Protein AF-0000000076529368 (afdb_homodimer)

Nearest PDB structures (foldseek):
  3ndm-assembly1_A  TM=5.253E-01  e=5.131E-04  Homo sapiens
  4dc2-assembly1_A  TM=4.590E-01  e=2.512E-04  Mus musculus
  6m7z-assembly2_B  TM=4.957E-01  e=2.428E-03  Toxoplasma gondii RH
  7khk-assembly2_B  TM=4.156E-01  e=4.754E-03  Homo sapiens
  7khj-assembly2_B  TM=3.978E-01  e=1.478E-02  Homo sapiens

Sequence (1814 aa):
MTDPADGPTPVEAPVAQTPATSPVGIPAIGVTAAVEPRPAPRATAPTSSTLLVDAATHRLRRTGDLLDMTLTALGIGAVLILAIYAHQTTTGVTQDVQNALAVVLRRILIFPLQAIEGLATFIIPLAVLLDRLLRRAWRSAGEAALAGVVGFLGTQAAIAAIAAWGPDALISGLTVTASGSAQVGVSAVLATLAGLLTGAGDRHGSTVVRSGWAALWVIIGMAVLRSALTLPGAILSVLLGRLVGLAARYAFGVEDRRAHGTTLVRALRRAGIDAVRVVRMDHAPGVRAWTVTTTAPLGYTEQVRESPLGAPTEDDAVTAPAPRAEEPAHTIVPADDADLEAVLAEASSEALSQGRDAVHRLYAVWDSRGRRRDVTVLDADRQMAGFLSTIWDQIRIKGLSPNRDLSLRPAAEHAALMTLEARRALVRTPGLMGMAEAEESVLLVTEHVVGARSIRDLGDEASDRVLAQLWDQLRHAHAAGLAHGQVDASSVVVDAAGRVWLLDWNSGETISSELSRRVDLAQALALTALTVGVDRAIAAASRSLSTQQLASIAPMLQRVVLPRETREAIGRRGESRQVLQDLRDALVALTPTAHAEPARLTRFSPRTVIMAVVALVAIWTVLAQLNFEQVSAAVADASIWWILAALVFSLATYVGAGLTLVAFSPERLSVWKSTEVHLASSVVALVAPAGVGGAAINLRFLHRKGVPTATGVATVALVQVVQFVVTVILLIILAATTGQSTGLTLPSGWVLVAAGLIVILVAGALLVPRARTWAWAKVEPTYRQVWPRLVWVMSNPVRLAAGIGGAVLLTLSYILSFSASLWAFGYTLSFSVLAITYLASNTVGSVVPSPGGIGPVELALTAGLVAAGIPSGVALSTAIVYRLVTFWIPIPVGWLSLQRLQKSGDLMTDPADGPTPVEAPVAQTPATSPVGIPAIGVTAAVEPRPAPRATAPTSSTLLVDAATHRLRRTGDLLDMTLTALGIGAVLILAIYAHQTTTGVTQDVQNALAVVLRRILIFPLQAIEGLATFIIPLAVLLDRLLRRAWRSAGEAALAGVVGFLGTQAAIAAIAAWGPDALISGLTVTASGSAQVGVSAVLATLAGLLTGAGDRHGSTVVRSGWAALWVIIGMAVLRSALTLPGAILSVLLGRLVGLAARYAFGVEDRRAHGTTLVRALRRAGIDAVRVVRMDHAPGVRAWTVTTTAPLGYTEQVRESPLGAPTEDDAVTAPAPRAEEPAHTIVPADDADLEAVLAEASSEALSQGRDAVHRLYAVWDSRGRRRDVTVLDADRQMAGFLSTIWDQIRIKGLSPNRDLSLRPAAEHAALMTLEARRALVRTPGLMGMAEAEESVLLVTEHVVGARSIRDLGDEASDRVLAQLWDQLRHAHAAGLAHGQVDASSVVVDAAGRVWLLDWNSGETISSELSRRVDLAQALALTALTVGVDRAIAAASRSLSTQQLASIAPMLQRVVLPRETREAIGRRGESRQVLQDLRDALVALTPTAHAEPARLTRFSPRTVIMAVVALVAIWTVLAQLNFEQVSAAVADASIWWILAALVFSLATYVGAGLTLVAFSPERLSVWKSTEVHLASSVVALVAPAGVGGAAINLRFLHRKGVPTATGVATVALVQVVQFVVTVILLIILAATTGQSTGLTLPSGWVLVAAGLIVILVAGALLVPRARTWAWAKVEPTYRQVWPRLVWVMSNPVRLAAGIGGAVLLTLSYILSFSASLWAFGYTLSFSVLAITYLASNTVGSVVPSPGGIGPVELALTAGLVAAGIPSGVALSTAIVYRLVTFWIPIPVGWLSLQRLQKSGDL

Structure (mmCIF, N/CA/C/O backbone):
data_AF-0000000076529368-model_v1
#
loop_
_entity.id
_entity.type
_entity.pdbx_description
1 polymer 'UPF0104 family protein'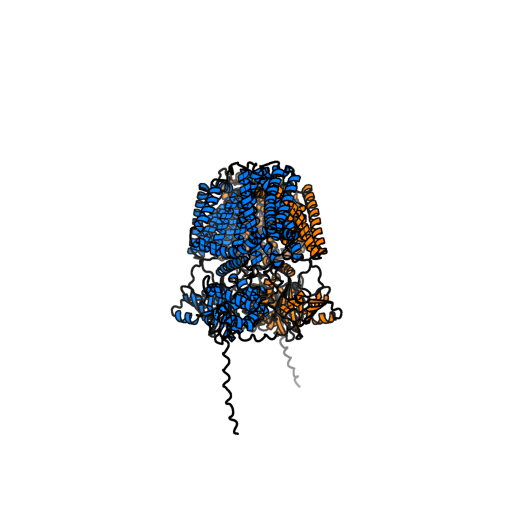
#
loop_
_atom_site.group_PDB
_atom_site.id
_atom_site.type_symbol
_atom_site.label_atom_id
_atom_site.label_alt_id
_atom_site.label_comp_id
_atom_site.label_asym_id
_atom_site.label_entity_id
_atom_site.label_seq_id
_atom_site.pdbx_PDB_ins_code
_atom_site.Cartn_x
_atom_site.Cartn_y
_atom_site.Cartn_z
_atom_site.occupancy
_atom_site.B_iso_or_equiv
_atom_site.auth_seq_id
_atom_site.auth_comp_id
_atom_site.auth_asym_id
_atom_site.auth_atom_id
_atom_site.pdbx_PDB_model_num
ATOM 1 N N . MET A 1 1 ? 112.438 -41.219 -8.125 1 24.58 1 MET A N 1
ATOM 2 C CA . MET A 1 1 ? 111.938 -40.188 -7.227 1 24.58 1 MET A CA 1
ATOM 3 C C . MET A 1 1 ? 110.562 -39.625 -7.75 1 24.58 1 MET A C 1
ATOM 5 O O . MET A 1 1 ? 110.562 -39.094 -8.859 1 24.58 1 MET A O 1
ATOM 9 N N . THR A 1 2 ? 109.438 -40.25 -7.383 1 24.53 2 THR A N 1
ATOM 10 C CA . THR A 1 2 ? 108.062 -40.531 -7.645 1 24.53 2 THR A CA 1
ATOM 11 C C . THR A 1 2 ? 107.188 -39.344 -7.266 1 24.53 2 THR A C 1
ATOM 13 O O . THR A 1 2 ? 107.062 -38.969 -6.098 1 24.53 2 THR A O 1
ATOM 16 N N . ASP A 1 3 ? 107.125 -38.344 -8.148 1 25.92 3 ASP A N 1
ATOM 17 C CA . ASP A 1 3 ? 106.562 -37 -8.062 1 25.92 3 ASP A CA 1
ATOM 18 C C . ASP A 1 3 ? 105.062 -37.062 -7.68 1 25.92 3 ASP A C 1
ATOM 20 O O . ASP A 1 3 ? 104.312 -37.875 -8.242 1 25.92 3 ASP A O 1
ATOM 24 N N . PRO A 1 4 ? 104.688 -36.656 -6.449 1 26.48 4 PRO A N 1
ATOM 25 C CA . PRO A 1 4 ? 103.438 -36.812 -5.723 1 26.48 4 PRO A CA 1
ATOM 26 C C . PRO A 1 4 ? 102.25 -36.062 -6.398 1 26.48 4 PRO A C 1
ATOM 28 O O . PRO A 1 4 ? 102.5 -35.094 -7.133 1 26.48 4 PRO A O 1
ATOM 31 N N . ALA A 1 5 ? 101.125 -36.781 -6.66 1 25.75 5 ALA A N 1
ATOM 32 C CA . ALA A 1 5 ? 99.875 -36.688 -7.398 1 25.75 5 ALA A CA 1
ATOM 33 C C . ALA A 1 5 ? 98.938 -35.594 -6.848 1 25.75 5 ALA A C 1
ATOM 35 O O . ALA A 1 5 ? 98.438 -35.688 -5.738 1 25.75 5 ALA A O 1
ATOM 36 N N . ASP A 1 6 ? 99.5 -34.344 -6.859 1 25.14 6 ASP A N 1
ATOM 37 C CA . ASP A 1 6 ? 98.812 -33.25 -6.164 1 25.14 6 ASP A CA 1
ATOM 38 C C . ASP A 1 6 ? 97.312 -33.156 -6.57 1 25.14 6 ASP A C 1
ATOM 40 O O . ASP A 1 6 ? 97 -33.188 -7.762 1 25.14 6 ASP A O 1
ATOM 44 N N . GLY A 1 7 ? 96.375 -33.719 -5.773 1 25.78 7 GLY A N 1
ATOM 45 C CA . GLY A 1 7 ? 94.938 -33.938 -5.855 1 25.78 7 GLY A CA 1
ATOM 46 C C . GLY A 1 7 ? 94.125 -32.656 -6.086 1 25.78 7 GLY A C 1
ATOM 47 O O . GLY A 1 7 ? 94.562 -31.594 -5.668 1 25.78 7 GLY A O 1
ATOM 48 N N . PRO A 1 8 ? 93.625 -32.531 -7.328 1 28.84 8 PRO A N 1
ATOM 49 C CA . PRO A 1 8 ? 93 -31.281 -7.812 1 28.84 8 PRO A CA 1
ATOM 50 C C . PRO A 1 8 ? 91.938 -30.766 -6.852 1 28.84 8 PRO A C 1
ATOM 52 O O . PRO A 1 8 ? 91.312 -31.531 -6.105 1 28.84 8 PRO A O 1
ATOM 55 N N . THR A 1 9 ? 92.188 -29.609 -6.191 1 27.55 9 THR A N 1
ATOM 56 C CA . THR A 1 9 ? 91.438 -28.859 -5.199 1 27.55 9 THR A CA 1
ATOM 57 C C . THR A 1 9 ? 90 -28.656 -5.652 1 27.55 9 THR A C 1
ATOM 59 O O . THR A 1 9 ? 89.75 -28.281 -6.801 1 27.55 9 THR A O 1
ATOM 62 N N . PRO A 1 10 ? 88.938 -29.312 -4.973 1 27.84 10 PRO A N 1
ATOM 63 C CA . PRO A 1 10 ? 87.5 -29.328 -5.27 1 27.84 10 PRO A CA 1
ATOM 64 C C . PRO A 1 10 ? 86.938 -27.922 -5.363 1 27.84 10 PRO A C 1
ATOM 66 O O . PRO A 1 10 ? 87.25 -27.062 -4.539 1 27.84 10 PRO A O 1
ATOM 69 N N . VAL A 1 11 ? 86.75 -27.391 -6.59 1 27.84 11 VAL A N 1
ATOM 70 C CA . VAL A 1 11 ? 86.188 -26.078 -6.91 1 27.84 11 VAL A CA 1
ATOM 71 C C . VAL A 1 11 ? 84.875 -25.906 -6.172 1 27.84 11 VAL A C 1
ATOM 73 O O . VAL A 1 11 ? 84 -26.781 -6.215 1 27.84 11 VAL A O 1
ATOM 76 N N . GLU A 1 12 ? 84.875 -25.141 -5.051 1 25.98 12 GLU A N 1
ATOM 77 C CA . GLU A 1 12 ? 83.812 -24.734 -4.148 1 25.98 12 GLU A CA 1
ATOM 78 C C . GLU A 1 12 ? 82.625 -24.219 -4.922 1 25.98 12 GLU A C 1
ATOM 80 O O . GLU A 1 12 ? 82.75 -23.391 -5.816 1 25.98 12 GLU A O 1
ATOM 85 N N . ALA A 1 13 ? 81.562 -25.078 -5.039 1 28.31 13 ALA A N 1
ATOM 86 C CA . ALA A 1 13 ? 80.25 -24.859 -5.707 1 28.31 13 ALA A CA 1
ATOM 87 C C . ALA A 1 13 ? 79.688 -23.5 -5.316 1 28.31 13 ALA A C 1
ATOM 89 O O . ALA A 1 13 ? 79.75 -23.094 -4.16 1 28.31 13 ALA A O 1
ATOM 90 N N . PRO A 1 14 ? 79.5 -22.562 -6.309 1 26.48 14 PRO A N 1
ATOM 91 C CA . PRO A 1 14 ? 79.062 -21.203 -6.066 1 26.48 14 PRO A CA 1
ATOM 92 C C . PRO A 1 14 ? 77.812 -21.156 -5.211 1 26.48 14 PRO A C 1
ATOM 94 O O . PRO A 1 14 ? 77 -22.094 -5.23 1 26.48 14 PRO A O 1
ATOM 97 N N . VAL A 1 15 ? 77.812 -20.547 -3.971 1 27 15 VAL A N 1
ATOM 98 C CA . VAL A 1 15 ? 76.812 -20.281 -2.967 1 27 15 VAL A CA 1
ATOM 99 C C . VAL A 1 15 ? 75.562 -19.703 -3.641 1 27 15 VAL A C 1
ATOM 101 O O . VAL A 1 15 ? 75.688 -18.766 -4.434 1 27 15 VAL A O 1
ATOM 104 N N . ALA A 1 16 ? 74.5 -20.516 -3.766 1 27.69 16 ALA A N 1
ATOM 105 C CA . ALA A 1 16 ? 73.125 -20.203 -4.215 1 27.69 16 ALA A CA 1
ATOM 106 C C . ALA A 1 16 ? 72.625 -18.875 -3.631 1 27.69 16 ALA A C 1
ATOM 108 O O . ALA A 1 16 ? 72.688 -18.672 -2.416 1 27.69 16 ALA A O 1
ATOM 109 N N . GLN A 1 17 ? 72.812 -17.766 -4.359 1 24.92 17 GLN A N 1
ATOM 110 C CA . GLN A 1 17 ? 72.375 -16.422 -4.016 1 24.92 17 GLN A CA 1
ATOM 111 C C . GLN A 1 17 ? 71 -16.438 -3.381 1 24.92 17 GLN A C 1
ATOM 113 O O . GLN A 1 17 ? 70.062 -17.109 -3.879 1 24.92 17 GLN A O 1
ATOM 118 N N . THR A 1 18 ? 70.875 -16.281 -2.008 1 28.7 18 THR A N 1
ATOM 119 C CA . THR A 1 18 ? 69.688 -16.125 -1.151 1 28.7 18 THR A CA 1
ATOM 120 C C . THR A 1 18 ? 68.75 -15.141 -1.763 1 28.7 18 THR A C 1
ATOM 122 O O . THR A 1 18 ? 69.062 -14.008 -2.092 1 28.7 18 THR A O 1
ATOM 125 N N . PRO A 1 19 ? 67.688 -15.68 -2.482 1 28.94 19 PRO A N 1
ATOM 126 C CA . PRO A 1 19 ? 66.75 -14.758 -3.129 1 28.94 19 PRO A CA 1
ATOM 127 C C . PRO A 1 19 ? 66.312 -13.609 -2.217 1 28.94 19 PRO A C 1
ATOM 129 O O . PRO A 1 19 ? 66.312 -13.758 -0.991 1 28.94 19 PRO A O 1
ATOM 132 N N . ALA A 1 20 ? 66.562 -12.359 -2.594 1 26.91 20 ALA A N 1
ATOM 133 C CA . ALA A 1 20 ? 66.312 -11.062 -1.967 1 26.91 20 ALA A CA 1
ATOM 134 C C . ALA A 1 20 ? 64.938 -11.023 -1.336 1 26.91 20 ALA A C 1
ATOM 136 O O . ALA A 1 20 ? 63.906 -11.305 -2.002 1 26.91 20 ALA A O 1
ATOM 137 N N . THR A 1 21 ? 64.812 -11.406 -0.03 1 27.59 21 THR A N 1
ATOM 138 C CA . THR A 1 21 ? 63.656 -11.234 0.88 1 27.59 21 THR A CA 1
ATOM 139 C C . THR A 1 21 ? 63.156 -9.797 0.839 1 27.59 21 THR A C 1
ATOM 141 O O . THR A 1 21 ? 63.938 -8.852 0.917 1 27.59 21 THR A O 1
ATOM 144 N N . SER A 1 22 ? 62.219 -9.43 -0.006 1 26.98 22 SER A N 1
ATOM 145 C CA . SER A 1 22 ? 61.781 -8.031 0.05 1 26.98 22 SER A CA 1
ATOM 146 C C . SER A 1 22 ? 61.719 -7.535 1.489 1 26.98 22 SER A C 1
ATOM 148 O O . SER A 1 22 ? 61.625 -8.328 2.426 1 26.98 22 SER A O 1
ATOM 150 N N . PRO A 1 23 ? 62.25 -6.297 1.856 1 28.16 23 PRO A N 1
ATOM 151 C CA . PRO A 1 23 ? 62.438 -5.793 3.219 1 28.16 23 PRO A CA 1
ATOM 152 C C . PRO A 1 23 ? 61.281 -6.176 4.152 1 28.16 23 PRO A C 1
ATOM 154 O O . PRO A 1 23 ? 61.5 -6.309 5.363 1 28.16 23 PRO A O 1
ATOM 157 N N . VAL A 1 24 ? 60 -5.941 3.92 1 27.91 24 VAL A N 1
ATOM 158 C CA . VAL A 1 24 ? 59.156 -6.402 5.016 1 27.91 24 VAL A CA 1
ATOM 159 C C . VAL A 1 24 ? 59.031 -7.922 4.965 1 27.91 24 VAL A C 1
ATOM 161 O O . VAL A 1 24 ? 59.125 -8.523 3.893 1 27.91 24 VAL A O 1
ATOM 164 N N . GLY A 1 25 ? 59.594 -8.68 5.727 1 27.7 25 GLY A N 1
ATOM 165 C CA . GLY A 1 25 ? 59.906 -10.086 5.957 1 27.7 25 GLY A CA 1
ATOM 166 C C . GLY A 1 25 ? 58.875 -11.023 5.363 1 27.7 25 GLY A C 1
ATOM 167 O O . GLY A 1 25 ? 58.781 -12.188 5.777 1 27.7 25 GLY A O 1
ATOM 168 N N . ILE A 1 26 ? 57.719 -10.539 4.98 1 27.31 26 ILE A N 1
ATOM 169 C CA . ILE A 1 26 ? 56.75 -11.57 4.637 1 27.31 26 ILE A CA 1
ATOM 170 C C . ILE A 1 26 ? 57.219 -12.359 3.422 1 27.31 26 ILE A C 1
ATOM 172 O O . ILE A 1 26 ? 57.656 -11.773 2.42 1 27.31 26 ILE A O 1
ATOM 176 N N . PRO A 1 27 ? 57.719 -13.586 3.65 1 27.59 27 PRO A N 1
ATOM 177 C CA . PRO A 1 27 ? 58.188 -14.383 2.52 1 27.59 27 PRO A CA 1
ATOM 178 C C . PRO A 1 27 ? 57.344 -14.219 1.275 1 27.59 27 PRO A C 1
ATOM 180 O O . PRO A 1 27 ? 56.125 -13.922 1.386 1 27.59 27 PRO A O 1
ATOM 183 N N . ALA A 1 28 ? 57.969 -13.773 0.19 1 29.77 28 ALA A N 1
ATOM 184 C CA . ALA A 1 28 ? 57.281 -13.711 -1.104 1 29.77 28 ALA A CA 1
ATOM 185 C C . ALA A 1 28 ? 56.5 -14.992 -1.384 1 29.77 28 ALA A C 1
ATOM 187 O O . ALA A 1 28 ? 57.094 -16.078 -1.479 1 29.77 28 ALA A O 1
ATOM 188 N N . ILE A 1 29 ? 55.406 -15.203 -0.754 1 28.23 29 ILE A N 1
ATOM 189 C CA . ILE A 1 29 ? 54.594 -16.344 -1.179 1 28.23 29 ILE A CA 1
ATOM 190 C C . ILE A 1 29 ? 54.719 -16.516 -2.691 1 28.23 29 ILE A C 1
ATOM 192 O O . ILE A 1 29 ? 54.562 -15.562 -3.449 1 28.23 29 ILE A O 1
ATOM 196 N N . GLY A 1 30 ? 55.594 -17.391 -3.145 1 26.83 30 GLY A N 1
ATOM 197 C CA . GLY A 1 30 ? 55.812 -17.781 -4.531 1 26.83 30 GLY A CA 1
ATOM 198 C C . GLY A 1 30 ? 54.531 -17.656 -5.371 1 26.83 30 GLY A C 1
ATOM 199 O O . GLY A 1 30 ? 53.594 -18.422 -5.188 1 26.83 30 GLY A O 1
ATOM 200 N N . VAL A 1 31 ? 54.188 -16.438 -5.648 1 27.97 31 VAL A N 1
ATOM 201 C CA . VAL A 1 31 ? 53.125 -16.25 -6.656 1 27.97 31 VAL A CA 1
ATOM 202 C C . VAL A 1 31 ? 53.469 -17.094 -7.891 1 27.97 31 VAL A C 1
ATOM 204 O O . VAL A 1 31 ? 54.531 -16.953 -8.492 1 27.97 31 VAL A O 1
ATOM 207 N N . THR A 1 32 ? 53.188 -18.406 -7.879 1 28.84 32 THR A N 1
ATOM 208 C CA . THR A 1 32 ? 53.219 -19.141 -9.141 1 28.84 32 THR A CA 1
ATOM 209 C C . THR A 1 32 ? 53 -18.188 -10.32 1 28.84 32 THR A C 1
ATOM 211 O O . THR A 1 32 ? 52.375 -17.141 -10.164 1 28.84 32 THR A O 1
ATOM 214 N N . ALA A 1 33 ? 53.906 -18.234 -11.328 1 28.81 33 ALA A N 1
ATOM 215 C CA . ALA A 1 33 ? 53.844 -17.484 -12.586 1 28.81 33 ALA A CA 1
ATOM 216 C C . ALA A 1 33 ? 52.375 -17.266 -13 1 28.81 33 ALA A C 1
ATOM 218 O O . ALA A 1 33 ? 51.562 -18.203 -13.023 1 28.81 33 ALA A O 1
ATOM 219 N N . ALA A 1 34 ? 51.906 -16.156 -12.711 1 31.03 34 ALA A N 1
ATOM 220 C CA . ALA A 1 34 ? 50.656 -15.672 -13.273 1 31.03 34 ALA A CA 1
ATOM 221 C C . ALA A 1 34 ? 50.469 -16.172 -14.703 1 31.03 34 ALA A C 1
ATOM 223 O O . ALA A 1 34 ? 51.281 -15.914 -15.578 1 31.03 34 ALA A O 1
ATOM 224 N N . VAL A 1 35 ? 50.156 -17.453 -14.938 1 30.81 35 VAL A N 1
ATOM 225 C CA . VAL A 1 35 ? 49.75 -17.781 -16.297 1 30.81 35 VAL A CA 1
ATOM 226 C C . VAL A 1 35 ? 49.156 -16.531 -16.953 1 30.81 35 VAL A C 1
ATOM 228 O O . VAL A 1 35 ? 48.281 -15.883 -16.375 1 30.81 35 VAL A O 1
ATOM 231 N N . GLU A 1 36 ? 50 -15.781 -17.719 1 31.89 36 GLU A N 1
ATOM 232 C CA . GLU A 1 36 ? 49.438 -14.672 -18.5 1 31.89 36 GLU A CA 1
ATOM 233 C C . GLU A 1 36 ? 48 -14.938 -18.891 1 31.89 36 GLU A C 1
ATOM 235 O O . GLU A 1 36 ? 47.688 -15.961 -19.5 1 31.89 36 GLU A O 1
ATOM 240 N N . PRO A 1 37 ? 47.094 -14.555 -18.047 1 33.66 37 PRO A N 1
ATOM 241 C CA . PRO A 1 37 ? 45.75 -14.82 -18.578 1 33.66 37 PRO A CA 1
ATOM 242 C C . PRO A 1 37 ? 45.625 -14.57 -20.078 1 33.66 37 PRO A C 1
ATOM 244 O O . PRO A 1 37 ? 46.188 -13.594 -20.578 1 33.66 37 PRO A O 1
ATOM 247 N N . ARG A 1 38 ? 45.844 -15.57 -20.984 1 32.72 38 ARG A N 1
ATOM 248 C CA . ARG A 1 38 ? 45.5 -15.367 -22.391 1 32.72 38 ARG A CA 1
ATOM 249 C C . ARG A 1 38 ? 44.406 -14.328 -22.547 1 32.72 38 ARG A C 1
ATOM 251 O O . ARG A 1 38 ? 43.375 -14.383 -21.844 1 32.72 38 ARG A O 1
ATOM 258 N N . PRO A 1 39 ? 44.781 -13.156 -22.984 1 33.06 39 PRO A N 1
ATOM 259 C CA . PRO A 1 39 ? 43.656 -12.25 -23.188 1 33.06 39 PRO A CA 1
ATOM 260 C C . PRO A 1 39 ? 42.406 -12.961 -23.703 1 33.06 39 PRO A C 1
ATOM 262 O O . PRO A 1 39 ? 42.469 -13.68 -24.703 1 33.06 39 PRO A O 1
ATOM 265 N N . ALA A 1 40 ? 41.688 -13.562 -22.906 1 34.59 40 ALA A N 1
ATOM 266 C CA . ALA A 1 40 ? 40.469 -14.07 -23.547 1 34.59 40 ALA A CA 1
ATOM 267 C C . ALA A 1 40 ? 40.031 -13.195 -24.719 1 34.59 40 ALA A C 1
ATOM 269 O O . ALA A 1 40 ? 40.188 -11.969 -24.656 1 34.59 40 ALA A O 1
ATOM 270 N N . PRO A 1 41 ? 40.156 -13.672 -25.953 1 33.12 41 PRO A N 1
ATOM 271 C CA . PRO A 1 41 ? 39.688 -12.844 -27.062 1 33.12 41 PRO A CA 1
ATOM 272 C C . PRO A 1 41 ? 38.531 -11.922 -26.656 1 33.12 41 PRO A C 1
ATOM 274 O O . PRO A 1 41 ? 37.719 -12.281 -25.812 1 33.12 41 PRO A O 1
ATOM 277 N N . ARG A 1 42 ? 38.812 -10.703 -26.656 1 36.97 42 ARG A N 1
ATOM 278 C CA . ARG A 1 42 ? 37.719 -9.773 -26.547 1 36.97 42 ARG A CA 1
ATOM 279 C C . ARG A 1 42 ? 36.469 -10.289 -27.297 1 36.97 42 ARG A C 1
ATOM 281 O O . ARG A 1 42 ? 36.438 -10.289 -28.531 1 36.97 42 ARG A O 1
ATOM 288 N N . ALA A 1 43 ? 35.906 -11.312 -26.953 1 37.84 43 ALA A N 1
ATOM 289 C CA . ALA A 1 43 ? 34.656 -11.625 -27.625 1 37.84 43 ALA A CA 1
ATOM 290 C C . ALA A 1 43 ? 33.875 -10.359 -27.922 1 37.84 43 ALA A C 1
ATOM 292 O O . ALA A 1 43 ? 33.406 -9.68 -27.016 1 37.84 43 ALA A O 1
ATOM 293 N N . THR A 1 44 ? 34.25 -9.539 -28.812 1 42.94 44 THR A N 1
ATOM 294 C CA . THR A 1 44 ? 33.344 -8.508 -29.328 1 42.94 44 THR A CA 1
ATOM 295 C C . THR A 1 44 ? 31.891 -8.977 -29.297 1 42.94 44 THR A C 1
ATOM 297 O O . THR A 1 44 ? 31.562 -10.039 -29.828 1 42.94 44 THR A O 1
ATOM 300 N N . ALA A 1 45 ? 31.219 -8.727 -28.312 1 53.97 45 ALA A N 1
ATOM 301 C CA . ALA A 1 45 ? 29.812 -9.117 -28.281 1 53.97 45 ALA A CA 1
ATOM 302 C C . ALA A 1 45 ? 29.188 -8.992 -29.656 1 53.97 45 ALA A C 1
ATOM 304 O O . ALA A 1 45 ? 29.359 -7.98 -30.344 1 53.97 45 ALA A O 1
ATOM 305 N N . PRO A 1 46 ? 28.953 -10.055 -30.391 1 65.12 46 PRO A N 1
ATOM 306 C CA . PRO A 1 46 ? 28.344 -9.992 -31.734 1 65.12 46 PRO A CA 1
ATOM 307 C C . PRO A 1 46 ? 27.203 -8.984 -31.812 1 65.12 46 PRO A C 1
ATOM 309 O O . PRO A 1 46 ? 26.453 -8.805 -30.844 1 65.12 46 PRO A O 1
ATOM 312 N N . THR A 1 47 ? 27.344 -8.07 -32.719 1 77.69 47 THR A N 1
ATOM 313 C CA . THR A 1 47 ? 26.297 -7.109 -33.031 1 77.69 47 THR A CA 1
ATOM 314 C C . THR A 1 47 ? 25.031 -7.828 -33.469 1 77.69 47 THR A C 1
ATOM 316 O O . THR A 1 47 ? 25.078 -8.719 -34.312 1 77.69 47 THR A O 1
ATOM 319 N N . SER A 1 48 ? 24.078 -7.742 -32.688 1 86.69 48 SER A N 1
ATOM 320 C CA . SER A 1 48 ? 22.797 -8.32 -33.062 1 86.69 48 SER A CA 1
ATOM 321 C C . SER A 1 48 ? 21.922 -7.32 -33.812 1 86.69 48 SER A C 1
ATOM 323 O O . SER A 1 48 ? 21.906 -6.133 -33.469 1 86.69 48 SER A O 1
ATOM 325 N N . SER A 1 49 ? 21.406 -7.742 -35.031 1 90.88 49 SER A N 1
ATOM 326 C CA . SER A 1 49 ? 20.5 -6.926 -35.812 1 90.88 49 SER A CA 1
ATOM 327 C C . SER A 1 49 ? 19.062 -7.438 -35.719 1 90.88 49 SER A C 1
ATOM 329 O O . SER A 1 49 ? 18.812 -8.625 -35.938 1 90.88 49 SER A O 1
ATOM 331 N N . THR A 1 50 ? 18.188 -6.574 -35.312 1 94.25 50 THR A N 1
ATOM 332 C CA . THR A 1 50 ? 16.781 -6.941 -35.125 1 94.25 50 THR A CA 1
ATOM 333 C C . THR A 1 50 ? 15.859 -6.059 -35.969 1 94.25 50 THR A C 1
ATOM 335 O O . THR A 1 50 ? 16 -4.836 -35.938 1 94.25 50 THR A O 1
ATOM 338 N N . LEU A 1 51 ? 14.969 -6.668 -36.75 1 94.38 51 LEU A N 1
ATOM 339 C CA . LEU A 1 51 ? 13.906 -5.934 -37.438 1 94.38 51 LEU A CA 1
ATOM 340 C C . LEU A 1 51 ? 12.758 -5.645 -36.469 1 94.38 51 LEU A C 1
ATOM 342 O O . LEU A 1 51 ? 12.148 -6.57 -35.938 1 94.38 51 LEU A O 1
ATOM 346 N N . LEU A 1 52 ? 12.531 -4.41 -36.25 1 94.56 52 LEU A N 1
ATOM 347 C CA . LEU A 1 52 ? 11.484 -3.988 -35.312 1 94.56 52 LEU A CA 1
ATOM 348 C C . LEU A 1 52 ? 10.328 -3.33 -36.062 1 94.56 52 LEU A C 1
ATOM 350 O O . LEU A 1 52 ? 10.523 -2.33 -36.75 1 94.56 52 LEU A O 1
ATOM 354 N N . VAL A 1 53 ? 9.188 -3.916 -36 1 93.06 53 VAL A N 1
ATOM 355 C CA . VAL A 1 53 ? 7.965 -3.33 -36.562 1 93.06 53 VAL A CA 1
ATOM 356 C C . VAL A 1 53 ? 7.082 -2.826 -35.406 1 93.06 53 VAL A C 1
ATOM 358 O O . VAL A 1 53 ? 6.473 -3.621 -34.688 1 93.06 53 VAL A O 1
ATOM 361 N N . ASP A 1 54 ? 6.977 -1.598 -35.188 1 90.31 54 ASP A N 1
ATOM 362 C CA . ASP A 1 54 ? 6.262 -0.974 -34.062 1 90.31 54 ASP A CA 1
ATOM 363 C C . ASP A 1 54 ? 5.633 0.35 -34.5 1 90.31 54 ASP A C 1
ATOM 365 O O . ASP A 1 54 ? 5.836 0.805 -35.625 1 90.31 54 ASP A O 1
ATOM 369 N N . ALA A 1 55 ? 4.781 0.828 -33.656 1 85.81 55 ALA A N 1
ATOM 370 C CA . ALA A 1 55 ? 4.148 2.117 -33.938 1 85.81 55 ALA A CA 1
ATOM 371 C C . ALA A 1 55 ? 5.102 3.27 -33.625 1 85.81 55 ALA A C 1
ATOM 373 O O . ALA A 1 55 ? 5.93 3.18 -32.719 1 85.81 55 ALA A O 1
ATOM 374 N N . ALA A 1 56 ? 5.02 4.258 -34.438 1 78.38 56 ALA A N 1
ATOM 375 C CA . ALA A 1 56 ? 5.859 5.434 -34.219 1 78.38 56 ALA A CA 1
ATOM 376 C C . ALA A 1 56 ? 5.531 6.109 -32.906 1 78.38 56 ALA A C 1
ATOM 378 O O . ALA A 1 56 ? 4.398 6.016 -32.406 1 78.38 56 ALA A O 1
ATOM 379 N N . THR A 1 57 ? 6.555 6.648 -32.312 1 74.31 57 THR A N 1
ATOM 380 C CA . THR A 1 57 ? 6.395 7.27 -30.984 1 74.31 57 THR A CA 1
ATOM 381 C C . THR A 1 57 ? 5.566 8.547 -31.094 1 74.31 57 THR A C 1
ATOM 383 O O . THR A 1 57 ? 5.809 9.383 -31.969 1 74.31 57 THR A O 1
ATOM 386 N N . HIS A 1 58 ? 4.375 8.461 -30.578 1 74.62 58 HIS A N 1
ATOM 387 C CA . HIS A 1 58 ? 3.547 9.656 -30.516 1 74.62 58 HIS A CA 1
ATOM 388 C C . HIS A 1 58 ? 3.389 10.133 -29.078 1 74.62 58 HIS A C 1
ATOM 390 O O . HIS A 1 58 ? 3.664 9.391 -28.125 1 74.62 58 HIS A O 1
ATOM 396 N N . ARG A 1 59 ? 3.119 11.367 -29 1 79.88 59 ARG A N 1
ATOM 397 C CA . ARG A 1 59 ? 2.828 11.914 -27.672 1 79.88 59 ARG A CA 1
ATOM 398 C C . ARG A 1 59 ? 1.55 11.305 -27.109 1 79.88 59 ARG A C 1
ATOM 400 O O . ARG A 1 59 ? 0.592 11.055 -27.844 1 79.88 59 ARG A O 1
ATOM 407 N N . LEU A 1 60 ? 1.712 10.875 -25.906 1 76.44 60 LEU A N 1
ATOM 408 C CA . LEU A 1 60 ? 0.617 10.133 -25.297 1 76.44 60 LEU A CA 1
ATOM 409 C C . LEU A 1 60 ? -0.152 11.008 -24.312 1 76.44 60 LEU A C 1
ATOM 411 O O . LEU A 1 60 ? 0.445 11.812 -23.594 1 76.44 60 LEU A O 1
ATOM 415 N N . ARG A 1 61 ? -1.413 11.031 -24.484 1 79.44 61 ARG A N 1
ATOM 416 C CA . ARG A 1 61 ? -2.273 11.594 -23.453 1 79.44 61 ARG A CA 1
ATOM 417 C C . ARG A 1 61 ? -2.471 10.602 -22.312 1 79.44 61 ARG A C 1
ATOM 419 O O . ARG A 1 61 ? -3.105 9.562 -22.484 1 79.44 61 ARG A O 1
ATOM 426 N N . ARG A 1 62 ? -1.886 10.875 -21.266 1 77 62 ARG A N 1
ATOM 427 C CA . ARG A 1 62 ? -1.881 9.945 -20.125 1 77 62 ARG A CA 1
ATOM 428 C C . ARG A 1 62 ? -3.195 10.016 -19.359 1 77 62 ARG A C 1
ATOM 430 O O . ARG A 1 62 ? -3.672 11.102 -19.031 1 77 62 ARG A O 1
ATOM 437 N N . THR A 1 63 ? -3.801 8.969 -19.094 1 77.69 63 THR A N 1
ATOM 438 C CA . THR A 1 63 ? -5.008 8.875 -18.281 1 77.69 63 THR A CA 1
ATOM 439 C C . THR A 1 63 ? -4.719 9.289 -16.844 1 77.69 63 THR A C 1
ATOM 441 O O . THR A 1 63 ? -5.602 9.789 -16.141 1 77.69 63 THR A O 1
ATOM 444 N N . GLY A 1 64 ? -3.512 9.109 -16.438 1 77.81 64 GLY A N 1
ATOM 445 C CA . GLY A 1 64 ? -3.125 9.531 -15.102 1 77.81 64 GLY A CA 1
ATOM 446 C C . GLY A 1 64 ? -3.254 11.031 -14.891 1 77.81 64 GLY A C 1
ATOM 447 O O . GLY A 1 64 ? -3.664 11.484 -13.82 1 77.81 64 GLY A O 1
ATOM 448 N N . ASP A 1 65 ? -2.971 11.727 -15.922 1 84.19 65 ASP A N 1
ATOM 449 C CA . ASP A 1 65 ? -3.105 13.18 -15.844 1 84.19 65 ASP A CA 1
ATOM 450 C C . ASP A 1 65 ? -4.574 13.586 -15.758 1 84.19 65 ASP A C 1
ATOM 452 O O . ASP A 1 65 ? -4.918 14.547 -15.062 1 84.19 65 ASP A O 1
ATOM 456 N N . LEU A 1 66 ? -5.402 12.875 -16.406 1 86 66 LEU A N 1
ATOM 457 C CA . LEU A 1 66 ? -6.832 13.164 -16.344 1 86 66 LEU A CA 1
ATOM 458 C C . LEU A 1 66 ? -7.379 12.883 -14.945 1 86 66 LEU A C 1
ATOM 460 O O . LEU A 1 66 ? -8.195 13.648 -14.43 1 86 66 LEU A O 1
ATOM 464 N N . LEU A 1 67 ? -6.922 11.828 -14.461 1 84.31 67 LEU A N 1
ATOM 465 C CA . LEU A 1 67 ? -7.34 11.508 -13.102 1 84.31 67 LEU A CA 1
ATOM 466 C C . LEU A 1 67 ? -6.832 12.562 -12.117 1 84.31 67 LEU A C 1
ATOM 468 O O . LEU A 1 67 ? -7.582 13.016 -11.242 1 84.31 67 LEU A O 1
ATOM 472 N N . ASP A 1 68 ? -5.602 12.891 -12.266 1 87.75 68 ASP A N 1
ATOM 473 C CA . ASP A 1 68 ? -5.043 13.914 -11.391 1 87.75 68 ASP A CA 1
ATOM 474 C C . ASP A 1 68 ? -5.766 15.25 -11.57 1 87.75 68 ASP A C 1
ATOM 476 O O . ASP A 1 68 ? -5.945 16 -10.617 1 87.75 68 ASP A O 1
ATOM 480 N N . MET A 1 69 ? -6.137 15.555 -12.766 1 92.19 69 MET A N 1
ATOM 481 C CA . MET A 1 69 ? -6.875 16.781 -13.055 1 92.19 69 MET A CA 1
ATOM 482 C C . MET A 1 69 ? -8.234 16.781 -12.367 1 92.19 69 MET A C 1
ATOM 484 O O . MET A 1 69 ? -8.633 17.781 -11.773 1 92.19 69 MET A O 1
ATOM 488 N N . THR A 1 70 ? -8.891 15.664 -12.406 1 90.88 70 THR A N 1
ATOM 489 C CA . THR A 1 70 ? -10.195 15.547 -11.75 1 90.88 70 THR A CA 1
ATOM 490 C C . THR A 1 70 ? -10.047 15.648 -10.234 1 90.88 70 THR A C 1
ATOM 492 O O . THR A 1 70 ? -10.844 16.328 -9.578 1 90.88 70 THR A O 1
ATOM 495 N N . LEU A 1 71 ? -9.031 15.023 -9.727 1 90.69 71 LEU A N 1
ATOM 496 C CA . LEU A 1 71 ? -8.789 15.094 -8.289 1 90.69 71 LEU A CA 1
ATOM 497 C C . LEU A 1 71 ? -8.422 16.5 -7.867 1 90.69 71 LEU A C 1
ATOM 499 O O . LEU A 1 71 ? -8.828 16.969 -6.797 1 90.69 71 LEU A O 1
ATOM 503 N N . THR A 1 72 ? -7.648 17.188 -8.68 1 94.44 72 THR A N 1
ATOM 504 C CA . THR A 1 72 ? -7.285 18.562 -8.391 1 94.44 72 THR A CA 1
ATOM 505 C C . THR A 1 72 ? -8.508 19.469 -8.453 1 94.44 72 THR A C 1
ATOM 507 O O . THR A 1 72 ? -8.672 20.359 -7.617 1 94.44 72 THR A O 1
ATOM 510 N N . ALA A 1 73 ? -9.391 19.234 -9.367 1 94.88 73 ALA A N 1
ATOM 511 C CA . ALA A 1 73 ? -10.625 20.016 -9.461 1 94.88 73 ALA A CA 1
ATOM 512 C C . ALA A 1 73 ? -11.516 19.766 -8.242 1 94.88 73 ALA A C 1
ATOM 514 O O . ALA A 1 73 ? -12.086 20.719 -7.691 1 94.88 73 ALA A O 1
ATOM 515 N N . LEU A 1 74 ? -11.547 18.516 -7.879 1 92.38 74 LEU A N 1
ATOM 516 C CA . LEU A 1 74 ? -12.297 18.203 -6.668 1 92.38 74 LEU A CA 1
ATOM 517 C C . LEU A 1 74 ? -11.648 18.828 -5.445 1 92.38 74 LEU A C 1
ATOM 519 O O . LEU A 1 74 ? -12.336 19.266 -4.52 1 92.38 74 LEU A O 1
ATOM 523 N N . GLY A 1 75 ? -10.312 18.828 -5.461 1 93.88 75 GLY A N 1
ATOM 524 C CA . GLY A 1 75 ? -9.594 19.516 -4.391 1 93.88 75 GLY A CA 1
ATOM 525 C C . GLY A 1 75 ? -9.914 21 -4.309 1 93.88 75 GLY A C 1
ATOM 526 O O . GLY A 1 75 ? -10.07 21.547 -3.213 1 93.88 75 GLY A O 1
ATOM 527 N N . ILE A 1 76 ? -10.055 21.688 -5.461 1 94.62 76 ILE A N 1
ATOM 528 C CA . ILE A 1 76 ? -10.43 23.094 -5.508 1 94.62 76 ILE A CA 1
ATOM 529 C C . ILE A 1 76 ? -11.82 23.266 -4.902 1 94.62 76 ILE A C 1
ATOM 531 O O . ILE A 1 76 ? -12.031 24.172 -4.078 1 94.62 76 ILE A O 1
ATOM 535 N N . GLY A 1 77 ? -12.75 22.391 -5.285 1 92.12 77 GLY A N 1
ATOM 536 C CA . GLY A 1 77 ? -14.078 22.422 -4.703 1 92.12 77 GLY A CA 1
ATOM 537 C C . GLY A 1 77 ? -14.078 22.234 -3.197 1 92.12 77 GLY A C 1
ATOM 538 O O . GLY A 1 77 ? -14.766 22.953 -2.473 1 92.12 77 GLY A O 1
ATOM 539 N N . ALA A 1 78 ? -13.227 21.344 -2.748 1 92.06 78 ALA A N 1
ATOM 540 C CA . ALA A 1 78 ? -13.133 21.047 -1.32 1 92.06 78 ALA A CA 1
ATOM 541 C C . ALA A 1 78 ? -12.562 22.25 -0.558 1 92.06 78 ALA A C 1
ATOM 543 O O . ALA A 1 78 ? -13.031 22.578 0.532 1 92.06 78 ALA A O 1
ATOM 544 N N . VAL A 1 79 ? -11.562 22.938 -1.14 1 91.62 79 VAL A N 1
ATOM 545 C CA . VAL A 1 79 ? -10.93 24.078 -0.482 1 91.62 79 VAL A CA 1
ATOM 546 C C . VAL A 1 79 ? -11.906 25.266 -0.439 1 91.62 79 VAL A C 1
ATOM 548 O O . VAL A 1 79 ? -11.961 26 0.551 1 91.62 79 VAL A O 1
ATOM 551 N N . LEU A 1 80 ? -12.703 25.453 -1.465 1 90.19 80 LEU A N 1
ATOM 552 C CA . LEU A 1 80 ? -13.695 26.516 -1.479 1 90.19 80 LEU A CA 1
ATOM 553 C C . LEU A 1 80 ? -14.773 26.266 -0.424 1 90.19 80 LEU A C 1
ATOM 555 O O . LEU A 1 80 ? -15.18 27.203 0.283 1 90.19 80 LEU A O 1
ATOM 559 N N . ILE A 1 81 ? -15.117 25 -0.248 1 86.06 81 ILE A N 1
ATOM 560 C CA . ILE A 1 81 ? -16.109 24.641 0.763 1 86.06 81 ILE A CA 1
ATOM 561 C C . ILE A 1 81 ? -15.523 24.844 2.156 1 86.06 81 ILE A C 1
ATOM 563 O O . ILE A 1 81 ? -16.188 25.375 3.049 1 86.06 81 ILE A O 1
ATOM 567 N N . LEU A 1 82 ? -14.273 24.531 2.219 1 84 82 LEU A N 1
ATOM 568 C CA . LEU A 1 82 ? -13.602 24.688 3.504 1 84 82 LEU A CA 1
ATOM 569 C C . LEU A 1 82 ? -13.453 26.156 3.859 1 84 82 LEU A C 1
ATOM 571 O O . LEU A 1 82 ? -13.57 26.547 5.027 1 84 82 LEU A O 1
ATOM 575 N N . ALA A 1 83 ? -13.195 27 2.844 1 84.25 83 ALA A N 1
ATOM 576 C CA . ALA A 1 83 ? -13.047 28.438 3.066 1 84.25 83 ALA A CA 1
ATOM 577 C C . ALA A 1 83 ? -14.359 29.047 3.541 1 84.25 83 ALA A C 1
ATOM 579 O O . ALA A 1 83 ? -14.352 30.016 4.305 1 84.25 83 ALA A O 1
ATOM 580 N N . ILE A 1 84 ? -15.438 28.469 3.18 1 81.69 84 ILE A N 1
ATOM 581 C CA . ILE A 1 84 ? -16.75 29 3.547 1 81.69 84 ILE A CA 1
ATOM 582 C C . ILE A 1 84 ? -17.125 28.5 4.941 1 81.69 84 ILE A C 1
ATOM 584 O O . ILE A 1 84 ? -17.547 29.281 5.789 1 81.69 84 ILE A O 1
ATOM 588 N N . TYR A 1 85 ? -16.781 27.188 5.203 1 76.75 85 TYR A N 1
ATOM 589 C CA . TYR A 1 85 ? -17.344 26.578 6.406 1 76.75 85 TYR A CA 1
ATOM 590 C C . TYR A 1 85 ? -16.281 26.438 7.488 1 76.75 85 TYR A C 1
ATOM 592 O O . TYR A 1 85 ? -16.609 26.266 8.664 1 76.75 85 TYR A O 1
ATOM 600 N N . ALA A 1 86 ? -15.008 26.469 7.168 1 78.69 86 ALA A N 1
ATOM 601 C CA . ALA A 1 86 ? -13.953 26.25 8.148 1 78.69 86 ALA A CA 1
ATOM 602 C C . ALA A 1 86 ? -13.102 27.5 8.336 1 78.69 86 ALA A C 1
ATOM 604 O O . ALA A 1 86 ? -11.875 27.422 8.398 1 78.69 86 ALA A O 1
ATOM 605 N N . HIS A 1 87 ? -13.758 28.641 8.422 1 76.38 87 HIS A N 1
ATOM 606 C CA . HIS A 1 87 ? -13.039 29.906 8.508 1 76.38 87 HIS A CA 1
ATOM 607 C C . HIS A 1 87 ? -12.305 30.031 9.836 1 76.38 87 HIS A C 1
ATOM 609 O O . HIS A 1 87 ? -11.148 30.469 9.875 1 76.38 87 HIS A O 1
ATOM 615 N N . GLN A 1 88 ? -12.898 29.562 10.883 1 75.81 88 GLN A N 1
ATOM 616 C CA . GLN A 1 88 ? -12.281 29.719 12.195 1 75.81 88 GLN A CA 1
ATOM 617 C C . GLN A 1 88 ? -11.109 28.75 12.367 1 75.81 88 GLN A C 1
ATOM 619 O O . GLN A 1 88 ? -10.117 29.078 13.023 1 75.81 88 GLN A O 1
ATOM 624 N N . THR A 1 89 ? -11.211 27.656 11.688 1 75.06 89 THR A N 1
ATOM 625 C CA . THR A 1 89 ? -10.125 26.688 11.75 1 75.06 89 THR A CA 1
ATOM 626 C C . THR A 1 89 ? -8.898 27.203 11.016 1 75.06 89 THR A C 1
ATOM 628 O O . THR A 1 89 ? -7.777 27.125 11.531 1 75.06 89 THR A O 1
ATOM 631 N N . THR A 1 90 ? -9.094 27.688 9.906 1 75.19 90 THR A N 1
ATOM 632 C CA . THR A 1 90 ? -7.965 28.141 9.102 1 75.19 90 THR A CA 1
ATOM 633 C C . THR A 1 90 ? -7.301 29.359 9.742 1 75.19 90 THR A C 1
ATOM 635 O O . THR A 1 90 ? -6.074 29.484 9.727 1 75.19 90 THR A O 1
ATOM 638 N N . THR A 1 91 ? -8.117 30.25 10.297 1 72.81 91 THR A N 1
ATOM 639 C CA . THR A 1 91 ? -7.555 31.406 10.992 1 72.81 91 THR A CA 1
ATOM 640 C C . THR A 1 91 ? -6.844 30.969 12.273 1 72.81 91 THR A C 1
ATOM 642 O O . THR A 1 91 ? -5.809 31.531 12.633 1 72.81 91 THR A O 1
ATOM 645 N N . GLY A 1 92 ? -7.414 29.969 12.906 1 74.81 92 GLY A N 1
ATOM 646 C CA . GLY A 1 92 ? -6.77 29.422 14.086 1 74.81 92 GLY A CA 1
ATOM 647 C C . GLY A 1 92 ? -5.406 28.828 13.797 1 74.81 92 GLY A C 1
ATOM 648 O O . GLY A 1 92 ? -4.453 29.047 14.555 1 74.81 92 GLY A O 1
ATOM 649 N N . VAL A 1 93 ? -5.336 28.094 12.711 1 73.81 93 VAL A N 1
ATOM 650 C CA . VAL A 1 93 ? -4.066 27.484 12.32 1 73.81 93 VAL A CA 1
ATOM 651 C C . VAL A 1 93 ? -3.029 28.578 12.07 1 73.81 93 VAL A C 1
ATOM 653 O O . VAL A 1 93 ? -1.883 28.469 12.508 1 73.81 93 VAL A O 1
ATOM 656 N N . THR A 1 94 ? -3.42 29.672 11.375 1 68 94 THR A N 1
ATOM 657 C CA . THR A 1 94 ? -2.508 30.766 11.062 1 68 94 THR A CA 1
ATOM 658 C C . THR A 1 94 ? -2.045 31.469 12.336 1 68 94 THR A C 1
ATOM 660 O O . THR A 1 94 ? -0.863 31.781 12.477 1 68 94 THR A O 1
ATOM 663 N N . GLN A 1 95 ? -2.998 31.656 13.227 1 71.19 95 GLN A N 1
ATOM 664 C CA . GLN A 1 95 ? -2.652 32.344 14.469 1 71.19 95 GLN A CA 1
ATOM 665 C C . GLN A 1 95 ? -1.732 31.484 15.328 1 71.19 95 GLN A C 1
ATOM 667 O O . GLN A 1 95 ? -0.792 31.984 15.945 1 71.19 95 GLN A O 1
ATOM 672 N N . ASP A 1 96 ? -1.96 30.234 15.336 1 73.75 96 ASP A N 1
ATOM 673 C CA . ASP A 1 96 ? -1.128 29.328 16.125 1 73.75 96 ASP A CA 1
ATOM 674 C C . ASP A 1 96 ? 0.288 29.25 15.562 1 73.75 96 ASP A C 1
ATOM 676 O O . ASP A 1 96 ? 1.264 29.219 16.312 1 73.75 96 ASP A O 1
ATOM 680 N N . VAL A 1 97 ? 0.32 29.109 14.328 1 66 97 VAL A N 1
ATOM 681 C CA . VAL A 1 97 ? 1.635 29.047 13.695 1 66 97 VAL A CA 1
ATOM 682 C C . VAL A 1 97 ? 2.389 30.359 13.938 1 66 97 VAL A C 1
ATOM 684 O O . VAL A 1 97 ? 3.592 30.344 14.203 1 66 97 VAL A O 1
ATOM 687 N N . GLN A 1 98 ? 1.628 31.516 13.852 1 64.69 98 GLN A N 1
ATOM 688 C CA . GLN A 1 98 ? 2.236 32.812 14.117 1 64.69 98 GLN A CA 1
ATOM 689 C C . GLN A 1 98 ? 2.684 32.938 15.57 1 64.69 98 GLN A C 1
ATOM 691 O O . GLN A 1 98 ? 3.75 33.469 15.859 1 64.69 98 GLN A O 1
ATOM 696 N N . ASN A 1 99 ? 1.817 32.406 16.359 1 63.75 99 ASN A N 1
ATOM 697 C CA . ASN A 1 99 ? 2.16 32.469 17.766 1 63.75 99 ASN A CA 1
ATOM 698 C C . ASN A 1 99 ? 3.332 31.547 18.109 1 63.75 99 ASN A C 1
ATOM 700 O O . ASN A 1 99 ? 4.18 31.891 18.938 1 63.75 99 ASN A O 1
ATOM 704 N N . ALA A 1 100 ? 3.176 30.438 17.438 1 60.03 100 ALA A N 1
ATOM 705 C CA . ALA A 1 100 ? 4.27 29.5 17.656 1 60.03 100 ALA A CA 1
ATOM 706 C C . ALA A 1 100 ? 5.586 30.047 17.109 1 60.03 100 ALA A C 1
ATOM 708 O O . ALA A 1 100 ? 6.641 29.875 17.719 1 60.03 100 ALA A O 1
ATOM 709 N N . LEU A 1 101 ? 5.332 30.656 15.883 1 56.62 101 LEU A N 1
ATOM 710 C CA . LEU A 1 101 ? 6.531 31.172 15.234 1 56.62 101 LEU A CA 1
ATOM 711 C C . LEU A 1 101 ? 6.77 32.625 15.602 1 56.62 101 LEU A C 1
ATOM 713 O O . LEU A 1 101 ? 7.836 33.188 15.328 1 56.62 101 LEU A O 1
ATOM 717 N N . ALA A 1 102 ? 5.586 33.312 15.984 1 54.88 102 ALA A N 1
ATOM 718 C CA . ALA A 1 102 ? 5.695 34.719 16.344 1 54.88 102 ALA A CA 1
ATOM 719 C C . ALA A 1 102 ? 6.922 34.969 17.219 1 54.88 102 ALA A C 1
ATOM 721 O O . ALA A 1 102 ? 7.578 36 17.094 1 54.88 102 ALA A O 1
ATOM 722 N N . VAL A 1 103 ? 6.984 34 17.953 1 48.59 103 VAL A N 1
ATOM 723 C CA . VAL A 1 103 ? 8.18 34.25 18.75 1 48.59 103 VAL A CA 1
ATOM 724 C C . VAL A 1 103 ? 9.398 34.375 17.844 1 48.59 103 VAL A C 1
ATOM 726 O O . VAL A 1 103 ? 10.266 35.219 18.031 1 48.59 103 VAL A O 1
ATOM 729 N N . VAL A 1 104 ? 9.234 33.594 16.75 1 44.16 104 VAL A N 1
ATOM 730 C CA . VAL A 1 104 ? 10.383 33.562 15.852 1 44.16 104 VAL A CA 1
ATOM 731 C C . VAL A 1 104 ? 10.211 34.625 14.758 1 44.16 104 VAL A C 1
ATOM 733 O O . VAL A 1 104 ? 11.156 35.344 14.422 1 44.16 104 VAL A O 1
ATOM 736 N N . LEU A 1 105 ? 8.984 34.812 14.039 1 49.19 105 LEU A N 1
ATOM 737 C CA . LEU A 1 105 ? 8.719 35.562 12.82 1 49.19 105 LEU A CA 1
ATOM 738 C C . LEU A 1 105 ? 8.57 37.062 13.125 1 49.19 105 LEU A C 1
ATOM 740 O O . LEU A 1 105 ? 9.031 37.906 12.359 1 49.19 105 LEU A O 1
ATOM 744 N N . ARG A 1 106 ? 7.598 37.375 14.062 1 47.69 106 ARG A N 1
ATOM 745 C CA . ARG A 1 106 ? 7.289 38.781 14.266 1 47.69 106 ARG A CA 1
ATOM 746 C C . ARG A 1 106 ? 8.562 39.625 14.43 1 47.69 106 ARG A C 1
ATOM 748 O O . ARG A 1 106 ? 8.594 40.781 14.07 1 47.69 106 ARG A O 1
ATOM 755 N N . ARG A 1 107 ? 9.398 39.031 15.07 1 41.28 107 ARG A N 1
ATOM 756 C CA . ARG A 1 107 ? 10.531 39.906 15.391 1 41.28 107 ARG A CA 1
ATOM 757 C C . ARG A 1 107 ? 11.492 40 14.219 1 41.28 107 ARG A C 1
ATOM 759 O O . ARG A 1 107 ? 12.078 41.062 13.977 1 41.28 107 ARG A O 1
ATOM 766 N N . ILE A 1 108 ? 11.977 39.031 13.711 1 42.22 108 ILE A N 1
ATOM 767 C CA . ILE A 1 108 ? 13.195 39.031 12.906 1 42.22 108 ILE A CA 1
ATOM 768 C C . ILE A 1 108 ? 12.844 38.844 11.438 1 42.22 108 ILE A C 1
ATOM 770 O O . ILE A 1 108 ? 13.391 39.531 10.562 1 42.22 108 ILE A O 1
ATOM 774 N N . LEU A 1 109 ? 11.883 37.969 10.93 1 49.81 109 LEU A N 1
ATOM 775 C CA . LEU A 1 109 ? 12.055 37.125 9.75 1 49.81 109 LEU A CA 1
ATOM 776 C C . LEU A 1 109 ? 11.125 37.562 8.625 1 49.81 109 LEU A C 1
ATOM 778 O O . LEU A 1 109 ? 10.945 36.844 7.641 1 49.81 109 LEU A O 1
ATOM 782 N N . ILE A 1 110 ? 10.672 38.844 8.75 1 55.16 110 ILE A N 1
ATOM 783 C CA . ILE A 1 110 ? 9.727 39.031 7.656 1 55.16 110 ILE A CA 1
ATOM 784 C C . ILE A 1 110 ? 10.484 39.375 6.371 1 55.16 110 ILE A C 1
ATOM 786 O O . ILE A 1 110 ? 10.18 38.812 5.305 1 55.16 110 ILE A O 1
ATOM 790 N N . PHE A 1 111 ? 11.438 40.344 6.449 1 53.22 111 PHE A N 1
ATOM 791 C CA . PHE A 1 111 ? 12.07 40.812 5.219 1 53.22 111 PHE A CA 1
ATOM 792 C C . PHE A 1 111 ? 12.938 39.719 4.609 1 53.22 111 PHE A C 1
ATOM 794 O O . PHE A 1 111 ? 12.836 39.406 3.414 1 53.22 111 PHE A O 1
ATOM 801 N N . PRO A 1 112 ? 13.828 39.031 5.422 1 53.25 112 PRO A N 1
ATOM 802 C CA . PRO A 1 112 ? 14.594 37.969 4.785 1 53.25 112 PRO A CA 1
ATOM 803 C C . PRO A 1 112 ? 13.703 36.875 4.211 1 53.25 112 PRO A C 1
ATOM 805 O O . PRO A 1 112 ? 14.016 36.312 3.16 1 53.25 112 PRO A O 1
ATOM 808 N N . LEU A 1 113 ? 12.609 36.781 4.859 1 64.31 113 LEU A N 1
ATOM 809 C CA . LEU A 1 113 ? 11.727 35.75 4.344 1 64.31 113 LEU A CA 1
ATOM 810 C C . LEU A 1 113 ? 11.094 36.188 3.023 1 64.31 113 LEU A C 1
ATOM 812 O O . LEU A 1 113 ? 10.938 35.344 2.111 1 64.31 113 LEU A O 1
ATOM 816 N N . GLN A 1 114 ? 10.906 37.5 3.008 1 65 114 GLN A N 1
ATOM 817 C CA . GLN A 1 114 ? 10.336 38 1.763 1 65 114 GLN A CA 1
ATOM 818 C C . GLN A 1 114 ? 11.375 38 0.639 1 65 114 GLN A C 1
ATOM 820 O O . GLN A 1 114 ? 11.031 37.719 -0.517 1 65 114 GLN A O 1
ATOM 825 N N . ALA A 1 115 ? 12.539 38.25 1.068 1 62.78 115 ALA A N 1
ATOM 826 C CA . ALA A 1 115 ? 13.602 38.219 0.067 1 62.78 115 ALA A CA 1
ATOM 827 C C . ALA A 1 115 ? 13.859 36.812 -0.445 1 62.78 115 ALA A C 1
ATOM 829 O O . ALA A 1 115 ? 14.023 36.594 -1.648 1 62.78 115 ALA A O 1
ATOM 830 N N . ILE A 1 116 ? 13.844 35.906 0.424 1 66.81 116 ILE A N 1
ATOM 831 C CA . ILE A 1 116 ? 14.039 34.5 0.03 1 66.81 116 ILE A CA 1
ATOM 832 C C . ILE A 1 116 ? 12.875 34.062 -0.846 1 66.81 116 ILE A C 1
ATOM 834 O O . ILE A 1 116 ? 13.07 33.375 -1.847 1 66.81 116 ILE A O 1
ATOM 838 N N . GLU A 1 117 ? 11.758 34.531 -0.443 1 73.5 117 GLU A N 1
ATOM 839 C CA . GLU A 1 117 ? 10.578 34.188 -1.235 1 73.5 117 GLU A CA 1
ATOM 840 C C . GLU A 1 117 ? 10.672 34.781 -2.639 1 73.5 117 GLU A C 1
ATOM 842 O O . GLU A 1 117 ? 10.367 34.094 -3.625 1 73.5 117 GLU A O 1
ATOM 847 N N . GLY A 1 118 ? 11.102 36.062 -2.652 1 73.94 118 GLY A N 1
ATOM 848 C CA . GLY A 1 118 ? 11.234 36.719 -3.943 1 73.94 118 GLY A CA 1
ATOM 849 C C . GLY A 1 118 ? 12.305 36.094 -4.824 1 73.94 118 GLY A C 1
ATOM 850 O O . GLY A 1 118 ? 12.086 35.875 -6.02 1 73.94 118 GLY A O 1
ATOM 851 N N . LEU A 1 119 ? 13.352 35.719 -4.223 1 71.44 119 LEU A N 1
ATOM 852 C CA . LEU A 1 119 ? 14.445 35.094 -4.973 1 71.44 119 LEU A CA 1
ATOM 853 C C . LEU A 1 119 ? 14.047 33.719 -5.48 1 71.44 119 LEU A C 1
ATOM 855 O O . LEU A 1 119 ? 14.32 33.375 -6.629 1 71.44 119 LEU A O 1
ATOM 859 N N . ALA A 1 120 ? 13.445 33 -4.621 1 75.38 120 ALA A N 1
ATOM 860 C CA . ALA A 1 120 ? 13.031 31.641 -5.012 1 75.38 120 ALA A CA 1
ATOM 861 C C . ALA A 1 120 ? 11.992 31.688 -6.133 1 75.38 120 ALA A C 1
ATOM 863 O O . ALA A 1 120 ? 12.023 30.859 -7.043 1 75.38 120 ALA A O 1
ATOM 864 N N . THR A 1 121 ? 11.156 32.688 -6.102 1 79.88 121 THR A N 1
ATOM 865 C CA . THR A 1 121 ? 10.125 32.844 -7.125 1 79.88 121 THR A CA 1
ATOM 866 C C . THR A 1 121 ? 10.742 33.156 -8.477 1 79.88 121 THR A C 1
ATOM 868 O O . THR A 1 121 ? 10.195 32.812 -9.523 1 79.88 121 THR A O 1
ATOM 871 N N . PHE A 1 122 ? 11.859 33.75 -8.312 1 78.31 122 PHE A N 1
ATOM 872 C CA . PHE A 1 122 ? 12.547 34.094 -9.547 1 78.31 122 PHE A CA 1
ATOM 873 C C . PHE A 1 122 ? 13.43 32.969 -10.023 1 78.31 122 PHE A C 1
ATOM 875 O O . PHE A 1 122 ? 13.461 32.625 -11.211 1 78.31 122 PHE A O 1
ATOM 882 N N . ILE A 1 123 ? 14.055 32.219 -9.172 1 78.94 123 ILE A N 1
ATOM 883 C CA . ILE A 1 123 ? 15.062 31.219 -9.5 1 78.94 123 ILE A CA 1
ATOM 884 C C . ILE A 1 123 ? 14.383 29.938 -9.969 1 78.94 123 ILE A C 1
ATOM 886 O O . ILE A 1 123 ? 14.867 29.266 -10.883 1 78.94 123 ILE A O 1
ATOM 890 N N . ILE A 1 124 ? 13.258 29.594 -9.461 1 85.25 124 ILE A N 1
ATOM 891 C CA . ILE A 1 124 ? 12.625 28.312 -9.734 1 85.25 124 ILE A CA 1
ATOM 892 C C . ILE A 1 124 ? 12.227 28.219 -11.203 1 85.25 124 ILE A C 1
ATOM 894 O O . ILE A 1 124 ? 12.602 27.281 -11.898 1 85.25 124 ILE A O 1
ATOM 898 N N . PRO A 1 125 ? 11.531 29.266 -11.75 1 84.5 125 PRO A N 1
ATOM 899 C CA . PRO A 1 125 ? 11.18 29.172 -13.172 1 84.5 125 PRO A CA 1
ATOM 900 C C . PRO A 1 125 ? 12.406 29.188 -14.086 1 84.5 125 PRO A C 1
ATOM 902 O O . PRO A 1 125 ? 12.438 28.469 -15.086 1 84.5 125 PRO A O 1
ATOM 905 N N . LEU A 1 126 ? 13.312 29.891 -13.625 1 82.38 126 LEU A N 1
ATOM 906 C CA . LEU A 1 126 ? 14.523 29.984 -14.438 1 82.38 126 LEU A CA 1
ATOM 907 C C . LEU A 1 126 ? 15.273 28.656 -14.445 1 82.38 126 LEU A C 1
ATOM 909 O O . LEU A 1 126 ? 15.758 28.219 -15.492 1 82.38 126 LEU A O 1
ATOM 913 N N . ALA A 1 127 ? 15.422 28.062 -13.344 1 82.94 127 ALA A N 1
ATOM 914 C CA . ALA A 1 127 ? 16.125 26.797 -13.227 1 82.94 127 ALA A CA 1
ATOM 915 C C . ALA A 1 127 ? 15.414 25.688 -14.016 1 82.94 127 ALA A C 1
ATOM 917 O O . ALA A 1 127 ? 16.062 24.891 -14.695 1 82.94 127 ALA A O 1
ATOM 918 N N . VAL A 1 128 ? 14.141 25.641 -13.984 1 85.75 128 VAL A N 1
ATOM 919 C CA . VAL A 1 128 ? 13.367 24.594 -14.656 1 85.75 128 VAL A CA 1
ATOM 920 C C . VAL A 1 128 ? 13.438 24.812 -16.172 1 85.75 128 VAL A C 1
ATOM 922 O O . VAL A 1 128 ? 13.656 23.859 -16.922 1 85.75 128 VAL A O 1
ATOM 925 N N . LEU A 1 129 ? 13.328 26.062 -16.594 1 85.25 129 LEU A N 1
ATOM 926 C CA . LEU A 1 129 ? 13.352 26.359 -18.031 1 85.25 129 LEU A CA 1
ATOM 927 C C . LEU A 1 129 ? 14.75 26.172 -18.594 1 85.25 129 LEU A C 1
ATOM 929 O O . LEU A 1 129 ? 14.906 25.625 -19.703 1 85.25 129 LEU A O 1
ATOM 933 N N . LEU A 1 130 ? 15.695 26.516 -17.797 1 80.25 130 LEU A N 1
ATOM 934 C CA . LEU A 1 130 ? 17.078 26.344 -18.25 1 80.25 130 LEU A CA 1
ATOM 935 C C . LEU A 1 130 ? 17.438 24.859 -18.328 1 80.25 130 LEU A C 1
ATOM 937 O O . LEU A 1 130 ? 18.141 24.438 -19.25 1 80.25 130 LEU A O 1
ATOM 941 N N . ASP A 1 131 ? 17.047 24.125 -17.422 1 81.75 131 ASP A N 1
ATOM 942 C CA . ASP A 1 131 ? 17.297 22.688 -17.422 1 81.75 131 ASP A CA 1
ATOM 943 C C . ASP A 1 131 ? 16.719 22.016 -18.672 1 81.75 131 ASP A C 1
ATOM 945 O O . ASP A 1 131 ? 17.375 21.188 -19.297 1 81.75 131 ASP A O 1
ATOM 949 N N . ARG A 1 132 ? 15.617 22.453 -19.078 1 81.56 132 ARG A N 1
ATOM 950 C CA . ARG A 1 132 ? 14.953 21.875 -20.234 1 81.56 132 ARG A CA 1
ATOM 951 C C . ARG A 1 132 ? 15.594 22.359 -21.531 1 81.56 132 ARG A C 1
ATOM 953 O O . ARG A 1 132 ? 15.711 21.594 -22.5 1 81.56 132 ARG A O 1
ATOM 960 N N . LEU A 1 133 ? 15.992 23.594 -21.406 1 79.12 133 LEU A N 1
ATOM 961 C CA . LEU A 1 133 ? 16.641 24.156 -22.594 1 79.12 133 LEU A CA 1
ATOM 962 C C . LEU A 1 133 ? 18 23.531 -22.812 1 79.12 133 LEU A C 1
ATOM 964 O O . LEU A 1 133 ? 18.391 23.266 -23.953 1 79.12 133 LEU A O 1
ATOM 968 N N . LEU A 1 134 ? 18.641 23.234 -21.766 1 76.81 134 LEU A N 1
ATOM 969 C CA . LEU A 1 134 ? 19.969 22.625 -21.875 1 76.81 134 LEU A CA 1
ATOM 970 C C . LEU A 1 134 ? 19.859 21.188 -22.359 1 76.81 134 LEU A C 1
ATOM 972 O O . LEU A 1 134 ? 20.781 20.672 -23 1 76.81 134 LEU A O 1
ATOM 976 N N . ARG A 1 135 ? 18.797 20.562 -22.188 1 75.38 135 ARG A N 1
ATOM 977 C CA . ARG A 1 135 ? 18.578 19.203 -22.656 1 75.38 135 ARG A CA 1
ATOM 978 C C . ARG A 1 135 ? 17.938 19.203 -24.047 1 75.38 135 ARG A C 1
ATOM 980 O O . ARG A 1 135 ? 17.531 18.156 -24.547 1 75.38 135 ARG A O 1
ATOM 987 N N . ARG A 1 136 ? 17.828 20.438 -24.672 1 77.31 136 ARG A N 1
ATOM 988 C CA . ARG A 1 136 ? 17.344 20.672 -26.031 1 77.31 136 ARG A CA 1
ATOM 989 C C . ARG A 1 136 ? 15.883 20.266 -26.172 1 77.31 136 ARG A C 1
ATOM 991 O O . ARG A 1 136 ? 15.477 19.734 -27.203 1 77.31 136 ARG A O 1
ATOM 998 N N . ALA A 1 137 ? 15.234 20.375 -25.078 1 80.19 137 ALA A N 1
ATOM 999 C CA . ALA A 1 137 ? 13.805 20.094 -25.109 1 80.19 137 ALA A CA 1
ATOM 1000 C C . ALA A 1 137 ? 13 21.391 -25.188 1 80.19 137 ALA A C 1
ATOM 1002 O O . ALA A 1 137 ? 12.273 21.734 -24.25 1 80.19 137 ALA A O 1
ATOM 1003 N N . TRP A 1 138 ? 13.039 22.016 -26.312 1 81.75 138 TRP A N 1
ATOM 1004 C CA . TRP A 1 138 ? 12.445 23.328 -26.516 1 81.75 138 TRP A CA 1
ATOM 1005 C C . TRP A 1 138 ? 10.922 23.266 -26.406 1 81.75 138 TRP A C 1
ATOM 1007 O O . TRP A 1 138 ? 10.289 24.188 -25.875 1 81.75 138 TRP A O 1
ATOM 1017 N N . ARG A 1 139 ? 10.367 22.234 -26.844 1 82.44 139 ARG A N 1
ATOM 1018 C CA . ARG A 1 139 ? 8.914 22.125 -26.812 1 82.44 139 ARG A CA 1
ATOM 1019 C C . ARG A 1 139 ? 8.414 21.984 -25.375 1 82.44 139 ARG A C 1
ATOM 1021 O O . ARG A 1 139 ? 7.422 22.609 -24.984 1 82.44 139 ARG A O 1
ATOM 1028 N N . SER A 1 140 ? 9.156 21.203 -24.672 1 83.25 140 SER A N 1
ATOM 1029 C CA . SER A 1 140 ? 8.758 21 -23.281 1 83.25 140 SER A CA 1
ATOM 1030 C C . SER A 1 140 ? 8.93 22.281 -22.469 1 83.25 140 SER A C 1
ATOM 1032 O O . SER A 1 140 ? 8.133 22.578 -21.578 1 83.25 140 SER A O 1
ATOM 1034 N N . ALA A 1 141 ? 9.93 23.016 -22.797 1 86.5 141 ALA A N 1
ATOM 1035 C CA . ALA A 1 141 ? 10.148 24.297 -22.125 1 86.5 141 ALA A CA 1
ATOM 1036 C C . ALA A 1 141 ? 9.023 25.281 -22.453 1 86.5 141 ALA A C 1
ATOM 1038 O O . ALA A 1 141 ? 8.531 25.984 -21.562 1 86.5 141 ALA A O 1
ATOM 1039 N N . GLY A 1 142 ? 8.633 25.281 -23.719 1 87.75 142 GLY A N 1
ATOM 1040 C CA . GLY A 1 142 ? 7.539 26.141 -24.109 1 87.75 142 GLY A CA 1
ATOM 1041 C C . GLY A 1 142 ? 6.215 25.766 -23.469 1 87.75 142 GLY A C 1
ATOM 1042 O O . GLY A 1 142 ? 5.449 26.641 -23.062 1 87.75 142 GLY A O 1
ATOM 1043 N N . GLU A 1 143 ? 5.996 24.594 -23.375 1 88.31 143 GLU A N 1
ATOM 1044 C CA . GLU A 1 143 ? 4.75 24.125 -22.781 1 88.31 143 GLU A CA 1
ATOM 1045 C C . GLU A 1 143 ? 4.711 24.422 -21.281 1 88.31 143 GLU A C 1
ATOM 1047 O O . GLU A 1 143 ? 3.664 24.797 -20.75 1 88.31 143 GLU A O 1
ATOM 1052 N N . ALA A 1 144 ? 5.836 24.188 -20.656 1 89.5 144 ALA A N 1
ATOM 1053 C CA . ALA A 1 144 ? 5.91 24.516 -19.234 1 89.5 144 ALA A CA 1
ATOM 1054 C C . ALA A 1 144 ? 5.707 26.016 -19 1 89.5 144 ALA A C 1
ATOM 1056 O O . ALA A 1 144 ? 4.984 26.406 -18.078 1 89.5 144 ALA A O 1
ATOM 1057 N N . ALA A 1 145 ? 6.301 26.828 -19.828 1 90.94 145 ALA A N 1
ATOM 1058 C CA . ALA A 1 145 ? 6.148 28.266 -19.719 1 90.94 145 ALA A CA 1
ATOM 1059 C C . ALA A 1 145 ? 4.699 28.688 -19.984 1 90.94 145 ALA A C 1
ATOM 1061 O O . ALA A 1 145 ? 4.172 29.562 -19.297 1 90.94 145 ALA A O 1
ATOM 1062 N N . LEU A 1 146 ? 4.102 28.078 -20.906 1 91.56 146 LEU A N 1
ATOM 1063 C CA . LEU A 1 146 ? 2.705 28.359 -21.203 1 91.56 146 LEU A CA 1
ATOM 1064 C C . LEU A 1 146 ? 1.807 27.984 -20.031 1 91.56 146 LEU A C 1
ATOM 1066 O O . LEU A 1 146 ? 0.865 28.719 -19.703 1 91.56 146 LEU A O 1
ATOM 1070 N N . ALA A 1 147 ? 2.084 26.859 -19.469 1 93.25 147 ALA A N 1
ATOM 1071 C CA . ALA A 1 147 ? 1.312 26.453 -18.297 1 93.25 147 ALA A CA 1
ATOM 1072 C C . ALA A 1 147 ? 1.45 27.453 -17.172 1 93.25 147 ALA A C 1
ATOM 1074 O O . ALA A 1 147 ? 0.481 27.734 -16.453 1 93.25 147 ALA A O 1
ATOM 1075 N N . GLY A 1 148 ? 2.633 27.969 -17.047 1 92.75 148 GLY A N 1
ATOM 1076 C CA . GLY A 1 148 ? 2.84 29 -16.047 1 92.75 148 GLY A CA 1
ATOM 1077 C C . GLY A 1 148 ? 2.072 30.281 -16.344 1 92.75 148 GLY A C 1
ATOM 1078 O O . GLY A 1 148 ? 1.408 30.828 -15.453 1 92.75 148 GLY A O 1
ATOM 1079 N N . VAL A 1 149 ? 2.068 30.766 -17.547 1 92.38 149 VAL A N 1
ATOM 1080 C CA . VAL A 1 149 ? 1.398 32 -17.953 1 92.38 149 VAL A CA 1
ATOM 1081 C C . VAL A 1 149 ? -0.114 31.828 -17.844 1 92.38 149 VAL A C 1
ATOM 1083 O O . VAL A 1 149 ? -0.809 32.688 -17.312 1 92.38 149 VAL A O 1
ATOM 1086 N N . VAL A 1 150 ? -0.589 30.734 -18.25 1 93.88 150 VAL A N 1
ATOM 1087 C CA . VAL A 1 150 ? -2.023 30.469 -18.172 1 93.88 150 VAL A CA 1
ATOM 1088 C C . VAL A 1 150 ? -2.441 30.297 -16.719 1 93.88 150 VAL A C 1
ATOM 1090 O O . VAL A 1 150 ? -3.545 30.688 -16.328 1 93.88 150 VAL A O 1
ATOM 1093 N N . GLY A 1 151 ? -1.524 29.641 -16.016 1 93.31 151 GLY A N 1
ATOM 1094 C CA . GLY A 1 151 ? -1.794 29.562 -14.594 1 93.31 151 GLY A CA 1
ATOM 1095 C C . GLY A 1 151 ? -1.93 30.922 -13.938 1 93.31 151 GLY A C 1
ATOM 1096 O O . GLY A 1 151 ? -2.826 31.125 -13.117 1 93.31 151 GLY A O 1
ATOM 1097 N N . PHE A 1 152 ? -1.094 31.891 -14.336 1 92.75 152 PHE A N 1
ATOM 1098 C CA . PHE A 1 152 ? -1.15 33.25 -13.82 1 92.75 152 PHE A CA 1
ATOM 1099 C C . PHE A 1 152 ? -2.453 33.938 -14.227 1 92.75 152 PHE A C 1
ATOM 1101 O O . PHE A 1 152 ? -3.172 34.469 -13.375 1 92.75 152 PHE A O 1
ATOM 1108 N N . LEU A 1 153 ? -2.816 33.844 -15.477 1 93.38 153 LEU A N 1
ATOM 1109 C CA . LEU A 1 153 ? -4.004 34.5 -16 1 93.38 153 LEU A CA 1
ATOM 1110 C C . LEU A 1 153 ? -5.273 33.844 -15.477 1 93.38 153 LEU A C 1
ATOM 1112 O O . LEU A 1 153 ? -6.246 34.531 -15.156 1 93.38 153 LEU A O 1
ATOM 1116 N N . GLY A 1 154 ? -5.211 32.562 -15.422 1 93.5 154 GLY A N 1
ATOM 1117 C CA . GLY A 1 154 ? -6.359 31.844 -14.891 1 93.5 154 GLY A CA 1
ATOM 1118 C C . GLY A 1 154 ? -6.652 32.188 -13.438 1 93.5 154 GLY A C 1
ATOM 1119 O O . GLY A 1 154 ? -7.812 32.312 -13.047 1 93.5 154 GLY A O 1
ATOM 1120 N N . THR A 1 155 ? -5.586 32.281 -12.68 1 93.62 155 THR A N 1
ATOM 1121 C CA . THR A 1 155 ? -5.766 32.594 -11.273 1 93.62 155 THR A CA 1
ATOM 1122 C C . THR A 1 155 ? -6.238 34.031 -11.109 1 93.62 155 THR A C 1
ATOM 1124 O O . THR A 1 155 ? -7.086 34.312 -10.258 1 93.62 155 THR A O 1
ATOM 1127 N N . GLN A 1 156 ? -5.777 35 -11.945 1 92.44 156 GLN A N 1
ATOM 1128 C CA . GLN A 1 156 ? -6.25 36.375 -11.906 1 92.44 156 GLN A CA 1
ATOM 1129 C C . GLN A 1 156 ? -7.73 36.469 -12.273 1 92.44 156 GLN A C 1
ATOM 1131 O O . GLN A 1 156 ? -8.484 37.219 -11.664 1 92.44 156 GLN A O 1
ATOM 1136 N N . ALA A 1 157 ? -8.031 35.656 -13.148 1 92.75 157 ALA A N 1
ATOM 1137 C CA . ALA A 1 157 ? -9.445 35.594 -13.531 1 92.75 157 ALA A CA 1
ATOM 1138 C C . ALA A 1 157 ? -10.289 35 -12.398 1 92.75 157 ALA A C 1
ATOM 1140 O O . ALA A 1 157 ? -11.414 35.469 -12.164 1 92.75 157 ALA A O 1
ATOM 1141 N N . ALA A 1 158 ? -9.734 34.031 -11.711 1 92.69 158 ALA A N 1
ATOM 1142 C CA . ALA A 1 158 ? -10.453 33.406 -10.586 1 92.69 158 ALA A CA 1
ATOM 1143 C C . ALA A 1 158 ? -10.625 34.406 -9.445 1 92.69 158 ALA A C 1
ATOM 1145 O O . ALA A 1 158 ? -11.688 34.469 -8.828 1 92.69 158 ALA A O 1
ATOM 1146 N N . ILE A 1 159 ? -9.57 35.219 -9.227 1 91.38 159 ILE A N 1
ATOM 1147 C CA . ILE A 1 159 ? -9.641 36.25 -8.188 1 91.38 159 ILE A CA 1
ATOM 1148 C C . ILE A 1 159 ? -10.719 37.281 -8.547 1 91.38 159 ILE A C 1
ATOM 1150 O O . ILE A 1 159 ? -11.539 37.656 -7.707 1 91.38 159 ILE A O 1
ATOM 1154 N N . ALA A 1 160 ? -10.734 37.625 -9.812 1 90.56 160 ALA A N 1
ATOM 1155 C CA . ALA A 1 160 ? -11.727 38.594 -10.273 1 90.56 160 ALA A CA 1
ATOM 1156 C C . ALA A 1 160 ? -13.133 38.031 -10.195 1 90.56 160 ALA A C 1
ATOM 1158 O O . ALA A 1 160 ? -14.078 38.719 -9.812 1 90.56 160 ALA A O 1
ATOM 1159 N N . ALA A 1 161 ? -13.242 36.781 -10.461 1 91.5 161 ALA A N 1
ATOM 1160 C CA . ALA A 1 161 ? -14.539 36.125 -10.414 1 91.5 161 ALA A CA 1
ATOM 1161 C C . ALA A 1 161 ? -15.039 36 -8.977 1 91.5 161 ALA A C 1
ATOM 1163 O O . ALA A 1 161 ? -16.219 36.219 -8.695 1 91.5 161 ALA A O 1
ATOM 1164 N N . ILE A 1 162 ? -14.164 35.688 -8.062 1 89.38 162 ILE A N 1
ATOM 1165 C CA . ILE A 1 162 ? -14.523 35.531 -6.66 1 89.38 162 ILE A CA 1
ATOM 1166 C C . ILE A 1 162 ? -14.906 36.875 -6.074 1 89.38 162 ILE A C 1
ATOM 1168 O O . ILE A 1 162 ? -15.883 37 -5.332 1 89.38 162 ILE A O 1
ATOM 1172 N N . ALA A 1 163 ? -14.203 37.938 -6.48 1 85.75 163 ALA A N 1
ATOM 1173 C CA . ALA A 1 163 ? -14.477 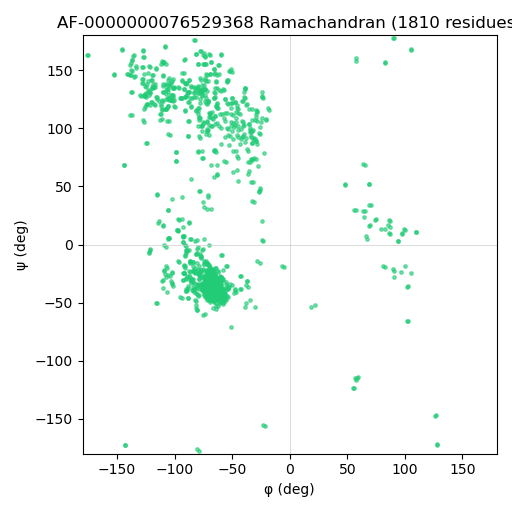39.281 -5.977 1 85.75 163 ALA A CA 1
ATOM 1174 C C . ALA A 1 163 ? -15.805 39.812 -6.516 1 85.75 163 ALA A C 1
ATOM 1176 O O . ALA A 1 163 ? -16.547 40.5 -5.805 1 85.75 163 ALA A O 1
ATOM 1177 N N . ALA A 1 164 ? -16.125 39.344 -7.711 1 87.06 164 ALA A N 1
ATOM 1178 C CA . ALA A 1 164 ? -17.328 39.875 -8.352 1 87.06 164 ALA A CA 1
ATOM 1179 C C . ALA A 1 164 ? -18.562 39.062 -7.988 1 87.06 164 ALA A C 1
ATOM 1181 O O . ALA A 1 164 ? -19.625 39.625 -7.734 1 87.06 164 ALA A O 1
ATOM 1182 N N . TRP A 1 165 ? -18.406 37.719 -7.938 1 88.06 165 TRP A N 1
ATOM 1183 C CA . TRP A 1 165 ? -19.578 36.875 -7.832 1 88.06 165 TRP A CA 1
ATOM 1184 C C . TRP A 1 165 ? -19.531 36 -6.574 1 88.06 165 TRP A C 1
ATOM 1186 O O . TRP A 1 165 ? -20.469 35.281 -6.27 1 88.06 165 TRP A O 1
ATOM 1196 N N . GLY A 1 166 ? -18.5 36.031 -5.844 1 84.94 166 GLY A N 1
ATOM 1197 C CA . GLY A 1 166 ? -18.359 35.125 -4.707 1 84.94 166 GLY A CA 1
ATOM 1198 C C . GLY A 1 166 ? -19.25 35.531 -3.531 1 84.94 166 GLY A C 1
ATOM 1199 O O . GLY A 1 166 ? -19.5 36.719 -3.301 1 84.94 166 GLY A O 1
ATOM 1200 N N . PRO A 1 167 ? -19.781 34.531 -2.852 1 84.56 167 PRO A N 1
ATOM 1201 C CA . PRO A 1 167 ? -20.531 34.844 -1.628 1 84.56 167 PRO A CA 1
ATOM 1202 C C . PRO A 1 167 ? -19.656 35.5 -0.553 1 84.56 167 PRO A C 1
ATOM 1204 O O . PRO A 1 167 ? -18.438 35.312 -0.553 1 84.56 167 PRO A O 1
ATOM 1207 N N . ASP A 1 168 ? -20.234 36.25 0.3 1 82.19 168 ASP A N 1
ATOM 1208 C CA . ASP A 1 168 ? -19.516 37 1.331 1 82.19 168 ASP A CA 1
ATOM 1209 C C . ASP A 1 168 ? -18.75 36.062 2.252 1 82.19 168 ASP A C 1
ATOM 1211 O O . ASP A 1 168 ? -17.641 36.375 2.705 1 82.19 168 ASP A O 1
ATOM 1215 N N . ALA A 1 169 ? -19.297 34.906 2.379 1 80.62 169 ALA A N 1
ATOM 1216 C CA . ALA A 1 169 ? -18.641 33.938 3.242 1 80.62 169 ALA A CA 1
ATOM 1217 C C . ALA A 1 169 ? -17.312 33.469 2.631 1 80.62 169 ALA A C 1
ATOM 1219 O O . ALA A 1 169 ? -16.344 33.25 3.348 1 80.62 169 ALA A O 1
ATOM 1220 N N . LEU A 1 170 ? -17.281 33.375 1.347 1 86.31 170 LEU A N 1
ATOM 1221 C CA . LEU A 1 170 ? -16.094 32.938 0.641 1 86.31 170 LEU A CA 1
ATOM 1222 C C . LEU A 1 170 ? -15.031 34.062 0.641 1 86.31 170 LEU A C 1
ATOM 1224 O O . LEU A 1 170 ? -13.852 33.781 0.876 1 86.31 170 LEU A O 1
ATOM 1228 N N . ILE A 1 171 ? -15.469 35.25 0.478 1 86.25 171 ILE A N 1
ATOM 1229 C CA . ILE A 1 171 ? -14.547 36.406 0.435 1 86.25 171 ILE A CA 1
ATOM 1230 C C . ILE A 1 171 ? -13.906 36.594 1.809 1 86.25 171 ILE A C 1
ATOM 1232 O O . ILE A 1 171 ? -12.703 36.812 1.912 1 86.25 171 ILE A O 1
ATOM 1236 N N . SER A 1 172 ? -14.734 36.438 2.797 1 80.06 172 SER A N 1
ATOM 1237 C CA . SER A 1 172 ? -14.219 36.594 4.148 1 80.06 172 SER A CA 1
ATOM 1238 C C . SER A 1 172 ? -13.234 35.5 4.504 1 80.06 172 SER A C 1
ATOM 1240 O O . SER A 1 172 ? -12.266 35.719 5.23 1 80.06 172 SER A O 1
ATOM 1242 N N . GLY A 1 173 ? -13.461 34.312 3.961 1 80.38 173 GLY A N 1
ATOM 1243 C CA . GLY A 1 173 ? -12.602 33.188 4.242 1 80.38 173 GLY A CA 1
ATOM 1244 C C . GLY A 1 173 ? -11.266 33.25 3.525 1 80.38 173 GLY A C 1
ATOM 1245 O O . GLY A 1 173 ? -10.273 32.688 3.986 1 80.38 173 GLY A O 1
ATOM 1246 N N . LEU A 1 174 ? -11.234 34.031 2.463 1 86.5 174 LEU A N 1
ATOM 1247 C CA . LEU A 1 174 ? -10.023 34.062 1.653 1 86.5 174 LEU A CA 1
ATOM 1248 C C . LEU A 1 174 ? -9.305 35.406 1.839 1 86.5 174 LEU A C 1
ATOM 1250 O O . LEU A 1 174 ? -8.219 35.625 1.286 1 86.5 174 LEU A O 1
ATOM 1254 N N . THR A 1 175 ? -9.836 36.344 2.662 1 81.06 175 THR A N 1
ATOM 1255 C CA . THR A 1 175 ? -9.273 37.688 2.77 1 81.06 175 THR A CA 1
ATOM 1256 C C . THR A 1 175 ? -8.312 37.781 3.949 1 81.06 175 THR A C 1
ATOM 1258 O O . THR A 1 175 ? -8.562 37.188 5.008 1 81.06 175 THR A O 1
ATOM 1261 N N . VAL A 1 176 ? -7.121 38.219 3.703 1 75.62 176 VAL A N 1
ATOM 1262 C CA . VAL A 1 176 ? -6.133 38.469 4.742 1 75.62 176 VAL A CA 1
ATOM 1263 C C . VAL A 1 176 ? -5.957 40 4.918 1 75.62 176 VAL A C 1
ATOM 1265 O O . VAL A 1 176 ? -6.023 40.75 3.945 1 75.62 176 VAL A O 1
ATOM 1268 N N . THR A 1 177 ? -6.039 40.531 6.219 1 63.47 177 THR A N 1
ATOM 1269 C CA . THR A 1 177 ? -5.824 41.938 6.492 1 63.47 177 THR A CA 1
ATOM 1270 C C . THR A 1 177 ? -4.371 42.219 6.863 1 63.47 177 THR A C 1
ATOM 1272 O O . THR A 1 177 ? -4 42.125 8.039 1 63.47 177 THR A O 1
ATOM 1275 N N . ALA A 1 178 ? -3.434 41.688 6.285 1 55.5 178 ALA A N 1
ATOM 1276 C CA . ALA A 1 178 ? -2.037 41.875 6.676 1 55.5 178 ALA A CA 1
ATOM 1277 C C . ALA A 1 178 ? -1.692 43.344 6.809 1 55.5 178 ALA A C 1
ATOM 1279 O O . ALA A 1 178 ? -1.116 43.781 7.816 1 55.5 178 ALA A O 1
ATOM 1280 N N . SER A 1 179 ? -1.527 44.375 5.816 1 51.75 179 SER A N 1
ATOM 1281 C CA . SER A 1 179 ? -1.086 45.75 5.875 1 51.75 179 SER A CA 1
ATOM 1282 C C . SER A 1 179 ? -2.271 46.719 5.816 1 51.75 179 SER A C 1
ATOM 1284 O O . SER A 1 179 ? -2.18 47.781 5.219 1 51.75 179 SER A O 1
ATOM 1286 N N . GLY A 1 180 ? -3.35 46.312 6.523 1 55.47 180 GLY A N 1
ATOM 1287 C CA . GLY A 1 180 ? -4.461 47.25 6.656 1 55.47 180 GLY A CA 1
ATOM 1288 C C . GLY A 1 180 ? -5.488 47.094 5.551 1 55.47 180 GLY A C 1
ATOM 1289 O O . GLY A 1 180 ? -6.613 47.594 5.672 1 55.47 180 GLY A O 1
ATOM 1290 N N . SER A 1 181 ? -5.059 46.625 4.34 1 61.16 181 SER A N 1
ATOM 1291 C CA . SER A 1 181 ? -6.031 46.5 3.256 1 61.16 181 SER A CA 1
ATOM 1292 C C . SER A 1 181 ? -6.492 45.062 3.074 1 61.16 181 SER A C 1
ATOM 1294 O O . SER A 1 181 ? -5.672 44.156 3.08 1 61.16 181 SER A O 1
ATOM 1296 N N . ALA A 1 182 ? -7.805 44.844 3.09 1 71.44 182 ALA A N 1
ATOM 1297 C CA . ALA A 1 182 ? -8.414 43.531 2.896 1 71.44 182 ALA A CA 1
ATOM 1298 C C . ALA A 1 182 ? -8.258 43.062 1.454 1 71.44 182 ALA A C 1
ATOM 1300 O O . ALA A 1 182 ? -8.656 43.75 0.519 1 71.44 182 ALA A O 1
ATOM 1301 N N . GLN A 1 183 ? -7.387 42.188 1.175 1 75.94 183 GLN A N 1
ATOM 1302 C CA . GLN A 1 183 ? -7.219 41.625 -0.161 1 75.94 183 GLN A CA 1
ATOM 1303 C C . GLN A 1 183 ? -7.465 40.125 -0.158 1 75.94 183 GLN A C 1
ATOM 1305 O O . GLN A 1 183 ? -7.27 39.438 0.862 1 75.94 183 GLN A O 1
ATOM 1310 N N . VAL A 1 184 ? -8.062 39.656 -1.346 1 81.75 184 VAL A N 1
ATOM 1311 C CA . VAL A 1 184 ? -8.273 38.219 -1.497 1 81.75 184 VAL A CA 1
ATOM 1312 C C . VAL A 1 184 ? -6.926 37.5 -1.495 1 81.75 184 VAL A C 1
ATOM 1314 O O . VAL A 1 184 ? -6.035 37.812 -2.283 1 81.75 184 VAL A O 1
ATOM 1317 N N . GLY A 1 185 ? -6.684 36.656 -0.549 1 82.06 185 GLY A N 1
ATOM 1318 C CA . GLY A 1 185 ? -5.41 36 -0.277 1 82.06 185 GLY A CA 1
ATOM 1319 C C . GLY A 1 185 ? -5.109 34.844 -1.22 1 82.06 185 GLY A C 1
ATOM 1320 O O . GLY A 1 185 ? -4.82 33.719 -0.777 1 82.06 185 GLY A O 1
ATOM 1321 N N . VAL A 1 186 ? -5.301 35 -2.539 1 89.12 186 VAL A N 1
ATOM 1322 C CA . VAL A 1 186 ? -4.871 34.031 -3.561 1 89.12 186 VAL A CA 1
ATOM 1323 C C . VAL A 1 186 ? -3.725 34.625 -4.371 1 89.12 186 VAL A C 1
ATOM 1325 O O . VAL A 1 186 ? -3.773 35.812 -4.762 1 89.12 186 VAL A O 1
ATOM 1328 N N . SER A 1 187 ? -2.648 33.844 -4.543 1 89.56 187 SER A N 1
ATOM 1329 C CA . SER A 1 187 ? -1.46 34.375 -5.207 1 89.56 187 SER A CA 1
ATOM 1330 C C . SER A 1 187 ? -1.327 33.812 -6.621 1 89.56 187 SER A C 1
ATOM 1332 O O . SER A 1 187 ? -1.146 32.625 -6.801 1 89.56 187 SER A O 1
ATOM 1334 N N . ALA A 1 188 ? -1.349 34.719 -7.582 1 90.62 188 ALA A N 1
ATOM 1335 C CA . ALA A 1 188 ? -1.163 34.312 -8.977 1 90.62 188 ALA A CA 1
ATOM 1336 C C . ALA A 1 188 ? 0.275 33.875 -9.234 1 90.62 188 ALA A C 1
ATOM 1338 O O . ALA A 1 188 ? 0.529 33.062 -10.125 1 90.62 188 ALA A O 1
ATOM 1339 N N . VAL A 1 189 ? 1.189 34.344 -8.43 1 89.5 189 VAL A N 1
ATOM 1340 C CA . VAL A 1 189 ? 2.598 34 -8.602 1 89.5 189 VAL A CA 1
ATOM 1341 C C . VAL A 1 189 ? 2.832 32.562 -8.195 1 89.5 189 VAL A C 1
ATOM 1343 O O . VAL A 1 189 ? 3.537 31.812 -8.891 1 89.5 189 VAL A O 1
ATOM 1346 N N . LEU A 1 190 ? 2.207 32.156 -7.094 1 92.25 190 LEU A N 1
ATOM 1347 C CA . LEU A 1 190 ? 2.342 30.781 -6.656 1 92.25 190 LEU A CA 1
ATOM 1348 C C . LEU A 1 190 ? 1.682 29.828 -7.652 1 92.25 190 LEU A C 1
ATOM 1350 O O . LEU A 1 190 ? 2.182 28.734 -7.887 1 92.25 190 LEU A O 1
ATOM 1354 N N . ALA A 1 191 ? 0.597 30.25 -8.195 1 94.31 191 ALA A N 1
ATOM 1355 C CA . ALA A 1 191 ? -0.078 29.438 -9.203 1 94.31 191 ALA A CA 1
ATOM 1356 C C . ALA A 1 191 ? 0.79 29.281 -10.453 1 94.31 191 ALA A C 1
ATOM 1358 O O . ALA A 1 191 ? 0.801 28.219 -11.07 1 94.31 191 ALA A O 1
ATOM 1359 N N . THR A 1 192 ? 1.481 30.359 -10.836 1 92.25 192 THR A N 1
ATOM 1360 C CA . THR A 1 192 ? 2.395 30.312 -11.969 1 92.25 192 THR A CA 1
ATOM 1361 C C . THR A 1 192 ? 3.492 29.281 -11.742 1 92.25 192 THR A C 1
ATOM 1363 O O . THR A 1 192 ? 3.803 28.484 -12.633 1 92.25 192 THR A O 1
ATOM 1366 N N . LEU A 1 193 ? 3.967 29.297 -10.539 1 92.81 193 LEU A N 1
ATOM 1367 C CA . LEU A 1 193 ? 5.035 28.359 -10.219 1 92.81 193 LEU A CA 1
ATOM 1368 C C . LEU A 1 193 ? 4.52 26.922 -10.211 1 92.81 193 LEU A C 1
ATOM 1370 O O . LEU A 1 193 ? 5.168 26.031 -10.75 1 92.81 193 LEU A O 1
ATOM 1374 N N . ALA A 1 194 ? 3.373 26.719 -9.617 1 94.19 194 ALA A N 1
ATOM 1375 C CA . ALA A 1 194 ? 2.793 25.375 -9.586 1 94.19 194 ALA A CA 1
ATOM 1376 C C . ALA A 1 194 ? 2.459 24.891 -10.992 1 94.19 194 ALA A C 1
ATOM 1378 O O . ALA A 1 194 ? 2.67 23.719 -11.32 1 94.19 194 ALA A O 1
ATOM 1379 N N . GLY A 1 195 ? 1.945 25.766 -11.773 1 94.06 195 GLY A N 1
ATOM 1380 C CA . GLY A 1 195 ? 1.646 25.406 -13.148 1 94.06 195 GLY A CA 1
ATOM 1381 C C . GLY A 1 195 ? 2.883 25.062 -13.961 1 94.06 195 GLY A C 1
ATOM 1382 O O . GLY A 1 195 ? 2.881 24.094 -14.719 1 94.06 195 GLY A O 1
ATOM 1383 N N . LEU A 1 196 ? 3.877 25.812 -13.766 1 92.44 196 LEU A N 1
ATOM 1384 C CA . LEU A 1 196 ? 5.141 25.594 -14.461 1 92.44 196 LEU A CA 1
ATOM 1385 C C . LEU A 1 196 ? 5.762 24.266 -14.039 1 92.44 196 LEU A C 1
ATOM 1387 O O . LEU A 1 196 ? 6.215 23.484 -14.883 1 92.44 196 LEU A O 1
ATOM 1391 N N . LEU A 1 197 ? 5.77 24.031 -12.773 1 91.31 197 LEU A N 1
ATOM 1392 C CA . LEU A 1 197 ? 6.375 22.812 -12.266 1 91.31 197 LEU A CA 1
ATOM 1393 C C . LEU A 1 197 ? 5.57 21.578 -12.68 1 91.31 197 LEU A C 1
ATOM 1395 O O . LEU A 1 197 ? 6.141 20.531 -13 1 91.31 197 LEU A O 1
ATOM 1399 N N . THR A 1 198 ? 4.289 21.688 -12.664 1 91.31 198 THR A N 1
ATOM 1400 C CA . THR A 1 198 ? 3.439 20.578 -13.078 1 91.31 198 THR A CA 1
ATOM 1401 C C . THR A 1 198 ? 3.564 20.344 -14.578 1 91.31 198 THR A C 1
ATOM 1403 O O . THR A 1 198 ? 3.598 19.188 -15.031 1 91.31 198 THR A O 1
ATOM 1406 N N . GLY A 1 199 ? 3.656 21.406 -15.305 1 88 199 GLY A N 1
ATOM 1407 C CA . GLY A 1 199 ? 3.803 21.266 -16.75 1 88 199 GLY A CA 1
ATOM 1408 C C . GLY A 1 199 ? 5.145 20.688 -17.156 1 88 199 GLY A C 1
ATOM 1409 O O . GLY A 1 199 ? 5.246 20.031 -18.188 1 88 199 GLY A O 1
ATOM 1410 N N . ALA A 1 200 ? 6.184 20.938 -16.422 1 83.75 200 ALA A N 1
ATOM 1411 C CA . ALA A 1 200 ? 7.531 20.469 -16.75 1 83.75 200 ALA A CA 1
ATOM 1412 C C . ALA A 1 200 ? 7.676 18.969 -16.516 1 83.75 200 ALA A C 1
ATOM 1414 O O . ALA A 1 200 ? 8.57 18.328 -17.062 1 83.75 200 ALA A O 1
ATOM 1415 N N . GLY A 1 201 ? 6.855 18.406 -15.883 1 70.75 201 GLY A N 1
ATOM 1416 C CA . GLY A 1 201 ? 6.914 16.953 -15.875 1 70.75 201 GLY A CA 1
ATOM 1417 C C . GLY A 1 201 ? 6.902 16.359 -14.477 1 70.75 201 GLY A C 1
ATOM 1418 O O . GLY A 1 201 ? 6.691 17.078 -13.492 1 70.75 201 GLY A O 1
ATOM 1419 N N . ASP A 1 202 ? 7.141 14.938 -14.578 1 62.91 202 ASP A N 1
ATOM 1420 C CA . ASP A 1 202 ? 6.887 14.156 -13.375 1 62.91 202 ASP A CA 1
ATOM 1421 C C . ASP A 1 202 ? 8.094 14.195 -12.43 1 62.91 202 ASP A C 1
ATOM 1423 O O . ASP A 1 202 ? 9.234 14.289 -12.883 1 62.91 202 ASP A O 1
ATOM 1427 N N . ARG A 1 203 ? 7.922 14.438 -11.281 1 54.81 203 ARG A N 1
ATOM 1428 C CA . ARG A 1 203 ? 8.805 14.555 -10.125 1 54.81 203 ARG A CA 1
ATOM 1429 C C . ARG A 1 203 ? 9.844 13.438 -10.117 1 54.81 203 ARG A C 1
ATOM 1431 O O . ARG A 1 203 ? 10.977 13.633 -9.664 1 54.81 203 ARG A O 1
ATOM 1438 N N . HIS A 1 204 ? 9.453 12.398 -10.711 1 55.94 204 HIS A N 1
ATOM 1439 C CA . HIS A 1 204 ? 10.336 11.25 -10.516 1 55.94 204 HIS A CA 1
ATOM 1440 C C . HIS A 1 204 ? 11.5 11.273 -11.492 1 55.94 204 HIS A C 1
ATOM 1442 O O . HIS A 1 204 ? 12.562 10.719 -11.219 1 55.94 204 HIS A O 1
ATOM 1448 N N . GLY A 1 205 ? 11.359 12.133 -12.555 1 59.16 205 GLY A N 1
ATOM 1449 C CA . GLY A 1 205 ? 12.43 12.039 -13.539 1 59.16 205 GLY A CA 1
ATOM 1450 C C . GLY A 1 205 ? 13.438 13.156 -13.43 1 59.16 205 GLY A C 1
ATOM 1451 O O . GLY A 1 205 ? 14.602 12.992 -13.812 1 59.16 205 GLY A O 1
ATOM 1452 N N . SER A 1 206 ? 12.922 14.281 -12.844 1 70.56 206 SER A N 1
ATOM 1453 C CA . SER A 1 206 ? 13.852 15.406 -12.859 1 70.56 206 SER A CA 1
ATOM 1454 C C . SER A 1 206 ? 14.102 15.938 -11.453 1 70.56 206 SER A C 1
ATOM 1456 O O . SER A 1 206 ? 13.164 16.234 -10.719 1 70.56 206 SER A O 1
ATOM 1458 N N . THR A 1 207 ? 15.281 15.945 -11.016 1 75.81 207 THR A N 1
ATOM 1459 C CA . THR A 1 207 ? 15.664 16.453 -9.703 1 75.81 207 THR A CA 1
ATOM 1460 C C . THR A 1 207 ? 15.312 17.922 -9.562 1 75.81 207 THR A C 1
ATOM 1462 O O . THR A 1 207 ? 14.945 18.391 -8.477 1 75.81 207 THR A O 1
ATOM 1465 N N . VAL A 1 208 ? 15.344 18.609 -10.695 1 78.69 208 VAL A N 1
ATOM 1466 C CA . VAL A 1 208 ? 15.078 20.047 -10.664 1 78.69 208 VAL A CA 1
ATOM 1467 C C . VAL A 1 208 ? 13.609 20.297 -10.352 1 78.69 208 VAL A C 1
ATOM 1469 O O . VAL A 1 208 ? 13.273 21.188 -9.57 1 78.69 208 VAL A O 1
ATOM 1472 N N . VAL A 1 209 ? 12.82 19.531 -10.898 1 84.12 209 VAL A N 1
ATOM 1473 C CA . VAL A 1 209 ? 11.391 19.688 -10.664 1 84.12 209 VAL A CA 1
ATOM 1474 C C . VAL A 1 209 ? 11.055 19.281 -9.234 1 84.12 209 VAL A C 1
ATOM 1476 O O . VAL A 1 209 ? 10.258 19.953 -8.562 1 84.12 209 VAL A O 1
ATOM 1479 N N . ARG A 1 210 ? 11.734 18.297 -8.773 1 84.62 210 ARG A N 1
ATOM 1480 C CA . ARG A 1 210 ? 11.5 17.859 -7.402 1 84.62 210 ARG A CA 1
ATOM 1481 C C . ARG A 1 210 ? 11.938 18.922 -6.402 1 84.62 210 ARG A C 1
ATOM 1483 O O . ARG A 1 210 ? 11.211 19.219 -5.453 1 84.62 210 ARG A O 1
ATOM 1490 N N . SER A 1 211 ? 13.086 19.453 -6.641 1 82.75 211 SER A N 1
ATOM 1491 C CA . SER A 1 211 ? 13.586 20.516 -5.77 1 82.75 211 SER A CA 1
ATOM 1492 C C . SER A 1 211 ? 12.758 21.781 -5.91 1 82.75 211 SER A C 1
ATOM 1494 O O . SER A 1 211 ? 12.594 22.531 -4.945 1 82.75 211 SER A O 1
ATOM 1496 N N . GLY A 1 212 ? 12.305 21.953 -7.098 1 84.75 212 GLY A N 1
ATOM 1497 C CA . GLY A 1 212 ? 11.422 23.094 -7.305 1 84.75 212 GLY A CA 1
ATOM 1498 C C . GLY A 1 212 ? 10.141 23 -6.5 1 84.75 212 GLY A C 1
ATOM 1499 O O . GLY A 1 212 ? 9.703 24 -5.91 1 84.75 212 GLY A O 1
ATOM 1500 N N . TRP A 1 213 ? 9.586 21.875 -6.465 1 88.62 213 TRP A N 1
ATOM 1501 C CA . TRP A 1 213 ? 8.375 21.672 -5.68 1 88.62 213 TRP A CA 1
ATOM 1502 C C . TRP A 1 213 ? 8.656 21.828 -4.188 1 88.62 213 TRP A C 1
ATOM 1504 O O . TRP A 1 213 ? 7.859 22.422 -3.457 1 88.62 213 TRP A O 1
ATOM 1514 N N . ALA A 1 214 ? 9.766 21.297 -3.773 1 87.06 214 ALA A N 1
ATOM 1515 C CA . ALA A 1 214 ? 10.148 21.469 -2.373 1 87.06 214 ALA A CA 1
ATOM 1516 C C . ALA A 1 214 ? 10.305 22.938 -2.016 1 87.06 214 ALA A C 1
ATOM 1518 O O . ALA A 1 214 ? 9.844 23.375 -0.962 1 87.06 214 ALA A O 1
ATOM 1519 N N . ALA A 1 215 ? 10.969 23.609 -2.869 1 83.88 215 ALA A N 1
ATOM 1520 C CA . ALA A 1 215 ? 11.148 25.047 -2.656 1 83.88 215 ALA A CA 1
ATOM 1521 C C . ALA A 1 215 ? 9.805 25.766 -2.635 1 83.88 215 ALA A C 1
ATOM 1523 O O . ALA A 1 215 ? 9.594 26.672 -1.829 1 83.88 215 ALA A O 1
ATOM 1524 N N . LEU A 1 216 ? 8.922 25.391 -3.496 1 89.56 216 LEU A N 1
ATOM 1525 C CA . LEU A 1 216 ? 7.598 26.016 -3.562 1 89.56 216 LEU A CA 1
ATOM 1526 C C . LEU A 1 216 ? 6.836 25.797 -2.26 1 89.56 216 LEU A C 1
ATOM 1528 O O . LEU A 1 216 ? 6.203 26.734 -1.747 1 89.56 216 LEU A O 1
ATOM 1532 N N . TRP A 1 217 ? 6.938 24.656 -1.682 1 89.19 217 TRP A N 1
ATOM 1533 C CA . TRP A 1 217 ? 6.238 24.391 -0.43 1 89.19 217 TRP A CA 1
ATOM 1534 C C . TRP A 1 217 ? 6.828 25.203 0.711 1 89.19 217 TRP A C 1
ATOM 1536 O O . TRP A 1 217 ? 6.098 25.672 1.588 1 89.19 217 TRP A O 1
ATOM 1546 N N . VAL A 1 218 ? 8.086 25.406 0.643 1 81.81 218 VAL A N 1
ATOM 1547 C CA . VAL A 1 218 ? 8.734 26.234 1.655 1 81.81 218 VAL A CA 1
ATOM 1548 C C . VAL A 1 218 ? 8.266 27.672 1.52 1 81.81 218 VAL A C 1
ATOM 1550 O O . VAL A 1 218 ? 7.973 28.328 2.52 1 81.81 218 VAL A O 1
ATOM 1553 N N . ILE A 1 219 ? 8.125 28.156 0.358 1 83.81 219 ILE A N 1
ATOM 1554 C CA . ILE A 1 219 ? 7.668 29.516 0.094 1 83.81 219 ILE A CA 1
ATOM 1555 C C . ILE A 1 219 ? 6.227 29.672 0.567 1 83.81 219 ILE A C 1
ATOM 1557 O O . ILE A 1 219 ? 5.875 30.688 1.166 1 83.81 219 ILE A O 1
ATOM 1561 N N . ILE A 1 220 ? 5.449 28.656 0.282 1 87.62 220 ILE A N 1
ATOM 1562 C CA . ILE A 1 220 ? 4.047 28.672 0.686 1 87.62 220 ILE A CA 1
ATOM 1563 C C . ILE A 1 220 ? 3.949 28.703 2.209 1 87.62 220 ILE A C 1
ATOM 1565 O O . ILE A 1 220 ? 3.189 29.484 2.777 1 87.62 220 ILE A O 1
ATOM 1569 N N . GLY A 1 221 ? 4.738 27.875 2.836 1 81.38 221 GLY A N 1
ATOM 1570 C CA . GLY A 1 221 ? 4.77 27.859 4.289 1 81.38 221 GLY A CA 1
ATOM 1571 C C . GLY A 1 221 ? 5.164 29.203 4.887 1 81.38 221 GLY A C 1
ATOM 1572 O O . GLY A 1 221 ? 4.547 29.672 5.848 1 81.38 221 GLY A O 1
ATOM 1573 N N . MET A 1 222 ? 6.086 29.859 4.227 1 76.06 222 MET A N 1
ATOM 1574 C CA . MET A 1 222 ? 6.562 31.156 4.699 1 76.06 222 MET A CA 1
ATOM 1575 C C . MET A 1 222 ? 5.512 32.25 4.461 1 76.06 222 MET A C 1
ATOM 1577 O O . MET A 1 222 ? 5.328 33.125 5.301 1 76.06 222 MET A O 1
ATOM 1581 N N . ALA A 1 223 ? 4.844 32.188 3.391 1 79.19 223 ALA A N 1
ATOM 1582 C CA . ALA A 1 223 ? 3.816 33.188 3.062 1 79.19 223 ALA A CA 1
ATOM 1583 C C . ALA A 1 223 ? 2.637 33.094 4.023 1 79.19 223 ALA A C 1
ATOM 1585 O O . ALA A 1 223 ? 2.074 34.125 4.43 1 79.19 223 ALA A O 1
ATOM 1586 N N . VAL A 1 224 ? 2.312 31.906 4.414 1 78.62 224 VAL A N 1
ATOM 1587 C CA . VAL A 1 224 ? 1.205 31.703 5.34 1 78.62 224 VAL A CA 1
ATOM 1588 C C . VAL A 1 224 ? 1.625 32.125 6.746 1 78.62 224 VAL A C 1
ATOM 1590 O O . VAL A 1 224 ? 0.838 32.719 7.484 1 78.62 224 VAL A O 1
ATOM 1593 N N . LEU A 1 225 ? 2.91 31.875 6.957 1 72.06 225 LEU A N 1
ATOM 1594 C CA . LEU A 1 225 ? 3.428 32.219 8.281 1 72.06 225 LEU A CA 1
ATOM 1595 C C . LEU A 1 225 ? 3.5 33.75 8.461 1 72.06 225 LEU A C 1
ATOM 1597 O O . LEU A 1 225 ? 3.295 34.25 9.562 1 72.06 225 LEU A O 1
ATOM 1601 N N . ARG A 1 226 ? 3.729 34.438 7.418 1 71.06 226 ARG A N 1
ATOM 1602 C CA . ARG A 1 226 ? 3.797 35.906 7.465 1 71.06 226 ARG A CA 1
ATOM 1603 C C . ARG A 1 226 ? 2.41 36.531 7.324 1 71.06 226 ARG A C 1
ATOM 1605 O O . ARG A 1 226 ? 2.262 37.75 7.371 1 71.06 226 ARG A O 1
ATOM 1612 N N . SER A 1 227 ? 1.359 35.719 7.273 1 72.5 227 SER A N 1
ATOM 1613 C CA . SER A 1 227 ? -0.029 36.125 7.102 1 72.5 227 SER A CA 1
ATOM 1614 C C . SER A 1 227 ? -0.212 36.938 5.816 1 72.5 227 SER A C 1
ATOM 1616 O O . SER A 1 227 ? -1.007 37.875 5.773 1 72.5 227 SER A O 1
ATOM 1618 N N . ALA A 1 228 ? 0.674 36.562 4.887 1 75.81 228 ALA A N 1
ATOM 1619 C CA . ALA A 1 228 ? 0.47 37.188 3.58 1 75.81 228 ALA A CA 1
ATOM 1620 C C . ALA A 1 228 ? -0.663 36.5 2.82 1 75.81 228 ALA A C 1
ATOM 1622 O O . ALA A 1 228 ? -1.351 37.125 2.018 1 75.81 228 ALA A O 1
ATOM 1623 N N . LEU A 1 229 ? -0.824 35.219 3.105 1 83 229 LEU A N 1
ATOM 1624 C CA . LEU A 1 229 ? -1.878 34.406 2.498 1 83 229 LEU A CA 1
ATOM 1625 C C . LEU A 1 229 ? -2.586 33.562 3.547 1 83 229 LEU A C 1
ATOM 1627 O O . LEU A 1 229 ? -1.986 33.188 4.559 1 83 229 LEU A O 1
ATOM 1631 N N . THR A 1 230 ? -3.836 33.438 3.279 1 82.25 230 THR A N 1
ATOM 1632 C CA . THR A 1 230 ? -4.555 32.469 4.102 1 82.25 230 THR A CA 1
ATOM 1633 C C . THR A 1 230 ? -4.215 31.031 3.676 1 82.25 230 THR A C 1
ATOM 1635 O O . THR A 1 230 ? -3.742 30.812 2.561 1 82.25 230 THR A O 1
ATOM 1638 N N . LEU A 1 231 ? -4.371 30.125 4.613 1 83.31 231 LEU A N 1
ATOM 1639 C CA . LEU A 1 231 ? -4.078 28.734 4.305 1 83.31 231 LEU A CA 1
ATOM 1640 C C . LEU A 1 231 ? -4.918 28.25 3.125 1 83.31 231 LEU A C 1
ATOM 1642 O O . LEU A 1 231 ? -4.379 27.688 2.168 1 83.31 231 LEU A O 1
ATOM 1646 N N . PRO A 1 232 ? -6.27 28.453 3.07 1 87.88 232 PRO A N 1
ATOM 1647 C CA . PRO A 1 232 ? -7.027 28.016 1.893 1 87.88 232 PRO A CA 1
ATOM 1648 C C . PRO A 1 232 ? -6.621 28.766 0.625 1 87.88 232 PRO A C 1
ATOM 1650 O O . PRO A 1 232 ? -6.641 28.203 -0.468 1 87.88 232 PRO A O 1
ATOM 1653 N N . GLY A 1 233 ? -6.297 30 0.815 1 89.5 233 GLY A N 1
ATOM 1654 C CA . GLY A 1 233 ? -5.844 30.766 -0.34 1 89.5 233 GLY A CA 1
ATOM 1655 C C . GLY A 1 233 ? -4.559 30.234 -0.937 1 89.5 233 GLY A C 1
ATOM 1656 O O . GLY A 1 233 ? -4.398 30.203 -2.16 1 89.5 233 GLY A O 1
ATOM 1657 N N . ALA A 1 234 ? -3.646 29.844 -0.06 1 90.56 234 ALA A N 1
ATOM 1658 C CA . ALA A 1 234 ? -2.379 29.281 -0.515 1 90.56 234 ALA A CA 1
ATOM 1659 C C . ALA A 1 234 ? -2.594 27.969 -1.242 1 90.56 234 ALA A C 1
ATOM 1661 O O . ALA A 1 234 ? -2.033 27.734 -2.318 1 90.56 234 ALA A O 1
ATOM 1662 N N . ILE A 1 235 ? -3.426 27.078 -0.685 1 92.75 235 ILE A N 1
ATOM 1663 C CA . ILE A 1 235 ? -3.684 25.781 -1.292 1 92.75 235 ILE A CA 1
ATOM 1664 C C . ILE A 1 235 ? -4.434 25.969 -2.609 1 92.75 235 ILE A C 1
ATOM 1666 O O . ILE A 1 235 ? -4.152 25.281 -3.594 1 92.75 235 ILE A O 1
ATOM 1670 N N . LEU A 1 236 ? -5.355 26.875 -2.566 1 94.12 236 LEU A N 1
ATOM 1671 C CA . LEU A 1 236 ? -6.117 27.156 -3.779 1 94.12 236 LEU A CA 1
ATOM 1672 C C . LEU A 1 236 ? -5.195 27.641 -4.895 1 94.12 236 LEU A C 1
ATOM 1674 O O . LEU A 1 236 ? -5.375 27.281 -6.059 1 94.12 236 LEU A O 1
ATOM 1678 N N . SER A 1 237 ? -4.211 28.469 -4.531 1 94.69 237 SER A N 1
ATOM 1679 C CA . SER A 1 237 ? -3.266 28.969 -5.52 1 94.69 237 SER A CA 1
ATOM 1680 C C . SER A 1 237 ? -2.494 27.828 -6.184 1 94.69 237 SER A C 1
ATOM 1682 O O . SER A 1 237 ? -2.348 27.797 -7.406 1 94.69 237 SER A O 1
ATOM 1684 N N . VAL A 1 238 ? -2.062 26.922 -5.375 1 95.38 238 VAL A N 1
ATOM 1685 C CA . VAL A 1 238 ? -1.277 25.812 -5.891 1 95.38 238 VAL A CA 1
ATOM 1686 C C . VAL A 1 238 ? -2.164 24.906 -6.738 1 95.38 238 VAL A C 1
ATOM 1688 O O . VAL A 1 238 ? -1.75 24.438 -7.805 1 95.38 238 VAL A O 1
ATOM 1691 N N . LEU A 1 239 ? -3.4 24.672 -6.281 1 97 239 LEU A N 1
ATOM 1692 C CA . LEU A 1 239 ? -4.301 23.781 -6.996 1 97 239 LEU A CA 1
ATOM 1693 C C . LEU A 1 239 ? -4.723 24.375 -8.336 1 97 239 LEU A C 1
ATOM 1695 O O . LEU A 1 239 ? -4.855 23.656 -9.328 1 97 239 LEU A O 1
ATOM 1699 N N . LEU A 1 240 ? -4.941 25.672 -8.359 1 95.94 240 LEU A N 1
ATOM 1700 C CA . LEU A 1 240 ? -5.285 26.328 -9.617 1 95.94 240 LEU A CA 1
ATOM 1701 C C . LEU A 1 240 ? -4.148 26.203 -10.617 1 95.94 240 LEU A C 1
ATOM 1703 O O . LEU A 1 240 ? -4.379 25.922 -11.797 1 95.94 240 LEU A O 1
ATOM 1707 N N . GLY A 1 241 ? -2.945 26.406 -10.117 1 95.5 241 GLY A N 1
ATOM 1708 C CA . GLY A 1 241 ? -1.792 26.219 -10.984 1 95.5 241 GLY A CA 1
ATOM 1709 C C . GLY A 1 241 ? -1.628 24.781 -11.461 1 95.5 241 GLY A C 1
ATOM 1710 O O . GLY A 1 241 ? -1.354 24.547 -12.641 1 95.5 241 GLY A O 1
ATOM 1711 N N . ARG A 1 242 ? -1.778 23.859 -10.539 1 95.06 242 ARG A N 1
ATOM 1712 C CA . ARG A 1 242 ? -1.652 22.453 -10.883 1 95.06 242 ARG A CA 1
ATOM 1713 C C . ARG A 1 242 ? -2.721 22.031 -11.891 1 95.06 242 ARG A C 1
ATOM 1715 O O . ARG A 1 242 ? -2.455 21.234 -12.789 1 95.06 242 ARG A O 1
ATOM 1722 N N . LEU A 1 243 ? -3.906 22.609 -11.742 1 95.88 243 LEU A N 1
ATOM 1723 C CA . LEU A 1 243 ? -4.984 22.281 -12.672 1 95.88 243 LEU A CA 1
ATOM 1724 C C . LEU A 1 243 ? -4.617 22.703 -14.094 1 95.88 243 LEU A C 1
ATOM 1726 O O . LEU A 1 243 ? -4.812 21.938 -15.039 1 95.88 243 LEU A O 1
ATOM 1730 N N . VAL A 1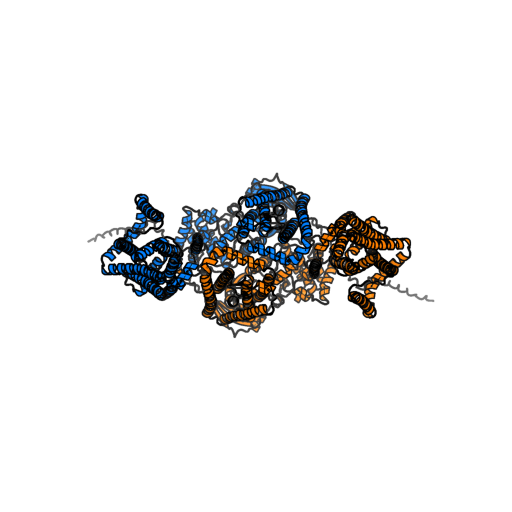 244 ? -4.047 23.828 -14.211 1 94.5 244 VAL A N 1
ATOM 1731 C CA . VAL A 1 244 ? -3.66 24.344 -15.523 1 94.5 244 VAL A CA 1
ATOM 1732 C C . VAL A 1 244 ? -2.49 23.531 -16.062 1 94.5 244 VAL A C 1
ATOM 1734 O O . VAL A 1 244 ? -2.445 23.219 -17.266 1 94.5 244 VAL A O 1
ATOM 1737 N N . GLY A 1 245 ? -1.585 23.234 -15.195 1 92.94 245 GLY A N 1
ATOM 1738 C CA . GLY A 1 245 ? -0.462 22.422 -15.625 1 92.94 245 GLY A CA 1
ATOM 1739 C C . GLY A 1 245 ? -0.878 21.047 -16.125 1 92.94 245 GLY A C 1
ATOM 1740 O O . GLY A 1 245 ? -0.388 20.578 -17.156 1 92.94 245 GLY A O 1
ATOM 1741 N N . LEU A 1 246 ? -1.762 20.453 -15.461 1 93.06 246 LEU A N 1
ATOM 1742 C CA . LEU A 1 246 ? -2.246 19.141 -15.852 1 93.06 246 LEU A CA 1
ATOM 1743 C C . LEU A 1 246 ? -3.066 19.219 -17.141 1 93.06 246 LEU A C 1
ATOM 1745 O O . LEU A 1 246 ? -2.996 18.328 -17.984 1 93.06 246 LEU A O 1
ATOM 1749 N N . ALA A 1 247 ? -3.836 20.266 -17.234 1 92.75 247 ALA A N 1
ATOM 1750 C CA . ALA A 1 247 ? -4.609 20.469 -18.469 1 92.75 247 ALA A CA 1
ATOM 1751 C C . ALA A 1 247 ? -3.691 20.656 -19.672 1 92.75 247 ALA A C 1
ATOM 1753 O O . ALA A 1 247 ? -3.965 20.141 -20.75 1 92.75 247 ALA A O 1
ATOM 1754 N N . ALA A 1 248 ? -2.635 21.328 -19.438 1 90.31 248 ALA A N 1
ATOM 1755 C CA . ALA A 1 248 ? -1.666 21.516 -20.516 1 90.31 248 ALA A CA 1
ATOM 1756 C C . ALA A 1 248 ? -0.991 20.203 -20.891 1 90.31 248 ALA A C 1
ATOM 1758 O O . ALA A 1 248 ? -0.815 19.906 -22.078 1 90.31 248 ALA A O 1
ATOM 1759 N N . ARG A 1 249 ? -0.658 19.438 -19.953 1 87.5 249 ARG A N 1
ATOM 1760 C CA . ARG A 1 249 ? -0.032 18.156 -20.203 1 87.5 249 ARG A CA 1
ATOM 1761 C C . ARG A 1 249 ? -0.981 17.219 -20.953 1 87.5 249 ARG A C 1
ATOM 1763 O O . ARG A 1 249 ? -0.557 16.469 -21.844 1 87.5 249 ARG A O 1
ATOM 1770 N N . TYR A 1 250 ? -2.17 17.312 -20.562 1 87.69 250 TYR A N 1
ATOM 1771 C CA . TYR A 1 250 ? -3.154 16.453 -21.203 1 87.69 250 TYR A CA 1
ATOM 1772 C C . TYR A 1 250 ? -3.443 16.938 -22.625 1 87.69 250 TYR A C 1
ATOM 1774 O O . TYR A 1 250 ? -3.602 16.125 -23.547 1 87.69 250 TYR A O 1
ATOM 1782 N N . ALA A 1 251 ? -3.521 18.219 -22.781 1 88.12 251 ALA A N 1
ATOM 1783 C CA . ALA A 1 251 ? -3.852 18.797 -24.094 1 88.12 251 ALA A CA 1
ATOM 1784 C C . ALA A 1 251 ? -2.701 18.594 -25.078 1 88.12 251 ALA A C 1
ATOM 1786 O O . ALA A 1 251 ? -2.922 18.234 -26.234 1 88.12 251 ALA A O 1
ATOM 1787 N N . PHE A 1 252 ? -1.464 18.828 -24.594 1 86.88 252 PHE A N 1
ATOM 1788 C CA . PHE A 1 252 ? -0.314 18.75 -25.484 1 86.88 252 PHE A CA 1
ATOM 1789 C C . PHE A 1 252 ? 0.275 17.344 -25.5 1 86.88 252 PHE A C 1
ATOM 1791 O O . PHE A 1 252 ? 0.988 16.969 -26.438 1 86.88 252 PHE A O 1
ATOM 1798 N N . GLY A 1 253 ? -0.018 16.531 -24.516 1 82.62 253 GLY A N 1
ATOM 1799 C CA . GLY A 1 253 ? 0.531 15.188 -24.438 1 82.62 253 GLY A CA 1
ATOM 1800 C C . GLY A 1 253 ? 1.927 15.148 -23.844 1 82.62 253 GLY A C 1
ATOM 1801 O O . GLY A 1 253 ? 2.598 16.188 -23.766 1 82.62 253 GLY A O 1
ATOM 1802 N N . VAL A 1 254 ? 2.379 14.07 -23.281 1 77.88 254 VAL A N 1
ATOM 1803 C CA . VAL A 1 254 ? 3.695 13.891 -22.688 1 77.88 254 VAL A CA 1
ATOM 1804 C C . VAL A 1 254 ? 4.535 12.945 -23.531 1 77.88 254 VAL A C 1
ATOM 1806 O O . VAL A 1 254 ? 3.996 12.211 -24.359 1 77.88 254 VAL A O 1
ATOM 1809 N N . GLU A 1 255 ? 5.832 13.117 -23.344 1 74.81 255 GLU A N 1
ATOM 1810 C CA . GLU A 1 255 ? 6.738 12.219 -24.047 1 74.81 255 GLU A CA 1
ATOM 1811 C C . GLU A 1 255 ? 6.559 10.773 -23.594 1 74.81 255 GLU A C 1
ATOM 1813 O O . GLU A 1 255 ? 6.383 10.516 -22.406 1 74.81 255 GLU A O 1
ATOM 1818 N N . ASP A 1 256 ? 6.508 9.922 -24.609 1 75.38 256 ASP A N 1
ATOM 1819 C CA . ASP A 1 256 ? 6.309 8.5 -24.344 1 75.38 256 ASP A CA 1
ATOM 1820 C C . ASP A 1 256 ? 7.562 7.875 -23.734 1 75.38 256 ASP A C 1
ATOM 1822 O O . ASP A 1 256 ? 8.594 7.766 -24.406 1 75.38 256 ASP A O 1
ATOM 1826 N N . ARG A 1 257 ? 7.543 7.586 -22.484 1 75.88 257 ARG A N 1
ATOM 1827 C CA . ARG A 1 257 ? 8.695 6.977 -21.828 1 75.88 257 ARG A CA 1
ATOM 1828 C C . ARG A 1 257 ? 8.531 5.461 -21.734 1 75.88 257 ARG A C 1
ATOM 1830 O O . ARG A 1 257 ? 9.258 4.797 -21 1 75.88 257 ARG A O 1
ATOM 1837 N N . ARG A 1 258 ? 7.758 4.949 -22.516 1 84.62 258 ARG A N 1
ATOM 1838 C CA . ARG A 1 258 ? 7.59 3.502 -22.609 1 84.62 258 ARG A CA 1
ATOM 1839 C C . ARG A 1 258 ? 8.719 2.871 -23.422 1 84.62 258 ARG A C 1
ATOM 1841 O O . ARG A 1 258 ? 9.43 3.568 -24.141 1 84.62 258 ARG A O 1
ATOM 1848 N N . ALA A 1 259 ? 8.891 1.633 -23.094 1 83.94 259 ALA A N 1
ATOM 1849 C CA . ALA A 1 259 ? 9.953 0.93 -23.797 1 83.94 259 ALA A CA 1
ATOM 1850 C C . ALA A 1 259 ? 9.625 0.804 -25.281 1 83.94 259 ALA A C 1
ATOM 1852 O O . ALA A 1 259 ? 8.648 0.15 -25.656 1 83.94 259 ALA A O 1
ATOM 1853 N N . HIS A 1 260 ? 10.391 1.55 -26.109 1 86.06 260 HIS A N 1
ATOM 1854 C CA . HIS A 1 260 ? 10.258 1.473 -27.562 1 86.06 260 HIS A CA 1
ATOM 1855 C C . HIS A 1 260 ? 11.625 1.415 -28.234 1 86.06 260 HIS A C 1
ATOM 1857 O O . HIS A 1 260 ? 12.648 1.643 -27.594 1 86.06 260 HIS A O 1
ATOM 1863 N N . GLY A 1 261 ? 11.617 1.028 -29.391 1 88.88 261 GLY A N 1
ATOM 1864 C CA . GLY A 1 261 ? 12.812 1.094 -30.219 1 88.88 261 GLY A CA 1
ATOM 1865 C C . GLY A 1 261 ? 13.977 0.309 -29.641 1 88.88 261 GLY A C 1
ATOM 1866 O O . GLY A 1 261 ? 13.867 -0.897 -29.406 1 88.88 261 GLY A O 1
ATOM 1867 N N . THR A 1 262 ? 14.984 1.043 -29.281 1 88.75 262 THR A N 1
ATOM 1868 C CA . THR A 1 262 ? 16.203 0.398 -28.828 1 88.75 262 THR A CA 1
ATOM 1869 C C . THR A 1 262 ? 16.047 -0.135 -27.406 1 88.75 262 THR A C 1
ATOM 1871 O O . THR A 1 262 ? 16.562 -1.199 -27.062 1 88.75 262 THR A O 1
ATOM 1874 N N . THR A 1 263 ? 15.281 0.571 -26.672 1 89.5 263 THR A N 1
ATOM 1875 C CA . THR A 1 263 ? 15.086 0.153 -25.281 1 89.5 263 THR A CA 1
ATOM 1876 C C . THR A 1 263 ? 14.305 -1.158 -25.219 1 89.5 263 THR A C 1
ATOM 1878 O O . THR A 1 263 ? 14.562 -1.999 -24.359 1 89.5 263 THR A O 1
ATOM 1881 N N . LEU A 1 264 ? 13.422 -1.327 -26.141 1 92.94 264 LEU A N 1
ATOM 1882 C CA . LEU A 1 264 ? 12.648 -2.564 -26.188 1 92.94 264 LEU A CA 1
ATOM 1883 C C . LEU A 1 264 ? 13.539 -3.744 -26.578 1 92.94 264 LEU A C 1
ATOM 1885 O O . LEU A 1 264 ? 13.492 -4.793 -25.922 1 92.94 264 LEU A O 1
ATOM 1889 N N . VAL A 1 265 ? 14.32 -3.543 -27.547 1 93.56 265 VAL A N 1
ATOM 1890 C CA . VAL A 1 265 ? 15.18 -4.617 -28.016 1 93.56 265 VAL A CA 1
ATOM 1891 C C . VAL A 1 265 ? 16.219 -4.957 -26.953 1 93.56 265 VAL A C 1
ATOM 1893 O O . VAL A 1 265 ? 16.531 -6.129 -26.734 1 93.56 265 VAL A O 1
ATOM 1896 N N . ARG A 1 266 ? 16.703 -3.975 -26.312 1 91.25 266 ARG A N 1
ATOM 1897 C CA . ARG A 1 266 ? 17.656 -4.215 -25.234 1 91.25 266 ARG A CA 1
ATOM 1898 C C . ARG A 1 266 ? 17.016 -4.988 -24.094 1 91.25 266 ARG A C 1
ATOM 1900 O O . ARG A 1 266 ? 17.641 -5.863 -23.484 1 91.25 266 ARG A O 1
ATOM 1907 N N . ALA A 1 267 ? 15.828 -4.617 -23.828 1 93.06 267 ALA A N 1
ATOM 1908 C CA . ALA A 1 267 ? 15.102 -5.32 -22.781 1 93.06 267 ALA A CA 1
ATOM 1909 C C . ALA A 1 267 ? 14.859 -6.777 -23.156 1 93.06 267 ALA A C 1
ATOM 1911 O O . ALA A 1 267 ? 14.93 -7.664 -22.297 1 93.06 267 ALA A O 1
ATOM 1912 N N . LEU A 1 268 ? 14.609 -7.012 -24.406 1 94.56 268 LEU A N 1
ATOM 1913 C CA . LEU A 1 268 ? 14.414 -8.383 -24.875 1 94.56 268 LEU A CA 1
ATOM 1914 C C . LEU A 1 268 ? 15.695 -9.195 -24.703 1 94.56 268 LEU A C 1
ATOM 1916 O O . LEU A 1 268 ? 15.641 -10.359 -24.297 1 94.56 268 LEU A O 1
ATOM 1920 N N . ARG A 1 269 ? 16.734 -8.594 -24.984 1 92.69 269 ARG A N 1
ATOM 1921 C CA . ARG A 1 269 ? 18 -9.297 -24.812 1 92.69 269 ARG A CA 1
ATOM 1922 C C . ARG A 1 269 ? 18.297 -9.555 -23.344 1 92.69 269 ARG A C 1
ATOM 1924 O O . ARG A 1 269 ? 18.828 -10.617 -22.984 1 92.69 269 ARG A O 1
ATOM 1931 N N . ARG A 1 270 ? 17.953 -8.617 -22.562 1 91.06 270 ARG A N 1
ATOM 1932 C CA . ARG A 1 270 ? 18.125 -8.82 -21.125 1 91.06 270 ARG A CA 1
ATOM 1933 C C . ARG A 1 270 ? 17.266 -9.969 -20.625 1 91.06 270 ARG A C 1
ATOM 1935 O O . ARG A 1 270 ? 17.656 -10.695 -19.703 1 91.06 270 ARG A O 1
ATOM 1942 N N . ALA A 1 271 ? 16.156 -10.117 -21.234 1 93.31 271 ALA A N 1
ATOM 1943 C CA . ALA A 1 271 ? 15.25 -11.203 -20.859 1 93.31 271 ALA A CA 1
ATOM 1944 C C . ALA A 1 271 ? 15.742 -12.539 -21.391 1 93.31 271 ALA A C 1
ATOM 1946 O O . ALA A 1 271 ? 15.117 -13.578 -21.156 1 93.31 271 ALA A O 1
ATOM 1947 N N . GLY A 1 272 ? 16.797 -12.555 -22.156 1 89.81 272 GLY A N 1
ATOM 1948 C CA . GLY A 1 272 ? 17.406 -13.781 -22.625 1 89.81 272 GLY A CA 1
ATOM 1949 C C . GLY A 1 272 ? 17.031 -14.141 -24.062 1 89.81 272 GLY A C 1
ATOM 1950 O O . GLY A 1 272 ? 17.234 -15.273 -24.5 1 89.81 272 GLY A O 1
ATOM 1951 N N . ILE A 1 273 ? 16.422 -13.172 -24.75 1 93.31 273 ILE A N 1
ATOM 1952 C CA . ILE A 1 273 ? 15.977 -13.477 -26.109 1 93.31 273 ILE A CA 1
ATOM 1953 C C . ILE A 1 273 ? 16.812 -12.695 -27.109 1 93.31 273 ILE A C 1
ATOM 1955 O O . ILE A 1 273 ? 16.844 -11.461 -27.078 1 93.31 273 ILE A O 1
ATOM 1959 N N . ASP A 1 274 ? 17.422 -13.43 -27.922 1 93.25 274 ASP A N 1
ATOM 1960 C CA . ASP A 1 274 ? 18.094 -12.812 -29.062 1 93.25 274 ASP A CA 1
ATOM 1961 C C . ASP A 1 274 ? 17.156 -12.68 -30.25 1 93.25 274 ASP A C 1
ATOM 1963 O O . ASP A 1 274 ? 17.125 -13.555 -31.125 1 93.25 274 ASP A O 1
ATOM 1967 N N . ALA A 1 275 ? 16.531 -11.578 -30.359 1 94.75 275 ALA A N 1
ATOM 1968 C CA . ALA A 1 275 ? 15.445 -11.375 -31.328 1 94.75 275 ALA A CA 1
ATOM 1969 C C . ALA A 1 275 ? 15.984 -10.969 -32.688 1 94.75 275 ALA A C 1
ATOM 1971 O O . ALA A 1 275 ? 16.891 -10.133 -32.781 1 94.75 275 ALA A O 1
ATOM 1972 N N . VAL A 1 276 ? 15.453 -11.562 -33.688 1 94.62 276 VAL A N 1
ATOM 1973 C CA . VAL A 1 276 ? 15.773 -11.18 -35.062 1 94.62 276 VAL A CA 1
ATOM 1974 C C . VAL A 1 276 ? 14.641 -10.328 -35.656 1 94.62 276 VAL A C 1
ATOM 1976 O O . VAL A 1 276 ? 14.891 -9.406 -36.438 1 94.62 276 VAL A O 1
ATOM 1979 N N . ARG A 1 277 ? 13.477 -10.656 -35.25 1 94.88 277 ARG A N 1
ATOM 1980 C CA . ARG A 1 277 ? 12.297 -9.914 -35.688 1 94.88 277 ARG A CA 1
ATOM 1981 C C . ARG A 1 277 ? 11.336 -9.68 -34.531 1 94.88 277 ARG A C 1
ATOM 1983 O O . ARG A 1 277 ? 11.047 -10.594 -33.75 1 94.88 277 ARG A O 1
ATOM 1990 N N . VAL A 1 278 ? 10.914 -8.5 -34.375 1 95.56 278 VAL A N 1
ATOM 1991 C CA . VAL A 1 278 ? 9.93 -8.094 -33.375 1 95.56 278 VAL A CA 1
ATOM 1992 C C . VAL A 1 278 ? 8.773 -7.367 -34.062 1 95.56 278 VAL A C 1
ATOM 1994 O O . VAL A 1 278 ? 8.969 -6.312 -34.656 1 95.56 278 VAL A O 1
ATOM 1997 N N . VAL A 1 279 ? 7.578 -7.945 -33.938 1 93.19 279 VAL A N 1
ATOM 1998 C CA . VAL A 1 279 ? 6.43 -7.391 -34.656 1 93.19 279 VAL A CA 1
ATOM 1999 C C . VAL A 1 279 ? 5.293 -7.117 -33.688 1 93.19 279 VAL A C 1
ATOM 2001 O O . VAL A 1 279 ? 4.914 -8 -32.906 1 93.19 279 VAL A O 1
ATOM 2004 N N . ARG A 1 280 ? 4.812 -5.977 -33.75 1 90.69 280 ARG A N 1
ATOM 2005 C CA . ARG A 1 280 ? 3.68 -5.613 -32.906 1 90.69 280 ARG A CA 1
ATOM 2006 C C . ARG A 1 280 ? 2.396 -6.273 -33.406 1 90.69 280 ARG A C 1
ATOM 2008 O O . ARG A 1 280 ? 2.098 -6.238 -34.594 1 90.69 280 ARG A O 1
ATOM 2015 N N . MET A 1 281 ? 1.65 -6.84 -32.438 1 85.38 281 MET A N 1
ATOM 2016 C CA . MET A 1 281 ? 0.461 -7.594 -32.812 1 85.38 281 MET A CA 1
ATOM 2017 C C . MET A 1 281 ? -0.805 -6.781 -32.562 1 85.38 281 MET A C 1
ATOM 2019 O O . MET A 1 281 ? -1.812 -6.961 -33.25 1 85.38 281 MET A O 1
ATOM 2023 N N . ASP A 1 282 ? -0.785 -5.977 -31.562 1 75.88 282 ASP A N 1
ATOM 2024 C CA . ASP A 1 282 ? -1.99 -5.227 -31.219 1 75.88 282 ASP A CA 1
ATOM 2025 C C . ASP A 1 282 ? -2.252 -4.117 -32.25 1 75.88 282 ASP A C 1
ATOM 2027 O O . ASP A 1 282 ? -1.346 -3.709 -32.969 1 75.88 282 ASP A O 1
ATOM 2031 N N . HIS A 1 283 ? -3.455 -3.682 -32.406 1 69.94 283 HIS A N 1
ATOM 2032 C CA . HIS A 1 283 ? -3.838 -2.676 -33.406 1 69.94 283 HIS A CA 1
ATOM 2033 C C . HIS A 1 283 ? -3.312 -1.298 -33 1 69.94 283 HIS A C 1
ATOM 2035 O O . HIS A 1 283 ? -3.652 -0.776 -31.953 1 69.94 283 HIS A O 1
ATOM 2041 N N . ALA A 1 284 ? -2.232 -0.988 -33.625 1 71.56 284 ALA A N 1
ATOM 2042 C CA . ALA A 1 284 ? -1.702 0.356 -33.406 1 71.56 284 ALA A CA 1
ATOM 2043 C C . ALA A 1 284 ? -1.646 1.139 -34.719 1 71.56 284 ALA A C 1
ATOM 2045 O O . ALA A 1 284 ? -1.385 0.568 -35.781 1 71.56 284 ALA A O 1
ATOM 2046 N N . PRO A 1 285 ? -2.082 2.318 -34.625 1 73.31 285 PRO A N 1
ATOM 2047 C CA . PRO A 1 285 ? -2.006 3.125 -35.844 1 73.31 285 PRO A CA 1
ATOM 2048 C C . PRO A 1 285 ? -0.571 3.482 -36.219 1 73.31 285 PRO A C 1
ATOM 2050 O O . PRO A 1 285 ? 0.292 3.605 -35.344 1 73.31 285 PRO A O 1
ATOM 2053 N N . GLY A 1 286 ? -0.263 3.584 -37.531 1 79.88 286 GLY A N 1
ATOM 2054 C CA . GLY A 1 286 ? 0.996 4.094 -38.062 1 79.88 286 GLY A CA 1
ATOM 2055 C C . GLY A 1 286 ? 2.172 3.176 -37.781 1 79.88 286 GLY A C 1
ATOM 2056 O O . GLY A 1 286 ? 3.207 3.619 -37.281 1 79.88 286 GLY A O 1
ATOM 2057 N N . VAL A 1 287 ? 2.025 1.947 -38.125 1 87.06 287 VAL A N 1
ATOM 2058 C CA . VAL A 1 287 ? 3.082 0.965 -37.906 1 87.06 287 VAL A CA 1
ATOM 2059 C C . VAL A 1 287 ? 4.188 1.161 -38.969 1 87.06 287 VAL A C 1
ATOM 2061 O O . VAL A 1 287 ? 3.912 1.416 -40.125 1 87.06 287 VAL A O 1
ATOM 2064 N N . ARG A 1 288 ? 5.41 1.264 -38.438 1 89.62 288 ARG A N 1
ATOM 2065 C CA . ARG A 1 288 ? 6.594 1.376 -39.281 1 89.62 288 ARG A CA 1
ATOM 2066 C C . ARG A 1 288 ? 7.641 0.333 -38.906 1 89.62 288 ARG A C 1
ATOM 2068 O O . ARG A 1 288 ? 7.559 -0.272 -37.844 1 89.62 288 ARG A O 1
ATOM 2075 N N . ALA A 1 289 ? 8.547 0.126 -39.875 1 92.88 289 ALA A N 1
ATOM 2076 C CA . ALA A 1 289 ? 9.602 -0.861 -39.656 1 92.88 289 ALA A CA 1
ATOM 2077 C C . ALA A 1 289 ? 10.945 -0.184 -39.438 1 92.88 289 ALA A C 1
ATOM 2079 O O . ALA A 1 289 ? 11.266 0.804 -40.094 1 92.88 289 ALA A O 1
ATOM 2080 N N . TRP A 1 290 ? 11.672 -0.685 -38.5 1 93.38 290 TRP A N 1
ATOM 2081 C CA . TRP A 1 290 ? 13.008 -0.195 -38.188 1 93.38 290 TRP A CA 1
ATOM 2082 C C . TRP A 1 290 ? 13.992 -1.353 -38.031 1 93.38 290 TRP A C 1
ATOM 2084 O O . TRP A 1 290 ? 13.594 -2.469 -37.688 1 93.38 290 TRP A O 1
ATOM 2094 N N . THR A 1 291 ? 15.289 -1.119 -38.312 1 93.06 291 THR A N 1
ATOM 2095 C CA . THR A 1 291 ? 16.359 -2.057 -38 1 93.06 291 THR A CA 1
ATOM 2096 C C . THR A 1 291 ? 17.188 -1.549 -36.812 1 93.06 291 THR A C 1
ATOM 2098 O O . THR A 1 291 ? 17.75 -0.446 -36.875 1 93.06 291 THR A O 1
ATOM 2101 N N . VAL A 1 292 ? 17.172 -2.287 -35.781 1 93.44 292 VAL A N 1
ATOM 2102 C CA . VAL A 1 292 ? 17.891 -1.918 -34.594 1 93.44 292 VAL A CA 1
ATOM 2103 C C . VAL A 1 292 ? 19.156 -2.781 -34.438 1 93.44 292 VAL A C 1
ATOM 2105 O O . VAL A 1 292 ? 19.078 -4.012 -34.531 1 93.44 292 VAL A O 1
ATOM 2108 N N . THR A 1 293 ? 20.312 -2.148 -34.312 1 91.56 293 THR A N 1
ATOM 2109 C CA . THR A 1 293 ? 21.578 -2.852 -34.062 1 91.56 293 THR A CA 1
ATOM 2110 C C . THR A 1 293 ? 22.125 -2.504 -32.688 1 91.56 293 THR A C 1
ATOM 2112 O O . THR A 1 293 ? 22.125 -1.338 -32.281 1 91.56 293 THR A O 1
ATOM 2115 N N . THR A 1 294 ? 22.344 -3.498 -31.906 1 88.62 294 THR A N 1
ATOM 2116 C CA . THR A 1 294 ? 22.859 -3.254 -30.562 1 88.62 294 THR A CA 1
ATOM 2117 C C . THR A 1 294 ? 23.938 -4.27 -30.203 1 88.62 294 THR A C 1
ATOM 2119 O O . THR A 1 294 ? 23.953 -5.379 -30.734 1 88.62 294 THR A O 1
ATOM 2122 N N . THR A 1 295 ? 24.797 -3.867 -29.266 1 84.81 295 THR A N 1
ATOM 2123 C CA . THR A 1 295 ? 25.844 -4.754 -28.75 1 84.81 295 THR A CA 1
ATOM 2124 C C . THR A 1 295 ? 25.547 -5.145 -27.312 1 84.81 295 THR A C 1
ATOM 2126 O O . THR A 1 295 ? 26.422 -5.641 -26.594 1 84.81 295 THR A O 1
ATOM 2129 N N . ALA A 1 296 ? 24.344 -4.91 -26.953 1 84.69 296 ALA A N 1
ATOM 2130 C CA . ALA A 1 296 ? 23.969 -5.262 -25.594 1 84.69 296 ALA A CA 1
ATOM 2131 C C . ALA A 1 296 ? 24.062 -6.77 -25.375 1 84.69 296 ALA A C 1
ATOM 2133 O O . ALA A 1 296 ? 23.719 -7.555 -26.25 1 84.69 296 ALA A O 1
ATOM 2134 N N . PRO A 1 297 ? 24.531 -7.168 -24.219 1 83.56 297 PRO A N 1
ATOM 2135 C CA . PRO A 1 297 ? 24.672 -8.602 -23.953 1 83.56 297 PRO A CA 1
ATOM 2136 C C . PRO A 1 297 ? 23.328 -9.289 -23.719 1 83.56 297 PRO A C 1
ATOM 2138 O O . PRO A 1 297 ? 22.328 -8.617 -23.453 1 83.56 297 PRO A O 1
ATOM 2141 N N . LEU A 1 298 ? 23.422 -10.633 -23.859 1 87.56 298 LEU A N 1
ATOM 2142 C CA . LEU A 1 298 ? 22.25 -11.453 -23.594 1 87.56 298 LEU A CA 1
ATOM 2143 C C . LEU A 1 298 ? 22.156 -11.797 -22.125 1 87.56 298 LEU A C 1
ATOM 2145 O O . LEU A 1 298 ? 23.125 -12.234 -21.516 1 87.56 298 LEU A O 1
ATOM 2149 N N . GLY A 1 299 ? 21.047 -11.516 -21.547 1 85.81 299 GLY A N 1
ATOM 2150 C CA . GLY A 1 299 ? 20.859 -11.82 -20.141 1 85.81 299 GLY A CA 1
ATOM 2151 C C . GLY A 1 299 ? 21.281 -10.695 -19.219 1 85.81 299 GLY A C 1
ATOM 2152 O O . GLY A 1 299 ? 21.688 -9.625 -19.688 1 85.81 299 GLY A O 1
ATOM 2153 N N . TYR A 1 300 ? 21.094 -10.883 -17.953 1 86.12 300 TYR A N 1
ATOM 2154 C CA . TYR A 1 300 ? 21.484 -9.891 -16.953 1 86.12 300 TYR A CA 1
ATOM 2155 C C . TYR A 1 300 ? 22.969 -9.992 -16.641 1 86.12 300 TYR A C 1
ATOM 2157 O O . TYR A 1 300 ? 23.5 -11.094 -16.5 1 86.12 300 TYR A O 1
ATOM 2165 N N . THR A 1 301 ? 23.703 -8.93 -16.969 1 72.12 301 THR A N 1
ATOM 2166 C CA . THR A 1 301 ? 25.141 -8.969 -16.719 1 72.12 301 THR A CA 1
ATOM 2167 C C . THR A 1 301 ? 25.531 -8.016 -15.594 1 72.12 301 THR A C 1
ATOM 2169 O O . THR A 1 301 ? 24.781 -7.098 -15.266 1 72.12 301 THR A O 1
ATOM 2172 N N . GLU A 1 302 ? 26.328 -8.414 -14.82 1 60.22 302 GLU A N 1
ATOM 2173 C CA . GLU A 1 302 ? 26.859 -7.566 -13.758 1 60.22 302 GLU A CA 1
ATOM 2174 C C . GLU A 1 302 ? 27.797 -6.508 -14.32 1 60.22 302 GLU A C 1
ATOM 2176 O O . GLU A 1 302 ? 28.953 -6.395 -13.883 1 60.22 302 GLU A O 1
ATOM 2181 N N . GLN A 1 303 ? 27.562 -6.109 -15.484 1 52.97 303 GLN A N 1
ATOM 2182 C CA . GLN A 1 303 ? 28.547 -5.148 -15.953 1 52.97 303 GLN A CA 1
ATOM 2183 C C . GLN A 1 303 ? 28.453 -3.838 -15.172 1 52.97 303 GLN A C 1
ATOM 2185 O O . GLN A 1 303 ? 27.375 -3.447 -14.734 1 52.97 303 GLN A O 1
ATOM 2190 N N . VAL A 1 304 ? 29.406 -3.555 -14.344 1 44.91 304 VAL A N 1
ATOM 2191 C CA . VAL A 1 304 ? 29.641 -2.426 -13.445 1 44.91 304 VAL A CA 1
ATOM 2192 C C . VAL A 1 304 ? 29.062 -1.152 -14.062 1 44.91 304 VAL A C 1
ATOM 2194 O O . VAL A 1 304 ? 29.75 -0.441 -14.789 1 44.91 304 VAL A O 1
ATOM 2197 N N . ARG A 1 305 ? 28.031 -1.243 -14.664 1 43.78 305 ARG A N 1
ATOM 2198 C CA . ARG A 1 305 ? 27.609 0.008 -15.289 1 43.78 305 ARG A CA 1
ATOM 2199 C C . ARG A 1 305 ? 27.078 0.987 -14.242 1 43.78 305 ARG A C 1
ATOM 2201 O O . ARG A 1 305 ? 27.266 2.199 -14.375 1 43.78 305 ARG A O 1
ATOM 2208 N N . GLU A 1 306 ? 25.969 0.468 -13.539 1 41 306 GLU A N 1
ATOM 2209 C CA . GLU A 1 306 ? 25.266 1.397 -12.672 1 41 306 GLU A CA 1
ATOM 2210 C C . GLU A 1 306 ? 26.047 1.669 -11.391 1 41 306 GLU A C 1
ATOM 2212 O O . GLU A 1 306 ? 26.375 0.74 -10.656 1 41 306 GLU A O 1
ATOM 2217 N N . SER A 1 307 ? 27 2.365 -11.438 1 36.19 307 SER A N 1
ATOM 2218 C CA . SER A 1 307 ? 27.438 2.844 -10.125 1 36.19 307 SER A CA 1
ATOM 2219 C C . SER A 1 307 ? 26.25 3.346 -9.305 1 36.19 307 SER A C 1
ATOM 2221 O O . SER A 1 307 ? 25.625 4.355 -9.648 1 36.19 307 SER A O 1
ATOM 2223 N N . PRO A 1 308 ? 25.375 2.459 -9 1 36.94 308 PRO A N 1
ATOM 2224 C CA . PRO A 1 308 ? 24.188 2.98 -8.305 1 36.94 308 PRO A CA 1
ATOM 2225 C C . PRO A 1 308 ? 24.5 4.211 -7.457 1 36.94 308 PRO A C 1
ATOM 2227 O O . PRO A 1 308 ? 23.594 4.926 -7.043 1 36.94 308 PRO A O 1
ATOM 2230 N N . LEU A 1 309 ? 25.469 4 -6.629 1 35.66 309 LEU A N 1
ATOM 2231 C CA . LEU A 1 309 ? 25.781 4.891 -5.516 1 35.66 309 LEU A CA 1
ATOM 2232 C C . LEU A 1 309 ? 26.078 6.301 -6.012 1 35.66 309 LEU A C 1
ATOM 2234 O O . LEU A 1 309 ? 26.328 7.203 -5.211 1 35.66 309 LEU A O 1
ATOM 2238 N N . GLY A 1 310 ? 26.797 6.316 -7.191 1 33.09 310 GLY A N 1
ATOM 2239 C CA . GLY A 1 310 ? 27.422 7.605 -7.422 1 33.09 310 GLY A CA 1
ATOM 2240 C C . GLY A 1 310 ? 26.438 8.703 -7.77 1 33.09 310 GLY A C 1
ATOM 2241 O O . GLY A 1 310 ? 25.938 8.766 -8.898 1 33.09 310 GLY A O 1
ATOM 2242 N N . ALA A 1 311 ? 25.328 8.805 -7.18 1 32.53 311 ALA A N 1
ATOM 2243 C CA . ALA A 1 311 ? 25.203 10.219 -7.492 1 32.53 311 ALA A CA 1
ATOM 2244 C C . ALA A 1 311 ? 26.562 10.883 -7.637 1 32.53 311 ALA A C 1
ATOM 2246 O O . ALA A 1 311 ? 27.484 10.586 -6.875 1 32.53 311 ALA A O 1
ATOM 2247 N N . PRO A 1 312 ? 27 11.367 -8.789 1 29.19 312 PRO A N 1
ATOM 2248 C CA . PRO A 1 312 ? 28.25 12.125 -8.672 1 29.19 312 PRO A CA 1
ATOM 2249 C C . PRO A 1 312 ? 28.391 12.828 -7.328 1 29.19 312 PRO A C 1
ATOM 2251 O O . PRO A 1 312 ? 27.516 13.594 -6.93 1 29.19 312 PRO A O 1
ATOM 2254 N N . THR A 1 313 ? 28.656 12.234 -6.297 1 30.02 313 THR A N 1
ATOM 2255 C CA . THR A 1 313 ? 29.141 13.25 -5.375 1 30.02 313 THR A CA 1
ATOM 2256 C C . THR A 1 313 ? 30 14.273 -6.113 1 30.02 313 THR A C 1
ATOM 2258 O O . THR A 1 313 ? 30.641 13.953 -7.117 1 30.02 313 THR A O 1
ATOM 2261 N N . GLU A 1 314 ? 29.781 15.531 -5.84 1 29.3 314 GLU A N 1
ATOM 2262 C CA . GLU A 1 314 ? 30.609 16.609 -6.371 1 29.3 314 GLU A CA 1
ATOM 2263 C C . GLU A 1 314 ? 32.062 16.203 -6.461 1 29.3 314 GLU A C 1
ATOM 2265 O O . GLU A 1 314 ? 32.844 16.75 -7.266 1 29.3 314 GLU A O 1
ATOM 2270 N N . ASP A 1 315 ? 32.625 15.414 -5.535 1 29.02 315 ASP A N 1
ATOM 2271 C CA . ASP A 1 315 ? 34.062 15.164 -5.469 1 29.02 315 ASP A CA 1
ATOM 2272 C C . ASP A 1 315 ? 34.531 14.219 -6.586 1 29.02 315 ASP A C 1
ATOM 2274 O O . ASP A 1 315 ? 35.719 14.008 -6.781 1 29.02 315 ASP A O 1
ATOM 2278 N N . ASP A 1 316 ? 33.812 13.328 -6.988 1 30.77 316 ASP A N 1
ATOM 2279 C CA . ASP A 1 316 ? 34.375 12.367 -7.926 1 30.77 316 ASP A CA 1
ATOM 2280 C C . ASP A 1 316 ? 34.531 12.992 -9.312 1 30.77 316 ASP A C 1
ATOM 2282 O O . ASP A 1 316 ? 34.656 12.273 -10.312 1 30.77 316 ASP A O 1
ATOM 2286 N N . ALA A 1 317 ? 34.312 14.156 -9.617 1 32 317 ALA A N 1
ATOM 2287 C CA . ALA A 1 317 ? 34.75 14.742 -10.891 1 32 317 ALA A CA 1
ATOM 2288 C C . ALA A 1 317 ? 36.188 14.406 -11.195 1 32 317 ALA A C 1
ATOM 2290 O O . ALA A 1 317 ? 36.625 14.555 -12.336 1 32 317 ALA A O 1
ATOM 2291 N N . VAL A 1 318 ? 37.156 14.414 -10.195 1 30.06 318 VAL A N 1
ATOM 2292 C CA . VAL A 1 318 ? 38.594 14.414 -10.5 1 30.06 318 VAL A CA 1
ATOM 2293 C C . VAL A 1 318 ? 39.062 12.992 -10.781 1 30.06 318 VAL A C 1
ATOM 2295 O O . VAL A 1 318 ? 40.219 12.773 -11.125 1 30.06 318 VAL A O 1
ATOM 2298 N N . THR A 1 319 ? 38.594 11.945 -10.109 1 31.14 319 THR A N 1
ATOM 2299 C CA . THR A 1 319 ? 39.281 10.719 -10.461 1 31.14 319 THR A CA 1
ATOM 2300 C C . THR A 1 319 ? 38.906 10.266 -11.867 1 31.14 319 THR A C 1
ATOM 2302 O O . THR A 1 319 ? 37.812 10.547 -12.352 1 31.14 319 THR A O 1
ATOM 2305 N N . ALA A 1 320 ? 39.938 9.719 -12.664 1 30.12 320 ALA A N 1
ATOM 2306 C CA . ALA A 1 320 ? 39.781 9.148 -14 1 30.12 320 ALA A CA 1
ATOM 2307 C C . ALA A 1 320 ? 38.531 8.297 -14.102 1 30.12 320 ALA A C 1
ATOM 2309 O O . ALA A 1 320 ? 38.25 7.5 -13.203 1 30.12 320 ALA A O 1
ATOM 2310 N N . PRO A 1 321 ? 37.562 8.789 -14.742 1 31.12 321 PRO A N 1
ATOM 2311 C CA . PRO A 1 321 ? 36.375 7.957 -14.93 1 31.12 321 PRO A CA 1
ATOM 2312 C C . PRO A 1 321 ? 36.688 6.473 -15.047 1 31.12 321 PRO A C 1
ATOM 2314 O O . PRO A 1 321 ? 37.688 6.105 -15.703 1 31.12 321 PRO A O 1
ATOM 2317 N N . ALA A 1 322 ? 36.719 5.695 -14.047 1 35.94 322 ALA A N 1
ATOM 2318 C CA . ALA A 1 322 ? 36.875 4.281 -14.391 1 35.94 322 ALA A CA 1
ATOM 2319 C C . ALA A 1 322 ? 36.375 4.008 -15.812 1 35.94 322 ALA A C 1
ATOM 2321 O O . ALA A 1 322 ? 35.531 4.727 -16.328 1 35.94 322 ALA A O 1
ATOM 2322 N N . PRO A 1 323 ? 37.25 3.359 -16.688 1 34.03 323 PRO A N 1
ATOM 2323 C CA . PRO A 1 323 ? 36.719 3.162 -18.031 1 34.03 323 PRO A CA 1
ATOM 2324 C C . PRO A 1 323 ? 35.188 2.938 -18.031 1 34.03 323 PRO A C 1
ATOM 2326 O O . PRO A 1 323 ? 34.719 2.055 -17.328 1 34.03 323 PRO A O 1
ATOM 2329 N N . ARG A 1 324 ? 34.469 3.967 -18.078 1 38.94 324 ARG A N 1
ATOM 2330 C CA . ARG A 1 324 ? 33.031 3.807 -18.359 1 38.94 324 ARG A CA 1
ATOM 2331 C C . ARG A 1 324 ? 32.781 2.561 -19.203 1 38.94 324 ARG A C 1
ATOM 2333 O O . ARG A 1 324 ? 33.344 2.404 -20.281 1 38.94 324 ARG A O 1
ATOM 2340 N N . ALA A 1 325 ? 32.625 1.459 -18.75 1 43 325 ALA A N 1
ATOM 2341 C CA . ALA A 1 325 ? 32.156 0.421 -19.672 1 43 325 ALA A CA 1
ATOM 2342 C C . ALA A 1 325 ? 31.359 1.023 -20.828 1 43 325 ALA A C 1
ATOM 2344 O O . ALA A 1 325 ? 30.469 1.856 -20.625 1 43 325 ALA A O 1
ATOM 2345 N N . GLU A 1 326 ? 31.891 1.185 -21.984 1 44.97 326 GLU A N 1
ATOM 2346 C CA . GLU A 1 326 ? 31.266 1.683 -23.203 1 44.97 326 GLU A CA 1
ATOM 2347 C C . GLU A 1 326 ? 29.797 1.285 -23.266 1 44.97 326 GLU A C 1
ATOM 2349 O O . GLU A 1 326 ? 29.453 0.113 -23.094 1 44.97 326 GLU A O 1
ATOM 2354 N N . GLU A 1 327 ? 28.812 2.16 -22.875 1 57.03 327 GLU A N 1
ATOM 2355 C CA . GLU A 1 327 ? 27.406 1.922 -23.172 1 57.03 327 GLU A CA 1
ATOM 2356 C C . GLU A 1 327 ? 27.234 1.19 -24.5 1 57.03 327 GLU A C 1
ATOM 2358 O O . GLU A 1 327 ? 27.891 1.528 -25.484 1 57.03 327 GLU A O 1
ATOM 2363 N N . PRO A 1 328 ? 26.703 0.011 -24.438 1 61.91 328 PRO A N 1
ATOM 2364 C CA . PRO A 1 328 ? 26.5 -0.667 -25.734 1 61.91 328 PRO A CA 1
ATOM 2365 C C . PRO A 1 328 ? 26.047 0.285 -26.828 1 61.91 328 PRO A C 1
ATOM 2367 O O . PRO A 1 328 ? 25.281 1.212 -26.578 1 61.91 328 PRO A O 1
ATOM 2370 N N . ALA A 1 329 ? 26.75 0.296 -27.906 1 69.94 329 ALA A N 1
ATOM 2371 C CA . ALA A 1 329 ? 26.391 1.097 -29.078 1 69.94 329 ALA A CA 1
ATOM 2372 C C . ALA A 1 329 ? 25.062 0.639 -29.672 1 69.94 329 ALA A C 1
ATOM 2374 O O . ALA A 1 329 ? 24.766 -0.559 -29.703 1 69.94 329 ALA A O 1
ATOM 2375 N N . HIS A 1 330 ? 24.094 1.528 -29.703 1 78.75 330 HIS A N 1
ATOM 2376 C CA . HIS A 1 330 ? 22.828 1.191 -30.344 1 78.75 330 HIS A CA 1
ATOM 2377 C C . HIS A 1 330 ? 22.516 2.162 -31.469 1 78.75 330 HIS A C 1
ATOM 2379 O O . HIS A 1 330 ? 22.875 3.34 -31.406 1 78.75 330 HIS A O 1
ATOM 2385 N N . THR A 1 331 ? 22.156 1.554 -32.688 1 84.25 331 THR A N 1
ATOM 2386 C CA . THR A 1 331 ? 21.688 2.359 -33.812 1 84.25 331 THR A CA 1
ATOM 2387 C C . THR A 1 331 ? 20.312 1.891 -34.281 1 84.25 331 THR A C 1
ATOM 2389 O O . THR A 1 331 ? 19.984 0.703 -34.188 1 84.25 331 THR A O 1
ATOM 2392 N N . ILE A 1 332 ? 19.484 2.822 -34.562 1 89.5 332 ILE A N 1
ATOM 2393 C CA . ILE A 1 332 ? 18.172 2.529 -35.125 1 89.5 332 ILE A CA 1
ATOM 2394 C C . ILE A 1 332 ? 18 3.225 -36.469 1 89.5 332 ILE A C 1
ATOM 2396 O O . ILE A 1 332 ? 18.219 4.434 -36.594 1 89.5 332 ILE A O 1
ATOM 2400 N N . VAL A 1 333 ? 17.781 2.402 -37.5 1 90.31 333 VAL A N 1
ATOM 2401 C CA . VAL A 1 333 ? 17.609 2.92 -38.875 1 90.31 333 VAL A CA 1
ATOM 2402 C C . VAL A 1 333 ? 16.281 2.422 -39.438 1 90.31 333 VAL A C 1
ATOM 2404 O O . VAL A 1 333 ? 15.891 1.275 -39.219 1 90.31 333 VAL A O 1
ATOM 2407 N N . PRO A 1 334 ? 15.531 3.357 -40.094 1 90.69 334 PRO A N 1
ATOM 2408 C CA . PRO A 1 334 ? 14.289 2.902 -40.75 1 90.69 334 PRO A CA 1
ATOM 2409 C C . PRO A 1 334 ? 14.531 1.839 -41.812 1 90.69 334 PRO A C 1
ATOM 2411 O O . PRO A 1 334 ? 15.531 1.9 -42.531 1 90.69 334 PRO A O 1
ATOM 2414 N N . ALA A 1 335 ? 13.734 0.809 -41.719 1 90.56 335 ALA A N 1
ATOM 2415 C CA . ALA A 1 335 ? 13.812 -0.269 -42.719 1 90.56 335 ALA A CA 1
ATOM 2416 C C . ALA A 1 335 ? 12.734 -0.118 -43.781 1 90.56 335 ALA A C 1
ATOM 2418 O O . ALA A 1 335 ? 11.75 -0.869 -43.781 1 90.56 335 ALA A O 1
ATOM 2419 N N . ASP A 1 336 ? 12.875 0.682 -44.719 1 82.5 336 ASP A N 1
ATOM 2420 C CA . ASP A 1 336 ? 11.875 0.981 -45.75 1 82.5 336 ASP A CA 1
ATOM 2421 C C . ASP A 1 336 ? 11.758 -0.162 -46.75 1 82.5 336 ASP A C 1
ATOM 2423 O O . ASP A 1 336 ? 10.75 -0.29 -47.438 1 82.5 336 ASP A O 1
ATOM 2427 N N . ASP A 1 337 ? 12.727 -1.078 -46.812 1 82.75 337 ASP A N 1
ATOM 2428 C CA . ASP A 1 337 ? 12.727 -2.154 -47.812 1 82.75 337 ASP A CA 1
ATOM 2429 C C . ASP A 1 337 ? 11.977 -3.379 -47.281 1 82.75 337 ASP A C 1
ATOM 2431 O O . ASP A 1 337 ? 11.758 -4.344 -48 1 82.75 337 ASP A O 1
ATOM 2435 N N . ALA A 1 338 ? 11.578 -3.307 -46.031 1 85.31 338 ALA A N 1
ATOM 2436 C CA . ALA A 1 338 ? 10.898 -4.473 -45.469 1 85.31 338 ALA A CA 1
ATOM 2437 C C . ALA A 1 338 ? 9.43 -4.512 -45.906 1 85.31 338 ALA A C 1
ATOM 2439 O O . ALA A 1 338 ? 8.773 -3.469 -45.969 1 85.31 338 ALA A O 1
ATOM 2440 N N . ASP A 1 339 ? 8.914 -5.66 -46.344 1 88.19 339 ASP A N 1
ATOM 2441 C CA . ASP A 1 339 ? 7.504 -5.863 -46.688 1 88.19 339 ASP A CA 1
ATOM 2442 C C . ASP A 1 339 ? 6.645 -5.898 -45.406 1 88.19 339 ASP A C 1
ATOM 2444 O O . ASP A 1 339 ? 6.469 -6.957 -44.812 1 88.19 339 ASP A O 1
ATOM 2448 N N . LEU A 1 340 ? 6.098 -4.766 -45.062 1 87.69 340 LEU A N 1
ATOM 2449 C CA . LEU A 1 340 ? 5.352 -4.598 -43.812 1 87.69 340 LEU A CA 1
ATOM 2450 C C . LEU A 1 340 ? 4.105 -5.48 -43.812 1 87.69 340 LEU A C 1
ATOM 2452 O O . LEU A 1 340 ? 3.785 -6.094 -42.781 1 87.69 340 LEU A O 1
ATOM 2456 N N . GLU A 1 341 ? 3.406 -5.621 -44.906 1 86.25 341 GLU A N 1
ATOM 2457 C CA . GLU A 1 341 ? 2.166 -6.387 -44.969 1 86.25 341 GLU A CA 1
ATOM 2458 C C . GLU A 1 341 ? 2.426 -7.879 -44.75 1 86.25 341 GLU A C 1
ATOM 2460 O O . GLU A 1 341 ? 1.674 -8.547 -44.031 1 86.25 341 GLU A O 1
ATOM 2465 N N . ALA A 1 342 ? 3.455 -8.367 -45.281 1 87.69 342 ALA A N 1
ATOM 2466 C CA . ALA A 1 342 ? 3.787 -9.789 -45.156 1 87.69 342 ALA A CA 1
ATOM 2467 C C . ALA A 1 342 ? 4.188 -10.117 -43.719 1 87.69 342 ALA A C 1
ATOM 2469 O O . ALA A 1 342 ? 3.795 -11.156 -43.188 1 87.69 342 ALA A O 1
ATOM 2470 N N . VAL A 1 343 ? 4.91 -9.234 -43.125 1 87.94 343 VAL A N 1
ATOM 2471 C CA . VAL A 1 343 ? 5.406 -9.477 -41.75 1 87.94 343 VAL A CA 1
ATOM 2472 C C . VAL A 1 343 ? 4.246 -9.398 -40.75 1 87.94 343 VAL A C 1
ATOM 2474 O O . VAL A 1 343 ? 4.172 -10.195 -39.812 1 87.94 343 VAL A O 1
ATOM 2477 N N . LEU A 1 344 ? 3.369 -8.539 -41 1 87.06 344 LEU A N 1
ATOM 2478 C CA . LEU A 1 344 ? 2.215 -8.391 -40.125 1 87.06 344 LEU A CA 1
ATOM 2479 C C . LEU A 1 344 ? 1.264 -9.57 -40.25 1 87.06 344 LEU A C 1
ATOM 2481 O O . LEU A 1 344 ? 0.679 -10.023 -39.281 1 87.06 344 LEU A O 1
ATOM 2485 N N . ALA A 1 345 ? 1.109 -10.047 -41.406 1 84 345 ALA A N 1
ATOM 2486 C CA . ALA A 1 345 ? 0.231 -11.188 -41.656 1 84 345 ALA A CA 1
ATOM 2487 C C . ALA A 1 345 ? 0.784 -12.453 -41 1 84 345 ALA A C 1
ATOM 2489 O O . ALA A 1 345 ? 0.023 -13.273 -40.469 1 84 345 ALA A O 1
ATOM 2490 N N . GLU A 1 346 ? 2.02 -12.547 -41 1 83.06 346 GLU A N 1
ATOM 2491 C CA . GLU A 1 346 ? 2.648 -13.703 -40.375 1 83.06 346 GLU A CA 1
ATOM 2492 C C . GLU A 1 346 ? 2.504 -13.664 -38.875 1 83.06 346 GLU A C 1
ATOM 2494 O O . GLU A 1 346 ? 2.361 -14.703 -38.219 1 83.06 346 GLU A O 1
ATOM 2499 N N . ALA A 1 347 ? 2.576 -12.461 -38.344 1 85.12 347 ALA A N 1
ATOM 2500 C CA . ALA A 1 347 ? 2.527 -12.281 -36.875 1 85.12 347 ALA A CA 1
ATOM 2501 C C . ALA A 1 347 ? 1.093 -12.352 -36.375 1 85.12 347 ALA A C 1
ATOM 2503 O O . ALA A 1 347 ? 0.86 -12.68 -35.219 1 85.12 347 ALA A O 1
ATOM 2504 N N . SER A 1 348 ? 0.146 -12.039 -37.219 1 78.12 348 SER A N 1
ATOM 2505 C CA . SER A 1 348 ? -1.242 -11.914 -36.781 1 78.12 348 SER A CA 1
ATOM 2506 C C . SER A 1 348 ? -1.828 -13.266 -36.406 1 78.12 348 SER A C 1
ATOM 2508 O O . SER A 1 348 ? -1.518 -14.281 -37.031 1 78.12 348 SER A O 1
ATOM 2510 N N . SER A 1 349 ? -2.104 -13.391 -35.156 1 70.94 349 SER A N 1
ATOM 2511 C CA . SER A 1 349 ? -2.928 -14.492 -34.688 1 70.94 349 SER A CA 1
ATOM 2512 C C . SER A 1 349 ? -4.285 -14 -34.188 1 70.94 349 SER A C 1
ATOM 2514 O O . SER A 1 349 ? -4.363 -13.117 -33.344 1 70.94 349 SER A O 1
ATOM 2516 N N . GLU A 1 350 ? -5.305 -14.297 -34.969 1 60.91 350 GLU A N 1
ATOM 2517 C CA . GLU A 1 350 ? -6.641 -13.828 -34.625 1 60.91 350 GLU A CA 1
ATOM 2518 C C . GLU A 1 350 ? -6.98 -14.164 -33.156 1 60.91 350 GLU A C 1
ATOM 2520 O O . GLU A 1 350 ? -7.629 -13.375 -32.469 1 60.91 350 GLU A O 1
ATOM 2525 N N . ALA A 1 351 ? -6.477 -15.305 -32.75 1 61.62 351 ALA A N 1
ATOM 2526 C CA . ALA A 1 351 ? -6.859 -15.773 -31.422 1 61.62 351 ALA A CA 1
ATOM 2527 C C . ALA A 1 351 ? -6.207 -14.93 -30.328 1 61.62 351 ALA A C 1
ATOM 2529 O O . ALA A 1 351 ? -6.793 -14.719 -29.266 1 61.62 351 ALA A O 1
ATOM 2530 N N . LEU A 1 352 ? -5.008 -14.461 -30.656 1 63.12 352 LEU A N 1
ATOM 2531 C CA . LEU A 1 352 ? -4.273 -13.766 -29.609 1 63.12 352 LEU A CA 1
ATOM 2532 C C . LEU A 1 352 ? -4.551 -12.266 -29.656 1 63.12 352 LEU A C 1
ATOM 2534 O O . LEU A 1 352 ? -4.402 -11.57 -28.641 1 63.12 352 LEU A O 1
ATOM 2538 N N . SER A 1 353 ? -4.949 -11.727 -30.844 1 59.03 353 SER A N 1
ATOM 2539 C CA . SER A 1 353 ? -5.102 -10.281 -31 1 59.03 353 SER A CA 1
ATOM 2540 C C . SER A 1 353 ? -6.535 -9.844 -30.719 1 59.03 353 SER A C 1
ATOM 2542 O O . SER A 1 353 ? -6.766 -8.719 -30.266 1 59.03 353 SER A O 1
ATOM 2544 N N . GLN A 1 354 ? -7.523 -10.75 -31 1 51.19 354 GLN A N 1
ATOM 2545 C CA . GLN A 1 354 ? -8.914 -10.305 -30.969 1 51.19 354 GLN A CA 1
ATOM 2546 C C . GLN A 1 354 ? -9.43 -10.203 -29.531 1 51.19 354 GLN A C 1
ATOM 2548 O O . GLN A 1 354 ? -9.234 -11.125 -28.734 1 51.19 354 GLN A O 1
ATOM 2553 N N . GLY A 1 355 ? -9.898 -9.047 -29.078 1 51.66 355 GLY A N 1
ATOM 2554 C CA . GLY A 1 355 ? -10.758 -8.805 -27.922 1 51.66 355 GLY A CA 1
ATOM 2555 C C . GLY A 1 355 ? -9.992 -8.32 -26.703 1 51.66 355 GLY A C 1
ATOM 2556 O O . GLY A 1 355 ? -10.578 -8.125 -25.641 1 51.66 355 GLY A O 1
ATOM 2557 N N . ARG A 1 356 ? -8.75 -8.586 -26.812 1 49.94 356 ARG A N 1
ATOM 2558 C CA . ARG A 1 356 ? -8.055 -8.188 -25.594 1 49.94 356 ARG A CA 1
ATOM 2559 C C . ARG A 1 356 ? -8.141 -6.676 -25.375 1 49.94 356 ARG A C 1
ATOM 2561 O O . ARG A 1 356 ? -7.715 -5.906 -26.25 1 49.94 356 ARG A O 1
ATOM 2568 N N . ASP A 1 357 ? -9.188 -6.188 -25.109 1 49.75 357 ASP A N 1
ATOM 2569 C CA . ASP A 1 357 ? -9.125 -4.801 -24.656 1 49.75 357 ASP A CA 1
ATOM 2570 C C . ASP A 1 357 ? -7.738 -4.461 -24.109 1 49.75 357 ASP A C 1
ATOM 2572 O O . ASP A 1 357 ? -7.309 -5.039 -23.109 1 49.75 357 ASP A O 1
ATOM 2576 N N . ALA A 1 358 ? -6.801 -4.215 -25.031 1 53.97 358 ALA A N 1
ATOM 2577 C CA . ALA A 1 358 ? -5.344 -4.137 -25.094 1 53.97 358 ALA A CA 1
ATOM 2578 C C . ALA A 1 358 ? -4.773 -3.357 -23.922 1 53.97 358 ALA A C 1
ATOM 2580 O O . ALA A 1 358 ? -4.594 -2.141 -24 1 53.97 358 ALA A O 1
ATOM 2581 N N . VAL A 1 359 ? -5.102 -3.76 -22.734 1 62.69 359 VAL A N 1
ATOM 2582 C CA . VAL A 1 359 ? -4.422 -3.062 -21.656 1 62.69 359 VAL A CA 1
ATOM 2583 C C . VAL A 1 359 ? -2.91 -3.213 -21.812 1 62.69 359 VAL A C 1
ATOM 2585 O O . VAL A 1 359 ? -2.158 -2.27 -21.547 1 62.69 359 VAL A O 1
ATOM 2588 N N . HIS A 1 360 ? -2.545 -4.273 -22.562 1 77.75 360 HIS A N 1
ATOM 2589 C CA . HIS A 1 360 ? -1.105 -4.48 -22.672 1 77.75 360 HIS A CA 1
ATOM 2590 C C . HIS A 1 360 ? -0.678 -4.582 -24.141 1 77.75 360 HIS A C 1
ATOM 2592 O O . HIS A 1 360 ? -1.489 -4.918 -25 1 77.75 360 HIS A O 1
ATOM 2598 N N . ARG A 1 361 ? 0.452 -4.137 -24.453 1 85.69 361 ARG A N 1
ATOM 2599 C CA . ARG A 1 361 ? 1.013 -4.305 -25.781 1 85.69 361 ARG A CA 1
ATOM 2600 C C . ARG A 1 361 ? 1.496 -5.734 -26 1 85.69 361 ARG A C 1
ATOM 2602 O O . ARG A 1 361 ? 2.064 -6.348 -25.094 1 85.69 361 ARG A O 1
ATOM 2609 N N . LEU A 1 362 ? 1.204 -6.281 -27.172 1 89 362 LEU A N 1
ATOM 2610 C CA . LEU A 1 362 ? 1.61 -7.641 -27.5 1 89 362 LEU A CA 1
ATOM 2611 C C . LEU A 1 362 ? 2.531 -7.652 -28.719 1 89 362 LEU A C 1
ATOM 2613 O O . LEU A 1 362 ? 2.285 -6.941 -29.703 1 89 362 LEU A O 1
ATOM 2617 N N . TYR A 1 363 ? 3.586 -8.406 -28.641 1 92.5 363 TYR A N 1
ATOM 2618 C CA . TYR A 1 363 ? 4.551 -8.531 -29.719 1 92.5 363 TYR A CA 1
ATOM 2619 C C . TYR A 1 363 ? 4.793 -10 -30.062 1 92.5 363 TYR A C 1
ATOM 2621 O O . TYR A 1 363 ? 4.789 -10.859 -29.188 1 92.5 363 TYR A O 1
ATOM 2629 N N . ALA A 1 364 ? 4.949 -10.281 -31.312 1 93.75 364 ALA A N 1
ATOM 2630 C CA . ALA A 1 364 ? 5.496 -11.555 -31.781 1 93.75 364 ALA A CA 1
ATOM 2631 C C . ALA A 1 364 ? 7 -11.445 -32.031 1 93.75 364 ALA A C 1
ATOM 2633 O O . ALA A 1 364 ? 7.453 -10.555 -32.75 1 93.75 364 ALA A O 1
ATOM 2634 N N . VAL A 1 365 ? 7.719 -12.297 -31.438 1 95.56 365 VAL A N 1
ATOM 2635 C CA . VAL A 1 365 ? 9.172 -12.203 -31.531 1 95.56 365 VAL A CA 1
ATOM 2636 C C . VAL A 1 365 ? 9.75 -13.523 -32.031 1 95.56 365 VAL A C 1
ATOM 2638 O O . VAL A 1 365 ? 9.422 -14.586 -31.516 1 95.56 365 VAL A O 1
ATOM 2641 N N . TRP A 1 366 ? 10.562 -13.438 -33.062 1 95.5 366 TRP A N 1
ATOM 2642 C CA . TRP A 1 366 ? 11.32 -14.586 -33.531 1 95.5 366 TRP A CA 1
ATOM 2643 C C . TRP A 1 366 ? 12.773 -14.516 -33.094 1 95.5 366 TRP A C 1
ATOM 2645 O O . TRP A 1 366 ? 13.453 -13.508 -33.312 1 95.5 366 TRP A O 1
ATOM 2655 N N . ASP A 1 367 ? 13.164 -15.562 -32.438 1 92.88 367 ASP A N 1
ATOM 2656 C CA . ASP A 1 367 ? 14.539 -15.578 -31.953 1 92.88 367 ASP A CA 1
ATOM 2657 C C . ASP A 1 367 ? 15.5 -16.016 -33.062 1 92.88 367 ASP A C 1
ATOM 2659 O O . ASP A 1 367 ? 15.078 -16.312 -34.188 1 92.88 367 ASP A O 1
ATOM 2663 N N . SER A 1 368 ? 16.828 -16 -32.812 1 91 368 SER A N 1
ATOM 2664 C CA . SER A 1 368 ? 17.875 -16.312 -33.781 1 91 368 SER A CA 1
ATOM 2665 C C . SER A 1 368 ? 17.781 -17.781 -34.219 1 91 368 SER A C 1
ATOM 2667 O O . SER A 1 368 ? 18.25 -18.125 -35.312 1 91 368 SER A O 1
ATOM 2669 N N . ARG A 1 369 ? 17.156 -18.625 -33.5 1 91.19 369 ARG A N 1
ATOM 2670 C CA . ARG A 1 369 ? 16.984 -20.031 -33.844 1 91.19 369 ARG A CA 1
ATOM 2671 C C . ARG A 1 369 ? 15.695 -20.234 -34.656 1 91.19 369 ARG A C 1
ATOM 2673 O O . ARG A 1 369 ? 15.359 -21.359 -35 1 91.19 369 ARG A O 1
ATOM 2680 N N . GLY A 1 370 ? 14.914 -19.188 -34.781 1 90.38 370 GLY A N 1
ATOM 2681 C CA . GLY A 1 370 ? 13.711 -19.266 -35.594 1 90.38 370 GLY A CA 1
ATOM 2682 C C . GLY A 1 370 ? 12.469 -19.609 -34.812 1 90.38 370 GLY A C 1
ATOM 2683 O O . GLY A 1 370 ? 11.422 -19.891 -35.375 1 90.38 370 GLY A O 1
ATOM 2684 N N . ARG A 1 371 ? 12.578 -19.734 -33.562 1 92.38 371 ARG A N 1
ATOM 2685 C CA . ARG A 1 371 ? 11.422 -20.047 -32.719 1 92.38 371 ARG A CA 1
ATOM 2686 C C . ARG A 1 371 ? 10.625 -18.781 -32.406 1 92.38 371 ARG A C 1
ATOM 2688 O O . ARG A 1 371 ? 11.211 -17.766 -32.031 1 92.38 371 ARG A O 1
ATOM 2695 N N . ARG A 1 372 ? 9.312 -18.891 -32.531 1 93.25 372 ARG A N 1
ATOM 2696 C CA . ARG A 1 372 ? 8.445 -17.75 -32.25 1 93.25 372 ARG A CA 1
ATOM 2697 C C . ARG A 1 372 ? 8.078 -17.703 -30.75 1 93.25 372 ARG A C 1
ATOM 2699 O O . ARG A 1 372 ? 7.809 -18.734 -30.141 1 93.25 372 ARG A O 1
ATOM 2706 N N . ARG A 1 373 ? 8.242 -16.562 -30.203 1 94.56 373 ARG A N 1
ATOM 2707 C CA . ARG A 1 373 ? 7.84 -16.281 -28.828 1 94.56 373 ARG A CA 1
ATOM 2708 C C . ARG A 1 373 ? 6.844 -15.133 -28.766 1 94.56 373 ARG A C 1
ATOM 2710 O O . ARG A 1 373 ? 6.738 -14.344 -29.703 1 94.56 373 ARG A O 1
ATOM 2717 N N . ASP A 1 374 ? 6.039 -15.133 -27.766 1 92.94 374 ASP A N 1
ATOM 2718 C CA . ASP A 1 374 ? 5.105 -14.031 -27.547 1 92.94 374 ASP A CA 1
ATOM 2719 C C . ASP A 1 374 ? 5.555 -13.156 -26.375 1 92.94 374 ASP A C 1
ATOM 2721 O O . ASP A 1 374 ? 5.957 -13.672 -25.328 1 92.94 374 ASP A O 1
ATOM 2725 N N . VAL A 1 375 ? 5.523 -11.844 -26.594 1 93.88 375 VAL A N 1
ATOM 2726 C CA . VAL A 1 375 ? 5.965 -10.906 -25.562 1 93.88 375 VAL A CA 1
ATOM 2727 C C . VAL A 1 375 ? 4.816 -9.977 -25.188 1 93.88 375 VAL A C 1
ATOM 2729 O O . VAL A 1 375 ? 4.215 -9.336 -26.047 1 93.88 375 VAL A O 1
ATOM 2732 N N . THR A 1 376 ? 4.473 -9.969 -23.922 1 91.06 376 THR A N 1
ATOM 2733 C CA . THR A 1 376 ? 3.494 -9.031 -23.375 1 91.06 376 THR A CA 1
ATOM 2734 C C . THR A 1 376 ? 4.188 -7.883 -22.656 1 91.06 376 THR A C 1
ATOM 2736 O O . THR A 1 376 ? 5.012 -8.117 -21.766 1 91.06 376 THR A O 1
ATOM 2739 N N . VAL A 1 377 ? 3.902 -6.684 -23.047 1 91.38 377 VAL A N 1
ATOM 2740 C CA . VAL A 1 377 ? 4.508 -5.508 -22.422 1 91.38 377 VAL A CA 1
ATOM 2741 C C . VAL A 1 377 ? 3.467 -4.781 -21.578 1 91.38 377 VAL A C 1
ATOM 2743 O O . VAL A 1 377 ? 2.463 -4.289 -22.094 1 91.38 377 VAL A O 1
ATOM 2746 N N . LEU A 1 378 ? 3.799 -4.777 -20.266 1 87.94 378 LEU A N 1
ATOM 2747 C CA . LEU A 1 378 ? 2.945 -4.055 -19.328 1 87.94 378 LEU A CA 1
ATOM 2748 C C . LEU A 1 378 ? 3.42 -2.615 -19.172 1 87.94 378 LEU A C 1
ATOM 2750 O O . LEU A 1 378 ? 4.59 -2.375 -18.859 1 87.94 378 LEU A O 1
ATOM 2754 N N . ASP A 1 379 ? 2.488 -1.724 -19.375 1 84.75 379 ASP A N 1
ATOM 2755 C CA . ASP A 1 379 ? 2.822 -0.307 -19.25 1 84.75 379 ASP A CA 1
ATOM 2756 C C . ASP A 1 379 ? 2.16 0.31 -18.016 1 84.75 379 ASP A C 1
ATOM 2758 O O . ASP A 1 379 ? 1.051 -0.075 -17.641 1 84.75 379 ASP A O 1
ATOM 2762 N N . ALA A 1 380 ? 2.812 1.24 -17.391 1 75.56 380 ALA A N 1
ATOM 2763 C CA . ALA A 1 380 ? 2.348 1.867 -16.156 1 75.56 380 ALA A CA 1
ATOM 2764 C C . ALA A 1 380 ? 1.021 2.588 -16.375 1 75.56 380 ALA A C 1
ATOM 2766 O O . ALA A 1 380 ? 0.119 2.506 -15.531 1 75.56 380 ALA A O 1
ATOM 2767 N N . ASP A 1 381 ? 0.868 3.367 -17.406 1 68.44 381 ASP A N 1
ATOM 2768 C CA . ASP A 1 381 ? -0.325 4.172 -17.641 1 68.44 381 ASP A CA 1
ATOM 2769 C C . ASP A 1 381 ? -1.56 3.291 -17.812 1 68.44 381 ASP A C 1
ATOM 2771 O O . ASP A 1 381 ? -2.633 3.609 -17.297 1 68.44 381 ASP A O 1
ATOM 2775 N N . ARG A 1 382 ? -1.346 2.236 -18.422 1 62.72 382 ARG A N 1
ATOM 2776 C CA . ARG A 1 382 ? -2.486 1.358 -18.672 1 62.72 382 ARG A CA 1
ATOM 2777 C C . ARG A 1 382 ? -2.865 0.587 -17.422 1 62.72 382 ARG A C 1
ATOM 2779 O O . ARG A 1 382 ? -4.035 0.253 -17.219 1 62.72 382 ARG A O 1
ATOM 2786 N N . GLN A 1 383 ? -1.884 0.533 -16.625 1 62.66 383 GLN A N 1
ATOM 2787 C CA . GLN A 1 383 ? -2.158 -0.144 -15.367 1 62.66 383 GLN A CA 1
ATOM 2788 C C . GLN A 1 383 ? -3.031 0.719 -14.453 1 62.66 383 GLN A C 1
ATOM 2790 O O . GLN A 1 383 ? -3.873 0.2 -13.719 1 62.66 383 GLN A O 1
ATOM 2795 N N . MET A 1 384 ? -2.859 1.946 -14.625 1 66.38 384 MET A N 1
ATOM 2796 C CA . MET A 1 384 ? -3.674 2.852 -13.82 1 66.38 384 MET A CA 1
ATOM 2797 C C . MET A 1 384 ? -5.145 2.758 -14.219 1 66.38 384 MET A C 1
ATOM 2799 O O . MET A 1 384 ? -6.023 2.738 -13.352 1 66.38 384 MET A O 1
ATOM 2803 N N . ALA A 1 385 ? -5.363 2.662 -15.461 1 65.5 385 ALA A N 1
ATOM 2804 C CA . ALA A 1 385 ? -6.738 2.531 -15.922 1 65.5 385 ALA A CA 1
ATOM 2805 C C . ALA A 1 385 ? -7.359 1.22 -15.445 1 65.5 385 ALA A C 1
ATOM 2807 O O . ALA A 1 385 ? -8.523 1.185 -15.055 1 65.5 385 ALA A O 1
ATOM 2808 N N . GLY A 1 386 ? -6.5 0.243 -15.484 1 65.44 386 GLY A N 1
ATOM 2809 C CA . GLY A 1 386 ? -6.965 -1.047 -15.008 1 65.44 386 GLY A CA 1
ATOM 2810 C C . GLY A 1 386 ? -7.25 -1.06 -13.516 1 65.44 386 GLY A C 1
ATOM 2811 O O . GLY A 1 386 ? -8.258 -1.621 -13.07 1 65.44 386 GLY A O 1
ATOM 2812 N N . PHE A 1 387 ? -6.5 -0.327 -12.82 1 66.75 387 PHE A N 1
ATOM 2813 C CA . PHE A 1 387 ? -6.652 -0.244 -11.375 1 66.75 387 PHE A CA 1
ATOM 2814 C C . PHE A 1 387 ? -7.953 0.46 -11 1 66.75 387 PHE A C 1
ATOM 2816 O O . PHE A 1 387 ? -8.656 0.032 -10.086 1 66.75 387 PHE A O 1
ATOM 2823 N N . LEU A 1 388 ? -8.32 1.513 -11.711 1 65 388 LEU A N 1
ATOM 2824 C CA . LEU A 1 388 ? -9.547 2.254 -11.422 1 65 388 LEU A CA 1
ATOM 2825 C C . LEU A 1 388 ? -10.781 1.395 -11.688 1 65 388 LEU A C 1
ATOM 2827 O O . LEU A 1 388 ? -11.75 1.452 -10.93 1 65 388 LEU A O 1
ATOM 2831 N N . SER A 1 389 ? -10.609 0.622 -12.695 1 67.12 389 SER A N 1
ATOM 2832 C CA . SER A 1 389 ? -11.727 -0.273 -12.992 1 67.12 389 SER A CA 1
ATOM 2833 C C . SER A 1 389 ? -11.859 -1.362 -11.938 1 67.12 389 SER A C 1
ATOM 2835 O O . SER A 1 389 ? -12.969 -1.752 -11.578 1 67.12 389 SER A O 1
ATOM 2837 N N . THR A 1 390 ? -10.734 -1.711 -11.406 1 65.06 390 THR A N 1
ATOM 2838 C CA . THR A 1 390 ? -10.742 -2.74 -10.367 1 65.06 390 THR A CA 1
ATOM 2839 C C . THR A 1 390 ? -11.305 -2.188 -9.062 1 65.06 390 THR A C 1
ATOM 2841 O O . THR A 1 390 ? -12.047 -2.873 -8.359 1 65.06 390 THR A O 1
ATOM 2844 N N . ILE A 1 391 ? -10.961 -0.98 -8.836 1 64.81 391 ILE A N 1
ATOM 2845 C CA . ILE A 1 391 ? -11.477 -0.353 -7.629 1 64.81 391 ILE A CA 1
ATOM 2846 C C . ILE A 1 391 ? -13 -0.242 -7.711 1 64.81 391 ILE A C 1
ATOM 2848 O O . ILE A 1 391 ? -13.703 -0.51 -6.738 1 64.81 391 ILE A O 1
ATOM 2852 N N . TRP A 1 392 ? -13.43 0.057 -8.812 1 64.69 392 TRP A N 1
ATOM 2853 C CA . TRP A 1 392 ? -14.867 0.181 -9.016 1 64.69 392 TRP A CA 1
ATOM 2854 C C . TRP A 1 392 ? -15.562 -1.166 -8.844 1 64.69 392 TRP A C 1
ATOM 2856 O O . TRP A 1 392 ? -16.609 -1.251 -8.211 1 64.69 392 TRP A O 1
ATOM 2866 N N . ASP A 1 393 ? -14.906 -2.189 -9.344 1 64.44 393 ASP A N 1
ATOM 2867 C CA . ASP A 1 393 ? -15.477 -3.529 -9.219 1 64.44 393 ASP A CA 1
ATOM 2868 C C . ASP A 1 393 ? -15.414 -4.02 -7.777 1 64.44 393 ASP A C 1
ATOM 2870 O O . ASP A 1 393 ? -16.328 -4.691 -7.305 1 64.44 393 ASP A O 1
ATOM 2874 N N . GLN A 1 394 ? -14.391 -3.598 -7.094 1 64.25 394 GLN A N 1
ATOM 2875 C CA . GLN A 1 394 ? -14.25 -3.996 -5.695 1 64.25 394 GLN A CA 1
ATOM 2876 C C . GLN A 1 394 ? -15.328 -3.352 -4.832 1 64.25 394 GLN A C 1
ATOM 2878 O O . GLN A 1 394 ? -15.805 -3.959 -3.871 1 64.25 394 GLN A O 1
ATOM 2883 N N . ILE A 1 395 ? -15.586 -2.197 -5.238 1 64.12 395 ILE A N 1
ATOM 2884 C CA . ILE A 1 395 ? -16.594 -1.484 -4.473 1 64.12 395 ILE A CA 1
ATOM 2885 C C . ILE A 1 395 ? -17.984 -2.045 -4.805 1 64.12 395 ILE A C 1
ATOM 2887 O O . ILE A 1 395 ? -18.844 -2.152 -3.928 1 64.12 395 ILE A O 1
ATOM 2891 N N . ARG A 1 396 ? -18.031 -2.527 -5.941 1 63.47 396 ARG A N 1
ATOM 2892 C CA . ARG A 1 396 ? -19.344 -2.949 -6.422 1 63.47 396 ARG A CA 1
ATOM 2893 C C . ARG A 1 396 ? -19.625 -4.402 -6.055 1 63.47 396 ARG A C 1
ATOM 2895 O O . ARG A 1 396 ? -20.766 -4.773 -5.785 1 63.47 396 ARG A O 1
ATOM 2902 N N . ILE A 1 397 ? -18.531 -5.301 -6.145 1 63.69 397 ILE A N 1
ATOM 2903 C CA . ILE A 1 397 ? -18.734 -6.738 -5.996 1 63.69 397 ILE A CA 1
ATOM 2904 C C . ILE A 1 397 ? -18.125 -7.215 -4.68 1 63.69 397 ILE A C 1
ATOM 2906 O O . ILE A 1 397 ? -17 -6.859 -4.348 1 63.69 397 ILE A O 1
ATOM 2910 N N . LYS A 1 398 ? -18.922 -7.805 -3.912 1 61.91 398 LYS A N 1
ATOM 2911 C CA . LYS A 1 398 ? -18.484 -8.305 -2.615 1 61.91 398 LYS A CA 1
ATOM 2912 C C . LYS A 1 398 ? -17.672 -9.594 -2.77 1 61.91 398 LYS A C 1
ATOM 2914 O O . LYS A 1 398 ? -18.094 -10.516 -3.461 1 61.91 398 LYS A O 1
ATOM 2919 N N . GLY A 1 399 ? -16.547 -9.703 -2.172 1 57.66 399 GLY A N 1
ATOM 2920 C CA . GLY A 1 399 ? -15.859 -10.969 -1.955 1 57.66 399 GLY A CA 1
ATOM 2921 C C . GLY A 1 399 ? -14.914 -11.328 -3.086 1 57.66 399 GLY A C 1
ATOM 2922 O O . GLY A 1 399 ? -14.156 -12.297 -2.982 1 57.66 399 GLY A O 1
ATOM 2923 N N . LEU A 1 400 ? -15.039 -10.828 -4.332 1 60.09 400 LEU A N 1
ATOM 2924 C CA . LEU A 1 400 ? -14.227 -11.281 -5.449 1 60.09 400 LEU A CA 1
ATOM 2925 C C . LEU A 1 400 ? -12.984 -10.414 -5.605 1 60.09 400 LEU A C 1
ATOM 2927 O O . LEU A 1 400 ? -12.242 -10.555 -6.582 1 60.09 400 LEU A O 1
ATOM 2931 N N . SER A 1 401 ? -12.57 -9.609 -4.68 1 55.03 401 SER A N 1
ATOM 2932 C CA . SER A 1 401 ? -11.656 -8.539 -5.078 1 55.03 401 SER A CA 1
ATOM 2933 C C . SER A 1 401 ? -10.234 -9.062 -5.25 1 55.03 401 SER A C 1
ATOM 2935 O O . SER A 1 401 ? -9.594 -9.477 -4.281 1 55.03 401 SER A O 1
ATOM 2937 N N . PRO A 1 402 ? -9.984 -9.406 -6.539 1 55.53 402 PRO A N 1
ATOM 2938 C CA . PRO A 1 402 ? -8.555 -9.672 -6.742 1 55.53 402 PRO A CA 1
ATOM 2939 C C . PRO A 1 402 ? -7.672 -8.508 -6.297 1 55.53 402 PRO A C 1
ATOM 2941 O O . PRO A 1 402 ? -8.07 -7.344 -6.414 1 55.53 402 PRO A O 1
ATOM 2944 N N . ASN A 1 403 ? -6.91 -8.648 -5.316 1 53.97 403 ASN A N 1
ATOM 2945 C CA . ASN A 1 403 ? -5.949 -7.629 -4.91 1 53.97 403 ASN A CA 1
ATOM 2946 C C . ASN A 1 403 ? -5.008 -7.254 -6.051 1 53.97 403 ASN A C 1
ATOM 2948 O O . ASN A 1 403 ? -4.125 -8.039 -6.414 1 53.97 403 ASN A O 1
ATOM 2952 N N . ARG A 1 404 ? -5.531 -6.512 -7.125 1 57.19 404 ARG A N 1
ATOM 2953 C CA . ARG A 1 404 ? -4.551 -6.105 -8.125 1 57.19 404 ARG A CA 1
ATOM 2954 C C . ARG A 1 404 ? -3.691 -4.953 -7.609 1 57.19 404 ARG A C 1
ATOM 2956 O O . ARG A 1 404 ? -4.195 -4.051 -6.934 1 57.19 404 ARG A O 1
ATOM 2963 N N . ASP A 1 405 ? -2.377 -5.125 -7.832 1 60 405 ASP A N 1
ATOM 2964 C CA . ASP A 1 405 ? -1.369 -4.16 -7.406 1 60 405 ASP A CA 1
ATOM 2965 C C . ASP A 1 405 ? -1.329 -2.955 -8.344 1 60 405 ASP A C 1
ATOM 2967 O O . ASP A 1 405 ? -1.557 -3.092 -9.547 1 60 405 ASP A O 1
ATOM 2971 N N . LEU A 1 406 ? -1.317 -1.776 -7.902 1 63.09 406 LEU A N 1
ATOM 2972 C CA . LEU A 1 406 ? -1.185 -0.515 -8.625 1 63.09 406 LEU A CA 1
ATOM 2973 C C . LEU A 1 406 ? 0.199 -0.393 -9.25 1 63.09 406 LEU A C 1
ATOM 2975 O O . LEU A 1 406 ? 0.345 0.189 -10.328 1 63.09 406 LEU A O 1
ATOM 2979 N N . SER A 1 407 ? 1.044 -1.096 -8.719 1 74.19 407 SER A N 1
ATOM 2980 C CA . SER A 1 407 ? 2.408 -0.908 -9.203 1 74.19 407 SER A CA 1
ATOM 2981 C C . SER A 1 407 ? 2.744 -1.898 -10.312 1 74.19 407 SER A C 1
ATOM 2983 O O . SER A 1 407 ? 2.201 -3.004 -10.352 1 74.19 407 SER A O 1
ATOM 2985 N N . LEU A 1 408 ? 3.486 -1.439 -11.352 1 82.06 408 LEU A N 1
ATOM 2986 C CA . LEU A 1 408 ? 3.854 -2.197 -12.539 1 82.06 408 LEU A CA 1
ATOM 2987 C C . LEU A 1 408 ? 4.613 -3.465 -12.164 1 82.06 408 LEU A C 1
ATOM 2989 O O . LEU A 1 408 ? 4.27 -4.559 -12.617 1 82.06 408 LEU A O 1
ATOM 2993 N N . ARG A 1 409 ? 5.547 -3.342 -11.328 1 85.31 409 ARG A N 1
ATOM 2994 C CA . ARG A 1 409 ? 6.398 -4.48 -11.008 1 85.31 409 ARG A CA 1
ATOM 2995 C C . ARG A 1 409 ? 5.613 -5.559 -10.266 1 85.31 409 ARG A C 1
ATOM 2997 O O . ARG A 1 409 ? 5.645 -6.73 -10.648 1 85.31 409 ARG A O 1
ATOM 3004 N N . PRO A 1 410 ? 4.871 -5.188 -9.289 1 83.75 410 PRO A N 1
ATOM 3005 C CA . PRO A 1 410 ? 4.074 -6.215 -8.609 1 83.75 410 PRO A CA 1
ATOM 3006 C C . PRO A 1 410 ? 3.07 -6.891 -9.547 1 83.75 410 PRO A C 1
ATOM 3008 O O . PRO A 1 410 ? 2.82 -8.094 -9.422 1 83.75 410 PRO A O 1
ATOM 3011 N N . ALA A 1 411 ? 2.543 -6.148 -10.445 1 86.12 411 ALA A N 1
ATOM 3012 C CA . ALA A 1 411 ? 1.604 -6.73 -11.398 1 86.12 411 ALA A CA 1
ATOM 3013 C C . ALA A 1 411 ? 2.297 -7.754 -12.297 1 86.12 411 ALA A C 1
ATOM 3015 O O . ALA A 1 411 ? 1.746 -8.828 -12.57 1 86.12 411 ALA A O 1
ATOM 3016 N N . ALA A 1 412 ? 3.42 -7.383 -12.758 1 90.81 412 ALA A N 1
ATOM 3017 C CA . ALA A 1 412 ? 4.188 -8.305 -13.602 1 90.81 412 ALA A CA 1
ATOM 3018 C C . ALA A 1 412 ? 4.605 -9.539 -12.82 1 90.81 412 ALA A C 1
ATOM 3020 O O . ALA A 1 412 ? 4.566 -10.656 -13.344 1 90.81 412 ALA A O 1
ATOM 3021 N N . GLU A 1 413 ? 5.008 -9.312 -11.633 1 91.5 413 GLU A N 1
ATOM 3022 C CA . GLU A 1 413 ? 5.398 -10.43 -10.781 1 91.5 413 GLU A CA 1
ATOM 3023 C C . GLU A 1 413 ? 4.215 -11.352 -10.5 1 91.5 413 GLU A C 1
ATOM 3025 O O . GLU A 1 413 ? 4.367 -12.57 -10.453 1 91.5 413 GLU A O 1
ATOM 3030 N N . HIS A 1 414 ? 3.143 -10.797 -10.281 1 91 414 HIS A N 1
ATOM 3031 C CA . HIS A 1 414 ? 1.947 -11.602 -10.062 1 91 414 HIS A CA 1
ATOM 3032 C C . HIS A 1 414 ? 1.605 -12.43 -11.297 1 91 414 HIS A C 1
ATOM 3034 O O . HIS A 1 414 ? 1.279 -13.609 -11.188 1 91 414 HIS A O 1
ATOM 3040 N N . ALA A 1 415 ? 1.634 -11.773 -12.414 1 92 415 ALA A N 1
ATOM 3041 C CA . ALA A 1 415 ? 1.385 -12.5 -13.664 1 92 415 ALA A CA 1
ATOM 3042 C C . ALA A 1 415 ? 2.367 -13.656 -13.828 1 92 415 ALA A C 1
ATOM 3044 O O . ALA A 1 415 ? 1.979 -14.758 -14.219 1 92 415 ALA A O 1
ATOM 3045 N N . ALA A 1 416 ? 3.584 -13.375 -13.547 1 95.31 416 ALA A N 1
ATOM 3046 C CA . ALA A 1 416 ? 4.605 -14.414 -13.633 1 95.31 416 ALA A CA 1
ATOM 3047 C C . ALA A 1 416 ? 4.312 -15.547 -12.656 1 95.31 416 ALA A C 1
ATOM 3049 O O . ALA A 1 416 ? 4.395 -16.719 -13.016 1 95.31 416 ALA A O 1
ATOM 3050 N N . LEU A 1 417 ? 3.967 -15.188 -11.453 1 95.38 417 LEU A N 1
ATOM 3051 C CA . LEU A 1 417 ? 3.656 -16.172 -10.438 1 95.38 417 LEU A CA 1
ATOM 3052 C C . LEU A 1 417 ? 2.5 -17.062 -10.883 1 95.38 417 LEU A C 1
ATOM 3054 O O . LEU A 1 417 ? 2.586 -18.297 -10.789 1 95.38 417 LEU A O 1
ATOM 3058 N N . MET A 1 418 ? 1.479 -16.484 -11.359 1 94.94 418 MET A N 1
ATOM 3059 C CA . MET A 1 418 ? 0.299 -17.234 -11.773 1 94.94 418 MET A CA 1
ATOM 3060 C C . MET A 1 418 ? 0.633 -18.203 -12.914 1 94.94 418 MET A C 1
ATOM 3062 O O . MET A 1 418 ? 0.178 -19.344 -12.93 1 94.94 418 MET A O 1
ATOM 3066 N N . THR A 1 419 ? 1.396 -17.75 -13.836 1 95.81 419 THR A N 1
ATOM 3067 C CA . THR A 1 419 ? 1.781 -18.594 -14.961 1 95.81 419 THR A CA 1
ATOM 3068 C C . THR A 1 419 ? 2.623 -19.781 -14.492 1 95.81 419 THR A C 1
ATOM 3070 O O . THR A 1 419 ? 2.381 -20.906 -14.898 1 95.81 419 THR A O 1
ATOM 3073 N N . LEU A 1 420 ? 3.547 -19.453 -13.664 1 96.5 420 LEU A N 1
ATOM 3074 C CA . LEU A 1 420 ? 4.426 -20.516 -13.164 1 96.5 420 LEU A CA 1
ATOM 3075 C C . LEU A 1 420 ? 3.648 -21.5 -12.305 1 96.5 420 LEU A C 1
ATOM 3077 O O . LEU A 1 420 ? 3.865 -22.719 -12.398 1 96.5 420 LEU A O 1
ATOM 3081 N N . GLU A 1 421 ? 2.75 -21.047 -11.508 1 96.38 421 GLU A N 1
ATOM 3082 C CA . GLU A 1 421 ? 1.932 -21.922 -10.664 1 96.38 421 GLU A CA 1
ATOM 3083 C C . GLU A 1 421 ? 0.985 -22.766 -11.508 1 96.38 421 GLU A C 1
ATOM 3085 O O . GLU A 1 421 ? 0.742 -23.938 -11.195 1 96.38 421 GLU A O 1
ATOM 3090 N N . ALA A 1 422 ? 0.446 -22.156 -12.492 1 96.62 422 ALA A N 1
ATOM 3091 C CA . ALA A 1 422 ? -0.438 -22.906 -13.383 1 96.62 422 ALA A CA 1
ATOM 3092 C C . ALA A 1 422 ? 0.303 -24.078 -14.031 1 96.62 422 ALA A C 1
ATOM 3094 O O . ALA A 1 422 ? -0.224 -25.188 -14.109 1 96.62 422 ALA A O 1
ATOM 3095 N N . ARG A 1 423 ? 1.491 -23.828 -14.453 1 95.44 423 ARG A N 1
ATOM 3096 C CA . ARG A 1 423 ? 2.283 -24.891 -15.07 1 95.44 423 ARG A CA 1
ATOM 3097 C C . ARG A 1 423 ? 2.627 -25.969 -14.055 1 95.44 423 ARG A C 1
ATOM 3099 O O . ARG A 1 423 ? 2.596 -27.172 -14.375 1 95.44 423 ARG A O 1
ATOM 3106 N N . ARG A 1 424 ? 2.953 -25.516 -12.922 1 93.12 424 ARG A N 1
ATOM 3107 C CA . ARG A 1 424 ? 3.236 -26.484 -11.859 1 93.12 424 ARG A CA 1
ATOM 3108 C C . ARG A 1 424 ? 2.02 -27.359 -11.578 1 93.12 424 ARG A C 1
ATOM 3110 O O . ARG A 1 424 ? 2.16 -28.531 -11.258 1 93.12 424 ARG A O 1
ATOM 3117 N N . ALA A 1 425 ? 0.85 -26.828 -11.703 1 94.19 425 ALA A N 1
ATOM 3118 C CA . ALA A 1 425 ? -0.404 -27.531 -11.445 1 94.19 425 ALA A CA 1
ATOM 3119 C C . ALA A 1 425 ? -0.815 -28.375 -12.648 1 94.19 425 ALA A C 1
ATOM 3121 O O . ALA A 1 425 ? -1.93 -28.906 -12.695 1 94.19 425 ALA A O 1
ATOM 3122 N N . LEU A 1 426 ? -0.013 -28.422 -13.688 1 93.94 426 LEU A N 1
ATOM 3123 C CA . LEU A 1 426 ? -0.207 -29.25 -14.883 1 93.94 426 LEU A CA 1
ATOM 3124 C C . LEU A 1 426 ? -1.307 -28.656 -15.758 1 93.94 426 LEU A C 1
ATOM 3126 O O . LEU A 1 426 ? -2.006 -29.406 -16.453 1 93.94 426 LEU A O 1
ATOM 3130 N N . VAL A 1 427 ? -1.58 -27.406 -15.609 1 97.31 427 VAL A N 1
ATOM 3131 C CA . VAL A 1 427 ? -2.455 -26.703 -16.547 1 97.31 427 VAL A CA 1
ATOM 3132 C C . VAL A 1 427 ? -1.679 -26.328 -17.797 1 97.31 427 VAL A C 1
ATOM 3134 O O . VAL A 1 427 ? -0.528 -25.891 -17.719 1 97.31 427 VAL A O 1
ATOM 3137 N N . ARG A 1 428 ? -2.287 -26.531 -18.891 1 96.81 428 ARG A N 1
ATOM 3138 C CA . ARG A 1 428 ? -1.62 -26.203 -20.141 1 96.81 428 ARG A CA 1
ATOM 3139 C C . ARG A 1 428 ? -1.645 -24.688 -20.391 1 96.81 428 ARG A C 1
ATOM 3141 O O . ARG A 1 428 ? -2.686 -24.125 -20.75 1 96.81 428 ARG A O 1
ATOM 3148 N N . THR A 1 429 ? -0.633 -24.031 -20.172 1 96.12 429 THR A N 1
ATOM 3149 C CA . THR A 1 429 ? -0.428 -22.609 -20.391 1 96.12 429 THR A CA 1
ATOM 3150 C C . THR A 1 429 ? 0.979 -22.344 -20.922 1 96.12 429 THR A C 1
ATOM 3152 O O . THR A 1 429 ? 1.903 -23.109 -20.656 1 96.12 429 THR A O 1
ATOM 3155 N N . PRO A 1 430 ? 1.111 -21.328 -21.781 1 94.38 430 PRO A N 1
ATOM 3156 C CA . PRO A 1 430 ? 2.459 -21.047 -22.281 1 94.38 430 PRO A CA 1
ATOM 3157 C C . PRO A 1 430 ? 3.451 -20.75 -21.156 1 94.38 430 PRO A C 1
ATOM 3159 O O . PRO A 1 430 ? 3.141 -19.984 -20.234 1 94.38 430 PRO A O 1
ATOM 3162 N N . GLY A 1 431 ? 4.633 -21.375 -21.219 1 94.69 431 GLY A N 1
ATOM 3163 C CA . GLY A 1 431 ? 5.641 -21.219 -20.188 1 94.69 431 GLY A CA 1
ATOM 3164 C C . GLY A 1 431 ? 6.305 -19.844 -20.219 1 94.69 431 GLY A C 1
ATOM 3165 O O . GLY A 1 431 ? 6.477 -19.266 -21.281 1 94.69 431 GLY A O 1
ATOM 3166 N N . LEU A 1 432 ? 6.668 -19.312 -19.062 1 95.19 432 LEU A N 1
ATOM 3167 C CA . LEU A 1 432 ? 7.406 -18.062 -18.922 1 95.19 432 LEU A CA 1
ATOM 3168 C C . LEU A 1 432 ? 8.883 -18.266 -19.25 1 95.19 432 LEU A C 1
ATOM 3170 O O . LEU A 1 432 ? 9.516 -19.188 -18.719 1 95.19 432 LEU A O 1
ATOM 3174 N N . MET A 1 433 ? 9.414 -17.438 -20.062 1 93.62 433 MET A N 1
ATOM 3175 C CA . MET A 1 433 ? 10.805 -17.609 -20.469 1 93.62 433 MET A CA 1
ATOM 3176 C C . MET A 1 433 ? 11.695 -16.516 -19.875 1 93.62 433 MET A C 1
ATOM 3178 O O . MET A 1 433 ? 12.891 -16.734 -19.656 1 93.62 433 MET A O 1
ATOM 3182 N N . GLY A 1 434 ? 11.133 -15.375 -19.672 1 92.94 434 GLY A N 1
ATOM 3183 C CA . GLY A 1 434 ? 11.938 -14.305 -19.125 1 92.94 434 GLY A CA 1
ATOM 3184 C C . GLY A 1 434 ? 11.148 -13.039 -18.828 1 92.94 434 GLY A C 1
ATOM 3185 O O . GLY A 1 434 ? 10.023 -12.883 -19.312 1 92.94 434 GLY A O 1
ATOM 3186 N N . MET A 1 435 ? 11.781 -12.148 -17.984 1 94.44 435 MET A N 1
ATOM 3187 C CA . MET A 1 435 ? 11.211 -10.852 -17.641 1 94.44 435 MET A CA 1
ATOM 3188 C C . MET A 1 435 ? 12.281 -9.766 -17.641 1 94.44 435 MET A C 1
ATOM 3190 O O . MET A 1 435 ? 13.445 -10.031 -17.344 1 94.44 435 MET A O 1
ATOM 3194 N N . ALA A 1 436 ? 11.867 -8.594 -18.031 1 94.44 436 ALA A N 1
ATOM 3195 C CA . ALA A 1 436 ? 12.781 -7.461 -18 1 94.44 436 ALA A CA 1
ATOM 3196 C C . ALA A 1 436 ? 12.023 -6.148 -17.828 1 94.44 436 ALA A C 1
ATOM 3198 O O . ALA A 1 436 ? 10.867 -6.035 -18.25 1 94.44 436 ALA A O 1
ATOM 3199 N N . GLU A 1 437 ? 12.664 -5.301 -17.141 1 91.44 437 GLU A N 1
ATOM 3200 C CA . GLU A 1 437 ? 12.109 -3.965 -16.953 1 91.44 437 GLU A CA 1
ATOM 3201 C C . GLU A 1 437 ? 12.852 -2.938 -17.797 1 91.44 437 GLU A C 1
ATOM 3203 O O . GLU A 1 437 ? 14.086 -2.992 -17.906 1 91.44 437 GLU A O 1
ATOM 3208 N N . ALA A 1 438 ? 12.109 -2.152 -18.484 1 87.75 438 ALA A N 1
ATOM 3209 C CA . ALA A 1 438 ? 12.68 -1.058 -19.266 1 87.75 438 ALA A CA 1
ATOM 3210 C C . ALA A 1 438 ? 11.852 0.217 -19.094 1 87.75 438 ALA A C 1
ATOM 3212 O O . ALA A 1 438 ? 10.719 0.296 -19.578 1 87.75 438 ALA A O 1
ATOM 3213 N N . GLU A 1 439 ? 12.445 1.105 -18.469 1 80.06 439 GLU A N 1
ATOM 3214 C CA . GLU A 1 439 ? 11.781 2.391 -18.266 1 80.06 439 GLU A CA 1
ATOM 3215 C C . GLU A 1 439 ? 10.453 2.217 -17.547 1 80.06 439 GLU A C 1
ATOM 3217 O O . GLU A 1 439 ? 10.398 1.641 -16.453 1 80.06 439 GLU A O 1
ATOM 3222 N N . GLU A 1 440 ? 9.398 2.568 -18.25 1 80.31 440 GLU A N 1
ATOM 3223 C CA . GLU A 1 440 ? 8.086 2.484 -17.609 1 80.31 440 GLU A CA 1
ATOM 3224 C C . GLU A 1 440 ? 7.297 1.29 -18.141 1 80.31 440 GLU A C 1
ATOM 3226 O O . GLU A 1 440 ? 6.074 1.361 -18.281 1 80.31 440 GLU A O 1
ATOM 3231 N N . SER A 1 441 ? 8.086 0.265 -18.531 1 90 441 SER A N 1
ATOM 3232 C CA . SER A 1 441 ? 7.449 -0.951 -19.031 1 90 441 SER A CA 1
ATOM 3233 C C . SER A 1 441 ? 8.133 -2.197 -18.469 1 90 441 SER A C 1
ATOM 3235 O O . SER A 1 441 ? 9.312 -2.154 -18.109 1 90 441 SER A O 1
ATOM 3237 N N . VAL A 1 442 ? 7.367 -3.215 -18.312 1 92.69 442 VAL A N 1
ATOM 3238 C CA . VAL A 1 442 ? 7.902 -4.527 -17.953 1 92.69 442 VAL A CA 1
ATOM 3239 C C . VAL A 1 442 ? 7.504 -5.547 -19.031 1 92.69 442 VAL A C 1
ATOM 3241 O O . VAL A 1 442 ? 6.34 -5.598 -19.438 1 92.69 442 VAL A O 1
ATOM 3244 N N . LEU A 1 443 ? 8.469 -6.27 -19.453 1 94.88 443 LEU A N 1
ATOM 3245 C CA . LEU A 1 443 ? 8.25 -7.262 -20.5 1 94.88 443 LEU A CA 1
ATOM 3246 C C . LEU A 1 443 ? 8.141 -8.664 -19.906 1 94.88 443 LEU A C 1
ATOM 3248 O O . LEU A 1 443 ? 8.906 -9.023 -19.016 1 94.88 443 LEU A O 1
ATOM 3252 N N . LEU A 1 444 ? 7.168 -9.406 -20.359 1 94.81 444 LEU A N 1
ATOM 3253 C CA . LEU A 1 444 ? 7.02 -10.828 -20.062 1 94.81 444 LEU A CA 1
ATOM 3254 C C . LEU A 1 444 ? 7.121 -11.648 -21.344 1 94.81 444 LEU A C 1
ATOM 3256 O O . LEU A 1 444 ? 6.332 -11.461 -22.281 1 94.81 444 LEU A O 1
ATOM 3260 N N . VAL A 1 445 ? 8.055 -12.516 -21.406 1 95.75 445 VAL A N 1
ATOM 3261 C CA . VAL A 1 445 ? 8.258 -13.359 -22.578 1 95.75 445 VAL A CA 1
ATOM 3262 C C . VAL A 1 445 ? 7.707 -14.758 -22.312 1 95.75 445 VAL A C 1
ATOM 3264 O O . VAL A 1 445 ? 8.086 -15.406 -21.328 1 95.75 445 VAL A O 1
ATOM 3267 N N . THR A 1 446 ? 6.805 -15.234 -23.156 1 94.69 446 THR A N 1
ATOM 3268 C CA . THR A 1 446 ? 6.211 -16.562 -23 1 94.69 446 THR A CA 1
ATOM 3269 C C . THR A 1 446 ? 6.352 -17.359 -24.281 1 94.69 446 THR A C 1
ATOM 3271 O O . THR A 1 446 ? 6.684 -16.812 -25.344 1 94.69 446 THR A O 1
ATOM 3274 N N . GLU A 1 447 ? 6.105 -18.625 -24.203 1 94.06 447 GLU A N 1
ATOM 3275 C CA . GLU A 1 447 ? 6.07 -19.5 -25.375 1 94.06 447 GLU A CA 1
ATOM 3276 C C . GLU A 1 447 ? 4.883 -19.172 -26.266 1 94.06 447 GLU A C 1
ATOM 3278 O O . GLU A 1 447 ? 3.936 -18.516 -25.844 1 94.06 447 GLU A O 1
ATOM 3283 N N . HIS A 1 448 ? 5.004 -19.547 -27.516 1 91.81 448 HIS A N 1
ATOM 3284 C CA . HIS A 1 448 ? 3.928 -19.344 -28.469 1 91.81 448 HIS A CA 1
ATOM 3285 C C . HIS A 1 448 ? 3.131 -20.609 -28.703 1 91.81 448 HIS A C 1
ATOM 3287 O O . HIS A 1 448 ? 3.707 -21.703 -28.828 1 91.81 448 HIS A O 1
ATOM 3293 N N . VAL A 1 449 ? 1.818 -20.453 -28.719 1 91 449 VAL A N 1
ATOM 3294 C CA . VAL A 1 449 ? 0.947 -21.578 -29.031 1 91 449 VAL A CA 1
ATOM 3295 C C . VAL A 1 449 ? 0.675 -21.609 -30.547 1 91 449 VAL A C 1
ATOM 3297 O O . VAL A 1 449 ? -0.027 -20.734 -31.062 1 91 449 VAL A O 1
ATOM 3300 N N . VAL A 1 450 ? 1.132 -22.641 -31.172 1 87.06 450 VAL A N 1
ATOM 3301 C CA . VAL A 1 450 ? 1.03 -22.766 -32.625 1 87.06 450 VAL A CA 1
ATOM 3302 C C . VAL A 1 450 ? -0.413 -23.062 -33.031 1 87.06 450 VAL A C 1
ATOM 3304 O O . VAL A 1 450 ? -1.033 -23.969 -32.469 1 87.06 450 VAL A O 1
ATOM 3307 N N . GLY A 1 451 ? -0.962 -22.281 -33.906 1 84.31 451 GLY A N 1
ATOM 3308 C CA . GLY A 1 451 ? -2.287 -22.516 -34.469 1 84.31 451 GLY A CA 1
ATOM 3309 C C . GLY A 1 451 ? -3.398 -22.297 -33.469 1 84.31 451 GLY A C 1
ATOM 3310 O O . GLY A 1 451 ? -4.387 -23.031 -33.438 1 84.31 451 GLY A O 1
ATOM 3311 N N . ALA A 1 452 ? -3.234 -21.406 -32.625 1 88.56 452 ALA A N 1
ATOM 3312 C CA . ALA A 1 452 ? -4.207 -21.156 -31.547 1 88.56 452 ALA A CA 1
ATOM 3313 C C . ALA A 1 452 ? -5.484 -20.531 -32.125 1 88.56 452 ALA A C 1
ATOM 3315 O O . ALA A 1 452 ? -5.43 -19.578 -32.906 1 88.56 452 ALA A O 1
ATOM 3316 N N . ARG A 1 453 ? -6.617 -21.172 -31.891 1 89.69 453 ARG A N 1
ATOM 3317 C CA . ARG A 1 453 ? -7.941 -20.641 -32.188 1 89.69 453 ARG A CA 1
ATOM 3318 C C . ARG A 1 453 ? -8.797 -20.531 -30.938 1 89.69 453 ARG A C 1
ATOM 3320 O O . ARG A 1 453 ? -8.734 -21.406 -30.062 1 89.69 453 ARG A O 1
ATOM 3327 N N . SER A 1 454 ? -9.539 -19.469 -30.906 1 90.56 454 SER A N 1
ATOM 3328 C CA . SER A 1 454 ? -10.438 -19.328 -29.766 1 90.56 454 SER A CA 1
ATOM 3329 C C . SER A 1 454 ? -11.516 -20.406 -29.766 1 90.56 454 SER A C 1
ATOM 3331 O O . SER A 1 454 ? -11.984 -20.828 -30.828 1 90.56 454 SER A O 1
ATOM 3333 N N . ILE A 1 455 ? -11.914 -20.812 -28.625 1 90.88 455 ILE A N 1
ATOM 3334 C CA . ILE A 1 455 ? -12.938 -21.844 -28.5 1 90.88 455 ILE A CA 1
ATOM 3335 C C . ILE A 1 455 ? -14.258 -21.344 -29.078 1 90.88 455 ILE A C 1
ATOM 3337 O O . ILE A 1 455 ? -15.039 -22.125 -29.625 1 90.88 455 ILE A O 1
ATOM 3341 N N . ARG A 1 456 ? -14.5 -20.109 -29.047 1 87.12 456 ARG A N 1
ATOM 3342 C CA . ARG A 1 456 ? -15.719 -19.516 -29.578 1 87.12 456 ARG A CA 1
ATOM 3343 C C . ARG A 1 456 ? -15.734 -19.578 -31.109 1 87.12 456 ARG A C 1
ATOM 3345 O O . ARG A 1 456 ? -16.781 -19.781 -31.719 1 87.12 456 ARG A O 1
ATOM 3352 N N . ASP A 1 457 ? -14.617 -19.453 -31.688 1 86.56 457 ASP A N 1
ATOM 3353 C CA . ASP A 1 457 ? -14.508 -19.469 -33.156 1 86.56 457 ASP A CA 1
ATOM 3354 C C . ASP A 1 457 ? -14.742 -20.875 -33.688 1 86.56 457 ASP A C 1
ATOM 3356 O O . ASP A 1 457 ? -15.102 -21.047 -34.875 1 86.56 457 ASP A O 1
ATOM 3360 N N . LEU A 1 458 ? -14.523 -21.797 -32.844 1 88.62 458 LEU A N 1
ATOM 3361 C CA . LEU A 1 458 ? -14.789 -23.172 -33.25 1 88.62 458 LEU A CA 1
ATOM 3362 C C . LEU A 1 458 ? -16.297 -23.422 -33.344 1 88.62 458 LEU A C 1
ATOM 3364 O O . LEU A 1 458 ? -16.75 -24.172 -34.219 1 88.62 458 LEU A O 1
ATOM 3368 N N . GLY A 1 459 ? -17.031 -22.766 -32.469 1 87.12 459 GLY A N 1
ATOM 3369 C CA . GLY A 1 459 ? -18.469 -22.938 -32.469 1 87.12 459 GLY A CA 1
ATOM 3370 C C . GLY A 1 459 ? -18.906 -24.375 -32.344 1 87.12 459 GLY A C 1
ATOM 3371 O O . GLY A 1 459 ? -18.453 -25.094 -31.438 1 87.12 459 GLY A O 1
ATOM 3372 N N . ASP A 1 460 ? -19.688 -24.875 -33.281 1 84.19 460 ASP A N 1
ATOM 3373 C CA . ASP A 1 460 ? -20.266 -26.219 -33.25 1 84.19 460 ASP A CA 1
ATOM 3374 C C . ASP A 1 460 ? -19.203 -27.266 -33.625 1 84.19 460 ASP A C 1
ATOM 3376 O O . ASP A 1 460 ? -19.391 -28.453 -33.344 1 84.19 460 ASP A O 1
ATOM 3380 N N . GLU A 1 461 ? -18.078 -26.828 -34.094 1 87.44 461 GLU A N 1
ATOM 3381 C CA . GLU A 1 461 ? -16.984 -27.734 -34.469 1 87.44 461 GLU A CA 1
ATOM 3382 C C . GLU A 1 461 ? -16.203 -28.172 -33.219 1 87.44 461 GLU A C 1
ATOM 3384 O O . GLU A 1 461 ? -15.406 -29.109 -33.281 1 87.44 461 GLU A O 1
ATOM 3389 N N . ALA A 1 462 ? -16.562 -27.547 -32.125 1 91.44 462 ALA A N 1
ATOM 3390 C CA . ALA A 1 462 ? -15.891 -27.969 -30.891 1 91.44 462 ALA A CA 1
ATOM 3391 C C . ALA A 1 462 ? -16.344 -29.359 -30.469 1 91.44 462 ALA A C 1
ATOM 3393 O O . ALA A 1 462 ? -17.516 -29.562 -30.125 1 91.44 462 ALA A O 1
ATOM 3394 N N . SER A 1 463 ? -15.469 -30.328 -30.516 1 91.94 463 SER A N 1
ATOM 3395 C CA . SER A 1 463 ? -15.766 -31.703 -30.172 1 91.94 463 SER A CA 1
ATOM 3396 C C . SER A 1 463 ? -15.992 -31.859 -28.672 1 91.94 463 SER A C 1
ATOM 3398 O O . SER A 1 463 ? -15.664 -30.953 -27.891 1 91.94 463 SER A O 1
ATOM 3400 N N . ASP A 1 464 ? -16.578 -32.938 -28.234 1 93 464 ASP A N 1
ATOM 3401 C CA . ASP A 1 464 ? -16.812 -33.219 -26.828 1 93 464 ASP A CA 1
ATOM 3402 C C . ASP A 1 464 ? -15.5 -33.406 -26.078 1 93 464 ASP A C 1
ATOM 3404 O O . ASP A 1 464 ? -15.422 -33.094 -24.875 1 93 464 ASP A O 1
ATOM 3408 N N . ARG A 1 465 ? -14.531 -33.781 -26.844 1 93.12 465 ARG A N 1
ATOM 3409 C CA . ARG A 1 465 ? -13.211 -33.938 -26.234 1 93.12 465 ARG A CA 1
ATOM 3410 C C . ARG A 1 465 ? -12.625 -32.594 -25.844 1 93.12 465 ARG A C 1
ATOM 3412 O O . ARG A 1 465 ? -12.023 -32.438 -24.781 1 93.12 465 ARG A O 1
ATOM 3419 N N . VAL A 1 466 ? -12.836 -31.672 -26.75 1 95.19 466 VAL A N 1
ATOM 3420 C CA . VAL A 1 466 ? -12.328 -30.328 -26.484 1 95.19 466 VAL A CA 1
ATOM 3421 C C . VAL A 1 466 ? -13.047 -29.719 -25.281 1 95.19 466 VAL A C 1
ATOM 3423 O O . VAL A 1 466 ? -12.414 -29.125 -24.406 1 95.19 466 VAL A O 1
ATOM 3426 N N . LEU A 1 467 ? -14.328 -29.922 -25.234 1 95.62 467 LEU A N 1
ATOM 3427 C CA . LEU A 1 467 ? -15.102 -29.391 -24.125 1 95.62 467 LEU A CA 1
ATOM 3428 C C . LEU A 1 467 ? -14.703 -30.078 -22.812 1 95.62 467 LEU A C 1
ATOM 3430 O O . LEU A 1 467 ? -14.617 -29.422 -21.781 1 95.62 467 LEU A O 1
ATOM 3434 N N . ALA A 1 468 ? -14.438 -31.344 -22.875 1 95.25 468 ALA A N 1
ATOM 3435 C CA . ALA A 1 468 ? -14 -32.094 -21.688 1 95.25 468 ALA A CA 1
ATOM 3436 C C . ALA A 1 468 ? -12.641 -31.594 -21.203 1 95.25 468 ALA A C 1
ATOM 3438 O O . ALA A 1 468 ? -12.398 -31.531 -20 1 95.25 468 ALA A O 1
ATOM 3439 N N . GLN A 1 469 ? -11.797 -31.281 -22.125 1 95.94 469 GLN A N 1
ATOM 3440 C CA . GLN A 1 469 ? -10.469 -30.797 -21.781 1 95.94 469 GLN A CA 1
ATOM 3441 C C . GLN A 1 469 ? -10.531 -29.469 -21.047 1 95.94 469 GLN A C 1
ATOM 3443 O O . GLN A 1 469 ? -9.727 -29.203 -20.141 1 95.94 469 GLN A O 1
ATOM 3448 N N . LEU A 1 470 ? -11.438 -28.609 -21.484 1 96.81 470 LEU A N 1
ATOM 3449 C CA . LEU A 1 470 ? -11.602 -27.344 -20.797 1 96.81 470 LEU A CA 1
ATOM 3450 C C . LEU A 1 470 ? -11.898 -27.547 -19.312 1 96.81 470 LEU A C 1
ATOM 3452 O O . LEU A 1 470 ? -11.25 -26.953 -18.453 1 96.81 470 LEU A O 1
ATOM 3456 N N . TRP A 1 471 ? -12.758 -28.406 -19.031 1 96.19 471 TRP A N 1
ATOM 3457 C CA . TRP A 1 471 ? -13.141 -28.688 -17.641 1 96.19 471 TRP A CA 1
ATOM 3458 C C . TRP A 1 471 ? -12.008 -29.375 -16.891 1 96.19 471 TRP A C 1
ATOM 3460 O O . TRP A 1 471 ? -11.781 -29.125 -15.711 1 96.19 471 TRP A O 1
ATOM 3470 N N . ASP A 1 472 ? -11.281 -30.25 -17.594 1 95.06 472 ASP A N 1
ATOM 3471 C CA . ASP A 1 472 ? -10.133 -30.906 -16.969 1 95.06 472 ASP A CA 1
ATOM 3472 C C . ASP A 1 472 ? -9.062 -29.891 -16.578 1 95.06 472 ASP A C 1
ATOM 3474 O O . ASP A 1 472 ? -8.484 -29.969 -15.492 1 95.06 472 ASP A O 1
ATOM 3478 N N . GLN A 1 473 ? -8.82 -28.984 -17.5 1 96.81 473 GLN A N 1
ATOM 3479 C CA . GLN A 1 473 ? -7.824 -27.953 -17.219 1 96.81 473 GLN A CA 1
ATOM 3480 C C . GLN A 1 473 ? -8.234 -27.094 -16.031 1 96.81 473 GLN A C 1
ATOM 3482 O O . GLN A 1 473 ? -7.402 -26.766 -15.18 1 96.81 473 GLN A O 1
ATOM 3487 N N . LEU A 1 474 ? -9.477 -26.75 -15.945 1 95.81 474 LEU A N 1
ATOM 3488 C CA . LEU A 1 474 ? -9.969 -25.938 -14.836 1 95.81 474 LEU A CA 1
ATOM 3489 C C . LEU A 1 474 ? -9.898 -26.719 -13.523 1 95.81 474 LEU A C 1
ATOM 3491 O O . LEU A 1 474 ? -9.586 -26.156 -12.477 1 95.81 474 LEU A O 1
ATOM 3495 N N . ARG A 1 475 ? -10.203 -27.969 -13.578 1 93 475 ARG A N 1
ATOM 3496 C CA . ARG A 1 475 ? -10.141 -28.812 -12.391 1 93 475 ARG A CA 1
ATOM 3497 C C . ARG A 1 475 ? -8.711 -28.922 -11.859 1 93 475 ARG A C 1
ATOM 3499 O O . ARG A 1 475 ? -8.492 -28.875 -10.648 1 93 475 ARG A O 1
ATOM 3506 N N . HIS A 1 476 ? -7.754 -29.078 -12.773 1 94.06 476 HIS A N 1
ATOM 3507 C CA . HIS A 1 476 ? -6.352 -29.094 -12.367 1 94.06 476 HIS A CA 1
ATOM 3508 C C . HIS A 1 476 ? -5.977 -27.797 -11.641 1 94.06 476 HIS A C 1
ATOM 3510 O O . HIS A 1 476 ? -5.324 -27.844 -10.594 1 94.06 476 HIS A O 1
ATOM 3516 N N . ALA A 1 477 ? -6.402 -26.688 -12.211 1 95.94 477 ALA A N 1
ATOM 3517 C CA . ALA A 1 477 ? -6.102 -25.391 -11.609 1 95.94 477 ALA A CA 1
ATOM 3518 C C . ALA A 1 477 ? -6.738 -25.266 -10.227 1 95.94 477 ALA A C 1
ATOM 3520 O O . ALA A 1 477 ? -6.074 -24.875 -9.258 1 95.94 477 ALA A O 1
ATOM 3521 N N . HIS A 1 478 ? -7.949 -25.656 -10.125 1 93.56 478 HIS A N 1
ATOM 3522 C CA . HIS A 1 478 ? -8.703 -25.5 -8.883 1 93.56 478 HIS A CA 1
ATOM 3523 C C . HIS A 1 478 ? -8.164 -26.438 -7.797 1 93.56 478 HIS A C 1
ATOM 3525 O O . HIS A 1 478 ? -8.117 -26.062 -6.625 1 93.56 478 HIS A O 1
ATOM 3531 N N . ALA A 1 479 ? -7.809 -27.625 -8.156 1 91.38 479 ALA A N 1
ATOM 3532 C CA . ALA A 1 479 ? -7.27 -28.594 -7.195 1 91.38 479 ALA A CA 1
ATOM 3533 C C . ALA A 1 479 ? -5.984 -28.062 -6.559 1 91.38 479 ALA A C 1
ATOM 3535 O O . ALA A 1 479 ? -5.66 -28.422 -5.422 1 91.38 479 ALA A O 1
ATOM 3536 N N . ALA A 1 480 ? -5.32 -27.219 -7.324 1 93.25 480 ALA A N 1
ATOM 3537 C CA . ALA A 1 480 ? -4.074 -26.656 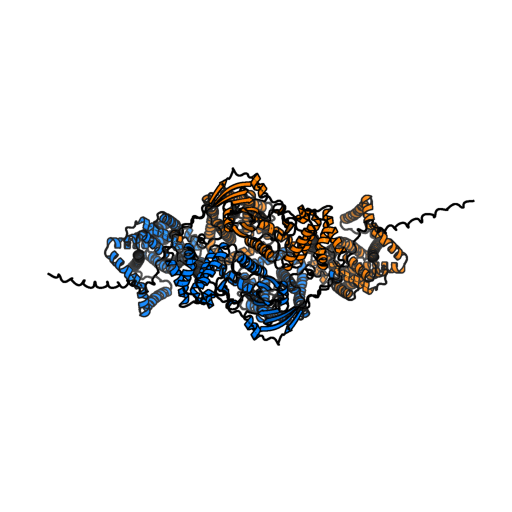-6.816 1 93.25 480 ALA A CA 1
ATOM 3538 C C . ALA A 1 480 ? -4.32 -25.328 -6.117 1 93.25 480 ALA A C 1
ATOM 3540 O O . ALA A 1 480 ? -3.377 -24.641 -5.707 1 93.25 480 ALA A O 1
ATOM 3541 N N . GLY A 1 481 ? -5.531 -24.922 -6.023 1 92.81 481 GLY A N 1
ATOM 3542 C CA . GLY A 1 481 ? -5.891 -23.703 -5.328 1 92.81 481 GLY A CA 1
ATOM 3543 C C . GLY A 1 481 ? -5.809 -22.469 -6.207 1 92.81 481 GLY A C 1
ATOM 3544 O O . GLY A 1 481 ? -5.68 -21.344 -5.707 1 92.81 481 GLY A O 1
ATOM 3545 N N . LEU A 1 482 ? -5.852 -22.625 -7.512 1 95.06 482 LEU A N 1
ATOM 3546 C CA . LEU A 1 482 ? -5.77 -21.5 -8.438 1 95.06 482 LEU A CA 1
ATOM 3547 C C . LEU A 1 482 ? -7.141 -21.188 -9.023 1 95.06 482 LEU A C 1
ATOM 3549 O O . LEU A 1 482 ? -7.914 -22.094 -9.336 1 95.06 482 LEU A O 1
ATOM 3553 N N . ALA A 1 483 ? -7.434 -19.953 -9.094 1 94.56 483 ALA A N 1
ATOM 3554 C CA . ALA A 1 483 ? -8.602 -19.469 -9.828 1 94.56 483 ALA A CA 1
ATOM 3555 C C . ALA A 1 483 ? -8.18 -18.531 -10.961 1 94.56 483 ALA A C 1
ATOM 3557 O O . ALA A 1 483 ? -7.258 -17.734 -10.805 1 94.56 483 ALA A O 1
ATOM 3558 N N . HIS A 1 484 ? -8.773 -18.656 -12.102 1 94.44 484 HIS A N 1
ATOM 3559 C CA . HIS A 1 484 ? -8.398 -17.859 -13.266 1 94.44 484 HIS A CA 1
ATOM 3560 C C . HIS A 1 484 ? -8.984 -16.453 -13.203 1 94.44 484 HIS A C 1
ATOM 3562 O O . HIS A 1 484 ? -8.281 -15.477 -13.469 1 94.44 484 HIS A O 1
ATOM 3568 N N . GLY A 1 485 ? -10.273 -16.375 -12.812 1 88.44 485 GLY A N 1
ATOM 3569 C CA . GLY A 1 485 ? -10.953 -15.117 -12.586 1 88.44 485 GLY A CA 1
ATOM 3570 C C . GLY A 1 485 ? -11.453 -14.469 -13.859 1 88.44 485 GLY A C 1
ATOM 3571 O O . GLY A 1 485 ? -12.305 -13.578 -13.812 1 88.44 485 GLY A O 1
ATOM 3572 N N . GLN A 1 486 ? -10.945 -14.852 -15.07 1 89.31 486 GLN A N 1
ATOM 3573 C CA . GLN A 1 486 ? -11.375 -14.266 -16.328 1 89.31 486 GLN A CA 1
ATOM 3574 C C . GLN A 1 486 ? -11.406 -15.312 -17.438 1 89.31 486 GLN A C 1
ATOM 3576 O O . GLN A 1 486 ? -10.672 -15.203 -18.422 1 89.31 486 GLN A O 1
ATOM 3581 N N . VAL A 1 487 ? -12.305 -16.203 -17.328 1 94.75 487 VAL A N 1
ATOM 3582 C CA . VAL A 1 487 ? -12.445 -17.234 -18.344 1 94.75 487 VAL A CA 1
ATOM 3583 C C . VAL A 1 487 ? -13.375 -16.75 -19.453 1 94.75 487 VAL A C 1
ATOM 3585 O O . VAL A 1 487 ? -14.586 -16.625 -19.234 1 94.75 487 VAL A O 1
ATOM 3588 N N . ASP A 1 488 ? -12.844 -16.438 -20.562 1 91.44 488 ASP A N 1
ATOM 3589 C CA . ASP A 1 488 ? -13.609 -15.945 -21.703 1 91.44 488 ASP A CA 1
ATOM 3590 C C . ASP A 1 488 ? -13.039 -16.484 -23.016 1 91.44 488 ASP A C 1
ATOM 3592 O O . ASP A 1 488 ? -12.203 -17.391 -23 1 91.44 488 ASP A O 1
ATOM 3596 N N . ALA A 1 489 ? -13.531 -16 -24.109 1 89.56 489 ALA A N 1
ATOM 3597 C CA . ALA A 1 489 ? -13.156 -16.531 -25.422 1 89.56 489 ALA A CA 1
ATOM 3598 C C . ALA A 1 489 ? -11.695 -16.234 -25.734 1 89.56 489 ALA A C 1
ATOM 3600 O O . ALA A 1 489 ? -11.047 -16.984 -26.453 1 89.56 489 ALA A O 1
ATOM 3601 N N . SER A 1 490 ? -11.148 -15.234 -25.172 1 86.31 490 SER A N 1
ATOM 3602 C CA . SER A 1 490 ? -9.766 -14.844 -25.453 1 86.31 490 SER A CA 1
ATOM 3603 C C . SER A 1 490 ? -8.781 -15.648 -24.609 1 86.31 490 SER A C 1
ATOM 3605 O O . SER A 1 490 ? -7.617 -15.797 -24.969 1 86.31 490 SER A O 1
ATOM 3607 N N . SER A 1 491 ? -9.227 -16.188 -23.531 1 92 491 SER A N 1
ATOM 3608 C CA . SER A 1 491 ? -8.328 -16.875 -22.609 1 92 491 SER A CA 1
ATOM 3609 C C . SER A 1 491 ? -8.336 -18.391 -22.859 1 92 491 SER A C 1
ATOM 3611 O O . SER A 1 491 ? -7.461 -19.109 -22.391 1 92 491 SER A O 1
ATOM 3613 N N . VAL A 1 492 ? -9.328 -18.844 -23.609 1 94.81 492 VAL A N 1
ATOM 3614 C CA . VAL A 1 492 ? -9.422 -20.266 -23.906 1 94.81 492 VAL A CA 1
ATOM 3615 C C . VAL A 1 492 ? -9.18 -20.5 -25.391 1 94.81 492 VAL A C 1
ATOM 3617 O O . VAL A 1 492 ? -10.023 -20.156 -26.234 1 94.81 492 VAL A O 1
ATOM 3620 N N . VAL A 1 493 ? -8.055 -21.156 -25.688 1 93.12 493 VAL A N 1
ATOM 3621 C CA . VAL A 1 493 ? -7.707 -21.375 -27.094 1 93.12 493 VAL A CA 1
ATOM 3622 C C . VAL A 1 493 ? -7.418 -22.859 -27.328 1 93.12 493 VAL A C 1
ATOM 3624 O O . VAL A 1 493 ? -7.133 -23.594 -26.391 1 93.12 493 VAL A O 1
ATOM 3627 N N . VAL A 1 494 ? -7.617 -23.281 -28.469 1 94.06 494 VAL A N 1
ATOM 3628 C CA . VAL A 1 494 ? -7.355 -24.656 -28.875 1 94.06 494 VAL A CA 1
ATOM 3629 C C . VAL A 1 494 ? -6.258 -24.672 -29.938 1 94.06 494 VAL A C 1
ATOM 3631 O O . VAL A 1 494 ? -6.301 -23.906 -30.906 1 94.06 494 VAL A O 1
ATOM 3634 N N . ASP A 1 495 ? -5.242 -25.484 -29.672 1 91.5 495 ASP A N 1
ATOM 3635 C CA . ASP A 1 495 ? -4.121 -25.531 -30.609 1 91.5 495 ASP A CA 1
ATOM 3636 C C . ASP A 1 495 ? -4.449 -26.422 -31.812 1 91.5 495 ASP A C 1
ATOM 3638 O O . ASP A 1 495 ? -5.574 -26.906 -31.938 1 91.5 495 ASP A O 1
ATOM 3642 N N . ALA A 1 496 ? -3.43 -26.609 -32.719 1 87.5 496 ALA A N 1
ATOM 3643 C CA . ALA A 1 496 ? -3.619 -27.344 -33.969 1 87.5 496 ALA A CA 1
ATOM 3644 C C . ALA A 1 496 ? -3.875 -28.828 -33.688 1 87.5 496 ALA A C 1
ATOM 3646 O O . ALA A 1 496 ? -4.559 -29.5 -34.469 1 87.5 496 ALA A O 1
ATOM 3647 N N . ALA A 1 497 ? -3.451 -29.375 -32.531 1 90.81 497 ALA A N 1
ATOM 3648 C CA . ALA A 1 497 ? -3.623 -30.781 -32.156 1 90.81 497 ALA A CA 1
ATOM 3649 C C . ALA A 1 497 ? -4.926 -31 -31.391 1 90.81 497 ALA A C 1
ATOM 3651 O O . ALA A 1 497 ? -5.223 -32.125 -30.953 1 90.81 497 ALA A O 1
ATOM 3652 N N . GLY A 1 498 ? -5.676 -29.938 -31.172 1 90.75 498 GLY A N 1
ATOM 3653 C CA . GLY A 1 498 ? -6.953 -30.031 -30.484 1 90.75 498 GLY A CA 1
ATOM 3654 C C . GLY A 1 498 ? -6.82 -29.969 -28.969 1 90.75 498 GLY A C 1
ATOM 3655 O O . GLY A 1 498 ? -7.691 -30.469 -28.25 1 90.75 498 GLY A O 1
ATOM 3656 N N . ARG A 1 499 ? -5.742 -29.531 -28.516 1 94.88 499 ARG A N 1
ATOM 3657 C CA . ARG A 1 499 ? -5.543 -29.391 -27.078 1 94.88 499 ARG A CA 1
ATOM 3658 C C . ARG A 1 499 ? -5.977 -28.016 -26.594 1 94.88 499 ARG A C 1
ATOM 3660 O O . ARG A 1 499 ? -5.715 -27 -27.25 1 94.88 499 ARG A O 1
ATOM 3667 N N . VAL A 1 500 ? -6.633 -27.953 -25.469 1 96.19 500 VAL A N 1
ATOM 3668 C CA . VAL A 1 500 ? -7.156 -26.703 -24.922 1 96.19 500 VAL A CA 1
ATOM 3669 C C . VAL A 1 500 ? -6.09 -26.047 -24.047 1 96.19 500 VAL A C 1
ATOM 3671 O O . VAL A 1 500 ? -5.453 -26.703 -23.219 1 96.19 500 VAL A O 1
ATOM 3674 N N . TRP A 1 501 ? -5.875 -24.781 -24.281 1 95.62 501 TRP A N 1
ATOM 3675 C CA . TRP A 1 501 ? -4.938 -23.969 -23.5 1 95.62 501 TRP A CA 1
ATOM 3676 C C . TRP A 1 501 ? -5.664 -22.844 -22.766 1 95.62 501 TRP A C 1
ATOM 3678 O O . TRP A 1 501 ? -6.582 -22.234 -23.312 1 95.62 501 TRP A O 1
ATOM 3688 N N . LEU A 1 502 ? -5.328 -22.641 -21.516 1 96.06 502 LEU A N 1
ATOM 3689 C CA . LEU A 1 502 ? -5.836 -21.516 -20.75 1 96.06 502 LEU A CA 1
ATOM 3690 C C . LEU A 1 502 ? -4.801 -20.391 -20.688 1 96.06 502 LEU A C 1
ATOM 3692 O O . LEU A 1 502 ? -3.734 -20.562 -20.094 1 96.06 502 LEU A O 1
ATOM 3696 N N . LEU A 1 503 ? -5.176 -19.266 -21.219 1 92.12 503 LEU A N 1
ATOM 3697 C CA . LEU A 1 503 ? -4.246 -18.141 -21.297 1 92.12 503 LEU A CA 1
ATOM 3698 C C . LEU A 1 503 ? -4.633 -17.047 -20.312 1 92.12 503 LEU A C 1
ATOM 3700 O O . LEU A 1 503 ? -5.656 -17.156 -19.625 1 92.12 503 LEU A O 1
ATOM 3704 N N . ASP A 1 504 ? -3.816 -16.047 -20.094 1 87.19 504 ASP A N 1
ATOM 3705 C CA . ASP A 1 504 ? -4.07 -14.781 -19.422 1 87.19 504 ASP A CA 1
ATOM 3706 C C . ASP A 1 504 ? -4.391 -15 -17.938 1 87.19 504 ASP A C 1
ATOM 3708 O O . ASP A 1 504 ? -5.484 -14.672 -17.484 1 87.19 504 ASP A O 1
ATOM 3712 N N . TRP A 1 505 ? -3.486 -15.398 -17.219 1 91.06 505 TRP A N 1
ATOM 3713 C CA . TRP A 1 505 ? -3.629 -15.656 -15.789 1 91.06 505 TRP A CA 1
ATOM 3714 C C . TRP A 1 505 ? -3.371 -14.391 -14.977 1 91.06 505 TRP A C 1
ATOM 3716 O O . TRP A 1 505 ? -3.145 -14.461 -13.766 1 91.06 505 TRP A O 1
ATOM 3726 N N . ASN A 1 506 ? -3.447 -13.25 -15.586 1 82.94 506 ASN A N 1
ATOM 3727 C CA . ASN A 1 506 ? -3.09 -12 -14.922 1 82.94 506 ASN A CA 1
ATOM 3728 C C . ASN A 1 506 ? -4.066 -11.664 -13.797 1 82.94 506 ASN A C 1
ATOM 3730 O O . ASN A 1 506 ? -3.691 -11.016 -12.82 1 82.94 506 ASN A O 1
ATOM 3734 N N . SER A 1 507 ? -5.254 -12.023 -13.953 1 82.69 507 SER A N 1
ATOM 3735 C CA . SER A 1 507 ? -6.262 -11.719 -12.945 1 82.69 507 SER A CA 1
ATOM 3736 C C . SER A 1 507 ? -6.508 -12.914 -12.023 1 82.69 507 SER A C 1
ATOM 3738 O O . SER A 1 507 ? -7.492 -12.945 -11.289 1 82.69 507 SER A O 1
ATOM 3740 N N . GLY A 1 508 ? -5.664 -13.836 -12.117 1 89.94 508 GLY A N 1
ATOM 3741 C CA . GLY A 1 508 ? -5.852 -15.047 -11.336 1 89.94 508 GLY A CA 1
ATOM 3742 C C . GLY A 1 508 ? -5.473 -14.883 -9.875 1 89.94 508 GLY A C 1
ATOM 3743 O O . GLY A 1 508 ? -4.93 -13.844 -9.484 1 89.94 508 GLY A O 1
ATOM 3744 N N . GLU A 1 509 ? -5.875 -15.828 -9.078 1 90.31 509 GLU A N 1
ATOM 3745 C CA . GLU A 1 509 ? -5.598 -15.828 -7.648 1 90.31 509 GLU A CA 1
ATOM 3746 C C . GLU A 1 509 ? -4.969 -17.156 -7.211 1 90.31 509 GLU A C 1
ATOM 3748 O O . GLU A 1 509 ? -5.363 -18.219 -7.684 1 90.31 509 GLU A O 1
ATOM 3753 N N . THR A 1 510 ? -3.951 -16.875 -6.305 1 91 510 THR A N 1
ATOM 3754 C CA . THR A 1 510 ? -3.418 -18.047 -5.629 1 91 510 THR A CA 1
ATOM 3755 C C . THR A 1 510 ? -4.168 -18.312 -4.324 1 91 510 THR A C 1
ATOM 3757 O O . THR A 1 510 ? -4.867 -17.438 -3.818 1 91 510 THR A O 1
ATOM 3760 N N . ILE A 1 511 ? -4.145 -19.453 -3.791 1 90.12 511 ILE A N 1
ATOM 3761 C CA . ILE A 1 511 ? -4.883 -19.75 -2.566 1 90.12 511 ILE A CA 1
ATOM 3762 C C . ILE A 1 511 ? -6.316 -19.234 -2.689 1 90.12 511 ILE A C 1
ATOM 3764 O O . ILE A 1 511 ? -6.773 -18.453 -1.855 1 90.12 511 ILE A O 1
ATOM 3768 N N . SER A 1 512 ? -6.926 -19.594 -3.725 1 90 512 SER A N 1
ATOM 3769 C CA . SER A 1 512 ? -8.211 -19.047 -4.125 1 90 512 SER A CA 1
ATOM 3770 C C . SER A 1 512 ? -9.312 -19.422 -3.141 1 90 512 SER A C 1
ATOM 3772 O O . SER A 1 512 ? -9.234 -20.469 -2.49 1 90 512 SER A O 1
ATOM 3774 N N . SER A 1 513 ? -10.289 -18.562 -3.062 1 85.31 513 SER A N 1
ATOM 3775 C CA . SER A 1 513 ? -11.477 -18.828 -2.256 1 85.31 513 SER A CA 1
ATOM 3776 C C . SER A 1 513 ? -12.469 -19.719 -3.002 1 85.31 513 SER A C 1
ATOM 3778 O O . SER A 1 513 ? -12.359 -19.891 -4.215 1 85.31 513 SER A O 1
ATOM 3780 N N . GLU A 1 514 ? -13.367 -20.266 -2.301 1 85.69 514 GLU A N 1
ATOM 3781 C CA . GLU A 1 514 ? -14.398 -21.078 -2.926 1 85.69 514 GLU A CA 1
ATOM 3782 C C . GLU A 1 514 ? -15.258 -20.25 -3.881 1 85.69 514 GLU A C 1
ATOM 3784 O O . GLU A 1 514 ? -15.648 -20.734 -4.941 1 85.69 514 GLU A O 1
ATOM 3789 N N . LEU A 1 515 ? -15.484 -19.109 -3.516 1 83 515 LEU A N 1
ATOM 3790 C CA . LEU A 1 515 ? -16.281 -18.234 -4.359 1 83 515 LEU A CA 1
ATOM 3791 C C . LEU A 1 515 ? -15.594 -17.984 -5.695 1 83 515 LEU A C 1
ATOM 3793 O O . LEU A 1 515 ? -16.234 -18.031 -6.75 1 83 515 LEU A O 1
ATOM 3797 N N . SER A 1 516 ? -14.336 -17.688 -5.641 1 88.75 516 SER A N 1
ATOM 3798 C CA . SER A 1 516 ? -13.594 -17.422 -6.867 1 88.75 516 SER A CA 1
ATOM 3799 C C . SER A 1 516 ? -13.609 -18.641 -7.793 1 88.75 516 SER A C 1
ATOM 3801 O O . SER A 1 516 ? -13.703 -18.484 -9.016 1 88.75 516 SER A O 1
ATOM 3803 N N . ARG A 1 517 ? -13.484 -19.766 -7.277 1 91.69 517 ARG A N 1
ATOM 3804 C CA . ARG A 1 517 ? -13.508 -20.984 -8.078 1 91.69 517 ARG A CA 1
ATOM 3805 C C . ARG A 1 517 ? -14.891 -21.234 -8.664 1 91.69 517 ARG A C 1
ATOM 3807 O O . ARG A 1 517 ? -15.016 -21.703 -9.805 1 91.69 517 ARG A O 1
ATOM 3814 N N . ARG A 1 518 ? -15.93 -20.906 -7.902 1 89.19 518 ARG A N 1
ATOM 3815 C CA . ARG A 1 518 ? -17.281 -21.031 -8.422 1 89.19 518 ARG A CA 1
ATOM 3816 C C . ARG A 1 518 ? -17.531 -20.047 -9.562 1 89.19 518 ARG A C 1
ATOM 3818 O O . ARG A 1 518 ? -18.234 -20.359 -10.523 1 89.19 518 ARG A O 1
ATOM 3825 N N . VAL A 1 519 ? -16.984 -18.969 -9.406 1 89.81 519 VAL A N 1
ATOM 3826 C CA . VAL A 1 519 ? -17.094 -17.969 -10.461 1 89.81 519 VAL A CA 1
ATOM 3827 C C . VAL A 1 519 ? -16.453 -18.484 -11.742 1 89.81 519 VAL A C 1
ATOM 3829 O O . VAL A 1 519 ? -17 -18.312 -12.828 1 89.81 519 VAL A O 1
ATOM 3832 N N . ASP A 1 520 ? -15.297 -19.062 -11.617 1 93.94 520 ASP A N 1
ATOM 3833 C CA . ASP A 1 520 ? -14.633 -19.672 -12.773 1 93.94 520 ASP A CA 1
ATOM 3834 C C . ASP A 1 520 ? -15.539 -20.672 -13.469 1 93.94 520 ASP A C 1
ATOM 3836 O O . ASP A 1 520 ? -15.633 -20.688 -14.703 1 93.94 520 ASP A O 1
ATOM 3840 N N . LEU A 1 521 ? -16.188 -21.5 -12.656 1 94.31 521 LEU A N 1
ATOM 3841 C CA . LEU A 1 521 ? -17.062 -22.531 -13.219 1 94.31 521 LEU A CA 1
ATOM 3842 C C . LEU A 1 521 ? -18.25 -21.906 -13.938 1 94.31 521 LEU A C 1
ATOM 3844 O O . LEU A 1 521 ? -18.641 -22.359 -15.016 1 94.31 521 LEU A O 1
ATOM 3848 N N . ALA A 1 522 ? -18.781 -20.906 -13.359 1 92.81 522 ALA A N 1
ATOM 3849 C CA . ALA A 1 522 ? -19.906 -20.203 -13.984 1 92.81 522 ALA A CA 1
ATOM 3850 C C . ALA A 1 522 ? -19.469 -19.562 -15.305 1 92.81 522 ALA A C 1
ATOM 3852 O O . ALA A 1 522 ? -20.219 -19.625 -16.297 1 92.81 522 ALA A O 1
ATOM 3853 N N . GLN A 1 523 ? -18.328 -18.984 -15.312 1 95.12 523 GLN A N 1
ATOM 3854 C CA . GLN A 1 523 ? -17.828 -18.344 -16.516 1 95.12 523 GLN A CA 1
ATOM 3855 C C . GLN A 1 523 ? -17.562 -19.375 -17.625 1 95.12 523 GLN A C 1
ATOM 3857 O O . GLN A 1 523 ? -17.875 -19.141 -18.781 1 95.12 523 GLN A O 1
ATOM 3862 N N . ALA A 1 524 ? -16.969 -20.469 -17.234 1 96.56 524 ALA A N 1
ATOM 3863 C CA . ALA A 1 524 ? -16.703 -21.531 -18.203 1 96.56 524 ALA A CA 1
ATOM 3864 C C . ALA A 1 524 ? -18 -22.094 -18.781 1 96.56 524 ALA A C 1
ATOM 3866 O O . ALA A 1 524 ? -18.094 -22.344 -19.984 1 96.56 524 ALA A O 1
ATOM 3867 N N . LEU A 1 525 ? -18.984 -22.25 -17.922 1 95.38 525 LEU A N 1
ATOM 3868 C CA . LEU A 1 525 ? -20.266 -22.766 -18.375 1 95.38 525 LEU A CA 1
ATOM 3869 C C . LEU A 1 525 ? -20.938 -21.781 -19.328 1 95.38 525 LEU A C 1
ATOM 3871 O O . LEU A 1 525 ? -21.484 -22.172 -20.359 1 95.38 525 LEU A O 1
ATOM 3875 N N . ALA A 1 526 ? -20.922 -20.562 -18.969 1 93.69 526 ALA A N 1
ATOM 3876 C CA . ALA A 1 526 ? -21.5 -19.531 -19.828 1 93.69 526 ALA A CA 1
ATOM 3877 C C . ALA A 1 526 ? -20.797 -19.484 -21.172 1 93.69 526 ALA A C 1
ATOM 3879 O O . ALA A 1 526 ? -21.438 -19.391 -22.219 1 93.69 526 ALA A O 1
ATOM 3880 N N . LEU A 1 527 ? -19.469 -19.531 -21.172 1 94.12 527 LEU A N 1
ATOM 3881 C CA . LEU A 1 527 ? -18.672 -19.5 -22.391 1 94.12 527 LEU A CA 1
ATOM 3882 C C . LEU A 1 527 ? -19.016 -20.703 -23.281 1 94.12 527 LEU A C 1
ATOM 3884 O O . LEU A 1 527 ? -19.219 -20.547 -24.484 1 94.12 527 LEU A O 1
ATOM 3888 N N . THR A 1 528 ? -19.078 -21.891 -22.688 1 94.81 528 THR A N 1
ATOM 3889 C CA . THR A 1 528 ? -19.375 -23.094 -23.438 1 94.81 528 THR A CA 1
ATOM 3890 C C . THR A 1 528 ? -20.797 -23.047 -23.984 1 94.81 528 THR A C 1
ATOM 3892 O O . THR A 1 528 ? -21.047 -23.484 -25.125 1 94.81 528 THR A O 1
ATOM 3895 N N . ALA A 1 529 ? -21.703 -22.531 -23.219 1 93.38 529 ALA A N 1
ATOM 3896 C CA . ALA A 1 529 ? -23.094 -22.422 -23.656 1 93.38 529 ALA A CA 1
ATOM 3897 C C . ALA A 1 529 ? -23.203 -21.469 -24.859 1 93.38 529 ALA A C 1
ATOM 3899 O O . ALA A 1 529 ? -23.984 -21.734 -25.781 1 93.38 529 ALA A O 1
ATOM 3900 N N . LEU A 1 530 ? -22.484 -20.438 -24.859 1 90.69 530 LEU A N 1
ATOM 3901 C CA . LEU A 1 530 ? -22.5 -19.469 -25.953 1 90.69 530 LEU A CA 1
ATOM 3902 C C . LEU A 1 530 ? -21.844 -20.062 -27.203 1 90.69 530 LEU A C 1
ATOM 3904 O O . LEU A 1 530 ? -22.125 -19.625 -28.312 1 90.69 530 LEU A O 1
ATOM 3908 N N . THR A 1 531 ? -20.984 -21.047 -27 1 91.69 531 THR A N 1
ATOM 3909 C CA . THR A 1 531 ? -20.234 -21.625 -28.094 1 91.69 531 THR A CA 1
ATOM 3910 C C . THR A 1 531 ? -21.016 -22.766 -28.75 1 91.69 531 THR A C 1
ATOM 3912 O O . THR A 1 531 ? -21.141 -22.812 -29.984 1 91.69 531 THR A O 1
ATOM 3915 N N . VAL A 1 532 ? -21.609 -23.703 -27.938 1 93.56 532 VAL A N 1
ATOM 3916 C CA . VAL A 1 532 ? -22.172 -24.922 -28.516 1 93.56 532 VAL A CA 1
ATOM 3917 C C . VAL A 1 532 ? -23.656 -25.016 -28.156 1 93.56 532 VAL A C 1
ATOM 3919 O O . VAL A 1 532 ? -24.375 -25.906 -28.641 1 93.56 532 VAL A O 1
ATOM 3922 N N . GLY A 1 533 ? -24.125 -24.141 -27.344 1 90.62 533 GLY A N 1
ATOM 3923 C CA . GLY A 1 533 ? -25.516 -24.188 -26.906 1 90.62 533 GLY A CA 1
ATOM 3924 C C . GLY A 1 533 ? -25.656 -24.688 -25.484 1 90.62 533 GLY A C 1
ATOM 3925 O O . GLY A 1 533 ? -24.719 -25.234 -24.906 1 90.62 533 GLY A O 1
ATOM 3926 N N . VAL A 1 534 ? -26.781 -24.562 -24.875 1 92.38 534 VAL A N 1
ATOM 3927 C CA . VAL A 1 534 ? -27.031 -24.797 -23.453 1 92.38 534 VAL A CA 1
ATOM 3928 C C . VAL A 1 534 ? -27.016 -26.297 -23.172 1 92.38 534 VAL A C 1
ATOM 3930 O O . VAL A 1 534 ? -26.375 -26.75 -22.219 1 92.38 534 VAL A O 1
ATOM 3933 N N . ASP A 1 535 ? -27.578 -27.156 -24 1 91.25 535 ASP A N 1
ATOM 3934 C CA . ASP A 1 535 ? -27.719 -28.594 -23.75 1 91.25 535 ASP A CA 1
ATOM 3935 C C . ASP A 1 535 ? -26.359 -29.281 -23.797 1 91.25 535 ASP A C 1
ATOM 3937 O O . ASP A 1 535 ? -26.016 -30.047 -22.891 1 91.25 535 ASP A O 1
ATOM 3941 N N . ARG A 1 536 ? -25.641 -28.953 -24.797 1 93.25 536 ARG A N 1
ATOM 3942 C CA . ARG A 1 536 ? -24.312 -29.562 -24.922 1 93.25 536 ARG A CA 1
ATOM 3943 C C . ARG A 1 536 ? -23.375 -29.078 -23.812 1 93.25 536 ARG A C 1
ATOM 3945 O O . ARG A 1 536 ? -22.516 -29.828 -23.359 1 93.25 536 ARG A O 1
ATOM 3952 N N . ALA A 1 537 ? -23.578 -27.859 -23.469 1 94.69 537 ALA A N 1
ATOM 3953 C CA . ALA A 1 537 ? -22.75 -27.297 -22.406 1 94.69 537 ALA A CA 1
ATOM 3954 C C . ALA A 1 537 ? -23 -28 -21.078 1 94.69 537 ALA A C 1
ATOM 3956 O O . ALA A 1 537 ? -22.047 -28.359 -20.375 1 94.69 537 ALA A O 1
ATOM 3957 N N . ILE A 1 538 ? -24.188 -28.203 -20.75 1 93.31 538 ILE A N 1
ATOM 3958 C CA . ILE A 1 538 ? -24.547 -28.844 -19.484 1 93.31 538 ILE A CA 1
ATOM 3959 C C . ILE A 1 538 ? -24.109 -30.312 -19.516 1 93.31 538 ILE A C 1
ATOM 3961 O O . ILE A 1 538 ? -23.641 -30.844 -18.516 1 93.31 538 ILE A O 1
ATOM 3965 N N . ALA A 1 539 ? -24.266 -30.938 -20.625 1 93 539 ALA A N 1
ATOM 3966 C CA . ALA A 1 539 ? -23.828 -32.312 -20.766 1 93 539 ALA A CA 1
ATOM 3967 C C . ALA A 1 539 ? -22.328 -32.438 -20.547 1 93 539 ALA A C 1
ATOM 3969 O O . ALA A 1 539 ? -21.859 -33.375 -19.859 1 93 539 ALA A O 1
ATOM 3970 N N . ALA A 1 540 ? -21.609 -31.578 -21.125 1 94.19 540 ALA A N 1
ATOM 3971 C CA . ALA A 1 540 ? -20.156 -31.594 -20.969 1 94.19 540 ALA A CA 1
ATOM 3972 C C . ALA A 1 540 ? -19.766 -31.344 -19.516 1 94.19 540 ALA A C 1
ATOM 3974 O O . ALA A 1 540 ? -18.875 -32 -18.984 1 94.19 540 ALA A O 1
ATOM 3975 N N . ALA A 1 541 ? -20.391 -30.375 -18.875 1 93.94 541 ALA A N 1
ATOM 3976 C CA . ALA A 1 541 ? -20.109 -30.047 -17.484 1 93.94 541 ALA A CA 1
ATOM 3977 C C . ALA A 1 541 ? -20.469 -31.203 -16.562 1 93.94 541 ALA A C 1
ATOM 3979 O O . ALA A 1 541 ? -19.766 -31.484 -15.602 1 93.94 541 ALA A O 1
ATOM 3980 N N . SER A 1 542 ? -21.578 -31.875 -16.828 1 90.81 542 SER A N 1
ATOM 3981 C CA . SER A 1 542 ? -22.078 -32.969 -15.992 1 90.81 542 SER A CA 1
ATOM 3982 C C . SER A 1 542 ? -21.156 -34.188 -16.047 1 90.81 542 SER A C 1
ATOM 3984 O O . SER A 1 542 ? -21.109 -34.969 -15.102 1 90.81 542 SER A O 1
ATOM 3986 N N . ARG A 1 543 ? -20.375 -34.312 -17.062 1 90.88 543 ARG A N 1
ATOM 3987 C CA . ARG A 1 543 ? -19.438 -35.406 -17.188 1 90.88 543 ARG A CA 1
ATOM 3988 C C . ARG A 1 543 ? -18.203 -35.188 -16.344 1 90.88 543 ARG A C 1
ATOM 3990 O O . ARG A 1 543 ? -17.547 -36.125 -15.906 1 90.88 543 ARG A O 1
ATOM 3997 N N . SER A 1 544 ? -17.938 -33.969 -16.109 1 89.44 544 SER A N 1
ATOM 3998 C CA . SER A 1 544 ? -16.688 -33.656 -15.445 1 89.44 544 SER A CA 1
ATOM 3999 C C . SER A 1 544 ? -16.906 -33.219 -14.008 1 89.44 544 SER A C 1
ATOM 4001 O O . SER A 1 544 ? -16.016 -33.344 -13.164 1 89.44 544 SER A O 1
ATOM 4003 N N . LEU A 1 545 ? -18.047 -32.656 -13.727 1 88.75 545 LEU A N 1
ATOM 4004 C CA . LEU A 1 545 ? -18.297 -32.094 -12.406 1 88.75 545 LEU A CA 1
ATOM 4005 C C . LEU A 1 545 ? -19.281 -32.969 -11.633 1 88.75 545 LEU A C 1
ATOM 4007 O O . LEU A 1 545 ? -20.109 -33.656 -12.227 1 88.75 545 LEU A O 1
ATOM 4011 N N . SER A 1 546 ? -19.188 -32.875 -10.32 1 83.19 546 SER A N 1
ATOM 4012 C CA . SER A 1 546 ? -20.172 -33.531 -9.461 1 83.19 546 SER A CA 1
ATOM 4013 C C . SER A 1 546 ? -21.484 -32.781 -9.438 1 83.19 546 SER A C 1
ATOM 4015 O O . SER A 1 546 ? -21.562 -31.625 -9.852 1 83.19 546 SER A O 1
ATOM 4017 N N . THR A 1 547 ? -22.5 -33.406 -9 1 80.44 547 THR A N 1
ATOM 4018 C CA . THR A 1 547 ? -23.828 -32.812 -8.93 1 80.44 547 THR A CA 1
ATOM 4019 C C . THR A 1 547 ? -23.844 -31.609 -7.973 1 80.44 547 THR A C 1
ATOM 4021 O O . THR A 1 547 ? -24.516 -30.609 -8.219 1 80.44 547 THR A O 1
ATOM 4024 N N . GLN A 1 548 ? -23.016 -31.766 -7 1 74.94 548 GLN A N 1
ATOM 4025 C CA . GLN A 1 548 ? -22.953 -30.672 -6.027 1 74.94 548 GLN A CA 1
ATOM 4026 C C . GLN A 1 548 ? -22.266 -29.438 -6.625 1 74.94 548 GLN A C 1
ATOM 4028 O O . GLN A 1 548 ? -22.656 -28.312 -6.344 1 74.94 548 GLN A O 1
ATOM 4033 N N . GLN A 1 549 ? -21.328 -29.719 -7.387 1 82.62 549 GLN A N 1
ATOM 4034 C CA . GLN A 1 549 ? -20.625 -28.625 -8.039 1 82.62 549 GLN A CA 1
ATOM 4035 C C . GLN A 1 549 ? -21.531 -27.922 -9.047 1 82.62 549 GLN A C 1
ATOM 4037 O O . GLN A 1 549 ? -21.531 -26.688 -9.133 1 82.62 549 GLN A O 1
ATOM 4042 N N . LEU A 1 550 ? -22.281 -28.688 -9.734 1 85.25 550 LEU A N 1
ATOM 4043 C CA . LEU A 1 550 ? -23.188 -28.125 -10.734 1 85.25 550 LEU A CA 1
ATOM 4044 C C . LEU A 1 550 ? -24.266 -27.266 -10.07 1 85.25 550 LEU A C 1
ATOM 4046 O O . LEU A 1 550 ? -24.594 -26.188 -10.57 1 85.25 550 LEU A O 1
ATOM 4050 N N . ALA A 1 551 ? -24.703 -27.719 -8.977 1 79 551 ALA A N 1
ATOM 4051 C CA . ALA A 1 551 ? -25.719 -26.984 -8.242 1 79 551 ALA A CA 1
ATOM 4052 C C . ALA A 1 551 ? -25.172 -25.656 -7.727 1 79 551 ALA A C 1
ATOM 4054 O O . ALA A 1 551 ? -25.906 -24.656 -7.637 1 79 551 ALA A O 1
ATOM 4055 N N . SER A 1 552 ? -23.922 -25.672 -7.453 1 79.12 552 SER A N 1
ATOM 4056 C CA . SER A 1 552 ? -23.312 -24.484 -6.852 1 79.12 552 SER A CA 1
ATOM 4057 C C . SER A 1 552 ? -23.078 -23.391 -7.895 1 79.12 552 SER A C 1
ATOM 4059 O O . SER A 1 552 ? -22.828 -22.234 -7.547 1 79.12 552 SER A O 1
ATOM 4061 N N . ILE A 1 553 ? -23.234 -23.703 -9.156 1 87.5 553 ILE A N 1
ATOM 4062 C CA . ILE A 1 553 ? -22.938 -22.75 -10.234 1 87.5 553 ILE A CA 1
ATOM 4063 C C . ILE A 1 553 ? -24.156 -21.859 -10.469 1 87.5 553 ILE A C 1
ATOM 4065 O O . ILE A 1 553 ? -24.016 -20.703 -10.867 1 87.5 553 ILE A O 1
ATOM 4069 N N . ALA A 1 554 ? -25.344 -22.328 -10.234 1 83.31 554 ALA A N 1
ATOM 4070 C CA . ALA A 1 554 ? -26.594 -21.688 -10.617 1 83.31 554 ALA A CA 1
ATOM 4071 C C . ALA A 1 554 ? -26.703 -20.297 -10.008 1 83.31 554 ALA A C 1
ATOM 4073 O O . ALA A 1 554 ? -26.984 -19.328 -10.711 1 83.31 554 ALA A O 1
ATOM 4074 N N . PRO A 1 555 ? -26.312 -20.219 -8.734 1 79.31 555 PRO A N 1
ATOM 4075 C CA . PRO A 1 555 ? -26.438 -18.875 -8.156 1 79.31 555 PRO A CA 1
ATOM 4076 C C . PRO A 1 555 ? -25.438 -17.875 -8.734 1 79.31 555 PRO A C 1
ATOM 4078 O O . PRO A 1 555 ? -25.625 -16.672 -8.617 1 79.31 555 PRO A O 1
ATOM 4081 N N . MET A 1 556 ? -24.438 -18.375 -9.328 1 85.81 556 MET A N 1
ATOM 4082 C CA . MET A 1 556 ? -23.359 -17.5 -9.812 1 85.81 556 MET A CA 1
ATOM 4083 C C . MET A 1 556 ? -23.609 -17.062 -11.25 1 85.81 556 MET A C 1
ATOM 4085 O O . MET A 1 556 ? -22.953 -16.156 -11.75 1 85.81 556 MET A O 1
ATOM 4089 N N . LEU A 1 557 ? -24.562 -17.641 -11.844 1 87.62 557 LEU A N 1
ATOM 4090 C CA . LEU A 1 557 ? -24.812 -17.312 -13.242 1 87.62 557 LEU A CA 1
ATOM 4091 C C . LEU A 1 557 ? -25.578 -16 -13.367 1 87.62 557 LEU A C 1
ATOM 4093 O O . LEU A 1 557 ? -26.797 -16 -13.586 1 87.62 557 LEU A O 1
ATOM 4097 N N . GLN A 1 558 ? -24.828 -14.922 -13.242 1 82.88 558 GLN A N 1
ATOM 4098 C CA . GLN A 1 558 ? -25.344 -13.562 -13.367 1 82.88 558 GLN A CA 1
ATOM 4099 C C . GLN A 1 558 ? -24.391 -12.695 -14.195 1 82.88 558 GLN A C 1
ATOM 4101 O O . GLN A 1 558 ? -23.219 -13.008 -14.336 1 82.88 558 GLN A O 1
ATOM 4106 N N . ARG A 1 559 ? -24.906 -11.672 -14.711 1 81.38 559 ARG A N 1
ATOM 4107 C CA . ARG A 1 559 ? -24.172 -10.836 -15.656 1 81.38 559 ARG A CA 1
ATOM 4108 C C . ARG A 1 559 ? -22.953 -10.195 -14.984 1 81.38 559 ARG A C 1
ATOM 4110 O O . ARG A 1 559 ? -21.922 -10.008 -15.625 1 81.38 559 ARG A O 1
ATOM 4117 N N . VAL A 1 560 ? -23.047 -9.922 -13.742 1 77.81 560 VAL A N 1
ATOM 4118 C CA . VAL A 1 560 ? -22 -9.188 -13.031 1 77.81 560 VAL A CA 1
ATOM 4119 C C . VAL A 1 560 ? -20.766 -10.062 -12.883 1 77.81 560 VAL A C 1
ATOM 4121 O O . VAL A 1 560 ? -19.641 -9.555 -12.797 1 77.81 560 VAL A O 1
ATOM 4124 N N . VAL A 1 561 ? -20.922 -11.359 -12.867 1 84.19 561 VAL A N 1
ATOM 4125 C CA . VAL A 1 561 ? -19.828 -12.289 -12.625 1 84.19 561 VAL A CA 1
ATOM 4126 C C . VAL A 1 561 ? -19.109 -12.602 -13.938 1 84.19 561 VAL A C 1
ATOM 4128 O O . VAL A 1 561 ? -17.969 -13.07 -13.938 1 84.19 561 VAL A O 1
ATOM 4131 N N . LEU A 1 562 ? -19.656 -12.297 -15.023 1 88.12 562 LEU A N 1
ATOM 4132 C CA . LEU A 1 562 ? -19.094 -12.656 -16.328 1 88.12 562 LEU A CA 1
ATOM 4133 C C . LEU A 1 562 ? -18.109 -11.594 -16.797 1 88.12 562 LEU A C 1
ATOM 4135 O O . LEU A 1 562 ? -18.297 -10.406 -16.547 1 88.12 562 LEU A O 1
ATOM 4139 N N . PRO A 1 563 ? -17.062 -12.078 -17.406 1 86.69 563 PRO A N 1
ATOM 4140 C CA . PRO A 1 563 ? -16.094 -11.141 -17.969 1 86.69 563 PRO A CA 1
ATOM 4141 C C . PRO A 1 563 ? -16.719 -10.211 -19.016 1 86.69 563 PRO A C 1
ATOM 4143 O O . PRO A 1 563 ? -17.781 -10.516 -19.562 1 86.69 563 PRO A O 1
ATOM 4146 N N . ARG A 1 564 ? -16.109 -9.18 -19.344 1 80.06 564 ARG A N 1
ATOM 4147 C CA . ARG A 1 564 ? -16.609 -8.148 -20.234 1 80.06 564 ARG A CA 1
ATOM 4148 C C . ARG A 1 564 ? -16.891 -8.719 -21.625 1 80.06 564 ARG A C 1
ATOM 4150 O O . ARG A 1 564 ? -17.922 -8.43 -22.234 1 80.06 564 ARG A O 1
ATOM 4157 N N . GLU A 1 565 ? -16 -9.523 -22.094 1 81.38 565 GLU A N 1
ATOM 4158 C CA . GLU A 1 565 ? -16.172 -10.094 -23.438 1 81.38 565 GLU A CA 1
ATOM 4159 C C . GLU A 1 565 ? -17.406 -10.984 -23.516 1 81.38 565 GLU A C 1
ATOM 4161 O O . GLU A 1 565 ? -18.125 -10.961 -24.5 1 81.38 565 GLU A O 1
ATOM 4166 N N . THR A 1 566 ? -17.547 -11.703 -22.469 1 87.62 566 THR A N 1
ATOM 4167 C CA . THR A 1 566 ? -18.703 -12.586 -22.422 1 87.62 566 THR A CA 1
ATOM 4168 C C . THR A 1 566 ? -19.984 -11.781 -22.25 1 87.62 566 THR A C 1
ATOM 4170 O O . THR A 1 566 ? -21.016 -12.109 -22.844 1 87.62 566 THR A O 1
ATOM 4173 N N . ARG A 1 567 ? -19.922 -10.742 -21.547 1 83.81 567 ARG A N 1
ATOM 4174 C CA . ARG A 1 567 ? -21.078 -9.883 -21.344 1 83.81 567 ARG A CA 1
ATOM 4175 C C . ARG A 1 567 ? -21.5 -9.211 -22.656 1 83.81 567 ARG A C 1
ATOM 4177 O O . ARG A 1 567 ? -22.688 -9.086 -22.953 1 83.81 567 ARG A O 1
ATOM 4184 N N . GLU A 1 568 ? -20.516 -8.828 -23.391 1 81.5 568 GLU A N 1
ATOM 4185 C CA . GLU A 1 568 ? -20.797 -8.18 -24.672 1 81.5 568 GLU A CA 1
ATOM 4186 C C . GLU A 1 568 ? -21.375 -9.172 -25.688 1 81.5 568 GLU A C 1
ATOM 4188 O O . GLU A 1 568 ? -22.219 -8.82 -26.5 1 81.5 568 GLU A O 1
ATOM 4193 N N . ALA A 1 569 ? -20.891 -10.336 -25.562 1 81.88 569 ALA A N 1
ATOM 4194 C CA . ALA A 1 569 ? -21.422 -11.367 -26.453 1 81.88 569 ALA A CA 1
ATOM 4195 C C . ALA A 1 569 ? -22.875 -11.688 -26.125 1 81.88 569 ALA A C 1
ATOM 4197 O O . ALA A 1 569 ? -23.672 -11.984 -27.016 1 81.88 569 ALA A O 1
ATOM 4198 N N . ILE A 1 570 ? -23.25 -11.703 -24.875 1 81.94 570 ILE A N 1
ATOM 4199 C CA . ILE A 1 570 ? -24.609 -11.977 -24.453 1 81.94 570 ILE A CA 1
ATOM 4200 C C . ILE A 1 570 ? -25.5 -10.773 -24.766 1 81.94 570 ILE A C 1
ATOM 4202 O O . ILE A 1 570 ? -26.688 -10.938 -25.078 1 81.94 570 ILE A O 1
ATOM 4206 N N . GLY A 1 571 ? -24.875 -9.617 -25.062 1 66.94 571 GLY A N 1
ATOM 4207 C CA . GLY A 1 571 ? -25.625 -8.414 -25.406 1 66.94 571 GLY A CA 1
ATOM 4208 C C . GLY A 1 571 ? -26.609 -7.98 -24.344 1 66.94 571 GLY A C 1
ATOM 4209 O O . GLY A 1 571 ? -26.828 -8.711 -23.375 1 66.94 571 GLY A O 1
ATOM 4210 N N . ARG A 1 572 ? -27.172 -6.758 -24.172 1 59.78 572 ARG A N 1
ATOM 4211 C CA . ARG A 1 572 ? -28.109 -6.195 -23.203 1 59.78 572 ARG A CA 1
ATOM 4212 C C . ARG A 1 572 ? -29.531 -6.598 -23.531 1 59.78 572 ARG A C 1
ATOM 4214 O O . ARG A 1 572 ? -30.391 -6.645 -22.641 1 59.78 572 ARG A O 1
ATOM 4221 N N . ARG A 1 573 ? -29.859 -6.699 -24.812 1 59.62 573 ARG A N 1
ATOM 4222 C CA . ARG A 1 573 ? -31.219 -6.945 -25.297 1 59.62 573 ARG A CA 1
ATOM 4223 C C . ARG A 1 573 ? -31.234 -8.102 -26.297 1 59.62 573 ARG A C 1
ATOM 4225 O O . ARG A 1 573 ? -30.219 -8.422 -26.906 1 59.62 573 ARG A O 1
ATOM 4232 N N . GLY A 1 574 ? -32.156 -9.25 -26.141 1 53.44 574 GLY A N 1
ATOM 4233 C CA . GLY A 1 574 ? -32.5 -10.219 -27.172 1 53.44 574 GLY A CA 1
ATOM 4234 C C . GLY A 1 574 ? -32.281 -11.656 -26.734 1 53.44 574 GLY A C 1
ATOM 4235 O O . GLY A 1 574 ? -32.312 -11.969 -25.547 1 53.44 574 GLY A O 1
ATOM 4236 N N . GLU A 1 575 ? -31.891 -12.57 -27.688 1 55.06 575 GLU A N 1
ATOM 4237 C CA . GLU A 1 575 ? -31.844 -14.023 -27.641 1 55.06 575 GLU A CA 1
ATOM 4238 C C . GLU A 1 575 ? -30.719 -14.508 -26.719 1 55.06 575 GLU A C 1
ATOM 4240 O O . GLU A 1 575 ? -30.875 -15.516 -26.031 1 55.06 575 GLU A O 1
ATOM 4245 N N . SER A 1 576 ? -29.656 -13.672 -26.531 1 61.75 576 SER A N 1
ATOM 4246 C CA . SER A 1 576 ? -28.5 -14.156 -25.781 1 61.75 576 SER A CA 1
ATOM 4247 C C . SER A 1 576 ? -28.703 -13.953 -24.281 1 61.75 576 SER A C 1
ATOM 4249 O O . SER A 1 576 ? -28.125 -14.688 -23.469 1 61.75 576 SER A O 1
ATOM 4251 N N . ARG A 1 577 ? -29.438 -12.938 -23.875 1 66 577 ARG A N 1
ATOM 4252 C CA . ARG A 1 577 ? -29.797 -12.797 -22.469 1 66 577 ARG A CA 1
ATOM 4253 C C . ARG A 1 577 ? -30.562 -14.016 -21.969 1 66 577 ARG A C 1
ATOM 4255 O O . ARG A 1 577 ? -30.453 -14.375 -20.781 1 66 577 ARG A O 1
ATOM 4262 N N . GLN A 1 578 ? -31.219 -14.602 -22.875 1 78.94 578 GLN A N 1
ATOM 4263 C CA . GLN A 1 578 ? -32.031 -15.766 -22.547 1 78.94 578 GLN A CA 1
ATOM 4264 C C . GLN A 1 578 ? -31.156 -16.984 -22.25 1 78.94 578 GLN A C 1
ATOM 4266 O O . GLN A 1 578 ? -31.578 -17.891 -21.531 1 78.94 578 GLN A O 1
ATOM 4271 N N . VAL A 1 579 ? -29.875 -16.844 -22.703 1 85.06 579 VAL A N 1
ATOM 4272 C CA . VAL A 1 579 ? -28.984 -17.984 -22.516 1 85.06 579 VAL A CA 1
ATOM 4273 C C . VAL A 1 579 ? -28.688 -18.172 -21.031 1 85.06 579 VAL A C 1
ATOM 4275 O O . VAL A 1 579 ? -28.656 -19.297 -20.531 1 85.06 579 VAL A O 1
ATOM 4278 N N . LEU A 1 580 ? -28.516 -17.141 -20.266 1 86 580 LEU A N 1
ATOM 4279 C CA . LEU A 1 580 ? -28.203 -17.266 -18.844 1 86 580 LEU A CA 1
ATOM 4280 C C . LEU A 1 580 ? -29.406 -17.812 -18.078 1 86 580 LEU A C 1
ATOM 4282 O O . LEU A 1 580 ? -29.234 -18.625 -17.172 1 86 580 LEU A O 1
ATOM 4286 N N . GLN A 1 581 ? -30.562 -17.344 -18.531 1 82.44 581 GLN A N 1
ATOM 4287 C CA . GLN A 1 581 ? -31.766 -17.844 -17.875 1 82.44 581 GLN A CA 1
ATOM 4288 C C . GLN A 1 581 ? -32.031 -19.312 -18.234 1 82.44 581 GLN A C 1
ATOM 4290 O O . GLN A 1 581 ? -32.438 -20.094 -17.375 1 82.44 581 GLN A O 1
ATOM 4295 N N . ASP A 1 582 ? -31.781 -19.641 -19.453 1 86.38 582 ASP A N 1
ATOM 4296 C CA . ASP A 1 582 ? -31.922 -21.031 -19.891 1 86.38 582 ASP A CA 1
ATOM 4297 C C . ASP A 1 582 ? -30.969 -21.938 -19.125 1 86.38 582 ASP A C 1
ATOM 4299 O O . ASP A 1 582 ? -31.328 -23.062 -18.766 1 86.38 582 ASP A O 1
ATOM 4303 N N . LEU A 1 583 ? -29.781 -21.438 -18.922 1 89.5 583 LEU A N 1
ATOM 4304 C CA . LEU A 1 583 ? -28.781 -22.219 -18.172 1 89.5 583 LEU A CA 1
ATOM 4305 C C . LEU A 1 583 ? -29.219 -22.422 -16.734 1 89.5 583 LEU A C 1
ATOM 4307 O O . LEU A 1 583 ? -29.109 -23.531 -16.203 1 89.5 583 LEU A O 1
ATOM 4311 N N . ARG A 1 584 ? -29.672 -21.406 -16.156 1 85.5 584 ARG A N 1
ATOM 4312 C CA . ARG A 1 584 ? -30.141 -21.484 -14.773 1 85.5 584 ARG A CA 1
ATOM 4313 C C . ARG A 1 584 ? -31.297 -22.469 -14.641 1 85.5 584 ARG A C 1
ATOM 4315 O O . ARG A 1 584 ? -31.312 -23.297 -13.719 1 85.5 584 ARG A O 1
ATOM 4322 N N . ASP A 1 585 ? -32.188 -22.344 -15.57 1 82.31 585 ASP A N 1
ATOM 4323 C CA . ASP A 1 585 ? -33.344 -23.219 -15.555 1 82.31 585 ASP A CA 1
ATOM 4324 C C . ASP A 1 585 ? -32.938 -24.688 -15.75 1 82.31 585 ASP A C 1
ATOM 4326 O O . ASP A 1 585 ? -33.469 -25.578 -15.086 1 82.31 585 ASP A O 1
ATOM 4330 N N . ALA A 1 586 ? -32.031 -24.844 -16.578 1 85.56 586 ALA A N 1
ATOM 4331 C CA . ALA A 1 586 ? -31.531 -26.203 -16.859 1 85.56 586 ALA A CA 1
ATOM 4332 C C . ALA A 1 586 ? -30.812 -26.781 -15.648 1 85.56 586 ALA A C 1
ATOM 4334 O O . ALA A 1 586 ? -30.953 -27.984 -15.352 1 85.56 586 ALA A O 1
ATOM 4335 N N . LEU A 1 587 ? -30.078 -26 -14.953 1 86.12 587 LEU A N 1
ATOM 4336 C CA . LEU A 1 587 ? -29.344 -26.469 -13.789 1 86.12 587 LEU A CA 1
ATOM 4337 C C . LEU A 1 587 ? -30.281 -26.766 -12.633 1 86.12 587 LEU A C 1
ATOM 4339 O O . LEU A 1 587 ? -30.078 -27.734 -11.891 1 86.12 587 LEU A O 1
ATOM 4343 N N . VAL A 1 588 ? -31.281 -25.922 -12.523 1 77.56 588 VAL A N 1
ATOM 4344 C CA . VAL A 1 588 ? -32.25 -26.141 -11.461 1 77.56 588 VAL A CA 1
ATOM 4345 C C . VAL A 1 588 ? -33.062 -27.406 -11.734 1 77.56 588 VAL A C 1
ATOM 4347 O O . VAL A 1 588 ? -33.406 -28.141 -10.797 1 77.56 588 VAL A O 1
ATOM 4350 N N . ALA A 1 589 ? -33.25 -27.578 -12.969 1 76.25 589 ALA A N 1
ATOM 4351 C CA . ALA A 1 589 ? -33.969 -28.797 -13.359 1 76.25 589 ALA A CA 1
ATOM 4352 C C . ALA A 1 589 ? -33.156 -30.047 -13.047 1 76.25 589 ALA A C 1
ATOM 4354 O O . ALA A 1 589 ? -33.719 -31.078 -12.68 1 76.25 589 ALA A O 1
ATOM 4355 N N . LEU A 1 590 ? -31.906 -29.938 -13.102 1 75.5 590 LEU A N 1
ATOM 4356 C CA . LEU A 1 590 ? -31.016 -31.078 -12.875 1 75.5 590 LEU A CA 1
ATOM 4357 C C . LEU A 1 590 ? -30.797 -31.297 -11.383 1 75.5 590 LEU A C 1
ATOM 4359 O O . LEU A 1 590 ? -30.656 -32.438 -10.938 1 75.5 590 LEU A O 1
ATOM 4363 N N . THR A 1 591 ? -30.641 -30.125 -10.664 1 70.88 591 THR A N 1
ATOM 4364 C CA . THR A 1 591 ? -30.391 -30.234 -9.227 1 70.88 591 THR A CA 1
ATOM 4365 C C . THR A 1 591 ? -31.438 -29.453 -8.438 1 70.88 591 THR A C 1
ATOM 4367 O O . THR A 1 591 ? -31.25 -28.266 -8.164 1 70.88 591 THR A O 1
ATOM 4370 N N . PRO A 1 592 ? -32.5 -30.016 -8.133 1 57.59 592 PRO A N 1
ATOM 4371 C CA . PRO A 1 592 ? -33.594 -29.297 -7.465 1 57.59 592 PRO A CA 1
ATOM 4372 C C . PRO A 1 592 ? -33.125 -28.609 -6.18 1 57.59 592 PRO A C 1
ATOM 4374 O O . PRO A 1 592 ? -33.812 -27.703 -5.695 1 57.59 592 PRO A O 1
ATOM 4377 N N . THR A 1 593 ? -32.062 -28.984 -5.645 1 54.16 593 THR A N 1
ATOM 4378 C CA . THR A 1 593 ? -31.609 -28.328 -4.426 1 54.16 593 THR A CA 1
ATOM 4379 C C . THR A 1 593 ? -30.891 -27.031 -4.75 1 54.16 593 THR A C 1
ATOM 4381 O O . THR A 1 593 ? -30.531 -26.266 -3.85 1 54.16 593 THR A O 1
ATOM 4384 N N . ALA A 1 594 ? -30.672 -26.828 -5.965 1 55.16 594 ALA A N 1
ATOM 4385 C CA . ALA A 1 594 ? -29.906 -25.656 -6.355 1 55.16 594 ALA A CA 1
ATOM 4386 C C . ALA A 1 594 ? -30.734 -24.375 -6.152 1 55.16 594 ALA A C 1
ATOM 4388 O O . ALA A 1 594 ? -31.891 -24.312 -6.555 1 55.16 594 ALA A O 1
ATOM 4389 N N . HIS A 1 595 ? -30.547 -23.656 -5.012 1 54.28 595 HIS A N 1
ATOM 4390 C CA . HIS A 1 595 ? -31.203 -22.359 -4.812 1 54.28 595 HIS A CA 1
ATOM 4391 C C . HIS A 1 595 ? -30.922 -21.422 -5.973 1 54.28 595 HIS A C 1
ATOM 4393 O O . HIS A 1 595 ? -29.766 -21.109 -6.27 1 54.28 595 HIS A O 1
ATOM 4399 N N . ALA A 1 596 ? -31.781 -21.406 -6.898 1 57.12 596 ALA A N 1
ATOM 4400 C CA . ALA A 1 596 ? -31.688 -20.641 -8.141 1 57.12 596 ALA A CA 1
ATOM 4401 C C . ALA A 1 596 ? -31.562 -19.141 -7.859 1 57.12 596 ALA A C 1
ATOM 4403 O O . ALA A 1 596 ? -31.312 -18.359 -8.773 1 57.12 596 ALA A O 1
ATOM 4404 N N . GLU A 1 597 ? -31.75 -18.734 -6.562 1 56.16 597 GLU A N 1
ATOM 4405 C CA . GLU A 1 597 ? -31.75 -17.281 -6.391 1 56.16 597 GLU A CA 1
ATOM 4406 C C . GLU A 1 597 ? -30.344 -16.703 -6.566 1 56.16 597 GLU A C 1
ATOM 4408 O O . GLU A 1 597 ? -29.375 -17.234 -6.027 1 56.16 597 GLU A O 1
ATOM 4413 N N . PRO A 1 598 ? -30.281 -15.82 -7.527 1 60.53 598 PRO A N 1
ATOM 4414 C CA . PRO A 1 598 ? -28.984 -15.172 -7.754 1 60.53 598 PRO A CA 1
ATOM 4415 C C . PRO A 1 598 ? -28.344 -14.68 -6.461 1 60.53 598 PRO A C 1
ATOM 4417 O O . PRO A 1 598 ? -29.031 -14.125 -5.598 1 60.53 598 PRO A O 1
ATOM 4420 N N . ALA A 1 599 ? -27.156 -15.164 -6.211 1 62.78 599 ALA A N 1
ATOM 4421 C CA . ALA A 1 599 ? -26.391 -14.742 -5.039 1 62.78 599 ALA A CA 1
ATOM 4422 C C . ALA A 1 599 ? -26.203 -13.227 -5.027 1 62.78 599 ALA A C 1
ATOM 4424 O O . ALA A 1 599 ? -26.062 -12.602 -6.082 1 62.78 599 ALA A O 1
ATOM 4425 N N . ARG A 1 600 ? -26.531 -12.516 -4.066 1 58.94 600 ARG A N 1
ATOM 4426 C CA . ARG A 1 600 ? -26.359 -11.078 -3.945 1 58.94 600 ARG A CA 1
ATOM 4427 C C . ARG A 1 600 ? -24.875 -10.711 -3.9 1 58.94 600 ARG A C 1
ATOM 4429 O O . ARG A 1 600 ? -24.25 -10.781 -2.842 1 58.94 600 ARG A O 1
ATOM 4436 N N . LEU A 1 601 ? -24.312 -10.656 -5.035 1 63 601 LEU A N 1
ATOM 4437 C CA . LEU A 1 601 ? -22.875 -10.375 -5.105 1 63 601 LEU A CA 1
ATOM 4438 C C . LEU A 1 601 ? -22.625 -8.867 -5.121 1 63 601 LEU A C 1
ATOM 4440 O O . LEU A 1 601 ? -21.516 -8.422 -4.844 1 63 601 LEU A O 1
ATOM 4444 N N . THR A 1 602 ? -23.672 -8 -5.395 1 62.53 602 THR A N 1
ATOM 4445 C CA . THR A 1 602 ? -23.422 -6.566 -5.484 1 62.53 602 THR A CA 1
ATOM 4446 C C . THR A 1 602 ? -23.547 -5.91 -4.113 1 62.53 602 THR A C 1
ATOM 4448 O O . THR A 1 602 ? -24.469 -6.215 -3.352 1 62.53 602 THR A O 1
ATOM 4451 N N . ARG A 1 603 ? -22.516 -5.246 -3.66 1 57.53 603 ARG A N 1
ATOM 4452 C CA . ARG A 1 603 ? -22.531 -4.582 -2.359 1 57.53 603 ARG A CA 1
ATOM 4453 C C . ARG A 1 603 ? -23.578 -3.482 -2.305 1 57.53 603 ARG A C 1
ATOM 4455 O O . ARG A 1 603 ? -24.234 -3.291 -1.276 1 57.53 603 ARG A O 1
ATOM 4462 N N . PHE A 1 604 ? -23.703 -2.549 -3.361 1 55.03 604 PHE A N 1
ATOM 4463 C CA . PHE A 1 604 ? -24.656 -1.442 -3.314 1 55.03 604 PHE A CA 1
ATOM 4464 C C . PHE A 1 604 ? -25.531 -1.434 -4.559 1 55.03 604 PHE A C 1
ATOM 4466 O O . PHE A 1 604 ? -25.047 -1.62 -5.672 1 55.03 604 PHE A O 1
ATOM 4473 N N . SER A 1 605 ? -26.75 -1.815 -4.375 1 56.22 605 SER A N 1
ATOM 4474 C CA . SER A 1 605 ? -27.672 -1.562 -5.488 1 56.22 605 SER A CA 1
ATOM 4475 C C . SER A 1 605 ? -27.969 -0.075 -5.621 1 56.22 605 SER A C 1
ATOM 4477 O O . SER A 1 605 ? -27.984 0.654 -4.629 1 56.22 605 SER A O 1
ATOM 4479 N N . PRO A 1 606 ? -27.734 0.556 -6.742 1 57.38 606 PRO A N 1
ATOM 4480 C CA . PRO A 1 606 ? -28.078 1.974 -6.906 1 57.38 606 PRO A CA 1
ATOM 4481 C C . PRO A 1 606 ? -29.375 2.359 -6.207 1 57.38 606 PRO A C 1
ATOM 4483 O O . PRO A 1 606 ? -29.484 3.467 -5.676 1 57.38 606 PRO A O 1
ATOM 4486 N N . ARG A 1 607 ? -30.188 1.443 -6.172 1 54.72 607 ARG A N 1
ATOM 4487 C CA . ARG A 1 607 ? -31.453 1.714 -5.504 1 54.72 607 ARG A CA 1
ATOM 4488 C C . ARG A 1 607 ? -31.25 1.928 -4.008 1 54.72 607 ARG A C 1
ATOM 4490 O O . ARG A 1 607 ? -31.844 2.834 -3.42 1 54.72 607 ARG A O 1
ATOM 4497 N N . THR A 1 608 ? -30.359 1.156 -3.578 1 56.31 608 THR A N 1
ATOM 4498 C CA . THR A 1 608 ? -30.094 1.27 -2.15 1 56.31 608 THR A CA 1
ATOM 4499 C C . THR A 1 608 ? -29.359 2.57 -1.841 1 56.31 608 THR A C 1
ATOM 4501 O O . THR A 1 608 ? -29.625 3.221 -0.83 1 56.31 608 THR A O 1
ATOM 4504 N N . VAL A 1 609 ? -28.562 2.889 -2.666 1 60.53 609 VAL A N 1
ATOM 4505 C CA . VAL A 1 609 ? -27.828 4.125 -2.465 1 60.53 609 VAL A CA 1
ATOM 4506 C C . VAL A 1 609 ? -28.766 5.32 -2.574 1 60.53 609 VAL A C 1
ATOM 4508 O O . VAL A 1 609 ? -28.703 6.238 -1.753 1 60.53 609 VAL A O 1
ATOM 4511 N N . ILE A 1 610 ? -29.609 5.344 -3.518 1 57.09 610 ILE A N 1
ATOM 4512 C CA . ILE A 1 610 ? -30.562 6.434 -3.701 1 57.09 610 ILE A CA 1
ATOM 4513 C C . ILE A 1 610 ? -31.484 6.52 -2.492 1 57.09 610 ILE A C 1
ATOM 4515 O O . ILE A 1 610 ? -31.75 7.609 -1.977 1 57.09 610 ILE A O 1
ATOM 4519 N N . MET A 1 611 ? -31.859 5.438 -2.049 1 54.69 611 MET A N 1
ATOM 4520 C CA . MET A 1 611 ? -32.75 5.41 -0.898 1 54.69 611 MET A CA 1
ATOM 4521 C C . MET A 1 611 ? -32.062 5.91 0.356 1 54.69 611 MET A C 1
ATOM 4523 O O . MET A 1 611 ? -32.656 6.605 1.178 1 54.69 611 MET A O 1
ATOM 4527 N N . ALA A 1 612 ? -30.828 5.566 0.404 1 60.16 612 ALA A N 1
ATOM 4528 C CA . ALA A 1 612 ? -30.047 6.043 1.541 1 60.16 612 ALA A CA 1
ATOM 4529 C C . ALA A 1 612 ? -29.875 7.559 1.49 1 60.16 612 ALA A C 1
ATOM 4531 O O . ALA A 1 612 ? -29.984 8.234 2.514 1 60.16 612 ALA A O 1
ATOM 4532 N N . VAL A 1 613 ? -29.688 8.023 0.362 1 59.84 613 VAL A N 1
ATOM 4533 C CA . VAL A 1 613 ? -29.531 9.469 0.185 1 59.84 613 VAL A CA 1
ATOM 4534 C C . VAL A 1 613 ? -30.859 10.164 0.48 1 59.84 613 VAL A C 1
ATOM 4536 O O . VAL A 1 613 ? -30.891 11.195 1.167 1 59.84 613 VAL A O 1
ATOM 4539 N N . VAL A 1 614 ? -31.875 9.672 -0.016 1 56.38 614 VAL A N 1
ATOM 4540 C CA . VAL A 1 614 ? -33.219 10.25 0.217 1 56.38 614 VAL A CA 1
ATOM 4541 C C . VAL A 1 614 ? -33.531 10.227 1.711 1 56.38 614 VAL A C 1
ATOM 4543 O O . VAL A 1 614 ? -34.031 11.211 2.254 1 56.38 614 VAL A O 1
ATOM 4546 N N . ALA A 1 615 ? -33.125 9.188 2.287 1 55.56 615 ALA A N 1
ATOM 4547 C CA . ALA A 1 615 ? -33.344 9.062 3.727 1 55.56 615 ALA A CA 1
ATOM 4548 C C . ALA A 1 615 ? -32.5 10.102 4.492 1 55.56 615 ALA A C 1
ATOM 4550 O O . ALA A 1 615 ? -33 10.719 5.438 1 55.56 615 ALA A O 1
ATOM 4551 N N . LEU A 1 616 ? -31.375 10.273 4.027 1 60.19 616 LEU A N 1
ATOM 4552 C CA . LEU A 1 616 ? -30.5 11.242 4.676 1 60.19 616 LEU A CA 1
ATOM 4553 C C . LEU A 1 616 ? -31.031 12.664 4.496 1 60.19 616 LEU A C 1
ATOM 4555 O O . LEU A 1 616 ? -31.031 13.453 5.441 1 60.19 616 LEU A O 1
ATOM 4559 N N . VAL A 1 617 ? -31.438 12.945 3.35 1 56.19 617 VAL A N 1
ATOM 4560 C CA . VAL A 1 617 ? -32 14.258 3.053 1 56.19 617 VAL A CA 1
ATOM 4561 C C . VAL A 1 617 ? -33.281 14.461 3.852 1 56.19 617 VAL A C 1
ATOM 4563 O O . VAL A 1 617 ? -33.531 15.547 4.387 1 56.19 617 VAL A O 1
ATOM 4566 N N . ALA A 1 618 ? -34.031 13.445 3.883 1 51.75 618 ALA A N 1
ATOM 4567 C CA . ALA A 1 618 ? -35.281 13.508 4.637 1 51.75 618 ALA A CA 1
ATOM 4568 C C . ALA A 1 618 ? -35 13.758 6.117 1 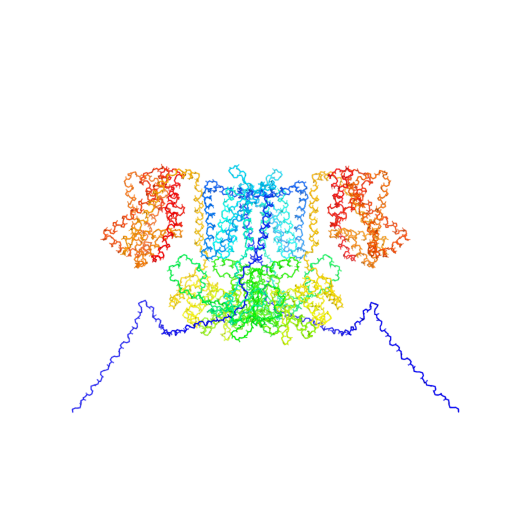51.75 618 ALA A C 1
ATOM 4570 O O . ALA A 1 618 ? -35.656 14.602 6.742 1 51.75 618 ALA A O 1
ATOM 4571 N N . ILE A 1 619 ? -34.062 13.062 6.539 1 53.25 619 ILE A N 1
ATOM 4572 C CA . ILE A 1 619 ? -33.688 13.227 7.938 1 53.25 619 ILE A CA 1
ATOM 4573 C C . ILE A 1 619 ? -33.156 14.641 8.172 1 53.25 619 ILE A C 1
ATOM 4575 O O . ILE A 1 619 ? -33.531 15.289 9.148 1 53.25 619 ILE A O 1
ATOM 4579 N N . TRP A 1 620 ? -32.438 15.039 7.207 1 52.88 620 TRP A N 1
ATOM 4580 C CA . TRP A 1 620 ? -31.875 16.391 7.273 1 52.88 620 TRP A CA 1
ATOM 4581 C C . TRP A 1 620 ? -32.969 17.438 7.266 1 52.88 620 TRP A C 1
ATOM 4583 O O . TRP A 1 620 ? -32.938 18.391 8.055 1 52.88 620 TRP A O 1
ATOM 4593 N N . THR A 1 621 ? -33.938 17.359 6.457 1 48.41 621 THR A N 1
ATOM 4594 C CA . THR A 1 621 ? -35.031 18.328 6.305 1 48.41 621 THR A CA 1
ATOM 4595 C C . THR A 1 621 ? -35.906 18.359 7.555 1 48.41 621 THR A C 1
ATOM 4597 O O . THR A 1 621 ? -36.312 19.422 7.992 1 48.41 621 THR A O 1
ATOM 4600 N N . VAL A 1 622 ? -36.094 17.25 8.008 1 48.34 622 VAL A N 1
ATOM 4601 C CA . VAL A 1 622 ? -36.969 17.156 9.195 1 48.34 622 VAL A CA 1
ATOM 4602 C C . VAL A 1 622 ? -36.25 17.781 10.391 1 48.34 622 VAL A C 1
ATOM 4604 O O . VAL A 1 622 ? -36.844 18.547 11.156 1 48.34 622 VAL A O 1
ATOM 4607 N N . LEU A 1 623 ? -35 17.391 10.43 1 48.88 623 LEU A N 1
ATOM 4608 C CA . LEU A 1 623 ? -34.219 17.891 11.562 1 48.88 623 LEU A CA 1
ATOM 4609 C C . LEU A 1 623 ? -34.031 19.406 11.484 1 48.88 623 LEU A C 1
ATOM 4611 O O . LEU A 1 623 ? -34.062 20.094 12.508 1 48.88 623 LEU A O 1
ATOM 4615 N N . ALA A 1 624 ? -33.938 19.891 10.328 1 44.56 624 ALA A N 1
ATOM 4616 C CA . ALA A 1 624 ? -33.781 21.312 10.094 1 44.56 624 ALA A CA 1
ATOM 4617 C C . ALA A 1 624 ? -35.031 22.094 10.477 1 44.56 624 ALA A C 1
ATOM 4619 O O . ALA A 1 624 ? -34.938 23.266 10.836 1 44.56 624 ALA A O 1
ATOM 4620 N N . GLN A 1 625 ? -36.188 21.562 10.422 1 41.91 625 GLN A N 1
ATOM 4621 C CA . GLN A 1 625 ? -37.438 22.266 10.664 1 41.91 625 GLN A CA 1
ATOM 4622 C C . GLN A 1 625 ? -37.844 22.172 12.133 1 41.91 625 GLN A C 1
ATOM 4624 O O . GLN A 1 625 ? -38.688 22.953 12.594 1 41.91 625 GLN A O 1
ATOM 4629 N N . LEU A 1 626 ? -37.281 21.266 12.82 1 42.31 626 LEU A N 1
ATOM 4630 C CA . LEU A 1 626 ? -37.75 21.047 14.188 1 42.31 626 LEU A CA 1
ATOM 4631 C C . LEU A 1 626 ? -37.156 22.078 15.133 1 42.31 626 LEU A C 1
ATOM 4633 O O . LEU A 1 626 ? -35.969 22.297 15.164 1 42.31 626 LEU A O 1
ATOM 4637 N N . ASN A 1 627 ? -37.938 23.094 15.508 1 42.38 627 ASN A N 1
ATOM 4638 C CA . ASN A 1 627 ? -37.594 24.047 16.562 1 42.38 627 ASN A CA 1
ATOM 4639 C C . ASN A 1 627 ? -37.531 23.375 17.922 1 42.38 627 ASN A C 1
ATOM 4641 O O . ASN A 1 627 ? -38.562 23.203 18.578 1 42.38 627 ASN A O 1
ATOM 4645 N N . PHE A 1 628 ? -36.5 22.672 18.359 1 45.62 628 PHE A N 1
ATOM 4646 C CA . PHE A 1 628 ? -36.312 21.797 19.5 1 45.62 628 PHE A CA 1
ATOM 4647 C C . PHE A 1 628 ? -36.594 22.531 20.812 1 45.62 628 PHE A C 1
ATOM 4649 O O . PHE A 1 628 ? -37 21.906 21.797 1 45.62 628 PHE A O 1
ATOM 4656 N N . GLU A 1 629 ? -36.375 23.891 20.953 1 48.72 629 GLU A N 1
ATOM 4657 C CA . GLU A 1 629 ? -36.719 24.609 22.172 1 48.72 629 GLU A CA 1
ATOM 4658 C C . GLU A 1 629 ? -38.188 24.453 22.516 1 48.72 629 GLU A C 1
ATOM 4660 O O . GLU A 1 629 ? -38.562 24.25 23.672 1 48.72 629 GLU A O 1
ATOM 4665 N N . GLN A 1 630 ? -38.969 24.531 21.562 1 49.22 630 GLN A N 1
ATOM 4666 C CA . GLN A 1 630 ? -40.406 24.438 21.781 1 49.22 630 GLN A CA 1
ATOM 4667 C C . GLN A 1 630 ? -40.812 23 22.109 1 49.22 630 GLN A C 1
ATOM 4669 O O . GLN A 1 630 ? -41.719 22.766 22.922 1 49.22 630 GLN A O 1
ATOM 4674 N N . VAL A 1 631 ? -40 22.109 21.531 1 52.88 631 VAL A N 1
ATOM 4675 C CA . VAL A 1 631 ? -40.312 20.688 21.734 1 52.88 631 VAL A CA 1
ATOM 4676 C C . VAL A 1 631 ? -39.938 20.281 23.156 1 52.88 631 VAL A C 1
ATOM 4678 O O . VAL A 1 631 ? -40.719 19.594 23.828 1 52.88 631 VAL A O 1
ATOM 4681 N N . SER A 1 632 ? -38.781 20.688 23.688 1 54.81 632 SER A N 1
ATOM 4682 C CA . SER A 1 632 ? -38.312 20.328 25.031 1 54.81 632 SER A CA 1
ATOM 4683 C C . SER A 1 632 ? -39.25 20.922 26.094 1 54.81 632 SER A C 1
ATOM 4685 O O . SER A 1 632 ? -39.562 20.266 27.078 1 54.81 632 SER A O 1
ATOM 4687 N N . ALA A 1 633 ? -39.594 22.156 25.953 1 58.59 633 ALA A N 1
ATOM 4688 C CA . ALA A 1 633 ? -40.531 22.781 26.906 1 58.59 633 ALA A CA 1
ATOM 4689 C C . ALA A 1 633 ? -41.875 22.047 26.922 1 58.59 633 ALA A C 1
ATOM 4691 O O . ALA A 1 633 ? -42.469 21.828 27.984 1 58.59 633 ALA A O 1
ATOM 4692 N N . ALA A 1 634 ? -42.188 21.516 25.828 1 57.53 634 ALA A N 1
ATOM 4693 C CA . ALA A 1 634 ? -43.5 20.859 25.703 1 57.53 634 ALA A CA 1
ATOM 4694 C C . ALA A 1 634 ? -43.438 19.453 26.312 1 57.53 634 ALA A C 1
ATOM 4696 O O . ALA A 1 634 ? -44.375 19.047 27 1 57.53 634 ALA A O 1
ATOM 4697 N N . VAL A 1 635 ? -42.25 18.766 26.172 1 61.94 635 VAL A N 1
ATOM 4698 C CA . VAL A 1 635 ? -42.125 17.375 26.625 1 61.94 635 VAL A CA 1
ATOM 4699 C C . VAL A 1 635 ? -42.031 17.344 28.156 1 61.94 635 VAL A C 1
ATOM 4701 O O . VAL A 1 635 ? -42.531 16.438 28.797 1 61.94 635 VAL A O 1
ATOM 4704 N N . ALA A 1 636 ? -41.312 18.359 28.703 1 62.06 636 ALA A N 1
ATOM 4705 C CA . ALA A 1 636 ? -41.156 18.438 30.156 1 62.06 636 ALA A CA 1
ATOM 4706 C C . ALA A 1 636 ? -42.531 18.594 30.828 1 62.06 636 ALA A C 1
ATOM 4708 O O . ALA A 1 636 ? -42.719 18.094 31.938 1 62.06 636 ALA A O 1
ATOM 4709 N N . ASP A 1 637 ? -43.531 19.219 30.219 1 67.38 637 ASP A N 1
ATOM 4710 C CA . ASP A 1 637 ? -44.844 19.484 30.828 1 67.38 637 ASP A CA 1
ATOM 4711 C C . ASP A 1 637 ? -45.875 18.422 30.422 1 67.38 637 ASP A C 1
ATOM 4713 O O . ASP A 1 637 ? -47.031 18.516 30.75 1 67.38 637 ASP A O 1
ATOM 4717 N N . ALA A 1 638 ? -45.344 17.312 29.812 1 75.38 638 ALA A N 1
ATOM 4718 C CA . ALA A 1 638 ? -46.312 16.312 29.297 1 75.38 638 ALA A CA 1
ATOM 4719 C C . ALA A 1 638 ? -46.781 15.375 30.391 1 75.38 638 ALA A C 1
ATOM 4721 O O . ALA A 1 638 ? -45.969 14.969 31.25 1 75.38 638 ALA A O 1
ATOM 4722 N N . SER A 1 639 ? -48.062 15.164 30.656 1 84.31 639 SER A N 1
ATOM 4723 C CA . SER A 1 639 ? -48.656 14.25 31.641 1 84.31 639 SER A CA 1
ATOM 4724 C C . SER A 1 639 ? -48.312 12.797 31.297 1 84.31 639 SER A C 1
ATOM 4726 O O . SER A 1 639 ? -48.656 12.32 30.203 1 84.31 639 SER A O 1
ATOM 4728 N N . ILE A 1 640 ? -47.656 12.023 32.156 1 82.69 640 ILE A N 1
ATOM 4729 C CA . ILE A 1 640 ? -47.219 10.641 31.969 1 82.69 640 ILE A CA 1
ATOM 4730 C C . ILE A 1 640 ? -48.438 9.727 31.859 1 82.69 640 ILE A C 1
ATOM 4732 O O . ILE A 1 640 ? -48.406 8.719 31.141 1 82.69 640 ILE A O 1
ATOM 4736 N N . TRP A 1 641 ? -49.531 10.164 32.5 1 85.31 641 TRP A N 1
ATOM 4737 C CA . TRP A 1 641 ? -50.719 9.328 32.5 1 85.31 641 TRP A CA 1
ATOM 4738 C C . TRP A 1 641 ? -51.344 9.266 31.094 1 85.31 641 TRP A C 1
ATOM 4740 O O . TRP A 1 641 ? -51.781 8.203 30.656 1 85.31 641 TRP A O 1
ATOM 4750 N N . TRP A 1 642 ? -51.219 10.336 30.391 1 89.44 642 TRP A N 1
ATOM 4751 C CA . TRP A 1 642 ? -51.781 10.344 29.047 1 89.44 642 TRP A CA 1
ATOM 4752 C C . TRP A 1 642 ? -50.812 9.68 28.062 1 89.44 642 TRP A C 1
ATOM 4754 O O . TRP A 1 642 ? -51.281 9.117 27.047 1 89.44 642 TRP A O 1
ATOM 4764 N N . ILE A 1 643 ? -49.625 9.68 28.406 1 89.19 643 ILE A N 1
ATOM 4765 C CA . ILE A 1 643 ? -48.656 8.969 27.547 1 89.19 643 ILE A CA 1
ATOM 4766 C C . ILE A 1 643 ? -48.875 7.461 27.703 1 89.19 643 ILE A C 1
ATOM 4768 O O . ILE A 1 643 ? -48.844 6.727 26.703 1 89.19 643 ILE A O 1
ATOM 4772 N N . LEU A 1 644 ? -49.156 7.031 28.938 1 89.88 644 LEU A N 1
ATOM 4773 C CA . LEU A 1 644 ? -49.469 5.625 29.172 1 89.88 644 LEU A CA 1
ATOM 4774 C C . LEU A 1 644 ? -50.781 5.223 28.5 1 89.88 644 LEU A C 1
ATOM 4776 O O . LEU A 1 644 ? -50.875 4.117 27.969 1 89.88 644 LEU A O 1
ATOM 4780 N N . ALA A 1 645 ? -51.719 6.152 28.547 1 92.19 645 ALA A N 1
ATOM 4781 C CA . ALA A 1 645 ? -52.969 5.891 27.844 1 92.19 645 ALA A CA 1
ATOM 4782 C C . ALA A 1 645 ? -52.719 5.746 26.344 1 92.19 645 ALA A C 1
ATOM 4784 O O . ALA A 1 645 ? -53.281 4.867 25.703 1 92.19 645 ALA A O 1
ATOM 4785 N N . ALA A 1 646 ? -51.844 6.641 25.844 1 93.06 646 ALA A N 1
ATOM 4786 C CA . ALA A 1 646 ? -51.5 6.559 24.438 1 93.06 646 ALA A CA 1
ATOM 4787 C C . ALA A 1 646 ? -50.844 5.215 24.109 1 93.06 646 ALA A C 1
ATOM 4789 O O . ALA A 1 646 ? -51.094 4.633 23.047 1 93.06 646 ALA A O 1
ATOM 4790 N N . LEU A 1 647 ? -50.094 4.672 25 1 91.94 647 LEU A N 1
ATOM 4791 C CA . LEU A 1 647 ? -49.438 3.381 24.812 1 91.94 647 LEU A CA 1
ATOM 4792 C C . LEU A 1 647 ? -50.469 2.246 24.828 1 91.94 647 LEU A C 1
ATOM 4794 O O . LEU A 1 647 ? -50.375 1.318 24.016 1 91.94 647 LEU A O 1
ATOM 4798 N N . VAL A 1 648 ? -51.438 2.342 25.734 1 92.75 648 VAL A N 1
ATOM 4799 C CA . VAL A 1 648 ? -52.469 1.319 25.828 1 92.75 648 VAL A CA 1
ATOM 4800 C C . VAL A 1 648 ? -53.281 1.29 24.531 1 92.75 648 VAL A C 1
ATOM 4802 O O . VAL A 1 648 ? -53.562 0.217 24 1 92.75 648 VAL A O 1
ATOM 4805 N N . PHE A 1 649 ? -53.562 2.467 23.984 1 93.44 649 PHE A N 1
ATOM 4806 C CA . PHE A 1 649 ? -54.312 2.533 22.734 1 93.44 649 PHE A CA 1
ATOM 4807 C C . PHE A 1 649 ? -53.469 2.014 21.578 1 93.44 649 PHE A C 1
ATOM 4809 O O . PHE A 1 649 ? -53.969 1.384 20.656 1 93.44 649 PHE A O 1
ATOM 4816 N N . SER A 1 650 ? -52.188 2.291 21.641 1 93.06 650 SER A N 1
ATOM 4817 C CA . SER A 1 650 ? -51.281 1.77 20.625 1 93.06 650 SER A CA 1
ATOM 4818 C C . SER A 1 650 ? -51.25 0.245 20.641 1 93.06 650 SER A C 1
ATOM 4820 O O . SER A 1 650 ? -51.312 -0.392 19.594 1 93.06 650 SER A O 1
ATOM 4822 N N . LEU A 1 651 ? -51.219 -0.336 21.797 1 90.69 651 LEU A N 1
ATOM 4823 C CA . LEU A 1 651 ? -51.25 -1.79 21.906 1 90.69 651 LEU A CA 1
ATOM 4824 C C . LEU A 1 651 ? -52.562 -2.369 21.438 1 90.69 651 LEU A C 1
ATOM 4826 O O . LEU A 1 651 ? -52.594 -3.473 20.875 1 90.69 651 LEU A O 1
ATOM 4830 N N . ALA A 1 652 ? -53.625 -1.612 21.625 1 92.06 652 ALA A N 1
ATOM 4831 C CA . ALA A 1 652 ? -54.938 -2.041 21.188 1 92.06 652 ALA A CA 1
ATOM 4832 C C . ALA A 1 652 ? -55 -2.107 19.656 1 92.06 652 ALA A C 1
ATOM 4834 O O . ALA A 1 652 ? -55.812 -2.85 19.109 1 92.06 652 ALA A O 1
ATOM 4835 N N . THR A 1 653 ? -54.188 -1.307 19 1 92.25 653 THR A N 1
ATOM 4836 C CA . THR A 1 653 ? -54.156 -1.355 17.531 1 92.25 653 THR A CA 1
ATOM 4837 C C . THR A 1 653 ? -53.75 -2.74 17.047 1 92.25 653 THR A C 1
ATOM 4839 O O . THR A 1 653 ? -54.281 -3.252 16.078 1 92.25 653 THR A O 1
ATOM 4842 N N . TYR A 1 654 ? -52.875 -3.355 17.719 1 91.69 654 TYR A N 1
ATOM 4843 C CA . TYR A 1 654 ? -52.406 -4.672 17.312 1 91.69 654 TYR A CA 1
ATOM 4844 C C . TYR A 1 654 ? -53.469 -5.738 17.562 1 91.69 654 TYR A C 1
ATOM 4846 O O . TYR A 1 654 ? -53.594 -6.684 16.781 1 91.69 654 TYR A O 1
ATOM 4854 N N . VAL A 1 655 ? -54.219 -5.523 18.594 1 92.12 655 VAL A N 1
ATOM 4855 C CA . VAL A 1 655 ? -55.344 -6.438 18.844 1 92.12 655 VAL A CA 1
ATOM 4856 C C . VAL A 1 655 ? -56.375 -6.312 17.75 1 92.12 655 VAL A C 1
ATOM 4858 O O . VAL A 1 655 ? -56.906 -7.32 17.266 1 92.12 655 VAL A O 1
ATOM 4861 N N . GLY A 1 656 ? -56.656 -5.078 17.391 1 92.31 656 GLY A N 1
ATOM 4862 C CA . GLY A 1 656 ? -57.594 -4.867 16.297 1 92.31 656 GLY A CA 1
ATOM 4863 C C . GLY A 1 656 ? -57.125 -5.496 15 1 92.31 656 GLY A C 1
ATOM 4864 O O . GLY A 1 656 ? -57.938 -6.137 14.305 1 92.31 656 GLY A O 1
ATOM 4865 N N . ALA A 1 657 ? -55.875 -5.328 14.719 1 89.5 657 ALA A N 1
ATOM 4866 C CA . ALA A 1 657 ? -55.312 -5.898 13.492 1 89.5 657 ALA A CA 1
ATOM 4867 C C . ALA A 1 657 ? -55.344 -7.426 13.539 1 89.5 657 ALA A C 1
ATOM 4869 O O . ALA A 1 657 ? -55.656 -8.07 12.531 1 89.5 657 ALA A O 1
ATOM 4870 N N . GLY A 1 658 ? -54.969 -8.008 14.656 1 90.12 658 GLY A N 1
ATOM 4871 C CA . GLY A 1 658 ? -55.062 -9.453 14.812 1 90.12 658 GLY A CA 1
ATOM 4872 C C . GLY A 1 658 ? -56.469 -10 14.656 1 90.12 658 GLY A C 1
ATOM 4873 O O . GLY A 1 658 ? -56.688 -11.031 14.016 1 90.12 658 GLY A O 1
ATOM 4874 N N . LEU A 1 659 ? -57.406 -9.25 15.188 1 91.12 659 LEU A N 1
ATOM 4875 C CA . LEU A 1 659 ? -58.812 -9.656 15.109 1 91.12 659 LEU A CA 1
ATOM 4876 C C . LEU A 1 659 ? -59.281 -9.664 13.664 1 91.12 659 LEU A C 1
ATOM 4878 O O . LEU A 1 659 ? -60.031 -10.562 13.258 1 91.12 659 LEU A O 1
ATOM 4882 N N . THR A 1 660 ? -58.875 -8.695 12.914 1 90 660 THR A N 1
ATOM 4883 C CA . THR A 1 660 ? -59.25 -8.609 11.516 1 90 660 THR A CA 1
ATOM 4884 C C . THR A 1 660 ? -58.656 -9.766 10.711 1 90 660 THR A C 1
ATOM 4886 O O . THR A 1 660 ? -59.344 -10.367 9.883 1 90 660 THR A O 1
ATOM 4889 N N . LEU A 1 661 ? -57.469 -10.078 11 1 88.31 661 LEU A N 1
ATOM 4890 C CA . LEU A 1 661 ? -56.812 -11.164 10.289 1 88.31 661 LEU A CA 1
ATOM 4891 C C . LEU A 1 661 ? -57.469 -12.508 10.617 1 88.31 661 LEU A C 1
ATOM 4893 O O . LEU A 1 661 ? -57.688 -13.328 9.727 1 88.31 661 LEU A O 1
ATOM 4897 N N . VAL A 1 662 ? -57.75 -12.742 11.844 1 88.75 662 VAL A N 1
ATOM 4898 C CA . VAL A 1 662 ? -58.375 -13.984 12.281 1 88.75 662 VAL A CA 1
ATOM 4899 C C . VAL A 1 662 ? -59.781 -14.109 11.656 1 88.75 662 VAL A C 1
ATOM 4901 O O . VAL A 1 662 ? -60.188 -15.195 11.234 1 88.75 662 VAL A O 1
ATOM 4904 N N . ALA A 1 663 ? -60.469 -13.023 11.547 1 88.88 663 ALA A N 1
ATOM 4905 C CA . ALA A 1 663 ? -61.844 -13.023 11.039 1 88.88 663 ALA A CA 1
ATOM 4906 C C . ALA A 1 663 ? -61.906 -13.367 9.555 1 88.88 663 ALA A C 1
ATOM 4908 O O . ALA A 1 663 ? -62.812 -14.062 9.102 1 88.88 663 ALA A O 1
ATOM 4909 N N . PHE A 1 664 ? -60.875 -13.008 8.82 1 87.12 664 PHE A N 1
ATOM 4910 C CA . PHE A 1 664 ? -60.938 -13.188 7.379 1 87.12 664 PHE A CA 1
ATOM 4911 C C . PHE A 1 664 ? -60.062 -14.375 6.941 1 87.12 664 PHE A C 1
ATOM 4913 O O . PHE A 1 664 ? -59.969 -14.68 5.75 1 87.12 664 PHE A O 1
ATOM 4920 N N . SER A 1 665 ? -59.531 -15.039 7.859 1 84.75 665 SER A N 1
ATOM 4921 C CA . SER A 1 665 ? -58.75 -16.234 7.547 1 84.75 665 SER A CA 1
ATOM 4922 C C . SER A 1 665 ? -59.656 -17.484 7.559 1 84.75 665 SER A C 1
ATOM 4924 O O . SER A 1 665 ? -60.531 -17.609 8.406 1 84.75 665 SER A O 1
ATOM 4926 N N . PRO A 1 666 ? -59.375 -18.297 6.594 1 78.81 666 PRO A N 1
ATOM 4927 C CA . PRO A 1 666 ? -60.188 -19.5 6.547 1 78.81 666 PRO A CA 1
ATOM 4928 C C . PRO A 1 666 ? -59.844 -20.5 7.656 1 78.81 666 PRO A C 1
ATOM 4930 O O . PRO A 1 666 ? -60.688 -21.266 8.094 1 78.81 666 PRO A O 1
ATOM 4933 N N . GLU A 1 667 ? -58.656 -20.438 8.109 1 80.5 667 GLU A N 1
ATOM 4934 C CA . GLU A 1 667 ? -58.219 -21.359 9.148 1 80.5 667 GLU A CA 1
ATOM 4935 C C . GLU A 1 667 ? -58.406 -20.75 10.539 1 80.5 667 GLU A C 1
ATOM 4937 O O . GLU A 1 667 ? -58.438 -19.531 10.688 1 80.5 667 GLU A O 1
ATOM 4942 N N . ARG A 1 668 ? -58.688 -21.578 11.461 1 82.38 668 ARG A N 1
ATOM 4943 C CA . ARG A 1 668 ? -58.844 -21.109 12.836 1 82.38 668 ARG A CA 1
ATOM 4944 C C . ARG A 1 668 ? -57.5 -20.625 13.406 1 82.38 668 ARG A C 1
ATOM 4946 O O . ARG A 1 668 ? -56.562 -21.406 13.562 1 82.38 668 ARG A O 1
ATOM 4953 N N . LEU A 1 669 ? -57.375 -19.359 13.422 1 86.19 669 LEU A N 1
ATOM 4954 C CA . LEU A 1 669 ? -56.156 -18.75 13.969 1 86.19 669 LEU A CA 1
ATOM 4955 C C . LEU A 1 669 ? -56.406 -18.203 15.375 1 86.19 669 LEU A C 1
ATOM 4957 O O . LEU A 1 669 ? -57.531 -17.844 15.711 1 86.19 669 LEU A O 1
ATOM 4961 N N . SER A 1 670 ? -55.5 -18.328 16.266 1 87.94 670 SER A N 1
ATOM 4962 C CA . SER A 1 670 ? -55.594 -17.75 17.594 1 87.94 670 SER A CA 1
ATOM 4963 C C . SER A 1 670 ? -55.438 -16.234 17.547 1 87.94 670 SER A C 1
ATOM 4965 O O . SER A 1 670 ? -54.594 -15.711 16.828 1 87.94 670 SER A O 1
ATOM 4967 N N . VAL A 1 671 ? -56.344 -15.492 18.219 1 89.81 671 VAL A N 1
ATOM 4968 C CA . VAL A 1 671 ? -56.312 -14.039 18.25 1 89.81 671 VAL A CA 1
ATOM 4969 C C . VAL A 1 671 ? -55 -13.562 18.875 1 89.81 671 VAL A C 1
ATOM 4971 O O . VAL A 1 671 ? -54.375 -12.602 18.406 1 89.81 671 VAL A O 1
ATOM 4974 N N . TRP A 1 672 ? -54.531 -14.242 19.812 1 88.19 672 TRP A N 1
ATOM 4975 C CA . TRP A 1 672 ? -53.312 -13.844 20.531 1 88.19 672 TRP A CA 1
ATOM 4976 C C . TRP A 1 672 ? -52.094 -14.039 19.656 1 88.19 672 TRP A C 1
ATOM 4978 O O . TRP A 1 672 ? -51.219 -13.172 19.625 1 88.19 672 TRP A O 1
ATOM 4988 N N . LYS A 1 673 ? -52.031 -15.086 18.906 1 87.81 673 LYS A N 1
ATOM 4989 C CA . LYS A 1 673 ? -50.875 -15.328 18.031 1 87.81 673 LYS A CA 1
ATOM 4990 C C . LYS A 1 673 ? -50.875 -14.367 16.844 1 87.81 673 LYS A C 1
ATOM 4992 O O . LYS A 1 673 ? -49.844 -13.875 16.438 1 87.81 673 LYS A O 1
ATOM 4997 N N . SER A 1 674 ? -52.094 -14.141 16.453 1 89.81 674 SER A N 1
ATOM 4998 C CA . SER A 1 674 ? -52.219 -13.203 15.336 1 89.81 674 SER A CA 1
ATOM 4999 C C . SER A 1 674 ? -51.781 -11.797 15.75 1 89.81 674 SER A C 1
ATOM 5001 O O . SER A 1 674 ? -51.156 -11.07 14.961 1 89.81 674 SER A O 1
ATOM 5003 N N . THR A 1 675 ? -52.062 -11.43 16.953 1 91.06 675 THR A N 1
ATOM 5004 C CA . THR A 1 675 ? -51.625 -10.141 17.5 1 91.06 675 THR A CA 1
ATOM 5005 C C . THR A 1 675 ? -50.125 -10.086 17.625 1 91.06 675 THR A C 1
ATOM 5007 O O . THR A 1 675 ? -49.5 -9.07 17.328 1 91.06 675 THR A O 1
ATOM 5010 N N . GLU A 1 676 ? -49.594 -11.086 17.984 1 88.56 676 GLU A N 1
ATOM 5011 C CA . GLU A 1 676 ? -48.125 -11.164 18.109 1 88.56 676 GLU A CA 1
ATOM 5012 C C . GLU A 1 676 ? -47.438 -11.07 16.75 1 88.56 676 GLU A C 1
ATOM 5014 O O . GLU A 1 676 ? -46.375 -10.484 16.641 1 88.56 676 GLU A O 1
ATOM 5019 N N . VAL A 1 677 ? -48.062 -11.68 15.797 1 87.81 677 VAL A N 1
ATOM 5020 C CA . VAL A 1 677 ? -47.5 -11.625 14.453 1 87.81 677 VAL A CA 1
ATOM 5021 C C . VAL A 1 677 ? -47.5 -10.18 13.961 1 87.81 677 VAL A C 1
ATOM 5023 O O . VAL A 1 677 ? -46.531 -9.734 13.336 1 87.81 677 VAL A O 1
ATOM 5026 N N . HIS A 1 678 ? -48.5 -9.422 14.344 1 87.62 678 HIS A N 1
ATOM 5027 C CA . HIS A 1 678 ? -48.562 -8.016 13.953 1 87.62 678 HIS A CA 1
ATOM 5028 C C . HIS A 1 678 ? -47.531 -7.188 14.711 1 87.62 678 HIS A C 1
ATOM 5030 O O . HIS A 1 678 ? -46.969 -6.238 14.164 1 87.62 678 HIS A O 1
ATOM 5036 N N . LEU A 1 679 ? -47.375 -7.582 15.852 1 86.19 679 LEU A N 1
ATOM 5037 C CA . LEU A 1 679 ? -46.312 -6.918 16.609 1 86.19 679 LEU A CA 1
ATOM 5038 C C . LEU A 1 679 ? -44.938 -7.195 16.016 1 86.19 679 LEU A C 1
ATOM 5040 O O . LEU A 1 679 ? -44.094 -6.297 15.93 1 86.19 679 LEU A O 1
ATOM 5044 N N . ALA A 1 680 ? -44.719 -8.375 15.531 1 83.62 680 ALA A N 1
ATOM 5045 C CA . ALA A 1 680 ? -43.469 -8.75 14.875 1 83.62 680 ALA A CA 1
ATOM 5046 C C . ALA A 1 680 ? -43.281 -7.988 13.57 1 83.62 680 ALA A C 1
ATOM 5048 O O . ALA A 1 680 ? -42.125 -7.734 13.156 1 83.62 680 ALA A O 1
ATOM 5049 N N . SER A 1 681 ? -44.344 -7.613 13.023 1 80.56 681 SER A N 1
ATOM 5050 C CA . SER A 1 681 ? -44.281 -6.895 11.758 1 80.56 681 SER A CA 1
ATOM 5051 C C . SER A 1 681 ? -43.719 -5.492 11.938 1 80.56 681 SER A C 1
ATOM 5053 O O . SER A 1 681 ? -43.25 -4.879 10.977 1 80.56 681 SER A O 1
ATOM 5055 N N . SER A 1 682 ? -43.719 -5.004 13.164 1 77.19 682 SER A N 1
ATOM 5056 C CA . SER A 1 682 ? -43.156 -3.674 13.438 1 77.19 682 SER A CA 1
ATOM 5057 C C . SER A 1 682 ? -41.656 -3.629 13.219 1 77.19 682 SER A C 1
ATOM 5059 O O . SER A 1 682 ? -41.125 -2.588 12.852 1 77.19 682 SER A O 1
ATOM 5061 N N . VAL A 1 683 ? -41.125 -4.75 13.398 1 73.25 683 VAL A N 1
ATOM 5062 C CA . VAL A 1 683 ? -39.656 -4.824 13.188 1 73.25 683 VAL A CA 1
ATOM 5063 C C . VAL A 1 683 ? -39.375 -4.824 11.695 1 73.25 683 VAL A C 1
ATOM 5065 O O . VAL A 1 683 ? -38.438 -4.141 11.242 1 73.25 683 VAL A O 1
ATOM 5068 N N . VAL A 1 684 ? -40.156 -5.492 10.969 1 68.81 684 VAL A N 1
ATOM 5069 C CA . VAL A 1 684 ? -39.938 -5.609 9.523 1 68.81 684 VAL A CA 1
ATOM 5070 C C . VAL A 1 684 ? -40.25 -4.273 8.852 1 68.81 684 VAL A C 1
ATOM 5072 O O . VAL A 1 684 ? -39.656 -3.934 7.828 1 68.81 684 VAL A O 1
ATOM 5075 N N . ALA A 1 685 ? -41.094 -3.488 9.492 1 65.38 685 ALA A N 1
ATOM 5076 C CA . ALA A 1 685 ? -41.469 -2.186 8.969 1 65.38 685 ALA A CA 1
ATOM 5077 C C . ALA A 1 685 ? -40.281 -1.213 8.977 1 65.38 685 ALA A C 1
ATOM 5079 O O . ALA A 1 685 ? -40.281 -0.223 8.242 1 65.38 685 ALA A O 1
ATOM 5080 N N . LEU A 1 686 ? -39.375 -1.598 9.82 1 62.47 686 LEU A N 1
ATOM 5081 C CA . LEU A 1 686 ? -38.188 -0.756 9.875 1 62.47 686 LEU A CA 1
ATOM 5082 C C . LEU A 1 686 ? -37.375 -0.852 8.578 1 62.47 686 LEU A C 1
ATOM 5084 O O . LEU A 1 686 ? -36.719 0.107 8.188 1 62.47 686 LEU A O 1
ATOM 5088 N N . VAL A 1 687 ? -37.438 -2.004 7.93 1 60.41 687 VAL A N 1
ATOM 5089 C CA . VAL A 1 687 ? -36.531 -2.264 6.797 1 60.41 687 VAL A CA 1
ATOM 5090 C C . VAL A 1 687 ? -37.344 -2.258 5.5 1 60.41 687 VAL A C 1
ATOM 5092 O O . VAL A 1 687 ? -36.844 -1.896 4.441 1 60.41 687 VAL A O 1
ATOM 5095 N N . ALA A 1 688 ? -38.625 -2.494 5.605 1 58.38 688 ALA A N 1
ATOM 5096 C CA . ALA A 1 688 ? -39.469 -2.623 4.418 1 58.38 688 ALA A CA 1
ATOM 5097 C C . ALA A 1 688 ? -40.344 -1.383 4.223 1 58.38 688 ALA A C 1
ATOM 5099 O O . ALA A 1 688 ? -40.688 -0.698 5.188 1 58.38 688 ALA A O 1
ATOM 5100 N N . PRO A 1 689 ? -40.469 -1.065 2.99 1 55.69 689 PRO A N 1
ATOM 5101 C CA . PRO A 1 689 ? -41.406 0.054 2.76 1 55.69 689 PRO A CA 1
ATOM 5102 C C . PRO A 1 689 ? -42.75 -0.14 3.445 1 55.69 689 PRO A C 1
ATOM 5104 O O . PRO A 1 689 ? -43.156 -1.276 3.68 1 55.69 689 PRO A O 1
ATOM 5107 N N . ALA A 1 690 ? -43.281 0.977 3.801 1 56.03 690 ALA A N 1
ATOM 5108 C CA . ALA A 1 690 ? -44.562 0.973 4.508 1 56.03 690 ALA A CA 1
ATOM 5109 C C . ALA A 1 690 ? -45.594 0.124 3.773 1 56.03 690 ALA A C 1
ATOM 5111 O O . ALA A 1 690 ? -45.719 0.195 2.547 1 56.03 690 ALA A O 1
ATOM 5112 N N . GLY A 1 691 ? -46.25 -0.86 4.391 1 58.5 691 GLY A N 1
ATOM 5113 C CA . GLY A 1 691 ? -47.312 -1.68 3.855 1 58.5 691 GLY A CA 1
ATOM 5114 C C . GLY A 1 691 ? -46.875 -3.062 3.432 1 58.5 691 GLY A C 1
ATOM 5115 O O . GLY A 1 691 ? -47.625 -4.035 3.564 1 58.5 691 GLY A O 1
ATOM 5116 N N . VAL A 1 692 ? -45.688 -3.045 2.91 1 59.62 692 VAL A N 1
ATOM 5117 C CA . VAL A 1 692 ? -45.25 -4.305 2.318 1 59.62 692 VAL A CA 1
ATOM 5118 C C . VAL A 1 692 ? -44.688 -5.223 3.406 1 59.62 692 VAL A C 1
ATOM 5120 O O . VAL A 1 692 ? -44.969 -6.426 3.41 1 59.62 692 VAL A O 1
ATOM 5123 N N . GLY A 1 693 ? -44.031 -4.656 4.289 1 64.38 693 GLY A N 1
ATOM 5124 C CA . GLY A 1 693 ? -43.375 -5.469 5.309 1 64.38 693 GLY A CA 1
ATOM 5125 C C . GLY A 1 693 ? -44.375 -6.242 6.168 1 64.38 693 GLY A C 1
ATOM 5126 O O . GLY A 1 693 ? -44.188 -7.438 6.406 1 64.38 693 GLY A O 1
ATOM 5127 N N . GLY A 1 694 ? -45.438 -5.562 6.527 1 72 694 GLY A N 1
ATOM 5128 C CA . GLY A 1 694 ? -46.438 -6.195 7.352 1 72 694 GLY A CA 1
ATOM 5129 C C . GLY A 1 694 ? -47.219 -7.277 6.617 1 72 694 GLY A C 1
ATOM 5130 O O . GLY A 1 694 ? -47.5 -8.336 7.18 1 72 694 GLY A O 1
ATOM 5131 N N . ALA A 1 695 ? -47.375 -7.031 5.383 1 75 695 ALA A N 1
ATOM 5132 C CA . ALA A 1 695 ? -48.125 -8 4.559 1 75 695 ALA A CA 1
ATOM 5133 C C . ALA A 1 695 ? -47.281 -9.273 4.375 1 75 695 ALA A C 1
ATOM 5135 O O . ALA A 1 695 ? -47.844 -10.383 4.398 1 75 695 ALA A O 1
ATOM 5136 N N . ALA A 1 696 ? -46.062 -9.07 4.289 1 76.88 696 ALA A N 1
ATOM 5137 C CA . ALA A 1 696 ? -45.188 -10.219 4.059 1 76.88 696 ALA A CA 1
ATOM 5138 C C . ALA A 1 696 ? -45.156 -11.133 5.281 1 76.88 696 ALA A C 1
ATOM 5140 O O . ALA A 1 696 ? -45.188 -12.359 5.148 1 76.88 696 ALA A O 1
ATOM 5141 N N . ILE A 1 697 ? -45.125 -10.5 6.418 1 80.62 697 ILE A N 1
ATOM 5142 C CA . ILE A 1 697 ? -45.062 -11.297 7.637 1 80.62 697 ILE A CA 1
ATOM 5143 C C . ILE A 1 697 ? -46.406 -11.992 7.875 1 80.62 697 ILE A C 1
ATOM 5145 O O . ILE A 1 697 ? -46.438 -13.141 8.328 1 80.62 697 ILE A O 1
ATOM 5149 N N . ASN A 1 698 ? -47.438 -11.352 7.512 1 83.38 698 ASN A N 1
ATOM 5150 C CA . ASN A 1 698 ? -48.75 -11.961 7.621 1 83.38 698 ASN A CA 1
ATOM 5151 C C . ASN A 1 698 ? -48.906 -13.141 6.664 1 83.38 698 ASN A C 1
ATOM 5153 O O . ASN A 1 698 ? -49.5 -14.164 7.023 1 83.38 698 ASN A O 1
ATOM 5157 N N . LEU A 1 699 ? -48.344 -12.914 5.535 1 81.38 699 LEU A N 1
ATOM 5158 C CA . LEU A 1 699 ? -48.406 -13.984 4.547 1 81.38 699 LEU A CA 1
ATOM 5159 C C . LEU A 1 699 ? -47.594 -15.195 4.992 1 81.38 699 LEU A C 1
ATOM 5161 O O . LEU A 1 699 ? -48.062 -16.344 4.844 1 81.38 699 LEU A O 1
ATOM 5165 N N . ARG A 1 700 ? -46.5 -14.93 5.516 1 80.81 700 ARG A N 1
ATOM 5166 C CA . ARG A 1 700 ? -45.656 -16.016 6.004 1 80.81 700 ARG A CA 1
ATOM 5167 C C . ARG A 1 700 ? -46.344 -16.766 7.152 1 80.81 700 ARG A C 1
ATOM 5169 O O . ARG A 1 700 ? -46.219 -17.984 7.254 1 80.81 700 ARG A O 1
ATOM 5176 N N . PHE A 1 701 ? -47 -16.047 7.984 1 86.25 701 PHE A N 1
ATOM 5177 C CA . PHE A 1 701 ? -47.75 -16.641 9.102 1 86.25 701 PHE A CA 1
ATOM 5178 C C . PHE A 1 701 ? -48.875 -17.531 8.602 1 86.25 701 PHE A C 1
ATOM 5180 O O . PHE A 1 701 ? -49.031 -18.656 9.062 1 86.25 701 PHE A O 1
ATOM 5187 N N . LEU A 1 702 ? -49.531 -17.078 7.59 1 84.75 702 LEU A N 1
ATOM 5188 C CA . LEU A 1 702 ? -50.656 -17.828 7.023 1 84.75 702 LEU A CA 1
ATOM 5189 C C . LEU A 1 702 ? -50.125 -19.094 6.316 1 84.75 702 LEU A C 1
ATOM 5191 O O . LEU A 1 702 ? -50.75 -20.156 6.414 1 84.75 702 LEU A O 1
ATOM 5195 N N . HIS A 1 703 ? -49.062 -18.938 5.738 1 79.62 703 HIS A N 1
ATOM 5196 C CA . HIS A 1 703 ? -48.469 -20.078 5.043 1 79.62 703 HIS A CA 1
ATOM 5197 C C . HIS A 1 703 ? -48.031 -21.172 6.027 1 79.62 703 HIS A C 1
ATOM 5199 O O . HIS A 1 703 ? -48.25 -22.359 5.781 1 79.62 703 HIS A O 1
ATOM 5205 N N . ARG A 1 704 ? -47.531 -20.703 7.074 1 79.94 704 ARG A N 1
ATOM 5206 C CA . ARG A 1 704 ? -47.094 -21.656 8.078 1 79.94 704 ARG A CA 1
ATOM 5207 C C . ARG A 1 704 ? -48.25 -22.344 8.766 1 79.94 704 ARG A C 1
ATOM 5209 O O . ARG A 1 704 ? -48.156 -23.484 9.211 1 79.94 704 ARG A O 1
ATOM 5216 N N . LYS A 1 705 ? -49.375 -21.688 8.695 1 81.31 705 LYS A N 1
ATOM 5217 C CA . LYS A 1 705 ? -50.562 -22.266 9.305 1 81.31 705 LYS A CA 1
ATOM 5218 C C . LYS A 1 705 ? -51.344 -23.094 8.297 1 81.31 705 LYS A C 1
ATOM 5220 O O . LYS A 1 705 ? -52.438 -23.578 8.602 1 81.31 705 LYS A O 1
ATOM 5225 N N . GLY A 1 706 ? -50.719 -23.281 7.082 1 77.25 706 GLY A N 1
ATOM 5226 C CA . GLY A 1 706 ? -51.281 -24.234 6.133 1 77.25 706 GLY A CA 1
ATOM 5227 C C . GLY A 1 706 ? -52.156 -23.578 5.082 1 77.25 706 GLY A C 1
ATOM 5228 O O . GLY A 1 706 ? -52.875 -24.266 4.352 1 77.25 706 GLY A O 1
ATOM 5229 N N . VAL A 1 707 ? -52.156 -22.297 5.016 1 80.5 707 VAL A N 1
ATOM 5230 C CA . VAL A 1 707 ? -52.969 -21.609 4.016 1 80.5 707 VAL A CA 1
ATOM 5231 C C . VAL A 1 707 ? -52.188 -21.5 2.709 1 80.5 707 VAL A C 1
ATOM 5233 O O . VAL A 1 707 ? -51.031 -21.062 2.703 1 80.5 707 VAL A O 1
ATOM 5236 N N . PRO A 1 708 ? -52.719 -22.078 1.728 1 77.19 708 PRO A N 1
ATOM 5237 C CA . PRO A 1 708 ? -52.031 -21.969 0.446 1 77.19 708 PRO A CA 1
ATOM 5238 C C . PRO A 1 708 ? -51.719 -20.516 0.072 1 77.19 708 PRO A C 1
ATOM 5240 O O . PRO A 1 708 ? -52.406 -19.594 0.493 1 77.19 708 PRO A O 1
ATOM 5243 N N . THR A 1 709 ? -50.688 -20.172 -0.639 1 74.88 709 THR A N 1
ATOM 5244 C CA . THR A 1 709 ? -50.125 -18.859 -0.94 1 74.88 709 THR A CA 1
ATOM 5245 C C . THR A 1 709 ? -51.188 -17.969 -1.603 1 74.88 709 THR A C 1
ATOM 5247 O O . THR A 1 709 ? -51.344 -16.797 -1.251 1 74.88 709 THR A O 1
ATOM 5250 N N . ALA A 1 710 ? -51.938 -18.594 -2.518 1 73.62 710 ALA A N 1
ATOM 5251 C CA . ALA A 1 710 ? -52.938 -17.812 -3.234 1 73.62 710 ALA A CA 1
ATOM 5252 C C . ALA A 1 710 ? -54.031 -17.297 -2.285 1 73.62 710 ALA A C 1
ATOM 5254 O O . ALA A 1 710 ? -54.406 -16.125 -2.332 1 73.62 710 ALA A O 1
ATOM 5255 N N . THR A 1 711 ? -54.406 -18.156 -1.407 1 77.25 711 THR A N 1
ATOM 5256 C CA . THR A 1 711 ? -55.438 -17.797 -0.439 1 77.25 711 THR A CA 1
ATOM 5257 C C . THR A 1 711 ? -54.875 -16.844 0.611 1 77.25 711 THR A C 1
ATOM 5259 O O . THR A 1 711 ? -55.594 -15.953 1.083 1 77.25 711 THR A O 1
ATOM 5262 N N . GLY A 1 712 ? -53.625 -17.031 0.866 1 80.69 712 GLY A N 1
ATOM 5263 C CA . GLY A 1 712 ? -52.969 -16.141 1.811 1 80.69 712 GLY A CA 1
ATOM 5264 C C . GLY A 1 712 ? -52.875 -14.711 1.308 1 80.69 712 GLY A C 1
ATOM 5265 O O . GLY A 1 712 ? -53.188 -13.766 2.039 1 80.69 712 GLY A O 1
ATOM 5266 N N . VAL A 1 713 ? -52.5 -14.602 0.119 1 80.31 713 VAL A N 1
ATOM 5267 C CA . VAL A 1 713 ? -52.406 -13.281 -0.493 1 80.31 713 VAL A CA 1
ATOM 5268 C C . VAL A 1 713 ? -53.781 -12.633 -0.58 1 80.31 713 VAL A C 1
ATOM 5270 O O . VAL A 1 713 ? -53.906 -11.438 -0.319 1 80.31 713 VAL A O 1
ATOM 5273 N N . ALA A 1 714 ? -54.75 -13.43 -0.878 1 77.19 714 ALA A N 1
ATOM 5274 C CA . ALA A 1 714 ? -56.125 -12.922 -0.967 1 77.19 714 ALA A CA 1
ATOM 5275 C C . ALA A 1 714 ? -56.625 -12.453 0.396 1 77.19 714 ALA A C 1
ATOM 5277 O O . ALA A 1 714 ? -57.312 -11.43 0.493 1 77.19 714 ALA A O 1
ATOM 5278 N N . THR A 1 715 ? -56.25 -13.172 1.367 1 81.38 715 THR A N 1
ATOM 5279 C CA . THR A 1 715 ? -56.656 -12.82 2.719 1 81.38 715 THR A CA 1
ATOM 5280 C C . THR A 1 715 ? -56.031 -11.516 3.164 1 81.38 715 THR A C 1
ATOM 5282 O O . THR A 1 715 ? -56.688 -10.633 3.711 1 81.38 715 THR A O 1
ATOM 5285 N N . VAL A 1 716 ? -54.75 -11.438 2.924 1 82.12 716 VAL A N 1
ATOM 5286 C CA . VAL A 1 716 ? -54.031 -10.234 3.318 1 82.12 716 VAL A CA 1
ATOM 5287 C C . VAL A 1 716 ? -54.562 -9.039 2.523 1 82.12 716 VAL A C 1
ATOM 5289 O O . VAL A 1 716 ? -54.75 -7.945 3.072 1 82.12 716 VAL A O 1
ATOM 5292 N N . ALA A 1 717 ? -54.875 -9.25 1.299 1 79.44 717 ALA A N 1
ATOM 5293 C CA . ALA A 1 717 ? -55.438 -8.195 0.466 1 79.44 717 ALA A CA 1
ATOM 5294 C C . ALA A 1 717 ? -56.812 -7.773 0.979 1 79.44 717 ALA A C 1
ATOM 5296 O O . ALA A 1 717 ? -57.125 -6.582 1.018 1 79.44 717 ALA A O 1
ATOM 5297 N N . LEU A 1 718 ? -57.594 -8.75 1.335 1 80.19 718 LEU A N 1
ATOM 5298 C CA . LEU A 1 718 ? -58.906 -8.469 1.866 1 80.19 718 LEU A CA 1
ATOM 5299 C C . LEU A 1 718 ? -58.844 -7.656 3.154 1 80.19 718 LEU A C 1
ATOM 5301 O O . LEU A 1 718 ? -59.625 -6.723 3.359 1 80.19 718 LEU A O 1
ATOM 5305 N N . VAL A 1 719 ? -57.938 -8 3.994 1 82.75 719 VAL A N 1
ATOM 5306 C CA . VAL A 1 719 ? -57.75 -7.273 5.238 1 82.75 719 VAL A CA 1
ATOM 5307 C C . VAL A 1 719 ? -57.406 -5.812 4.934 1 82.75 719 VAL A C 1
ATOM 5309 O O . VAL A 1 719 ? -57.938 -4.906 5.582 1 82.75 719 VAL A O 1
ATOM 5312 N N . GLN A 1 720 ? -56.625 -5.57 3.967 1 80.5 720 GLN A N 1
ATOM 5313 C CA . GLN A 1 720 ? -56.219 -4.211 3.615 1 80.5 720 GLN A CA 1
ATOM 5314 C C . GLN A 1 720 ? -57.406 -3.438 3.025 1 80.5 720 GLN A C 1
ATOM 5316 O O . GLN A 1 720 ? -57.594 -2.254 3.318 1 80.5 720 GLN A O 1
ATOM 5321 N N . VAL A 1 721 ? -58.188 -4.098 2.23 1 75.69 721 VAL A N 1
ATOM 5322 C CA . VAL A 1 721 ? -59.344 -3.457 1.602 1 75.69 721 VAL A CA 1
ATOM 5323 C C . VAL A 1 721 ? -60.375 -3.1 2.664 1 75.69 721 VAL A C 1
ATOM 5325 O O . VAL A 1 721 ? -60.906 -1.992 2.662 1 75.69 721 VAL A O 1
ATOM 5328 N N . VAL A 1 722 ? -60.625 -4.012 3.531 1 80.69 722 VAL A N 1
ATOM 5329 C CA . VAL A 1 722 ? -61.594 -3.768 4.59 1 80.69 722 VAL A CA 1
ATOM 5330 C C . VAL A 1 722 ? -61.125 -2.631 5.488 1 80.69 722 VAL A C 1
ATOM 5332 O O . VAL A 1 722 ? -61.906 -1.767 5.883 1 80.69 722 VAL A O 1
ATOM 5335 N N . GLN A 1 723 ? -59.906 -2.672 5.777 1 82.06 723 GLN A N 1
ATOM 5336 C CA . GLN A 1 723 ? -59.312 -1.594 6.578 1 82.06 723 GLN A CA 1
ATOM 5337 C C . GLN A 1 723 ? -59.5 -0.245 5.883 1 82.06 723 GLN A C 1
ATOM 5339 O O . GLN A 1 723 ? -59.844 0.752 6.523 1 82.06 723 GLN A O 1
ATOM 5344 N N . PHE A 1 724 ? -59.312 -0.225 4.664 1 77.94 724 PHE A N 1
ATOM 5345 C CA . PHE A 1 724 ? -59.438 0.996 3.877 1 77.94 724 PHE A CA 1
ATOM 5346 C C . PHE A 1 724 ? -60.906 1.469 3.852 1 77.94 724 PHE A C 1
ATOM 5348 O O . PHE A 1 724 ? -61.188 2.648 4.078 1 77.94 724 PHE A O 1
ATOM 5355 N N . VAL A 1 725 ? -61.75 0.561 3.59 1 77.19 725 VAL A N 1
ATOM 5356 C CA . VAL A 1 725 ? -63.188 0.881 3.496 1 77.19 725 VAL A CA 1
ATOM 5357 C C . VAL A 1 725 ? -63.688 1.393 4.844 1 77.19 725 VAL A C 1
ATOM 5359 O O . VAL A 1 725 ? -64.375 2.396 4.906 1 77.19 725 VAL A O 1
ATOM 5362 N N . VAL A 1 726 ? -63.312 0.716 5.867 1 82 726 VAL A N 1
ATOM 5363 C CA . VAL A 1 726 ? -63.719 1.123 7.199 1 82 726 VAL A CA 1
ATOM 5364 C C . VAL A 1 726 ? -63.188 2.514 7.516 1 82 726 VAL A C 1
ATOM 5366 O O . VAL A 1 726 ? -63.906 3.357 8.062 1 82 726 VAL A O 1
ATOM 5369 N N . THR A 1 727 ? -61.969 2.762 7.168 1 78.94 727 THR A N 1
ATOM 5370 C CA . THR A 1 727 ? -61.344 4.066 7.398 1 78.94 727 THR A CA 1
ATOM 5371 C C . THR A 1 727 ? -62.094 5.156 6.637 1 78.94 727 THR A C 1
ATOM 5373 O O . THR A 1 727 ? -62.375 6.223 7.184 1 78.94 727 THR A O 1
ATOM 5376 N N . VAL A 1 728 ? -62.438 4.906 5.449 1 74.75 728 VAL A N 1
ATOM 5377 C CA . VAL A 1 728 ? -63.156 5.863 4.605 1 74.75 728 VAL A CA 1
ATOM 5378 C C . VAL A 1 728 ? -64.562 6.125 5.176 1 74.75 728 VAL A C 1
ATOM 5380 O O . VAL A 1 728 ? -65 7.273 5.27 1 74.75 728 VAL A O 1
ATOM 5383 N N . ILE A 1 729 ? -65.188 5.035 5.543 1 76.75 729 ILE A N 1
ATOM 5384 C CA . ILE A 1 729 ? -66.5 5.152 6.113 1 76.75 729 ILE A CA 1
ATOM 5385 C C . ILE A 1 729 ? -66.438 5.957 7.41 1 76.75 729 ILE A C 1
ATOM 5387 O O . ILE A 1 729 ? -67.312 6.832 7.645 1 76.75 729 ILE A O 1
ATOM 5391 N N . LEU A 1 730 ? -65.5 5.668 8.172 1 77.06 730 LEU A N 1
ATOM 5392 C CA . LEU A 1 730 ? -65.312 6.398 9.422 1 77.06 730 LEU A CA 1
ATOM 5393 C C . LEU A 1 730 ? -65.062 7.875 9.164 1 77.06 730 LEU A C 1
ATOM 5395 O O . LEU A 1 730 ? -65.562 8.75 9.867 1 77.06 730 LEU A O 1
ATOM 5399 N N . LEU A 1 731 ? -64.312 8.219 8.125 1 72.38 731 LEU A N 1
ATOM 5400 C CA . LEU A 1 731 ? -64.062 9.594 7.738 1 72.38 731 LEU A CA 1
ATOM 5401 C C . LEU A 1 731 ? -65.312 10.32 7.297 1 72.38 731 LEU A C 1
ATOM 5403 O O . LEU A 1 731 ? -65.5 11.484 7.637 1 72.38 731 LEU A O 1
ATOM 5407 N N . ILE A 1 732 ? -66.062 9.578 6.625 1 70.31 732 ILE A N 1
ATOM 5408 C CA . ILE A 1 732 ? -67.312 10.141 6.129 1 70.31 732 ILE A CA 1
ATOM 5409 C C . ILE A 1 732 ? -68.25 10.406 7.297 1 70.31 732 ILE A C 1
ATOM 5411 O O . ILE A 1 732 ? -68.875 11.469 7.371 1 70.31 732 ILE A O 1
ATOM 5415 N N . ILE A 1 733 ? -68.375 9.445 8.195 1 72.44 733 ILE A N 1
ATOM 5416 C CA . ILE A 1 733 ? -69.25 9.586 9.359 1 72.44 733 ILE A CA 1
ATOM 5417 C C . ILE A 1 733 ? -68.75 10.758 10.219 1 72.44 733 ILE A C 1
ATOM 5419 O O . ILE A 1 733 ? -69.562 11.578 10.672 1 72.44 733 ILE A O 1
ATOM 5423 N N . LEU A 1 734 ? -67.562 10.875 10.375 1 70.5 734 LEU A N 1
ATOM 5424 C CA . LEU A 1 734 ? -67 11.938 11.195 1 70.5 734 LEU A CA 1
ATOM 5425 C C . LEU A 1 734 ? -67.125 13.297 10.523 1 70.5 734 LEU A C 1
ATOM 5427 O O . LEU A 1 734 ? -67.438 14.281 11.188 1 70.5 734 LEU A O 1
ATOM 5431 N N . ALA A 1 735 ? -66.938 13.328 9.266 1 63.59 735 ALA A N 1
ATOM 5432 C CA . ALA A 1 735 ? -67.125 14.555 8.5 1 63.59 735 ALA A CA 1
ATOM 5433 C C . ALA A 1 735 ? -68.562 15 8.539 1 63.59 735 ALA A C 1
ATOM 5435 O O . ALA A 1 735 ? -68.875 16.203 8.633 1 63.59 735 ALA A O 1
ATOM 5436 N N . ALA A 1 736 ? -69.5 14.055 8.461 1 64.19 736 ALA A N 1
ATOM 5437 C CA . ALA A 1 736 ? -70.938 14.336 8.445 1 64.19 736 ALA A CA 1
ATOM 5438 C C . ALA A 1 736 ? -71.438 14.82 9.812 1 64.19 736 ALA A C 1
ATOM 5440 O O . ALA A 1 736 ? -72.312 15.648 9.898 1 64.19 736 ALA A O 1
ATOM 5441 N N . THR A 1 737 ? -71 14.234 10.82 1 62.22 737 THR A N 1
ATOM 5442 C CA . THR A 1 737 ? -71.5 14.578 12.148 1 62.22 737 THR A CA 1
ATOM 5443 C C . THR A 1 737 ? -70.938 15.914 12.602 1 62.22 737 THR A C 1
ATOM 5445 O O . THR A 1 737 ? -71.5 16.578 13.477 1 62.22 737 THR A O 1
ATOM 5448 N N . THR A 1 738 ? -69.812 16.172 12.375 1 54.62 738 THR A N 1
ATOM 5449 C CA . THR A 1 738 ? -69.188 17.422 12.844 1 54.62 738 THR A CA 1
ATOM 5450 C C . THR A 1 738 ? -69.688 18.594 11.984 1 54.62 738 THR A C 1
ATOM 5452 O O . THR A 1 738 ? -69.438 19.766 12.328 1 54.62 738 THR A O 1
ATOM 5455 N N . GLY A 1 739 ? -71.062 18.672 11.375 1 49.25 739 GLY A N 1
ATOM 5456 C CA . GLY A 1 739 ? -71.625 19.781 10.617 1 49.25 739 GLY A CA 1
ATOM 5457 C C . GLY A 1 739 ? -70.562 20.688 10.008 1 49.25 739 GLY A C 1
ATOM 5458 O O . GLY A 1 739 ? -70.875 21.703 9.391 1 49.25 739 GLY A O 1
ATOM 5459 N N . GLN A 1 740 ? -69.625 21.141 10.867 1 42.28 740 GLN A N 1
ATOM 5460 C CA . GLN A 1 740 ? -68.625 22.109 10.398 1 42.28 740 GLN A CA 1
ATOM 5461 C C . GLN A 1 740 ? -68.062 21.688 9.039 1 42.28 740 GLN A C 1
ATOM 5463 O O . GLN A 1 740 ? -67.75 20.531 8.82 1 42.28 740 GLN A O 1
ATOM 5468 N N . SER A 1 741 ? -68.75 22.25 7.949 1 39.56 741 SER A N 1
ATOM 5469 C CA . SER A 1 741 ? -68 22.25 6.699 1 39.56 741 SER A CA 1
ATOM 5470 C C . SER A 1 741 ? -66.5 22.125 6.949 1 39.56 741 SER A C 1
ATOM 5472 O O . SER A 1 741 ? -65.938 22.656 7.938 1 39.56 741 SER A O 1
ATOM 5474 N N . THR A 1 742 ? -66 20.984 6.629 1 37.94 742 THR A N 1
ATOM 5475 C CA . THR A 1 742 ? -64.562 20.719 6.836 1 37.94 742 THR A CA 1
ATOM 5476 C C . THR A 1 742 ? -63.781 22.016 6.797 1 37.94 742 THR A C 1
ATOM 5478 O O . THR A 1 742 ? -63.656 22.641 5.742 1 37.94 742 THR A O 1
ATOM 5481 N N . GLY A 1 743 ? -64.188 23.078 7.449 1 34.94 743 GLY A N 1
ATOM 5482 C CA . GLY A 1 743 ? -63.031 24 7.57 1 34.94 743 GLY A CA 1
ATOM 5483 C C . GLY A 1 743 ? -61.688 23.328 7.484 1 34.94 743 GLY A C 1
ATOM 5484 O O . GLY A 1 743 ? -60.875 23.453 8.391 1 34.94 743 GLY A O 1
ATOM 5485 N N . LEU A 1 744 ? -61.719 22.047 7.234 1 34.75 744 LEU A N 1
ATOM 5486 C CA . LEU A 1 744 ? -60.438 21.531 6.812 1 34.75 744 LEU A CA 1
ATOM 5487 C C . LEU A 1 744 ? -59.656 22.562 5.992 1 34.75 744 LEU A C 1
ATOM 5489 O O . LEU A 1 744 ? -60.062 22.891 4.867 1 34.75 744 LEU A O 1
ATOM 5493 N N . THR A 1 745 ? -59.469 23.734 6.496 1 35.09 745 THR A N 1
ATOM 5494 C CA . THR A 1 745 ? -58.375 24.391 5.789 1 35.09 745 THR A CA 1
ATOM 5495 C C . THR A 1 745 ? -57.438 23.359 5.188 1 35.09 745 THR A C 1
ATOM 5497 O O . THR A 1 745 ? -56.656 22.719 5.906 1 35.09 745 THR A O 1
ATOM 5500 N N . LEU A 1 746 ? -58 22.312 4.453 1 35.75 746 LEU A N 1
ATOM 5501 C CA . LEU A 1 746 ? -57.094 21.5 3.666 1 35.75 746 LEU A CA 1
ATOM 5502 C C . LEU A 1 746 ? -55.75 22.234 3.43 1 35.75 746 LEU A C 1
ATOM 5504 O O . LEU A 1 746 ? -55.75 23.453 3.279 1 35.75 746 LEU A O 1
ATOM 5508 N N . PRO A 1 747 ? -54.594 21.672 3.945 1 38.62 747 PRO A N 1
ATOM 5509 C CA . PRO A 1 747 ? -53.469 22.547 3.609 1 38.62 747 PRO A CA 1
ATOM 5510 C C . PRO A 1 747 ? -53.75 23.422 2.385 1 38.62 747 PRO A C 1
ATOM 5512 O O . PRO A 1 747 ? -54.781 23.281 1.744 1 38.62 747 PRO A O 1
ATOM 5515 N N . SER A 1 748 ? -52.656 23.828 1.739 1 39.47 748 SER A N 1
ATOM 5516 C CA . SER A 1 748 ? -52.688 24.75 0.604 1 39.47 748 SER A CA 1
ATOM 5517 C C . SER A 1 748 ? -53.625 24.25 -0.487 1 39.47 748 SER A C 1
ATOM 5519 O O . SER A 1 748 ? -53.938 23.047 -0.551 1 39.47 748 SER A O 1
ATOM 5521 N N . GLY A 1 749 ? -54.75 24.938 -0.983 1 40.53 749 GLY A N 1
ATOM 5522 C CA . GLY A 1 749 ? -55.375 24.75 -2.281 1 40.53 749 GLY A CA 1
ATOM 5523 C C . GLY A 1 749 ? -54.625 23.781 -3.172 1 40.53 749 GLY A C 1
ATOM 5524 O O . GLY A 1 749 ? -55.25 23 -3.893 1 40.53 749 GLY A O 1
ATOM 5525 N N . TRP A 1 750 ? -53.406 23.625 -2.799 1 44.94 750 TRP A N 1
ATOM 5526 C CA . TRP A 1 750 ? -52.531 22.812 -3.639 1 44.94 750 TRP A CA 1
ATOM 5527 C C . TRP A 1 750 ? -52.688 21.328 -3.322 1 44.94 750 TRP A C 1
ATOM 5529 O O . TRP A 1 750 ? -52.625 20.484 -4.223 1 44.94 750 TRP A O 1
ATOM 5539 N N . VAL A 1 751 ? -52.969 21.016 -2.135 1 46.94 751 VAL A N 1
ATOM 5540 C CA . VAL A 1 751 ? -53.125 19.594 -1.815 1 46.94 751 VAL A CA 1
ATOM 5541 C C . VAL A 1 751 ? -54.469 19.094 -2.379 1 46.94 751 VAL A C 1
ATOM 5543 O O . VAL A 1 751 ? -54.531 18 -2.924 1 46.94 751 VAL A O 1
ATOM 5546 N N . LEU A 1 752 ? -55.469 19.828 -2.238 1 46.66 752 LEU A N 1
ATOM 5547 C CA . LEU A 1 752 ? -56.75 19.484 -2.863 1 46.66 752 LEU A CA 1
ATOM 5548 C C . LEU A 1 752 ? -56.625 19.453 -4.383 1 46.66 752 LEU A C 1
ATOM 5550 O O . LEU A 1 752 ? -57.188 18.578 -5.039 1 46.66 752 LEU A O 1
ATOM 5554 N N . VAL A 1 753 ? -55.844 20.453 -4.871 1 50.81 753 VAL A N 1
ATOM 5555 C CA . VAL A 1 753 ? -55.562 20.438 -6.301 1 50.81 753 VAL A CA 1
ATOM 5556 C C . VAL A 1 753 ? -54.75 19.188 -6.652 1 50.81 753 VAL A C 1
ATOM 5558 O O . VAL A 1 753 ? -55.031 18.531 -7.656 1 50.81 753 VAL A O 1
ATOM 5561 N N . ALA A 1 754 ? -53.844 18.812 -5.746 1 52.78 754 ALA A N 1
ATOM 5562 C CA . ALA A 1 754 ? -53.031 17.625 -6.023 1 52.78 754 ALA A CA 1
ATOM 5563 C C . ALA A 1 754 ? -53.844 16.359 -5.91 1 52.78 754 ALA A C 1
ATOM 5565 O O . ALA A 1 754 ? -53.719 15.461 -6.75 1 52.78 754 ALA A O 1
ATOM 5566 N N . ALA A 1 755 ? -54.656 16.219 -4.875 1 55.47 755 ALA A N 1
ATOM 5567 C CA . ALA A 1 755 ? -55.562 15.086 -4.742 1 55.47 755 ALA A CA 1
ATOM 5568 C C . ALA A 1 755 ? -56.562 15.039 -5.898 1 55.47 755 ALA A C 1
ATOM 5570 O O . ALA A 1 755 ? -56.844 13.969 -6.445 1 55.47 755 ALA A O 1
ATOM 5571 N N . GLY A 1 756 ? -57.188 16.188 -6.145 1 56.91 756 GLY A N 1
ATOM 5572 C CA . GLY A 1 756 ? -58.062 16.297 -7.312 1 56.91 756 GLY A CA 1
ATOM 5573 C C . GLY A 1 756 ? -57.375 15.906 -8.602 1 56.91 756 GLY A C 1
ATOM 5574 O O . GLY A 1 756 ? -57.938 15.203 -9.438 1 56.91 756 GLY A O 1
ATOM 5575 N N . LEU A 1 757 ? -56.062 16.328 -8.656 1 60.22 757 LEU A N 1
ATOM 5576 C CA . LEU A 1 757 ? -55.25 15.984 -9.836 1 60.22 757 LEU A CA 1
ATOM 5577 C C . LEU A 1 757 ? -55 14.477 -9.898 1 60.22 757 LEU A C 1
ATOM 5579 O O . LEU A 1 757 ? -55.062 13.883 -10.977 1 60.22 757 LEU A O 1
ATOM 5583 N N . ILE A 1 758 ? -54.781 13.859 -8.797 1 61.81 758 ILE A N 1
ATOM 5584 C CA . ILE A 1 758 ? -54.594 12.414 -8.781 1 61.81 758 ILE A CA 1
ATOM 5585 C C . ILE A 1 758 ? -55.875 11.695 -9.18 1 61.81 758 ILE A C 1
ATOM 5587 O O . ILE A 1 758 ? -55.844 10.742 -9.961 1 61.81 758 ILE A O 1
ATOM 5591 N N . VAL A 1 759 ? -57 12.195 -8.633 1 61.75 759 VAL A N 1
ATOM 5592 C CA . VAL A 1 759 ? -58.281 11.625 -8.977 1 61.75 759 VAL A CA 1
ATOM 5593 C C . VAL A 1 759 ? -58.562 11.812 -10.469 1 61.75 759 VAL A C 1
ATOM 5595 O O . VAL A 1 759 ? -59.031 10.891 -11.141 1 61.75 759 VAL A O 1
ATOM 5598 N N . ILE A 1 760 ? -58.219 13.039 -10.938 1 62.03 760 ILE A N 1
ATOM 5599 C CA . ILE A 1 760 ? -58.406 13.328 -12.359 1 62.03 760 ILE A CA 1
ATOM 5600 C C . ILE A 1 760 ? -57.469 12.461 -13.188 1 62.03 760 ILE A C 1
ATOM 5602 O O . ILE A 1 760 ? -57.844 11.922 -14.227 1 62.03 760 ILE A O 1
ATOM 5606 N N . LEU A 1 761 ? -56.219 12.234 -12.68 1 64.94 761 LEU A N 1
ATOM 5607 C CA . LEU A 1 761 ? -55.25 11.422 -13.406 1 64.94 761 LEU A CA 1
ATOM 5608 C C . LEU A 1 761 ? -55.656 9.953 -13.398 1 64.94 761 LEU A C 1
ATOM 5610 O O . LEU A 1 761 ? -55.562 9.273 -14.422 1 64.94 761 LEU A O 1
ATOM 5614 N N . VAL A 1 762 ? -56.156 9.555 -12.336 1 64.62 762 VAL A N 1
ATOM 5615 C CA . VAL A 1 762 ? -56.625 8.18 -12.258 1 64.62 762 VAL A CA 1
ATOM 5616 C C . VAL A 1 762 ? -57.906 8.023 -13.102 1 64.62 762 VAL A C 1
ATOM 5618 O O . VAL A 1 762 ? -58.031 7.055 -13.859 1 64.62 762 VAL A O 1
ATOM 5621 N N . ALA A 1 763 ? -58.812 9.016 -12.914 1 64.19 763 ALA A N 1
ATOM 5622 C CA . ALA A 1 763 ? -60.031 9.016 -13.719 1 64.19 763 ALA A CA 1
ATOM 5623 C C . ALA A 1 763 ? -59.719 9.117 -15.211 1 64.19 763 ALA A C 1
ATOM 5625 O O . ALA A 1 763 ? -60.312 8.422 -16.031 1 64.19 763 ALA A O 1
ATOM 5626 N N . GLY A 1 764 ? -58.781 10.055 -15.555 1 66.69 764 GLY A N 1
ATOM 5627 C CA . GLY A 1 764 ? -58.312 10.164 -16.922 1 66.69 764 GLY A CA 1
ATOM 5628 C C . GLY A 1 764 ? -57.656 8.898 -17.438 1 66.69 764 GLY A C 1
ATOM 5629 O O . GLY A 1 764 ? -57.906 8.484 -18.578 1 66.69 764 GLY A O 1
ATOM 5630 N N . ALA A 1 765 ? -56.812 8.297 -16.625 1 67.56 765 ALA A N 1
ATOM 5631 C CA . ALA A 1 765 ? -56.156 7.055 -17.016 1 67.56 765 ALA A CA 1
ATOM 5632 C C . ALA A 1 765 ? -57.188 5.941 -17.234 1 67.56 765 ALA A C 1
ATOM 5634 O O . ALA A 1 765 ? -57.031 5.109 -18.125 1 67.56 765 ALA A O 1
ATOM 5635 N N . LEU A 1 766 ? -58.312 6.078 -16.469 1 65.62 766 LEU A N 1
ATOM 5636 C CA . LEU A 1 766 ? -59.375 5.09 -16.609 1 65.62 766 LEU A CA 1
ATOM 5637 C C . LEU A 1 766 ? -60.219 5.379 -17.844 1 65.62 766 LEU A C 1
ATOM 5639 O O . LEU A 1 766 ? -60.875 4.48 -18.375 1 65.62 766 LEU A O 1
ATOM 5643 N N . LEU A 1 767 ? -60.188 6.605 -18.297 1 69.19 767 LEU A N 1
ATOM 5644 C CA . LEU A 1 767 ? -60.906 6.957 -19.5 1 69.19 767 LEU A CA 1
ATOM 5645 C C . LEU A 1 767 ? -60.156 6.516 -20.75 1 69.19 767 LEU A C 1
ATOM 5647 O O . LEU A 1 767 ? -60.719 6.395 -21.828 1 69.19 767 LEU A O 1
ATOM 5651 N N . VAL A 1 768 ? -58.781 6.371 -20.625 1 68.19 768 VAL A N 1
ATOM 5652 C CA . VAL A 1 768 ? -58 5.871 -21.75 1 68.19 768 VAL A CA 1
ATOM 5653 C C . VAL A 1 768 ? -58.125 4.352 -21.828 1 68.19 768 VAL A C 1
ATOM 5655 O O . VAL A 1 768 ? -57.812 3.645 -20.875 1 68.19 768 VAL A O 1
ATOM 5658 N N . PRO A 1 769 ? -58.75 3.857 -22.828 1 67.06 769 PRO A N 1
ATOM 5659 C CA . PRO A 1 769 ? -59.031 2.426 -22.938 1 67.06 769 PRO A CA 1
ATOM 5660 C C . PRO A 1 769 ? -57.781 1.562 -22.781 1 67.06 769 PRO A C 1
ATOM 5662 O O . PRO A 1 769 ? -57.844 0.489 -22.172 1 67.06 769 PRO A O 1
ATOM 5665 N N . ARG A 1 770 ? -56.688 1.973 -23.25 1 66.56 770 ARG A N 1
ATOM 5666 C CA . ARG A 1 770 ? -55.469 1.174 -23.141 1 66.56 770 ARG A CA 1
ATOM 5667 C C . ARG A 1 770 ? -55 1.092 -21.688 1 66.56 770 ARG A C 1
ATOM 5669 O O . ARG A 1 770 ? -54.562 0.039 -21.219 1 66.56 770 ARG A O 1
ATOM 5676 N N . ALA A 1 771 ? -55.031 2.121 -21.031 1 68.38 771 ALA A N 1
ATOM 5677 C CA . ALA A 1 771 ? -54.656 2.176 -19.625 1 68.38 771 ALA A CA 1
ATOM 5678 C C . ALA A 1 771 ? -55.656 1.43 -18.766 1 68.38 771 ALA A C 1
ATOM 5680 O O . ALA A 1 771 ? -55.312 0.752 -17.797 1 68.38 771 ALA A O 1
ATOM 5681 N N . ARG A 1 772 ? -56.844 1.476 -19.109 1 66.88 772 ARG A N 1
ATOM 5682 C CA . ARG A 1 772 ? -57.906 0.756 -18.422 1 66.88 772 ARG A CA 1
ATOM 5683 C C . ARG A 1 772 ? -57.719 -0.752 -18.547 1 66.88 772 ARG A C 1
ATOM 5685 O O . ARG A 1 772 ? -57.906 -1.491 -17.578 1 66.88 772 ARG A O 1
ATOM 5692 N N . THR A 1 773 ? -57.406 -1.062 -19.828 1 67.06 773 THR A N 1
ATOM 5693 C CA . THR A 1 773 ? -57.219 -2.49 -20.047 1 67.06 773 THR A CA 1
ATOM 5694 C C . THR A 1 773 ? -55.938 -2.973 -19.344 1 67.06 773 THR A C 1
ATOM 5696 O O . THR A 1 773 ? -55.906 -4.074 -18.781 1 67.06 773 THR A O 1
ATOM 5699 N N . TRP A 1 774 ? -55 -2.135 -19.312 1 64.88 774 TRP A N 1
ATOM 5700 C CA . TRP A 1 774 ? -53.75 -2.465 -18.609 1 64.88 774 TRP A CA 1
ATOM 5701 C C . TRP A 1 774 ? -53.969 -2.533 -17.109 1 64.88 774 TRP A C 1
ATOM 5703 O O . TRP A 1 774 ? -53.531 -3.471 -16.438 1 64.88 774 TRP A O 1
ATOM 5713 N N . ALA A 1 775 ? -54.656 -1.6 -16.578 1 64.94 775 ALA A N 1
ATOM 5714 C CA . ALA A 1 775 ? -55 -1.565 -15.148 1 64.94 775 ALA A CA 1
ATOM 5715 C C . ALA A 1 775 ? -55.875 -2.748 -14.758 1 64.94 775 ALA A C 1
ATOM 5717 O O . ALA A 1 775 ? -55.656 -3.367 -13.719 1 64.94 775 ALA A O 1
ATOM 5718 N N . TRP A 1 776 ? -56.812 -2.998 -15.602 1 64.56 776 TRP A N 1
ATOM 5719 C CA . TRP A 1 776 ? -57.688 -4.137 -15.344 1 64.56 776 TRP A CA 1
ATOM 5720 C C . TRP A 1 776 ? -56.938 -5.449 -15.477 1 64.56 776 TRP A C 1
ATOM 5722 O O . TRP A 1 776 ? -57.156 -6.395 -14.719 1 64.56 776 TRP A O 1
ATOM 5732 N N . ALA A 1 777 ? -56.031 -5.48 -16.375 1 66 777 ALA A N 1
ATOM 5733 C CA . ALA A 1 777 ? -55.25 -6.699 -16.562 1 66 777 ALA A CA 1
ATOM 5734 C C . ALA A 1 777 ? -54.375 -6.969 -15.336 1 66 777 ALA A C 1
ATOM 5736 O O . ALA A 1 777 ? -54.156 -8.125 -14.977 1 66 777 ALA A O 1
ATOM 5737 N N . LYS A 1 778 ? -53.969 -5.887 -14.664 1 62.25 778 LYS A N 1
ATOM 5738 C CA . LYS A 1 778 ? -53.125 -6.031 -13.492 1 62.25 778 LYS A CA 1
ATOM 5739 C C . LYS A 1 778 ? -53.938 -6.266 -12.227 1 62.25 778 LYS A C 1
ATOM 5741 O O . LYS A 1 778 ? -53.531 -7.008 -11.336 1 62.25 778 LYS A O 1
ATOM 5746 N N . VAL A 1 779 ? -55.125 -5.684 -12.227 1 63.81 779 VAL A N 1
ATOM 5747 C CA . VAL A 1 779 ? -56 -5.742 -11.055 1 63.81 779 VAL A CA 1
ATOM 5748 C C . VAL A 1 779 ? -56.906 -6.977 -11.133 1 63.81 779 VAL A C 1
ATOM 5750 O O . VAL A 1 779 ? -57.281 -7.543 -10.109 1 63.81 779 VAL A O 1
ATOM 5753 N N . GLU A 1 780 ? -57.188 -7.383 -12.32 1 65.12 780 GLU A N 1
ATOM 5754 C CA . GLU A 1 780 ? -58.156 -8.461 -12.562 1 65.12 780 GLU A CA 1
ATOM 5755 C C . GLU A 1 780 ? -57.75 -9.734 -11.844 1 65.12 780 GLU A C 1
ATOM 5757 O O . GLU A 1 780 ? -58.562 -10.383 -11.195 1 65.12 780 GLU A O 1
ATOM 5762 N N . PRO A 1 781 ? -56.469 -10.102 -11.984 1 62.16 781 PRO A N 1
ATOM 5763 C CA . PRO A 1 781 ? -56.156 -11.359 -11.289 1 62.16 781 PRO A CA 1
ATOM 5764 C C . PRO A 1 781 ? -56.375 -11.25 -9.781 1 62.16 781 PRO A C 1
ATOM 5766 O O . PRO A 1 781 ? -56.844 -12.195 -9.148 1 62.16 781 PRO A O 1
ATOM 5769 N N . THR A 1 782 ? -56.062 -10.109 -9.266 1 62.25 782 THR A N 1
ATOM 5770 C CA . THR A 1 782 ? -56.25 -9.891 -7.84 1 62.25 782 THR A CA 1
ATOM 5771 C C . THR A 1 782 ? -57.75 -9.859 -7.508 1 62.25 782 THR A C 1
ATOM 5773 O O . THR A 1 782 ? -58.188 -10.43 -6.508 1 62.25 782 THR A O 1
ATOM 5776 N N . TYR A 1 783 ? -58.5 -9.203 -8.336 1 65.56 783 TYR A N 1
ATOM 5777 C CA . TYR A 1 783 ? -59.938 -9.109 -8.172 1 65.56 783 TYR A CA 1
ATOM 5778 C C . TYR A 1 783 ? -60.594 -10.484 -8.227 1 65.56 783 TYR A C 1
ATOM 5780 O O . TYR A 1 783 ? -61.469 -10.805 -7.395 1 65.56 783 TYR A O 1
ATOM 5788 N N . ARG A 1 784 ? -60.219 -11.266 -9.156 1 65 784 ARG A N 1
ATOM 5789 C CA . ARG A 1 784 ? -60.812 -12.594 -9.312 1 65 784 ARG A CA 1
ATOM 5790 C C . ARG A 1 784 ? -60.438 -13.492 -8.141 1 65 784 ARG A C 1
ATOM 5792 O O . ARG A 1 784 ? -61.219 -14.367 -7.758 1 65 784 ARG A O 1
ATOM 5799 N N . GLN A 1 785 ? -59.312 -13.141 -7.629 1 63.62 785 GLN A N 1
ATOM 5800 C CA . GLN A 1 785 ? -58.875 -13.977 -6.512 1 63.62 785 GLN A CA 1
ATOM 5801 C C . GLN A 1 785 ? -59.531 -13.523 -5.211 1 63.62 785 GLN A C 1
ATOM 5803 O O . GLN A 1 785 ? -59.875 -14.359 -4.367 1 63.62 785 GLN A O 1
ATOM 5808 N N . VAL A 1 786 ? -59.781 -12.219 -5.086 1 69.38 786 VAL A N 1
ATOM 5809 C CA . VAL A 1 786 ? -60.281 -11.641 -3.842 1 69.38 786 VAL A CA 1
ATOM 5810 C C . VAL A 1 786 ? -61.781 -11.711 -3.82 1 69.38 786 VAL A C 1
ATOM 5812 O O . VAL A 1 786 ? -62.406 -11.875 -2.758 1 69.38 786 VAL A O 1
ATOM 5815 N N . TRP A 1 787 ? -62.469 -11.711 -4.957 1 72.12 787 TRP A N 1
ATOM 5816 C CA . TRP A 1 787 ? -63.906 -11.586 -5.066 1 72.12 787 TRP A CA 1
ATOM 5817 C C . TRP A 1 787 ? -64.625 -12.773 -4.41 1 72.12 787 TRP A C 1
ATOM 5819 O O . TRP A 1 787 ? -65.562 -12.602 -3.635 1 72.12 787 TRP A O 1
ATOM 5829 N N . PRO A 1 788 ? -64.125 -14.023 -4.77 1 70.19 788 PRO A N 1
ATOM 5830 C CA . PRO A 1 788 ? -64.812 -15.133 -4.102 1 70.19 788 PRO A CA 1
ATOM 5831 C C . PRO A 1 788 ? -64.688 -15.109 -2.586 1 70.19 788 PRO A C 1
ATOM 5833 O O . PRO A 1 788 ? -65.625 -15.477 -1.853 1 70.19 788 PRO A O 1
ATOM 5836 N N . ARG A 1 789 ? -63.625 -14.586 -2.201 1 70.69 789 ARG A N 1
ATOM 5837 C CA . ARG A 1 789 ? -63.375 -14.5 -0.766 1 70.69 789 ARG A CA 1
ATOM 5838 C C . ARG A 1 789 ? -64.188 -13.391 -0.13 1 70.69 789 ARG A C 1
ATOM 5840 O O . ARG A 1 789 ? -64.688 -13.547 0.983 1 70.69 789 ARG A O 1
ATOM 5847 N N . LEU A 1 790 ? -64.312 -12.312 -0.869 1 72.81 790 LEU A N 1
ATOM 5848 C CA . LEU A 1 790 ? -65.125 -11.211 -0.4 1 72.81 790 LEU A CA 1
ATOM 5849 C C . LEU A 1 790 ? -66.562 -11.648 -0.255 1 72.81 790 LEU A C 1
ATOM 5851 O O . LEU A 1 790 ? -67.25 -11.312 0.732 1 72.81 790 LEU A O 1
ATOM 5855 N N . VAL A 1 791 ? -67 -12.422 -1.18 1 74.25 791 VAL A N 1
ATOM 5856 C CA . VAL A 1 791 ? -68.375 -12.922 -1.163 1 74.25 791 VAL A CA 1
ATOM 5857 C C . VAL A 1 791 ? -68.562 -13.906 -0.01 1 74.25 791 VAL A C 1
ATOM 5859 O O . VAL A 1 791 ? -69.562 -13.898 0.666 1 74.25 791 VAL A O 1
ATOM 5862 N N . TRP A 1 792 ? -67.5 -14.68 0.217 1 73.38 792 TRP A N 1
ATOM 5863 C CA . TRP A 1 792 ? -67.562 -15.625 1.326 1 73.38 792 TRP A CA 1
ATOM 5864 C C . TRP A 1 792 ? -67.625 -14.898 2.662 1 73.38 792 TRP A C 1
ATOM 5866 O O . TRP A 1 792 ? -68.438 -15.258 3.527 1 73.38 792 TRP A O 1
ATOM 5876 N N . VAL A 1 793 ? -66.938 -13.875 2.814 1 75.06 793 VAL A N 1
ATOM 5877 C CA . VAL A 1 793 ? -66.875 -13.141 4.07 1 75.06 793 VAL A CA 1
ATOM 5878 C C . VAL A 1 793 ? -68.188 -12.383 4.254 1 75.06 793 VAL A C 1
ATOM 5880 O O . VAL A 1 793 ? -68.75 -12.32 5.359 1 75.06 793 VAL A O 1
ATOM 5883 N N . MET A 1 794 ? -68.75 -11.953 3.119 1 75.94 794 MET A N 1
ATOM 5884 C CA . MET A 1 794 ? -70.062 -11.219 3.18 1 75.94 794 MET A CA 1
ATOM 5885 C C . MET A 1 794 ? -71.188 -12.141 3.523 1 75.94 794 MET A C 1
ATOM 5887 O O . MET A 1 794 ? -72.188 -11.695 4.055 1 75.94 794 MET A O 1
ATOM 5891 N N . SER A 1 795 ? -71.062 -13.469 3.289 1 76.81 795 SER A N 1
ATOM 5892 C CA . SER A 1 795 ? -72.062 -14.438 3.582 1 76.81 795 SER A CA 1
ATOM 5893 C C . SER A 1 795 ? -72.062 -14.875 5.043 1 76.81 795 SER A C 1
ATOM 5895 O O . SER A 1 795 ? -73 -15.508 5.531 1 76.81 795 SER A O 1
ATOM 5897 N N . ASN A 1 796 ? -71 -14.688 5.785 1 79.75 796 ASN A N 1
ATOM 5898 C CA . ASN A 1 796 ? -70.875 -14.992 7.207 1 79.75 796 ASN A CA 1
ATOM 5899 C C . ASN A 1 796 ? -70.938 -13.719 8.055 1 79.75 796 ASN A C 1
ATOM 5901 O O . ASN A 1 796 ? -69.875 -13.07 8.234 1 79.75 796 ASN A O 1
ATOM 5905 N N . PRO A 1 797 ? -72 -13.352 8.523 1 81.94 797 PRO A N 1
ATOM 5906 C CA . PRO A 1 797 ? -72.188 -12.062 9.195 1 81.94 797 PRO A CA 1
ATOM 5907 C C . PRO A 1 797 ? -71.375 -11.961 10.477 1 81.94 797 PRO A C 1
ATOM 5909 O O . PRO A 1 797 ? -70.938 -10.875 10.867 1 81.94 797 PRO A O 1
ATOM 5912 N N . VAL A 1 798 ? -71.062 -13.117 11.156 1 83.69 798 VAL A N 1
ATOM 5913 C CA . VAL A 1 798 ? -70.312 -13.07 12.406 1 83.69 798 VAL A CA 1
ATOM 5914 C C . VAL A 1 798 ? -68.875 -12.742 12.109 1 83.69 798 VAL A C 1
ATOM 5916 O O . VAL A 1 798 ? -68.25 -11.93 12.805 1 83.69 798 VAL A O 1
ATOM 5919 N N . ARG A 1 799 ? -68.375 -13.32 11.039 1 83.38 799 ARG A N 1
ATOM 5920 C CA . ARG A 1 799 ? -67 -13.062 10.664 1 83.38 799 ARG A CA 1
ATOM 5921 C C . ARG A 1 799 ? -66.812 -11.656 10.109 1 83.38 799 ARG A C 1
ATOM 5923 O O . ARG A 1 799 ? -65.812 -10.992 10.375 1 83.38 799 ARG A O 1
ATOM 5930 N N . LEU A 1 800 ? -67.812 -11.242 9.414 1 85.38 800 LEU A N 1
ATOM 5931 C CA . LEU A 1 800 ? -67.75 -9.891 8.867 1 85.38 800 LEU A CA 1
ATOM 5932 C C . LEU A 1 800 ? -67.812 -8.852 9.984 1 85.38 800 LEU A C 1
ATOM 5934 O O . LEU A 1 800 ? -67.062 -7.871 9.953 1 85.38 800 LEU A O 1
ATOM 5938 N N . ALA A 1 801 ? -68.625 -9.109 10.969 1 88.06 801 ALA A N 1
ATOM 5939 C CA . ALA A 1 801 ? -68.75 -8.195 12.102 1 88.06 801 ALA A CA 1
ATOM 5940 C C . ALA A 1 801 ? -67.438 -8.172 12.906 1 88.06 801 ALA A C 1
ATOM 5942 O O . ALA A 1 801 ? -67 -7.109 13.352 1 88.06 801 ALA A O 1
ATOM 5943 N N . ALA A 1 802 ? -66.875 -9.305 13.023 1 88.19 802 ALA A N 1
ATOM 5944 C CA . ALA A 1 802 ? -65.562 -9.383 13.758 1 88.19 802 ALA A CA 1
ATOM 5945 C C . ALA A 1 802 ? -64.438 -8.695 13 1 88.19 802 ALA A C 1
ATOM 5947 O O . ALA A 1 802 ? -63.625 -8.008 13.594 1 88.19 802 ALA A O 1
ATOM 5948 N N . GLY A 1 803 ? -64.5 -8.922 11.75 1 89.31 803 GLY A N 1
ATOM 5949 C CA . GLY A 1 803 ? -63.469 -8.281 10.93 1 89.31 803 GLY A CA 1
ATOM 5950 C C . GLY A 1 803 ? -63.625 -6.77 10.875 1 89.31 803 GLY A C 1
ATOM 5951 O O . GLY A 1 803 ? -62.625 -6.035 11.047 1 89.31 803 GLY A O 1
ATOM 5952 N N . ILE A 1 804 ? -64.75 -6.324 10.672 1 88.25 804 ILE A N 1
ATOM 5953 C CA . ILE A 1 804 ? -65.062 -4.895 10.656 1 88.25 804 ILE A CA 1
ATOM 5954 C C . ILE A 1 804 ? -64.812 -4.305 12.039 1 88.25 804 ILE A C 1
ATOM 5956 O O . ILE A 1 804 ? -64.25 -3.213 12.164 1 88.25 804 ILE A O 1
ATOM 5960 N N . GLY A 1 805 ? -65.312 -5.051 13.07 1 90.75 805 GLY A N 1
ATOM 5961 C CA . GLY A 1 805 ? -65.062 -4.621 14.43 1 90.75 805 GLY A CA 1
ATOM 5962 C C . GLY A 1 805 ? -63.562 -4.469 14.727 1 90.75 805 GLY A C 1
ATOM 5963 O O . GLY A 1 805 ? -63.156 -3.52 15.391 1 90.75 805 GLY A O 1
ATOM 5964 N N . GLY A 1 806 ? -62.75 -5.422 14.258 1 92.5 806 GLY A N 1
ATOM 5965 C CA . GLY A 1 806 ? -61.312 -5.316 14.414 1 92.5 806 GLY A CA 1
ATOM 5966 C C . GLY A 1 806 ? -60.719 -4.125 13.68 1 92.5 806 GLY A C 1
ATOM 5967 O O . GLY A 1 806 ? -59.875 -3.432 14.211 1 92.5 806 GLY A O 1
ATOM 5968 N N . ALA A 1 807 ? -61.188 -3.877 12.492 1 90.69 807 ALA A N 1
ATOM 5969 C CA . ALA A 1 807 ? -60.719 -2.75 11.703 1 90.69 807 ALA A CA 1
ATOM 5970 C C . ALA A 1 807 ? -61.062 -1.421 12.352 1 90.69 807 ALA A C 1
ATOM 5972 O O . ALA A 1 807 ? -60.281 -0.477 12.352 1 90.69 807 ALA A O 1
ATOM 5973 N N . VAL A 1 808 ? -62.281 -1.36 12.867 1 90.5 808 VAL A N 1
ATOM 5974 C CA . VAL A 1 808 ? -62.719 -0.159 13.57 1 90.5 808 VAL A CA 1
ATOM 5975 C C . VAL A 1 808 ? -61.875 0.048 14.82 1 90.5 808 VAL A C 1
ATOM 5977 O O . VAL A 1 808 ? -61.438 1.168 15.117 1 90.5 808 VAL A O 1
ATOM 5980 N N . LEU A 1 809 ? -61.688 -1.032 15.492 1 92.25 809 LEU A N 1
ATOM 5981 C CA . LEU A 1 809 ? -60.844 -0.953 16.688 1 92.25 809 LEU A CA 1
ATOM 5982 C C . LEU A 1 809 ? -59.469 -0.452 16.344 1 92.25 809 LEU A C 1
ATOM 5984 O O . LEU A 1 809 ? -58.875 0.363 17.078 1 92.25 809 LEU A O 1
ATOM 5988 N N . LEU A 1 810 ? -58.938 -0.945 15.328 1 91.25 810 LEU A N 1
ATOM 5989 C CA . LEU A 1 810 ? -57.625 -0.548 14.875 1 91.25 810 LEU A CA 1
ATOM 5990 C C . LEU A 1 810 ? -57.562 0.95 14.594 1 91.25 810 LEU A C 1
ATOM 5992 O O . LEU A 1 810 ? -56.688 1.654 15.117 1 91.25 810 LEU A O 1
ATOM 5996 N N . THR A 1 811 ? -58.438 1.452 13.852 1 88.06 811 THR A N 1
ATOM 5997 C CA . THR A 1 811 ? -58.469 2.855 13.461 1 88.06 811 THR A CA 1
ATOM 5998 C C . THR A 1 811 ? -58.781 3.752 14.656 1 88.06 811 THR A C 1
ATOM 6000 O O . THR A 1 811 ? -58.125 4.777 14.859 1 88.06 811 THR A O 1
ATOM 6003 N N . LEU A 1 812 ? -59.719 3.332 15.391 1 88.88 812 LEU A N 1
ATOM 6004 C CA . LEU A 1 812 ? -60.094 4.105 16.562 1 88.88 812 LEU A CA 1
ATOM 6005 C C . LEU A 1 812 ? -58.969 4.168 17.562 1 88.88 812 LEU A C 1
ATOM 6007 O O . LEU A 1 812 ? -58.719 5.207 18.188 1 88.88 812 LEU A O 1
ATOM 6011 N N . SER A 1 813 ? -58.281 3.09 17.719 1 93.12 813 SER A N 1
ATOM 6012 C CA . SER A 1 813 ? -57.156 3.047 18.656 1 93.12 813 SER A CA 1
ATOM 6013 C C . SER A 1 813 ? -56.031 3.969 18.219 1 93.12 813 SER A C 1
ATOM 6015 O O . SER A 1 813 ? -55.406 4.617 19.047 1 93.12 813 SER A O 1
ATOM 6017 N N . TYR A 1 814 ? -55.75 4.016 16.906 1 91.31 814 TYR A N 1
ATOM 6018 C CA . TYR A 1 814 ? -54.75 4.938 16.406 1 91.31 814 TYR A CA 1
ATOM 6019 C C . TYR A 1 814 ? -55.156 6.383 16.688 1 91.31 814 TYR A C 1
ATOM 6021 O O . TYR A 1 814 ? -54.312 7.188 17.125 1 91.31 814 TYR A O 1
ATOM 6029 N N . ILE A 1 815 ? -56.375 6.68 16.5 1 88.44 815 ILE A N 1
ATOM 6030 C CA . ILE A 1 815 ? -56.875 8.031 16.703 1 88.44 815 ILE A CA 1
ATOM 6031 C C . ILE A 1 815 ? -56.812 8.375 18.203 1 88.44 815 ILE A C 1
ATOM 6033 O O . ILE A 1 815 ? -56.406 9.477 18.578 1 88.44 815 ILE A O 1
ATOM 6037 N N . LEU A 1 816 ? -57.219 7.406 18.984 1 92.31 816 LEU A N 1
ATOM 6038 C CA . LEU A 1 816 ? -57.219 7.629 20.438 1 92.31 816 LEU A CA 1
ATOM 6039 C C . LEU A 1 816 ? -55.812 7.77 20.953 1 92.31 816 LEU A C 1
ATOM 6041 O O . LEU A 1 816 ? -55.531 8.547 21.875 1 92.31 816 LEU A O 1
ATOM 6045 N N . SER A 1 817 ? -54.938 7.012 20.344 1 94 817 SER A N 1
ATOM 6046 C CA . SER A 1 817 ? -53.531 7.141 20.719 1 94 817 SER A CA 1
ATOM 6047 C C . SER A 1 817 ? -53 8.516 20.375 1 94 817 SER A C 1
ATOM 6049 O O . SER A 1 817 ? -52.281 9.133 21.156 1 94 817 SER A O 1
ATOM 6051 N N . PHE A 1 818 ? -53.344 8.992 19.234 1 91.94 818 PHE A N 1
ATOM 6052 C CA . PHE A 1 818 ? -52.938 10.32 18.781 1 91.94 818 PHE A CA 1
ATOM 6053 C C . PHE A 1 818 ? -53.562 11.398 19.672 1 91.94 818 PHE A C 1
ATOM 6055 O O . PHE A 1 818 ? -52.875 12.352 20.062 1 91.94 818 PHE A O 1
ATOM 6062 N N . SER A 1 819 ? -54.781 11.188 20.094 1 92.06 819 SER A N 1
ATOM 6063 C CA . SER A 1 819 ? -55.469 12.109 20.969 1 92.06 819 SER A CA 1
ATOM 6064 C C . SER A 1 819 ? -54.844 12.133 22.359 1 92.06 819 SER A C 1
ATOM 6066 O O . SER A 1 819 ? -54.625 13.203 22.922 1 92.06 819 SER A O 1
ATOM 6068 N N . ALA A 1 820 ? -54.562 10.953 22.812 1 93.5 820 ALA A N 1
ATOM 6069 C CA . ALA A 1 820 ? -53.938 10.852 24.141 1 93.5 820 ALA A CA 1
ATOM 6070 C C . ALA A 1 820 ? -52.562 11.523 24.141 1 93.5 820 ALA A C 1
ATOM 6072 O O . ALA A 1 820 ? -52.156 12.109 25.156 1 93.5 820 ALA A O 1
ATOM 6073 N N . SER A 1 821 ? -51.906 11.469 23.047 1 92.62 821 SER A N 1
ATOM 6074 C CA . SER A 1 821 ? -50.594 12.117 22.938 1 92.62 821 SER A CA 1
ATOM 6075 C C . SER A 1 821 ? -50.75 13.633 22.969 1 92.62 821 SER A C 1
ATOM 6077 O O . SER A 1 821 ? -49.906 14.32 23.562 1 92.62 821 SER A O 1
ATOM 6079 N N . LEU A 1 822 ? -51.781 14.141 22.359 1 91.19 822 LEU A N 1
ATOM 6080 C CA . LEU A 1 822 ? -52.062 15.57 22.406 1 91.19 822 LEU A CA 1
ATOM 6081 C C . LEU A 1 822 ? -52.5 16 23.797 1 91.19 822 LEU A C 1
ATOM 6083 O O . LEU A 1 822 ? -52.062 17.062 24.281 1 91.19 822 LEU A O 1
ATOM 6087 N N . TRP A 1 823 ? -53.344 15.117 24.422 1 91.19 823 TRP A N 1
ATOM 6088 C CA . TRP A 1 823 ? -53.812 15.422 25.766 1 91.19 823 TRP A CA 1
ATOM 6089 C C . TRP A 1 823 ? -52.656 15.438 26.766 1 91.19 823 TRP A C 1
ATOM 6091 O O . TRP A 1 823 ? -52.75 16.094 27.812 1 91.19 823 TRP A O 1
ATOM 6101 N N . ALA A 1 824 ? -51.688 14.758 26.453 1 90.19 824 ALA A N 1
ATOM 6102 C CA . ALA A 1 824 ? -50.531 14.703 27.328 1 90.19 824 ALA A CA 1
ATOM 6103 C C . ALA A 1 824 ? -49.906 16.078 27.484 1 90.19 824 ALA A C 1
ATOM 6105 O O . ALA A 1 824 ? -49.281 16.375 28.5 1 90.19 824 ALA A O 1
ATOM 6106 N N . PHE A 1 825 ? -50.125 16.969 26.516 1 88.44 825 PHE A N 1
ATOM 6107 C CA . PHE A 1 825 ? -49.531 18.297 26.547 1 88.44 825 PHE A CA 1
ATOM 6108 C C . PHE A 1 825 ? -50.562 19.344 26.922 1 88.44 825 PHE A C 1
ATOM 6110 O O . PHE A 1 825 ? -50.312 20.547 26.859 1 88.44 825 PHE A O 1
ATOM 6117 N N . GLY A 1 826 ? -51.781 18.891 27.266 1 86 826 GLY A N 1
ATOM 6118 C CA . GLY A 1 826 ? -52.812 19.766 27.812 1 86 826 GLY A CA 1
ATOM 6119 C C . GLY A 1 826 ? -53.656 20.438 26.75 1 86 826 GLY A C 1
ATOM 6120 O O . GLY A 1 826 ? -54.406 21.375 27.047 1 86 826 GLY A O 1
ATOM 6121 N N . TYR A 1 827 ? -53.469 20.016 25.562 1 87.19 827 TYR A N 1
ATOM 6122 C CA . TYR A 1 827 ? -54.281 20.578 24.484 1 87.19 827 TYR A CA 1
ATOM 6123 C C . TYR A 1 827 ? -55.375 19.625 24.062 1 87.19 827 TYR A C 1
ATOM 6125 O O . TYR A 1 827 ? -55.219 18.406 24.156 1 87.19 827 TYR A O 1
ATOM 6133 N N . THR A 1 828 ? -56.469 20.172 23.844 1 85.44 828 THR A N 1
ATOM 6134 C CA . THR A 1 828 ? -57.594 19.328 23.469 1 85.44 828 THR A CA 1
ATOM 6135 C C . THR A 1 828 ? -58.219 19.812 22.156 1 85.44 828 THR A C 1
ATOM 6137 O O . THR A 1 828 ? -58.25 21 21.875 1 85.44 828 THR A O 1
ATOM 6140 N N . LEU A 1 829 ? -58.406 18.969 21.25 1 83.81 829 LEU A N 1
ATOM 6141 C CA . LEU A 1 829 ? -59.156 19.188 20.016 1 83.81 829 LEU A CA 1
ATOM 6142 C C . LEU A 1 829 ? -60.375 18.297 19.969 1 83.81 829 LEU A C 1
ATOM 6144 O O . LEU A 1 829 ? -60.438 17.297 20.672 1 83.81 829 LEU A O 1
ATOM 6148 N N . SER A 1 830 ? -61.344 18.766 19.297 1 82.94 830 SER A N 1
ATOM 6149 C CA . SER A 1 830 ? -62.5 17.922 19.109 1 82.94 830 SER A CA 1
ATOM 6150 C C . SER A 1 830 ? -62.125 16.578 18.5 1 82.94 830 SER A C 1
ATOM 6152 O O . SER A 1 830 ? -61.156 16.5 17.75 1 82.94 830 SER A O 1
ATOM 6154 N N . PHE A 1 831 ? -62.719 15.531 18.906 1 80.62 831 PHE A N 1
ATOM 6155 C CA . PHE A 1 831 ? -62.406 14.18 18.453 1 80.62 831 PHE A CA 1
ATOM 6156 C C . PHE A 1 831 ? -62.5 14.094 16.938 1 80.62 831 PHE A C 1
ATOM 6158 O O . PHE A 1 831 ? -61.656 13.422 16.312 1 80.62 831 PHE A O 1
ATOM 6165 N N . SER A 1 832 ? -63.375 14.812 16.359 1 77.88 832 SER A N 1
ATOM 6166 C CA . SER A 1 832 ? -63.531 14.781 14.906 1 77.88 832 SER A CA 1
ATOM 6167 C C . SER A 1 832 ? -62.344 15.438 14.211 1 77.88 832 SER A C 1
ATOM 6169 O O . SER A 1 832 ? -61.844 14.906 13.211 1 77.88 832 SER A O 1
ATOM 6171 N N . VAL A 1 833 ? -61.844 16.547 14.758 1 78.06 833 VAL A N 1
ATOM 6172 C CA . VAL A 1 833 ? -60.719 17.25 14.164 1 78.06 833 VAL A CA 1
ATOM 6173 C C . VAL A 1 833 ? -59.469 16.406 14.312 1 78.06 833 VAL A C 1
ATOM 6175 O O . VAL A 1 833 ? -58.656 16.312 13.375 1 78.06 833 VAL A O 1
ATOM 6178 N N . LEU A 1 834 ? -59.438 15.797 15.414 1 83.94 834 LEU A N 1
ATOM 6179 C CA . LEU A 1 834 ? -58.25 14.945 15.656 1 83.94 834 LEU A CA 1
ATOM 6180 C C . LEU A 1 834 ? -58.25 13.742 14.727 1 83.94 834 LEU A C 1
ATOM 6182 O O . LEU A 1 834 ? -57.219 13.359 14.203 1 83.94 834 LEU A O 1
ATOM 6186 N N . ALA A 1 835 ? -59.375 13.133 14.578 1 81.75 835 ALA A N 1
ATOM 6187 C CA . ALA A 1 835 ? -59.5 11.961 13.711 1 81.75 835 ALA A CA 1
ATOM 6188 C C . ALA A 1 835 ? -59.188 12.312 12.266 1 81.75 835 ALA A C 1
ATOM 6190 O O . ALA A 1 835 ? -58.438 11.594 11.586 1 81.75 835 ALA A O 1
ATOM 6191 N N . ILE A 1 836 ? -59.656 13.398 11.828 1 75.25 836 ILE A N 1
ATOM 6192 C CA . ILE A 1 836 ? -59.406 13.836 10.453 1 75.25 836 ILE A CA 1
ATOM 6193 C C . ILE A 1 836 ? -57.938 14.203 10.281 1 75.25 836 ILE A C 1
ATOM 6195 O O . ILE A 1 836 ? -57.312 13.844 9.273 1 75.25 836 ILE A O 1
ATOM 6199 N N . THR A 1 837 ? -57.438 14.938 11.273 1 79.25 837 THR A N 1
ATOM 6200 C CA . THR A 1 837 ? -56.031 15.32 11.227 1 79.25 837 THR A CA 1
ATOM 6201 C C . THR A 1 837 ? -55.156 14.086 11.164 1 79.25 837 THR A C 1
ATOM 6203 O O . THR A 1 837 ? -54.188 14.039 10.383 1 79.25 837 THR A O 1
ATOM 6206 N N . TYR A 1 838 ? -55.406 13.086 11.906 1 85.31 838 TYR A N 1
ATOM 6207 C CA . TYR A 1 838 ? -54.594 11.867 11.938 1 85.31 838 TYR A CA 1
ATOM 6208 C C . TYR A 1 838 ? -54.688 11.125 10.609 1 85.31 838 TYR A C 1
ATOM 6210 O O . TYR A 1 838 ? -53.656 10.742 10.031 1 85.31 838 TYR A O 1
ATOM 6218 N N . LEU A 1 839 ? -55.938 10.844 10.211 1 75.94 839 LEU A N 1
ATOM 6219 C CA . LEU A 1 839 ? -56.156 10.039 9.016 1 75.94 839 LEU A CA 1
ATOM 6220 C C . LEU A 1 839 ? -55.594 10.734 7.777 1 75.94 839 LEU A C 1
ATOM 6222 O O . LEU A 1 839 ? -54.969 10.094 6.926 1 75.94 839 LEU A O 1
ATOM 6226 N N . ALA A 1 840 ? -55.688 11.992 7.734 1 69.38 840 ALA A N 1
ATOM 6227 C CA . ALA A 1 840 ? -55.156 12.75 6.617 1 69.38 840 ALA A CA 1
ATOM 6228 C C . ALA A 1 840 ? -53.625 12.773 6.66 1 69.38 840 ALA A C 1
ATOM 6230 O O . ALA A 1 840 ? -52.969 12.531 5.645 1 69.38 840 ALA A O 1
ATOM 6231 N N . SER A 1 841 ? -53.125 13.07 7.785 1 73.38 841 SER A N 1
ATOM 6232 C CA . SER A 1 841 ? -51.688 13.188 7.934 1 73.38 841 SER A CA 1
ATOM 6233 C C . SER A 1 841 ? -51 11.844 7.742 1 73.38 841 SER A C 1
ATOM 6235 O O . SER A 1 841 ? -49.938 11.758 7.117 1 73.38 841 SER A O 1
ATOM 6237 N N . ASN A 1 842 ? -51.594 10.797 8.273 1 70.88 842 ASN A N 1
ATOM 6238 C CA . ASN A 1 842 ? -51 9.469 8.148 1 70.88 842 ASN A CA 1
ATOM 6239 C C . ASN A 1 842 ? -51.031 8.977 6.707 1 70.88 842 ASN A C 1
ATOM 6241 O O . ASN A 1 842 ? -50.125 8.297 6.258 1 70.88 842 ASN A O 1
ATOM 6245 N N . THR A 1 843 ? -52.062 9.273 6.055 1 64.88 843 THR A N 1
ATOM 6246 C CA . THR A 1 843 ? -52.156 8.906 4.652 1 64.88 843 THR A CA 1
ATOM 6247 C C . THR A 1 843 ? -51.094 9.609 3.814 1 64.88 843 THR A C 1
ATOM 6249 O O . THR A 1 843 ? -50.438 8.977 2.986 1 64.88 843 THR A O 1
ATOM 6252 N N . VAL A 1 844 ? -50.875 10.836 4.125 1 60.41 844 VAL A N 1
ATOM 6253 C CA . VAL A 1 844 ? -49.906 11.625 3.389 1 60.41 844 VAL A CA 1
ATOM 6254 C C . VAL A 1 844 ? -48.5 11.141 3.725 1 60.41 844 VAL A C 1
ATOM 6256 O O . VAL A 1 844 ? -47.656 11 2.834 1 60.41 844 VAL A O 1
ATOM 6259 N N . GLY A 1 845 ? -48.281 10.961 4.922 1 60.69 845 GLY A N 1
ATOM 6260 C CA . GLY A 1 845 ? -46.969 10.523 5.352 1 60.69 845 GLY A CA 1
ATOM 6261 C C . GLY A 1 845 ? -46.625 9.133 4.852 1 60.69 845 GLY A C 1
ATOM 6262 O O . GLY A 1 845 ? -45.438 8.859 4.574 1 60.69 845 GLY A O 1
ATOM 6263 N N . SER A 1 846 ? -47.625 8.305 4.688 1 59.5 846 SER A N 1
ATOM 6264 C CA . SER A 1 846 ? -47.375 6.918 4.305 1 59.5 846 SER A CA 1
ATOM 6265 C C . SER A 1 846 ? -47.125 6.789 2.805 1 59.5 846 SER A C 1
ATOM 6267 O O . SER A 1 846 ? -46.625 5.77 2.34 1 59.5 846 SER A O 1
ATOM 6269 N N . VAL A 1 847 ? -47.469 7.762 2.125 1 57.25 847 VAL A N 1
ATOM 6270 C CA . VAL A 1 847 ? -47.25 7.754 0.682 1 57.25 847 VAL A CA 1
ATOM 6271 C C . VAL A 1 847 ? -45.781 7.895 0.384 1 57.25 847 VAL A C 1
ATOM 6273 O O . VAL A 1 847 ? -45.281 7.379 -0.623 1 57.25 847 VAL A O 1
ATOM 6276 N N . VAL A 1 848 ? -45.094 8.492 1.266 1 54.53 848 VAL A N 1
ATOM 6277 C CA . VAL A 1 848 ? -43.656 8.641 1.102 1 54.53 848 VAL A CA 1
ATOM 6278 C C . VAL A 1 848 ? -42.969 7.34 1.478 1 54.53 848 VAL A C 1
ATOM 6280 O O . VAL A 1 848 ? -43.094 6.852 2.602 1 54.53 848 VAL A O 1
ATOM 6283 N N . PRO A 1 849 ? -42.469 6.691 0.485 1 51.47 849 PRO A N 1
ATOM 6284 C CA . PRO A 1 849 ? -41.844 5.387 0.735 1 51.47 849 PRO A CA 1
ATOM 6285 C C . PRO A 1 849 ? -40.625 5.484 1.641 1 51.47 849 PRO A C 1
ATOM 6287 O O . PRO A 1 849 ? -39.469 5.367 1.167 1 51.47 849 PRO A O 1
ATOM 6290 N N . SER A 1 850 ? -40.688 5.922 2.764 1 56 850 SER A N 1
ATOM 6291 C CA . SER A 1 850 ? -39.625 5.949 3.754 1 56 850 SER A CA 1
ATOM 6292 C C . SER A 1 850 ? -39.719 4.754 4.695 1 56 850 SER A C 1
ATOM 6294 O O . SER A 1 850 ? -40.812 4.258 4.977 1 56 850 SER A O 1
ATOM 6296 N N . PRO A 1 851 ? -38.594 4.156 4.918 1 56.81 851 PRO A N 1
ATOM 6297 C CA . PRO A 1 851 ? -38.625 3.061 5.891 1 56.81 851 PRO A CA 1
ATOM 6298 C C . PRO A 1 851 ? -39.312 3.459 7.203 1 56.81 851 PRO A C 1
ATOM 6300 O O . PRO A 1 851 ? -38.938 4.461 7.816 1 56.81 851 PRO A O 1
ATOM 6303 N N . GLY A 1 852 ? -40.344 2.742 7.555 1 60 852 GLY A N 1
ATOM 6304 C CA . GLY A 1 852 ? -41.062 2.967 8.805 1 60 852 GLY A CA 1
ATOM 6305 C C . GLY A 1 852 ? -41.781 4.293 8.852 1 60 852 GLY A C 1
ATOM 6306 O O . GLY A 1 852 ? -42.406 4.633 9.859 1 60 852 GLY A O 1
ATOM 6307 N N . GLY A 1 853 ? -41.812 5.059 7.688 1 62.94 853 GLY A N 1
ATOM 6308 C CA . GLY A 1 853 ? -42.469 6.355 7.637 1 62.94 853 GLY A CA 1
ATOM 6309 C C . GLY A 1 853 ? -41.75 7.414 8.453 1 62.94 853 GLY A C 1
ATOM 6310 O O . GLY A 1 853 ? -42.344 8.422 8.836 1 62.94 853 GLY A O 1
ATOM 6311 N N . ILE A 1 854 ? -40.531 7.113 8.781 1 63.28 854 ILE A N 1
ATOM 6312 C CA . ILE A 1 854 ? -39.812 8.031 9.656 1 63.28 854 ILE A CA 1
ATOM 6313 C C . ILE A 1 854 ? -39.594 9.359 8.938 1 63.28 854 ILE A C 1
ATOM 6315 O O . ILE A 1 854 ? -39.094 9.383 7.809 1 63.28 854 ILE A O 1
ATOM 6319 N N . GLY A 1 855 ? -39.969 10.438 9.492 1 67.56 855 GLY A N 1
ATOM 6320 C CA . GLY A 1 855 ? -39.844 11.766 8.906 1 67.56 855 GLY A CA 1
ATOM 6321 C C . GLY A 1 855 ? -41.125 12.297 8.336 1 67.56 855 GLY A C 1
ATOM 6322 O O . GLY A 1 855 ? -41.75 13.195 8.914 1 67.56 855 GLY A O 1
ATOM 6323 N N . PRO A 1 856 ? -41.562 11.539 7.227 1 66.25 856 PRO A N 1
ATOM 6324 C CA . PRO A 1 856 ? -42.781 12.039 6.547 1 66.25 856 PRO A CA 1
ATOM 6325 C C . PRO A 1 856 ? -44 11.969 7.43 1 66.25 856 PRO A C 1
ATOM 6327 O O . PRO A 1 856 ? -44.844 12.883 7.41 1 66.25 856 PRO A O 1
ATOM 6330 N N . VAL A 1 857 ? -44.125 10.961 8.172 1 73.69 857 VAL A N 1
ATOM 6331 C CA . VAL A 1 857 ? -45.312 10.812 8.992 1 73.69 857 VAL A CA 1
ATOM 6332 C C . VAL A 1 857 ? -45.312 11.836 10.125 1 73.69 857 VAL A C 1
ATOM 6334 O O . VAL A 1 857 ? -46.312 12.477 10.398 1 73.69 857 VAL A O 1
ATOM 6337 N N . GLU A 1 858 ? -44.281 12 10.734 1 78.44 858 GLU A N 1
ATOM 6338 C CA . GLU A 1 858 ? -44.156 12.992 11.797 1 78.44 858 GLU A CA 1
ATOM 6339 C C . GLU A 1 858 ? -44.438 14.398 11.273 1 78.44 858 GLU A C 1
ATOM 6341 O O . GLU A 1 858 ? -45.125 15.188 11.922 1 78.44 858 GLU A O 1
ATOM 6346 N N . LEU A 1 859 ? -43.906 14.641 10.133 1 72.75 859 LEU A N 1
ATOM 6347 C CA . LEU A 1 859 ? -44.125 15.953 9.523 1 72.75 859 LEU A CA 1
ATOM 6348 C C . LEU A 1 859 ? -45.594 16.172 9.18 1 72.75 859 LEU A C 1
ATOM 6350 O O . LEU A 1 859 ? -46.125 17.266 9.383 1 72.75 859 LEU A O 1
ATOM 6354 N N . ALA A 1 860 ? -46.125 15.102 8.656 1 76.88 860 ALA A N 1
ATOM 6355 C CA . ALA A 1 860 ? -47.531 15.203 8.273 1 76.88 860 ALA A CA 1
ATOM 6356 C C . ALA A 1 860 ? -48.406 15.375 9.492 1 76.88 860 ALA A C 1
ATOM 6358 O O . ALA A 1 860 ? -49.344 16.188 9.484 1 76.88 860 ALA A O 1
ATOM 6359 N N . LEU A 1 861 ? -48.062 14.672 10.531 1 83.81 861 LEU A N 1
ATOM 6360 C CA . LEU A 1 861 ? -48.844 14.766 11.75 1 83.81 861 LEU A CA 1
ATOM 6361 C C . LEU A 1 861 ? -48.688 16.141 12.406 1 83.81 861 LEU A C 1
ATOM 6363 O O . LEU A 1 861 ? -49.656 16.734 12.883 1 83.81 861 LEU A O 1
ATOM 6367 N N . THR A 1 862 ? -47.5 16.641 12.43 1 81.62 862 THR A N 1
ATOM 6368 C CA . THR A 1 862 ? -47.219 17.953 12.992 1 81.62 862 THR A CA 1
ATOM 6369 C C . THR A 1 862 ? -47.906 19.047 12.188 1 81.62 862 THR A C 1
ATOM 6371 O O . THR A 1 862 ? -48.562 19.922 12.766 1 81.62 862 THR A O 1
ATOM 6374 N N . ALA A 1 863 ? -47.781 18.859 10.914 1 78 863 ALA A N 1
ATOM 6375 C CA . ALA A 1 863 ? -48.438 19.828 10.039 1 78 863 ALA A CA 1
ATOM 6376 C C . ALA A 1 863 ? -49.938 19.812 10.219 1 78 863 ALA A C 1
ATOM 6378 O O . ALA A 1 863 ? -50.594 20.844 10.188 1 78 863 ALA A O 1
ATOM 6379 N N . GLY A 1 864 ? -50.469 18.672 10.383 1 79.25 864 GLY A N 1
ATOM 6380 C CA . GLY A 1 864 ? -51.906 18.531 10.609 1 79.25 864 GLY A CA 1
ATOM 6381 C C . GLY A 1 864 ? -52.375 19.172 11.898 1 79.25 864 GLY A C 1
ATOM 6382 O O . GLY A 1 864 ? -53.406 19.844 11.93 1 79.25 864 GLY A O 1
ATOM 6383 N N . LEU A 1 865 ? -51.594 19.047 12.883 1 85.62 865 LEU A N 1
ATOM 6384 C CA . LEU A 1 865 ? -51.969 19.594 14.18 1 85.62 865 LEU A CA 1
ATOM 6385 C C . LEU A 1 865 ? -51.812 21.109 14.188 1 85.62 865 LEU A C 1
ATOM 6387 O O . LEU A 1 865 ? -52.625 21.828 14.781 1 85.62 865 LEU A O 1
ATOM 6391 N N . VAL A 1 866 ? -50.75 21.578 13.578 1 81.69 866 VAL A N 1
ATOM 6392 C CA . VAL A 1 866 ? -50.562 23.031 13.484 1 81.69 866 VAL A CA 1
ATOM 6393 C C . VAL A 1 866 ? -51.719 23.656 12.688 1 81.69 866 VAL A C 1
ATOM 6395 O O . VAL A 1 866 ? -52.219 24.703 13.062 1 81.69 866 VAL A O 1
ATOM 6398 N N . ALA A 1 867 ? -52.094 22.875 11.703 1 76.44 867 ALA A N 1
ATOM 6399 C CA . ALA A 1 867 ? -53.219 23.344 10.891 1 76.44 867 ALA A CA 1
ATOM 6400 C C . ALA A 1 867 ? -54.5 23.359 11.703 1 76.44 867 ALA A C 1
ATOM 6402 O O . ALA A 1 867 ? -55.375 24.188 11.445 1 76.44 867 ALA A O 1
ATOM 6403 N N . ALA A 1 868 ? -54.562 22.547 12.719 1 78.25 868 ALA A N 1
ATOM 6404 C CA . ALA A 1 868 ? -55.719 22.469 13.562 1 78.25 868 ALA A CA 1
ATOM 6405 C C . ALA A 1 868 ? -55.656 23.484 14.695 1 78.25 868 ALA A C 1
ATOM 6407 O O . ALA A 1 868 ? -56.594 23.594 15.5 1 78.25 868 ALA A O 1
ATOM 6408 N N . GLY A 1 869 ? -54.5 24.234 14.812 1 79.75 869 GLY A N 1
ATOM 6409 C CA . GLY A 1 869 ? -54.438 25.328 15.766 1 79.75 869 GLY A CA 1
ATOM 6410 C C . GLY A 1 869 ? -53.531 25.062 16.938 1 79.75 869 GLY A C 1
ATOM 6411 O O . GLY A 1 869 ? -53.5 25.828 17.906 1 79.75 869 GLY A O 1
ATOM 6412 N N . ILE A 1 870 ? -52.812 24.078 16.859 1 85.94 870 ILE A N 1
ATOM 6413 C CA . ILE A 1 870 ? -51.906 23.734 17.938 1 85.94 870 ILE A CA 1
ATOM 6414 C C . ILE A 1 870 ? -50.562 24.375 17.688 1 85.94 870 ILE A C 1
ATOM 6416 O O . ILE A 1 870 ? -50.062 24.406 16.562 1 85.94 870 ILE A O 1
ATOM 6420 N N . PRO A 1 871 ? -50.094 24.938 18.703 1 82.31 871 PRO A N 1
ATOM 6421 C CA . PRO A 1 871 ? -48.75 25.531 18.547 1 82.31 871 PRO A CA 1
ATOM 6422 C C . PRO A 1 871 ? -47.719 24.531 18.031 1 82.31 871 PRO A C 1
ATOM 6424 O O . PRO A 1 871 ? -47.781 23.344 18.375 1 82.31 871 PRO A O 1
ATOM 6427 N N . SER A 1 872 ? -46.875 25 17.156 1 78.31 872 SER A N 1
ATOM 6428 C CA . SER A 1 872 ? -45.938 24.156 16.422 1 78.31 872 SER A CA 1
ATOM 6429 C C . SER A 1 872 ? -45.094 23.312 17.375 1 78.31 872 SER A C 1
ATOM 6431 O O . SER A 1 872 ? -44.844 22.141 17.094 1 78.31 872 SER A O 1
ATOM 6433 N N . GLY A 1 873 ? -44.75 23.922 18.484 1 73.25 873 GLY A N 1
ATOM 6434 C CA . GLY A 1 873 ? -43.938 23.188 19.438 1 73.25 873 GLY A CA 1
ATOM 6435 C C . GLY A 1 873 ? -44.688 22 20.047 1 73.25 873 GLY A C 1
ATOM 6436 O O . GLY A 1 873 ? -44.125 20.906 20.141 1 73.25 873 GLY A O 1
ATOM 6437 N N . VAL A 1 874 ? -45.938 22.25 20.375 1 80.25 874 VAL A N 1
ATOM 6438 C CA . VAL A 1 874 ? -46.75 21.203 20.984 1 80.25 874 VAL A CA 1
ATOM 6439 C C . VAL A 1 874 ? -47.125 20.172 19.922 1 80.25 874 VAL A C 1
ATOM 6441 O O . VAL A 1 874 ? -47.156 18.969 20.203 1 80.25 874 VAL A O 1
ATOM 6444 N N . ALA A 1 875 ? -47.281 20.656 18.688 1 83.5 875 ALA A N 1
ATOM 6445 C CA . ALA A 1 875 ? -47.625 19.766 17.594 1 83.5 875 ALA A CA 1
ATOM 6446 C C . ALA A 1 875 ? -46.531 18.766 17.297 1 83.5 875 ALA A C 1
ATOM 6448 O O . ALA A 1 875 ? -46.781 17.578 17.141 1 83.5 875 ALA A O 1
ATOM 6449 N N . LEU A 1 876 ? -45.469 19.25 17.297 1 79.56 876 LEU A N 1
ATOM 6450 C CA . LEU A 1 876 ? -44.312 18.375 17.031 1 79.56 876 LEU A CA 1
ATOM 6451 C C . LEU A 1 876 ? -44.094 17.406 18.188 1 79.56 876 LEU A C 1
ATOM 6453 O O . LEU A 1 876 ? -43.844 16.219 17.953 1 79.56 876 LEU A O 1
ATOM 6457 N N . SER A 1 877 ? -44.188 17.969 19.406 1 79.75 877 SER A N 1
ATOM 6458 C CA . SER A 1 877 ? -44 17.109 20.578 1 79.75 877 SER A CA 1
ATOM 6459 C C . SER A 1 877 ? -45.062 16 20.609 1 79.75 877 SER A C 1
ATOM 6461 O O . SER A 1 877 ? -44.781 14.867 20.984 1 79.75 877 SER A O 1
ATOM 6463 N N . THR A 1 878 ? -46.188 16.312 20.188 1 86.94 878 THR A N 1
ATOM 6464 C CA . THR A 1 878 ? -47.281 15.336 20.125 1 86.94 878 THR A CA 1
ATOM 6465 C C . THR A 1 878 ? -46.969 14.258 19.094 1 86.94 878 THR A C 1
ATOM 6467 O O . THR A 1 878 ? -47.156 13.07 19.359 1 86.94 878 THR A O 1
ATOM 6470 N N . ALA A 1 879 ? -46.469 14.734 17.938 1 84.56 879 ALA A N 1
ATOM 6471 C CA . ALA A 1 879 ? -46.125 13.781 16.891 1 84.56 879 ALA A CA 1
ATOM 6472 C C . ALA A 1 879 ? -45.031 12.844 17.344 1 84.56 879 ALA A C 1
ATOM 6474 O O . ALA A 1 879 ? -45.062 11.641 17.062 1 84.56 879 ALA A O 1
ATOM 6475 N N . ILE A 1 880 ? -44.156 13.32 18.047 1 79.44 880 ILE A N 1
ATOM 6476 C CA . ILE A 1 880 ? -43.031 12.531 18.516 1 79.44 880 ILE A CA 1
ATOM 6477 C C . ILE A 1 880 ? -43.5 11.516 19.547 1 79.44 880 ILE A C 1
ATOM 6479 O O . ILE A 1 880 ? -43.094 10.359 19.516 1 79.44 880 ILE A O 1
ATOM 6483 N N . VAL A 1 881 ? -44.312 12 20.484 1 82.5 881 VAL A N 1
ATOM 6484 C CA . VAL A 1 881 ? -44.812 11.094 21.5 1 82.5 881 VAL A CA 1
ATOM 6485 C C . VAL A 1 881 ? -45.656 10.008 20.844 1 82.5 881 VAL A C 1
ATOM 6487 O O . VAL A 1 881 ? -45.562 8.828 21.219 1 82.5 881 VAL A O 1
ATOM 6490 N N . TYR A 1 882 ? -46.438 10.383 19.906 1 88.38 882 TYR A N 1
ATOM 6491 C CA . TYR A 1 882 ? -47.25 9.422 19.172 1 88.38 882 TYR A CA 1
ATOM 6492 C C . TYR A 1 882 ? -46.375 8.367 18.5 1 88.38 882 TYR A C 1
ATOM 6494 O O . TYR A 1 882 ? -46.656 7.168 18.609 1 88.38 882 TYR A O 1
ATOM 6502 N N . ARG A 1 883 ? -45.375 8.844 17.875 1 81.88 883 ARG A N 1
ATOM 6503 C CA . ARG A 1 883 ? -44.5 7.91 17.172 1 81.88 883 ARG A CA 1
ATOM 6504 C C . ARG A 1 883 ? -43.688 7.07 18.156 1 81.88 883 ARG A C 1
ATOM 6506 O O . ARG A 1 883 ? -43.344 5.922 17.859 1 81.88 883 ARG A O 1
ATOM 6513 N N . LEU A 1 884 ? -43.344 7.672 19.219 1 80.38 884 LEU A N 1
ATOM 6514 C CA . LEU A 1 884 ? -42.625 6.918 20.25 1 80.38 884 LEU A CA 1
ATOM 6515 C C . LEU A 1 884 ? -43.438 5.707 20.688 1 80.38 884 LEU A C 1
ATOM 6517 O O . LEU A 1 884 ? -42.906 4.598 20.781 1 80.38 884 LEU A O 1
ATOM 6521 N N . VAL A 1 885 ? -44.75 5.941 20.875 1 86.44 885 VAL A N 1
ATOM 6522 C CA . VAL A 1 885 ? -45.594 4.883 21.422 1 86.44 885 VAL A CA 1
ATOM 6523 C C . VAL A 1 885 ? -46.031 3.941 20.297 1 86.44 885 VAL A C 1
ATOM 6525 O O . VAL A 1 885 ? -46.25 2.75 20.531 1 86.44 885 VAL A O 1
ATOM 6528 N N . THR A 1 886 ? -46 4.41 19.078 1 86.38 886 THR A N 1
ATOM 6529 C CA . THR A 1 886 ? -46.594 3.588 18.016 1 86.38 886 THR A CA 1
ATOM 6530 C C . THR A 1 886 ? -45.5 2.961 17.172 1 86.38 886 THR A C 1
ATOM 6532 O O . THR A 1 886 ? -45.719 1.941 16.516 1 86.38 886 THR A O 1
ATOM 6535 N N . PHE A 1 887 ? -44.406 3.566 17.125 1 78.12 887 PHE A N 1
ATOM 6536 C CA . PHE A 1 887 ? -43.375 3.072 16.219 1 78.12 887 PHE A CA 1
ATOM 6537 C C . PHE A 1 887 ? -42.156 2.594 17 1 78.12 887 PHE A C 1
ATOM 6539 O O . PHE A 1 887 ? -41.719 1.45 16.844 1 78.12 887 PHE A O 1
ATOM 6546 N N . TRP A 1 888 ? -41.594 3.338 17.922 1 75.69 888 TRP A N 1
ATOM 6547 C CA . TRP A 1 888 ? -40.312 3.062 18.531 1 75.69 888 TRP A CA 1
ATOM 6548 C C . TRP A 1 888 ? -40.438 2.02 19.641 1 75.69 888 TRP A C 1
ATOM 6550 O O . TRP A 1 888 ? -39.625 1.098 19.734 1 75.69 888 TRP A O 1
ATOM 6560 N N . ILE A 1 889 ? -41.469 2.105 20.469 1 79.06 889 ILE A N 1
ATOM 6561 C CA . ILE A 1 889 ? -41.625 1.194 21.594 1 79.06 889 ILE A CA 1
ATOM 6562 C C . ILE A 1 889 ? -42.031 -0.191 21.078 1 79.06 889 ILE A C 1
ATOM 6564 O O . ILE A 1 889 ? -41.5 -1.204 21.562 1 79.06 889 ILE A O 1
ATOM 6568 N N . PRO A 1 890 ? -42.812 -0.224 20.125 1 81.31 890 PRO A N 1
ATOM 6569 C CA . PRO A 1 890 ? -43.219 -1.552 19.656 1 81.31 890 PRO A CA 1
ATOM 6570 C C . PRO A 1 890 ? -42.062 -2.311 18.984 1 81.31 890 PRO A C 1
ATOM 6572 O O . PRO A 1 890 ? -42.094 -3.541 18.906 1 81.31 890 PRO A O 1
ATOM 6575 N N . ILE A 1 891 ? -41.094 -1.663 18.531 1 77.25 891 ILE A N 1
ATOM 6576 C CA . ILE A 1 891 ? -40 -2.297 17.781 1 77.25 891 ILE A CA 1
ATOM 6577 C C . ILE A 1 891 ? -39.281 -3.305 18.672 1 77.25 891 ILE A C 1
ATOM 6579 O O . ILE A 1 891 ? -39.125 -4.473 18.312 1 77.25 891 ILE A O 1
ATOM 6583 N N . PRO A 1 892 ? -38.812 -2.955 19.859 1 74.81 892 PRO A N 1
ATOM 6584 C CA . PRO A 1 892 ? -38.156 -3.969 20.688 1 74.81 892 PRO A CA 1
ATOM 6585 C C . PRO A 1 892 ? -39.125 -5.086 21.109 1 74.81 892 PRO A C 1
ATOM 6587 O O . PRO A 1 892 ? -38.719 -6.25 21.172 1 74.81 892 PRO A O 1
ATOM 6590 N N . VAL A 1 893 ? -40.375 -4.766 21.297 1 79.19 893 VAL A N 1
ATOM 6591 C CA . VAL A 1 893 ? -41.375 -5.766 21.672 1 79.19 893 VAL A CA 1
ATOM 6592 C C . VAL A 1 893 ? -41.656 -6.668 20.484 1 79.19 893 VAL A C 1
ATOM 6594 O O . VAL A 1 893 ? -41.812 -7.883 20.641 1 79.19 893 VAL A O 1
ATOM 6597 N N . GLY A 1 894 ? -41.719 -6.051 19.375 1 80.69 894 GLY A N 1
ATOM 6598 C CA . GLY A 1 894 ? -41.938 -6.809 18.156 1 80.69 894 GLY A CA 1
ATOM 6599 C C . GLY A 1 894 ? -40.781 -7.75 17.844 1 80.69 894 GLY A C 1
ATOM 6600 O O . GLY A 1 894 ? -41 -8.875 17.375 1 80.69 894 GLY A O 1
ATOM 6601 N N . TRP A 1 895 ? -39.625 -7.301 18.094 1 77.94 895 TRP A N 1
ATOM 6602 C CA . TRP A 1 895 ? -38.469 -8.141 17.906 1 77.94 895 TRP A CA 1
ATOM 6603 C C . TRP A 1 895 ? -38.5 -9.375 18.812 1 77.94 895 TRP A C 1
ATOM 6605 O O . TRP A 1 895 ? -38.188 -10.484 18.375 1 77.94 895 TRP A O 1
ATOM 6615 N N . LEU A 1 896 ? -38.938 -9.156 20.047 1 78.19 896 LEU A N 1
ATOM 6616 C CA . LEU A 1 896 ? -39.094 -10.266 20.969 1 78.19 896 LEU A CA 1
ATOM 6617 C C . LEU A 1 896 ? -40.156 -11.242 20.484 1 78.19 896 LEU A C 1
ATOM 6619 O O . LEU A 1 896 ? -40 -12.461 20.594 1 78.19 896 LEU A O 1
ATOM 6623 N N . SER A 1 897 ? -41.156 -10.695 19.969 1 83.06 897 SER A N 1
ATOM 6624 C CA . SER A 1 897 ? -42.219 -11.531 19.438 1 83.06 897 SER A CA 1
ATOM 6625 C C . SER A 1 897 ? -41.75 -12.297 18.188 1 83.06 897 SER A C 1
ATOM 6627 O O . SER A 1 897 ? -42.125 -13.461 18 1 83.06 897 SER A O 1
ATOM 6629 N N . LEU A 1 898 ? -41.031 -11.609 17.406 1 79.5 898 LEU A N 1
ATOM 6630 C CA . LEU A 1 898 ? -40.5 -12.242 16.203 1 79.5 898 LEU A CA 1
ATOM 6631 C C . LEU A 1 898 ? -39.625 -13.438 16.547 1 79.5 898 LEU A C 1
ATOM 6633 O O . LEU A 1 898 ? -39.75 -14.5 15.938 1 79.5 898 LEU A O 1
ATOM 6637 N N . GLN A 1 899 ? -38.844 -13.32 17.562 1 77.19 899 GLN A N 1
ATOM 6638 C CA . GLN A 1 899 ? -37.969 -14.406 18 1 77.19 899 GLN A CA 1
ATOM 6639 C C . GLN A 1 899 ? -38.781 -15.562 18.562 1 77.19 899 GLN A C 1
ATOM 6641 O O . GLN A 1 899 ? -38.5 -16.734 18.281 1 77.19 899 GLN A O 1
ATOM 6646 N N . ARG A 1 900 ? -39.75 -15.148 19.312 1 79.69 900 ARG A N 1
ATOM 6647 C CA . ARG A 1 900 ? -40.594 -16.156 19.938 1 79.69 900 ARG A CA 1
ATOM 6648 C C . ARG A 1 900 ? -41.375 -16.938 18.875 1 79.69 900 ARG A C 1
ATOM 6650 O O . ARG A 1 900 ? -41.5 -18.156 18.953 1 79.69 900 ARG A O 1
ATOM 6657 N N . LEU A 1 901 ? -41.875 -16.297 17.938 1 82.81 901 LEU A N 1
ATOM 6658 C CA . LEU A 1 901 ? -42.688 -16.922 16.891 1 82.81 901 LEU A CA 1
ATOM 6659 C C . LEU A 1 901 ? -41.812 -17.781 15.984 1 82.81 901 LEU A C 1
ATOM 6661 O O . LEU A 1 901 ? -42.25 -18.828 15.484 1 82.81 901 LEU A O 1
ATOM 6665 N N . GLN A 1 902 ? -40.719 -17.359 15.82 1 75.88 902 GLN A N 1
ATOM 6666 C CA . GLN A 1 902 ? -39.781 -18.141 15.023 1 75.88 902 GLN A CA 1
ATOM 6667 C C . GLN A 1 902 ? -39.375 -19.422 15.75 1 75.88 902 GLN A C 1
ATOM 6669 O O . GLN A 1 902 ? -39.281 -20.484 15.141 1 75.88 902 GLN A O 1
ATOM 6674 N N . LYS A 1 903 ? -39.219 -19.297 16.984 1 71.88 903 LYS A N 1
ATOM 6675 C CA . LYS A 1 903 ? -38.875 -20.438 17.812 1 71.88 903 LYS A CA 1
ATOM 6676 C C . LYS A 1 903 ? -40.031 -21.422 17.922 1 71.88 903 LYS A C 1
ATOM 6678 O O . LYS A 1 903 ? -39.812 -22.641 17.906 1 71.88 903 LYS A O 1
ATOM 6683 N N . SER A 1 904 ? -41.188 -20.828 17.984 1 76.88 904 SER A N 1
ATOM 6684 C CA . SER A 1 904 ? -42.344 -21.688 18.125 1 76.88 904 SER A CA 1
ATOM 6685 C C . SER A 1 904 ? -42.75 -22.281 16.781 1 76.88 904 SER A C 1
ATOM 6687 O O . SER A 1 904 ? -43.625 -23.156 16.719 1 76.88 904 SER A O 1
ATOM 6689 N N . GLY A 1 905 ? -42.094 -21.891 15.719 1 73.56 905 GLY A N 1
ATOM 6690 C CA . GLY A 1 905 ? -42.312 -22.438 14.398 1 73.56 905 GLY A CA 1
ATOM 6691 C C . GLY A 1 905 ? -43.5 -21.797 13.703 1 73.56 905 GLY A C 1
ATOM 6692 O O . GLY A 1 905 ? -44.031 -22.344 12.719 1 73.56 905 GLY A O 1
ATOM 6693 N N . ASP A 1 906 ? -43.969 -20.734 14.227 1 79.38 906 ASP A N 1
ATOM 6694 C CA . ASP A 1 906 ? -45.156 -20.078 13.656 1 79.38 906 ASP A CA 1
ATOM 6695 C C . ASP A 1 906 ? -44.75 -19.109 12.547 1 79.38 906 ASP A C 1
ATOM 6697 O O . ASP A 1 906 ? -45.625 -18.641 11.797 1 79.38 906 ASP A O 1
ATOM 6701 N N . LEU A 1 907 ? -43.5 -18.656 12.602 1 77.5 907 LEU A N 1
ATOM 6702 C CA . LEU A 1 907 ? -42.969 -17.812 11.539 1 77.5 907 LEU A CA 1
ATOM 6703 C C . LEU A 1 907 ? -41.688 -18.422 10.961 1 77.5 907 LEU A C 1
ATOM 6705 O O . LEU A 1 907 ? -40.938 -19.094 11.664 1 77.5 907 LEU A O 1
ATOM 6709 N N . MET B 1 1 ? -64.625 -86.625 -41.719 1 22.73 1 MET B N 1
ATOM 6710 C CA . MET B 1 1 ? -65.062 -85.625 -40.781 1 22.73 1 MET B CA 1
ATOM 6711 C C . MET B 1 1 ? -63.938 -84.688 -40.469 1 22.73 1 MET B C 1
ATOM 6713 O O . MET B 1 1 ? -63.062 -84.938 -39.656 1 22.73 1 MET B O 1
ATOM 6717 N N . THR B 1 2 ? -63.219 -84.125 -41.438 1 24.12 2 THR B N 1
ATOM 6718 C CA . THR B 1 2 ? -62.062 -83.375 -41.875 1 24.12 2 THR B CA 1
ATOM 6719 C C . THR B 1 2 ? -62.156 -81.938 -41.375 1 24.12 2 THR B C 1
ATOM 6721 O O . THR B 1 2 ? -63 -81.188 -41.844 1 24.12 2 THR B O 1
ATOM 6724 N N . ASP B 1 3 ? -62.031 -81.812 -40.031 1 24.98 3 ASP B N 1
ATOM 6725 C CA . ASP B 1 3 ? -62.375 -80.625 -39.25 1 24.98 3 ASP B CA 1
ATOM 6726 C C . ASP B 1 3 ? -61.562 -79.438 -39.719 1 24.98 3 ASP B C 1
ATOM 6728 O O . ASP B 1 3 ? -60.344 -79.5 -39.906 1 24.98 3 ASP B O 1
ATOM 6732 N N . PRO B 1 4 ? -62.156 -78.562 -40.531 1 27.34 4 PRO B N 1
ATOM 6733 C CA . PRO B 1 4 ? -61.562 -77.438 -41.25 1 27.34 4 PRO B CA 1
ATOM 6734 C C . PRO B 1 4 ? -60.938 -76.375 -40.281 1 27.34 4 PRO B C 1
ATOM 6736 O O . PRO B 1 4 ? -61.469 -76.125 -39.188 1 27.34 4 PRO B O 1
ATOM 6739 N N . ALA B 1 5 ? -59.625 -76.438 -40.188 1 26.39 5 ALA B N 1
ATOM 6740 C CA . ALA B 1 5 ? -58.656 -75.75 -39.344 1 26.39 5 ALA B CA 1
ATOM 6741 C C . ALA B 1 5 ? -58.812 -74.25 -39.406 1 26.39 5 ALA B C 1
ATOM 6743 O O . ALA B 1 5 ? -58.812 -73.688 -40.5 1 26.39 5 ALA B O 1
ATOM 6744 N N . ASP B 1 6 ? -59.719 -73.75 -38.562 1 25.73 6 ASP B N 1
ATOM 6745 C CA . ASP B 1 6 ? -60.188 -72.375 -38.375 1 25.73 6 ASP B CA 1
ATOM 6746 C C . ASP B 1 6 ? -59.031 -71.438 -38.344 1 25.73 6 ASP B C 1
ATOM 6748 O O . ASP B 1 6 ? -58 -71.688 -37.719 1 25.73 6 ASP B O 1
ATOM 6752 N N . GLY B 1 7 ? -58.75 -70.688 -39.5 1 26.08 7 GLY B N 1
ATOM 6753 C CA . GLY B 1 7 ? -57.75 -69.75 -39.875 1 26.08 7 GLY B CA 1
ATOM 6754 C C . GLY B 1 7 ? -57.625 -68.625 -38.906 1 26.08 7 GLY B C 1
ATOM 6755 O O . GLY B 1 7 ? -58.625 -68.125 -38.375 1 26.08 7 GLY B O 1
ATOM 6756 N N . PRO B 1 8 ? -56.594 -68.688 -37.969 1 28.89 8 PRO B N 1
ATOM 6757 C CA . PRO B 1 8 ? -56.406 -67.812 -36.844 1 28.89 8 PRO B CA 1
ATOM 6758 C C . PRO B 1 8 ? -56.5 -66.312 -37.219 1 28.89 8 PRO B C 1
ATOM 6760 O O . PRO B 1 8 ? -56.156 -65.938 -38.344 1 28.89 8 PRO B O 1
ATOM 6763 N N . THR B 1 9 ? -57.625 -65.688 -36.875 1 28.39 9 THR B N 1
ATOM 6764 C CA . THR B 1 9 ? -58 -64.312 -37.094 1 28.39 9 THR B CA 1
ATOM 6765 C C . THR B 1 9 ? -56.875 -63.344 -36.75 1 28.39 9 THR B C 1
ATOM 6767 O O . THR B 1 9 ? -56.188 -63.562 -35.75 1 28.39 9 THR B O 1
ATOM 6770 N N . PRO B 1 10 ? -56.344 -62.562 -37.781 1 28.33 10 PRO B N 1
ATOM 6771 C CA . PRO B 1 10 ? -55.188 -61.656 -37.688 1 28.33 10 PRO B CA 1
ATOM 6772 C C . PRO B 1 10 ? -55.344 -60.594 -36.594 1 28.33 10 PRO B C 1
ATOM 6774 O O . PRO B 1 10 ? -56.406 -59.969 -36.469 1 28.33 10 PRO B O 1
ATOM 6777 N N . VAL B 1 11 ? -54.844 -60.875 -35.344 1 27.83 11 VAL B N 1
ATOM 6778 C CA . VAL B 1 11 ? -54.875 -60 -34.156 1 27.83 11 VAL B CA 1
ATOM 6779 C C . VAL B 1 11 ? -54.375 -58.594 -34.562 1 27.83 11 VAL B C 1
ATOM 6781 O O . VAL B 1 11 ? -53.312 -58.469 -35.188 1 27.83 11 VAL B O 1
ATOM 6784 N N . GLU B 1 12 ? -55.375 -57.688 -34.75 1 26.7 12 GLU B N 1
ATOM 6785 C CA . GLU B 1 12 ? -55.219 -56.25 -35.031 1 26.7 12 GLU B CA 1
ATOM 6786 C C . GLU B 1 12 ? -54.156 -55.625 -34.156 1 26.7 12 GLU B C 1
ATOM 6788 O O . GLU B 1 12 ? -54.094 -55.875 -32.969 1 26.7 12 GLU B O 1
ATOM 6793 N N . ALA B 1 13 ? -53 -55.188 -34.812 1 29.81 13 ALA B N 1
ATOM 6794 C CA . ALA B 1 13 ? -51.781 -54.594 -34.312 1 29.81 13 ALA B CA 1
ATOM 6795 C C . ALA B 1 13 ? -52.125 -53.406 -33.406 1 29.81 13 ALA B C 1
ATOM 6797 O O . ALA B 1 13 ? -52.969 -52.562 -33.75 1 29.81 13 ALA B O 1
ATOM 6798 N N . PRO B 1 14 ? -52 -53.531 -32.031 1 27.8 14 PRO B N 1
ATOM 6799 C CA . PRO B 1 14 ? -52.344 -52.5 -31.062 1 27.8 14 PRO B CA 1
ATOM 6800 C C . PRO B 1 14 ? -51.781 -51.125 -31.469 1 27.8 14 PRO B C 1
ATOM 6802 O O . PRO B 1 14 ? -50.75 -51.031 -32.094 1 27.8 14 PRO B O 1
ATOM 6805 N N . VAL B 1 15 ? -52.719 -50.125 -31.797 1 28.34 15 VAL B N 1
ATOM 6806 C CA . VAL B 1 15 ? -52.469 -48.75 -32.125 1 28.34 15 VAL B CA 1
ATOM 6807 C C . VAL B 1 15 ? -51.5 -48.125 -31.141 1 28.34 15 VAL B C 1
ATOM 6809 O O . VAL B 1 15 ? -51.625 -48.312 -29.922 1 28.34 15 VAL B O 1
ATOM 6812 N N . ALA B 1 16 ? -50.219 -47.844 -31.641 1 28.58 16 ALA B N 1
ATOM 6813 C CA . ALA B 1 16 ? -49.125 -47.156 -31 1 28.58 16 ALA B CA 1
ATOM 6814 C C . ALA B 1 16 ? -49.625 -45.906 -30.25 1 28.58 16 ALA B C 1
ATOM 6816 O O . ALA B 1 16 ? -50.281 -45.062 -30.844 1 28.58 16 ALA B O 1
ATOM 6817 N N . GLN B 1 17 ? -50.062 -46.031 -29 1 25.73 17 GLN B N 1
ATOM 6818 C CA . GLN B 1 17 ? -50.5 -44.969 -28.125 1 25.73 17 GLN B CA 1
ATOM 6819 C C . GLN B 1 17 ? -49.594 -43.75 -28.266 1 25.73 17 GLN B C 1
ATOM 6821 O O . GLN B 1 17 ? -48.344 -43.875 -28.266 1 25.73 17 GLN B O 1
ATOM 6826 N N . THR B 1 18 ? -50.062 -42.719 -29.016 1 29.84 18 THR B N 1
ATOM 6827 C CA . THR B 1 18 ? -49.469 -41.375 -29.188 1 29.84 18 THR B CA 1
ATOM 6828 C C . THR B 1 18 ? -48.969 -40.844 -27.859 1 29.84 18 THR B C 1
ATOM 6830 O O . THR B 1 18 ? -49.719 -40.781 -26.891 1 29.84 18 THR B O 1
ATOM 6833 N N . PRO B 1 19 ? -47.625 -40.969 -27.609 1 28.77 19 PRO B N 1
ATOM 6834 C CA . PRO B 1 19 ? -47.094 -40.5 -26.312 1 28.77 19 PRO B CA 1
ATOM 6835 C C . PRO B 1 19 ? -47.656 -39.125 -25.922 1 28.77 19 PRO B C 1
ATOM 6837 O O . PRO B 1 19 ? -47.969 -38.312 -26.797 1 28.77 19 PRO B O 1
ATOM 6840 N N . ALA B 1 20 ? -48.438 -39.062 -24.875 1 28.5 20 ALA B N 1
ATOM 6841 C CA . ALA B 1 20 ? -49.094 -37.938 -24.25 1 28.5 20 ALA B CA 1
ATOM 6842 C C . ALA B 1 20 ? -48.219 -36.688 -24.234 1 28.5 20 ALA B C 1
ATOM 6844 O O . ALA B 1 20 ? -47.062 -36.781 -23.781 1 28.5 20 ALA B O 1
ATOM 6845 N N . THR B 1 21 ? -48.281 -35.844 -25.312 1 28.16 21 THR B N 1
ATOM 6846 C CA . THR B 1 21 ? -47.719 -34.5 -25.438 1 28.16 21 THR B CA 1
ATOM 6847 C C . THR B 1 21 ? -48.031 -33.688 -24.188 1 28.16 21 THR B C 1
ATOM 6849 O O . THR B 1 21 ? -49.156 -33.688 -23.703 1 28.16 21 THR B O 1
ATOM 6852 N N . SER B 1 22 ? -47.156 -33.625 -23.203 1 26.75 22 SER B N 1
ATOM 6853 C CA . SER B 1 22 ? -47.5 -32.75 -22.078 1 26.75 22 SER B CA 1
ATOM 6854 C C . SER B 1 22 ? -48.156 -31.469 -22.547 1 26.75 22 SER B C 1
ATOM 6856 O O . SER B 1 22 ? -47.969 -31.062 -23.703 1 26.75 22 SER B O 1
ATOM 6858 N N . PRO B 1 23 ? -49.312 -30.984 -22 1 28.47 23 PRO B N 1
ATOM 6859 C CA . PRO B 1 23 ? -50.094 -29.844 -22.484 1 28.47 23 PRO B CA 1
ATOM 6860 C C . PRO B 1 23 ? -49.25 -28.703 -23 1 28.47 23 PRO B C 1
ATOM 6862 O O . PRO B 1 23 ? -49.688 -27.922 -23.844 1 28.47 23 PRO B O 1
ATOM 6865 N N . VAL B 1 24 ? -48.25 -28.172 -22.344 1 28.34 24 VAL B N 1
ATOM 6866 C CA . VAL B 1 24 ? -47.625 -27.094 -23.094 1 28.34 24 VAL B CA 1
ATOM 6867 C C . VAL B 1 24 ? -46.75 -27.672 -24.203 1 28.34 24 VAL B C 1
ATOM 6869 O O . VAL B 1 24 ? -46.188 -28.766 -24.047 1 28.34 24 VAL B O 1
ATOM 6872 N N . GLY B 1 25 ? -47.031 -27.719 -25.375 1 27.44 25 GLY B N 1
ATOM 6873 C CA . GLY B 1 25 ? -46.656 -28.281 -26.656 1 27.44 25 GLY B CA 1
ATOM 6874 C C . GLY B 1 25 ? -45.188 -28.641 -26.75 1 27.44 25 GLY B C 1
ATOM 6875 O O . GLY B 1 25 ? -44.625 -28.781 -27.844 1 27.44 25 GLY B O 1
ATOM 6876 N N . ILE B 1 26 ? -44.344 -28.156 -25.859 1 27.33 26 ILE B N 1
ATOM 6877 C CA . ILE B 1 26 ? -42.938 -28.391 -26.172 1 27.33 26 ILE B CA 1
ATOM 6878 C C . ILE B 1 26 ? -42.656 -29.891 -26.188 1 27.33 26 ILE B C 1
ATOM 6880 O O . ILE B 1 26 ? -43.031 -30.594 -25.25 1 27.33 26 ILE B O 1
ATOM 6884 N N . PRO B 1 27 ? -42.5 -30.5 -27.359 1 27.23 27 PRO B N 1
ATOM 6885 C CA . PRO B 1 27 ? -42.219 -31.938 -27.422 1 27.23 27 PRO B CA 1
ATOM 6886 C C . PRO B 1 27 ? -41.281 -32.406 -26.328 1 27.23 27 PRO B C 1
ATOM 6888 O O . PRO B 1 27 ? -40.438 -31.625 -25.828 1 27.23 27 PRO B O 1
ATOM 6891 N N . ALA B 1 28 ? -41.75 -33.344 -25.484 1 29.61 28 ALA B N 1
ATOM 6892 C CA . ALA B 1 28 ? -40.875 -33.969 -24.484 1 29.61 28 ALA B CA 1
ATOM 6893 C C . ALA B 1 28 ? -39.531 -34.375 -25.094 1 29.61 28 ALA B C 1
ATOM 6895 O O . ALA B 1 28 ? -39.5 -35.188 -26.016 1 29.61 28 ALA B O 1
ATOM 6896 N N . ILE B 1 29 ? -38.656 -33.438 -25.328 1 28.17 29 ILE B N 1
ATOM 6897 C CA . ILE B 1 29 ? -37.312 -33.875 -25.719 1 28.17 29 ILE B CA 1
ATOM 6898 C C . ILE B 1 29 ? -36.969 -35.188 -25 1 28.17 29 ILE B C 1
ATOM 6900 O O . ILE B 1 29 ? -37.156 -35.281 -23.781 1 28.17 29 ILE B O 1
ATOM 6904 N N . GLY B 1 30 ? -37.156 -36.312 -25.641 1 26.95 30 GLY B N 1
ATOM 6905 C CA . GLY B 1 30 ? -36.781 -37.656 -25.188 1 26.95 30 GLY B CA 1
ATOM 6906 C C . GLY B 1 30 ? -35.594 -37.656 -24.234 1 26.95 30 GLY B C 1
ATOM 6907 O O . GLY B 1 30 ? -34.469 -37.406 -24.656 1 26.95 30 GLY B O 1
ATOM 6908 N N . VAL B 1 31 ? -35.812 -37.125 -23.078 1 28.7 31 VAL B N 1
ATOM 6909 C CA . VAL B 1 31 ? -34.781 -37.344 -22.062 1 28.7 31 VAL B CA 1
ATOM 6910 C C . VAL B 1 31 ? -34.375 -38.812 -22.031 1 28.7 31 VAL B C 1
ATOM 6912 O O . VAL B 1 31 ? -35.219 -39.688 -21.828 1 28.7 31 VAL B O 1
ATOM 6915 N N . THR B 1 32 ? -33.5 -39.281 -22.953 1 29.11 32 THR B N 1
ATOM 6916 C CA . THR B 1 32 ? -32.906 -40.594 -22.75 1 29.11 32 THR B CA 1
ATOM 6917 C C . THR B 1 32 ? -32.906 -40.969 -21.266 1 29.11 32 THR B C 1
ATOM 6919 O O . THR B 1 32 ? -32.906 -40.094 -20.406 1 29.11 32 THR B O 1
ATOM 6922 N N . ALA B 1 33 ? -33.375 -42.188 -20.953 1 30.59 33 ALA B N 1
ATOM 6923 C CA . ALA B 1 33 ? -33.406 -42.781 -19.625 1 30.59 33 ALA B CA 1
ATOM 6924 C C . ALA B 1 33 ? -32.188 -42.344 -18.812 1 30.59 33 ALA B C 1
ATOM 6926 O O . ALA B 1 33 ? -31.047 -42.406 -19.297 1 30.59 33 ALA B O 1
ATOM 6927 N N . ALA B 1 34 ? -32.375 -41.438 -18 1 32.75 34 ALA B N 1
ATOM 6928 C CA . ALA B 1 34 ? -31.422 -41.094 -16.953 1 32.75 34 ALA B CA 1
ATOM 6929 C C . ALA B 1 34 ? -30.703 -42.312 -16.438 1 32.75 34 ALA B C 1
ATOM 6931 O O . ALA B 1 34 ? -31.359 -43.25 -15.938 1 32.75 34 ALA B O 1
ATOM 6932 N N . VAL B 1 35 ? -29.781 -42.938 -17.203 1 31.66 35 VAL B N 1
ATOM 6933 C CA . VAL B 1 35 ? -28.953 -43.906 -16.484 1 31.66 35 VAL B CA 1
ATOM 6934 C C . VAL B 1 35 ? -28.906 -43.5 -15 1 31.66 35 VAL B C 1
ATOM 6936 O O . VAL B 1 35 ? -28.641 -42.375 -14.656 1 31.66 35 VAL B O 1
ATOM 6939 N N . GLU B 1 36 ? -29.812 -44.125 -14.203 1 33.03 36 GLU B N 1
ATOM 6940 C CA . GLU B 1 36 ? -29.703 -43.938 -12.758 1 33.03 36 GLU B CA 1
ATOM 6941 C C . GLU B 1 36 ? -28.266 -43.688 -12.344 1 33.03 36 GLU B C 1
ATOM 6943 O O . GLU B 1 36 ? -27.375 -44.5 -12.633 1 33.03 36 GLU B O 1
ATOM 6948 N N . PRO B 1 37 ? -27.891 -42.438 -12.344 1 34.62 37 PRO B N 1
ATOM 6949 C CA . PRO B 1 37 ? -26.5 -42.312 -11.883 1 34.62 37 PRO B CA 1
ATOM 6950 C C . PRO B 1 37 ? -26.188 -43.25 -10.727 1 34.62 37 PRO B C 1
ATOM 6952 O O . PRO B 1 37 ? -27.016 -43.438 -9.828 1 34.62 37 PRO B O 1
ATOM 6955 N N . ARG B 1 38 ? -25.625 -44.469 -10.977 1 35.44 38 ARG B N 1
ATOM 6956 C CA . ARG B 1 38 ? -25.109 -45.281 -9.883 1 35.44 38 ARG B CA 1
ATOM 6957 C C . ARG B 1 38 ? -24.656 -44.375 -8.719 1 35.44 38 ARG B C 1
ATOM 6959 O O . ARG B 1 38 ? -23.922 -43.406 -8.922 1 35.44 38 ARG B O 1
ATOM 6966 N N . PRO B 1 39 ? -25.438 -44.375 -7.68 1 34.75 39 PRO B N 1
ATOM 6967 C CA . PRO B 1 39 ? -24.891 -43.594 -6.57 1 34.75 39 PRO B CA 1
ATOM 6968 C C . PRO B 1 39 ? -23.375 -43.719 -6.453 1 34.75 39 PRO B C 1
ATOM 6970 O O . PRO B 1 39 ? -22.844 -44.812 -6.391 1 34.75 39 PRO B O 1
ATOM 6973 N N . ALA B 1 40 ? -22.703 -43.031 -7.164 1 34.19 40 ALA B N 1
ATOM 6974 C CA . ALA B 1 40 ? -21.281 -43.156 -6.84 1 34.19 40 ALA B CA 1
ATOM 6975 C C . ALA B 1 40 ? -21.078 -43.406 -5.352 1 34.19 40 ALA B C 1
ATOM 6977 O O . ALA B 1 40 ? -21.812 -42.875 -4.516 1 34.19 40 ALA B O 1
ATOM 6978 N N . PRO B 1 41 ? -20.703 -44.656 -4.953 1 32.47 41 PRO B N 1
ATOM 6979 C CA . PRO B 1 41 ? -20.5 -44.875 -3.52 1 32.47 41 PRO B CA 1
ATOM 6980 C C . PRO B 1 41 ? -20.062 -43.594 -2.799 1 32.47 41 PRO B C 1
ATOM 6982 O O . PRO B 1 41 ? -19.359 -42.781 -3.375 1 32.47 41 PRO B O 1
ATOM 6985 N N . ARG B 1 42 ? -20.859 -43.219 -2.02 1 40.66 42 ARG B N 1
ATOM 6986 C CA . ARG B 1 42 ? -20.406 -42.156 -1.101 1 40.66 42 ARG B CA 1
ATOM 6987 C C . ARG B 1 42 ? -18.938 -42.375 -0.718 1 40.66 42 ARG B C 1
ATOM 6989 O O . ARG B 1 42 ? -18.625 -43.312 0.026 1 40.66 42 ARG B O 1
ATOM 6996 N N . ALA B 1 43 ? -18.047 -42.375 -1.588 1 37.53 43 ALA B N 1
ATOM 6997 C CA . ALA B 1 43 ? -16.656 -42.469 -1.14 1 37.53 43 ALA B CA 1
ATOM 6998 C C . ALA B 1 43 ? -16.469 -41.781 0.21 1 37.53 43 ALA B C 1
ATOM 7000 O O . ALA B 1 43 ? -16.594 -40.562 0.31 1 37.53 43 ALA B O 1
ATOM 7001 N N . THR B 1 44 ? -16.891 -42.281 1.264 1 44.31 44 THR B N 1
ATOM 7002 C CA . THR B 1 44 ? -16.516 -41.812 2.59 1 44.31 44 THR B CA 1
ATOM 7003 C C . THR B 1 44 ? -15.07 -41.312 2.586 1 44.31 44 THR B C 1
ATOM 7005 O O . THR B 1 44 ? -14.156 -42.031 2.182 1 44.31 44 THR B O 1
ATOM 7008 N N . ALA B 1 45 ? -14.883 -40.062 2.381 1 54.66 45 ALA B N 1
ATOM 7009 C CA . ALA B 1 45 ? -13.523 -39.531 2.43 1 54.66 45 ALA B CA 1
ATOM 7010 C C . ALA B 1 45 ? -12.695 -40.25 3.5 1 54.66 45 ALA B C 1
ATOM 7012 O O . ALA B 1 45 ? -13.148 -40.406 4.637 1 54.66 45 ALA B O 1
ATOM 7013 N N . PRO B 1 46 ? -11.805 -41.156 3.168 1 65.44 46 PRO B N 1
ATOM 7014 C CA . PRO B 1 46 ? -10.984 -41.844 4.16 1 65.44 46 PRO B CA 1
ATOM 7015 C C . PRO B 1 46 ? -10.477 -40.906 5.262 1 65.44 46 PRO B C 1
ATOM 7017 O O . PRO B 1 46 ? -10.195 -39.75 5.008 1 65.44 46 PRO B O 1
ATOM 7020 N N . THR B 1 47 ? -10.797 -41.281 6.488 1 78.19 47 THR B N 1
ATOM 7021 C CA . THR B 1 47 ? -10.289 -40.594 7.668 1 78.19 47 THR B CA 1
ATOM 7022 C C . THR B 1 47 ? -8.766 -40.656 7.707 1 78.19 47 THR B C 1
ATOM 7024 O O . THR B 1 47 ? -8.172 -41.719 7.531 1 78.19 47 THR B O 1
ATOM 7027 N N . SER B 1 48 ? -8.195 -39.562 7.539 1 86.88 48 SER B N 1
ATOM 7028 C CA . SER B 1 48 ? -6.738 -39.5 7.633 1 86.88 48 SER B CA 1
ATOM 7029 C C . SER B 1 48 ? -6.293 -39.219 9.062 1 86.88 48 SER B C 1
ATOM 7031 O O . SER B 1 48 ? -6.926 -38.438 9.773 1 86.88 48 SER B O 1
ATOM 7033 N N . SER B 1 49 ? -5.348 -40.062 9.594 1 91 49 SER B N 1
ATOM 7034 C CA . SER B 1 49 ? -4.766 -39.875 10.914 1 91 49 SER B CA 1
ATOM 7035 C C . SER B 1 49 ? -3.34 -39.344 10.828 1 91 49 SER B C 1
ATOM 7037 O O . SER B 1 49 ? -2.506 -39.938 10.117 1 91 49 SER B O 1
ATOM 7039 N N . THR B 1 50 ? -3.092 -38.281 11.477 1 94.38 50 THR B N 1
ATOM 7040 C CA . THR B 1 50 ? -1.789 -37.625 11.422 1 94.38 50 THR B CA 1
ATOM 7041 C C . THR B 1 50 ? -1.219 -37.438 12.82 1 94.38 50 THR B C 1
ATOM 7043 O O . THR B 1 50 ? -1.914 -36.969 13.719 1 94.38 50 THR B O 1
ATOM 7046 N N . LEU B 1 51 ? 0.02 -37.906 13.062 1 94.5 51 LEU B N 1
ATOM 7047 C CA . LEU B 1 51 ? 0.741 -37.562 14.297 1 94.5 51 LEU B CA 1
ATOM 7048 C C . LEU B 1 51 ? 1.336 -36.188 14.227 1 94.5 51 LEU B C 1
ATOM 7050 O O . LEU B 1 51 ? 2.152 -35.875 13.352 1 94.5 51 LEU B O 1
ATOM 7054 N N . LEU B 1 52 ? 0.894 -35.344 15.094 1 94.62 52 LEU B N 1
ATOM 7055 C CA . LEU B 1 52 ? 1.343 -33.969 15.125 1 94.62 52 LEU B CA 1
ATOM 7056 C C . LEU B 1 52 ? 2.195 -33.688 16.359 1 94.62 52 LEU B C 1
ATOM 7058 O O . LEU B 1 52 ? 1.733 -33.875 17.484 1 94.62 52 LEU B O 1
ATOM 7062 N N . VAL B 1 53 ? 3.424 -33.375 16.172 1 93.12 53 VAL B N 1
ATOM 7063 C CA . VAL B 1 53 ? 4.312 -32.938 17.25 1 93.12 53 VAL B CA 1
ATOM 7064 C C . VAL B 1 53 ? 4.539 -31.438 17.172 1 93.12 53 VAL B C 1
ATOM 7066 O O . VAL B 1 53 ? 5.246 -30.953 16.281 1 93.12 53 VAL B O 1
ATOM 7069 N N . ASP B 1 54 ? 3.984 -30.672 18 1 90.44 54 ASP B N 1
ATOM 7070 C CA . ASP B 1 54 ? 4.016 -29.219 17.984 1 90.44 54 ASP B CA 1
ATOM 7071 C C . ASP B 1 54 ? 4.027 -28.656 19.406 1 90.44 54 ASP B C 1
ATOM 7073 O O . ASP B 1 54 ? 3.928 -29.406 20.375 1 90.44 54 ASP B O 1
ATOM 7077 N N . ALA B 1 55 ? 4.301 -27.391 19.484 1 86 55 ALA B N 1
ATOM 7078 C CA . ALA B 1 55 ? 4.293 -26.719 20.781 1 86 55 ALA B CA 1
ATOM 7079 C C . ALA B 1 55 ? 2.867 -26.438 21.25 1 86 55 ALA B C 1
ATOM 7081 O O . ALA B 1 55 ? 1.984 -26.172 20.422 1 86 55 ALA B O 1
ATOM 7082 N N . ALA B 1 56 ? 2.66 -26.594 22.5 1 78.5 56 ALA B N 1
ATOM 7083 C CA . ALA B 1 56 ? 1.34 -26.297 23.062 1 78.5 56 ALA B CA 1
ATOM 7084 C C . ALA B 1 56 ? 0.973 -24.828 22.859 1 78.5 56 ALA B C 1
ATOM 7086 O O . ALA B 1 56 ? 1.851 -23.969 22.797 1 78.5 56 ALA B O 1
ATOM 7087 N N . THR B 1 57 ? -0.307 -24.625 22.672 1 74.44 57 THR B N 1
ATOM 7088 C CA . THR B 1 57 ? -0.791 -23.266 22.391 1 74.44 57 THR B CA 1
ATOM 7089 C C . THR B 1 57 ? -0.677 -22.391 23.641 1 74.44 57 THR B C 1
ATOM 7091 O O . THR B 1 57 ? -1.068 -22.797 24.734 1 74.44 57 THR B O 1
ATOM 7094 N N . HIS B 1 58 ? 0.25 -21.469 23.578 1 74.75 58 HIS B N 1
ATOM 7095 C CA . HIS B 1 58 ? 0.357 -20.5 24.656 1 74.75 58 HIS B CA 1
ATOM 7096 C C . HIS B 1 58 ? -0.094 -19.109 24.188 1 74.75 58 HIS B C 1
ATOM 7098 O O . HIS B 1 58 ? -0.2 -18.859 22.984 1 74.75 58 HIS B O 1
ATOM 7104 N N . ARG B 1 59 ? -0.465 -18.375 25.156 1 80.12 59 ARG B N 1
ATOM 7105 C CA . ARG B 1 59 ? -0.806 -16.984 24.828 1 80.12 59 ARG B CA 1
ATOM 7106 C C . ARG B 1 59 ? 0.419 -16.219 24.359 1 80.12 59 ARG B C 1
ATOM 7108 O O . ARG B 1 59 ? 1.527 -16.438 24.844 1 80.12 59 ARG B O 1
ATOM 7115 N N . LEU B 1 60 ? 0.186 -15.578 23.266 1 76.69 60 LEU B N 1
ATOM 7116 C CA . LEU B 1 60 ? 1.31 -14.922 22.609 1 76.69 60 LEU B CA 1
ATOM 7117 C C . LEU B 1 60 ? 1.298 -13.422 22.891 1 76.69 60 LEU B C 1
ATOM 7119 O O . LEU B 1 60 ? 0.233 -12.797 22.922 1 76.69 60 LEU B O 1
ATOM 7123 N N . ARG B 1 61 ? 2.393 -12.945 23.328 1 79.56 61 ARG B N 1
ATOM 7124 C CA . ARG B 1 61 ? 2.596 -11.5 23.344 1 79.56 61 ARG B CA 1
ATOM 7125 C C . ARG B 1 61 ? 2.943 -10.977 21.953 1 79.56 61 ARG B C 1
ATOM 7127 O O . ARG B 1 61 ? 4.016 -11.273 21.422 1 79.56 61 ARG B O 1
ATOM 7134 N N . ARG B 1 62 ? 2.066 -10.32 21.391 1 77.19 62 ARG B N 1
ATOM 7135 C CA . ARG B 1 62 ? 2.215 -9.867 20 1 77.19 62 ARG B CA 1
ATOM 7136 C C . ARG B 1 62 ? 3.1 -8.625 19.922 1 77.19 62 ARG B C 1
ATOM 7138 O O . ARG B 1 62 ? 2.908 -7.672 20.672 1 77.19 62 ARG B O 1
ATOM 7145 N N . THR B 1 63 ? 4.035 -8.594 19.109 1 77.56 63 THR B N 1
ATOM 7146 C CA . THR B 1 63 ? 4.891 -7.438 18.859 1 77.56 63 THR B CA 1
ATOM 7147 C C . THR B 1 63 ? 4.09 -6.297 18.234 1 77.56 63 THR B C 1
ATOM 7149 O O . THR B 1 63 ? 4.426 -5.125 18.422 1 77.56 63 THR B O 1
ATOM 7152 N N . GLY B 1 64 ? 3.051 -6.645 17.562 1 77.88 64 GLY B N 1
ATOM 7153 C CA . GLY B 1 64 ? 2.188 -5.621 17 1 77.88 64 GLY B CA 1
ATOM 7154 C C . GLY B 1 64 ? 1.54 -4.738 18.047 1 77.88 64 GLY B C 1
ATOM 7155 O O . GLY B 1 64 ? 1.406 -3.529 17.844 1 77.88 64 GLY B O 1
ATOM 7156 N N . ASP B 1 65 ? 1.241 -5.355 19.109 1 84.31 65 ASP B N 1
ATOM 7157 C CA . ASP B 1 65 ? 0.653 -4.586 20.203 1 84.31 65 ASP B CA 1
ATOM 7158 C C . ASP B 1 65 ? 1.681 -3.643 20.828 1 84.31 65 ASP B C 1
ATOM 7160 O O . ASP B 1 65 ? 1.345 -2.525 21.234 1 84.31 65 ASP B O 1
ATOM 7164 N N . LEU B 1 66 ? 2.885 -4.066 20.891 1 86.06 66 LEU B N 1
ATOM 7165 C CA . LEU B 1 66 ? 3.938 -3.211 21.422 1 86.06 66 LEU B CA 1
ATOM 7166 C C . LEU B 1 66 ? 4.184 -2.016 20.5 1 86.06 66 LEU B C 1
ATOM 7168 O O . LEU B 1 66 ? 4.379 -0.895 20.984 1 86.06 66 LEU B O 1
ATOM 7172 N N . LEU B 1 67 ? 4.172 -2.326 19.297 1 84.38 67 LEU B N 1
ATOM 7173 C CA . LEU B 1 67 ? 4.332 -1.237 18.328 1 84.38 67 LEU B CA 1
ATOM 7174 C C . LEU B 1 67 ? 3.162 -0.263 18.422 1 84.38 67 LEU B C 1
ATOM 7176 O O . LEU B 1 67 ? 3.361 0.954 18.438 1 84.38 67 LEU B O 1
ATOM 7180 N N . ASP B 1 68 ? 2.004 -0.812 18.469 1 87.75 68 ASP B N 1
ATOM 7181 C CA . ASP B 1 68 ? 0.828 0.044 18.578 1 87.75 68 ASP B CA 1
ATOM 7182 C C . ASP B 1 68 ? 0.853 0.842 19.875 1 87.75 68 ASP B C 1
ATOM 7184 O O . ASP B 1 68 ? 0.412 1.993 19.922 1 87.75 68 ASP B O 1
ATOM 7188 N N . MET B 1 69 ? 1.325 0.248 20.922 1 92.25 69 MET B N 1
ATOM 7189 C CA . MET B 1 69 ? 1.438 0.922 22.219 1 92.25 69 MET B CA 1
ATOM 7190 C C . MET B 1 69 ? 2.414 2.09 22.141 1 92.25 69 MET B C 1
ATOM 7192 O O . MET B 1 69 ? 2.133 3.178 22.641 1 92.25 69 MET B O 1
ATOM 7196 N N . THR B 1 70 ? 3.504 1.889 21.484 1 90.88 70 THR B N 1
ATOM 7197 C CA . THR B 1 70 ? 4.496 2.947 21.328 1 90.88 70 THR B CA 1
ATOM 7198 C C . THR B 1 70 ? 3.947 4.074 20.453 1 90.88 70 THR B C 1
ATOM 7200 O O . THR B 1 70 ? 4.137 5.254 20.766 1 90.88 70 THR B O 1
ATOM 7203 N N . LEU B 1 71 ? 3.256 3.701 19.422 1 90.62 71 LEU B N 1
ATOM 7204 C CA . LEU B 1 71 ? 2.66 4.707 18.562 1 90.62 71 LEU B CA 1
ATOM 7205 C C . LEU B 1 71 ? 1.569 5.484 19.281 1 90.62 71 LEU B C 1
ATOM 7207 O O . LEU B 1 71 ? 1.429 6.691 19.094 1 90.62 71 LEU B O 1
ATOM 7211 N N . THR B 1 72 ? 0.806 4.793 20.094 1 94.5 72 THR B N 1
ATOM 7212 C CA . THR B 1 72 ? -0.23 5.453 20.891 1 94.5 72 THR B CA 1
ATOM 7213 C C . THR B 1 72 ? 0.39 6.391 21.922 1 94.5 72 THR B C 1
ATOM 7215 O O . THR B 1 72 ? -0.106 7.5 22.141 1 94.5 72 THR B O 1
ATOM 7218 N N . ALA B 1 73 ? 1.474 6.008 22.5 1 94.94 73 ALA B N 1
ATOM 7219 C CA . ALA B 1 73 ? 2.172 6.867 23.453 1 94.94 73 ALA B CA 1
ATOM 7220 C C . ALA B 1 73 ? 2.73 8.109 22.766 1 94.94 73 ALA B C 1
ATOM 7222 O O . ALA B 1 73 ? 2.631 9.219 23.297 1 94.94 73 ALA B O 1
ATOM 7223 N N . LEU B 1 74 ? 3.266 7.852 21.594 1 92.44 74 LEU B N 1
ATOM 7224 C CA . LEU B 1 74 ? 3.744 8.984 20.812 1 92.44 74 LEU B CA 1
ATOM 7225 C C . LEU B 1 74 ? 2.588 9.891 20.406 1 92.44 74 LEU B C 1
ATOM 7227 O O . LEU B 1 74 ? 2.74 11.109 20.359 1 92.44 74 LEU B O 1
ATOM 7231 N N . GLY B 1 75 ? 1.461 9.25 20.078 1 93.94 75 GLY B N 1
ATOM 7232 C CA . GLY B 1 75 ? 0.265 10.016 19.781 1 93.94 75 GLY B CA 1
ATOM 7233 C C . GLY B 1 75 ? -0.193 10.891 20.938 1 93.94 75 GLY B C 1
ATOM 7234 O O . GLY B 1 75 ? -0.594 12.039 20.734 1 93.94 75 GLY B O 1
ATOM 7235 N N . ILE B 1 76 ? -0.104 10.391 22.172 1 94.62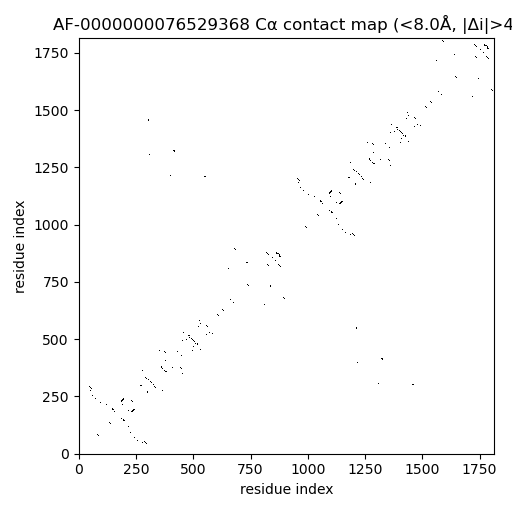 76 ILE B N 1
ATOM 7236 C CA . ILE B 1 76 ? -0.439 11.156 23.375 1 94.62 76 ILE B CA 1
ATOM 7237 C C . ILE B 1 76 ? 0.497 12.359 23.5 1 94.62 76 ILE B C 1
ATOM 7239 O O . ILE B 1 76 ? 0.048 13.477 23.734 1 94.62 76 ILE B O 1
ATOM 7243 N N . GLY B 1 77 ? 1.802 12.109 23.281 1 92.12 77 GLY B N 1
ATOM 7244 C CA . GLY B 1 77 ? 2.758 13.203 23.312 1 92.12 77 GLY B CA 1
ATOM 7245 C C . GLY B 1 77 ? 2.471 14.266 22.25 1 92.12 77 GLY B C 1
ATOM 7246 O O . GLY B 1 77 ? 2.529 15.461 22.547 1 92.12 77 GLY B O 1
ATOM 7247 N N . ALA B 1 78 ? 2.059 13.805 21.094 1 92.06 78 ALA B N 1
ATOM 7248 C CA . ALA B 1 78 ? 1.757 14.719 20 1 92.06 78 ALA B CA 1
ATOM 7249 C C . ALA B 1 78 ? 0.519 15.555 20.312 1 92.06 78 ALA B C 1
ATOM 7251 O O . ALA B 1 78 ? 0.486 16.75 20.031 1 92.06 78 ALA B O 1
ATOM 7252 N N . VAL B 1 79 ? -0.516 14.953 20.938 1 91.62 79 VAL B N 1
ATOM 7253 C CA . VAL B 1 79 ? -1.753 15.656 21.25 1 91.62 79 VAL B CA 1
ATOM 7254 C C . VAL B 1 79 ? -1.498 16.672 22.375 1 91.62 79 VAL B C 1
ATOM 7256 O O . VAL B 1 79 ? -2.047 17.781 22.344 1 91.62 79 VAL B O 1
ATOM 7259 N N . LEU B 1 80 ? -0.657 16.359 23.328 1 90.19 80 LEU B N 1
ATOM 7260 C CA . LEU B 1 80 ? -0.312 17.297 24.391 1 90.19 80 LEU B CA 1
ATOM 7261 C C . LEU B 1 80 ? 0.449 18.5 23.828 1 90.19 80 LEU B C 1
ATOM 7263 O O . LEU B 1 80 ? 0.18 19.641 24.219 1 90.19 80 LEU B O 1
ATOM 7267 N N . ILE B 1 81 ? 1.302 18.234 22.844 1 86.06 81 ILE B N 1
ATOM 7268 C CA . ILE B 1 81 ? 2.053 19.312 22.219 1 86.06 81 ILE B CA 1
ATOM 7269 C C . ILE B 1 81 ? 1.106 20.188 21.391 1 86.06 81 ILE B C 1
ATOM 7271 O O . ILE B 1 81 ? 1.203 21.422 21.422 1 86.06 81 ILE B O 1
ATOM 7275 N N . LEU B 1 82 ? 0.181 19.484 20.797 1 84 82 LEU B N 1
ATOM 7276 C CA . LEU B 1 82 ? -0.787 20.219 19.984 1 84 82 LEU B CA 1
ATOM 7277 C C . LEU B 1 82 ? -1.695 21.078 20.859 1 84 82 LEU B C 1
ATOM 7279 O O . LEU B 1 82 ? -2.062 22.188 20.484 1 84 82 LEU B O 1
ATOM 7283 N N . ALA B 1 83 ? -2.047 20.562 22.047 1 84.31 83 ALA B N 1
ATOM 7284 C CA . ALA B 1 83 ? -2.906 21.297 22.969 1 84.31 83 ALA B CA 1
ATOM 7285 C C . ALA B 1 83 ? -2.209 22.562 23.484 1 84.31 83 ALA B C 1
ATOM 7287 O O . ALA B 1 83 ? -2.861 23.562 23.766 1 84.31 83 ALA B O 1
ATOM 7288 N N . ILE B 1 84 ? -0.931 22.531 23.531 1 81.81 84 ILE B N 1
ATOM 7289 C CA . ILE B 1 84 ? -0.163 23.656 24.031 1 81.81 84 ILE B CA 1
ATOM 7290 C C . ILE B 1 84 ? 0.044 24.688 22.922 1 81.81 84 ILE B C 1
ATOM 7292 O O . ILE B 1 84 ? -0.176 25.875 23.125 1 81.81 84 ILE B O 1
ATOM 7296 N N . TYR B 1 85 ? 0.297 24.141 21.672 1 76.62 85 TYR B N 1
ATOM 7297 C CA . TYR B 1 85 ? 0.757 25.062 20.641 1 76.62 85 TYR B CA 1
ATOM 7298 C C . TYR B 1 85 ? -0.339 25.328 19.609 1 76.62 85 TYR B C 1
ATOM 7300 O O . TYR B 1 85 ? -0.278 26.297 18.859 1 76.62 85 TYR B O 1
ATOM 7308 N N . ALA B 1 86 ? -1.351 24.484 19.516 1 78.56 86 ALA B N 1
ATOM 7309 C CA . ALA B 1 86 ? -2.379 24.625 18.484 1 78.56 86 ALA B CA 1
ATOM 7310 C C . ALA B 1 86 ? -3.74 24.922 19.109 1 78.56 86 ALA B C 1
ATOM 7312 O O . ALA B 1 86 ? -4.754 24.359 18.703 1 78.56 86 ALA B O 1
ATOM 7313 N N . HIS B 1 87 ? -3.76 25.781 20.094 1 76.31 87 HIS B N 1
ATOM 7314 C CA . HIS B 1 87 ? -4.992 26.062 20.828 1 76.31 87 HIS B CA 1
ATOM 7315 C C . HIS B 1 87 ? -6.004 26.781 19.938 1 76.31 87 HIS B C 1
ATOM 7317 O O . HIS B 1 87 ? -7.191 26.469 19.953 1 76.31 87 HIS B O 1
ATOM 7323 N N . GLN B 1 88 ? -5.535 27.656 19.109 1 75.75 88 GLN B N 1
ATOM 7324 C CA . GLN B 1 88 ? -6.453 28.422 18.281 1 75.75 88 GLN B CA 1
ATOM 7325 C C . GLN B 1 88 ? -7.027 27.578 17.141 1 75.75 88 GLN B C 1
ATOM 7327 O O . GLN B 1 88 ? -8.18 27.75 16.75 1 75.75 88 GLN B O 1
ATOM 7332 N N . THR B 1 89 ? -6.25 26.625 16.75 1 75.12 89 THR B N 1
ATOM 7333 C CA . THR B 1 89 ? -6.719 25.734 15.703 1 75.12 89 THR B CA 1
ATOM 7334 C C . THR B 1 89 ? -7.82 24.812 16.219 1 75.12 89 THR B C 1
ATOM 7336 O O . THR B 1 89 ? -8.852 24.641 15.57 1 75.12 89 THR B O 1
ATOM 7339 N N . THR B 1 90 ? -7.609 24.281 17.312 1 75.31 90 THR B N 1
ATOM 7340 C CA . THR B 1 90 ? -8.586 23.328 17.844 1 75.31 90 THR B CA 1
ATOM 7341 C C . THR B 1 90 ? -9.875 24.047 18.219 1 75.31 90 THR B C 1
ATOM 7343 O O . THR B 1 90 ? -10.969 23.5 18.016 1 75.31 90 THR B O 1
ATOM 7346 N N . THR B 1 91 ? -9.75 25.25 18.781 1 73 91 THR B N 1
ATOM 7347 C CA . THR B 1 91 ? -10.945 26.016 19.094 1 73 91 THR B CA 1
ATOM 7348 C C . THR B 1 91 ? -11.656 26.453 17.812 1 73 91 THR B C 1
ATOM 7350 O O . THR B 1 91 ? -12.883 26.5 17.766 1 73 91 THR B O 1
ATOM 7353 N N . GLY B 1 92 ? -10.852 26.766 16.828 1 74.69 92 GLY B N 1
ATOM 7354 C CA . GLY B 1 92 ? -11.438 27.125 15.539 1 74.69 92 GLY B CA 1
ATOM 7355 C C . GLY B 1 92 ? -12.227 25.984 14.914 1 74.69 92 GLY B C 1
ATOM 7356 O O . GLY B 1 92 ? -13.328 26.203 14.391 1 74.69 92 GLY B O 1
ATOM 7357 N N . VAL B 1 93 ? -11.68 24.812 15 1 74.12 93 VAL B N 1
ATOM 7358 C CA . VAL B 1 93 ? -12.367 23.641 14.453 1 74.12 93 VAL B CA 1
ATOM 7359 C C . VAL B 1 93 ? -13.695 23.438 15.172 1 74.12 93 VAL B C 1
ATOM 7361 O O . VAL B 1 93 ? -14.719 23.188 14.539 1 74.12 93 VAL B O 1
ATOM 7364 N N . THR B 1 94 ? -13.711 23.578 16.516 1 68.31 94 THR B N 1
ATOM 7365 C CA . THR B 1 94 ? -14.922 23.391 17.312 1 68.31 94 THR B CA 1
ATOM 7366 C C . THR B 1 94 ? -15.961 24.453 16.969 1 68.31 94 THR B C 1
ATOM 7368 O O . THR B 1 94 ? -17.141 24.141 16.828 1 68.31 94 THR B O 1
ATOM 7371 N N . GLN B 1 95 ? -15.477 25.672 16.797 1 71.5 95 GLN B N 1
ATOM 7372 C CA . GLN B 1 95 ? -16.406 26.75 16.5 1 71.5 95 GLN B CA 1
ATOM 7373 C C . GLN B 1 95 ? -16.984 26.594 15.094 1 71.5 95 GLN B C 1
ATOM 7375 O O . GLN B 1 95 ? -18.172 26.828 14.875 1 71.5 95 GLN B O 1
ATOM 7380 N N . ASP B 1 96 ? -16.203 26.141 14.203 1 73.94 96 ASP B N 1
ATOM 7381 C CA . ASP B 1 96 ? -16.672 25.953 12.836 1 73.94 96 ASP B CA 1
ATOM 7382 C C . ASP B 1 96 ? -17.688 24.812 12.758 1 73.94 96 ASP B C 1
ATOM 7384 O O . ASP B 1 96 ? -18.688 24.906 12.039 1 73.94 96 ASP B O 1
ATOM 7388 N N . VAL B 1 97 ? -17.344 23.797 13.383 1 66.44 97 VAL B N 1
ATOM 7389 C CA . VAL B 1 97 ? -18.266 22.656 13.383 1 66.44 97 VAL B CA 1
ATOM 7390 C C . VAL B 1 97 ? -19.578 23.062 14.039 1 66.44 97 VAL B C 1
ATOM 7392 O O . VAL B 1 97 ? -20.656 22.688 13.57 1 66.44 97 VAL B O 1
ATOM 7395 N N . GLN B 1 98 ? -19.469 23.875 15.156 1 64.81 98 GLN B N 1
ATOM 7396 C CA . GLN B 1 98 ? -20.672 24.375 15.828 1 64.81 98 GLN B CA 1
ATOM 7397 C C . GLN B 1 98 ? -21.469 25.312 14.93 1 64.81 98 GLN B C 1
ATOM 7399 O O . GLN B 1 98 ? -22.688 25.266 14.906 1 64.81 98 GLN B O 1
ATOM 7404 N N . ASN B 1 99 ? -20.688 26.078 14.289 1 63.97 99 ASN B N 1
ATOM 7405 C CA . ASN B 1 99 ? -21.359 27.031 13.398 1 63.97 99 ASN B CA 1
ATOM 7406 C C . ASN B 1 99 ? -22 26.328 12.203 1 63.97 99 ASN B C 1
ATOM 7408 O O . ASN B 1 99 ? -23.094 26.703 11.766 1 63.97 99 ASN B O 1
ATOM 7412 N N . ALA B 1 100 ? -21.172 25.406 11.805 1 60.16 100 ALA B N 1
ATOM 7413 C CA . ALA B 1 100 ? -21.703 24.641 10.68 1 60.16 100 ALA B CA 1
ATOM 7414 C C . ALA B 1 100 ? -22.938 23.844 11.094 1 60.16 100 ALA B C 1
ATOM 7416 O O . ALA B 1 100 ? -23.891 23.734 10.328 1 60.16 100 ALA B O 1
ATOM 7417 N N . LEU B 1 101 ? -22.719 23.297 12.359 1 57.09 101 LEU B N 1
ATOM 7418 C CA . LEU B 1 101 ? -23.812 22.469 12.836 1 57.09 101 LEU B CA 1
ATOM 7419 C C . LEU B 1 101 ? -24.812 23.281 13.648 1 57.09 101 LEU B C 1
ATOM 7421 O O . LEU B 1 101 ? -25.906 22.812 13.961 1 57.09 101 LEU B O 1
ATOM 7425 N N . ALA B 1 102 ? -24.234 24.453 14.227 1 55.09 102 ALA B N 1
ATOM 7426 C CA . ALA B 1 102 ? -25.094 25.297 15.039 1 55.09 102 ALA B CA 1
ATOM 7427 C C . ALA B 1 102 ? -26.469 25.484 14.391 1 55.09 102 ALA B C 1
ATOM 7429 O O . ALA B 1 102 ? -27.484 25.531 15.078 1 55.09 102 ALA B O 1
ATOM 7430 N N . VAL B 1 103 ? -26.219 25.578 13.195 1 48.97 103 VAL B N 1
ATOM 7431 C CA . VAL B 1 103 ? -27.547 25.734 12.602 1 48.97 103 VAL B CA 1
ATOM 7432 C C . VAL B 1 103 ? -28.406 24.5 12.906 1 48.97 103 VAL B C 1
ATOM 7434 O O . VAL B 1 103 ? -29.594 24.625 13.219 1 48.97 103 VAL B O 1
ATOM 7437 N N . VAL B 1 104 ? -27.625 23.406 13.047 1 44.56 104 VAL B N 1
ATOM 7438 C CA . VAL B 1 104 ? -28.359 22.172 13.258 1 44.56 104 VAL B CA 1
ATOM 7439 C C . VAL B 1 104 ? -28.453 21.875 14.758 1 44.56 104 VAL B C 1
ATOM 7441 O O . VAL B 1 104 ? -29.5 21.5 15.258 1 44.56 104 VAL B O 1
ATOM 7444 N N . LEU B 1 105 ? -27.328 21.984 15.641 1 49.41 105 LEU B N 1
ATOM 7445 C CA . LEU B 1 105 ? -27.172 21.516 17.016 1 49.41 105 LEU B CA 1
ATOM 7446 C C . LEU B 1 105 ? -27.828 22.484 18 1 49.41 105 LEU B C 1
ATOM 7448 O O . LEU B 1 105 ? -28.438 22.047 18.969 1 49.41 105 LEU B O 1
ATOM 7452 N N . ARG B 1 106 ? -27.406 23.797 17.953 1 47.97 106 ARG B N 1
ATOM 7453 C CA . ARG B 1 106 ? -27.875 24.719 18.984 1 47.97 106 ARG B CA 1
ATOM 7454 C C . ARG B 1 106 ? -29.375 24.594 19.188 1 47.97 106 ARG B C 1
ATOM 7456 O O . ARG B 1 106 ? -29.875 24.812 20.297 1 47.97 106 ARG B O 1
ATOM 7463 N N . ARG B 1 107 ? -29.969 24.438 18.156 1 42 107 ARG B N 1
ATOM 7464 C CA . ARG B 1 107 ? -31.422 24.547 18.344 1 42 107 ARG B CA 1
ATOM 7465 C C . ARG B 1 107 ? -31.984 23.234 18.859 1 42 107 ARG B C 1
ATOM 7467 O O . ARG B 1 107 ? -32.938 23.234 19.656 1 42 107 ARG B O 1
ATOM 7474 N N . ILE B 1 108 ? -31.766 22.172 18.312 1 42.34 108 ILE B N 1
ATOM 7475 C CA . ILE B 1 108 ? -32.594 20.984 18.484 1 42.34 108 ILE B CA 1
ATOM 7476 C C . ILE B 1 108 ? -31.812 19.938 19.297 1 42.34 108 ILE B C 1
ATOM 7478 O O . ILE B 1 108 ? -32.375 19.297 20.188 1 42.34 108 ILE B O 1
ATOM 7482 N N . LEU B 1 109 ? -30.453 19.672 19.219 1 50.19 109 LEU B N 1
ATOM 7483 C CA . LEU B 1 109 ? -29.875 18.328 19.234 1 50.19 109 LEU B CA 1
ATOM 7484 C C . LEU B 1 109 ? -29.031 18.109 20.484 1 50.19 109 LEU B C 1
ATOM 7486 O O . LEU B 1 109 ? -28.312 17.125 20.594 1 50.19 109 LEU B O 1
ATOM 7490 N N . ILE B 1 110 ? -29.281 18.984 21.5 1 55.16 110 ILE B N 1
ATOM 7491 C CA . ILE B 1 110 ? -28.312 18.688 22.547 1 55.16 110 ILE B CA 1
ATOM 7492 C C . ILE B 1 110 ? -28.781 17.516 23.375 1 55.16 110 ILE B C 1
ATOM 7494 O O . ILE B 1 110 ? -28 16.609 23.688 1 55.16 110 ILE B O 1
ATOM 7498 N N . PHE B 1 111 ? -30.078 17.531 23.844 1 53.44 111 PHE B N 1
ATOM 7499 C CA . PHE B 1 111 ? -30.516 16.516 24.766 1 53.44 111 PHE B CA 1
ATOM 7500 C C . PHE B 1 111 ? -30.578 15.148 24.094 1 53.44 111 PHE B C 1
ATOM 7502 O O . PHE B 1 111 ? -30.047 14.164 24.609 1 53.44 111 PHE B O 1
ATOM 7509 N N . PRO B 1 112 ? -31.203 15.055 22.875 1 54.16 112 PRO B N 1
ATOM 7510 C CA . PRO B 1 112 ? -31.172 13.727 22.25 1 54.16 112 PRO B CA 1
ATOM 7511 C C . PRO B 1 112 ? -29.75 13.227 22 1 54.16 112 PRO B C 1
ATOM 7513 O O . PRO B 1 112 ? -29.484 12.031 22.125 1 54.16 112 PRO B O 1
ATOM 7516 N N . LEU B 1 113 ? -28.953 14.203 21.828 1 64.5 113 LEU B N 1
ATOM 7517 C CA . LEU B 1 113 ? -27.578 13.773 21.578 1 64.5 113 LEU B CA 1
ATOM 7518 C C . LEU B 1 113 ? -26.922 13.258 22.859 1 64.5 113 LEU B C 1
ATOM 7520 O O . LEU B 1 113 ? -26.172 12.273 22.828 1 64.5 113 LEU B O 1
ATOM 7524 N N . GLN B 1 114 ? -27.406 13.922 23.922 1 65.25 114 GLN B N 1
ATOM 7525 C CA . GLN B 1 114 ? -26.859 13.477 25.203 1 65.25 114 GLN B CA 1
ATOM 7526 C C . GLN B 1 114 ? -27.438 12.125 25.594 1 65.25 114 GLN B C 1
ATOM 7528 O O . GLN B 1 114 ? -26.75 11.289 26.172 1 65.25 114 GLN B O 1
ATOM 7533 N N . ALA B 1 115 ? -28.641 11.992 25.234 1 63.09 115 ALA B N 1
ATOM 7534 C CA . ALA B 1 115 ? -29.281 10.719 25.547 1 63.09 115 ALA B CA 1
ATOM 7535 C C . ALA B 1 115 ? -28.703 9.586 24.719 1 63.09 115 ALA B C 1
ATOM 7537 O O . ALA B 1 115 ? -28.438 8.5 25.234 1 63.09 115 ALA B O 1
ATOM 7538 N N . ILE B 1 116 ? -28.469 9.859 23.516 1 66.94 116 ILE B N 1
ATOM 7539 C CA . ILE B 1 116 ? -27.875 8.852 22.641 1 66.94 116 ILE B CA 1
ATOM 7540 C C . ILE B 1 116 ? -26.453 8.531 23.109 1 66.94 116 ILE B C 1
ATOM 7542 O O . ILE B 1 116 ? -26.047 7.367 23.141 1 66.94 116 ILE B O 1
ATOM 7546 N N . GLU B 1 117 ? -25.844 9.57 23.516 1 73.62 117 GLU B N 1
ATOM 7547 C CA . GLU B 1 117 ? -24.484 9.383 24.047 1 73.62 117 GLU B CA 1
ATOM 7548 C C . GLU B 1 117 ? -24.5 8.539 25.312 1 73.62 117 GLU B C 1
ATOM 7550 O O . GLU B 1 117 ? -23.672 7.629 25.469 1 73.62 117 GLU B O 1
ATOM 7555 N N . GLY B 1 118 ? -25.469 8.891 26.188 1 74 118 GLY B N 1
ATOM 7556 C CA . GLY B 1 118 ? -25.578 8.141 27.422 1 74 118 GLY B CA 1
ATOM 7557 C C . GLY B 1 118 ? -25.969 6.688 27.219 1 74 118 GLY B C 1
ATOM 7558 O O . GLY B 1 118 ? -25.375 5.793 27.828 1 74 118 GLY B O 1
ATOM 7559 N N . LEU B 1 119 ? -26.797 6.477 26.297 1 72 119 LEU B N 1
ATOM 7560 C CA . LEU B 1 119 ? -27.25 5.117 26.016 1 72 119 LEU B CA 1
ATOM 7561 C C . LEU B 1 119 ? -26.125 4.309 25.375 1 72 119 LEU B C 1
ATOM 7563 O O . LEU B 1 119 ? -25.906 3.148 25.719 1 72 119 LEU B O 1
ATOM 7567 N N . ALA B 1 120 ? -25.484 4.918 24.453 1 75.69 120 ALA B N 1
ATOM 7568 C CA . ALA B 1 120 ? -24.406 4.223 23.766 1 75.69 120 ALA B CA 1
ATOM 7569 C C . ALA B 1 120 ? -23.281 3.875 24.734 1 75.69 120 ALA B C 1
ATOM 7571 O O . ALA B 1 120 ? -22.672 2.801 24.641 1 75.69 120 ALA B O 1
ATOM 7572 N N . THR B 1 121 ? -23.047 4.738 25.688 1 80.25 121 THR B N 1
ATOM 7573 C CA . THR B 1 121 ? -21.984 4.516 26.672 1 80.25 121 THR B CA 1
ATOM 7574 C C . THR B 1 121 ? -22.344 3.344 27.578 1 80.25 121 THR B C 1
ATOM 7576 O O . THR B 1 121 ? -21.453 2.656 28.078 1 80.25 121 THR B O 1
ATOM 7579 N N . PHE B 1 122 ? -23.609 3.203 27.641 1 78.44 122 PHE B N 1
ATOM 7580 C CA . PHE B 1 122 ? -24.047 2.092 28.469 1 78.44 122 PHE B CA 1
ATOM 7581 C C . PHE B 1 122 ? -24.125 0.805 27.656 1 78.44 122 PHE B C 1
ATOM 7583 O O . PHE B 1 122 ? -23.703 -0.254 28.125 1 78.44 122 PHE B O 1
ATOM 7590 N N . ILE B 1 123 ? -24.531 0.823 26.438 1 79.25 123 ILE B N 1
ATOM 7591 C CA . ILE B 1 123 ? -24.812 -0.352 25.625 1 79.25 123 ILE B CA 1
ATOM 7592 C C . ILE B 1 123 ? -23.516 -0.952 25.109 1 79.25 123 ILE B C 1
ATOM 7594 O O . ILE B 1 123 ? -23.375 -2.176 25.016 1 79.25 123 ILE B O 1
ATOM 7598 N N . ILE B 1 124 ? -22.516 -0.186 24.812 1 85.38 124 ILE B N 1
ATOM 7599 C CA . ILE B 1 124 ? -21.312 -0.661 24.156 1 85.38 124 ILE B CA 1
ATOM 7600 C C . ILE B 1 124 ? -20.562 -1.631 25.078 1 85.38 124 ILE B C 1
ATOM 7602 O O . ILE B 1 124 ? -20.266 -2.758 24.688 1 85.38 124 ILE B O 1
ATOM 7606 N N . PRO B 1 125 ? -20.344 -1.255 26.375 1 84.5 125 PRO B N 1
ATOM 7607 C CA . PRO B 1 125 ? -19.641 -2.209 27.234 1 84.5 125 PRO B CA 1
ATOM 7608 C C . PRO B 1 125 ? -20.453 -3.48 27.484 1 84.5 125 PRO B C 1
ATOM 7610 O O . PRO B 1 125 ? -19.891 -4.578 27.531 1 84.5 125 PRO B O 1
ATOM 7613 N N . LEU B 1 126 ? -21.688 -3.24 27.531 1 82.38 126 LEU B N 1
ATOM 7614 C CA . LEU B 1 126 ? -22.547 -4.391 27.781 1 82.38 126 LEU B CA 1
ATOM 7615 C C . LEU B 1 126 ? -22.547 -5.34 26.594 1 82.38 126 LEU B C 1
ATOM 7617 O O . LEU B 1 126 ? -22.484 -6.559 26.766 1 82.38 126 LEU B O 1
ATOM 7621 N N . ALA B 1 127 ? -22.656 -4.84 25.438 1 83.06 127 ALA B N 1
ATOM 7622 C CA . ALA B 1 127 ? -22.672 -5.648 24.219 1 83.06 127 ALA B CA 1
ATOM 7623 C C . ALA B 1 127 ? -21.359 -6.402 24.031 1 83.06 127 ALA B C 1
ATOM 7625 O O . ALA B 1 127 ? -21.359 -7.582 23.672 1 83.06 127 ALA B O 1
ATOM 7626 N N . VAL B 1 128 ? -20.266 -5.805 24.297 1 85.81 128 VAL B N 1
ATOM 7627 C CA . VAL B 1 128 ? -18.953 -6.41 24.109 1 85.81 128 VAL B CA 1
ATOM 7628 C C . VAL B 1 128 ? -18.734 -7.5 25.156 1 85.81 128 VAL B C 1
ATOM 7630 O O . VAL B 1 128 ? -18.281 -8.602 24.828 1 85.81 128 VAL B O 1
ATOM 7633 N N . LEU B 1 129 ? -19.141 -7.207 26.391 1 85.31 129 LEU B N 1
ATOM 7634 C CA . LEU B 1 129 ? -18.938 -8.172 27.469 1 85.31 129 LEU B CA 1
ATOM 7635 C C . LEU B 1 129 ? -19.875 -9.359 27.328 1 85.31 129 LEU B C 1
ATOM 7637 O O . LEU B 1 129 ? -19.484 -10.508 27.531 1 85.31 129 LEU B O 1
ATOM 7641 N N . LEU B 1 130 ? -21.047 -9.039 26.859 1 80.19 130 LEU B N 1
ATOM 7642 C CA . LEU B 1 130 ? -22.016 -10.109 26.672 1 80.19 130 LEU B CA 1
ATOM 7643 C C . LEU B 1 130 ? -21.625 -11 25.5 1 80.19 130 LEU B C 1
ATOM 7645 O O . LEU B 1 130 ? -21.766 -12.227 25.562 1 80.19 130 LEU B O 1
ATOM 7649 N N . ASP B 1 131 ? -21.156 -10.469 24.5 1 81.69 131 ASP B N 1
ATOM 7650 C CA . ASP B 1 131 ? -20.688 -11.227 23.344 1 81.69 131 ASP B CA 1
ATOM 7651 C C . ASP B 1 131 ? -19.578 -12.195 23.734 1 81.69 131 ASP B C 1
ATOM 7653 O O . ASP B 1 131 ? -19.594 -13.352 23.312 1 81.69 131 ASP B O 1
ATOM 7657 N N . ARG B 1 132 ? -18.734 -11.797 24.562 1 81.56 132 ARG B N 1
ATOM 7658 C CA . ARG B 1 132 ? -17.609 -12.625 24.984 1 81.56 132 ARG B CA 1
ATOM 7659 C C . ARG B 1 132 ? -18.062 -13.695 25.969 1 81.56 132 ARG B C 1
ATOM 7661 O O . ARG B 1 132 ? -17.562 -14.82 25.938 1 81.56 132 ARG B O 1
ATOM 7668 N N . LEU B 1 133 ? -19.016 -13.234 26.734 1 79.06 133 LEU B N 1
ATOM 7669 C CA . LEU B 1 133 ? -19.531 -14.195 27.719 1 79.06 133 LEU B CA 1
ATOM 7670 C C . LEU B 1 133 ? -20.344 -15.289 27.031 1 79.06 133 LEU B C 1
ATOM 7672 O O . LEU B 1 133 ? -20.25 -16.453 27.422 1 79.06 133 LEU B O 1
ATOM 7676 N N . LEU B 1 134 ? -21 -14.922 26.016 1 76.81 134 LEU B N 1
ATOM 7677 C CA . LEU B 1 134 ? -21.797 -15.898 25.281 1 76.81 134 LEU B CA 1
ATOM 7678 C C . LEU B 1 134 ? -20.906 -16.859 24.5 1 76.81 134 LEU B C 1
ATOM 7680 O O . LEU B 1 134 ? -21.281 -18 24.266 1 76.81 134 LEU B O 1
ATOM 7684 N N . ARG B 1 135 ? -19.75 -16.5 24.203 1 75.25 135 ARG B N 1
ATOM 7685 C CA . ARG B 1 135 ? -18.812 -17.359 23.5 1 75.25 135 ARG B CA 1
ATOM 7686 C C . ARG B 1 135 ? -17.938 -18.125 24.484 1 75.25 135 ARG B C 1
ATOM 7688 O O . ARG B 1 135 ? -16.969 -18.781 24.094 1 75.25 135 ARG B O 1
ATOM 7695 N N . ARG B 1 136 ? -18.266 -17.984 25.828 1 77.31 136 ARG B N 1
ATOM 7696 C CA . ARG B 1 136 ? -17.625 -18.703 26.938 1 77.31 136 ARG B CA 1
ATOM 7697 C C . ARG B 1 136 ? -16.156 -18.297 27.062 1 77.31 136 ARG B C 1
ATOM 7699 O O . ARG B 1 136 ? -15.312 -19.125 27.406 1 77.31 136 ARG B O 1
ATOM 7706 N N . ALA B 1 137 ? -15.93 -17.109 26.656 1 79.94 137 ALA B N 1
ATOM 7707 C CA . ALA B 1 137 ? -14.586 -16.578 26.828 1 79.94 137 ALA B CA 1
ATOM 7708 C C . ALA B 1 137 ? -14.5 -15.68 28.062 1 79.94 137 ALA B C 1
ATOM 7710 O O . ALA B 1 137 ? -14.281 -14.469 27.938 1 79.94 137 ALA B O 1
ATOM 7711 N N . TRP B 1 138 ? -14.547 -16.281 29.203 1 81.94 138 TRP B N 1
ATOM 7712 C CA . TRP B 1 138 ? -14.617 -15.555 30.484 1 81.94 138 TRP B CA 1
ATOM 7713 C C . TRP B 1 138 ? -13.328 -14.781 30.734 1 81.94 138 TRP B C 1
ATOM 7715 O O . TRP B 1 138 ? -13.359 -13.672 31.266 1 81.94 138 TRP B O 1
ATOM 7725 N N . ARG B 1 139 ? -12.258 -15.305 30.359 1 82.5 139 ARG B N 1
ATOM 7726 C CA . ARG B 1 139 ? -10.992 -14.633 30.625 1 82.5 139 ARG B CA 1
ATOM 7727 C C . ARG B 1 139 ? -10.859 -13.375 29.766 1 82.5 139 ARG B C 1
ATOM 7729 O O . ARG B 1 139 ? -10.406 -12.336 30.25 1 82.5 139 ARG B O 1
ATOM 7736 N N . SER B 1 140 ? -11.297 -13.555 28.562 1 83.31 140 SER B N 1
ATOM 7737 C CA . SER B 1 140 ? -11.211 -12.398 27.672 1 83.31 140 SER B CA 1
ATOM 7738 C C . SER B 1 140 ? -12.172 -11.289 28.125 1 83.31 140 SER B C 1
ATOM 7740 O O . SER B 1 140 ? -11.852 -10.102 28 1 83.31 140 SER B O 1
ATOM 7742 N N . ALA B 1 141 ? -13.273 -11.68 28.641 1 86.56 141 ALA B N 1
ATOM 7743 C CA . ALA B 1 141 ? -14.234 -10.703 29.156 1 86.56 141 ALA B CA 1
ATOM 7744 C C . ALA B 1 141 ? -13.672 -9.977 30.375 1 86.56 141 ALA B C 1
ATOM 7746 O O . ALA B 1 141 ? -13.805 -8.758 30.484 1 86.56 141 ALA B O 1
ATOM 7747 N N . GLY B 1 142 ? -13.016 -10.758 31.219 1 87.81 142 GLY B N 1
ATOM 7748 C CA . GLY B 1 142 ? -12.398 -10.148 32.406 1 87.81 142 GLY B CA 1
ATOM 7749 C C . GLY B 1 142 ? -11.258 -9.211 32.062 1 87.81 142 GLY B C 1
ATOM 7750 O O . GLY B 1 142 ? -11.133 -8.141 32.656 1 87.81 142 GLY B O 1
ATOM 7751 N N . GLU B 1 143 ? -10.539 -9.555 31.156 1 88.38 143 GLU B N 1
ATOM 7752 C CA . GLU B 1 143 ? -9.422 -8.711 30.75 1 88.38 143 GLU B CA 1
ATOM 7753 C C . GLU B 1 143 ? -9.906 -7.426 30.094 1 88.38 143 GLU B C 1
ATOM 7755 O O . GLU B 1 143 ? -9.336 -6.355 30.312 1 88.38 143 GLU B O 1
ATOM 7760 N N . ALA B 1 144 ? -10.906 -7.586 29.25 1 89.56 144 ALA B N 1
ATOM 7761 C CA . ALA B 1 144 ? -11.484 -6.398 28.625 1 89.56 144 ALA B CA 1
ATOM 7762 C C . ALA B 1 144 ? -12.078 -5.461 29.656 1 89.56 144 ALA B C 1
ATOM 7764 O O . ALA B 1 144 ? -11.883 -4.242 29.594 1 89.56 144 ALA B O 1
ATOM 7765 N N . ALA B 1 145 ? -12.758 -6.016 30.641 1 90.94 145 ALA B N 1
ATOM 7766 C CA . ALA B 1 145 ? -13.336 -5.219 31.719 1 90.94 145 ALA B CA 1
ATOM 7767 C C . ALA B 1 145 ? -12.25 -4.539 32.531 1 90.94 145 ALA B C 1
ATOM 7769 O O . ALA B 1 145 ? -12.391 -3.377 32.938 1 90.94 145 ALA B O 1
ATOM 7770 N N . LEU B 1 146 ? -11.211 -5.23 32.781 1 91.62 146 LEU B N 1
ATOM 7771 C CA . LEU B 1 146 ? -10.094 -4.664 33.531 1 91.62 146 LEU B CA 1
ATOM 7772 C C . LEU B 1 146 ? -9.445 -3.514 32.75 1 91.62 146 LEU B C 1
ATOM 7774 O O . LEU B 1 146 ? -9.078 -2.498 33.344 1 91.62 146 LEU B O 1
ATOM 7778 N N . ALA B 1 147 ? -9.297 -3.719 31.5 1 93.19 147 ALA B N 1
ATOM 7779 C CA . ALA B 1 147 ? -8.742 -2.646 30.672 1 93.19 147 ALA B CA 1
ATOM 7780 C C . ALA B 1 147 ? -9.617 -1.401 30.734 1 93.19 147 ALA B C 1
ATOM 7782 O O . ALA B 1 147 ? -9.117 -0.277 30.766 1 93.19 147 ALA B O 1
ATOM 7783 N N . GLY B 1 148 ? -10.898 -1.647 30.766 1 92.81 148 GLY B N 1
ATOM 7784 C CA . GLY B 1 148 ? -11.812 -0.525 30.891 1 92.81 148 GLY B CA 1
ATOM 7785 C C . GLY B 1 148 ? -11.695 0.184 32.219 1 92.81 148 GLY B C 1
ATOM 7786 O O . GLY B 1 148 ? -11.617 1.413 32.281 1 92.81 148 GLY B O 1
ATOM 7787 N N . VAL B 1 149 ? -11.617 -0.525 33.312 1 92.38 149 VAL B N 1
ATOM 7788 C CA . VAL B 1 149 ? -11.539 0.04 34.656 1 92.38 149 VAL B CA 1
ATOM 7789 C C . VAL B 1 149 ? -10.203 0.764 34.844 1 92.38 149 VAL B C 1
ATOM 7791 O O . VAL B 1 149 ? -10.164 1.889 35.344 1 92.38 149 VAL B O 1
ATOM 7794 N N . VAL B 1 150 ? -9.18 0.203 34.375 1 94 150 VAL B N 1
ATOM 7795 C CA . VAL B 1 150 ? -7.867 0.823 34.5 1 94 150 VAL B CA 1
ATOM 7796 C C . VAL B 1 150 ? -7.793 2.053 33.594 1 94 150 VAL B C 1
ATOM 7798 O O . VAL B 1 150 ? -7.148 3.047 33.938 1 94 150 VAL B O 1
ATOM 7801 N N . GLY B 1 151 ? -8.438 1.848 32.438 1 93.38 151 GLY B N 1
ATOM 7802 C CA . GLY B 1 151 ? -8.531 3.023 31.594 1 93.38 151 GLY B CA 1
ATOM 7803 C C . GLY B 1 151 ? -9.219 4.191 32.25 1 93.38 151 GLY B C 1
ATOM 7804 O O . GLY B 1 151 ? -8.773 5.336 32.156 1 93.38 151 GLY B O 1
ATOM 7805 N N . PHE B 1 152 ? -10.289 3.93 33.062 1 92.94 152 PHE B N 1
ATOM 7806 C CA . PHE B 1 152 ? -11.016 4.953 33.781 1 92.94 152 PHE B CA 1
ATOM 7807 C C . PHE B 1 152 ? -10.141 5.566 34.875 1 92.94 152 PHE B C 1
ATOM 7809 O O . PHE B 1 152 ? -9.992 6.785 34.938 1 92.94 152 PHE B O 1
ATOM 7816 N N . LEU B 1 153 ? -9.469 4.746 35.656 1 93.5 153 LEU B N 1
ATOM 7817 C CA . LEU B 1 153 ? -8.648 5.203 36.75 1 93.5 153 LEU B CA 1
ATOM 7818 C C . LEU B 1 153 ? -7.398 5.914 36.25 1 93.5 153 LEU B C 1
ATOM 7820 O O . LEU B 1 153 ? -6.984 6.926 36.844 1 93.5 153 LEU B O 1
ATOM 7824 N N . GLY B 1 154 ? -6.852 5.363 35.25 1 93.56 154 GLY B N 1
ATOM 7825 C CA . GLY B 1 154 ? -5.672 5.984 34.656 1 93.56 154 GLY B CA 1
ATOM 7826 C C . GLY B 1 154 ? -5.941 7.375 34.094 1 93.56 154 GLY B C 1
ATOM 7827 O O . GLY B 1 154 ? -5.121 8.281 34.25 1 93.56 154 GLY B O 1
ATOM 7828 N N . THR B 1 155 ? 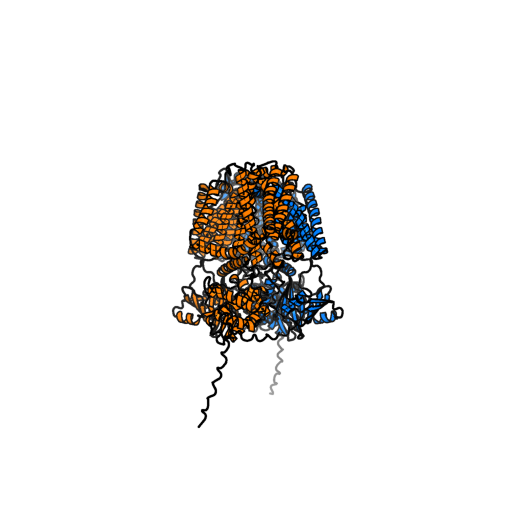-7.086 7.477 33.469 1 93.69 155 THR B N 1
ATOM 7829 C CA . THR B 1 155 ? -7.438 8.781 32.906 1 93.69 155 THR B CA 1
ATOM 7830 C C . THR B 1 155 ? -7.762 9.766 34.031 1 93.69 155 THR B C 1
ATOM 7832 O O . THR B 1 155 ? -7.395 10.945 33.938 1 93.69 155 THR B O 1
ATOM 7835 N N . GLN B 1 156 ? -8.406 9.352 35.156 1 92.5 156 GLN B N 1
ATOM 7836 C CA . GLN B 1 156 ? -8.664 10.211 36.312 1 92.5 156 GLN B CA 1
ATOM 7837 C C . GLN B 1 156 ? -7.363 10.672 36.938 1 92.5 156 GLN B C 1
ATOM 7839 O O . GLN B 1 156 ? -7.234 11.828 37.344 1 92.5 156 GLN B O 1
ATOM 7844 N N . ALA B 1 157 ? -6.496 9.789 36.938 1 92.88 157 ALA B N 1
ATOM 7845 C CA . ALA B 1 157 ? -5.18 10.141 37.469 1 92.88 157 ALA B CA 1
ATOM 7846 C C . ALA B 1 157 ? -4.477 11.148 36.562 1 92.88 157 ALA B C 1
ATOM 7848 O O . ALA B 1 157 ? -3.811 12.07 37.031 1 92.88 157 ALA B O 1
ATOM 7849 N N . ALA B 1 158 ? -4.652 10.977 35.25 1 92.75 158 ALA B N 1
ATOM 7850 C CA . ALA B 1 158 ? -4.039 11.891 34.281 1 92.75 158 ALA B CA 1
ATOM 7851 C C . ALA B 1 158 ? -4.648 13.289 34.406 1 92.75 158 ALA B C 1
ATOM 7853 O O . ALA B 1 158 ? -3.936 14.289 34.344 1 92.75 158 ALA B O 1
ATOM 7854 N N . ILE B 1 159 ? -5.988 13.312 34.656 1 91.44 159 ILE B N 1
ATOM 7855 C CA . ILE B 1 159 ? -6.672 14.586 34.812 1 91.44 159 ILE B CA 1
ATOM 7856 C C . ILE B 1 159 ? -6.16 15.281 36.094 1 91.44 159 ILE B C 1
ATOM 7858 O O . ILE B 1 159 ? -5.852 16.469 36.062 1 91.44 159 ILE B O 1
ATOM 7862 N N . ALA B 1 160 ? -5.992 14.492 37.125 1 90.69 160 ALA B N 1
ATOM 7863 C CA . ALA B 1 160 ? -5.5 15.039 38.375 1 90.69 160 ALA B CA 1
ATOM 7864 C C . ALA B 1 160 ? -4.055 15.516 38.25 1 90.69 160 ALA B C 1
ATOM 7866 O O . ALA B 1 160 ? -3.691 16.562 38.781 1 90.69 160 ALA B O 1
ATOM 7867 N N . ALA B 1 161 ? -3.316 14.82 37.5 1 91.5 161 ALA B N 1
ATOM 7868 C CA . ALA B 1 161 ? -1.916 15.18 37.281 1 91.5 161 ALA B CA 1
ATOM 7869 C C . ALA B 1 161 ? -1.792 16.438 36.438 1 91.5 161 ALA B C 1
ATOM 7871 O O . ALA B 1 161 ? -0.97 17.312 36.75 1 91.5 161 ALA B O 1
ATOM 7872 N N . ILE B 1 162 ? -2.617 16.578 35.438 1 89.56 162 ILE B N 1
ATOM 7873 C CA . ILE B 1 162 ? -2.59 17.75 34.562 1 89.56 162 ILE B CA 1
ATOM 7874 C C . ILE B 1 162 ? -3.059 18.984 35.344 1 89.56 162 ILE B C 1
ATOM 7876 O O . ILE B 1 162 ? -2.471 20.062 35.219 1 89.56 162 ILE B O 1
ATOM 7880 N N . ALA B 1 163 ? -4.051 18.812 36.219 1 85.81 163 ALA B N 1
ATOM 7881 C CA . ALA B 1 163 ? -4.582 19.922 37 1 85.81 163 ALA B CA 1
ATOM 7882 C C . ALA B 1 163 ? -3.576 20.375 38.062 1 85.81 163 ALA B C 1
ATOM 7884 O O . ALA B 1 163 ? -3.453 21.562 38.344 1 85.81 163 ALA B O 1
ATOM 7885 N N . ALA B 1 164 ? -2.785 19.422 38.5 1 87.12 164 ALA B N 1
ATOM 7886 C CA . ALA B 1 164 ? -1.868 19.734 39.594 1 87.12 164 ALA B CA 1
ATOM 7887 C C . ALA B 1 164 ? -0.529 20.234 39.062 1 87.12 164 ALA B C 1
ATOM 7889 O O . ALA B 1 164 ? 0.043 21.188 39.594 1 87.12 164 ALA B O 1
ATOM 7890 N N . TRP B 1 165 ? -0.031 19.609 37.969 1 88.19 165 TRP B N 1
ATOM 7891 C CA . TRP B 1 165 ? 1.344 19.875 37.562 1 88.19 165 TRP B CA 1
ATOM 7892 C C . TRP B 1 165 ? 1.393 20.422 36.125 1 88.19 165 TRP B C 1
ATOM 7894 O O . TRP B 1 165 ? 2.461 20.781 35.625 1 88.19 165 TRP B O 1
ATOM 7904 N N . GLY B 1 166 ? 0.324 20.5 35.469 1 85.19 166 GLY B N 1
ATOM 7905 C CA . GLY B 1 166 ? 0.344 20.891 34.062 1 85.19 166 GLY B CA 1
ATOM 7906 C C . GLY B 1 166 ? 0.611 22.375 33.844 1 85.19 166 GLY B C 1
ATOM 7907 O O . GLY B 1 166 ? 0.2 23.203 34.688 1 85.19 166 GLY B O 1
ATOM 7908 N N . PRO B 1 167 ? 1.368 22.719 32.844 1 84.62 167 PRO B N 1
ATOM 7909 C CA . PRO B 1 167 ? 1.543 24.141 32.531 1 84.62 167 PRO B CA 1
ATOM 7910 C C . PRO B 1 167 ? 0.232 24.828 32.156 1 84.62 167 PRO B C 1
ATOM 7912 O O . PRO B 1 167 ? -0.712 24.156 31.703 1 84.62 167 PRO B O 1
ATOM 7915 N N . ASP B 1 168 ? 0.149 26.078 32.344 1 82.19 168 ASP B N 1
ATOM 7916 C CA . ASP B 1 168 ? -1.066 26.844 32.125 1 82.19 168 ASP B CA 1
ATOM 7917 C C . ASP B 1 168 ? -1.505 26.766 30.656 1 82.19 168 ASP B C 1
ATOM 7919 O O . ASP B 1 168 ? -2.701 26.719 30.375 1 82.19 168 ASP B O 1
ATOM 7923 N N . ALA B 1 169 ? -0.526 26.625 29.844 1 80.69 169 ALA B N 1
ATOM 7924 C CA . ALA B 1 169 ? -0.849 26.531 28.422 1 80.69 169 ALA B CA 1
ATOM 7925 C C . ALA B 1 169 ? -1.59 25.234 28.109 1 80.69 169 ALA B C 1
ATOM 7927 O O . ALA B 1 169 ? -2.496 25.203 27.281 1 80.69 169 ALA B O 1
ATOM 7928 N N . LEU B 1 170 ? -1.248 24.203 28.812 1 86.44 170 LEU B N 1
ATOM 7929 C CA . LEU B 1 170 ? -1.879 22.906 28.609 1 86.44 170 LEU B CA 1
ATOM 7930 C C . LEU B 1 170 ? -3.293 22.891 29.188 1 86.44 170 LEU B C 1
ATOM 7932 O O . LEU B 1 170 ? -4.219 22.391 28.547 1 86.44 170 LEU B O 1
ATOM 7936 N N . ILE B 1 171 ? -3.455 23.5 30.312 1 86.25 171 ILE B N 1
ATOM 7937 C CA . ILE B 1 171 ? -4.758 23.531 30.969 1 86.25 171 ILE B CA 1
ATOM 7938 C C . ILE B 1 171 ? -5.734 24.359 30.141 1 86.25 171 ILE B C 1
ATOM 7940 O O . ILE B 1 171 ? -6.883 23.969 29.938 1 86.25 171 ILE B O 1
ATOM 7944 N N . SER B 1 172 ? -5.211 25.438 29.625 1 80.38 172 SER B N 1
ATOM 7945 C CA . SER B 1 172 ? -6.07 26.281 28.797 1 80.38 172 SER B CA 1
ATOM 7946 C C . SER B 1 172 ? -6.457 25.594 27.5 1 80.38 172 SER B C 1
ATOM 7948 O O . SER B 1 172 ? -7.57 25.766 27 1 80.38 172 SER B O 1
ATOM 7950 N N . GLY B 1 173 ? -5.574 24.766 27 1 80.5 173 GLY B N 1
ATOM 7951 C CA . GLY B 1 173 ? -5.828 24.062 25.75 1 80.5 173 GLY B CA 1
ATOM 7952 C C . GLY B 1 173 ? -6.809 22.922 25.906 1 80.5 173 GLY B C 1
ATOM 7953 O O . GLY B 1 173 ? -7.488 22.547 24.953 1 80.5 173 GLY B O 1
ATOM 7954 N N . LEU B 1 174 ? -6.918 22.438 27.125 1 86.56 174 LEU B N 1
ATOM 7955 C CA . LEU B 1 174 ? -7.762 21.266 27.344 1 86.56 174 LEU B CA 1
ATOM 7956 C C . LEU B 1 174 ? -9.047 21.656 28.062 1 86.56 174 LEU B C 1
ATOM 7958 O O . LEU B 1 174 ? -9.922 20.812 28.281 1 86.56 174 LEU B O 1
ATOM 7962 N N . THR B 1 175 ? -9.219 22.938 28.422 1 81.12 175 THR B N 1
ATOM 7963 C CA . THR B 1 175 ? -10.359 23.344 29.234 1 81.12 175 THR B CA 1
ATOM 7964 C C . THR B 1 175 ? -11.508 23.828 28.359 1 81.12 175 THR B C 1
ATOM 7966 O O . THR B 1 175 ? -11.273 24.5 27.344 1 81.12 175 THR B O 1
ATOM 7969 N N . VAL B 1 176 ? -12.633 23.25 28.562 1 75.81 176 VAL B N 1
ATOM 7970 C CA . VAL B 1 176 ? -13.844 23.688 27.891 1 75.81 176 VAL B CA 1
ATOM 7971 C C . VAL B 1 176 ? -14.75 24.406 28.891 1 75.81 176 VAL B C 1
ATOM 7973 O O . VAL B 1 176 ? -14.812 24.031 30.062 1 75.81 176 VAL B O 1
ATOM 7976 N N . THR B 1 177 ? -15.141 25.609 28.609 1 63.28 177 THR B N 1
ATOM 7977 C CA . THR B 1 177 ? -16.078 26.328 29.469 1 63.28 177 THR B CA 1
ATOM 7978 C C . THR B 1 177 ? -17.516 25.984 29.109 1 63.28 177 THR B C 1
ATOM 7980 O O . THR B 1 177 ? -18.109 26.594 28.203 1 63.28 177 THR B O 1
ATOM 7983 N N . ALA B 1 178 ? -17.719 24.672 29.172 1 54.59 178 ALA B N 1
ATOM 7984 C CA . ALA B 1 178 ? -19.109 24.25 29 1 54.59 178 ALA B CA 1
ATOM 7985 C C . ALA B 1 178 ? -19.938 24.578 30.25 1 54.59 178 ALA B C 1
ATOM 7987 O O . ALA B 1 178 ? -19.5 24.312 31.375 1 54.59 178 ALA B O 1
ATOM 7988 N N . SER B 1 179 ? -21.203 25.422 30.25 1 52.91 179 SER B N 1
ATOM 7989 C CA . SER B 1 179 ? -22.234 25.828 31.188 1 52.91 179 SER B CA 1
ATOM 7990 C C . SER B 1 179 ? -21.641 26.703 32.281 1 52.91 179 SER B C 1
ATOM 7992 O O . SER B 1 179 ? -22.062 26.625 33.438 1 52.91 179 SER B O 1
ATOM 7994 N N . GLY B 1 180 ? -20.484 27.375 32 1 55.72 180 GLY B N 1
ATOM 7995 C CA . GLY B 1 180 ? -20.016 28.391 32.906 1 55.72 180 GLY B CA 1
ATOM 7996 C C . GLY B 1 180 ? -18.812 27.953 33.75 1 55.72 180 GLY B C 1
ATOM 7997 O O . GLY B 1 180 ? -18.125 28.797 34.344 1 55.72 180 GLY B O 1
ATOM 7998 N N . SER B 1 181 ? -18.625 26.594 33.969 1 61.88 181 SER B N 1
ATOM 7999 C CA . SER B 1 181 ? -17.484 26.156 34.781 1 61.88 181 SER B CA 1
ATOM 8000 C C . SER B 1 181 ? -16.359 25.594 33.906 1 61.88 181 SER B C 1
ATOM 8002 O O . SER B 1 181 ? -16.625 24.828 33 1 61.88 181 SER B O 1
ATOM 8004 N N . ALA B 1 182 ? -15.148 26.109 34.125 1 71.88 182 ALA B N 1
ATOM 8005 C CA . ALA B 1 182 ? -13.961 25.672 33.375 1 71.88 182 ALA B CA 1
ATOM 8006 C C . ALA B 1 182 ? -13.508 24.297 33.844 1 71.88 182 ALA B C 1
ATOM 8008 O O . ALA B 1 182 ? -13.281 24.078 35.031 1 71.88 182 ALA B O 1
ATOM 8009 N N . GLN B 1 183 ? -13.742 23.281 33.125 1 76.25 183 GLN B N 1
ATOM 8010 C CA . GLN B 1 183 ? -13.281 21.922 33.469 1 76.25 183 GLN B CA 1
ATOM 8011 C C . GLN B 1 183 ? -12.359 21.375 32.375 1 76.25 183 GLN B C 1
ATOM 8013 O O . GLN B 1 183 ? -12.461 21.766 31.203 1 76.25 183 GLN B O 1
ATOM 8018 N N . VAL B 1 184 ? -11.344 20.562 32.875 1 81.94 184 VAL B N 1
ATOM 8019 C CA . VAL B 1 184 ? -10.445 19.906 31.938 1 81.94 184 VAL B CA 1
ATOM 8020 C C . VAL B 1 184 ? -11.234 18.938 31.047 1 81.94 184 VAL B C 1
ATOM 8022 O O . VAL B 1 184 ? -11.945 18.062 31.547 1 81.94 184 VAL B O 1
ATOM 8025 N N . GLY B 1 185 ? -11.266 19.156 29.766 1 82.25 185 GLY B N 1
ATOM 8026 C CA . GLY B 1 185 ? -12.094 18.469 28.797 1 82.25 185 GLY B CA 1
ATOM 8027 C C . GLY B 1 185 ? -11.562 17.109 28.422 1 82.25 185 GLY B C 1
ATOM 8028 O O . GLY B 1 185 ? -11.391 16.812 27.234 1 82.25 185 GLY B O 1
ATOM 8029 N N . VAL B 1 186 ? -11.141 16.266 29.375 1 89.25 186 VAL B N 1
ATOM 8030 C CA . VAL B 1 186 ? -10.797 14.859 29.156 1 89.25 186 VAL B CA 1
ATOM 8031 C C . VAL B 1 186 ? -11.844 13.961 29.812 1 89.25 186 VAL B C 1
ATOM 8033 O O . VAL B 1 186 ? -12.258 14.211 30.953 1 89.25 186 VAL B O 1
ATOM 8036 N N . SER B 1 187 ? -12.344 12.969 29.047 1 89.69 187 SER B N 1
ATOM 8037 C CA . SER B 1 187 ? -13.43 12.133 29.547 1 89.69 187 SER B CA 1
ATOM 8038 C C . SER B 1 187 ? -12.93 10.75 29.938 1 89.69 187 SER B C 1
ATOM 8040 O O . SER B 1 187 ? -12.469 9.984 29.094 1 89.69 187 SER B O 1
ATOM 8042 N N . ALA B 1 188 ? -13.094 10.43 31.203 1 90.75 188 ALA B N 1
ATOM 8043 C CA . ALA B 1 188 ? -12.711 9.109 31.703 1 90.75 188 ALA B CA 1
ATOM 8044 C C . ALA B 1 188 ? -13.656 8.039 31.156 1 90.75 188 ALA B C 1
ATOM 8046 O O . ALA B 1 188 ? -13.266 6.875 31.016 1 90.75 188 ALA B O 1
ATOM 8047 N N . VAL B 1 189 ? -14.852 8.43 30.797 1 89.69 189 VAL B N 1
ATOM 8048 C CA . VAL B 1 189 ? -15.836 7.477 30.297 1 89.69 189 VAL B CA 1
ATOM 8049 C C . VAL B 1 189 ? -15.445 7.027 28.891 1 89.69 189 VAL B C 1
ATOM 8051 O O . VAL B 1 189 ? -15.5 5.836 28.562 1 89.69 189 VAL B O 1
ATOM 8054 N N . LEU B 1 190 ? -15.008 7.992 28.094 1 92.38 190 LEU B N 1
ATOM 8055 C CA . LEU B 1 190 ? -14.57 7.645 26.75 1 92.38 190 LEU B CA 1
ATOM 8056 C C . LEU B 1 190 ? -13.32 6.777 26.781 1 92.38 190 LEU B C 1
ATOM 8058 O O . LEU B 1 190 ? -13.164 5.867 25.969 1 92.38 190 LEU B O 1
ATOM 8062 N N . ALA B 1 191 ? -12.469 7.059 27.703 1 94.31 191 ALA B N 1
ATOM 8063 C CA . ALA B 1 191 ? -11.266 6.25 27.859 1 94.31 191 ALA B CA 1
ATOM 8064 C C . ALA B 1 191 ? -11.609 4.82 28.281 1 94.31 191 ALA B C 1
ATOM 8066 O O . ALA B 1 191 ? -10.961 3.867 27.844 1 94.31 191 ALA B O 1
ATOM 8067 N N . THR B 1 192 ? -12.609 4.684 29.141 1 92.38 192 THR B N 1
ATOM 8068 C CA . THR B 1 192 ? -13.078 3.365 29.562 1 92.38 192 THR B CA 1
ATOM 8069 C C . THR B 1 192 ? -13.57 2.562 28.359 1 92.38 192 THR B C 1
ATOM 8071 O O . THR B 1 192 ? -13.234 1.386 28.219 1 92.38 192 THR B O 1
ATOM 8074 N N . LEU B 1 193 ? -14.281 3.254 27.531 1 92.94 193 LEU B N 1
ATOM 8075 C CA . LEU B 1 193 ? -14.82 2.578 26.359 1 92.94 193 LEU B CA 1
ATOM 8076 C C . LEU B 1 193 ? -13.703 2.188 25.406 1 92.94 193 LEU B C 1
ATOM 8078 O O . LEU B 1 193 ? -13.688 1.07 24.875 1 92.94 193 LEU B O 1
ATOM 8082 N N . ALA B 1 194 ? -12.773 3.102 25.156 1 94.25 194 ALA B N 1
ATOM 8083 C CA . ALA B 1 194 ? -11.656 2.807 24.266 1 94.25 194 ALA B CA 1
ATOM 8084 C C . ALA B 1 194 ? -10.797 1.679 24.828 1 94.25 194 ALA B C 1
ATOM 8086 O O . ALA B 1 194 ? -10.336 0.811 24.078 1 94.25 194 ALA B O 1
ATOM 8087 N N . GLY B 1 195 ? -10.586 1.701 26.094 1 94.12 195 GLY B N 1
ATOM 8088 C CA . GLY B 1 195 ? -9.82 0.637 26.734 1 94.12 195 GLY B CA 1
ATOM 8089 C C . GLY B 1 195 ? -10.5 -0.717 26.641 1 94.12 195 GLY B C 1
ATOM 8090 O O . GLY B 1 195 ? -9.844 -1.727 26.359 1 94.12 195 GLY B O 1
ATOM 8091 N N . LEU B 1 196 ? -11.742 -0.702 26.844 1 92.44 196 LEU B N 1
ATOM 8092 C CA . LEU B 1 196 ? -12.531 -1.931 26.781 1 92.44 196 LEU B CA 1
ATOM 8093 C C . LEU B 1 196 ? -12.531 -2.492 25.359 1 92.44 196 LEU B C 1
ATOM 8095 O O . LEU B 1 196 ? -12.32 -3.691 25.156 1 92.44 196 LEU B O 1
ATOM 8099 N N . LEU B 1 197 ? -12.742 -1.639 24.422 1 91.31 197 LEU B N 1
ATOM 8100 C CA . LEU B 1 197 ? -12.805 -2.078 23.031 1 91.31 197 LEU B CA 1
ATOM 8101 C C . LEU B 1 197 ? -11.438 -2.559 22.562 1 91.31 197 LEU B C 1
ATOM 8103 O O . LEU B 1 197 ? -11.344 -3.533 21.812 1 91.31 197 LEU B O 1
ATOM 8107 N N . THR B 1 198 ? -10.414 -1.892 22.953 1 91.31 198 THR B N 1
ATOM 8108 C CA . THR B 1 198 ? -9.07 -2.301 22.562 1 91.31 198 THR B CA 1
ATOM 8109 C C . THR B 1 198 ? -8.688 -3.609 23.25 1 91.31 198 THR B C 1
ATOM 8111 O O . THR B 1 198 ? -8.062 -4.477 22.641 1 91.31 198 THR B O 1
ATOM 8114 N N . GLY B 1 199 ? -9.078 -3.732 24.469 1 88 199 GLY B N 1
ATOM 8115 C CA . GLY B 1 199 ? -8.781 -4.957 25.203 1 88 199 GLY B CA 1
ATOM 8116 C C . GLY B 1 199 ? -9.539 -6.16 24.672 1 88 199 GLY B C 1
ATOM 8117 O O . GLY B 1 199 ? -9.055 -7.293 24.766 1 88 199 GLY B O 1
ATOM 8118 N N . ALA B 1 200 ? -10.703 -5.992 24.156 1 83.88 200 ALA B N 1
ATOM 8119 C CA . ALA B 1 200 ? -11.547 -7.082 23.672 1 83.88 200 ALA B CA 1
ATOM 8120 C C . ALA B 1 200 ? -11.023 -7.625 22.344 1 83.88 200 ALA B C 1
ATOM 8122 O O . ALA B 1 200 ? -11.336 -8.758 21.953 1 83.88 200 ALA B O 1
ATOM 8123 N N . GLY B 1 201 ? -10.219 -7.02 21.734 1 70.69 201 GLY B N 1
ATOM 8124 C CA . GLY B 1 201 ? -9.578 -7.688 20.609 1 70.69 201 GLY B CA 1
ATOM 8125 C C . GLY B 1 201 ? -9.648 -6.887 19.328 1 70.69 201 GLY B C 1
ATOM 8126 O O . GLY B 1 201 ? -10.055 -5.723 19.328 1 70.69 201 GLY B O 1
ATOM 8127 N N . ASP B 1 202 ? -9.164 -7.711 18.25 1 62.84 202 ASP B N 1
ATOM 8128 C CA . ASP B 1 202 ? -8.883 -7.027 16.984 1 62.84 202 ASP B CA 1
ATOM 8129 C C . ASP B 1 202 ? -10.156 -6.859 16.156 1 62.84 202 ASP B C 1
ATOM 8131 O O . ASP B 1 202 ? -11.055 -7.699 16.219 1 62.84 202 ASP B O 1
ATOM 8135 N N . ARG B 1 203 ? -10.422 -5.797 15.703 1 55 203 ARG B N 1
ATOM 8136 C CA . ARG B 1 203 ? -11.508 -5.281 14.883 1 55 203 ARG B CA 1
ATOM 8137 C C . ARG B 1 203 ? -11.859 -6.262 13.766 1 55 203 ARG B C 1
ATOM 8139 O O . ARG B 1 203 ? -13.023 -6.363 13.359 1 55 203 ARG B O 1
ATOM 8146 N N . HIS B 1 204 ? -10.891 -6.992 13.422 1 55.97 204 HIS B N 1
ATOM 8147 C CA . HIS B 1 204 ? -11.141 -7.762 12.211 1 55.97 204 HIS B CA 1
ATOM 8148 C C . HIS B 1 204 ? -11.898 -9.047 12.516 1 55.97 204 HIS B C 1
ATOM 8150 O O . HIS B 1 204 ? -12.602 -9.578 11.656 1 55.97 204 HIS B O 1
ATOM 8156 N N . GLY B 1 205 ? -11.922 -9.422 13.836 1 59.41 205 GLY B N 1
ATOM 8157 C CA . GLY B 1 205 ? -12.539 -10.711 14.086 1 59.41 205 GLY B CA 1
ATOM 8158 C C . GLY B 1 205 ? -13.953 -10.609 14.633 1 59.41 205 GLY B C 1
ATOM 8159 O O . GLY B 1 205 ? -14.766 -11.516 14.453 1 59.41 205 GLY B O 1
ATOM 8160 N N . SER B 1 206 ? -14.188 -9.414 15.258 1 70.88 206 SER B N 1
ATOM 8161 C CA . SER B 1 206 ? -15.492 -9.359 15.906 1 70.88 206 SER B CA 1
ATOM 8162 C C . SER B 1 206 ? -16.312 -8.172 15.398 1 70.88 206 SER B C 1
ATOM 8164 O O . SER B 1 206 ? -15.836 -7.031 15.422 1 70.88 206 SER B O 1
ATOM 8166 N N . THR B 1 207 ? -17.422 -8.406 14.852 1 75.88 207 THR B N 1
ATOM 8167 C CA . THR B 1 207 ? -18.312 -7.363 14.352 1 75.88 207 THR B CA 1
ATOM 8168 C C . THR B 1 207 ? -18.734 -6.434 15.484 1 75.88 207 THR B C 1
ATOM 8170 O O . THR B 1 207 ? -18.922 -5.23 15.266 1 75.88 207 THR B O 1
ATOM 8173 N N . VAL B 1 208 ? -18.797 -6.996 16.688 1 78.69 208 VAL B N 1
ATOM 8174 C CA . VAL B 1 208 ? -19.266 -6.207 17.828 1 78.69 208 VAL B CA 1
ATOM 8175 C C . VAL B 1 208 ? -18.203 -5.164 18.188 1 78.69 208 VAL B C 1
ATOM 8177 O O . VAL B 1 208 ? -18.547 -4.016 18.484 1 78.69 208 VAL B O 1
ATOM 8180 N N . VAL B 1 209 ? -17.047 -5.555 18.125 1 84.19 209 VAL B N 1
ATOM 8181 C CA . VAL B 1 209 ? -15.969 -4.629 18.469 1 84.19 209 VAL B CA 1
ATOM 8182 C C . VAL B 1 209 ? -15.852 -3.557 17.375 1 84.19 209 VAL B C 1
ATOM 8184 O O . VAL B 1 209 ? -15.656 -2.377 17.688 1 84.19 209 VAL B O 1
ATOM 8187 N N . ARG B 1 210 ? -16.078 -3.975 16.172 1 84.56 210 ARG B N 1
ATOM 8188 C CA . ARG B 1 210 ? -16.016 -3.018 15.078 1 84.56 210 ARG B CA 1
ATOM 8189 C C . ARG B 1 210 ? -17.141 -1.991 15.18 1 84.56 210 ARG B C 1
ATOM 8191 O O . ARG B 1 210 ? -16.906 -0.791 15.023 1 84.56 210 ARG B O 1
ATOM 8198 N N . SER B 1 211 ? -18.297 -2.469 15.445 1 82.88 211 SER B N 1
ATOM 8199 C CA . SER B 1 211 ? -19.438 -1.571 15.609 1 82.88 211 SER B CA 1
ATOM 8200 C C . SER B 1 211 ? -19.297 -0.722 16.875 1 82.88 211 SER B C 1
ATOM 8202 O O . SER B 1 211 ? -19.766 0.423 16.906 1 82.88 211 SER B O 1
ATOM 8204 N N . GLY B 1 212 ? -18.703 -1.343 17.828 1 85 212 GLY B N 1
ATOM 8205 C CA . GLY B 1 212 ? -18.438 -0.578 19.031 1 85 212 GLY B CA 1
ATOM 8206 C C . GLY B 1 212 ? -17.516 0.604 18.797 1 85 212 GLY B C 1
ATOM 8207 O O . GLY B 1 212 ? -17.766 1.699 19.312 1 85 212 GLY B O 1
ATOM 8208 N N . TRP B 1 213 ? -16.531 0.389 18.047 1 88.62 213 TRP B N 1
ATOM 8209 C CA . TRP B 1 213 ? -15.602 1.472 17.734 1 88.62 213 TRP B CA 1
ATOM 8210 C C . TRP B 1 213 ? -16.297 2.539 16.891 1 88.62 213 TRP B C 1
ATOM 8212 O O . TRP B 1 213 ? -16.078 3.736 17.094 1 88.62 213 TRP B O 1
ATOM 8222 N N . ALA B 1 214 ? -17.078 2.094 15.961 1 87.06 214 ALA B N 1
ATOM 8223 C CA . ALA B 1 214 ? -17.828 3.049 15.148 1 87.06 214 ALA B CA 1
ATOM 8224 C C . ALA B 1 214 ? -18.75 3.902 16.016 1 87.06 214 ALA B C 1
ATOM 8226 O O . ALA B 1 214 ? -18.844 5.117 15.836 1 87.06 214 ALA B O 1
ATOM 8227 N N . ALA B 1 215 ? -19.406 3.238 16.875 1 84 215 ALA B N 1
ATOM 8228 C CA . ALA B 1 215 ? -20.297 3.953 17.797 1 84 215 ALA B CA 1
ATOM 8229 C C . ALA B 1 215 ? -19.5 4.926 18.672 1 84 215 ALA B C 1
ATOM 8231 O O . ALA B 1 215 ? -19.953 6.043 18.938 1 84 215 ALA B O 1
ATOM 8232 N N . LEU B 1 216 ? -18.375 4.523 19.125 1 89.69 216 LEU B N 1
ATOM 8233 C CA . LEU B 1 216 ? -17.531 5.375 19.953 1 89.69 216 LEU B CA 1
ATOM 8234 C C . LEU B 1 216 ? -17.109 6.633 19.203 1 89.69 216 LEU B C 1
ATOM 8236 O O . LEU B 1 216 ? -17.156 7.734 19.75 1 89.69 216 LEU B O 1
ATOM 8240 N N . TRP B 1 217 ? -16.797 6.516 17.953 1 89.12 217 TRP B N 1
ATOM 8241 C CA . TRP B 1 217 ? -16.391 7.676 17.172 1 89.12 217 TRP B CA 1
ATOM 8242 C C . TRP B 1 217 ? -17.562 8.633 16.969 1 89.12 217 TRP B C 1
ATOM 8244 O O . TRP B 1 217 ? -17.391 9.852 16.984 1 89.12 217 TRP B O 1
ATOM 8254 N N . VAL B 1 218 ? -18.703 8.07 16.859 1 82.06 218 VAL B N 1
ATOM 8255 C CA . VAL B 1 218 ? -19.891 8.898 16.703 1 82.06 218 VAL B CA 1
ATOM 8256 C C . VAL B 1 218 ? -20.156 9.664 18 1 82.06 218 VAL B C 1
ATOM 8258 O O . VAL B 1 218 ? -20.469 10.859 17.984 1 82.06 218 VAL B O 1
ATOM 8261 N N . ILE B 1 219 ? -19.953 9.055 19.094 1 84.19 219 ILE B N 1
ATOM 8262 C CA . ILE B 1 219 ? -20.156 9.68 20.406 1 84.19 219 ILE B CA 1
ATOM 8263 C C . ILE B 1 219 ? -19.125 10.797 20.609 1 84.19 219 ILE B C 1
ATOM 8265 O O . ILE B 1 219 ? -19.453 11.867 21.109 1 84.19 219 ILE B O 1
ATOM 8269 N N . ILE B 1 220 ? -17.922 10.492 20.188 1 87.75 220 ILE B N 1
ATOM 8270 C CA . ILE B 1 220 ? -16.844 11.477 20.328 1 87.75 220 ILE B CA 1
ATOM 8271 C C . ILE B 1 220 ? -17.156 12.695 19.453 1 87.75 220 ILE B C 1
ATOM 8273 O O . ILE B 1 220 ? -17.031 13.836 19.891 1 87.75 220 ILE B O 1
ATOM 8277 N N . GLY B 1 221 ? -17.594 12.422 18.25 1 81.5 221 GLY B N 1
ATOM 8278 C CA . GLY B 1 221 ? -17.984 13.508 17.359 1 81.5 221 GLY B CA 1
ATOM 8279 C C . GLY B 1 221 ? -19.094 14.367 17.922 1 81.5 221 GLY B C 1
ATOM 8280 O O . GLY B 1 221 ? -19.031 15.594 17.859 1 81.5 221 GLY B O 1
ATOM 8281 N N . MET B 1 222 ? -20.031 13.719 18.594 1 76.38 222 MET B N 1
ATOM 8282 C CA . MET B 1 222 ? -21.156 14.43 19.188 1 76.38 222 MET B CA 1
ATOM 8283 C C . MET B 1 222 ? -20.734 15.227 20.406 1 76.38 222 MET B C 1
ATOM 8285 O O . MET B 1 222 ? -21.203 16.344 20.625 1 76.38 222 MET B O 1
ATOM 8289 N N . ALA B 1 223 ? -19.859 14.711 21.172 1 79.56 223 ALA B N 1
ATOM 8290 C CA . ALA B 1 223 ? -19.391 15.391 22.375 1 79.56 223 ALA B CA 1
ATOM 8291 C C . ALA B 1 223 ? -18.578 16.641 22.031 1 79.56 223 ALA B C 1
ATOM 8293 O O . ALA B 1 223 ? -18.703 17.672 22.703 1 79.56 223 ALA B O 1
ATOM 8294 N N . VAL B 1 224 ? -17.844 16.562 20.969 1 78.81 224 VAL B N 1
ATOM 8295 C CA . VAL B 1 224 ? -17.047 17.703 20.531 1 78.81 224 VAL B CA 1
ATOM 8296 C C . VAL B 1 224 ? -17.953 18.75 19.906 1 78.81 224 VAL B C 1
ATOM 8298 O O . VAL B 1 224 ? -17.75 19.953 20.125 1 78.81 224 VAL B O 1
ATOM 8301 N N . LEU B 1 225 ? -18.969 18.203 19.281 1 72.38 225 LEU B N 1
ATOM 8302 C CA . LEU B 1 225 ? -19.906 19.109 18.625 1 72.38 225 LEU B CA 1
ATOM 8303 C C . LEU B 1 225 ? -20.734 19.875 19.656 1 72.38 225 LEU B C 1
ATOM 8305 O O . LEU B 1 225 ? -21.062 21.047 19.422 1 72.38 225 LEU B O 1
ATOM 8309 N N . ARG B 1 226 ? -20.984 19.297 20.75 1 71.25 226 ARG B N 1
ATOM 8310 C CA . ARG B 1 226 ? -21.75 19.938 21.812 1 71.25 226 ARG B CA 1
ATOM 8311 C C . ARG B 1 226 ? -20.828 20.766 22.719 1 71.25 226 ARG B C 1
ATOM 8313 O O . ARG B 1 226 ? -21.297 21.422 23.656 1 71.25 226 ARG B O 1
ATOM 8320 N N . SER B 1 227 ? -19.547 20.875 22.375 1 72.75 227 SER B N 1
ATOM 8321 C CA . SER B 1 227 ? -18.531 21.578 23.141 1 72.75 227 SER B CA 1
ATOM 8322 C C . SER B 1 227 ? -18.438 21.047 24.578 1 72.75 227 SER B C 1
ATOM 8324 O O . SER B 1 227 ? -18.203 21.812 25.516 1 72.75 227 SER B O 1
ATOM 8326 N N . ALA B 1 228 ? -18.781 19.766 24.625 1 76 228 ALA B N 1
ATOM 8327 C CA . ALA B 1 228 ? -18.578 19.141 25.938 1 76 228 ALA B CA 1
ATOM 8328 C C . ALA B 1 228 ? -17.109 18.797 26.156 1 76 228 ALA B C 1
ATOM 8330 O O . ALA B 1 228 ? -16.641 18.797 27.297 1 76 228 ALA B O 1
ATOM 8331 N N . LEU B 1 229 ? -16.438 18.531 25.062 1 83.25 229 LEU B N 1
ATOM 8332 C CA . LEU B 1 229 ? -15.016 18.203 25.078 1 83.25 229 LEU B CA 1
ATOM 8333 C C . LEU B 1 229 ? -14.273 18.953 23.969 1 83.25 229 LEU B C 1
ATOM 8335 O O . LEU B 1 229 ? -14.852 19.281 22.938 1 83.25 229 LEU B O 1
ATOM 8339 N N . THR B 1 230 ? -13.094 19.297 24.359 1 82.56 230 THR B N 1
ATOM 8340 C CA . THR B 1 230 ? -12.234 19.828 23.297 1 82.56 230 THR B CA 1
ATOM 8341 C C . THR B 1 230 ? -11.742 18.719 22.391 1 82.56 230 THR B C 1
ATOM 8343 O O . THR B 1 230 ? -11.758 17.547 22.766 1 82.56 230 THR B O 1
ATOM 8346 N N . LEU B 1 231 ? -11.406 19.109 21.172 1 83.75 231 LEU B N 1
ATOM 8347 C CA . LEU B 1 231 ? -10.914 18.109 20.219 1 83.75 231 LEU B CA 1
ATOM 8348 C C . LEU B 1 231 ? -9.688 17.391 20.766 1 83.75 231 LEU B C 1
ATOM 8350 O O . LEU B 1 231 ? -9.641 16.172 20.766 1 83.75 231 LEU B O 1
ATOM 8354 N N . PRO B 1 232 ? -8.641 18.094 21.281 1 87.94 232 PRO B N 1
ATOM 8355 C CA . PRO B 1 232 ? -7.504 17.359 21.859 1 87.94 232 PRO B CA 1
ATOM 8356 C C . PRO B 1 232 ? -7.883 16.531 23.078 1 87.94 232 PRO B C 1
ATOM 8358 O O . PRO B 1 232 ? -7.324 15.461 23.297 1 87.94 232 PRO B O 1
ATOM 8361 N N . GLY B 1 233 ? -8.789 17.062 23.828 1 89.69 233 GLY B N 1
ATOM 8362 C CA . GLY B 1 233 ? -9.234 16.312 24.984 1 89.69 233 GLY B CA 1
ATOM 8363 C C . GLY B 1 233 ? -9.922 15.008 24.609 1 89.69 233 GLY B C 1
ATOM 8364 O O . GLY B 1 233 ? -9.734 13.992 25.281 1 89.69 233 GLY B O 1
ATOM 8365 N N . ALA B 1 234 ? -10.727 15.086 23.578 1 90.62 234 ALA B N 1
ATOM 8366 C CA . ALA B 1 234 ? -11.422 13.883 23.109 1 90.62 234 ALA B CA 1
ATOM 8367 C C . ALA B 1 234 ? -10.43 12.844 22.578 1 90.62 234 ALA B C 1
ATOM 8369 O O . ALA B 1 234 ? -10.523 11.664 22.922 1 90.62 234 ALA B O 1
ATOM 8370 N N . ILE B 1 235 ? -9.453 13.273 21.781 1 92.75 235 ILE B N 1
ATOM 8371 C CA . ILE B 1 235 ? -8.461 12.359 21.219 1 92.75 235 ILE B CA 1
ATOM 8372 C C . ILE B 1 235 ? -7.59 11.797 22.344 1 92.75 235 ILE B C 1
ATOM 8374 O O . ILE B 1 235 ? -7.262 10.609 22.344 1 92.75 235 ILE B O 1
ATOM 8378 N N . LEU B 1 236 ? -7.254 12.664 23.234 1 94.19 236 LEU B N 1
ATOM 8379 C CA . LEU B 1 236 ? -6.445 12.227 24.375 1 94.19 236 LEU B CA 1
ATOM 8380 C C . LEU B 1 236 ? -7.176 11.164 25.188 1 94.19 236 LEU B C 1
ATOM 8382 O O . LEU B 1 236 ? -6.562 10.195 25.641 1 94.19 236 LEU B O 1
ATOM 8386 N N . SER B 1 237 ? -8.484 11.336 25.344 1 94.81 237 SER B N 1
ATOM 8387 C CA . SER B 1 237 ? -9.273 10.359 26.078 1 94.81 237 SER B CA 1
ATOM 8388 C C . SER B 1 237 ? -9.219 8.984 25.422 1 94.81 237 SER B C 1
ATOM 8390 O O . SER B 1 237 ? -9.023 7.977 26.094 1 94.81 237 SER B O 1
ATOM 8392 N N . VAL B 1 238 ? -9.352 8.992 24.141 1 95.38 238 VAL B N 1
ATOM 8393 C CA . VAL B 1 238 ? -9.352 7.73 23.406 1 95.38 238 VAL B CA 1
ATOM 8394 C C . VAL B 1 238 ? -7.965 7.102 23.438 1 95.38 238 VAL B C 1
ATOM 8396 O O . VAL B 1 238 ? -7.824 5.891 23.625 1 95.38 238 VAL B O 1
ATOM 8399 N N . LEU B 1 239 ? -6.926 7.938 23.297 1 97 239 LEU B N 1
ATOM 8400 C CA . LEU B 1 239 ? -5.562 7.426 23.266 1 97 239 LEU B CA 1
ATOM 8401 C C . LEU B 1 239 ? -5.156 6.875 24.625 1 97 239 LEU B C 1
ATOM 8403 O O . LEU B 1 239 ? -4.457 5.863 24.719 1 97 239 LEU B O 1
ATOM 8407 N N . LEU B 1 240 ? -5.582 7.535 25.688 1 96 240 LEU B N 1
ATOM 8408 C CA . LEU B 1 240 ? -5.281 7.031 27.031 1 96 240 LEU B CA 1
ATOM 8409 C C . LEU B 1 240 ? -5.941 5.676 27.25 1 96 240 LEU B C 1
ATOM 8411 O O . LEU B 1 240 ? -5.312 4.762 27.797 1 96 240 LEU B O 1
ATOM 8415 N N . GLY B 1 241 ? -7.168 5.566 26.797 1 95.56 241 GLY B N 1
ATOM 8416 C CA . GLY B 1 241 ? -7.84 4.277 26.891 1 95.56 241 GLY B CA 1
ATOM 8417 C C . GLY B 1 241 ? -7.18 3.199 26.047 1 95.56 241 GLY B C 1
ATOM 8418 O O . GLY B 1 241 ? -7.008 2.068 26.516 1 95.56 241 GLY B O 1
ATOM 8419 N N . ARG B 1 242 ? -6.848 3.559 24.828 1 95 242 ARG B N 1
ATOM 8420 C CA . ARG B 1 242 ? -6.199 2.609 23.938 1 95 242 ARG B CA 1
ATOM 8421 C C . ARG B 1 242 ? -4.852 2.164 24.484 1 95 242 ARG B C 1
ATOM 8423 O O . ARG B 1 242 ? -4.473 0.999 24.359 1 95 242 ARG B O 1
ATOM 8430 N N . LEU B 1 243 ? -4.156 3.096 25.125 1 95.94 243 LEU B N 1
ATOM 8431 C CA . LEU B 1 243 ? -2.861 2.764 25.719 1 95.94 243 LEU B CA 1
ATOM 8432 C C . LEU B 1 243 ? -3.014 1.692 26.781 1 95.94 243 LEU B C 1
ATOM 8434 O O . LEU B 1 243 ? -2.26 0.718 26.812 1 95.94 243 LEU B O 1
ATOM 8438 N N . VAL B 1 244 ? -4.004 1.833 27.578 1 94.5 244 VAL B N 1
ATOM 8439 C CA . VAL B 1 244 ? -4.246 0.878 28.656 1 94.5 244 VAL B CA 1
ATOM 8440 C C . VAL B 1 244 ? -4.715 -0.453 28.078 1 94.5 244 VAL B C 1
ATOM 8442 O O . VAL B 1 244 ? -4.293 -1.52 28.531 1 94.5 244 VAL B O 1
ATOM 8445 N N . GLY B 1 245 ? -5.551 -0.352 27.109 1 93 245 GLY B N 1
ATOM 8446 C CA . GLY B 1 245 ? -6.008 -1.574 26.453 1 93 245 GLY B CA 1
ATOM 8447 C C . GLY B 1 245 ? -4.883 -2.365 25.812 1 93 245 GLY B C 1
ATOM 8448 O O . GLY B 1 245 ? -4.812 -3.588 25.969 1 93 245 GLY B O 1
ATOM 8449 N N . LEU B 1 246 ? -4.023 -1.698 25.188 1 93 246 LEU B N 1
ATOM 8450 C CA . LEU B 1 246 ? -2.891 -2.352 24.531 1 93 246 LEU B CA 1
ATOM 8451 C C . LEU B 1 246 ? -1.919 -2.906 25.578 1 93 246 LEU B C 1
ATOM 8453 O O . LEU B 1 246 ? -1.344 -3.98 25.375 1 93 246 LEU B O 1
ATOM 8457 N N . ALA B 1 247 ? -1.738 -2.162 26.625 1 92.75 247 ALA B N 1
ATOM 8458 C CA . ALA B 1 247 ? -0.876 -2.639 27.703 1 92.75 247 ALA B CA 1
ATOM 8459 C C . ALA B 1 247 ? -1.439 -3.906 28.344 1 92.75 247 ALA B C 1
ATOM 8461 O O . ALA B 1 247 ? -0.69 -4.836 28.656 1 92.75 247 ALA B O 1
ATOM 8462 N N . ALA B 1 248 ? -2.703 -3.941 28.438 1 90.38 248 ALA B N 1
ATOM 8463 C CA . ALA B 1 248 ? -3.346 -5.129 29 1 90.38 248 ALA B CA 1
ATOM 8464 C C . ALA B 1 248 ? -3.199 -6.32 28.047 1 90.38 248 ALA B C 1
ATOM 8466 O O . ALA B 1 248 ? -2.904 -7.434 28.484 1 90.38 248 ALA B O 1
ATOM 8467 N N . ARG B 1 249 ? -3.359 -6.098 26.812 1 87.5 249 ARG B N 1
ATOM 8468 C CA . ARG B 1 249 ? -3.213 -7.16 25.828 1 87.5 249 ARG B CA 1
ATOM 8469 C C . ARG B 1 249 ? -1.785 -7.695 25.812 1 87.5 249 ARG B C 1
ATOM 8471 O O . ARG B 1 249 ? -1.569 -8.898 25.672 1 87.5 249 ARG B O 1
ATOM 8478 N N . TYR B 1 250 ? -0.918 -6.793 25.922 1 87.69 250 TYR B N 1
ATOM 8479 C CA . TYR B 1 250 ? 0.481 -7.203 25.922 1 87.69 250 TYR B CA 1
ATOM 8480 C C . TYR B 1 250 ? 0.85 -7.926 27.203 1 87.69 250 TYR B C 1
ATOM 8482 O O . TYR B 1 250 ? 1.591 -8.914 27.172 1 87.69 250 TYR B O 1
ATOM 8490 N N . ALA B 1 251 ? 0.349 -7.441 28.312 1 88.12 251 ALA B N 1
ATOM 8491 C CA . ALA B 1 251 ? 0.686 -8.031 29.609 1 88.12 251 ALA B CA 1
ATOM 8492 C C . ALA B 1 251 ? 0.052 -9.406 29.766 1 88.12 251 ALA B C 1
ATOM 8494 O O . ALA B 1 251 ? 0.703 -10.344 30.234 1 88.12 251 ALA B O 1
ATOM 8495 N N . PHE B 1 252 ? -1.217 -9.531 29.328 1 86.94 252 PHE B N 1
ATOM 8496 C CA . PHE B 1 252 ? -1.928 -10.789 29.516 1 86.94 252 PHE B CA 1
ATOM 8497 C C . PHE B 1 252 ? -1.758 -11.695 28.312 1 86.94 252 PHE B C 1
ATOM 8499 O O . PHE B 1 252 ? -1.947 -12.906 28.406 1 86.94 252 PHE B O 1
ATOM 8506 N N . GLY B 1 253 ? -1.376 -11.18 27.172 1 82.5 253 GLY B N 1
ATOM 8507 C CA . GLY B 1 253 ? -1.225 -11.969 25.969 1 82.5 253 GLY B CA 1
ATOM 8508 C C . GLY B 1 253 ? -2.535 -12.195 25.234 1 82.5 253 GLY B C 1
ATOM 8509 O O . GLY B 1 253 ? -3.611 -11.992 25.797 1 82.5 253 GLY B O 1
ATOM 8510 N N . VAL B 1 254 ? -2.537 -12.477 23.953 1 78 254 VAL B N 1
ATOM 8511 C CA . VAL B 1 254 ? -3.717 -12.719 23.141 1 78 254 VAL B CA 1
ATOM 8512 C C . VAL B 1 254 ? -3.766 -14.188 22.734 1 78 254 VAL B C 1
ATOM 8514 O O . VAL B 1 254 ? -2.754 -14.891 22.797 1 78 254 VAL B O 1
ATOM 8517 N N . GLU B 1 255 ? -4.984 -14.586 22.422 1 74.94 255 GLU B N 1
ATOM 8518 C CA . GLU B 1 255 ? -5.148 -15.953 21.938 1 74.94 255 GLU B CA 1
ATOM 8519 C C . GLU B 1 255 ? -4.434 -16.156 20.609 1 74.94 255 GLU B C 1
ATOM 8521 O O . GLU B 1 255 ? -4.461 -15.281 19.734 1 74.94 255 GLU B O 1
ATOM 8526 N N . ASP B 1 256 ? -3.736 -17.281 20.578 1 75.25 256 ASP B N 1
ATOM 8527 C CA . ASP B 1 256 ? -2.967 -17.625 19.375 1 75.25 256 ASP B CA 1
ATOM 8528 C C . ASP B 1 256 ? -3.883 -18.031 18.234 1 75.25 256 ASP B C 1
ATOM 8530 O O . ASP B 1 256 ? -4.535 -19.078 18.297 1 75.25 256 ASP B O 1
ATOM 8534 N N . ARG B 1 257 ? -4.051 -17.188 17.266 1 75.94 257 ARG B N 1
ATOM 8535 C CA . ARG B 1 257 ? -4.898 -17.5 16.109 1 75.94 257 ARG B CA 1
ATOM 8536 C C . ARG B 1 257 ? -4.066 -18.031 14.945 1 75.94 257 ARG B C 1
ATOM 8538 O O . ARG B 1 257 ? -4.559 -18.125 13.82 1 75.94 257 ARG B O 1
ATOM 8545 N N . ARG B 1 258 ? -2.977 -18.484 15.219 1 84.5 258 ARG B N 1
ATOM 8546 C CA . ARG B 1 258 ? -2.127 -19.109 14.211 1 84.5 258 ARG B CA 1
ATOM 8547 C C . ARG B 1 258 ? -2.572 -20.547 13.938 1 84.5 258 ARG B C 1
ATOM 8549 O O . ARG B 1 258 ? -3.318 -21.125 14.727 1 84.5 258 ARG B O 1
ATOM 8556 N N . ALA B 1 259 ? -2.205 -20.922 12.75 1 83.81 259 ALA B N 1
ATOM 8557 C CA . ALA B 1 259 ? -2.592 -22.281 12.375 1 83.81 259 ALA B CA 1
ATOM 8558 C C . ALA B 1 259 ? -1.885 -23.312 13.25 1 83.81 259 ALA B C 1
ATOM 8560 O O . ALA B 1 259 ? -0.657 -23.438 13.211 1 83.81 259 ALA B O 1
ATOM 8561 N N . HIS B 1 260 ? -2.678 -23.984 14.125 1 86.12 260 HIS B N 1
ATOM 8562 C CA . HIS B 1 260 ? -2.168 -25.047 14.961 1 86.12 260 HIS B CA 1
ATOM 8563 C C . HIS B 1 260 ? -3.123 -26.234 14.977 1 86.12 260 HIS B C 1
ATOM 8565 O O . HIS B 1 260 ? -4.254 -26.141 14.5 1 86.12 260 HIS B O 1
ATOM 8571 N N . GLY B 1 261 ? -2.639 -27.297 15.375 1 89 261 GLY B N 1
ATOM 8572 C CA . GLY B 1 261 ? -3.469 -28.469 15.609 1 89 261 GLY B CA 1
ATOM 8573 C C . GLY B 1 261 ? -4.227 -28.922 14.383 1 89 261 GLY B C 1
ATOM 8574 O O . GLY B 1 261 ? -3.619 -29.219 13.344 1 89 261 GLY B O 1
ATOM 8575 N N . THR B 1 262 ? -5.508 -28.812 14.477 1 88.88 262 THR B N 1
ATOM 8576 C CA . THR B 1 262 ? -6.352 -29.312 13.406 1 88.88 262 THR B CA 1
ATOM 8577 C C . THR B 1 262 ? -6.312 -28.391 12.195 1 88.88 262 THR B C 1
ATOM 8579 O O . THR B 1 262 ? -6.332 -28.859 11.055 1 88.88 262 THR B O 1
ATOM 8582 N N . THR B 1 263 ? -6.191 -27.156 12.492 1 89.69 263 THR B N 1
ATOM 8583 C CA . THR B 1 263 ? -6.172 -26.188 11.398 1 89.69 263 THR B CA 1
ATOM 8584 C C . THR B 1 263 ? -4.91 -26.359 10.555 1 89.69 263 THR B C 1
ATOM 8586 O O . THR B 1 263 ? -4.945 -26.188 9.336 1 89.69 263 THR B O 1
ATOM 8589 N N . LEU B 1 264 ? -3.852 -26.719 11.195 1 93 264 LEU B N 1
ATOM 8590 C CA . LEU B 1 264 ? -2.602 -26.938 10.477 1 93 264 LEU B CA 1
ATOM 8591 C C . LEU B 1 264 ? -2.697 -28.172 9.578 1 93 264 LEU B C 1
ATOM 8593 O O . LEU B 1 264 ? -2.324 -28.109 8.406 1 93 264 LEU B O 1
ATOM 8597 N N . VAL B 1 265 ? -3.213 -29.188 10.102 1 93.69 265 VAL B N 1
ATOM 8598 C CA . VAL B 1 265 ? -3.316 -30.438 9.352 1 93.69 265 VAL B CA 1
ATOM 8599 C C . VAL B 1 265 ? -4.297 -30.266 8.195 1 93.69 265 VAL B C 1
ATOM 8601 O O . VAL B 1 265 ? -4.059 -30.766 7.094 1 93.69 265 VAL B O 1
ATOM 8604 N N . ARG B 1 266 ? -5.328 -29.578 8.445 1 91.38 266 ARG B N 1
ATOM 8605 C CA . ARG B 1 266 ? -6.285 -29.312 7.379 1 91.38 266 ARG B CA 1
ATOM 8606 C C . ARG B 1 266 ? -5.656 -28.469 6.27 1 91.38 266 ARG B C 1
ATOM 8608 O O . ARG B 1 266 ? -5.922 -28.703 5.09 1 91.38 266 ARG B O 1
ATOM 8615 N N . ALA B 1 267 ? -4.898 -27.547 6.695 1 93.12 267 ALA B N 1
ATOM 8616 C CA . ALA B 1 267 ? -4.215 -26.703 5.715 1 93.12 267 ALA B CA 1
ATOM 8617 C C . ALA B 1 267 ? -3.227 -27.531 4.887 1 93.12 267 ALA B C 1
ATOM 8619 O O . ALA B 1 267 ? -3.074 -27.297 3.684 1 93.12 267 ALA B O 1
ATOM 8620 N N . LEU B 1 268 ? -2.6 -28.469 5.512 1 94.62 268 LEU B N 1
ATOM 8621 C CA . LEU B 1 268 ? -1.674 -29.344 4.801 1 94.62 268 LEU B CA 1
ATOM 8622 C C . LEU B 1 268 ? -2.408 -30.172 3.756 1 94.62 268 LEU B C 1
ATOM 8624 O O . LEU B 1 268 ? -1.915 -30.359 2.641 1 94.62 268 LEU B O 1
ATOM 8628 N N . ARG B 1 269 ? -3.494 -30.609 4.117 1 92.69 269 ARG B N 1
ATOM 8629 C CA . ARG B 1 269 ? -4.277 -31.391 3.17 1 92.69 269 ARG B CA 1
ATOM 8630 C C . ARG B 1 269 ? -4.766 -30.531 2.014 1 92.69 269 ARG B C 1
ATOM 8632 O O . ARG B 1 269 ? -4.793 -30.969 0.865 1 92.69 269 ARG B O 1
ATOM 8639 N N . ARG B 1 270 ? -5.113 -29.359 2.346 1 91.06 270 ARG B N 1
ATOM 8640 C CA . ARG B 1 270 ? -5.52 -28.422 1.295 1 91.06 270 ARG B CA 1
ATOM 8641 C C . ARG B 1 270 ? -4.371 -28.156 0.333 1 91.06 270 ARG B C 1
ATOM 8643 O O . ARG B 1 270 ? -4.59 -27.953 -0.865 1 91.06 270 ARG B O 1
ATOM 8650 N N . ALA B 1 271 ? -3.217 -28.141 0.86 1 93.31 271 ALA B N 1
ATOM 8651 C CA . ALA B 1 271 ? -2.029 -27.906 0.042 1 93.31 271 ALA B CA 1
ATOM 8652 C C . ALA B 1 271 ? -1.67 -29.141 -0.773 1 93.31 271 ALA B C 1
ATOM 8654 O O . ALA B 1 271 ? -0.705 -29.141 -1.541 1 93.31 271 ALA B O 1
ATOM 8655 N N . GLY B 1 272 ? -2.383 -30.234 -0.603 1 89.75 272 GLY B N 1
ATOM 8656 C CA . GLY B 1 272 ? -2.199 -31.422 -1.414 1 89.75 272 GLY B CA 1
ATOM 8657 C C . GLY B 1 272 ? -1.352 -32.469 -0.734 1 89.75 272 GLY B C 1
ATOM 8658 O O . GLY B 1 272 ? -0.874 -33.406 -1.385 1 89.75 272 GLY B O 1
ATOM 8659 N N . ILE B 1 273 ? -1.116 -32.312 0.578 1 93.5 273 ILE B N 1
ATOM 8660 C CA . ILE B 1 273 ? -0.258 -33.25 1.265 1 93.5 273 ILE B CA 1
ATOM 8661 C C . ILE B 1 273 ? -1.087 -34.094 2.25 1 93.5 273 ILE B C 1
ATOM 8663 O O . ILE B 1 273 ? -1.716 -33.531 3.154 1 93.5 273 ILE B O 1
ATOM 8667 N N . ASP B 1 274 ? -1.055 -35.312 2.012 1 93.31 274 ASP B N 1
ATOM 8668 C CA . ASP B 1 274 ? -1.637 -36.219 2.99 1 93.31 274 ASP B CA 1
ATOM 8669 C C . ASP B 1 274 ? -0.607 -36.625 4.039 1 93.31 274 ASP B C 1
ATOM 8671 O O . ASP B 1 274 ? 0.058 -37.656 3.898 1 93.31 274 ASP B O 1
ATOM 8675 N N . ALA B 1 275 ? -0.568 -35.938 5.105 1 94.81 275 ALA B N 1
ATOM 8676 C CA . ALA B 1 275 ? 0.491 -36.062 6.102 1 94.81 275 ALA B CA 1
ATOM 8677 C C . ALA B 1 275 ? 0.178 -37.188 7.094 1 94.81 275 ALA B C 1
ATOM 8679 O O . ALA B 1 275 ? -0.955 -37.281 7.566 1 94.81 275 ALA B O 1
ATOM 8680 N N . VAL B 1 276 ? 1.164 -37.969 7.387 1 94.69 276 VAL B N 1
ATOM 8681 C CA . VAL B 1 276 ? 1.057 -39 8.414 1 94.69 276 VAL B CA 1
ATOM 8682 C C . VAL B 1 276 ? 1.748 -38.5 9.695 1 94.69 276 VAL B C 1
ATOM 8684 O O . VAL B 1 276 ? 1.3 -38.812 10.797 1 94.69 276 VAL B O 1
ATOM 8687 N N . ARG B 1 277 ? 2.795 -37.781 9.492 1 94.94 277 ARG B N 1
ATOM 8688 C CA . ARG B 1 277 ? 3.545 -37.25 10.617 1 94.94 277 ARG B CA 1
ATOM 8689 C C . ARG B 1 277 ? 3.949 -35.781 10.344 1 94.94 277 ARG B C 1
ATOM 8691 O O . ARG B 1 277 ? 4.434 -35.469 9.258 1 94.94 277 ARG B O 1
ATOM 8698 N N . VAL B 1 278 ? 3.719 -34.969 11.258 1 95.62 278 VAL B N 1
ATOM 8699 C CA . VAL B 1 278 ? 4.105 -33.562 11.211 1 95.62 278 VAL B CA 1
ATOM 8700 C C . VAL B 1 278 ? 4.91 -33.188 12.461 1 95.62 278 VAL B C 1
ATOM 8702 O O . VAL B 1 278 ? 4.398 -33.281 13.586 1 95.62 278 VAL B O 1
ATOM 8705 N N . VAL B 1 279 ? 6.164 -32.812 12.266 1 93.31 279 VAL B N 1
ATOM 8706 C CA . VAL B 1 279 ? 7.043 -32.562 13.406 1 93.31 279 VAL B CA 1
ATOM 8707 C C . VAL B 1 279 ? 7.633 -31.172 13.305 1 93.31 279 VAL B C 1
ATOM 8709 O O . VAL B 1 279 ? 8.18 -30.781 12.273 1 93.31 279 VAL B O 1
ATOM 8712 N N . ARG B 1 280 ? 7.523 -30.484 14.359 1 90.81 280 ARG B N 1
ATOM 8713 C CA . ARG B 1 280 ? 8.102 -29.156 14.414 1 90.81 280 ARG B CA 1
ATOM 8714 C C . ARG B 1 280 ? 9.617 -29.203 14.531 1 90.81 280 ARG B C 1
ATOM 8716 O O . ARG B 1 280 ? 10.156 -29.969 15.344 1 90.81 280 ARG B O 1
ATOM 8723 N N . MET B 1 281 ? 10.273 -28.359 13.703 1 85.56 281 MET B N 1
ATOM 8724 C CA . MET B 1 281 ? 11.734 -28.422 13.656 1 85.56 281 MET B CA 1
ATOM 8725 C C . MET B 1 281 ? 12.352 -27.266 14.438 1 85.56 281 MET B C 1
ATOM 8727 O O . MET B 1 281 ? 13.461 -27.391 14.953 1 85.56 281 MET B O 1
ATOM 8731 N N . ASP B 1 282 ? 11.703 -26.172 14.461 1 76 282 ASP B N 1
ATOM 8732 C CA . ASP B 1 282 ? 12.281 -25.016 15.133 1 76 282 ASP B CA 1
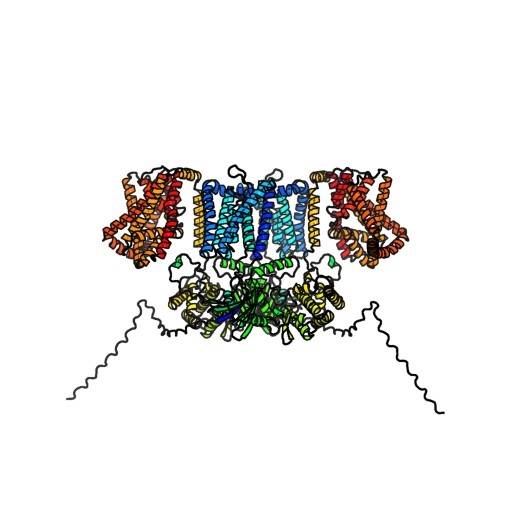ATOM 8733 C C . ASP B 1 282 ? 12.227 -25.172 16.656 1 76 282 ASP B C 1
ATOM 8735 O O . ASP B 1 282 ? 11.461 -25.984 17.172 1 76 282 ASP B O 1
ATOM 8739 N N . HIS B 1 283 ? 13.078 -24.531 17.391 1 70.06 283 HIS B N 1
ATOM 8740 C CA . HIS B 1 283 ? 13.172 -24.656 18.844 1 70.06 283 HIS B CA 1
ATOM 8741 C C . HIS B 1 283 ? 11.977 -24 19.531 1 70.06 283 HIS B C 1
ATOM 8743 O O . HIS B 1 283 ? 11.766 -22.797 19.375 1 70.06 283 HIS B O 1
ATOM 8749 N N . ALA B 1 284 ? 11.062 -24.844 19.859 1 71.62 284 ALA B N 1
ATOM 8750 C CA . ALA B 1 284 ? 9.922 -24.328 20.625 1 71.62 284 ALA B CA 1
ATOM 8751 C C . ALA B 1 284 ? 9.836 -25.016 21.984 1 71.62 284 ALA B C 1
ATOM 8753 O O . ALA B 1 284 ? 10.141 -26.188 22.109 1 71.62 284 ALA B O 1
ATOM 8754 N N . PRO B 1 285 ? 9.625 -24.203 22.922 1 73.56 285 PRO B N 1
ATOM 8755 C CA . PRO B 1 285 ? 9.484 -24.812 24.25 1 73.56 285 PRO B CA 1
ATOM 8756 C C . PRO B 1 285 ? 8.195 -25.625 24.391 1 73.56 285 PRO B C 1
ATOM 8758 O O . PRO B 1 285 ? 7.195 -25.328 23.734 1 73.56 285 PRO B O 1
ATOM 8761 N N . GLY B 1 286 ? 8.211 -26.719 25.172 1 79.94 286 GLY B N 1
ATOM 8762 C CA . GLY B 1 286 ? 7.031 -27.484 25.547 1 79.94 286 GLY B CA 1
ATOM 8763 C C . GLY B 1 286 ? 6.41 -28.234 24.391 1 79.94 286 GLY B C 1
ATOM 8764 O O . GLY B 1 286 ? 5.203 -28.141 24.156 1 79.94 286 GLY B O 1
ATOM 8765 N N . VAL B 1 287 ? 7.215 -29 23.703 1 87.25 287 VAL B N 1
ATOM 8766 C CA . VAL B 1 287 ? 6.738 -29.781 22.562 1 87.25 287 VAL B CA 1
ATOM 8767 C C . VAL B 1 287 ? 5.973 -31 23.047 1 87.25 287 VAL B C 1
ATOM 8769 O O . VAL B 1 287 ? 6.379 -31.656 24.016 1 87.25 287 VAL B O 1
ATOM 8772 N N . ARG B 1 288 ? 4.762 -31.141 22.516 1 89.75 288 ARG B N 1
ATOM 8773 C CA . ARG B 1 288 ? 3.922 -32.281 22.812 1 89.75 288 ARG B CA 1
ATOM 8774 C C . ARG B 1 288 ? 3.438 -32.969 21.516 1 89.75 288 ARG B C 1
ATOM 8776 O O . ARG B 1 288 ? 3.525 -32.375 20.438 1 89.75 288 ARG B O 1
ATOM 8783 N N . ALA B 1 289 ? 3.006 -34.219 21.719 1 92.94 289 ALA B N 1
ATOM 8784 C CA . ALA B 1 289 ? 2.527 -35 20.562 1 92.94 289 ALA B CA 1
ATOM 8785 C C . ALA B 1 289 ? 1.014 -35.156 20.609 1 92.94 289 ALA B C 1
ATOM 8787 O O . ALA B 1 289 ? 0.444 -35.375 21.688 1 92.94 289 ALA B O 1
ATOM 8788 N N . TRP B 1 290 ? 0.415 -35 19.484 1 93.44 290 TRP B N 1
ATOM 8789 C CA . TRP B 1 290 ? -1.024 -35.188 19.344 1 93.44 290 TRP B CA 1
ATOM 8790 C C . TRP B 1 290 ? -1.343 -36.031 18.125 1 93.44 290 TRP B C 1
ATOM 8792 O O . TRP B 1 290 ? -0.562 -36.094 17.172 1 93.44 290 TRP B O 1
ATOM 8802 N N . THR B 1 291 ? -2.494 -36.75 18.141 1 93.12 291 THR B N 1
ATOM 8803 C CA . THR B 1 291 ? -3.033 -37.438 16.969 1 93.12 291 THR B CA 1
ATOM 8804 C C . THR B 1 291 ? -4.273 -36.719 16.438 1 93.12 291 THR B C 1
ATOM 8806 O O . THR B 1 291 ? -5.246 -36.531 17.172 1 93.12 291 THR B O 1
ATOM 8809 N N . VAL B 1 292 ? -4.156 -36.25 15.281 1 93.56 292 VAL B N 1
ATOM 8810 C CA . VAL B 1 292 ? -5.25 -35.531 14.656 1 93.56 292 VAL B CA 1
ATOM 8811 C C . VAL B 1 292 ? -5.93 -36.406 13.602 1 93.56 292 VAL B C 1
ATOM 8813 O O . VAL B 1 292 ? -5.266 -36.969 12.727 1 93.56 292 VAL B O 1
ATOM 8816 N N . THR B 1 293 ? -7.25 -36.562 13.703 1 91.69 293 THR B N 1
ATOM 8817 C CA . THR B 1 293 ? -8.031 -37.281 12.703 1 91.69 293 THR B CA 1
ATOM 8818 C C . THR B 1 293 ? -9.016 -36.312 12.008 1 91.69 293 THR B C 1
ATOM 8820 O O . THR B 1 293 ? -9.664 -35.5 12.656 1 91.69 293 THR B O 1
ATOM 8823 N N . THR B 1 294 ? -8.922 -36.281 10.727 1 88.75 294 THR B N 1
ATOM 8824 C CA . THR B 1 294 ? -9.805 -35.375 9.984 1 88.75 294 THR B CA 1
ATOM 8825 C C . THR B 1 294 ? -10.328 -36.062 8.719 1 88.75 294 THR B C 1
ATOM 8827 O O . THR B 1 294 ? -9.672 -36.969 8.188 1 88.75 294 THR B O 1
ATOM 8830 N N . THR B 1 295 ? -11.484 -35.594 8.258 1 84.88 295 THR B N 1
ATOM 8831 C CA . THR B 1 295 ? -12.062 -36.094 7.012 1 84.88 295 THR B CA 1
ATOM 8832 C C . THR B 1 295 ? -12 -35.031 5.926 1 84.88 295 THR B C 1
ATOM 8834 O O . THR B 1 295 ? -12.688 -35.125 4.906 1 84.88 295 THR B O 1
ATOM 8837 N N . ALA B 1 296 ? -11.188 -34.094 6.199 1 84.94 296 ALA B N 1
ATOM 8838 C CA . ALA B 1 296 ? -11.039 -33.031 5.207 1 84.94 296 ALA B CA 1
ATOM 8839 C C . ALA B 1 296 ? -10.461 -33.562 3.902 1 84.94 296 ALA B C 1
ATOM 8841 O O . ALA B 1 296 ? -9.578 -34.438 3.918 1 84.94 296 ALA B O 1
ATOM 8842 N N . PRO B 1 297 ? -10.953 -33.094 2.777 1 83.62 297 PRO B N 1
ATOM 8843 C CA . PRO B 1 297 ? -10.453 -33.594 1.492 1 83.62 297 PRO B CA 1
ATOM 8844 C C . PRO B 1 297 ? -9.055 -33.062 1.168 1 83.62 297 PRO B C 1
ATOM 8846 O O . PRO B 1 297 ? -8.594 -32.094 1.771 1 83.62 297 PRO B O 1
ATOM 8849 N N . LEU B 1 298 ? -8.461 -33.844 0.22 1 87.5 298 LEU B N 1
ATOM 8850 C CA . LEU B 1 298 ? -7.148 -33.438 -0.266 1 87.5 298 LEU B CA 1
ATOM 8851 C C . LEU B 1 298 ? -7.27 -32.406 -1.393 1 87.5 298 LEU B C 1
ATOM 8853 O O . LEU B 1 298 ? -8.047 -32.594 -2.33 1 87.5 298 LEU B O 1
ATOM 8857 N N . GLY B 1 299 ? -6.621 -31.312 -1.247 1 85.75 299 GLY B N 1
ATOM 8858 C CA . GLY B 1 299 ? -6.668 -30.281 -2.273 1 85.75 299 GLY B CA 1
ATOM 8859 C C . GLY B 1 299 ? -7.789 -29.281 -2.068 1 85.75 299 GLY B C 1
ATOM 8860 O O . GLY B 1 299 ? -8.516 -29.359 -1.073 1 85.75 299 GLY B O 1
ATOM 8861 N N . TYR B 1 300 ? -7.867 -28.312 -2.92 1 86.06 300 TYR B N 1
ATOM 8862 C CA . TYR B 1 300 ? -8.914 -27.297 -2.85 1 86.06 300 TYR B CA 1
ATOM 8863 C C . TYR B 1 300 ? -10.203 -27.812 -3.49 1 86.06 300 TYR B C 1
ATOM 8865 O O . TYR B 1 300 ? -10.172 -28.406 -4.566 1 86.06 300 TYR B O 1
ATOM 8873 N N . THR B 1 301 ? -11.234 -27.969 -2.672 1 71.56 301 THR B N 1
ATOM 8874 C CA . THR B 1 301 ? -12.484 -28.484 -3.211 1 71.56 301 THR B CA 1
ATOM 8875 C C . THR B 1 301 ? -13.555 -27.391 -3.234 1 71.56 301 THR B C 1
ATOM 8877 O O . THR B 1 301 ? -13.453 -26.406 -2.518 1 71.56 301 THR B O 1
ATOM 8880 N N . GLU B 1 302 ? -14.227 -27.312 -4.219 1 60.06 302 GLU B N 1
ATOM 8881 C CA . GLU B 1 302 ? -15.352 -26.391 -4.324 1 60.06 302 GLU B CA 1
ATOM 8882 C C . GLU B 1 302 ? -16.5 -26.812 -3.404 1 60.06 302 GLU B C 1
ATOM 8884 O O . GLU B 1 302 ? -17.641 -26.953 -3.852 1 60.06 302 GLU B O 1
ATOM 8889 N N . GLN B 1 303 ? -16.203 -27.391 -2.369 1 53.06 303 GLN B N 1
ATOM 8890 C CA . GLN B 1 303 ? -17.375 -27.797 -1.601 1 53.06 303 GLN B CA 1
ATOM 8891 C C . GLN B 1 303 ? -18.125 -26.578 -1.066 1 53.06 303 GLN B C 1
ATOM 8893 O O . GLN B 1 303 ? -17.531 -25.547 -0.778 1 53.06 303 GLN B O 1
ATOM 8898 N N . VAL B 1 304 ? -19.266 -26.266 -1.603 1 44.56 304 VAL B N 1
ATOM 8899 C CA . VAL B 1 304 ? -20.219 -25.188 -1.35 1 44.56 304 VAL B CA 1
ATOM 8900 C C . VAL B 1 304 ? -20.172 -24.797 0.124 1 44.56 304 VAL B C 1
ATOM 8902 O O . VAL B 1 304 ? -20.922 -25.344 0.944 1 44.56 304 VAL B O 1
ATOM 8905 N N . ARG B 1 305 ? -19.125 -24.812 0.671 1 43.53 305 ARG B N 1
ATOM 8906 C CA . ARG B 1 305 ? -19.203 -24.531 2.1 1 43.53 305 ARG B CA 1
ATOM 8907 C C . ARG B 1 305 ? -19.438 -23.047 2.346 1 43.53 305 ARG B C 1
ATOM 8909 O O . ARG B 1 305 ? -20.141 -22.656 3.281 1 43.53 305 ARG B O 1
ATOM 8916 N N . GLU B 1 306 ? -18.391 -22.219 1.835 1 41.12 306 GLU B N 1
ATOM 8917 C CA . GLU B 1 306 ? -18.406 -20.812 2.223 1 41.12 306 GLU B CA 1
ATOM 8918 C C . GLU B 1 306 ? -19.469 -20.047 1.447 1 41.12 306 GLU B C 1
ATOM 8920 O O . GLU B 1 306 ? -19.438 -20 0.215 1 41.12 306 GLU B O 1
ATOM 8925 N N . SER B 1 307 ? -20.625 -20.172 1.721 1 36.25 307 SER B N 1
ATOM 8926 C CA . SER B 1 307 ? -21.5 -19.141 1.188 1 36.25 307 SER B CA 1
ATOM 8927 C C . SER B 1 307 ? -20.953 -17.75 1.491 1 36.25 307 SER B C 1
ATOM 8929 O O . SER B 1 307 ? -20.922 -17.328 2.648 1 36.25 307 SER B O 1
ATOM 8931 N N . PRO B 1 308 ? -19.828 -17.453 0.991 1 36.75 308 PRO B N 1
ATOM 8932 C CA . PRO B 1 308 ? -19.312 -16.141 1.381 1 36.75 308 PRO B CA 1
ATOM 8933 C C . PRO B 1 308 ? -20.438 -15.102 1.564 1 36.75 308 PRO B C 1
ATOM 8935 O O . PRO B 1 308 ? -20.188 -14.016 2.09 1 36.75 308 PRO B O 1
ATOM 8938 N N . LEU B 1 309 ? -21.281 -15.094 0.598 1 36.12 309 LEU B N 1
ATOM 8939 C CA . LEU B 1 309 ? -22.297 -14.055 0.477 1 36.12 309 LEU B CA 1
ATOM 8940 C C . LEU B 1 309 ? -23.156 -13.977 1.736 1 36.12 309 LEU B C 1
ATOM 8942 O O . LEU B 1 309 ? -24.031 -13.117 1.849 1 36.12 309 LEU B O 1
ATOM 8946 N N . GLY B 1 310 ? -23.469 -15.219 2.258 1 33.16 310 GLY B N 1
ATOM 8947 C CA . GLY B 1 310 ? -24.562 -15.133 3.211 1 33.16 310 GLY B CA 1
ATOM 8948 C C . GLY B 1 310 ? -24.172 -14.461 4.512 1 33.16 310 GLY B C 1
ATOM 8949 O O . GLY B 1 310 ? -23.516 -15.078 5.363 1 33.16 310 GLY B O 1
ATOM 8950 N N . ALA B 1 311 ? -23.469 -13.438 4.504 1 32.53 311 ALA B N 1
ATOM 8951 C CA . ALA B 1 311 ? -23.984 -12.992 5.801 1 32.53 311 ALA B CA 1
ATOM 8952 C C . ALA B 1 311 ? -25.406 -13.484 6.023 1 32.53 311 ALA B C 1
ATOM 8954 O O . ALA B 1 311 ? -26.234 -13.469 5.102 1 32.53 311 ALA B O 1
ATOM 8955 N N . PRO B 1 312 ? -25.703 -14.344 7.023 1 28.95 312 PRO B N 1
ATOM 8956 C CA . PRO B 1 312 ? -27.141 -14.547 7.219 1 28.95 312 PRO B CA 1
ATOM 8957 C C . PRO B 1 312 ? -27.953 -13.297 6.914 1 28.95 312 PRO B C 1
ATOM 8959 O O . PRO B 1 312 ? -27.703 -12.234 7.492 1 28.95 312 PRO B O 1
ATOM 8962 N N . THR B 1 313 ? -28.125 -12.898 5.766 1 29.98 313 THR B N 1
ATOM 8963 C CA . THR B 1 313 ? -29.281 -12.008 5.855 1 29.98 313 THR B CA 1
ATOM 8964 C C . THR B 1 313 ? -30.312 -12.562 6.82 1 29.98 313 THR B C 1
ATOM 8966 O O . THR B 1 313 ? -30.438 -13.781 6.984 1 29.98 313 THR B O 1
ATOM 8969 N N . GLU B 1 314 ? -30.828 -11.711 7.684 1 29.27 314 GLU B N 1
ATOM 8970 C CA . GLU B 1 314 ? -31.906 -12.047 8.602 1 29.27 314 GLU B CA 1
ATOM 8971 C C . GLU B 1 314 ? -32.938 -12.969 7.938 1 29.27 314 GLU B C 1
ATOM 8973 O O . GLU B 1 314 ? -33.656 -13.703 8.617 1 29.27 314 GLU B O 1
ATOM 8978 N N . ASP B 1 315 ? -33.219 -12.844 6.652 1 29.45 315 ASP B N 1
ATOM 8979 C CA . ASP B 1 315 ? -34.312 -13.57 6.035 1 29.45 315 ASP B CA 1
ATOM 8980 C C . ASP B 1 315 ? -33.969 -15.047 5.855 1 29.45 315 ASP B C 1
ATOM 8982 O O . ASP B 1 315 ? -34.844 -15.852 5.473 1 29.45 315 ASP B O 1
ATOM 8986 N N . ASP B 1 316 ? -32.875 -15.422 5.617 1 30.38 316 ASP B N 1
ATOM 8987 C CA . ASP B 1 316 ? -32.594 -16.828 5.328 1 30.38 316 ASP B CA 1
ATOM 8988 C C . ASP B 1 316 ? -32.75 -17.688 6.586 1 30.38 316 ASP B C 1
ATOM 8990 O O . ASP B 1 316 ? -32.25 -18.812 6.637 1 30.38 316 ASP B O 1
ATOM 8994 N N . ALA B 1 317 ? -33.062 -17.25 7.691 1 32.94 317 ALA B N 1
ATOM 8995 C CA . ALA B 1 317 ? -33.438 -18.125 8.805 1 32.94 317 ALA B CA 1
ATOM 8996 C C . ALA B 1 317 ? -34.469 -19.156 8.359 1 32.94 317 ALA B C 1
ATOM 8998 O O . ALA B 1 317 ? -34.719 -20.125 9.07 1 32.94 317 ALA B O 1
ATOM 8999 N N . VAL B 1 318 ? -35.5 -18.766 7.52 1 29.98 318 VAL B N 1
ATOM 9000 C CA . VAL B 1 318 ? -36.656 -19.625 7.316 1 29.98 318 VAL B CA 1
ATOM 9001 C C . VAL B 1 318 ? -36.312 -20.719 6.301 1 29.98 318 VAL B C 1
ATOM 9003 O O . VAL B 1 318 ? -37.125 -21.609 6.059 1 29.98 318 VAL B O 1
ATOM 9006 N N . THR B 1 319 ? -35.531 -20.453 5.238 1 30.97 319 THR B N 1
ATOM 9007 C CA . THR B 1 319 ? -35.438 -21.594 4.34 1 30.97 319 THR B CA 1
ATOM 9008 C C . THR B 1 319 ? -34.562 -22.688 4.953 1 30.97 319 THR B C 1
ATOM 9010 O O . THR B 1 319 ? -33.656 -22.391 5.73 1 30.97 319 THR B O 1
ATOM 9013 N N . ALA B 1 320 ? -34.938 -23.969 4.797 1 30.38 320 ALA B N 1
ATOM 9014 C CA . ALA B 1 320 ? -34.219 -25.172 5.215 1 30.38 320 ALA B CA 1
ATOM 9015 C C . ALA B 1 320 ? -32.719 -25.016 4.949 1 30.38 320 ALA B C 1
ATOM 9017 O O . ALA B 1 320 ? -32.312 -24.547 3.879 1 30.38 320 ALA B O 1
ATOM 9018 N N . PRO B 1 321 ? -31.984 -24.812 5.984 1 31.67 321 PRO B N 1
ATOM 9019 C CA . PRO B 1 321 ? -30.531 -24.75 5.746 1 31.67 321 PRO B CA 1
ATOM 9020 C C . PRO B 1 321 ? -30.078 -25.672 4.625 1 31.67 321 PRO B C 1
ATOM 9022 O O . PRO B 1 321 ? -30.562 -26.812 4.523 1 31.67 321 PRO B O 1
ATOM 9025 N N . ALA B 1 322 ? -29.984 -25.266 3.418 1 36.53 322 ALA B N 1
ATOM 9026 C CA . ALA B 1 322 ? -29.344 -26.219 2.516 1 36.53 322 ALA B CA 1
ATOM 9027 C C . ALA B 1 322 ? -28.453 -27.203 3.283 1 36.53 322 ALA B C 1
ATOM 9029 O O . ALA B 1 322 ? -27.938 -26.859 4.352 1 36.53 322 ALA B O 1
ATOM 9030 N N . PRO B 1 323 ? -28.625 -28.5 3.123 1 33.19 323 PRO B N 1
ATOM 9031 C CA . PRO B 1 323 ? -27.719 -29.375 3.885 1 33.19 323 PRO B CA 1
ATOM 9032 C C . PRO B 1 323 ? -26.328 -28.766 4.059 1 33.19 323 PRO B C 1
ATOM 9034 O O . PRO B 1 323 ? -25.688 -28.375 3.076 1 33.19 323 PRO B O 1
ATOM 9037 N N . ARG B 1 324 ? -26.094 -28 5.023 1 38.06 324 ARG B N 1
ATOM 9038 C CA . ARG B 1 324 ? -24.734 -27.625 5.398 1 38.06 324 ARG B CA 1
ATOM 9039 C C . ARG B 1 324 ? -23.75 -28.75 5.066 1 38.06 324 ARG B C 1
ATOM 9041 O O . ARG B 1 324 ? -23.922 -29.891 5.504 1 38.06 324 ARG B O 1
ATOM 9048 N N . ALA B 1 325 ? -23.203 -28.781 3.99 1 42.47 325 ALA B N 1
ATOM 9049 C CA . ALA B 1 325 ? -22.125 -29.766 3.867 1 42.47 325 ALA B CA 1
ATOM 9050 C C . ALA B 1 325 ? -21.453 -30 5.219 1 42.47 325 ALA B C 1
ATOM 9052 O O . ALA B 1 325 ? -21.188 -29.062 5.969 1 42.47 325 ALA B O 1
ATOM 9053 N N . GLU B 1 326 ? -21.656 -31.109 5.855 1 46 326 GLU B N 1
ATOM 9054 C CA . GLU B 1 326 ? -21.062 -31.547 7.117 1 46 326 GLU B CA 1
ATOM 9055 C C . GLU B 1 326 ? -19.625 -31.047 7.246 1 46 326 GLU B C 1
ATOM 9057 O O . GLU B 1 326 ? -18.812 -31.234 6.34 1 46 326 GLU B O 1
ATOM 9062 N N . GLU B 1 327 ? -19.359 -29.922 7.984 1 57.25 327 GLU B N 1
ATOM 9063 C CA . GLU B 1 327 ? -17.984 -29.594 8.344 1 57.25 327 GLU B CA 1
ATOM 9064 C C . GLU B 1 327 ? -17.172 -30.844 8.617 1 57.25 327 GLU B C 1
ATOM 9066 O O . GLU B 1 327 ? -17.641 -31.766 9.289 1 57.25 327 GLU B O 1
ATOM 9071 N N . PRO B 1 328 ? -16.156 -31.094 7.832 1 62.78 328 PRO B N 1
ATOM 9072 C CA . PRO B 1 328 ? -15.352 -32.281 8.133 1 62.78 328 PRO B CA 1
ATOM 9073 C C . PRO B 1 328 ? -15.133 -32.469 9.633 1 62.78 328 PRO B C 1
ATOM 9075 O O . PRO B 1 328 ? -14.969 -31.516 10.375 1 62.78 328 PRO B O 1
ATOM 9078 N N . ALA B 1 329 ? -15.453 -33.625 10.125 1 70.75 329 ALA B N 1
ATOM 9079 C CA . ALA B 1 329 ? -15.234 -34 11.523 1 70.75 329 ALA B CA 1
ATOM 9080 C C . ALA B 1 329 ? -13.75 -34.031 11.859 1 70.75 329 ALA B C 1
ATOM 9082 O O . ALA B 1 329 ? -12.922 -34.438 11.031 1 70.75 329 ALA B O 1
ATOM 9083 N N . HIS B 1 330 ? -13.344 -33.219 12.797 1 79.19 330 HIS B N 1
ATOM 9084 C CA . HIS B 1 330 ? -11.953 -33.281 13.242 1 79.19 330 HIS B CA 1
ATOM 9085 C C . HIS B 1 330 ? -11.859 -33.562 14.742 1 79.19 330 HIS B C 1
ATOM 9087 O O . HIS B 1 330 ? -12.742 -33.156 15.508 1 79.19 330 HIS B O 1
ATOM 9093 N N . THR B 1 331 ? -10.953 -34.562 15.078 1 84.44 331 THR B N 1
ATOM 9094 C CA . THR B 1 331 ? -10.656 -34.844 16.484 1 84.44 331 THR B CA 1
ATOM 9095 C C . THR B 1 331 ? -9.156 -34.719 16.75 1 84.44 331 THR B C 1
ATOM 9097 O O . THR B 1 331 ? -8.344 -35.031 15.867 1 84.44 331 THR B O 1
ATOM 9100 N N . ILE B 1 332 ? -8.836 -34.188 17.859 1 89.62 332 ILE B N 1
ATOM 9101 C CA . ILE B 1 332 ? -7.445 -34.094 18.297 1 89.62 332 ILE B CA 1
ATOM 9102 C C . ILE B 1 332 ? -7.297 -34.75 19.672 1 89.62 332 ILE B C 1
ATOM 9104 O O . ILE B 1 332 ? -8.023 -34.406 20.609 1 89.62 332 ILE B O 1
ATOM 9108 N N . VAL B 1 333 ? -6.453 -35.781 19.734 1 90.31 333 VAL B N 1
ATOM 9109 C CA . VAL B 1 333 ? -6.211 -36.5 20.984 1 90.31 333 VAL B CA 1
ATOM 9110 C C . VAL B 1 333 ? -4.715 -36.531 21.281 1 90.31 333 VAL B C 1
ATOM 9112 O O . VAL B 1 333 ? -3.896 -36.688 20.359 1 90.31 333 VAL B O 1
ATOM 9115 N N . PRO B 1 334 ? -4.359 -36.281 22.578 1 90.69 334 PRO B N 1
ATOM 9116 C CA . PRO B 1 334 ? -2.938 -36.375 22.922 1 90.69 334 PRO B CA 1
ATOM 9117 C C . PRO B 1 334 ? -2.367 -37.781 22.688 1 90.69 334 PRO B C 1
ATOM 9119 O O . PRO B 1 334 ? -3.055 -38.781 22.906 1 90.69 334 PRO B O 1
ATOM 9122 N N . ALA B 1 335 ? -1.221 -37.812 22.047 1 90.75 335 ALA B N 1
ATOM 9123 C CA . ALA B 1 335 ? -0.53 -39.062 21.781 1 90.75 335 ALA B CA 1
ATOM 9124 C C . ALA B 1 335 ? 0.578 -39.281 22.812 1 90.75 335 ALA B C 1
ATOM 9126 O O . ALA B 1 335 ? 1.763 -39.188 22.484 1 90.75 335 ALA B O 1
ATOM 9127 N N . ASP B 1 336 ? 0.32 -39.719 23.953 1 82.69 336 ASP B N 1
ATOM 9128 C CA . ASP B 1 336 ? 1.275 -39.906 25.047 1 82.69 336 ASP B CA 1
ATOM 9129 C C . ASP B 1 336 ? 2.166 -41.125 24.797 1 82.69 336 ASP B C 1
ATOM 9131 O O . ASP B 1 336 ? 3.262 -41.219 25.359 1 82.69 336 ASP B O 1
ATOM 9135 N N . ASP B 1 337 ? 1.801 -42.031 23.891 1 83.12 337 ASP B N 1
ATOM 9136 C CA . ASP B 1 337 ? 2.559 -43.25 23.672 1 83.12 337 ASP B CA 1
ATOM 9137 C C . ASP B 1 337 ? 3.635 -43.031 22.609 1 83.12 337 ASP B C 1
ATOM 9139 O O . ASP B 1 337 ? 4.457 -43.938 22.359 1 83.12 337 ASP B O 1
ATOM 9143 N N . ALA B 1 338 ? 3.625 -41.875 22.016 1 85.44 338 ALA B N 1
ATOM 9144 C CA . ALA B 1 338 ? 4.609 -41.656 20.953 1 85.44 338 ALA B CA 1
ATOM 9145 C C . ALA B 1 338 ? 5.969 -41.281 21.547 1 85.44 338 ALA B C 1
ATOM 9147 O O . ALA B 1 338 ? 6.051 -40.562 22.547 1 85.44 338 ALA B O 1
ATOM 9148 N N . ASP B 1 339 ? 7.078 -41.906 21.078 1 88.38 339 ASP B N 1
ATOM 9149 C CA . ASP B 1 339 ? 8.445 -41.562 21.469 1 88.38 339 ASP B CA 1
ATOM 9150 C C . ASP B 1 339 ? 8.867 -40.219 20.906 1 88.38 339 ASP B C 1
ATOM 9152 O O . ASP B 1 339 ? 9.367 -40.125 19.781 1 88.38 339 ASP B O 1
ATOM 9156 N N . LEU B 1 340 ? 8.695 -39.188 21.703 1 87.81 340 LEU B N 1
ATOM 9157 C CA . LEU B 1 340 ? 8.938 -37.812 21.281 1 87.81 340 LEU B CA 1
ATOM 9158 C C . LEU B 1 340 ? 10.398 -37.594 20.906 1 87.81 340 LEU B C 1
ATOM 9160 O O . LEU B 1 340 ? 10.703 -36.938 19.906 1 87.81 340 LEU B O 1
ATOM 9164 N N . GLU B 1 341 ? 11.336 -38.156 21.625 1 86.44 341 GLU B N 1
ATOM 9165 C CA . GLU B 1 341 ? 12.758 -37.938 21.391 1 86.44 341 GLU B CA 1
ATOM 9166 C C . GLU B 1 341 ? 13.195 -38.562 20.062 1 86.44 341 GLU B C 1
ATOM 9168 O O . GLU B 1 341 ? 13.977 -37.969 19.312 1 86.44 341 GLU B O 1
ATOM 9173 N N . ALA B 1 342 ? 12.688 -39.688 19.75 1 87.88 342 ALA B N 1
ATOM 9174 C CA . ALA B 1 342 ? 13.047 -40.344 18.516 1 87.88 342 ALA B CA 1
ATOM 9175 C C . ALA B 1 342 ? 12.508 -39.594 17.297 1 87.88 342 ALA B C 1
ATOM 9177 O O . ALA B 1 342 ? 13.203 -39.469 16.281 1 87.88 342 ALA B O 1
ATOM 9178 N N . VAL B 1 343 ? 11.328 -39.094 17.422 1 88.19 343 VAL B N 1
ATOM 9179 C CA . VAL B 1 343 ? 10.688 -38.406 16.312 1 88.19 343 VAL B CA 1
ATOM 9180 C C . VAL B 1 343 ? 11.375 -37.062 16.078 1 88.19 343 VAL B C 1
ATOM 9182 O O . VAL B 1 343 ? 11.586 -36.688 14.922 1 88.19 343 VAL B O 1
ATOM 9185 N N . LEU B 1 344 ? 11.766 -36.469 17.078 1 87.38 344 LEU B N 1
ATOM 9186 C CA . LEU B 1 344 ? 12.453 -35.156 16.969 1 87.38 344 LEU B CA 1
ATOM 9187 C C . LEU B 1 344 ? 13.852 -35.344 16.391 1 87.38 344 LEU B C 1
ATOM 9189 O O . LEU B 1 344 ? 14.312 -34.531 15.602 1 87.38 344 LEU B O 1
ATOM 9193 N N . ALA B 1 345 ? 14.492 -36.375 16.766 1 84.44 345 ALA B N 1
ATOM 9194 C CA . ALA B 1 345 ? 15.836 -36.625 16.25 1 84.44 345 ALA B CA 1
ATOM 9195 C C . ALA B 1 345 ? 15.805 -36.938 14.758 1 84.44 345 ALA B C 1
ATOM 9197 O O . ALA B 1 345 ? 16.703 -36.531 14.016 1 84.44 345 ALA B O 1
ATOM 9198 N N . GLU B 1 346 ? 14.812 -37.594 14.375 1 83.5 346 GLU B N 1
ATOM 9199 C CA . GLU B 1 346 ? 14.68 -37.906 12.961 1 83.5 346 GLU B CA 1
ATOM 9200 C C . GLU B 1 346 ? 14.398 -36.656 12.125 1 83.5 346 GLU B C 1
ATOM 9202 O O . GLU B 1 346 ? 14.852 -36.562 10.984 1 83.5 346 GLU B O 1
ATOM 9207 N N . ALA B 1 347 ? 13.617 -35.781 12.703 1 85.38 347 ALA B N 1
ATOM 9208 C CA . ALA B 1 347 ? 13.211 -34.562 11.984 1 85.38 347 ALA B CA 1
ATOM 9209 C C . ALA B 1 347 ? 14.328 -33.531 11.984 1 85.38 347 ALA B C 1
ATOM 9211 O O . ALA B 1 347 ? 14.383 -32.656 11.102 1 85.38 347 ALA B O 1
ATOM 9212 N N . SER B 1 348 ? 15.188 -33.594 12.977 1 78.44 348 SER B N 1
ATOM 9213 C CA . SER B 1 348 ? 16.188 -32.562 13.164 1 78.44 348 SER B CA 1
ATOM 9214 C C . SER B 1 348 ? 17.234 -32.562 12.039 1 78.44 348 SER B C 1
ATOM 9216 O O . SER B 1 348 ? 17.594 -33.656 11.555 1 78.44 348 SER B O 1
ATOM 9218 N N . SER B 1 349 ? 17.234 -31.516 11.297 1 71.62 349 SER B N 1
ATOM 9219 C CA . SER B 1 349 ? 18.312 -31.234 10.367 1 71.62 349 SER B CA 1
ATOM 9220 C C . SER B 1 349 ? 19.094 -30 10.789 1 71.62 349 SER B C 1
ATOM 9222 O O . SER B 1 349 ? 18.531 -28.922 10.922 1 71.62 349 SER B O 1
ATOM 9224 N N . GLU B 1 350 ? 20.281 -30.234 11.281 1 61.69 350 GLU B N 1
ATOM 9225 C CA . GLU B 1 350 ? 21.094 -29.109 11.766 1 61.69 350 GLU B CA 1
ATOM 9226 C C . GLU B 1 350 ? 21.203 -28.016 10.719 1 61.69 350 GLU B C 1
ATOM 9228 O O . GLU B 1 350 ? 21.188 -26.828 11.047 1 61.69 350 GLU B O 1
ATOM 9233 N N . ALA B 1 351 ? 21.234 -28.469 9.477 1 62.38 351 ALA B N 1
ATOM 9234 C CA . ALA B 1 351 ? 21.453 -27.5 8.406 1 62.38 351 ALA B CA 1
ATOM 9235 C C . ALA B 1 351 ? 20.234 -26.609 8.203 1 62.38 351 ALA B C 1
ATOM 9237 O O . ALA B 1 351 ? 20.359 -25.438 7.859 1 62.38 351 ALA B O 1
ATOM 9238 N N . LEU B 1 352 ? 19.078 -27.219 8.469 1 64.5 352 LEU B N 1
ATOM 9239 C CA . LEU B 1 352 ? 17.859 -26.469 8.164 1 64.5 352 LEU B CA 1
ATOM 9240 C C . LEU B 1 352 ? 17.375 -25.688 9.383 1 64.5 352 LEU B C 1
ATOM 9242 O O . LEU B 1 352 ? 16.656 -24.703 9.25 1 64.5 352 LEU B O 1
ATOM 9246 N N . SER B 1 353 ? 17.75 -26.141 10.594 1 60.44 353 SER B N 1
ATOM 9247 C CA . SER B 1 353 ? 17.234 -25.531 11.812 1 60.44 353 SER B CA 1
ATOM 9248 C C . SER B 1 353 ? 18.156 -24.438 12.32 1 60.44 353 SER B C 1
ATOM 9250 O O . SER B 1 353 ? 17.703 -23.469 12.945 1 60.44 353 SER B O 1
ATOM 9252 N N . GLN B 1 354 ? 19.516 -24.625 12.031 1 52.12 354 GLN B N 1
ATOM 9253 C CA . GLN B 1 354 ? 20.453 -23.719 12.68 1 52.12 354 GLN B CA 1
ATOM 9254 C C . GLN B 1 354 ? 20.484 -22.359 11.984 1 52.12 354 GLN B C 1
ATOM 9256 O O . GLN B 1 354 ? 20.562 -22.297 10.758 1 52.12 354 GLN B O 1
ATOM 9261 N N . GLY B 1 355 ? 20.266 -21.25 12.633 1 52.03 355 GLY B N 1
ATOM 9262 C CA . GLY B 1 355 ? 20.562 -19.875 12.281 1 52.03 355 GLY B CA 1
ATOM 9263 C C . GLY B 1 355 ? 19.391 -19.141 11.672 1 52.03 355 GLY B C 1
ATOM 9264 O O . GLY B 1 355 ? 19.516 -17.969 11.281 1 52.03 355 GLY B O 1
ATOM 9265 N N . ARG B 1 356 ? 18.516 -19.984 11.125 1 50.62 356 ARG B N 1
ATOM 9266 C CA . ARG B 1 356 ? 17.422 -19.25 10.477 1 50.62 356 ARG B CA 1
ATOM 9267 C C . ARG B 1 356 ? 16.688 -18.375 11.469 1 50.62 356 ARG B C 1
ATOM 9269 O O . ARG B 1 356 ? 16.25 -18.844 12.531 1 50.62 356 ARG B O 1
ATOM 9276 N N . ASP B 1 357 ? 17.125 -17.344 11.633 1 49.34 357 ASP B N 1
ATOM 9277 C CA . ASP B 1 357 ? 16.359 -16.375 12.414 1 49.34 357 ASP B CA 1
ATOM 9278 C C . ASP B 1 357 ? 14.867 -16.719 12.383 1 49.34 357 ASP B C 1
ATOM 9280 O O . ASP B 1 357 ? 14.328 -17.078 11.336 1 49.34 357 ASP B O 1
ATOM 9284 N N . ALA B 1 358 ? 14.242 -17.203 13.516 1 54.09 358 ALA B N 1
ATOM 9285 C CA . ALA B 1 358 ? 12.969 -17.594 14.117 1 54.09 358 ALA B CA 1
ATOM 9286 C C . ALA B 1 358 ? 11.797 -16.906 13.438 1 54.09 358 ALA B C 1
ATOM 9288 O O . ALA B 1 358 ? 10.711 -16.797 14.008 1 54.09 358 ALA B O 1
ATOM 9289 N N . VAL B 1 359 ? 12.008 -16.391 12.141 1 62.72 359 VAL B N 1
ATOM 9290 C CA . VAL B 1 359 ? 10.844 -15.602 11.773 1 62.72 359 VAL B CA 1
ATOM 9291 C C . VAL B 1 359 ? 9.703 -16.531 11.352 1 62.72 359 VAL B C 1
ATOM 9293 O O . VAL B 1 359 ? 8.539 -16.281 11.688 1 62.72 359 VAL B O 1
ATOM 9296 N N . HIS B 1 360 ? 10.125 -17.734 10.828 1 77.56 360 HIS B N 1
ATOM 9297 C CA . HIS B 1 360 ? 9.047 -18.609 10.375 1 77.56 360 HIS B CA 1
ATOM 9298 C C . HIS B 1 360 ? 9.094 -19.953 11.07 1 77.56 360 HIS B C 1
ATOM 9300 O O . HIS B 1 360 ? 10.156 -20.375 11.547 1 77.56 360 HIS B O 1
ATOM 9306 N N . ARG B 1 361 ? 8.008 -20.531 11.289 1 85.94 361 ARG B N 1
ATOM 9307 C CA . ARG B 1 361 ? 7.949 -21.891 11.82 1 85.94 361 ARG B CA 1
ATOM 9308 C C . ARG B 1 361 ? 8.266 -22.906 10.742 1 85.94 361 ARG B C 1
ATOM 9310 O O . ARG B 1 361 ? 7.844 -22.766 9.594 1 85.94 361 ARG B O 1
ATOM 9317 N N . LEU B 1 362 ? 9.062 -23.906 11.086 1 89.19 362 LEU B N 1
ATOM 9318 C CA . LEU B 1 362 ? 9.445 -24.953 10.148 1 89.19 362 LEU B CA 1
ATOM 9319 C C . LEU B 1 362 ? 8.977 -26.312 10.633 1 89.19 362 LEU B C 1
ATOM 9321 O O . LEU B 1 362 ? 9.094 -26.625 11.82 1 89.19 362 LEU B O 1
ATOM 9325 N N . TYR B 1 363 ? 8.43 -27.094 9.75 1 92.56 363 TYR B N 1
ATOM 9326 C CA . TYR B 1 363 ? 7.949 -28.438 10.062 1 92.56 363 TYR B CA 1
ATOM 9327 C C . TYR B 1 363 ? 8.523 -29.453 9.094 1 92.56 363 TYR B C 1
ATOM 9329 O O . TYR B 1 363 ? 8.711 -29.156 7.906 1 92.56 363 TYR B O 1
ATOM 9337 N N . ALA B 1 364 ? 8.844 -30.594 9.578 1 93.94 364 ALA B N 1
ATOM 9338 C CA . ALA B 1 364 ? 9.102 -31.781 8.758 1 93.94 364 ALA B CA 1
ATOM 9339 C C . ALA B 1 364 ? 7.84 -32.625 8.617 1 93.94 364 ALA B C 1
ATOM 9341 O O . ALA B 1 364 ? 7.219 -33 9.609 1 93.94 364 ALA B O 1
ATOM 9342 N N . VAL B 1 365 ? 7.484 -32.906 7.426 1 95.69 365 VAL B N 1
ATOM 9343 C CA . VAL B 1 365 ? 6.23 -33.594 7.184 1 95.69 365 VAL B CA 1
ATOM 9344 C C . VAL B 1 365 ? 6.496 -34.844 6.336 1 95.69 365 VAL B C 1
ATOM 9346 O O . VAL B 1 365 ? 7.152 -34.75 5.293 1 95.69 365 VAL B O 1
ATOM 9349 N N . TRP B 1 366 ? 6.02 -35.969 6.801 1 95.56 366 TRP B N 1
ATOM 9350 C CA . TRP B 1 366 ? 6.047 -37.219 6.023 1 95.56 366 TRP B CA 1
ATOM 9351 C C . TRP B 1 366 ? 4.668 -37.531 5.445 1 95.56 366 TRP B C 1
ATOM 9353 O O . TRP B 1 366 ? 3.676 -37.562 6.176 1 95.56 366 TRP B O 1
ATOM 9363 N N . ASP B 1 367 ? 4.672 -37.688 4.176 1 92.94 367 ASP B N 1
ATOM 9364 C CA . ASP B 1 367 ? 3.398 -37.969 3.527 1 92.94 367 ASP B CA 1
ATOM 9365 C C . ASP B 1 367 ? 3.068 -39.469 3.605 1 92.94 367 ASP B C 1
ATOM 9367 O O . ASP B 1 367 ? 3.844 -40.25 4.156 1 92.94 367 ASP B O 1
ATOM 9371 N N . SER B 1 368 ? 1.877 -39.875 3.129 1 91.12 368 SER B N 1
ATOM 9372 C CA . SER B 1 368 ? 1.39 -41.25 3.203 1 91.12 368 SER B CA 1
ATOM 9373 C C . SER B 1 368 ? 2.266 -42.219 2.385 1 91.12 368 SER B C 1
ATOM 9375 O O . SER B 1 368 ? 2.299 -43.406 2.641 1 91.12 368 SER B O 1
ATOM 9377 N N . ARG B 1 369 ? 3.02 -41.719 1.446 1 91.38 369 ARG B N 1
ATOM 9378 C CA . ARG B 1 369 ? 3.924 -42.531 0.636 1 91.38 369 ARG B CA 1
ATOM 9379 C C . ARG B 1 369 ? 5.305 -42.625 1.277 1 91.38 369 ARG B C 1
ATOM 9381 O O . ARG B 1 369 ? 6.219 -43.219 0.718 1 91.38 369 ARG B O 1
ATOM 9388 N N . GLY B 1 370 ? 5.504 -41.906 2.363 1 90.62 370 GLY B N 1
ATOM 9389 C CA . GLY B 1 370 ? 6.754 -42 3.102 1 90.62 370 GLY B CA 1
ATOM 9390 C C . GLY B 1 370 ? 7.773 -40.938 2.672 1 90.62 370 GLY B C 1
ATOM 9391 O O . GLY B 1 370 ? 8.938 -41.031 3.059 1 90.62 370 GLY B O 1
ATOM 9392 N N . ARG B 1 371 ? 7.434 -40.094 1.813 1 92.44 371 ARG B N 1
ATOM 9393 C CA . ARG B 1 371 ? 8.352 -39.062 1.364 1 92.44 371 ARG B CA 1
ATOM 9394 C C . ARG B 1 371 ? 8.344 -37.875 2.32 1 92.44 371 ARG B C 1
ATOM 9396 O O . ARG B 1 371 ? 7.277 -37.406 2.75 1 92.44 371 ARG B O 1
ATOM 9403 N N . ARG B 1 372 ? 9.531 -37.375 2.652 1 93.38 372 ARG B N 1
ATOM 9404 C CA . ARG B 1 372 ? 9.656 -36.25 3.561 1 93.38 372 ARG B CA 1
ATOM 9405 C C . ARG B 1 372 ? 9.57 -34.938 2.803 1 93.38 372 ARG B C 1
ATOM 9407 O O . ARG B 1 372 ? 10.133 -34.812 1.716 1 93.38 372 ARG B O 1
ATOM 9414 N N . ARG B 1 373 ? 8.766 -34.094 3.305 1 94.56 373 ARG B N 1
ATOM 9415 C CA . ARG B 1 373 ? 8.625 -32.719 2.789 1 94.56 373 ARG B CA 1
ATOM 9416 C C . ARG B 1 373 ? 8.906 -31.703 3.879 1 94.56 373 ARG B C 1
ATOM 9418 O O . ARG B 1 373 ? 8.852 -32.031 5.07 1 94.56 373 ARG B O 1
ATOM 9425 N N . ASP B 1 374 ? 9.328 -30.547 3.494 1 92.88 374 ASP B N 1
ATOM 9426 C CA . ASP B 1 374 ? 9.547 -29.453 4.43 1 92.88 374 ASP B CA 1
ATOM 9427 C C . ASP B 1 374 ? 8.461 -28.391 4.281 1 92.88 374 ASP B C 1
ATOM 9429 O O . ASP B 1 374 ? 8.102 -28 3.164 1 92.88 374 ASP B O 1
ATOM 9433 N N . VAL B 1 375 ? 7.91 -27.969 5.414 1 93.94 375 VAL B N 1
ATOM 9434 C CA . VAL B 1 375 ? 6.836 -26.969 5.402 1 93.94 375 VAL B CA 1
ATOM 9435 C C . VAL B 1 375 ? 7.27 -25.734 6.18 1 93.94 375 VAL B C 1
ATOM 9437 O O . VAL B 1 375 ? 7.688 -25.828 7.336 1 93.94 375 VAL B O 1
ATOM 9440 N N . THR B 1 376 ? 7.238 -24.609 5.52 1 91.19 376 THR B N 1
ATOM 9441 C CA . THR B 1 376 ? 7.484 -23.312 6.152 1 91.19 376 THR B CA 1
ATOM 9442 C C . THR B 1 376 ? 6.172 -22.578 6.414 1 91.19 376 THR B C 1
ATOM 9444 O O . THR B 1 376 ? 5.363 -22.391 5.504 1 91.19 376 THR B O 1
ATOM 9447 N N . VAL B 1 377 ? 5.941 -22.219 7.625 1 91.44 377 VAL B N 1
ATOM 9448 C CA . VAL B 1 377 ? 4.719 -21.516 8 1 91.44 377 VAL B CA 1
ATOM 9449 C C . VAL B 1 377 ? 5.039 -20.047 8.312 1 91.44 377 VAL B C 1
ATOM 9451 O O . VAL B 1 377 ? 5.789 -19.75 9.242 1 91.44 377 VAL B O 1
ATOM 9454 N N . LEU B 1 378 ? 4.43 -19.203 7.453 1 88.06 378 LEU B N 1
ATOM 9455 C CA . LEU B 1 378 ? 4.574 -17.766 7.66 1 88.06 378 LEU B CA 1
ATOM 9456 C C . LEU B 1 378 ? 3.449 -17.219 8.539 1 88.06 378 LEU B C 1
ATOM 9458 O O . LEU B 1 378 ? 2.271 -17.438 8.258 1 88.06 378 LEU B O 1
ATOM 9462 N N . ASP B 1 379 ? 3.859 -16.547 9.57 1 84.94 379 ASP B N 1
ATOM 9463 C CA . ASP B 1 379 ? 2.879 -15.992 10.492 1 84.94 379 ASP B CA 1
ATOM 9464 C C . ASP B 1 379 ? 2.842 -14.469 10.398 1 84.94 379 ASP B C 1
ATOM 9466 O O . ASP B 1 379 ? 3.869 -13.828 10.156 1 84.94 379 ASP B O 1
ATOM 9470 N N . ALA B 1 380 ? 1.691 -13.875 10.562 1 75.5 380 ALA B N 1
ATOM 9471 C CA . ALA B 1 380 ? 1.481 -12.438 10.414 1 75.5 380 ALA B CA 1
ATOM 9472 C C . ALA B 1 380 ? 2.318 -11.656 11.422 1 75.5 380 ALA B C 1
ATOM 9474 O O . ALA B 1 380 ? 2.91 -10.633 11.086 1 75.5 380 ALA B O 1
ATOM 9475 N N . ASP B 1 381 ? 2.344 -12.016 12.672 1 68.38 381 ASP B N 1
ATOM 9476 C CA . ASP B 1 381 ? 3.031 -11.273 13.727 1 68.38 381 ASP B CA 1
ATOM 9477 C C . ASP B 1 381 ? 4.535 -11.211 13.461 1 68.38 381 ASP B C 1
ATOM 9479 O O . ASP B 1 381 ? 5.164 -10.172 13.672 1 68.38 381 ASP B O 1
ATOM 9483 N N . ARG B 1 382 ? 4.996 -12.25 12.969 1 62.88 382 ARG B N 1
ATOM 9484 C CA . ARG B 1 382 ? 6.438 -12.289 12.734 1 62.88 382 ARG B CA 1
ATOM 9485 C C . ARG B 1 382 ? 6.812 -11.5 11.492 1 62.88 382 ARG B C 1
ATOM 9487 O O . ARG B 1 382 ? 7.91 -10.945 11.406 1 62.88 382 ARG B O 1
ATOM 9494 N N . GLN B 1 383 ? 5.809 -11.391 10.734 1 62.75 383 GLN B N 1
ATOM 9495 C CA . GLN B 1 383 ? 6.047 -10.602 9.531 1 62.75 383 GLN B CA 1
ATOM 9496 C C . GLN B 1 383 ? 6.152 -9.117 9.859 1 62.75 383 GLN B C 1
ATOM 9498 O O . GLN B 1 383 ? 6.926 -8.391 9.234 1 62.75 383 GLN B O 1
ATOM 9503 N N . MET B 1 384 ? 5.473 -8.781 10.859 1 66.75 384 MET B N 1
ATOM 9504 C CA . MET B 1 384 ? 5.535 -7.379 11.273 1 66.75 384 MET B CA 1
ATOM 9505 C C . MET B 1 384 ? 6.918 -7.023 11.805 1 66.75 384 MET B C 1
ATOM 9507 O O . MET B 1 384 ? 7.457 -5.961 11.484 1 66.75 384 MET B O 1
ATOM 9511 N N . ALA B 1 385 ? 7.457 -7.914 12.523 1 65.5 385 ALA B N 1
ATOM 9512 C CA . ALA B 1 385 ? 8.797 -7.676 13.047 1 65.5 385 ALA B CA 1
ATOM 9513 C C . ALA B 1 385 ? 9.82 -7.602 11.914 1 65.5 385 ALA B C 1
ATOM 9515 O O . ALA B 1 385 ? 10.727 -6.762 11.945 1 65.5 385 ALA B O 1
ATOM 9516 N N . GLY B 1 386 ? 9.57 -8.469 10.984 1 65.31 386 GLY B N 1
ATOM 9517 C CA . GLY B 1 386 ? 10.453 -8.453 9.82 1 65.31 386 GLY B CA 1
ATOM 9518 C C . GLY B 1 386 ? 10.32 -7.191 8.992 1 65.31 386 GLY B C 1
ATOM 9519 O O . GLY B 1 386 ? 11.328 -6.629 8.547 1 65.31 386 GLY B O 1
ATOM 9520 N N . PHE B 1 387 ? 9.172 -6.703 8.953 1 66.94 387 PHE B N 1
ATOM 9521 C CA . PHE B 1 387 ? 8.898 -5.492 8.188 1 66.94 387 PHE B CA 1
ATOM 9522 C C . PHE B 1 387 ? 9.57 -4.285 8.828 1 66.94 387 PHE B C 1
ATOM 9524 O O . PHE B 1 387 ? 10.141 -3.443 8.133 1 66.94 387 PHE B O 1
ATOM 9531 N N . LEU B 1 388 ? 9.562 -4.176 10.148 1 65.06 388 LEU B N 1
ATOM 9532 C CA . LEU B 1 388 ? 10.172 -3.047 10.844 1 65.06 388 LEU B CA 1
ATOM 9533 C C . LEU B 1 388 ? 11.688 -3.043 10.648 1 65.06 388 LEU B C 1
ATOM 9535 O O . LEU B 1 388 ? 12.289 -1.981 10.484 1 65.06 388 LEU B O 1
ATOM 9539 N N . SER B 1 389 ? 12.156 -4.227 10.609 1 67.06 389 SER B N 1
ATOM 9540 C CA . SER B 1 389 ? 13.594 -4.324 10.383 1 67.06 389 SER B CA 1
ATOM 9541 C C . SER B 1 389 ? 13.961 -3.936 8.953 1 67.06 389 SER B C 1
ATOM 9543 O O . SER B 1 389 ? 14.992 -3.307 8.719 1 67.06 389 SER B O 1
ATOM 9545 N N . THR B 1 390 ? 13.039 -4.211 8.086 1 65.25 390 THR B N 1
ATOM 9546 C CA . THR B 1 390 ? 13.273 -3.873 6.691 1 65.25 390 THR B CA 1
ATOM 9547 C C . THR B 1 390 ? 13.164 -2.367 6.473 1 65.25 390 THR B C 1
ATOM 9549 O O . THR B 1 390 ? 13.945 -1.782 5.719 1 65.25 390 THR B O 1
ATOM 9552 N N . ILE B 1 391 ? 12.258 -1.835 7.168 1 64.75 391 ILE B N 1
ATOM 9553 C CA . ILE B 1 391 ? 12.094 -0.389 7.055 1 64.75 391 ILE B CA 1
ATOM 9554 C C . ILE B 1 391 ? 13.344 0.313 7.57 1 64.75 391 ILE B C 1
ATOM 9556 O O . ILE B 1 391 ? 13.828 1.271 6.961 1 64.75 391 ILE B O 1
ATOM 9560 N N . TRP B 1 392 ? 13.836 -0.192 8.57 1 64.69 392 TRP B N 1
ATOM 9561 C CA . TRP B 1 392 ? 15.039 0.388 9.148 1 64.69 392 TRP B CA 1
ATOM 9562 C C . TRP B 1 392 ? 16.219 0.254 8.195 1 64.69 392 TRP B C 1
ATOM 9564 O O . TRP B 1 392 ? 17 1.197 8.016 1 64.69 392 TRP B O 1
ATOM 9574 N N . ASP B 1 393 ? 16.266 -0.892 7.547 1 64.56 393 ASP B N 1
ATOM 9575 C CA . ASP B 1 393 ? 17.359 -1.122 6.594 1 64.56 393 ASP B CA 1
ATOM 9576 C C . ASP B 1 393 ? 17.172 -0.261 5.344 1 64.56 393 ASP B C 1
ATOM 9578 O O . ASP B 1 393 ? 18.156 0.239 4.785 1 64.56 393 ASP B O 1
ATOM 9582 N N . GLN B 1 394 ? 15.938 -0.036 5.008 1 64.12 394 GLN B N 1
ATOM 9583 C CA . GLN B 1 394 ? 15.656 0.792 3.838 1 64.12 394 GLN B CA 1
ATOM 9584 C C . GLN B 1 394 ? 16.047 2.246 4.086 1 64.12 394 GLN B C 1
ATOM 9586 O O . GLN B 1 394 ? 16.5 2.938 3.174 1 64.12 394 GLN B O 1
ATOM 9591 N N . ILE B 1 395 ? 15.82 2.553 5.273 1 64 395 ILE B N 1
ATOM 9592 C CA . ILE B 1 395 ? 16.156 3.93 5.621 1 64 395 ILE B CA 1
ATOM 9593 C C . ILE B 1 395 ? 17.672 4.082 5.734 1 64 395 ILE B C 1
ATOM 9595 O O . ILE B 1 395 ? 18.234 5.109 5.344 1 64 395 ILE B O 1
ATOM 9599 N N . ARG B 1 396 ? 18.219 3.025 6.043 1 63.47 396 ARG B N 1
ATOM 9600 C CA . ARG B 1 396 ? 19.641 3.092 6.336 1 63.47 396 ARG B CA 1
ATOM 9601 C C . ARG B 1 396 ? 20.469 2.861 5.074 1 63.47 396 ARG B C 1
ATOM 9603 O O . ARG B 1 396 ? 21.547 3.445 4.918 1 63.47 396 ARG B O 1
ATOM 9610 N N . ILE B 1 397 ? 19.984 1.888 4.164 1 63.62 397 ILE B N 1
ATOM 9611 C CA . ILE B 1 397 ? 20.812 1.469 3.033 1 63.62 397 ILE B CA 1
ATOM 9612 C C . ILE B 1 397 ? 20.188 1.979 1.733 1 63.62 397 ILE B C 1
ATOM 9614 O O . ILE B 1 397 ? 18.984 1.85 1.52 1 63.62 397 ILE B O 1
ATOM 9618 N N . LYS B 1 398 ? 20.953 2.672 1.026 1 61.75 398 LYS B N 1
ATOM 9619 C CA . LYS B 1 398 ? 20.484 3.23 -0.241 1 61.75 398 LYS B CA 1
ATOM 9620 C C . LYS B 1 398 ? 20.469 2.166 -1.333 1 61.75 398 LYS B C 1
ATOM 9622 O O . LYS B 1 398 ? 21.438 1.432 -1.517 1 61.75 398 LYS B O 1
ATOM 9627 N N . GLY B 1 399 ? 19.422 2.043 -2.061 1 57.59 399 GLY B N 1
ATOM 9628 C CA . GLY B 1 399 ? 19.391 1.326 -3.324 1 57.59 399 GLY B CA 1
ATOM 9629 C C . GLY B 1 399 ? 19.047 -0.143 -3.168 1 57.59 399 GLY B C 1
ATOM 9630 O O . GLY B 1 399 ? 18.844 -0.848 -4.16 1 57.59 399 GLY B O 1
ATOM 9631 N N . LEU B 1 400 ? 19.203 -0.804 -2.006 1 60.31 400 LEU B N 1
ATOM 9632 C CA . LEU B 1 400 ? 18.984 -2.242 -1.893 1 60.31 400 LEU B CA 1
ATOM 9633 C C . LEU B 1 400 ? 17.562 -2.545 -1.444 1 60.31 400 LEU B C 1
ATOM 9635 O O . LEU B 1 400 ? 17.234 -3.691 -1.128 1 60.31 400 LEU B O 1
ATOM 9639 N N . SER B 1 401 ? 16.594 -1.711 -1.596 1 55.03 401 SER B N 1
ATOM 9640 C CA . SER B 1 401 ? 15.383 -1.922 -0.8 1 55.03 401 SER B CA 1
ATOM 9641 C C . SER B 1 401 ? 14.523 -3.029 -1.392 1 55.03 401 SER B C 1
ATOM 9643 O O . SER B 1 401 ? 13.938 -2.861 -2.463 1 55.03 401 SER B O 1
ATOM 9645 N N . PRO B 1 402 ? 14.828 -4.25 -0.856 1 55.62 402 PRO B N 1
ATOM 9646 C CA . PRO B 1 402 ? 13.812 -5.223 -1.273 1 55.62 402 PRO B CA 1
ATOM 9647 C C . PRO B 1 402 ? 12.398 -4.801 -0.889 1 55.62 402 PRO B C 1
ATOM 9649 O O . PRO B 1 402 ? 12.195 -4.176 0.155 1 55.62 402 PRO B O 1
ATOM 9652 N N . ASN B 1 403 ? 11.562 -4.504 -1.775 1 54.28 403 ASN B N 1
ATOM 9653 C CA . ASN B 1 403 ? 10.172 -4.199 -1.485 1 54.28 403 ASN B CA 1
ATOM 9654 C C . ASN B 1 403 ? 9.484 -5.344 -0.747 1 54.28 403 ASN B C 1
ATOM 9656 O O . ASN B 1 403 ? 9.211 -6.391 -1.338 1 54.28 403 ASN B O 1
ATOM 9660 N N . ARG B 1 404 ? 9.828 -5.57 0.594 1 57.41 404 ARG B N 1
ATOM 9661 C CA . ARG B 1 404 ? 9.055 -6.617 1.26 1 57.41 404 ARG B CA 1
ATOM 9662 C C . ARG B 1 404 ? 7.656 -6.125 1.615 1 57.41 404 ARG B C 1
ATOM 9664 O O . ARG B 1 404 ? 7.484 -4.977 2.025 1 57.41 404 ARG B O 1
ATOM 9671 N N . ASP B 1 405 ? 6.699 -6.996 1.286 1 60.47 405 ASP B N 1
ATOM 9672 C CA . ASP B 1 405 ? 5.281 -6.723 1.509 1 60.47 405 ASP B CA 1
ATOM 9673 C C . ASP B 1 405 ? 4.91 -6.918 2.977 1 60.47 405 ASP B C 1
ATOM 9675 O O . ASP B 1 405 ? 5.457 -7.793 3.65 1 60.47 405 ASP B O 1
ATOM 9679 N N . LEU B 1 406 ? 4.246 -6.055 3.611 1 63.22 406 LEU B N 1
ATOM 9680 C CA . LEU B 1 406 ? 3.719 -6.102 4.973 1 63.22 406 LEU B CA 1
ATOM 9681 C C . LEU B 1 406 ? 2.643 -7.176 5.098 1 63.22 406 LEU B C 1
ATOM 9683 O O . LEU B 1 406 ? 2.514 -7.809 6.148 1 63.22 406 LEU B O 1
ATOM 9687 N N . SER B 1 407 ? 2.129 -7.484 4.035 1 74.19 407 SER B N 1
ATOM 9688 C CA . SER B 1 407 ? 1.008 -8.414 4.129 1 74.19 407 SER B CA 1
ATOM 9689 C C . SER B 1 407 ? 1.472 -9.859 3.953 1 74.19 407 SER B C 1
ATOM 9691 O O . SER B 1 407 ? 2.463 -10.117 3.27 1 74.19 407 SER B O 1
ATOM 9693 N N . LEU B 1 408 ? 0.879 -10.797 4.734 1 82.19 408 LEU B N 1
ATOM 9694 C CA . LEU B 1 408 ? 1.227 -12.211 4.781 1 82.19 408 LEU B CA 1
ATOM 9695 C C . LEU B 1 408 ? 1.093 -12.844 3.4 1 82.19 408 LEU B C 1
ATOM 9697 O O . LEU B 1 408 ? 2.018 -13.508 2.928 1 82.19 408 LEU B O 1
ATOM 9701 N N . ARG B 1 409 ? 0.047 -12.602 2.766 1 85.5 409 ARG B N 1
ATOM 9702 C CA . ARG B 1 409 ? -0.209 -13.266 1.491 1 85.5 409 ARG B CA 1
ATOM 9703 C C . ARG B 1 409 ? 0.777 -12.805 0.424 1 85.5 409 ARG B C 1
ATOM 9705 O O . ARG B 1 409 ? 1.403 -13.625 -0.248 1 85.5 409 ARG B O 1
ATOM 9712 N N . PRO B 1 410 ? 0.975 -11.531 0.306 1 83.88 410 PRO B N 1
ATOM 9713 C CA . PRO B 1 410 ? 1.967 -11.094 -0.678 1 83.88 410 PRO B CA 1
ATOM 9714 C C . PRO B 1 410 ? 3.367 -11.625 -0.382 1 83.88 410 PRO B C 1
ATOM 9716 O O . PRO B 1 410 ? 4.121 -11.945 -1.307 1 83.88 410 PRO B O 1
ATOM 9719 N N . ALA B 1 411 ? 3.684 -11.734 0.85 1 86.12 411 ALA B N 1
ATOM 9720 C CA . ALA B 1 411 ? 4.992 -12.273 1.213 1 86.12 411 ALA B CA 1
ATOM 9721 C C . ALA B 1 411 ? 5.117 -13.734 0.793 1 86.12 411 ALA B C 1
ATOM 9723 O O . ALA B 1 411 ? 6.16 -14.156 0.282 1 86.12 411 ALA B O 1
ATOM 9724 N N . ALA B 1 412 ? 4.117 -14.461 1.068 1 90.81 412 ALA B N 1
ATOM 9725 C CA . ALA B 1 412 ? 4.117 -15.875 0.68 1 90.81 412 ALA B CA 1
ATOM 9726 C C . ALA B 1 412 ? 4.156 -16.016 -0.838 1 90.81 412 ALA B C 1
ATOM 9728 O O . ALA B 1 412 ? 4.852 -16.891 -1.363 1 90.81 412 ALA B O 1
ATOM 9729 N N . GLU B 1 413 ? 3.412 -15.211 -1.473 1 91.62 413 GLU B N 1
ATOM 9730 C CA . GLU B 1 413 ? 3.4 -15.242 -2.932 1 91.62 413 GLU B CA 1
ATOM 9731 C C . GLU B 1 413 ? 4.766 -14.875 -3.502 1 91.62 413 GLU B C 1
ATOM 9733 O O . GLU B 1 413 ? 5.207 -15.453 -4.496 1 91.62 413 GLU B O 1
ATOM 9738 N N . HIS B 1 414 ? 5.344 -13.953 -2.934 1 91.06 414 HIS B N 1
ATOM 9739 C CA . HIS B 1 414 ? 6.68 -13.57 -3.377 1 91.06 414 HIS B CA 1
ATOM 9740 C C . HIS B 1 414 ? 7.672 -14.719 -3.184 1 91.06 414 HIS B C 1
ATOM 9742 O O . HIS B 1 414 ? 8.484 -14.992 -4.066 1 91.06 414 HIS B O 1
ATOM 9748 N N . ALA B 1 415 ? 7.617 -15.297 -2.031 1 92 415 ALA B N 1
ATOM 9749 C CA . ALA B 1 415 ? 8.477 -16.453 -1.776 1 92 415 ALA B CA 1
ATOM 9750 C C . ALA B 1 415 ? 8.242 -17.547 -2.801 1 92 415 ALA B C 1
ATOM 9752 O O . ALA B 1 415 ? 9.188 -18.156 -3.307 1 92 415 ALA B O 1
ATOM 9753 N N . ALA B 1 416 ? 7.02 -17.797 -3.064 1 95.25 416 ALA B N 1
ATOM 9754 C CA . ALA B 1 416 ? 6.668 -18.797 -4.062 1 95.25 416 ALA B CA 1
ATOM 9755 C C . ALA B 1 416 ? 7.211 -18.422 -5.438 1 95.25 416 ALA B C 1
ATOM 9757 O O . ALA B 1 416 ? 7.789 -19.25 -6.137 1 95.25 416 ALA B O 1
ATOM 9758 N N . LEU B 1 417 ? 7.027 -17.172 -5.777 1 95.38 417 LEU B N 1
ATOM 9759 C CA . LEU B 1 417 ? 7.508 -16.688 -7.066 1 95.38 417 LEU B CA 1
ATOM 9760 C C . LEU B 1 417 ? 9.016 -16.875 -7.188 1 95.38 417 LEU B C 1
ATOM 9762 O O . LEU B 1 417 ? 9.5 -17.391 -8.195 1 95.38 417 LEU B O 1
ATOM 9766 N N . MET B 1 418 ? 9.719 -16.5 -6.203 1 94.88 418 MET B N 1
ATOM 9767 C CA . MET B 1 418 ? 11.172 -16.594 -6.238 1 94.88 418 MET B CA 1
ATOM 9768 C C . MET B 1 418 ? 11.633 -18.031 -6.367 1 94.88 418 MET B C 1
ATOM 9770 O O . MET B 1 418 ? 12.562 -18.328 -7.121 1 94.88 418 MET B O 1
ATOM 9774 N N . THR B 1 419 ? 11.008 -18.906 -5.676 1 95.81 419 THR B N 1
ATOM 9775 C CA . THR B 1 419 ? 11.367 -20.312 -5.738 1 95.81 419 THR B CA 1
ATOM 9776 C C . THR B 1 419 ? 11.102 -20.875 -7.133 1 95.81 419 THR B C 1
ATOM 9778 O O . THR B 1 419 ? 11.945 -21.578 -7.699 1 95.81 419 THR B O 1
ATOM 9781 N N . LEU B 1 420 ? 9.961 -20.547 -7.621 1 96.5 420 LEU B N 1
ATOM 9782 C CA . LEU B 1 420 ? 9.594 -21.047 -8.938 1 96.5 420 LEU B CA 1
ATOM 9783 C C . LEU B 1 420 ? 10.508 -20.469 -10.016 1 96.5 420 LEU B C 1
ATOM 9785 O O . LEU B 1 420 ? 10.922 -21.172 -10.938 1 96.5 420 LEU B O 1
ATOM 9789 N N . GLU B 1 421 ? 10.844 -19.234 -9.906 1 96.44 421 GLU B N 1
ATOM 9790 C CA . GLU B 1 421 ? 11.734 -18.578 -10.867 1 96.44 421 GLU B CA 1
ATOM 9791 C C . GLU B 1 421 ? 13.148 -19.156 -10.773 1 96.44 421 GLU B C 1
ATOM 9793 O O . GLU B 1 421 ? 13.828 -19.312 -11.789 1 96.44 421 GLU B O 1
ATOM 9798 N N . ALA B 1 422 ? 13.555 -19.375 -9.594 1 96.62 422 ALA B N 1
ATOM 9799 C CA . ALA B 1 422 ? 14.883 -19.969 -9.422 1 96.62 422 ALA B CA 1
ATOM 9800 C C . ALA B 1 422 ? 14.969 -21.328 -10.102 1 96.62 422 ALA B C 1
ATOM 9802 O O . ALA B 1 422 ? 15.961 -21.641 -10.773 1 96.62 422 ALA B O 1
ATOM 9803 N N . ARG B 1 423 ? 13.961 -22.109 -9.969 1 95.5 423 ARG B N 1
ATOM 9804 C CA . ARG B 1 423 ? 13.945 -23.422 -10.609 1 95.5 423 ARG B CA 1
ATOM 9805 C C . ARG B 1 423 ? 13.922 -23.281 -12.125 1 95.5 423 ARG B C 1
ATOM 9807 O O . ARG B 1 423 ? 14.594 -24.047 -12.836 1 95.5 423 ARG B O 1
ATOM 9814 N N . ARG B 1 424 ? 13.133 -22.375 -12.531 1 93.19 424 ARG B N 1
ATOM 9815 C CA . ARG B 1 424 ? 13.094 -22.125 -13.969 1 93.19 424 ARG B CA 1
ATOM 9816 C C . ARG B 1 424 ? 14.461 -21.719 -14.5 1 93.19 424 ARG B C 1
ATOM 9818 O O . ARG B 1 424 ? 14.82 -22.062 -15.633 1 93.19 424 ARG B O 1
ATOM 9825 N N . ALA B 1 425 ? 15.227 -21.016 -13.727 1 94.31 425 ALA B N 1
ATOM 9826 C CA . ALA B 1 425 ? 16.562 -20.547 -14.102 1 94.31 425 ALA B CA 1
ATOM 9827 C C . ALA B 1 425 ? 17.609 -21.641 -13.93 1 94.31 425 ALA B C 1
ATOM 9829 O O . ALA B 1 425 ? 18.812 -21.375 -14.016 1 94.31 425 ALA B O 1
ATOM 9830 N N . LEU B 1 426 ? 17.219 -22.844 -13.555 1 94 426 LEU B N 1
ATOM 9831 C CA . LEU B 1 426 ? 18.062 -24.016 -13.414 1 94 426 LEU B CA 1
ATOM 9832 C C . LEU B 1 426 ? 18.938 -23.922 -12.164 1 94 426 LEU B C 1
ATOM 9834 O O . LEU B 1 426 ? 20.047 -24.438 -12.141 1 94 426 LEU B O 1
ATOM 9838 N N . VAL B 1 427 ? 18.531 -23.109 -11.227 1 97.31 427 VAL B N 1
ATOM 9839 C CA . VAL B 1 427 ? 19.172 -23.094 -9.914 1 97.31 427 VAL B CA 1
ATOM 9840 C C . VAL B 1 427 ? 18.656 -24.25 -9.07 1 97.31 427 VAL B C 1
ATOM 9842 O O . VAL B 1 427 ? 17.469 -24.547 -9.07 1 97.31 427 VAL B O 1
ATOM 9845 N N . ARG B 1 428 ? 19.547 -24.891 -8.43 1 96.88 428 ARG B N 1
ATOM 9846 C CA . ARG B 1 428 ? 19.141 -26.016 -7.59 1 96.88 428 ARG B CA 1
ATOM 9847 C C . ARG B 1 428 ? 18.516 -25.531 -6.289 1 96.88 428 ARG B C 1
ATOM 9849 O O . ARG B 1 428 ? 19.219 -25.062 -5.391 1 96.88 428 ARG B O 1
ATOM 9856 N N . THR B 1 429 ? 17.281 -25.547 -6.168 1 96.19 429 THR B N 1
ATOM 9857 C CA . THR B 1 429 ? 16.5 -25.188 -4.996 1 96.19 429 THR B CA 1
ATOM 9858 C C . THR B 1 429 ? 15.312 -26.141 -4.828 1 96.19 429 THR B C 1
ATOM 9860 O O . THR B 1 429 ? 14.828 -26.719 -5.809 1 96.19 429 THR B O 1
ATOM 9863 N N . PRO B 1 430 ? 14.945 -26.406 -3.584 1 94.44 430 PRO B N 1
ATOM 9864 C CA . PRO B 1 430 ? 13.789 -27.281 -3.404 1 94.44 430 PRO B CA 1
ATOM 9865 C C . PRO B 1 430 ? 12.531 -26.766 -4.102 1 94.44 430 PRO B C 1
ATOM 9867 O O . PRO B 1 430 ? 12.211 -25.594 -4 1 94.44 430 PRO B O 1
ATOM 9870 N N . GLY B 1 431 ? 11.844 -27.672 -4.832 1 94.69 431 GLY B N 1
ATOM 9871 C CA . GLY B 1 431 ? 10.656 -27.281 -5.578 1 94.69 431 GLY B CA 1
ATOM 9872 C C . GLY B 1 431 ? 9.461 -27.016 -4.688 1 94.69 431 GLY B C 1
ATOM 9873 O O . GLY B 1 431 ? 9.305 -27.656 -3.643 1 94.69 431 GLY B O 1
ATOM 9874 N N . LEU B 1 432 ? 8.609 -26.078 -5.07 1 95.25 432 LEU B N 1
ATOM 9875 C CA . LEU B 1 432 ? 7.359 -25.781 -4.379 1 95.25 432 LEU B CA 1
ATOM 9876 C C . LEU B 1 432 ? 6.289 -26.812 -4.711 1 95.25 432 LEU B C 1
ATOM 9878 O O . LEU B 1 432 ? 6.066 -27.125 -5.883 1 95.25 432 LEU B O 1
ATOM 9882 N N . MET B 1 433 ? 5.645 -27.297 -3.717 1 93.69 433 MET B N 1
ATOM 9883 C CA . MET B 1 433 ? 4.66 -28.344 -3.945 1 93.69 433 MET B CA 1
ATOM 9884 C C . MET B 1 433 ? 3.244 -27.828 -3.699 1 93.69 433 MET B C 1
ATOM 9886 O O . MET B 1 433 ? 2.283 -28.344 -4.27 1 93.69 433 MET B O 1
ATOM 9890 N N . GLY B 1 434 ? 3.123 -26.906 -2.807 1 93 434 GLY B N 1
ATOM 9891 C CA . GLY B 1 434 ? 1.791 -26.391 -2.527 1 93 434 GLY B CA 1
ATOM 9892 C C . GLY B 1 434 ? 1.788 -25.25 -1.538 1 93 434 GLY B C 1
ATOM 9893 O O . GLY B 1 434 ? 2.785 -25.016 -0.853 1 93 434 GLY B O 1
ATOM 9894 N N . MET B 1 435 ? 0.631 -24.5 -1.519 1 94.44 435 MET B N 1
ATOM 9895 C CA . MET B 1 435 ? 0.407 -23.391 -0.601 1 94.44 435 MET B CA 1
ATOM 9896 C C . MET B 1 435 ? -1.01 -23.422 -0.039 1 94.44 435 MET B C 1
ATOM 9898 O O . MET B 1 435 ? -1.94 -23.859 -0.717 1 94.44 435 MET B O 1
ATOM 9902 N N . ALA B 1 436 ? -1.122 -23.016 1.18 1 94.5 436 ALA B N 1
ATOM 9903 C CA . ALA B 1 436 ? -2.445 -22.906 1.792 1 94.5 436 ALA B CA 1
ATOM 9904 C C . ALA B 1 436 ? -2.465 -21.844 2.881 1 94.5 436 ALA B C 1
ATOM 9906 O O . ALA B 1 436 ? -1.44 -21.562 3.508 1 94.5 436 ALA B O 1
ATOM 9907 N N . GLU B 1 437 ? -3.582 -21.25 2.953 1 91.5 437 GLU B N 1
ATOM 9908 C CA . GLU B 1 437 ? -3.789 -20.266 4.008 1 91.5 437 GLU B CA 1
ATOM 9909 C C . GLU B 1 437 ? -4.699 -20.812 5.105 1 91.5 437 GLU B C 1
ATOM 9911 O O . GLU B 1 437 ? -5.68 -21.5 4.82 1 91.5 437 GLU B O 1
ATOM 9916 N N . ALA B 1 438 ? -4.277 -20.609 6.297 1 87.88 438 ALA B N 1
ATOM 9917 C CA . ALA B 1 438 ? -5.082 -21 7.453 1 87.88 438 ALA B CA 1
ATOM 9918 C C . ALA B 1 438 ? -5.031 -19.922 8.539 1 87.88 438 ALA B C 1
ATOM 9920 O O . ALA B 1 438 ? -3.986 -19.703 9.156 1 87.88 438 ALA B O 1
ATOM 9921 N N . GLU B 1 439 ? -6.105 -19.344 8.695 1 80.31 439 GLU B N 1
ATOM 9922 C CA . GLU B 1 439 ? -6.211 -18.297 9.711 1 80.31 439 GLU B CA 1
ATOM 9923 C C . GLU B 1 439 ? -5.184 -17.188 9.484 1 80.31 439 GLU B C 1
ATOM 9925 O O . GLU B 1 439 ? -5.145 -16.594 8.414 1 80.31 439 GLU B O 1
ATOM 9930 N N . GLU B 1 440 ? -4.281 -17.078 10.438 1 80.44 440 GLU B N 1
ATOM 9931 C CA . GLU B 1 440 ? -3.291 -16 10.328 1 80.44 440 GLU B CA 1
ATOM 9932 C C . GLU B 1 440 ? -1.927 -16.562 9.93 1 80.44 440 GLU B C 1
ATOM 9934 O O . GLU B 1 440 ? -0.893 -16.062 10.375 1 80.44 440 GLU B O 1
ATOM 9939 N N . SER B 1 441 ? -2.014 -17.672 9.18 1 90 441 SER B N 1
ATOM 9940 C CA . SER B 1 441 ? -0.776 -18.281 8.711 1 90 441 SER B CA 1
ATOM 9941 C C . SER B 1 441 ? -0.901 -18.734 7.258 1 90 441 SER B C 1
ATOM 9943 O O . SER B 1 441 ? -2.008 -19 6.777 1 90 441 SER B O 1
ATOM 9945 N N . VAL B 1 442 ? 0.183 -18.719 6.582 1 92.69 442 VAL B N 1
ATOM 9946 C CA . VAL B 1 442 ? 0.268 -19.297 5.242 1 92.69 442 VAL B CA 1
ATOM 9947 C C . VAL B 1 442 ? 1.354 -20.359 5.203 1 92.69 442 VAL B C 1
ATOM 9949 O O . VAL B 1 442 ? 2.461 -20.156 5.707 1 92.69 442 VAL B O 1
ATOM 9952 N N . LEU B 1 443 ? 1.004 -21.453 4.66 1 94.88 443 LEU B N 1
ATOM 9953 C CA . LEU B 1 443 ? 1.916 -22.594 4.586 1 94.88 443 LEU B CA 1
ATOM 9954 C C . LEU B 1 443 ? 2.527 -22.703 3.193 1 94.88 443 LEU B C 1
ATOM 9956 O O . LEU B 1 443 ? 1.828 -22.547 2.189 1 94.88 443 LEU B O 1
ATOM 9960 N N . LEU B 1 444 ? 3.797 -22.922 3.143 1 94.88 444 LEU B N 1
ATOM 9961 C CA . LEU B 1 444 ? 4.523 -23.25 1.925 1 94.88 444 LEU B CA 1
ATOM 9962 C C . LEU B 1 444 ? 5.152 -24.641 2.035 1 94.88 444 LEU B C 1
ATOM 9964 O O . LEU B 1 444 ? 5.961 -24.891 2.932 1 94.88 444 LEU B O 1
ATOM 9968 N N . VAL B 1 445 ? 4.805 -25.516 1.163 1 95.75 445 VAL B N 1
ATOM 9969 C CA . VAL B 1 445 ? 5.328 -26.875 1.173 1 95.75 445 VAL B CA 1
ATOM 9970 C C . VAL B 1 445 ? 6.387 -27.031 0.085 1 95.75 445 VAL B C 1
ATOM 9972 O O . VAL B 1 445 ? 6.129 -26.75 -1.088 1 95.75 445 VAL B O 1
ATOM 9975 N N . THR B 1 446 ? 7.578 -27.453 0.459 1 94.62 446 THR B N 1
ATOM 9976 C CA . THR B 1 446 ? 8.672 -27.641 -0.49 1 94.62 446 THR B CA 1
ATOM 9977 C C . THR B 1 446 ? 9.258 -29.031 -0.37 1 94.62 446 THR B C 1
ATOM 9979 O O . THR B 1 446 ? 8.977 -29.75 0.595 1 94.62 446 THR B O 1
ATOM 9982 N N . GLU B 1 447 ? 10.039 -29.406 -1.321 1 94.06 447 GLU B N 1
ATOM 9983 C CA . GLU B 1 447 ? 10.773 -30.672 -1.282 1 94.06 447 GLU B CA 1
ATOM 9984 C C . GLU B 1 447 ? 11.852 -30.656 -0.199 1 94.06 447 GLU B C 1
ATOM 9986 O O . GLU B 1 447 ? 12.227 -29.578 0.29 1 94.06 447 GLU B O 1
ATOM 9991 N N . HIS B 1 448 ? 12.234 -31.812 0.23 1 91.94 448 HIS B N 1
ATOM 9992 C CA . HIS B 1 448 ? 13.281 -31.953 1.238 1 91.94 448 HIS B CA 1
ATOM 9993 C C . HIS B 1 448 ? 14.617 -32.312 0.602 1 91.94 448 HIS B C 1
ATOM 9995 O O . HIS B 1 448 ? 14.68 -33.156 -0.298 1 91.94 448 HIS B O 1
ATOM 10001 N N . VAL B 1 449 ? 15.656 -31.625 1.053 1 91.19 449 VAL B N 1
ATOM 10002 C CA . VAL B 1 449 ? 17 -31.953 0.609 1 91.19 449 VAL B CA 1
ATOM 10003 C C . VAL B 1 449 ? 17.625 -32.969 1.552 1 91.19 449 VAL B C 1
ATOM 10005 O O . VAL B 1 449 ? 17.938 -32.656 2.703 1 91.19 449 VAL B O 1
ATOM 10008 N N . VAL B 1 450 ? 17.891 -34.156 1.02 1 87.31 450 VAL B N 1
ATOM 10009 C CA . VAL B 1 450 ? 18.391 -35.25 1.826 1 87.31 450 VAL B CA 1
ATOM 10010 C C . VAL B 1 450 ? 19.844 -35 2.186 1 87.31 450 VAL B C 1
ATOM 10012 O O . VAL B 1 450 ? 20.656 -34.688 1.315 1 87.31 450 VAL B O 1
ATOM 10015 N N . GLY B 1 451 ? 20.172 -35.094 3.459 1 84.75 451 GLY B N 1
ATOM 10016 C CA . GLY B 1 451 ? 21.531 -35 3.932 1 84.75 451 GLY B CA 1
ATOM 10017 C C . GLY B 1 451 ? 22.125 -33.594 3.777 1 84.75 451 GLY B C 1
ATOM 10018 O O . GLY B 1 451 ? 23.297 -33.469 3.443 1 84.75 451 GLY B O 1
ATOM 10019 N N . ALA B 1 452 ? 21.359 -32.625 3.914 1 88.69 452 ALA B N 1
ATOM 10020 C CA . ALA B 1 452 ? 21.797 -31.266 3.713 1 88.69 452 ALA B CA 1
ATOM 10021 C C . ALA B 1 452 ? 22.719 -30.812 4.836 1 88.69 452 ALA B C 1
ATOM 10023 O O . ALA B 1 452 ? 22.422 -31.016 6.016 1 88.69 452 ALA B O 1
ATOM 10024 N N . ARG B 1 453 ? 23.922 -30.375 4.508 1 90.12 453 ARG B N 1
ATOM 10025 C CA . ARG B 1 453 ? 24.859 -29.75 5.43 1 90.12 453 ARG B CA 1
ATOM 10026 C C . ARG B 1 453 ? 25.219 -28.344 4.973 1 90.12 453 ARG B C 1
ATOM 10028 O O . ARG B 1 453 ? 25.359 -28.078 3.773 1 90.12 453 ARG B O 1
ATOM 10035 N N . SER B 1 454 ? 25.328 -27.484 5.941 1 90.75 454 SER B N 1
ATOM 10036 C CA . SER B 1 454 ? 25.734 -26.125 5.602 1 90.75 454 SER B CA 1
ATOM 10037 C C . SER B 1 454 ? 27.156 -26.094 5.043 1 90.75 454 SER B C 1
ATOM 10039 O O . SER B 1 454 ? 28.016 -26.859 5.48 1 90.75 454 SER B O 1
ATOM 10041 N N . ILE B 1 455 ? 27.406 -25.203 4.156 1 91 455 ILE B N 1
ATOM 10042 C CA . ILE B 1 455 ? 28.719 -25.078 3.547 1 91 455 ILE B CA 1
ATOM 10043 C C . ILE B 1 455 ? 29.75 -24.672 4.605 1 91 455 ILE B C 1
ATOM 10045 O O . ILE B 1 455 ? 30.906 -25.062 4.531 1 91 455 ILE B O 1
ATOM 10049 N N . ARG B 1 456 ? 29.344 -23.984 5.59 1 87.44 456 ARG B N 1
ATOM 10050 C CA . ARG B 1 456 ? 30.234 -23.547 6.672 1 87.44 456 ARG B CA 1
ATOM 10051 C C . ARG B 1 456 ? 30.656 -24.734 7.535 1 87.44 456 ARG B C 1
ATOM 10053 O O . ARG B 1 456 ? 31.797 -24.797 7.996 1 87.44 456 ARG B O 1
ATOM 10060 N N . ASP B 1 457 ? 29.797 -25.656 7.703 1 86.81 457 ASP B N 1
ATOM 10061 C CA . ASP B 1 457 ? 30.078 -26.828 8.531 1 86.81 457 ASP B CA 1
ATOM 10062 C C . ASP B 1 457 ? 31.078 -27.766 7.844 1 86.81 457 ASP B C 1
ATOM 10064 O O . ASP B 1 457 ? 31.75 -28.547 8.5 1 86.81 457 ASP B O 1
ATOM 10068 N N . LEU B 1 458 ? 31.125 -27.625 6.578 1 88.75 458 LEU B N 1
ATOM 10069 C CA . LEU B 1 458 ? 32.094 -28.422 5.848 1 88.75 458 LEU B CA 1
ATOM 10070 C C . LEU B 1 458 ? 33.5 -27.891 6.074 1 88.75 458 LEU B C 1
ATOM 10072 O O . LEU B 1 458 ? 34.469 -28.672 6.156 1 88.75 458 LEU B O 1
ATOM 10076 N N . GLY B 1 459 ? 33.594 -26.578 6.246 1 87.12 459 GLY B N 1
ATOM 10077 C CA . GLY B 1 459 ? 34.906 -25.969 6.484 1 87.12 459 GLY B CA 1
ATOM 10078 C C . GLY B 1 459 ? 35.906 -26.297 5.41 1 87.12 459 GLY B C 1
ATOM 10079 O O . GLY B 1 459 ? 35.625 -26.141 4.219 1 87.12 459 GLY B O 1
ATOM 10080 N N . ASP B 1 460 ? 37.031 -26.875 5.812 1 84.12 460 ASP B N 1
ATOM 10081 C CA . ASP B 1 460 ? 38.156 -27.172 4.91 1 84.12 460 ASP B CA 1
ATOM 10082 C C . ASP B 1 460 ? 37.844 -28.406 4.062 1 84.12 460 ASP B C 1
ATOM 10084 O O . ASP B 1 460 ? 38.5 -28.656 3.047 1 84.12 460 ASP B O 1
ATOM 10088 N N . GLU B 1 461 ? 36.812 -29.125 4.402 1 87.12 461 GLU B N 1
ATOM 10089 C CA . GLU B 1 461 ? 36.406 -30.312 3.648 1 87.12 461 GLU B CA 1
ATOM 10090 C C . GLU B 1 461 ? 35.656 -29.922 2.377 1 87.12 461 GLU B C 1
ATOM 10092 O O . GLU B 1 461 ? 35.438 -30.766 1.504 1 87.12 461 GLU B O 1
ATOM 10097 N N . ALA B 1 462 ? 35.375 -28.656 2.281 1 91.38 462 ALA B N 1
ATOM 10098 C CA . ALA B 1 462 ? 34.719 -28.219 1.062 1 91.38 462 ALA B CA 1
ATOM 10099 C C . ALA B 1 462 ? 35.656 -28.297 -0.141 1 91.38 462 ALA B C 1
ATOM 10101 O O . ALA B 1 462 ? 36.656 -27.578 -0.205 1 91.38 462 ALA B O 1
ATOM 10102 N N . SER B 1 463 ? 35.375 -29.188 -1.06 1 91.94 463 SER B N 1
ATOM 10103 C CA . SER B 1 463 ? 36.188 -29.391 -2.25 1 91.94 463 SER B CA 1
ATOM 10104 C C . SER B 1 463 ? 36.094 -28.203 -3.207 1 91.94 463 SER B C 1
ATOM 10106 O O . SER B 1 463 ? 35.188 -27.359 -3.061 1 91.94 463 SER B O 1
ATOM 10108 N N . ASP B 1 464 ? 36.969 -28.062 -4.129 1 93.12 464 ASP B N 1
ATOM 10109 C CA . ASP B 1 464 ? 36.969 -27 -5.137 1 93.12 464 ASP B CA 1
ATOM 10110 C C . ASP B 1 464 ? 35.75 -27.125 -6.051 1 93.12 464 ASP B C 1
ATOM 10112 O O . ASP B 1 464 ? 35.219 -26.125 -6.559 1 93.12 464 ASP B O 1
ATOM 10116 N N . ARG B 1 465 ? 35.312 -28.359 -6.137 1 93.25 465 ARG B N 1
ATOM 10117 C CA . ARG B 1 465 ? 34.125 -28.578 -6.949 1 93.25 465 ARG B CA 1
ATOM 10118 C C . ARG B 1 465 ? 32.875 -27.969 -6.297 1 93.25 465 ARG B C 1
ATOM 10120 O O . ARG B 1 465 ? 32.031 -27.375 -6.973 1 93.25 465 ARG B O 1
ATOM 10127 N N . VAL B 1 466 ? 32.844 -28.156 -5.008 1 95.25 466 VAL B N 1
ATOM 10128 C CA . VAL B 1 466 ? 31.719 -27.594 -4.266 1 95.25 466 VAL B CA 1
ATOM 10129 C C . VAL B 1 466 ? 31.75 -26.078 -4.355 1 95.25 466 VAL B C 1
ATOM 10131 O O . VAL B 1 466 ? 30.703 -25.453 -4.586 1 95.25 466 VAL B O 1
ATOM 10134 N N . LEU B 1 467 ? 32.906 -25.516 -4.207 1 95.69 467 LEU B N 1
ATOM 10135 C CA . LEU B 1 467 ? 33.031 -24.062 -4.277 1 95.69 467 LEU B CA 1
ATOM 10136 C C . LEU B 1 467 ? 32.688 -23.562 -5.676 1 95.69 467 LEU B C 1
ATOM 10138 O O . LEU B 1 467 ? 32.031 -22.516 -5.824 1 95.69 467 LEU B O 1
ATOM 10142 N N . ALA B 1 468 ? 33.062 -24.297 -6.672 1 95.31 468 ALA B N 1
ATOM 10143 C CA . ALA B 1 468 ? 32.75 -23.938 -8.055 1 95.31 468 ALA B CA 1
ATOM 10144 C C . ALA B 1 468 ? 31.266 -23.984 -8.305 1 95.31 468 ALA B C 1
ATOM 10146 O O . ALA B 1 468 ? 30.719 -23.156 -9.039 1 95.31 468 ALA B O 1
ATOM 10147 N N . GLN B 1 469 ? 30.641 -24.953 -7.727 1 96 469 GLN B N 1
ATOM 10148 C CA . GLN B 1 469 ? 29.203 -25.109 -7.914 1 96 469 GLN B CA 1
ATOM 10149 C C . GLN B 1 469 ? 28.438 -23.922 -7.32 1 96 469 GLN B C 1
ATOM 10151 O O . GLN B 1 469 ? 27.406 -23.5 -7.863 1 96 469 GLN B O 1
ATOM 10156 N N . LEU B 1 470 ? 28.906 -23.453 -6.18 1 96.81 470 LEU B N 1
ATOM 10157 C CA . LEU B 1 470 ? 28.266 -22.281 -5.582 1 96.81 470 LEU B CA 1
ATOM 10158 C C . LEU B 1 470 ? 28.234 -21.125 -6.559 1 96.81 470 LEU B C 1
ATOM 10160 O O . LEU B 1 470 ? 27.188 -20.5 -6.777 1 96.81 470 LEU B O 1
ATOM 10164 N N . TRP B 1 471 ? 29.312 -20.859 -7.164 1 96.25 471 TRP B N 1
ATOM 10165 C CA . TRP B 1 471 ? 29.422 -19.75 -8.102 1 96.25 471 TRP B CA 1
ATOM 10166 C C . TRP B 1 471 ? 28.594 -20.031 -9.367 1 96.25 471 TRP B C 1
ATOM 10168 O O . TRP B 1 471 ? 28 -19.109 -9.93 1 96.25 471 TRP B O 1
ATOM 10178 N N . ASP B 1 472 ? 28.562 -21.281 -9.789 1 95.12 472 ASP B N 1
ATOM 10179 C CA . ASP B 1 472 ? 27.75 -21.656 -10.945 1 95.12 472 ASP B CA 1
ATOM 10180 C C . ASP B 1 472 ? 26.266 -21.406 -10.672 1 95.12 472 ASP B C 1
ATOM 10182 O O . ASP B 1 472 ? 25.547 -20.891 -11.531 1 95.12 472 ASP B O 1
ATOM 10186 N N . GLN B 1 473 ? 25.875 -21.812 -9.5 1 96.81 473 GLN B N 1
ATOM 10187 C CA . GLN B 1 473 ? 24.484 -21.625 -9.125 1 96.81 473 GLN B CA 1
ATOM 10188 C C . GLN B 1 473 ? 24.125 -20.141 -9.086 1 96.81 473 GLN B C 1
ATOM 10190 O O . GLN B 1 473 ? 23.047 -19.75 -9.555 1 96.81 473 GLN B O 1
ATOM 10195 N N . LEU B 1 474 ? 24.969 -19.344 -8.555 1 95.88 474 LEU B N 1
ATOM 10196 C CA . LEU B 1 474 ? 24.734 -17.906 -8.492 1 95.88 474 LEU B CA 1
ATOM 10197 C C . LEU B 1 474 ? 24.719 -17.281 -9.883 1 95.88 474 LEU B C 1
ATOM 10199 O O . LEU B 1 474 ? 23.922 -16.375 -10.164 1 95.88 474 LEU B O 1
ATOM 10203 N N . ARG B 1 475 ? 25.578 -17.734 -10.727 1 93.06 475 ARG B N 1
ATOM 10204 C CA . ARG B 1 475 ? 25.625 -17.234 -12.094 1 93.06 475 ARG B CA 1
ATOM 10205 C C . ARG B 1 475 ? 24.344 -17.547 -12.844 1 93.06 475 ARG B C 1
ATOM 10207 O O . ARG B 1 475 ? 23.828 -16.719 -13.594 1 93.06 475 ARG B O 1
ATOM 10214 N N . HIS B 1 476 ? 23.828 -18.766 -12.648 1 94.12 476 HIS B N 1
ATOM 10215 C CA . HIS B 1 476 ? 22.547 -19.125 -13.258 1 94.12 476 HIS B CA 1
ATOM 10216 C C . HIS B 1 476 ? 21.438 -18.188 -12.805 1 94.12 476 HIS B C 1
ATOM 10218 O O . HIS B 1 476 ? 20.641 -17.703 -13.617 1 94.12 476 HIS B O 1
ATOM 10224 N N . ALA B 1 477 ? 21.422 -17.922 -11.508 1 95.94 477 ALA B N 1
ATOM 10225 C CA . ALA B 1 477 ? 20.406 -17.031 -10.953 1 95.94 477 ALA B CA 1
ATOM 10226 C C . ALA B 1 477 ? 20.547 -15.617 -11.531 1 95.94 477 ALA B C 1
ATOM 10228 O O . ALA B 1 477 ? 19.547 -15.023 -11.969 1 95.94 477 ALA B O 1
ATOM 10229 N N . HIS B 1 478 ? 21.719 -15.133 -11.578 1 93.62 478 HIS B N 1
ATOM 10230 C CA . HIS B 1 478 ? 21.969 -13.766 -12.023 1 93.62 478 HIS B CA 1
ATOM 10231 C C . HIS B 1 478 ? 21.688 -13.609 -13.508 1 93.62 478 HIS B C 1
ATOM 10233 O O . HIS B 1 478 ? 21.172 -12.57 -13.945 1 93.62 478 HIS B O 1
ATOM 10239 N N . ALA B 1 479 ? 22.047 -14.578 -14.297 1 91.5 479 ALA B N 1
ATOM 10240 C CA . ALA B 1 479 ? 21.797 -14.531 -15.742 1 91.5 479 ALA B CA 1
ATOM 10241 C C . ALA B 1 479 ? 20.312 -14.422 -16.047 1 91.5 479 ALA B C 1
ATOM 10243 O O . ALA B 1 479 ? 19.906 -13.867 -17.062 1 91.5 479 ALA B O 1
ATOM 10244 N N . ALA B 1 480 ? 19.547 -14.953 -15.109 1 93.44 480 ALA B N 1
ATOM 10245 C CA . ALA B 1 480 ? 18.094 -14.906 -15.289 1 93.44 480 ALA B CA 1
ATOM 10246 C C . ALA B 1 480 ? 17.5 -13.664 -14.633 1 93.44 480 ALA B C 1
ATOM 10248 O O . ALA B 1 480 ? 16.266 -13.5 -14.594 1 93.44 480 ALA B O 1
ATOM 10249 N N . GLY B 1 481 ? 18.297 -12.844 -14.086 1 92.88 481 GLY B N 1
ATOM 10250 C CA . GLY B 1 481 ? 17.844 -11.602 -13.477 1 92.88 481 GLY B CA 1
ATOM 10251 C C . GLY B 1 481 ? 17.422 -11.766 -12.031 1 92.88 481 GLY B C 1
ATOM 10252 O O . GLY B 1 481 ? 16.656 -10.953 -11.508 1 92.88 481 GLY B O 1
ATOM 10253 N N . LEU B 1 482 ? 17.859 -12.82 -11.367 1 95.19 482 LEU B N 1
ATOM 10254 C CA . LEU B 1 482 ? 17.484 -13.062 -9.977 1 95.19 482 LEU B CA 1
ATOM 10255 C C . LEU B 1 482 ? 18.641 -12.727 -9.039 1 95.19 482 LEU B C 1
ATOM 10257 O O . LEU B 1 482 ? 19.797 -13 -9.352 1 95.19 482 LEU B O 1
ATOM 10261 N N . ALA B 1 483 ? 18.328 -12.078 -7.996 1 94.56 483 ALA B N 1
ATOM 10262 C CA . ALA B 1 483 ? 19.266 -11.867 -6.895 1 94.56 483 ALA B CA 1
ATOM 10263 C C . ALA B 1 483 ? 18.75 -12.523 -5.613 1 94.56 483 ALA B C 1
ATOM 10265 O O . ALA B 1 483 ? 17.547 -12.484 -5.324 1 94.56 483 ALA B O 1
ATOM 10266 N N . HIS B 1 484 ? 19.594 -13.164 -4.867 1 94.44 484 HIS B N 1
ATOM 10267 C CA . HIS B 1 484 ? 19.188 -13.883 -3.666 1 94.44 484 HIS B CA 1
ATOM 10268 C C . HIS B 1 484 ? 19 -12.93 -2.488 1 94.44 484 HIS B C 1
ATOM 10270 O O . HIS B 1 484 ? 18.016 -13.031 -1.756 1 94.44 484 HIS B O 1
ATOM 10276 N N . GLY B 1 485 ? 19.953 -11.992 -2.334 1 88.38 485 GLY B N 1
ATOM 10277 C CA . GLY B 1 485 ? 19.859 -10.938 -1.338 1 88.38 485 GLY B CA 1
ATOM 10278 C C . GLY B 1 485 ? 20.312 -11.383 0.043 1 88.38 485 GLY B C 1
ATOM 10279 O O . GLY B 1 485 ? 20.594 -10.547 0.904 1 88.38 485 GLY B O 1
ATOM 10280 N N . GLN B 1 486 ? 20.375 -12.703 0.345 1 89.25 486 GLN B N 1
ATOM 10281 C CA . GLN B 1 486 ? 20.781 -13.203 1.654 1 89.25 486 GLN B CA 1
ATOM 10282 C C . GLN B 1 486 ? 21.578 -14.5 1.526 1 89.25 486 GLN B C 1
ATOM 10284 O O . GLN B 1 486 ? 21.141 -15.547 2.02 1 89.25 486 GLN B O 1
ATOM 10289 N N . VAL B 1 487 ? 22.703 -14.375 1.012 1 94.75 487 VAL B N 1
ATOM 10290 C CA . VAL B 1 487 ? 23.578 -15.539 0.866 1 94.75 487 VAL B CA 1
ATOM 10291 C C . VAL B 1 487 ? 24.406 -15.727 2.133 1 94.75 487 VAL B C 1
ATOM 10293 O O . VAL B 1 487 ? 25.312 -14.945 2.408 1 94.75 487 VAL B O 1
ATOM 10296 N N . ASP B 1 488 ? 24.094 -16.688 2.898 1 91.56 488 ASP B N 1
ATOM 10297 C CA . ASP B 1 488 ? 24.797 -16.984 4.141 1 91.56 488 ASP B CA 1
ATOM 10298 C C . ASP B 1 488 ? 24.891 -18.484 4.371 1 91.56 488 ASP B C 1
ATOM 10300 O O . ASP B 1 488 ? 24.609 -19.281 3.473 1 91.56 488 ASP B O 1
ATOM 10304 N N . ALA B 1 489 ? 25.359 -18.875 5.512 1 89.75 489 ALA B N 1
ATOM 10305 C CA . ALA B 1 489 ? 25.625 -20.281 5.812 1 89.75 489 ALA B CA 1
ATOM 10306 C C . ALA B 1 489 ? 24.328 -21.078 5.867 1 89.75 489 ALA B C 1
ATOM 10308 O O . ALA B 1 489 ? 24.312 -22.281 5.559 1 89.75 489 ALA B O 1
ATOM 10309 N N . SER B 1 490 ? 23.25 -20.484 6.145 1 86.5 490 SER B N 1
ATOM 10310 C CA . SER B 1 490 ? 21.969 -21.172 6.262 1 86.5 490 SER B CA 1
ATOM 10311 C C . SER B 1 490 ? 21.312 -21.359 4.898 1 86.5 490 SER B C 1
ATOM 10313 O O . SER B 1 490 ? 20.484 -22.25 4.715 1 86.5 490 SER B O 1
ATOM 10315 N N . SER B 1 491 ? 21.656 -20.562 3.949 1 92.06 491 SER B N 1
ATOM 10316 C CA . SER B 1 491 ? 21 -20.594 2.648 1 92.06 491 SER B CA 1
ATOM 10317 C C . SER B 1 491 ? 21.797 -21.453 1.655 1 92.06 491 SER B C 1
ATOM 10319 O O . SER B 1 491 ? 21.281 -21.812 0.598 1 92.06 491 SER B O 1
ATOM 10321 N N . VAL B 1 492 ? 23.031 -21.734 2.006 1 94.94 492 VAL B N 1
ATOM 10322 C CA . VAL B 1 492 ? 23.859 -22.547 1.124 1 94.94 492 VAL B CA 1
ATOM 10323 C C . VAL B 1 492 ? 24.141 -23.906 1.781 1 94.94 492 VAL B C 1
ATOM 10325 O O . VAL B 1 492 ? 24.906 -23.984 2.748 1 94.94 492 VAL B O 1
ATOM 10328 N N . VAL B 1 493 ? 23.562 -24.969 1.172 1 93.19 493 VAL B N 1
ATOM 10329 C CA . VAL B 1 493 ? 23.719 -26.281 1.761 1 93.19 493 VAL B CA 1
ATOM 10330 C C . VAL B 1 493 ? 24.25 -27.266 0.708 1 93.19 493 VAL B C 1
ATOM 10332 O O . VAL B 1 493 ? 24.125 -27.016 -0.494 1 93.19 493 VAL B O 1
ATOM 10335 N N . VAL B 1 494 ? 24.906 -28.219 1.122 1 94.19 494 VAL B N 1
ATOM 10336 C CA . VAL B 1 494 ? 25.438 -29.266 0.259 1 94.19 494 VAL B CA 1
ATOM 10337 C C . VAL B 1 494 ? 24.781 -30.609 0.601 1 94.19 494 VAL B C 1
ATOM 10339 O O . VAL B 1 494 ? 24.703 -30.984 1.772 1 94.19 494 VAL B O 1
ATOM 10342 N N . ASP B 1 495 ? 24.234 -31.25 -0.438 1 91.56 495 ASP B N 1
ATOM 10343 C CA . ASP B 1 495 ? 23.562 -32.531 -0.202 1 91.56 495 ASP B CA 1
ATOM 10344 C C . ASP B 1 495 ? 24.547 -33.656 -0.075 1 91.56 495 ASP B C 1
ATOM 10346 O O . ASP B 1 495 ? 25.766 -33.438 -0.101 1 91.56 495 ASP B O 1
ATOM 10350 N N . ALA B 1 496 ? 24.016 -34.906 0.089 1 87.62 496 ALA B N 1
ATOM 10351 C CA . ALA B 1 496 ? 24.828 -36.094 0.318 1 87.62 496 ALA B CA 1
ATOM 10352 C C . ALA B 1 496 ? 25.688 -36.438 -0.908 1 87.62 496 ALA B C 1
ATOM 10354 O O . ALA B 1 496 ? 26.781 -37 -0.784 1 87.62 496 ALA B O 1
ATOM 10355 N N . ALA B 1 497 ? 25.297 -36 -2.156 1 90.94 497 ALA B N 1
ATOM 10356 C CA . ALA B 1 497 ? 26.016 -36.25 -3.398 1 90.94 497 ALA B CA 1
ATOM 10357 C C . ALA B 1 497 ? 27.016 -35.156 -3.691 1 90.94 497 ALA B C 1
ATOM 10359 O O . ALA B 1 497 ? 27.703 -35.156 -4.727 1 90.94 497 ALA B O 1
ATOM 10360 N N . GLY B 1 498 ? 27.094 -34.125 -2.814 1 90.88 498 GLY B N 1
ATOM 10361 C CA . GLY B 1 498 ? 28.047 -33.062 -2.982 1 90.88 498 GLY B CA 1
ATOM 10362 C C . GLY B 1 498 ? 27.531 -31.938 -3.875 1 90.88 498 GLY B C 1
ATOM 10363 O O . GLY B 1 498 ? 28.312 -31.188 -4.453 1 90.88 498 GLY B O 1
ATOM 10364 N N . ARG B 1 499 ? 26.297 -31.922 -4.094 1 95 499 ARG B N 1
ATOM 10365 C CA . ARG B 1 499 ? 25.703 -30.859 -4.898 1 95 499 ARG B CA 1
ATOM 10366 C C . ARG B 1 499 ? 25.297 -29.672 -4.027 1 95 499 ARG B C 1
ATOM 10368 O O . ARG B 1 499 ? 24.75 -29.859 -2.936 1 95 499 ARG B O 1
ATOM 10375 N N . VAL B 1 500 ? 25.531 -28.484 -4.488 1 96.25 500 VAL B N 1
ATOM 10376 C CA . VAL B 1 500 ? 25.25 -27.266 -3.738 1 96.25 500 VAL B CA 1
ATOM 10377 C C . VAL B 1 500 ? 23.812 -26.812 -4.02 1 96.25 500 VAL B C 1
ATOM 10379 O O . VAL B 1 500 ? 23.391 -26.781 -5.172 1 96.25 500 VAL B O 1
ATOM 10382 N N . TRP B 1 501 ? 23.094 -26.516 -2.975 1 95.69 501 TRP B N 1
ATOM 10383 C CA . TRP B 1 501 ? 21.734 -26.016 -3.055 1 95.69 501 TRP B CA 1
ATOM 10384 C C . TRP B 1 501 ? 21.625 -24.625 -2.461 1 95.69 501 TRP B C 1
ATOM 10386 O O . TRP B 1 501 ? 22.25 -24.328 -1.435 1 95.69 501 TRP B O 1
ATOM 10396 N N . LEU B 1 502 ? 20.922 -23.734 -3.129 1 96.12 502 LEU B N 1
ATOM 10397 C CA . LEU B 1 502 ? 20.625 -22.406 -2.592 1 96.12 502 LEU B CA 1
ATOM 10398 C C . LEU B 1 502 ? 19.203 -22.359 -2.039 1 96.12 502 LEU B C 1
ATOM 10400 O O . LEU B 1 502 ? 18.234 -22.484 -2.791 1 96.12 502 LEU B O 1
ATOM 10404 N N . LEU B 1 503 ? 19.125 -22.078 -0.774 1 92.19 503 LEU B N 1
ATOM 10405 C CA . LEU B 1 503 ? 17.828 -22.078 -0.107 1 92.19 503 LEU B CA 1
ATOM 10406 C C . LEU B 1 503 ? 17.391 -20.656 0.234 1 92.19 503 LEU B C 1
ATOM 10408 O O . LEU B 1 503 ? 18.141 -19.703 0.007 1 92.19 503 LEU B O 1
ATOM 10412 N N . ASP B 1 504 ? 16.172 -20.453 0.664 1 87.19 504 ASP B N 1
ATOM 10413 C CA . ASP B 1 504 ? 15.609 -19.25 1.284 1 87.19 504 ASP B CA 1
ATOM 10414 C C . ASP B 1 504 ? 15.617 -18.078 0.308 1 87.19 504 ASP B C 1
ATOM 10416 O O . ASP B 1 504 ? 16.266 -17.062 0.552 1 87.19 504 ASP B O 1
ATOM 10420 N N . TRP B 1 505 ? 14.859 -18.125 -0.653 1 91.06 505 TRP B N 1
ATOM 10421 C CA . TRP B 1 505 ? 14.75 -17.094 -1.671 1 91.06 505 TRP B CA 1
ATOM 10422 C C . TRP B 1 505 ? 13.734 -16.031 -1.256 1 91.06 505 TRP B C 1
ATOM 10424 O O . TRP B 1 505 ? 13.273 -15.234 -2.086 1 91.06 505 TRP B O 1
ATOM 10434 N N . ASN B 1 506 ? 13.406 -15.961 -0 1 82.94 506 ASN B N 1
ATOM 10435 C CA . ASN B 1 506 ? 12.344 -15.07 0.466 1 82.94 506 ASN B CA 1
ATOM 10436 C C . ASN B 1 506 ? 12.727 -13.602 0.295 1 82.94 506 ASN B C 1
ATOM 10438 O O . ASN B 1 506 ? 11.859 -12.75 0.102 1 82.94 506 ASN B O 1
ATOM 10442 N N . SER B 1 507 ? 13.945 -13.312 0.409 1 82.69 507 SER B N 1
ATOM 10443 C CA . SER B 1 507 ? 14.406 -11.93 0.29 1 82.69 507 SER B CA 1
ATOM 10444 C C . SER B 1 507 ? 14.938 -11.648 -1.107 1 82.69 507 SER B C 1
ATOM 10446 O O . SER B 1 507 ? 15.594 -10.625 -1.33 1 82.69 507 SER B O 1
ATOM 10448 N N . GLY B 1 508 ? 14.68 -12.523 -1.972 1 90.06 508 GLY B N 1
ATOM 10449 C CA . GLY B 1 508 ? 15.219 -12.375 -3.314 1 90.06 508 GLY B CA 1
ATOM 10450 C C . GLY B 1 508 ? 14.453 -11.367 -4.152 1 90.06 508 GLY B C 1
ATOM 10451 O O . GLY B 1 508 ? 13.406 -10.867 -3.732 1 90.06 508 GLY B O 1
ATOM 10452 N N . GLU B 1 509 ? 15.039 -10.992 -5.25 1 90.38 509 GLU B N 1
ATOM 10453 C CA . GLU B 1 509 ? 14.453 -10.039 -6.18 1 90.38 509 GLU B CA 1
ATOM 10454 C C . GLU B 1 509 ? 14.43 -10.594 -7.602 1 90.38 509 GLU B C 1
ATOM 10456 O O . GLU B 1 509 ? 15.391 -11.234 -8.039 1 90.38 509 GLU B O 1
ATOM 10461 N N . THR B 1 510 ? 13.219 -10.25 -8.188 1 91 510 THR B N 1
ATOM 10462 C CA . THR B 1 510 ? 13.148 -10.516 -9.625 1 91 510 THR B CA 1
ATOM 10463 C C . THR B 1 510 ? 13.586 -9.289 -10.414 1 91 510 THR B C 1
ATOM 10465 O O . THR B 1 510 ? 13.633 -8.18 -9.883 1 91 510 THR B O 1
ATOM 10468 N N . ILE B 1 511 ? 13.977 -9.383 -11.594 1 90.06 511 ILE B N 1
ATOM 10469 C CA . ILE B 1 511 ? 14.445 -8.234 -12.375 1 90.06 511 ILE B CA 1
ATOM 10470 C C . ILE B 1 511 ? 15.438 -7.426 -11.547 1 90.06 511 ILE B C 1
ATOM 10472 O O . ILE B 1 511 ? 15.25 -6.227 -11.336 1 90.06 511 ILE B O 1
ATOM 10476 N N . SER B 1 512 ? 16.375 -8.078 -11.047 1 90.12 512 SER B N 1
ATOM 10477 C CA . SER B 1 512 ? 17.312 -7.527 -10.062 1 90.12 512 SER B CA 1
ATOM 10478 C C . SER B 1 512 ? 18.172 -6.426 -10.672 1 90.12 512 SER B C 1
ATOM 10480 O O . SER B 1 512 ? 18.438 -6.434 -11.875 1 90.12 512 SER B O 1
ATOM 10482 N N . SER B 1 513 ? 18.562 -5.523 -9.812 1 85.44 513 SER B N 1
ATOM 10483 C CA . SER B 1 513 ? 19.484 -4.461 -10.203 1 85.44 513 SER B CA 1
ATOM 10484 C C . SER B 1 513 ? 20.938 -4.949 -10.188 1 85.44 513 SER B C 1
ATOM 10486 O O . SER B 1 513 ? 21.234 -6.004 -9.617 1 85.44 513 SER B O 1
ATOM 10488 N N . GLU B 1 514 ? 21.766 -4.227 -10.797 1 85.81 514 GLU B N 1
ATOM 10489 C CA . GLU B 1 514 ? 23.188 -4.574 -10.789 1 85.81 514 GLU B CA 1
ATOM 10490 C C . GLU B 1 514 ? 23.766 -4.531 -9.375 1 85.81 514 GLU B C 1
ATOM 10492 O O . GLU B 1 514 ? 24.594 -5.367 -9.008 1 85.81 514 GLU B O 1
ATOM 10497 N N . LEU B 1 515 ? 23.328 -3.643 -8.672 1 83.19 515 LEU B N 1
ATOM 10498 C CA . LEU B 1 515 ? 23.797 -3.518 -7.297 1 83.19 515 LEU B CA 1
ATOM 10499 C C . LEU B 1 515 ? 23.438 -4.75 -6.477 1 83.19 515 LEU B C 1
ATOM 10501 O O . LEU B 1 515 ? 24.25 -5.27 -5.723 1 83.19 515 LEU B O 1
ATOM 10505 N N . SER B 1 516 ? 22.219 -5.18 -6.609 1 88.75 516 SER B N 1
ATOM 10506 C CA . SER B 1 516 ? 21.766 -6.348 -5.859 1 88.75 516 SER B CA 1
ATOM 10507 C C . SER B 1 516 ? 22.594 -7.582 -6.219 1 88.75 516 SER B C 1
ATOM 10509 O O . SER B 1 516 ? 22.906 -8.398 -5.352 1 88.75 516 SER B O 1
ATOM 10511 N N . ARG B 1 517 ? 22.875 -7.746 -7.43 1 91.75 517 ARG B N 1
ATOM 10512 C CA . ARG B 1 517 ? 23.672 -8.883 -7.871 1 91.75 517 ARG B CA 1
ATOM 10513 C C . ARG B 1 517 ? 25.109 -8.781 -7.359 1 91.75 517 ARG B C 1
ATOM 10515 O O . ARG B 1 517 ? 25.719 -9.797 -7.004 1 91.75 517 ARG B O 1
ATOM 10522 N N . ARG B 1 518 ? 25.641 -7.566 -7.305 1 89.25 518 ARG B N 1
ATOM 10523 C CA . ARG B 1 518 ? 26.969 -7.375 -6.75 1 89.25 518 ARG B CA 1
ATOM 10524 C C . ARG B 1 518 ? 27 -7.691 -5.258 1 89.25 518 ARG B C 1
ATOM 10526 O O . ARG B 1 518 ? 27.984 -8.219 -4.746 1 89.25 518 ARG B O 1
ATOM 10533 N N . VAL B 1 519 ? 25.984 -7.352 -4.66 1 89.88 519 VAL B N 1
ATOM 10534 C CA . VAL B 1 519 ? 25.875 -7.656 -3.238 1 89.88 519 VAL B CA 1
ATOM 10535 C C . VAL B 1 519 ? 25.891 -9.172 -3.029 1 89.88 519 VAL B C 1
ATOM 10537 O O . VAL B 1 519 ? 26.547 -9.664 -2.113 1 89.88 519 VAL B O 1
ATOM 10540 N N . ASP B 1 520 ? 25.156 -9.891 -3.842 1 93.94 520 ASP B N 1
ATOM 10541 C CA . ASP B 1 520 ? 25.172 -11.344 -3.771 1 93.94 520 ASP B CA 1
ATOM 10542 C C . ASP B 1 520 ? 26.594 -11.891 -3.893 1 93.94 520 ASP B C 1
ATOM 10544 O O . ASP B 1 520 ? 26.984 -12.797 -3.148 1 93.94 520 ASP B O 1
ATOM 10548 N N . LEU B 1 521 ? 27.328 -11.32 -4.84 1 94.38 521 LEU B N 1
ATOM 10549 C CA . LEU B 1 521 ? 28.703 -11.789 -5.07 1 94.38 521 LEU B CA 1
ATOM 10550 C C . LEU B 1 521 ? 29.578 -11.492 -3.861 1 94.38 521 LEU B C 1
ATOM 10552 O O . LEU B 1 521 ? 30.391 -12.328 -3.465 1 94.38 521 LEU B O 1
ATOM 10556 N N . ALA B 1 522 ? 29.422 -10.359 -3.324 1 92.81 522 ALA B N 1
ATOM 10557 C CA . ALA B 1 522 ? 30.188 -10 -2.133 1 92.81 522 ALA B CA 1
ATOM 10558 C C . ALA B 1 522 ? 29.844 -10.922 -0.965 1 92.81 522 ALA B C 1
ATOM 10560 O O . ALA B 1 522 ? 30.75 -11.344 -0.227 1 92.81 522 ALA B O 1
ATOM 10561 N N . GLN B 1 523 ? 28.609 -11.219 -0.81 1 95.12 523 GLN B N 1
ATOM 10562 C CA . GLN B 1 523 ? 28.188 -12.094 0.269 1 95.12 523 GLN B CA 1
ATOM 10563 C C . GLN B 1 523 ? 28.734 -13.508 0.077 1 95.12 523 GLN B C 1
ATOM 10565 O O . GLN B 1 523 ? 29.172 -14.141 1.035 1 95.12 523 GLN B O 1
ATOM 10570 N N . ALA B 1 524 ? 28.641 -14 -1.133 1 96.5 524 ALA B N 1
ATOM 10571 C CA . ALA B 1 524 ? 29.172 -15.328 -1.43 1 96.5 524 ALA B CA 1
ATOM 10572 C C . ALA B 1 524 ? 30.672 -15.398 -1.178 1 96.5 524 ALA B C 1
ATOM 10574 O O . ALA B 1 524 ? 31.172 -16.375 -0.624 1 96.5 524 ALA B O 1
ATOM 10575 N N . LEU B 1 525 ? 31.359 -14.328 -1.565 1 95.31 525 LEU B N 1
ATOM 10576 C CA . LEU B 1 525 ? 32.812 -14.297 -1.364 1 95.31 525 LEU B CA 1
ATOM 10577 C C . LEU B 1 525 ? 33.156 -14.266 0.122 1 95.31 525 LEU B C 1
ATOM 10579 O O . LEU B 1 525 ? 34.062 -14.969 0.573 1 95.31 525 LEU B O 1
ATOM 10583 N N . ALA B 1 526 ? 32.469 -13.461 0.823 1 93.69 526 ALA B N 1
ATOM 10584 C CA . ALA B 1 526 ? 32.688 -13.391 2.266 1 93.69 526 ALA B CA 1
ATOM 10585 C C . ALA B 1 526 ? 32.406 -14.734 2.93 1 93.69 526 ALA B C 1
ATOM 10587 O O . ALA B 1 526 ? 33.156 -15.18 3.793 1 93.69 526 ALA B O 1
ATOM 10588 N N . LEU B 1 527 ? 31.297 -15.375 2.564 1 94.06 527 LEU B N 1
ATOM 10589 C CA . LEU B 1 527 ? 30.922 -16.672 3.115 1 94.06 527 LEU B CA 1
ATOM 10590 C C . LEU B 1 527 ? 32 -17.719 2.822 1 94.06 527 LEU B C 1
ATOM 10592 O O . LEU B 1 527 ? 32.406 -18.469 3.713 1 94.06 527 LEU B O 1
ATOM 10596 N N . THR B 1 528 ? 32.469 -17.766 1.57 1 94.81 528 THR B N 1
ATOM 10597 C CA . THR B 1 528 ? 33.469 -18.734 1.181 1 94.81 528 THR B CA 1
ATOM 10598 C C . THR B 1 528 ? 34.781 -18.453 1.897 1 94.81 528 THR B C 1
ATOM 10600 O O . THR B 1 528 ? 35.5 -19.391 2.303 1 94.81 528 THR B O 1
ATOM 10603 N N . ALA B 1 529 ? 35.125 -17.188 2.07 1 93.44 529 ALA B N 1
ATOM 10604 C CA . ALA B 1 529 ? 36.344 -16.828 2.768 1 93.44 529 ALA B CA 1
ATOM 10605 C C . ALA B 1 529 ? 36.312 -17.266 4.227 1 93.44 529 ALA B C 1
ATOM 10607 O O . ALA B 1 529 ? 37.312 -17.703 4.781 1 93.44 529 ALA B O 1
ATOM 10608 N N . LEU B 1 530 ? 35.188 -17.141 4.84 1 90.69 530 LEU B N 1
ATOM 10609 C CA . LEU B 1 530 ? 35.031 -17.547 6.23 1 90.69 530 LEU B CA 1
ATOM 10610 C C . LEU B 1 530 ? 35.062 -19.062 6.367 1 90.69 530 LEU B C 1
ATOM 10612 O O . LEU B 1 530 ? 35.375 -19.594 7.438 1 90.69 530 LEU B O 1
ATOM 10616 N N . THR B 1 531 ? 34.75 -19.766 5.277 1 91.69 531 THR B N 1
ATOM 10617 C CA . THR B 1 531 ? 34.656 -21.219 5.305 1 91.69 531 THR B CA 1
ATOM 10618 C C . THR B 1 531 ? 36.031 -21.844 5.027 1 91.69 531 THR B C 1
ATOM 10620 O O . THR B 1 531 ? 36.469 -22.75 5.758 1 91.69 531 THR B O 1
ATOM 10623 N N . VAL B 1 532 ? 36.781 -21.359 3.979 1 93.62 532 VAL B N 1
ATOM 10624 C CA . VAL B 1 532 ? 37.969 -22.062 3.535 1 93.62 532 VAL B CA 1
ATOM 10625 C C . VAL B 1 532 ? 39.188 -21.125 3.627 1 93.62 532 VAL B C 1
ATOM 10627 O O . VAL B 1 532 ? 40.312 -21.562 3.412 1 93.62 532 VAL B O 1
ATOM 10630 N N . GLY B 1 533 ? 38.969 -19.906 3.918 1 90.69 533 GLY B N 1
ATOM 10631 C CA . GLY B 1 533 ? 40.031 -18.938 3.955 1 90.69 533 GLY B CA 1
ATOM 10632 C C . GLY B 1 533 ? 40.031 -18 2.768 1 90.69 533 GLY B C 1
ATOM 10633 O O . GLY B 1 533 ? 39.375 -18.25 1.766 1 90.69 533 GLY B O 1
ATOM 10634 N N . VAL B 1 534 ? 40.781 -16.953 2.785 1 92.44 534 VAL B N 1
ATOM 10635 C CA . VAL B 1 534 ? 40.75 -15.859 1.824 1 92.44 534 VAL B CA 1
ATOM 10636 C C . VAL B 1 534 ? 41.375 -16.312 0.508 1 92.44 534 VAL B C 1
ATOM 10638 O O . VAL B 1 534 ? 40.812 -16.094 -0.565 1 92.44 534 VAL B O 1
ATOM 10641 N N . ASP B 1 535 ? 42.438 -17.062 0.486 1 91.31 535 ASP B N 1
ATOM 10642 C CA . ASP B 1 535 ? 43.188 -17.438 -0.716 1 91.31 535 ASP B CA 1
ATOM 10643 C C . ASP B 1 535 ? 42.375 -18.422 -1.562 1 91.31 535 ASP B C 1
ATOM 10645 O O . ASP B 1 535 ? 42.219 -18.234 -2.77 1 91.31 535 ASP B O 1
ATOM 10649 N N . ARG B 1 536 ? 41.875 -19.375 -0.897 1 93.25 536 ARG B N 1
ATOM 10650 C CA . ARG B 1 536 ? 41.062 -20.375 -1.616 1 93.25 536 ARG B CA 1
ATOM 10651 C C . ARG B 1 536 ? 39.781 -19.766 -2.137 1 93.25 536 ARG B C 1
ATOM 10653 O O . ARG B 1 536 ? 39.281 -20.156 -3.195 1 93.25 536 ARG B O 1
ATOM 10660 N N . ALA B 1 537 ? 39.281 -18.859 -1.375 1 94.75 537 ALA B N 1
ATOM 10661 C CA . ALA B 1 537 ? 38.031 -18.203 -1.788 1 94.75 537 ALA B CA 1
ATOM 10662 C C . ALA B 1 537 ? 38.25 -17.391 -3.057 1 94.75 537 ALA B C 1
ATOM 10664 O O . ALA B 1 537 ? 37.438 -17.453 -3.992 1 94.75 537 ALA B O 1
ATOM 10665 N N . ILE B 1 538 ? 39.281 -16.656 -3.104 1 93.31 538 ILE B N 1
ATOM 10666 C CA . ILE B 1 538 ? 39.562 -15.805 -4.254 1 93.31 538 ILE B CA 1
ATOM 10667 C C . ILE B 1 538 ? 39.906 -16.688 -5.461 1 93.31 538 ILE B C 1
ATOM 10669 O O . ILE B 1 538 ? 39.5 -16.375 -6.59 1 93.31 538 ILE B O 1
ATOM 10673 N N . ALA B 1 539 ? 40.594 -17.734 -5.242 1 93 539 ALA B N 1
ATOM 10674 C CA . ALA B 1 539 ? 40.938 -18.656 -6.32 1 93 539 ALA B CA 1
ATOM 10675 C C . ALA B 1 539 ? 39.656 -19.25 -6.93 1 93 539 ALA B C 1
ATOM 10677 O O . ALA B 1 539 ? 39.531 -19.344 -8.156 1 93 539 ALA B O 1
ATOM 10678 N N . ALA B 1 540 ? 38.812 -19.656 -6.094 1 94.25 540 ALA B N 1
ATOM 10679 C CA . ALA B 1 540 ? 37.531 -20.234 -6.562 1 94.25 540 ALA B CA 1
ATOM 10680 C C . ALA B 1 540 ? 36.719 -19.203 -7.344 1 94.25 540 ALA B C 1
ATOM 10682 O O . ALA B 1 540 ? 36.156 -19.516 -8.398 1 94.25 540 ALA B O 1
ATOM 10683 N N . ALA B 1 541 ? 36.625 -17.984 -6.832 1 93.94 541 ALA B N 1
ATOM 10684 C CA . ALA B 1 541 ? 35.875 -16.922 -7.488 1 93.94 541 ALA B CA 1
ATOM 10685 C C . ALA B 1 541 ? 36.531 -16.547 -8.828 1 93.94 541 ALA B C 1
ATOM 10687 O O . ALA B 1 541 ? 35.812 -16.281 -9.805 1 93.94 541 ALA B O 1
ATOM 10688 N N . SER B 1 542 ? 37.844 -16.531 -8.898 1 90.88 542 SER B N 1
ATOM 10689 C CA . SER B 1 542 ? 38.562 -16.141 -10.102 1 90.88 542 SER B CA 1
ATOM 10690 C C . SER B 1 542 ? 38.375 -17.156 -11.227 1 90.88 542 SER B C 1
ATOM 10692 O O . SER B 1 542 ? 38.469 -16.812 -12.406 1 90.88 542 SER B O 1
ATOM 10694 N N . ARG B 1 543 ? 38.031 -18.359 -10.898 1 90.88 543 ARG B N 1
ATOM 10695 C CA . ARG B 1 543 ? 37.812 -19.391 -11.906 1 90.88 543 ARG B CA 1
ATOM 10696 C C . ARG B 1 543 ? 36.438 -19.234 -12.547 1 90.88 543 ARG B C 1
ATOM 10698 O O . ARG B 1 543 ? 36.219 -19.625 -13.695 1 90.88 543 ARG B O 1
ATOM 10705 N N . SER B 1 544 ? 35.594 -18.641 -11.836 1 89.44 544 SER B N 1
ATOM 10706 C CA . SER B 1 544 ? 34.219 -18.594 -12.305 1 89.44 544 SER B CA 1
ATOM 10707 C C . SER B 1 544 ? 33.812 -17.188 -12.773 1 89.44 544 SER B C 1
ATOM 10709 O O . SER B 1 544 ? 32.906 -17.031 -13.594 1 89.44 544 SER B O 1
ATOM 10711 N N . LEU B 1 545 ? 34.469 -16.203 -12.258 1 88.88 545 LEU B N 1
ATOM 10712 C CA . LEU B 1 545 ? 34.062 -14.828 -12.555 1 88.88 545 LEU B CA 1
ATOM 10713 C C . LEU B 1 545 ? 35.125 -14.148 -13.422 1 88.88 545 LEU B C 1
ATOM 10715 O O . LEU B 1 545 ? 36.312 -14.523 -13.391 1 88.88 545 LEU B O 1
ATOM 10719 N N . SER B 1 546 ? 34.688 -13.148 -14.164 1 83.44 546 SER B N 1
ATOM 10720 C CA . SER B 1 546 ? 35.594 -12.328 -14.938 1 83.44 546 SER B CA 1
ATOM 10721 C C . SER B 1 546 ? 36.375 -11.352 -14.039 1 83.44 546 SER B C 1
ATOM 10723 O O . SER B 1 546 ? 35.969 -11.117 -12.898 1 83.44 546 SER B O 1
ATOM 10725 N N . THR B 1 547 ? 37.375 -10.805 -14.5 1 80.88 547 THR B N 1
ATOM 10726 C CA . THR B 1 547 ? 38.219 -9.867 -13.758 1 80.88 547 THR B CA 1
ATOM 10727 C C . THR B 1 547 ? 37.406 -8.602 -13.422 1 80.88 547 THR B C 1
ATOM 10729 O O . THR B 1 547 ? 37.562 -8.031 -12.336 1 80.88 547 THR B O 1
ATOM 10732 N N . GLN B 1 548 ? 36.562 -8.312 -14.328 1 75.25 548 GLN B N 1
ATOM 10733 C CA . GLN B 1 548 ? 35.75 -7.125 -14.102 1 75.25 548 GLN B CA 1
ATOM 10734 C C . GLN B 1 548 ? 34.719 -7.359 -12.984 1 75.25 548 GLN B C 1
ATOM 10736 O O . GLN B 1 548 ? 34.438 -6.457 -12.188 1 75.25 548 GLN B O 1
ATOM 10741 N N . GLN B 1 549 ? 34.25 -8.516 -12.977 1 82.94 549 GLN B N 1
ATOM 10742 C CA . GLN B 1 549 ? 33.312 -8.859 -11.93 1 82.94 549 GLN B CA 1
ATOM 10743 C C . GLN B 1 549 ? 33.969 -8.891 -10.562 1 82.94 549 GLN B C 1
ATOM 10745 O O . GLN B 1 549 ? 33.406 -8.414 -9.57 1 82.94 549 GLN B O 1
ATOM 10750 N N . LEU B 1 550 ? 35.156 -9.398 -10.539 1 85.5 550 LEU B N 1
ATOM 10751 C CA . LEU B 1 550 ? 35.906 -9.477 -9.289 1 85.5 550 LEU B CA 1
ATOM 10752 C C . LEU B 1 550 ? 36.219 -8.086 -8.758 1 85.5 550 LEU B C 1
ATOM 10754 O O . LEU B 1 550 ? 36.125 -7.832 -7.555 1 85.5 550 LEU B O 1
ATOM 10758 N N . ALA B 1 551 ? 36.531 -7.238 -9.656 1 79.38 551 ALA B N 1
ATOM 10759 C CA . ALA B 1 551 ? 36.875 -5.871 -9.273 1 79.38 551 ALA B CA 1
ATOM 10760 C C . ALA B 1 551 ? 35.656 -5.148 -8.711 1 79.38 551 ALA B C 1
ATOM 10762 O O . ALA B 1 551 ? 35.781 -4.297 -7.824 1 79.38 551 ALA B O 1
ATOM 10763 N N . SER B 1 552 ? 34.531 -5.535 -9.203 1 79.31 552 SER B N 1
ATOM 10764 C CA . SER B 1 552 ? 33.312 -4.848 -8.82 1 79.31 552 SER B CA 1
ATOM 10765 C C . SER B 1 552 ? 32.844 -5.277 -7.43 1 79.31 552 SER B C 1
ATOM 10767 O O . SER B 1 552 ? 32 -4.621 -6.82 1 79.31 552 SER B O 1
ATOM 10769 N N . ILE B 1 553 ? 33.438 -6.297 -6.855 1 87.56 553 ILE B N 1
ATOM 10770 C CA . ILE B 1 553 ? 33.031 -6.832 -5.566 1 87.56 553 ILE B CA 1
ATOM 10771 C C . ILE B 1 553 ? 33.688 -6.043 -4.438 1 87.56 553 ILE B C 1
ATOM 10773 O O . ILE B 1 553 ? 33.125 -5.902 -3.354 1 87.56 553 ILE B O 1
ATOM 10777 N N . ALA B 1 554 ? 34.844 -5.512 -4.641 1 83.5 554 ALA B N 1
ATOM 10778 C CA . ALA B 1 554 ? 35.688 -4.922 -3.607 1 83.5 554 ALA B CA 1
ATOM 10779 C C . ALA B 1 554 ? 34.969 -3.793 -2.883 1 83.5 554 ALA B C 1
ATOM 10781 O O . ALA B 1 554 ? 34.906 -3.77 -1.65 1 83.5 554 ALA B O 1
ATOM 10782 N N . PRO B 1 555 ? 34.281 -2.977 -3.678 1 79.5 555 PRO B N 1
ATOM 10783 C CA . PRO B 1 555 ? 33.625 -1.882 -2.971 1 79.5 555 PRO B CA 1
ATOM 10784 C C . PRO B 1 555 ? 32.438 -2.359 -2.121 1 79.5 555 PRO B C 1
ATOM 10786 O O . PRO B 1 555 ? 32 -1.643 -1.224 1 79.5 555 PRO B O 1
ATOM 10789 N N . MET B 1 556 ? 31.984 -3.504 -2.389 1 85.81 556 MET B N 1
ATOM 10790 C CA . MET B 1 556 ? 30.781 -4 -1.714 1 85.81 556 MET B CA 1
ATOM 10791 C C . MET B 1 556 ? 31.156 -4.773 -0.452 1 85.81 556 MET B C 1
ATOM 10793 O O . MET B 1 556 ? 30.281 -5.074 0.37 1 85.81 556 MET B O 1
ATOM 10797 N N . LEU B 1 557 ? 32.375 -5.031 -0.299 1 87.75 557 LEU B N 1
ATOM 10798 C CA . LEU B 1 557 ? 32.781 -5.832 0.848 1 87.75 557 LEU B CA 1
ATOM 10799 C C . LEU B 1 557 ? 32.844 -4.98 2.113 1 87.75 557 LEU B C 1
ATOM 10801 O O . LEU B 1 557 ? 33.906 -4.57 2.553 1 87.75 557 LEU B O 1
ATOM 10805 N N . GLN B 1 558 ? 31.672 -4.777 2.666 1 82.94 558 GLN B N 1
ATOM 10806 C CA . GLN B 1 558 ? 31.484 -4.031 3.906 1 82.94 558 GLN B CA 1
ATOM 10807 C C . GLN B 1 558 ? 30.484 -4.727 4.828 1 82.94 558 GLN B C 1
ATOM 10809 O O . GLN B 1 558 ? 29.672 -5.531 4.375 1 82.94 558 GLN B O 1
ATOM 10814 N N . ARG B 1 559 ? 30.547 -4.434 6.039 1 81.44 559 ARG B N 1
ATOM 10815 C CA . ARG B 1 559 ? 29.766 -5.125 7.059 1 81.44 559 ARG B CA 1
ATOM 10816 C C . ARG B 1 559 ? 28.281 -4.91 6.84 1 81.44 559 ARG B C 1
ATOM 10818 O O . ARG B 1 559 ? 27.469 -5.805 7.098 1 81.44 559 ARG B O 1
ATOM 10825 N N . VAL B 1 560 ? 27.906 -3.795 6.324 1 78 560 VAL B N 1
ATOM 10826 C CA . VAL B 1 560 ? 26.5 -3.422 6.199 1 78 560 VAL B CA 1
ATOM 10827 C C . VAL B 1 560 ? 25.844 -4.281 5.129 1 78 560 VAL B C 1
ATOM 10829 O O . VAL B 1 560 ? 24.625 -4.527 5.188 1 78 560 VAL B O 1
ATOM 10832 N N . VAL B 1 561 ? 26.562 -4.77 4.172 1 84.19 561 VAL B N 1
ATOM 10833 C CA . VAL B 1 561 ? 26.016 -5.52 3.043 1 84.19 561 VAL B CA 1
ATOM 10834 C C . VAL B 1 561 ? 25.891 -6.996 3.414 1 84.19 561 VAL B C 1
ATOM 10836 O O . VAL B 1 561 ? 25.156 -7.742 2.771 1 84.19 561 VAL B O 1
ATOM 10839 N N . LEU B 1 562 ? 26.484 -7.414 4.434 1 88.12 562 LEU B N 1
ATOM 10840 C CA . LEU B 1 562 ? 26.516 -8.828 4.801 1 88.12 562 LEU B CA 1
ATOM 10841 C C . LEU B 1 562 ? 25.297 -9.195 5.645 1 88.12 562 LEU B C 1
ATOM 10843 O O . LEU B 1 562 ? 24.828 -8.391 6.445 1 88.12 562 LEU B O 1
ATOM 10847 N N . PRO B 1 563 ? 24.812 -10.367 5.367 1 86.62 563 PRO B N 1
ATOM 10848 C CA . PRO B 1 563 ? 23.688 -10.836 6.18 1 86.62 563 PRO B CA 1
ATOM 10849 C C . PRO B 1 563 ? 24.031 -10.93 7.668 1 86.62 563 PRO B C 1
ATOM 10851 O O . PRO B 1 563 ? 25.203 -10.969 8.031 1 86.62 563 PRO B O 1
ATOM 10854 N N . ARG B 1 564 ? 23.094 -11.023 8.492 1 79.94 564 ARG B N 1
ATOM 10855 C CA . ARG B 1 564 ? 23.266 -11.008 9.945 1 79.94 564 ARG B CA 1
ATOM 10856 C C . ARG B 1 564 ? 24.109 -12.195 10.406 1 79.94 564 ARG B C 1
ATOM 10858 O O . ARG B 1 564 ? 25 -12.031 11.25 1 79.94 564 ARG B O 1
ATOM 10865 N N . GLU B 1 565 ? 23.859 -13.32 9.859 1 81.44 565 GLU B N 1
ATOM 10866 C CA . GLU B 1 565 ? 24.609 -14.508 10.266 1 81.44 565 GLU B CA 1
ATOM 10867 C C . GLU B 1 565 ? 26.094 -14.375 9.945 1 81.44 565 GLU B C 1
ATOM 10869 O O . GLU B 1 565 ? 26.938 -14.781 10.742 1 81.44 565 GLU B O 1
ATOM 10874 N N . THR B 1 566 ? 26.297 -13.828 8.812 1 87.62 566 THR B N 1
ATOM 10875 C CA . THR B 1 566 ? 27.688 -13.633 8.406 1 87.62 566 THR B CA 1
ATOM 10876 C C . THR B 1 566 ? 28.344 -12.539 9.242 1 87.62 566 THR B C 1
ATOM 10878 O O . THR B 1 566 ? 29.516 -12.641 9.602 1 87.62 566 THR B O 1
ATOM 10881 N N . ARG B 1 567 ? 27.609 -11.57 9.578 1 83.75 567 ARG B N 1
ATOM 10882 C CA . ARG B 1 567 ? 28.125 -10.492 10.414 1 83.75 567 ARG B CA 1
ATOM 10883 C C . ARG B 1 567 ? 28.484 -10.992 11.805 1 83.75 567 ARG B C 1
ATOM 10885 O O . ARG B 1 567 ? 29.5 -10.594 12.375 1 83.75 567 ARG B O 1
ATOM 10892 N N . GLU B 1 568 ? 27.672 -11.852 12.305 1 81.44 568 GLU B N 1
ATOM 10893 C CA . GLU B 1 568 ? 27.922 -12.406 13.633 1 81.44 568 GLU B CA 1
ATOM 10894 C C . GLU B 1 568 ? 29.125 -13.336 13.617 1 81.44 568 GLU B C 1
ATOM 10896 O O . GLU B 1 568 ? 29.891 -13.398 14.594 1 81.44 568 GLU B O 1
ATOM 10901 N N . ALA B 1 569 ? 29.234 -13.992 12.547 1 82 569 ALA B N 1
ATOM 10902 C CA . ALA B 1 569 ? 30.406 -14.867 12.422 1 82 569 ALA B CA 1
ATOM 10903 C C . ALA B 1 569 ? 31.688 -14.062 12.352 1 82 569 ALA B C 1
ATOM 10905 O O . ALA B 1 569 ? 32.719 -14.484 12.859 1 82 569 ALA B O 1
ATOM 10906 N N . ILE B 1 570 ? 31.703 -12.961 11.68 1 81.88 570 ILE B N 1
ATOM 10907 C CA . ILE B 1 570 ? 32.875 -12.102 11.555 1 81.88 570 ILE B CA 1
ATOM 10908 C C . ILE B 1 570 ? 33.125 -11.398 12.883 1 81.88 570 ILE B C 1
ATOM 10910 O O . ILE B 1 570 ? 34.281 -11.148 13.242 1 81.88 570 ILE B O 1
ATOM 10914 N N . GLY B 1 571 ? 32.125 -11.391 13.805 1 67 571 GLY B N 1
ATOM 10915 C CA . GLY B 1 571 ? 32.281 -10.781 15.117 1 67 571 GLY B CA 1
ATOM 10916 C C . GLY B 1 571 ? 32.656 -9.312 15.055 1 67 571 GLY B C 1
ATOM 10917 O O . GLY B 1 571 ? 32.938 -8.789 13.984 1 67 571 GLY B O 1
ATOM 10918 N N . ARG B 1 572 ? 32.469 -8.375 16.047 1 60.16 572 ARG B N 1
ATOM 10919 C CA . ARG B 1 572 ? 32.781 -6.949 16.125 1 60.16 572 ARG B CA 1
ATOM 10920 C C . ARG B 1 572 ? 34.25 -6.707 16.359 1 60.16 572 ARG B C 1
ATOM 10922 O O . ARG B 1 572 ? 34.781 -5.652 16 1 60.16 572 ARG B O 1
ATOM 10929 N N . ARG B 1 573 ? 34.906 -7.594 17.125 1 59.25 573 ARG B N 1
ATOM 10930 C CA . ARG B 1 573 ? 36.281 -7.441 17.562 1 59.25 573 ARG B CA 1
ATOM 10931 C C . ARG B 1 573 ? 37.094 -8.703 17.281 1 59.25 573 ARG B C 1
ATOM 10933 O O . ARG B 1 573 ? 36.531 -9.789 17.156 1 59.25 573 ARG B O 1
ATOM 10940 N N . GLY B 1 574 ? 38.344 -8.633 16.578 1 53.53 574 GLY B N 1
ATOM 10941 C CA . GLY B 1 574 ? 39.344 -9.695 16.531 1 53.53 574 GLY B CA 1
ATOM 10942 C C . GLY B 1 574 ? 39.75 -10.102 15.125 1 53.53 574 GLY B C 1
ATOM 10943 O O . GLY B 1 574 ? 39.625 -9.297 14.195 1 53.53 574 GLY B O 1
ATOM 10944 N N . GLU B 1 575 ? 40.094 -11.391 14.898 1 55.66 575 GLU B N 1
ATOM 10945 C CA . GLU B 1 575 ? 40.75 -12.016 13.742 1 55.66 575 GLU B CA 1
ATOM 10946 C C . GLU B 1 575 ? 39.812 -12.07 12.547 1 55.66 575 GLU B C 1
ATOM 10948 O O . GLU B 1 575 ? 40.25 -11.922 11.398 1 55.66 575 GLU B O 1
ATOM 10953 N N . SER B 1 576 ? 38.469 -12.062 12.805 1 62.09 576 SER B N 1
ATOM 10954 C CA . SER B 1 576 ? 37.531 -12.258 11.688 1 62.09 576 SER B CA 1
ATOM 10955 C C . SER B 1 576 ? 37.219 -10.938 11 1 62.09 576 SER B C 1
ATOM 10957 O O . SER B 1 576 ? 36.875 -10.914 9.82 1 62.09 576 SER B O 1
ATOM 10959 N N . ARG B 1 577 ? 37.281 -9.82 11.703 1 66.12 577 ARG B N 1
ATOM 10960 C CA . ARG B 1 577 ? 37.125 -8.516 11.055 1 66.12 577 ARG B CA 1
ATOM 10961 C C . ARG B 1 577 ? 38.219 -8.305 10.016 1 66.12 577 ARG B C 1
ATOM 10963 O O . ARG B 1 577 ? 38 -7.621 9.016 1 66.12 577 ARG B O 1
ATOM 10970 N N . GLN B 1 578 ? 39.281 -8.938 10.281 1 79 578 GLN B N 1
ATOM 10971 C CA . GLN B 1 578 ? 40.438 -8.812 9.398 1 79 578 GLN B CA 1
ATOM 10972 C C . GLN B 1 578 ? 40.219 -9.539 8.07 1 79 578 GLN B C 1
ATOM 10974 O O . GLN B 1 578 ? 40.812 -9.195 7.055 1 79 578 GLN B O 1
ATOM 10979 N N . VAL B 1 579 ? 39.156 -10.422 8.133 1 85.25 579 VAL B N 1
ATOM 10980 C CA . VAL B 1 579 ? 38.906 -11.211 6.93 1 85.25 579 VAL B CA 1
ATOM 10981 C C . VAL B 1 579 ? 38.406 -10.305 5.82 1 85.25 579 VAL B C 1
ATOM 10983 O O . VAL B 1 579 ? 38.781 -10.445 4.656 1 85.25 579 VAL B O 1
ATOM 10986 N N . LEU B 1 580 ? 37.562 -9.359 6.102 1 86.06 580 LEU B N 1
ATOM 10987 C CA . LEU B 1 580 ? 37 -8.477 5.086 1 86.06 580 LEU B CA 1
ATOM 10988 C C . LEU B 1 580 ? 38.094 -7.57 4.504 1 86.06 580 LEU B C 1
ATOM 10990 O O . LEU B 1 580 ? 38.094 -7.32 3.297 1 86.06 580 LEU B O 1
ATOM 10994 N N . GLN B 1 581 ? 38.938 -7.145 5.43 1 82.62 581 GLN B N 1
ATOM 10995 C CA . GLN B 1 581 ? 40.031 -6.297 4.961 1 82.62 581 GLN B CA 1
ATOM 10996 C C . GLN B 1 581 ? 41.031 -7.094 4.121 1 82.62 581 GLN B C 1
ATOM 10998 O O . GLN B 1 581 ? 41.531 -6.598 3.117 1 82.62 581 GLN B O 1
ATOM 11003 N N . ASP B 1 582 ? 41.281 -8.289 4.547 1 86.44 582 ASP B N 1
ATOM 11004 C CA . ASP B 1 582 ? 42.188 -9.164 3.787 1 86.44 582 ASP B CA 1
ATOM 11005 C C . ASP B 1 582 ? 41.625 -9.445 2.395 1 86.44 582 ASP B C 1
ATOM 11007 O O . ASP B 1 582 ? 42.375 -9.492 1.416 1 86.44 582 ASP B O 1
ATOM 11011 N N . LEU B 1 583 ? 40.344 -9.617 2.35 1 89.56 583 LEU B N 1
ATOM 11012 C CA . LEU B 1 583 ? 39.688 -9.867 1.071 1 89.56 583 LEU B CA 1
ATOM 11013 C C . LEU B 1 583 ? 39.781 -8.656 0.155 1 89.56 583 LEU B C 1
ATOM 11015 O O . LEU B 1 583 ? 40.062 -8.797 -1.035 1 89.56 583 LEU B O 1
ATOM 11019 N N . ARG B 1 584 ? 39.531 -7.547 0.699 1 85.56 584 ARG B N 1
ATOM 11020 C CA . ARG B 1 584 ? 39.625 -6.32 -0.083 1 85.56 584 ARG B CA 1
ATOM 11021 C C . ARG B 1 584 ? 41.031 -6.102 -0.616 1 85.56 584 ARG B C 1
ATOM 11023 O O . ARG B 1 584 ? 41.219 -5.758 -1.785 1 85.56 584 ARG B O 1
ATOM 11030 N N . ASP B 1 585 ? 41.938 -6.324 0.264 1 82.44 585 ASP B N 1
ATOM 11031 C CA . ASP B 1 585 ? 43.344 -6.148 -0.121 1 82.44 585 ASP B CA 1
ATOM 11032 C C . ASP B 1 585 ? 43.75 -7.137 -1.214 1 82.44 585 ASP B C 1
ATOM 11034 O O . ASP B 1 585 ? 44.438 -6.777 -2.16 1 82.44 585 ASP B O 1
ATOM 11038 N N . ALA B 1 586 ? 43.25 -8.281 -1.074 1 85.69 586 ALA B N 1
ATOM 11039 C CA . ALA B 1 586 ? 43.562 -9.312 -2.057 1 85.69 586 ALA B CA 1
ATOM 11040 C C . ALA B 1 586 ? 42.938 -8.992 -3.41 1 85.69 586 ALA B C 1
ATOM 11042 O O . ALA B 1 586 ? 43.531 -9.219 -4.457 1 85.69 586 ALA B O 1
ATOM 11043 N N . LEU B 1 587 ? 41.781 -8.469 -3.416 1 86.31 587 LEU B N 1
ATOM 11044 C CA . LEU B 1 587 ? 41.062 -8.141 -4.652 1 86.31 587 LEU B CA 1
ATOM 11045 C C . LEU B 1 587 ? 41.719 -6.941 -5.34 1 86.31 587 LEU B C 1
ATOM 11047 O O . LEU B 1 587 ? 41.812 -6.91 -6.57 1 86.31 587 LEU B O 1
ATOM 11051 N N . VAL B 1 588 ? 42.125 -6.016 -4.504 1 77.75 588 VAL B N 1
ATOM 11052 C CA . VAL B 1 588 ? 42.781 -4.836 -5.055 1 77.75 588 VAL B CA 1
ATOM 11053 C C . VAL B 1 588 ? 44.125 -5.223 -5.66 1 77.75 588 VAL B C 1
ATOM 11055 O O . VAL B 1 588 ? 44.531 -4.664 -6.68 1 77.75 588 VAL B O 1
ATOM 11058 N N . ALA B 1 589 ? 44.688 -6.137 -5.004 1 76.31 589 ALA B N 1
ATOM 11059 C CA . ALA B 1 589 ? 45.969 -6.621 -5.512 1 76.31 589 ALA B CA 1
ATOM 11060 C C . ALA B 1 589 ? 45.781 -7.324 -6.855 1 76.31 589 ALA B C 1
ATOM 11062 O O . ALA B 1 589 ? 46.656 -7.234 -7.727 1 76.31 589 ALA B O 1
ATOM 11063 N N . LEU B 1 590 ? 44.688 -7.918 -7.051 1 75.56 590 LEU B N 1
ATOM 11064 C CA . LEU B 1 590 ? 44.438 -8.672 -8.273 1 75.56 590 LEU B CA 1
ATOM 11065 C C . LEU B 1 590 ? 43.969 -7.742 -9.391 1 75.56 590 LEU B C 1
ATOM 11067 O O . LEU B 1 590 ? 44.281 -7.977 -10.562 1 75.56 590 LEU B O 1
ATOM 11071 N N . THR B 1 591 ? 43.125 -6.754 -8.977 1 71.06 591 THR B N 1
ATOM 11072 C CA . THR B 1 591 ? 42.625 -5.828 -9.984 1 71.06 591 THR B CA 1
ATOM 11073 C C . THR B 1 591 ? 42.938 -4.383 -9.594 1 71.06 591 THR B C 1
ATOM 11075 O O . THR B 1 591 ? 42.125 -3.734 -8.906 1 71.06 591 THR B O 1
ATOM 11078 N N . PRO B 1 592 ? 44 -3.908 -9.922 1 57.84 592 PRO B N 1
ATOM 11079 C CA . PRO B 1 592 ? 44.406 -2.57 -9.5 1 57.84 592 PRO B CA 1
ATOM 11080 C C . PRO B 1 592 ? 43.406 -1.493 -9.867 1 57.84 592 PRO B C 1
ATOM 11082 O O . PRO B 1 592 ? 43.406 -0.4 -9.297 1 57.84 592 PRO B O 1
ATOM 11085 N N . THR B 1 593 ? 42.562 -1.75 -10.75 1 54.25 593 THR B N 1
ATOM 11086 C CA . THR B 1 593 ? 41.562 -0.751 -11.109 1 54.25 593 THR B CA 1
ATOM 11087 C C . THR B 1 593 ? 40.406 -0.762 -10.109 1 54.25 593 THR B C 1
ATOM 11089 O O . THR B 1 593 ? 39.531 0.1 -10.164 1 54.25 593 THR B O 1
ATOM 11092 N N . ALA B 1 594 ? 40.438 -1.709 -9.289 1 55.34 594 ALA B N 1
ATOM 11093 C CA . ALA B 1 594 ? 39.312 -1.843 -8.359 1 55.34 594 ALA B CA 1
ATOM 11094 C C . ALA B 1 594 ? 39.344 -0.741 -7.305 1 55.34 594 ALA B C 1
ATOM 11096 O O . ALA B 1 594 ? 40.406 -0.464 -6.719 1 55.34 594 ALA B O 1
ATOM 11097 N N . HIS B 1 595 ? 38.562 0.36 -7.477 1 54.22 595 HIS B N 1
ATOM 11098 C CA . HIS B 1 595 ? 38.438 1.391 -6.449 1 54.22 595 HIS B CA 1
ATOM 11099 C C . HIS B 1 595 ? 38.062 0.788 -5.102 1 54.22 595 HIS B C 1
ATOM 11101 O O . HIS B 1 595 ? 37 0.143 -4.984 1 54.22 595 HIS B O 1
ATOM 11107 N N . ALA B 1 596 ? 39 0.496 -4.312 1 57.44 596 ALA B N 1
ATOM 11108 C CA . ALA B 1 596 ? 38.875 -0.163 -3.016 1 57.44 596 ALA B CA 1
ATOM 11109 C C . ALA B 1 596 ? 38 0.647 -2.076 1 57.44 596 ALA B C 1
ATOM 11111 O O . ALA B 1 596 ? 37.625 0.182 -0.989 1 57.44 596 ALA B O 1
ATOM 11112 N N . GLU B 1 597 ? 37.625 1.908 -2.486 1 56.34 597 GLU B N 1
ATOM 11113 C CA . GLU B 1 597 ? 36.906 2.678 -1.483 1 56.34 597 GLU B CA 1
ATOM 11114 C C . GLU B 1 597 ? 35.469 2.133 -1.291 1 56.34 597 GLU B C 1
ATOM 11116 O O . GLU B 1 597 ? 34.781 1.848 -2.266 1 56.34 597 GLU B O 1
ATOM 11121 N N . PRO B 1 598 ? 35.25 1.773 -0.061 1 61.06 598 PRO B N 1
ATOM 11122 C CA . PRO B 1 598 ? 33.906 1.271 0.238 1 61.06 598 PRO B CA 1
ATOM 11123 C C . PRO B 1 598 ? 32.812 2.168 -0.317 1 61.06 598 PRO B C 1
ATOM 11125 O O . PRO B 1 598 ? 32.906 3.395 -0.244 1 61.06 598 PRO B O 1
ATOM 11128 N N . ALA B 1 599 ? 31.969 1.575 -1.137 1 63.25 599 ALA B N 1
ATOM 11129 C CA . ALA B 1 599 ? 30.828 2.295 -1.704 1 63.25 599 ALA B CA 1
ATOM 11130 C C . ALA B 1 599 ? 29.953 2.879 -0.605 1 63.25 599 ALA B C 1
ATOM 11132 O O . ALA B 1 599 ? 29.812 2.289 0.469 1 63.25 599 ALA B O 1
ATOM 11133 N N . ARG B 1 600 ? 29.656 4.09 -0.556 1 58.91 600 ARG B N 1
ATOM 11134 C CA . ARG B 1 600 ? 28.781 4.734 0.427 1 58.91 600 ARG B CA 1
ATOM 11135 C C . ARG B 1 600 ? 27.344 4.23 0.306 1 58.91 600 ARG B C 1
ATOM 11137 O O . ARG B 1 600 ? 26.594 4.703 -0.54 1 58.91 600 ARG B O 1
ATOM 11144 N N . LEU B 1 601 ? 27.141 3.121 0.889 1 63.25 601 LEU B N 1
ATOM 11145 C CA . LEU B 1 601 ? 25.812 2.518 0.788 1 63.25 601 LEU B CA 1
ATOM 11146 C C . LEU B 1 601 ? 24.891 3.043 1.883 1 63.25 601 LEU B C 1
ATOM 11148 O O . LEU B 1 601 ? 23.656 2.926 1.779 1 63.25 601 LEU B O 1
ATOM 11152 N N . THR B 1 602 ? 25.422 3.701 2.963 1 62.69 602 THR B N 1
ATOM 11153 C CA . THR B 1 602 ? 24.562 4.145 4.051 1 62.69 602 THR B CA 1
ATOM 11154 C C . THR B 1 602 ? 24 5.535 3.764 1 62.69 602 THR B C 1
ATOM 11156 O O . THR B 1 602 ? 24.719 6.422 3.311 1 62.69 602 THR B O 1
ATOM 11159 N N . ARG B 1 603 ? 22.719 5.691 3.74 1 57.56 603 ARG B N 1
ATOM 11160 C CA . ARG B 1 603 ? 22.062 6.977 3.477 1 57.56 603 ARG B CA 1
ATOM 11161 C C . ARG B 1 603 ? 22.406 7.992 4.559 1 57.56 603 ARG B C 1
ATOM 11163 O O . ARG B 1 603 ? 22.609 9.172 4.266 1 57.56 603 ARG B O 1
ATOM 11170 N N . PHE B 1 604 ? 22.328 7.648 5.926 1 54.94 604 PHE B N 1
ATOM 11171 C CA . PHE B 1 604 ? 22.578 8.609 6.992 1 54.94 604 PHE B CA 1
ATOM 11172 C C . PHE B 1 604 ? 23.625 8.094 7.961 1 54.94 604 PHE B C 1
ATOM 11174 O O . PHE B 1 604 ? 23.609 6.926 8.352 1 54.94 604 PHE B O 1
ATOM 11181 N N . SER B 1 605 ? 24.797 8.648 7.855 1 55.94 605 SER B N 1
ATOM 11182 C CA . SER B 1 605 ? 25.719 8.344 8.938 1 55.94 605 SER B CA 1
ATOM 11183 C C . SER B 1 605 ? 25.312 9.039 10.234 1 55.94 605 SER B C 1
ATOM 11185 O O . SER B 1 605 ? 24.734 10.125 10.203 1 55.94 605 SER B O 1
ATOM 11187 N N . PRO B 1 606 ? 25.109 8.344 11.312 1 57.22 606 PRO B N 1
ATOM 11188 C CA . PRO B 1 606 ? 24.766 9 12.57 1 57.22 606 PRO B CA 1
ATOM 11189 C C . PRO B 1 606 ? 25.5 10.32 12.773 1 57.22 606 PRO B C 1
ATOM 11191 O O . PRO B 1 606 ? 24.938 11.266 13.336 1 57.22 606 PRO B O 1
ATOM 11194 N N . ARG B 1 607 ? 26.609 10.344 12.258 1 54.47 607 ARG B N 1
ATOM 11195 C CA . ARG B 1 607 ? 27.391 11.57 12.383 1 54.47 607 ARG B CA 1
ATOM 11196 C C . ARG B 1 607 ? 26.734 12.711 11.609 1 54.47 607 ARG B C 1
ATOM 11198 O O . ARG B 1 607 ? 26.656 13.836 12.102 1 54.47 607 ARG B O 1
ATOM 11205 N N . THR B 1 608 ? 26.219 12.266 10.539 1 56.06 608 THR B N 1
ATOM 11206 C CA . THR B 1 608 ? 25.578 13.273 9.711 1 56.06 608 THR B CA 1
ATOM 11207 C C . THR B 1 608 ? 24.266 13.734 10.344 1 56.06 608 THR B C 1
ATOM 11209 O O . THR B 1 608 ? 23.938 14.922 10.312 1 56.06 608 THR B O 1
ATOM 11212 N N . VAL B 1 609 ? 23.656 12.867 10.883 1 60.25 609 VAL B N 1
ATOM 11213 C CA . VAL B 1 609 ? 22.391 13.203 11.523 1 60.25 609 VAL B CA 1
ATOM 11214 C C . VAL B 1 609 ? 22.656 14.086 12.742 1 60.25 609 VAL B C 1
ATOM 11216 O O . VAL B 1 609 ? 21.969 15.094 12.945 1 60.25 609 VAL B O 1
ATOM 11219 N N . ILE B 1 610 ? 23.594 13.773 13.523 1 56.75 610 ILE B N 1
ATOM 11220 C CA . ILE B 1 610 ? 23.938 14.555 14.711 1 56.75 610 ILE B CA 1
ATOM 11221 C C . ILE B 1 610 ? 24.375 15.961 14.289 1 56.75 610 ILE B C 1
ATOM 11223 O O . ILE B 1 610 ? 23.953 16.953 14.883 1 56.75 610 ILE B O 1
ATOM 11227 N N . MET B 1 611 ? 25.078 16.016 13.289 1 54 611 MET B N 1
ATOM 11228 C CA . MET B 1 611 ? 25.547 17.297 12.805 1 54 611 MET B CA 1
ATOM 11229 C C . MET B 1 611 ? 24.391 18.141 12.273 1 54 611 MET B C 1
ATOM 11231 O O . MET B 1 611 ? 24.375 19.359 12.469 1 54 611 MET B O 1
ATOM 11235 N N . ALA B 1 612 ? 23.516 17.453 11.695 1 59.88 612 ALA B N 1
ATOM 11236 C CA . ALA B 1 612 ? 22.344 18.172 11.195 1 59.88 612 ALA B CA 1
ATOM 11237 C C . ALA B 1 612 ? 21.5 18.703 12.352 1 59.88 612 ALA B C 1
ATOM 11239 O O . ALA B 1 612 ? 21 19.828 12.289 1 59.88 612 ALA B O 1
ATOM 11240 N N . VAL B 1 613 ? 21.406 17.953 13.32 1 59.69 613 VAL B N 1
ATOM 11241 C CA . VAL B 1 613 ? 20.641 18.375 14.484 1 59.69 613 VAL B CA 1
ATOM 11242 C C . VAL B 1 613 ? 21.359 19.531 15.188 1 59.69 613 VAL B C 1
ATOM 11244 O O . VAL B 1 613 ? 20.719 20.516 15.578 1 59.69 613 VAL B O 1
ATOM 11247 N N . VAL B 1 614 ? 22.578 19.422 15.367 1 56.06 614 VAL B N 1
ATOM 11248 C CA . VAL B 1 614 ? 23.375 20.469 16 1 56.06 614 VAL B CA 1
ATOM 11249 C C . VAL B 1 614 ? 23.266 21.766 15.188 1 56.06 614 VAL B C 1
ATOM 11251 O O . VAL B 1 614 ? 23.109 22.844 15.742 1 56.06 614 VAL B O 1
ATOM 11254 N N . ALA B 1 615 ? 23.266 21.547 13.938 1 54.94 615 ALA B N 1
ATOM 11255 C CA . ALA B 1 615 ? 23.141 22.703 13.047 1 54.94 615 ALA B CA 1
ATOM 11256 C C . ALA B 1 615 ? 21.766 23.344 13.188 1 54.94 615 ALA B C 1
ATOM 11258 O O . ALA B 1 615 ? 21.656 24.578 13.234 1 54.94 615 ALA B O 1
ATOM 11259 N N . LEU B 1 616 ? 20.844 22.531 13.32 1 59.84 616 LEU B N 1
ATOM 11260 C CA . LEU B 1 616 ? 19.484 23.031 13.461 1 59.84 616 LEU B CA 1
ATOM 11261 C C . LEU B 1 616 ? 19.312 23.766 14.789 1 59.84 616 LEU B C 1
ATOM 11263 O O . LEU B 1 616 ? 18.688 24.828 14.836 1 59.84 616 LEU B O 1
ATOM 11267 N N . VAL B 1 617 ? 19.812 23.203 15.781 1 55.81 617 VAL B N 1
ATOM 11268 C CA . VAL B 1 617 ? 19.734 23.812 17.109 1 55.81 617 VAL B CA 1
ATOM 11269 C C . VAL B 1 617 ? 20.516 25.125 17.109 1 55.81 617 VAL B C 1
ATOM 11271 O O . VAL B 1 617 ? 20.078 26.109 17.688 1 55.81 617 VAL B O 1
ATOM 11274 N N . ALA B 1 618 ? 21.625 25.062 16.5 1 51.16 618 ALA B N 1
ATOM 11275 C CA . ALA B 1 618 ? 22.453 26.266 16.422 1 51.16 618 ALA B CA 1
ATOM 11276 C C . ALA B 1 618 ? 21.734 27.375 15.672 1 51.16 618 ALA B C 1
ATOM 11278 O O . ALA B 1 618 ? 21.734 28.531 16.125 1 51.16 618 ALA B O 1
ATOM 11279 N N . ILE B 1 619 ? 21.156 26.938 14.656 1 52.59 619 ILE B N 1
ATOM 11280 C CA . ILE B 1 619 ? 20.406 27.906 13.867 1 52.59 619 ILE B CA 1
ATOM 11281 C C . ILE B 1 619 ? 19.234 28.453 14.688 1 52.59 619 ILE B C 1
ATOM 11283 O O . ILE B 1 619 ? 18.984 29.656 14.703 1 52.59 619 ILE B O 1
ATOM 11287 N N . TRP B 1 620 ? 18.688 27.547 15.375 1 52.03 620 TRP B N 1
ATOM 11288 C CA . TRP B 1 620 ? 17.562 27.906 16.219 1 52.03 620 TRP B CA 1
ATOM 11289 C C . TRP B 1 620 ? 17.984 28.875 17.312 1 52.03 620 TRP B C 1
ATOM 11291 O O . TRP B 1 620 ? 17.312 29.875 17.578 1 52.03 620 TRP B O 1
ATOM 11301 N N . THR B 1 621 ? 19.047 28.672 17.984 1 47.62 621 THR B N 1
ATOM 11302 C CA . THR B 1 621 ? 19.547 29.484 19.094 1 47.62 621 THR B CA 1
ATOM 11303 C C . THR B 1 621 ? 19.953 30.859 18.609 1 47.62 621 THR B C 1
ATOM 11305 O O . THR B 1 621 ? 19.688 31.859 19.281 1 47.62 621 THR B O 1
ATOM 11308 N N . VAL B 1 622 ? 20.531 30.844 17.547 1 47.72 622 VAL B N 1
ATOM 11309 C CA . VAL B 1 622 ? 21 32.125 17 1 47.72 622 VAL B CA 1
ATOM 11310 C C . VAL B 1 622 ? 19.797 32.969 16.594 1 47.72 622 VAL B C 1
ATOM 11312 O O . VAL B 1 622 ? 19.734 34.156 16.891 1 47.72 622 VAL B O 1
ATOM 11315 N N . LEU B 1 623 ? 18.922 32.25 15.961 1 48.09 623 LEU B N 1
ATOM 11316 C CA . LEU B 1 623 ? 17.75 32.938 15.484 1 48.09 623 LEU B CA 1
ATOM 11317 C C . LEU B 1 623 ? 16.906 33.469 16.641 1 48.09 623 LEU B C 1
ATOM 11319 O O . LEU B 1 623 ? 16.328 34.562 16.578 1 48.09 623 LEU B O 1
ATOM 11323 N N . ALA B 1 624 ? 16.875 32.75 17.672 1 44 624 ALA B N 1
ATOM 11324 C CA . ALA B 1 624 ? 16.109 33.094 18.859 1 44 624 ALA B CA 1
ATOM 11325 C C . ALA B 1 624 ? 16.719 34.312 19.562 1 44 624 ALA B C 1
ATOM 11327 O O . ALA B 1 624 ? 16 35.062 20.234 1 44 624 ALA B O 1
ATOM 11328 N N . GLN B 1 625 ? 17.953 34.562 19.484 1 41.22 625 GLN B N 1
ATOM 11329 C CA . GLN B 1 625 ? 18.625 35.625 20.219 1 41.22 625 GLN B CA 1
ATOM 11330 C C . GLN B 1 625 ? 18.641 36.938 19.406 1 41.22 625 GLN B C 1
ATOM 11332 O O . GLN B 1 625 ? 18.891 38 19.938 1 41.22 625 GLN B O 1
ATOM 11337 N N . LEU B 1 626 ? 18.469 36.812 18.172 1 41.69 626 LEU B N 1
ATOM 11338 C CA . LEU B 1 626 ? 18.625 37.969 17.312 1 41.69 626 LEU B CA 1
ATOM 11339 C C . LEU B 1 626 ? 17.406 38.906 17.406 1 41.69 626 LEU B C 1
ATOM 11341 O O . LEU B 1 626 ? 16.281 38.438 17.234 1 41.69 626 LEU B O 1
ATOM 11345 N N . ASN B 1 627 ? 17.484 39.938 18.188 1 41.75 627 ASN B N 1
ATOM 11346 C CA . ASN B 1 627 ? 16.484 41 18.219 1 41.75 627 ASN B CA 1
ATOM 11347 C C . ASN B 1 627 ? 16.422 41.75 16.891 1 41.75 627 ASN B C 1
ATOM 11349 O O . ASN B 1 627 ? 17.219 42.688 16.672 1 41.75 627 ASN B O 1
ATOM 11353 N N . PHE B 1 628 ? 15.797 41.312 15.828 1 44.84 628 PHE B N 1
ATOM 11354 C CA . PHE B 1 628 ? 15.781 41.75 14.43 1 44.84 628 PHE B CA 1
ATOM 11355 C C . PHE B 1 628 ? 15.336 43.188 14.312 1 44.84 628 PHE B C 1
ATOM 11357 O O . PHE B 1 628 ? 15.75 43.906 13.383 1 44.84 628 PHE B O 1
ATOM 11364 N N . GLU B 1 629 ? 14.461 43.75 15.234 1 47.75 629 GLU B N 1
ATOM 11365 C CA . GLU B 1 629 ? 14.102 45.156 15.172 1 47.75 629 GLU B CA 1
ATOM 11366 C C . GLU B 1 629 ? 15.336 46.062 15.25 1 47.75 629 GLU B C 1
ATOM 11368 O O . GLU B 1 629 ? 15.461 47.031 14.508 1 47.75 629 GLU B O 1
ATOM 11373 N N . GLN B 1 630 ? 16.156 45.719 16.062 1 48.34 630 GLN B N 1
ATOM 11374 C CA . GLN B 1 630 ? 17.359 46.531 16.25 1 48.34 630 GLN B CA 1
ATOM 11375 C C . GLN B 1 630 ? 18.328 46.344 15.078 1 48.34 630 GLN B C 1
ATOM 11377 O O . GLN B 1 630 ? 18.984 47.312 14.664 1 48.34 630 GLN B O 1
ATOM 11382 N N . VAL B 1 631 ? 18.219 45.125 14.508 1 52.12 631 VAL B N 1
ATOM 11383 C CA . VAL B 1 631 ? 19.125 44.844 13.398 1 52.12 631 VAL B CA 1
ATOM 11384 C C . VAL B 1 631 ? 18.672 45.625 12.156 1 52.12 631 VAL B C 1
ATOM 11386 O O . VAL B 1 631 ? 19.484 46.188 11.438 1 52.12 631 VAL B O 1
ATOM 11389 N N . SER B 1 632 ? 17.344 45.625 11.836 1 53.41 632 SER B N 1
ATOM 11390 C CA . SER B 1 632 ? 16.812 46.312 10.664 1 53.41 632 SER B CA 1
ATOM 11391 C C . SER B 1 632 ? 17.047 47.812 10.75 1 53.41 632 SER B C 1
ATOM 11393 O O . SER B 1 632 ? 17.406 48.469 9.758 1 53.41 632 SER B O 1
ATOM 11395 N N . ALA B 1 633 ? 16.781 48.406 11.875 1 57.62 633 ALA B N 1
ATOM 11396 C CA . ALA B 1 633 ? 17.031 49.844 12.055 1 57.62 633 ALA B CA 1
ATOM 11397 C C . ALA B 1 633 ? 18.516 50.156 11.852 1 57.62 633 ALA B C 1
ATOM 11399 O O . ALA B 1 633 ? 18.844 51.188 11.234 1 57.62 633 ALA B O 1
ATOM 11400 N N . ALA B 1 634 ? 19.281 49.25 12.164 1 56.81 634 ALA B N 1
ATOM 11401 C CA . ALA B 1 634 ? 20.719 49.469 12.078 1 56.81 634 ALA B CA 1
ATOM 11402 C C . ALA B 1 634 ? 21.219 49.344 10.641 1 56.81 634 ALA B C 1
ATOM 11404 O O . ALA B 1 634 ? 22.047 50.125 10.18 1 56.81 634 ALA B O 1
ATOM 11405 N N . VAL B 1 635 ? 20.609 48.344 9.883 1 61.12 635 VAL B N 1
ATOM 11406 C CA . VAL B 1 635 ? 21.062 48.094 8.523 1 61.12 635 VAL B CA 1
ATOM 11407 C C . VAL B 1 635 ? 20.609 49.188 7.586 1 61.12 635 VAL B C 1
ATOM 11409 O O . VAL B 1 635 ? 21.312 49.562 6.645 1 61.12 635 VAL B O 1
ATOM 11412 N N . ALA B 1 636 ? 19.375 49.719 7.855 1 61.12 636 ALA B N 1
ATOM 11413 C CA . ALA B 1 636 ? 18.859 50.812 7.027 1 61.12 636 ALA B CA 1
ATOM 11414 C C . ALA B 1 636 ? 19.75 52.031 7.121 1 61.12 636 ALA B C 1
ATOM 11416 O O . ALA B 1 636 ? 19.906 52.781 6.148 1 61.12 636 ALA B O 1
ATOM 11417 N N . ASP B 1 637 ? 20.453 52.312 8.242 1 66.5 637 ASP B N 1
ATOM 11418 C CA . ASP B 1 637 ? 21.281 53.5 8.438 1 66.5 637 ASP B CA 1
ATOM 11419 C C . ASP B 1 637 ? 22.75 53.188 8.133 1 66.5 637 ASP B C 1
ATOM 11421 O O . ASP B 1 637 ? 23.609 54.031 8.352 1 66.5 637 ASP B O 1
ATOM 11425 N N . ALA B 1 638 ? 23 52 7.516 1 74.81 638 ALA B N 1
ATOM 11426 C CA . ALA B 1 638 ? 24.406 51.625 7.316 1 74.81 638 ALA B CA 1
ATOM 11427 C C . ALA B 1 638 ? 24.984 52.312 6.07 1 74.81 638 ALA B C 1
ATOM 11429 O O . ALA B 1 638 ? 24.297 52.406 5.047 1 74.81 638 ALA B O 1
ATOM 11430 N N . SER B 1 639 ? 26.109 53.031 6.109 1 83.56 639 SER B N 1
ATOM 11431 C CA . SER B 1 639 ? 26.797 53.656 4.988 1 83.56 639 SER B CA 1
ATOM 11432 C C . SER B 1 639 ? 27.297 52.625 3.99 1 83.56 639 SER B C 1
ATOM 11434 O O . SER B 1 639 ? 28.078 51.719 4.348 1 83.56 639 SER B O 1
ATOM 11436 N N . ILE B 1 640 ? 26.906 52.656 2.711 1 82.38 640 ILE B N 1
ATOM 11437 C CA . ILE B 1 640 ? 27.25 51.719 1.652 1 82.38 640 ILE B CA 1
ATOM 11438 C C . ILE B 1 640 ? 28.75 51.812 1.349 1 82.38 640 ILE B C 1
ATOM 11440 O O . ILE B 1 640 ? 29.359 50.781 0.983 1 82.38 640 ILE B O 1
ATOM 11444 N N . TRP B 1 641 ? 29.281 53 1.595 1 84.69 641 TRP B N 1
ATOM 11445 C CA . TRP B 1 641 ? 30.703 53.188 1.28 1 84.69 641 TRP B CA 1
ATOM 11446 C C . TRP B 1 641 ? 31.578 52.375 2.211 1 84.69 641 TRP B C 1
ATOM 11448 O O . TRP B 1 641 ? 32.562 51.781 1.772 1 84.69 641 TRP B O 1
ATOM 11458 N N . TRP B 1 642 ? 31.125 52.219 3.4 1 89 642 TRP B N 1
ATOM 11459 C CA . TRP B 1 642 ? 31.938 51.438 4.344 1 89 642 TRP B CA 1
ATOM 11460 C C . TRP B 1 642 ? 31.703 49.969 4.172 1 89 642 TRP B C 1
ATOM 11462 O O . TRP B 1 642 ? 32.594 49.156 4.434 1 89 642 TRP B O 1
ATOM 11472 N N . ILE B 1 643 ? 30.594 49.656 3.648 1 89 643 ILE B N 1
ATOM 11473 C CA . ILE B 1 643 ? 30.344 48.25 3.346 1 89 643 ILE B CA 1
ATOM 11474 C C . ILE B 1 643 ? 31.219 47.812 2.166 1 89 643 ILE B C 1
ATOM 11476 O O . ILE B 1 643 ? 31.781 46.719 2.176 1 89 643 ILE B O 1
ATOM 11480 N N . LEU B 1 644 ? 31.344 48.719 1.182 1 89.56 644 LEU B N 1
ATOM 11481 C CA . LEU B 1 644 ? 32.219 48.438 0.044 1 89.56 644 LEU B CA 1
ATOM 11482 C C . LEU B 1 644 ? 33.688 48.344 0.48 1 89.56 644 LEU B C 1
ATOM 11484 O O . LEU B 1 644 ? 34.438 47.531 -0.026 1 89.56 644 LEU B O 1
ATOM 11488 N N . ALA B 1 645 ? 34 49.219 1.407 1 91.75 645 ALA B N 1
ATOM 11489 C CA . ALA B 1 645 ? 35.344 49.156 1.95 1 91.75 645 ALA B CA 1
ATOM 11490 C C . ALA B 1 645 ? 35.594 47.812 2.654 1 91.75 645 ALA B C 1
ATOM 11492 O O . ALA B 1 645 ? 36.656 47.219 2.512 1 91.75 645 ALA B O 1
ATOM 11493 N N . ALA B 1 646 ? 34.562 47.406 3.398 1 92.75 646 ALA B N 1
ATOM 11494 C CA . ALA B 1 646 ? 34.656 46.125 4.07 1 92.75 646 ALA B CA 1
ATOM 11495 C C . ALA B 1 646 ? 34.812 45 3.061 1 92.75 646 ALA B C 1
ATOM 11497 O O . ALA B 1 646 ? 35.562 44.031 3.299 1 92.75 646 ALA B O 1
ATOM 11498 N N . LEU B 1 647 ? 34.219 45.094 1.921 1 91.69 647 LEU B N 1
ATOM 11499 C CA . LEU B 1 647 ? 34.344 44.094 0.866 1 91.69 647 LEU B CA 1
ATOM 11500 C C . LEU B 1 647 ? 35.75 44.094 0.263 1 91.69 647 LEU B C 1
ATOM 11502 O O . LEU B 1 647 ? 36.312 43.031 -0.006 1 91.69 647 LEU B O 1
ATOM 11506 N N . VAL B 1 648 ? 36.281 45.281 0.052 1 92.44 648 VAL B N 1
ATOM 11507 C CA . VAL B 1 648 ? 37.625 45.406 -0.509 1 92.44 648 VAL B CA 1
ATOM 11508 C C . VAL B 1 648 ? 38.625 44.75 0.442 1 92.44 648 VAL B C 1
ATOM 11510 O O . VAL B 1 648 ? 39.531 44.031 0.008 1 92.44 648 VAL B O 1
ATOM 11513 N N . PHE B 1 649 ? 38.438 44.969 1.727 1 93.06 649 PHE B N 1
ATOM 11514 C CA . PHE B 1 649 ? 39.344 44.375 2.705 1 93.06 649 PHE B CA 1
ATOM 11515 C C . PHE B 1 649 ? 39.156 42.875 2.762 1 93.06 649 PHE B C 1
ATOM 11517 O O . PHE B 1 649 ? 40.125 42.125 2.955 1 93.06 649 PHE B O 1
ATOM 11524 N N . SER B 1 650 ? 37.938 42.469 2.613 1 92.88 650 SER B N 1
ATOM 11525 C CA . SER B 1 650 ? 37.688 41.031 2.568 1 92.88 650 SER B CA 1
ATOM 11526 C C . SER B 1 650 ? 38.375 40.375 1.384 1 92.88 650 SER B C 1
ATOM 11528 O O . SER B 1 650 ? 38.969 39.281 1.52 1 92.88 650 SER B O 1
ATOM 11530 N N . LEU B 1 651 ? 38.344 40.969 0.247 1 90.5 651 LEU B N 1
ATOM 11531 C CA . LEU B 1 651 ? 39.031 40.438 -0.936 1 90.5 651 LEU B CA 1
ATOM 11532 C C . LEU B 1 651 ? 40.531 40.438 -0.748 1 90.5 651 LEU B C 1
ATOM 11534 O O . LEU B 1 651 ? 41.219 39.562 -1.263 1 90.5 651 LEU B O 1
ATOM 11538 N N . ALA B 1 652 ? 41 41.406 -0.005 1 91.5 652 ALA B N 1
ATOM 11539 C CA . ALA B 1 652 ? 42.438 41.5 0.275 1 91.5 652 ALA B CA 1
ATOM 11540 C C . ALA B 1 652 ? 42.906 40.344 1.134 1 91.5 652 ALA B C 1
ATOM 11542 O O . ALA B 1 652 ? 44.094 39.969 1.104 1 91.5 652 ALA B O 1
ATOM 11543 N N . THR B 1 653 ? 42 39.781 1.911 1 91.88 653 THR B N 1
ATOM 11544 C CA . THR B 1 653 ? 42.344 38.625 2.721 1 91.88 653 THR B CA 1
ATOM 11545 C C . THR B 1 653 ? 42.781 37.469 1.833 1 91.88 653 THR B C 1
ATOM 11547 O O . THR B 1 653 ? 43.719 36.75 2.156 1 91.88 653 THR B O 1
ATOM 11550 N N . TYR B 1 654 ? 42.156 37.312 0.738 1 91.31 654 TYR B N 1
ATOM 11551 C CA . TYR B 1 654 ? 42.5 36.219 -0.163 1 91.31 654 TYR B CA 1
ATOM 11552 C C . TYR B 1 654 ? 43.844 36.438 -0.843 1 91.31 654 TYR B C 1
ATOM 11554 O O . TYR B 1 654 ? 44.594 35.5 -1.076 1 91.31 654 TYR B O 1
ATOM 11562 N N . VAL B 1 655 ? 44.125 37.656 -1.07 1 91.62 655 VAL B N 1
ATOM 11563 C CA . VAL B 1 655 ? 45.438 38 -1.634 1 91.62 655 VAL B CA 1
ATOM 11564 C C . VAL B 1 655 ? 46.531 37.688 -0.616 1 91.62 655 VAL B C 1
ATOM 11566 O O . VAL B 1 655 ? 47.562 37.125 -0.966 1 91.62 655 VAL B O 1
ATOM 11569 N N . GLY B 1 656 ? 46.25 38.094 0.598 1 91.88 656 GLY B N 1
ATOM 11570 C CA . GLY B 1 656 ? 47.219 37.75 1.646 1 91.88 656 GLY B CA 1
ATOM 11571 C C . GLY B 1 656 ? 47.469 36.281 1.805 1 91.88 656 GLY B C 1
ATOM 11572 O O . GLY B 1 656 ? 48.594 35.812 1.929 1 91.88 656 GLY B O 1
ATOM 11573 N N . ALA B 1 657 ? 46.375 35.562 1.781 1 89.19 657 ALA B N 1
ATOM 11574 C CA . ALA B 1 657 ? 46.469 34.094 1.907 1 89.19 657 ALA B CA 1
ATOM 11575 C C . ALA B 1 657 ? 47.219 33.5 0.722 1 89.19 657 ALA B C 1
ATOM 11577 O O . ALA B 1 657 ? 48.031 32.594 0.894 1 89.19 657 ALA B O 1
ATOM 11578 N N . GLY B 1 658 ? 46.906 33.938 -0.486 1 89.62 658 GLY B N 1
ATOM 11579 C CA . GLY B 1 658 ? 47.625 33.469 -1.661 1 89.62 658 GLY B CA 1
ATOM 11580 C C . GLY B 1 658 ? 49.125 33.781 -1.613 1 89.62 658 GLY B C 1
ATOM 11581 O O . GLY B 1 658 ? 49.938 32.938 -1.975 1 89.62 658 GLY B O 1
ATOM 11582 N N . LEU B 1 659 ? 49.438 34.938 -1.106 1 90.75 659 LEU B N 1
ATOM 11583 C CA . LEU B 1 659 ? 50.844 35.344 -1.002 1 90.75 659 LEU B CA 1
ATOM 11584 C C . LEU B 1 659 ? 51.594 34.469 -0.03 1 90.75 659 LEU B C 1
ATOM 11586 O O . LEU B 1 659 ? 52.75 34.094 -0.281 1 90.75 659 LEU B O 1
ATOM 11590 N N . THR B 1 660 ? 50.969 34.125 1.032 1 89.62 660 THR B N 1
ATOM 11591 C CA . THR B 1 660 ? 51.594 33.25 2.021 1 89.62 660 THR B CA 1
ATOM 11592 C C . THR B 1 660 ? 51.844 31.859 1.447 1 89.62 660 THR B C 1
ATOM 11594 O O . THR B 1 660 ? 52.906 31.281 1.651 1 89.62 660 THR B O 1
ATOM 11597 N N . LEU B 1 661 ? 50.906 31.391 0.728 1 88 661 LEU B N 1
ATOM 11598 C CA . LEU B 1 661 ? 51.031 30.062 0.132 1 88 661 LEU B CA 1
ATOM 11599 C C . LEU B 1 661 ? 52.156 30.047 -0.914 1 88 661 LEU B C 1
ATOM 11601 O O . LEU B 1 661 ? 52.938 29.109 -0.97 1 88 661 LEU B O 1
ATOM 11605 N N . VAL B 1 662 ? 52.219 31.031 -1.726 1 88.25 662 VAL B N 1
ATOM 11606 C CA . VAL B 1 662 ? 53.219 31.109 -2.768 1 88.25 662 VAL B CA 1
ATOM 11607 C C . VAL B 1 662 ? 54.625 31.234 -2.133 1 88.25 662 VAL B C 1
ATOM 11609 O O . VAL B 1 662 ? 55.562 30.625 -2.609 1 88.25 662 VAL B O 1
ATOM 11612 N N . ALA B 1 663 ? 54.719 31.938 -1.06 1 88.56 663 ALA B N 1
ATOM 11613 C CA . ALA B 1 663 ? 56 32.188 -0.403 1 88.56 663 ALA B CA 1
ATOM 11614 C C . ALA B 1 663 ? 56.562 30.906 0.209 1 88.56 663 ALA B C 1
ATOM 11616 O O . ALA B 1 663 ? 57.781 30.688 0.19 1 88.56 663 ALA B O 1
ATOM 11617 N N . PHE B 1 664 ? 55.688 30.047 0.642 1 86.75 664 PHE B N 1
ATOM 11618 C CA . PHE B 1 664 ? 56.188 28.875 1.361 1 86.75 664 PHE B CA 1
ATOM 11619 C C . PHE B 1 664 ? 56.125 27.641 0.476 1 86.75 664 PHE B C 1
ATOM 11621 O O . PHE B 1 664 ? 56.5 26.547 0.915 1 86.75 664 PHE B O 1
ATOM 11628 N N . SER B 1 665 ? 55.781 27.797 -0.704 1 84.31 665 SER B N 1
ATOM 11629 C CA . SER B 1 665 ? 55.781 26.688 -1.645 1 84.31 665 SER B CA 1
ATOM 11630 C C . SER B 1 665 ? 57.125 26.578 -2.371 1 84.31 665 SER B C 1
ATOM 11632 O O . SER B 1 665 ? 57.719 27.609 -2.725 1 84.31 665 SER B O 1
ATOM 11634 N N . PRO B 1 666 ? 57.5 25.359 -2.496 1 78.31 666 PRO B N 1
ATOM 11635 C CA . PRO B 1 666 ? 58.781 25.203 -3.182 1 78.31 666 PRO B CA 1
ATOM 11636 C C . PRO B 1 666 ? 58.688 25.469 -4.68 1 78.31 666 PRO B C 1
ATOM 11638 O O . PRO B 1 666 ? 59.688 25.875 -5.301 1 78.31 666 PRO B O 1
ATOM 11641 N N . GLU B 1 667 ? 57.562 25.281 -5.223 1 79.62 667 GLU B N 1
ATOM 11642 C CA . GLU B 1 667 ? 57.375 25.5 -6.656 1 79.62 667 GLU B CA 1
ATOM 11643 C C . GLU B 1 667 ? 56.906 26.922 -6.945 1 79.62 667 GLU B C 1
ATOM 11645 O O . GLU B 1 667 ? 56.312 27.562 -6.082 1 79.62 667 GLU B O 1
ATOM 11650 N N . ARG B 1 668 ? 57.312 27.406 -8.031 1 82.06 668 ARG B N 1
ATOM 11651 C CA . ARG B 1 668 ? 56.875 28.75 -8.43 1 82.06 668 ARG B CA 1
ATOM 11652 C C . ARG B 1 668 ? 55.406 28.766 -8.75 1 82.06 668 ARG B C 1
ATOM 11654 O O . ARG B 1 668 ? 54.938 28.125 -9.688 1 82.06 668 ARG B O 1
ATOM 11661 N N . LEU B 1 669 ? 54.656 29.25 -7.832 1 85.69 669 LEU B N 1
ATOM 11662 C CA . LEU B 1 669 ? 53.219 29.375 -8.016 1 85.69 669 LEU B CA 1
ATOM 11663 C C . LEU B 1 669 ? 52.844 30.812 -8.352 1 85.69 669 LEU B C 1
ATOM 11665 O O . LEU B 1 669 ? 53.531 31.75 -7.965 1 85.69 669 LEU B O 1
ATOM 11669 N N . SER B 1 670 ? 51.906 31 -9.195 1 87.56 670 SER B N 1
ATOM 11670 C CA . SER B 1 670 ? 51.406 32.344 -9.5 1 87.56 670 SER B CA 1
ATOM 11671 C C . SER B 1 670 ? 50.531 32.875 -8.352 1 87.56 670 SER B C 1
ATOM 11673 O O . SER B 1 670 ? 49.75 32.125 -7.762 1 87.56 670 SER B O 1
ATOM 11675 N N . VAL B 1 671 ? 50.781 34.125 -7.934 1 89.38 671 VAL B N 1
ATOM 11676 C CA . VAL B 1 671 ? 50.031 34.75 -6.844 1 89.38 671 VAL B CA 1
ATOM 11677 C C . VAL B 1 671 ? 48.562 34.844 -7.199 1 89.38 671 VAL B C 1
ATOM 11679 O O . VAL B 1 671 ? 47.688 34.594 -6.348 1 89.38 671 VAL B O 1
ATOM 11682 N N . TRP B 1 672 ? 48.281 35.031 -8.391 1 87.88 672 TRP B N 1
ATOM 11683 C CA . TRP B 1 672 ? 46.875 35.188 -8.82 1 87.88 672 TRP B CA 1
ATOM 11684 C C . TRP B 1 672 ? 46.156 33.844 -8.789 1 87.88 672 TRP B C 1
ATOM 11686 O O . TRP B 1 672 ? 45 33.781 -8.336 1 87.88 672 TRP B O 1
ATOM 11696 N N . LYS B 1 673 ? 46.75 32.812 -9.18 1 87.5 673 LYS B N 1
ATOM 11697 C CA . LYS B 1 673 ? 46.125 31.484 -9.148 1 87.5 673 LYS B CA 1
ATOM 11698 C C . LYS B 1 673 ? 45.969 30.984 -7.719 1 87.5 673 LYS B C 1
ATOM 11700 O O . LYS B 1 673 ? 44.938 30.391 -7.379 1 87.5 673 LYS B O 1
ATOM 11705 N N . SER B 1 674 ? 46.969 31.344 -6.996 1 89.5 674 SER B N 1
ATOM 11706 C CA . SER B 1 674 ? 46.906 30.938 -5.598 1 89.5 674 SER B CA 1
ATOM 11707 C C . SER B 1 674 ? 45.75 31.656 -4.875 1 89.5 674 SER B C 1
ATOM 11709 O O . SER B 1 674 ? 45.094 31.078 -4.023 1 89.5 674 SER B O 1
ATOM 11711 N N . THR B 1 675 ? 45.531 32.875 -5.207 1 90.81 675 THR B N 1
ATOM 11712 C CA . THR B 1 675 ? 44.438 33.625 -4.648 1 90.81 675 THR B CA 1
ATOM 11713 C C . THR B 1 675 ? 43.094 33.062 -5.09 1 90.81 675 THR B C 1
ATOM 11715 O O . THR B 1 675 ? 42.156 32.969 -4.297 1 90.81 675 THR B O 1
ATOM 11718 N N . GLU B 1 676 ? 43.031 32.656 -6.215 1 88.19 676 GLU B N 1
ATOM 11719 C CA . GLU B 1 676 ? 41.812 32.031 -6.738 1 88.19 676 GLU B CA 1
ATOM 11720 C C . GLU B 1 676 ? 41.531 30.719 -6.051 1 88.19 676 GLU B C 1
ATOM 11722 O O . GLU B 1 676 ? 40.375 30.375 -5.812 1 88.19 676 GLU B O 1
ATOM 11727 N N . VAL B 1 677 ? 42.562 30 -5.812 1 87.44 677 VAL B N 1
ATOM 11728 C CA . VAL B 1 677 ? 42.375 28.719 -5.129 1 87.44 677 VAL B CA 1
ATOM 11729 C C . VAL B 1 677 ? 41.812 28.953 -3.736 1 87.44 677 VAL B C 1
ATOM 11731 O O . VAL B 1 677 ? 40.938 28.203 -3.289 1 87.44 677 VAL B O 1
ATOM 11734 N N . HIS B 1 678 ? 42.219 30.047 -3.105 1 87.19 678 HIS B N 1
ATOM 11735 C CA . HIS B 1 678 ? 41.688 30.375 -1.783 1 87.19 678 HIS B CA 1
ATOM 11736 C C . HIS B 1 678 ? 40.25 30.828 -1.865 1 87.19 678 HIS B C 1
ATOM 11738 O O . HIS B 1 678 ? 39.438 30.547 -0.968 1 87.19 678 HIS B O 1
ATOM 11744 N N . LEU B 1 679 ? 40 31.469 -2.865 1 85.88 679 LEU B N 1
ATOM 11745 C CA . LEU B 1 679 ? 38.625 31.844 -3.08 1 85.88 679 LEU B CA 1
ATOM 11746 C C . LEU B 1 679 ? 37.75 30.625 -3.305 1 85.88 679 LEU B C 1
ATOM 11748 O O . LEU B 1 679 ? 36.625 30.547 -2.801 1 85.88 679 LEU B O 1
ATOM 11752 N N . ALA B 1 680 ? 38.219 29.641 -3.998 1 82.62 680 ALA B N 1
ATOM 11753 C CA . ALA B 1 680 ? 37.5 28.391 -4.242 1 82.62 680 ALA B CA 1
ATOM 11754 C C . ALA B 1 680 ? 37.312 27.625 -2.945 1 82.62 680 ALA B C 1
ATOM 11756 O O . ALA B 1 680 ? 36.344 26.875 -2.805 1 82.62 680 ALA B O 1
ATOM 11757 N N . SER B 1 681 ? 38.156 27.844 -2.051 1 80 681 SER B N 1
ATOM 11758 C CA . SER B 1 681 ? 38.062 27.141 -0.776 1 80 681 SER B CA 1
ATOM 11759 C C . SER B 1 681 ? 36.875 27.609 0.042 1 80 681 SER B C 1
ATOM 11761 O O . SER B 1 681 ? 36.438 26.922 0.958 1 80 681 SER B O 1
ATOM 11763 N N . SER B 1 682 ? 36.344 28.766 -0.295 1 76.38 682 SER B N 1
ATOM 11764 C CA . SER B 1 682 ? 35.188 29.297 0.427 1 76.38 682 SER B CA 1
ATOM 11765 C C . SER B 1 682 ? 33.938 28.453 0.195 1 76.38 682 SER B C 1
ATOM 11767 O O . SER B 1 682 ? 33.094 28.359 1.065 1 76.38 682 SER B O 1
ATOM 11769 N N . VAL B 1 683 ? 33.969 27.859 -0.923 1 72.31 683 VAL B N 1
ATOM 11770 C CA . VAL B 1 683 ? 32.844 27 -1.235 1 72.31 683 VAL B CA 1
ATOM 11771 C C . VAL B 1 683 ? 32.938 25.688 -0.443 1 72.31 683 VAL B C 1
ATOM 11773 O O . VAL B 1 683 ? 31.938 25.203 0.097 1 72.31 683 VAL B O 1
ATOM 11776 N N . VAL B 1 684 ? 34.094 25.203 -0.322 1 67.25 684 VAL B N 1
ATOM 11777 C CA . VAL B 1 684 ? 34.344 23.953 0.375 1 67.25 684 VAL B CA 1
ATOM 11778 C C . VAL B 1 684 ? 34.125 24.141 1.874 1 67.25 684 VAL B C 1
ATOM 11780 O O . VAL B 1 684 ? 33.688 23.219 2.57 1 67.25 684 VAL B O 1
ATOM 11783 N N . ALA B 1 685 ? 34.281 25.359 2.312 1 64.75 685 ALA B N 1
ATOM 11784 C CA . ALA B 1 685 ? 34.125 25.688 3.727 1 64.75 685 ALA B CA 1
ATOM 11785 C C . ALA B 1 685 ? 32.688 25.578 4.152 1 64.75 685 ALA B C 1
ATOM 11787 O O . ALA B 1 685 ? 32.375 25.438 5.34 1 64.75 685 ALA B O 1
ATOM 11788 N N . LEU B 1 686 ? 31.859 25.625 3.129 1 61.47 686 LEU B N 1
ATOM 11789 C CA . LEU B 1 686 ? 30.438 25.469 3.428 1 61.47 686 LEU B CA 1
ATOM 11790 C C . LEU B 1 686 ? 30.125 24.062 3.898 1 61.47 686 LEU B C 1
ATOM 11792 O O . LEU B 1 686 ? 29.203 23.844 4.684 1 61.47 686 LEU B O 1
ATOM 11796 N N . VAL B 1 687 ? 30.875 23.078 3.406 1 59.38 687 VAL B N 1
ATOM 11797 C CA . VAL B 1 687 ? 30.516 21.688 3.633 1 59.38 687 VAL B CA 1
ATOM 11798 C C . VAL B 1 687 ? 31.516 21.047 4.602 1 59.38 687 VAL B C 1
ATOM 11800 O O . VAL B 1 687 ? 31.156 20.141 5.348 1 59.38 687 VAL B O 1
ATOM 11803 N N . ALA B 1 688 ? 32.688 21.625 4.688 1 57.72 688 ALA B N 1
ATOM 11804 C CA . ALA B 1 688 ? 33.75 21.031 5.5 1 57.72 688 ALA B CA 1
ATOM 11805 C C . ALA B 1 688 ? 33.938 21.812 6.801 1 57.72 688 ALA B C 1
ATOM 11807 O O . ALA B 1 688 ? 33.656 23.016 6.859 1 57.72 688 ALA B O 1
ATOM 11808 N N . PRO B 1 689 ? 34.219 21.062 7.789 1 55.16 689 PRO B N 1
ATOM 11809 C CA . PRO B 1 689 ? 34.5 21.781 9.031 1 55.16 689 PRO B CA 1
ATOM 11810 C C . PRO B 1 689 ? 35.562 22.859 8.844 1 55.16 689 PRO B C 1
ATOM 11812 O O . PRO B 1 689 ? 36.406 22.75 7.945 1 55.16 689 PRO B O 1
ATOM 11815 N N . ALA B 1 690 ? 35.406 23.875 9.633 1 55.38 690 ALA B N 1
ATOM 11816 C CA . ALA B 1 690 ? 36.312 25.031 9.562 1 55.38 690 ALA B CA 1
ATOM 11817 C C . ALA B 1 690 ? 37.781 24.578 9.609 1 55.38 690 ALA B C 1
ATOM 11819 O O . ALA B 1 690 ? 38.125 23.719 10.406 1 55.38 690 ALA B O 1
ATOM 11820 N N . GLY B 1 691 ? 38.625 24.953 8.664 1 58 691 GLY B N 1
ATOM 11821 C CA . GLY B 1 691 ? 40.062 24.703 8.633 1 58 691 GLY B CA 1
ATOM 11822 C C . GLY B 1 691 ? 40.469 23.562 7.695 1 58 691 GLY B C 1
ATOM 11823 O O . GLY B 1 691 ? 41.5 23.609 7.066 1 58 691 GLY B O 1
ATOM 11824 N N . VAL B 1 692 ? 39.562 22.609 7.699 1 59.16 692 VAL B N 1
ATOM 11825 C CA . VAL B 1 692 ? 39.969 21.406 6.961 1 59.16 692 VAL B CA 1
ATOM 11826 C C . VAL B 1 692 ? 39.656 21.594 5.477 1 59.16 692 VAL B C 1
ATOM 11828 O O . VAL B 1 692 ? 40.469 21.219 4.621 1 59.16 692 VAL B O 1
ATOM 11831 N N . GLY B 1 693 ? 38.625 22.203 5.223 1 63.5 693 GLY B N 1
ATOM 11832 C CA . GLY B 1 693 ? 38.219 22.344 3.834 1 63.5 693 GLY B CA 1
ATOM 11833 C C . GLY B 1 693 ? 39.188 23.141 3.002 1 63.5 693 GLY B C 1
ATOM 11834 O O . GLY B 1 693 ? 39.562 22.719 1.899 1 63.5 693 GLY B O 1
ATOM 11835 N N . GLY B 1 694 ? 39.656 24.219 3.586 1 71.25 694 GLY B N 1
ATOM 11836 C CA . GLY B 1 694 ? 40.625 25.062 2.891 1 71.25 694 GLY B CA 1
ATOM 11837 C C . GLY B 1 694 ? 41.969 24.391 2.695 1 71.25 694 GLY B C 1
ATOM 11838 O O . GLY B 1 694 ? 42.594 24.5 1.628 1 71.25 694 GLY B O 1
ATOM 11839 N N . ALA B 1 695 ? 42.312 23.625 3.654 1 74.25 695 ALA B N 1
ATOM 11840 C CA . ALA B 1 695 ? 43.594 22.922 3.586 1 74.25 695 ALA B CA 1
ATOM 11841 C C . ALA B 1 695 ? 43.562 21.844 2.498 1 74.25 695 ALA B C 1
ATOM 11843 O O . ALA B 1 695 ? 44.531 21.656 1.783 1 74.25 695 ALA B O 1
ATOM 11844 N N . ALA B 1 696 ? 42.438 21.281 2.371 1 76.38 696 ALA B N 1
ATOM 11845 C CA . ALA B 1 696 ? 42.312 20.203 1.393 1 76.38 696 ALA B CA 1
ATOM 11846 C C . ALA B 1 696 ? 42.406 20.734 -0.032 1 76.38 696 ALA B C 1
ATOM 11848 O O . ALA B 1 696 ? 43.062 20.141 -0.882 1 76.38 696 ALA B O 1
ATOM 11849 N N . ILE B 1 697 ? 41.812 21.875 -0.206 1 80.19 697 ILE B N 1
ATOM 11850 C CA . ILE B 1 697 ? 41.812 22.453 -1.549 1 80.19 697 ILE B CA 1
ATOM 11851 C C . ILE B 1 697 ? 43.219 22.953 -1.869 1 80.19 697 ILE B C 1
ATOM 11853 O O . ILE B 1 697 ? 43.688 22.844 -3.006 1 80.19 697 ILE B O 1
ATOM 11857 N N . ASN B 1 698 ? 43.906 23.453 -0.885 1 82.62 698 ASN B N 1
ATOM 11858 C CA . ASN B 1 698 ? 45.281 23.891 -1.071 1 82.62 698 ASN B CA 1
ATOM 11859 C C . ASN B 1 698 ? 46.188 22.719 -1.372 1 82.62 698 ASN B C 1
ATOM 11861 O O . ASN B 1 698 ? 47.094 22.844 -2.215 1 82.62 698 ASN B O 1
ATOM 11865 N N . LEU B 1 699 ? 45.906 21.672 -0.699 1 81 699 LEU B N 1
ATOM 11866 C CA . LEU B 1 699 ? 46.719 20.484 -0.921 1 81 699 LEU B CA 1
ATOM 11867 C C . LEU B 1 699 ? 46.5 19.938 -2.328 1 81 699 LEU B C 1
ATOM 11869 O O . LEU B 1 699 ? 47.469 19.547 -2.994 1 81 699 LEU B O 1
ATOM 11873 N N . ARG B 1 700 ? 45.344 19.938 -2.715 1 80.5 700 ARG B N 1
ATOM 11874 C CA . ARG B 1 700 ? 45.031 19.453 -4.059 1 80.5 700 ARG B CA 1
ATOM 11875 C C . ARG B 1 700 ? 45.656 20.344 -5.121 1 80.5 700 ARG B C 1
ATOM 11877 O O . ARG B 1 700 ? 46.125 19.844 -6.145 1 80.5 700 ARG B O 1
ATOM 11884 N N . PHE B 1 701 ? 45.688 21.609 -4.898 1 85.94 701 PHE B N 1
ATOM 11885 C CA . PHE B 1 701 ? 46.312 22.562 -5.809 1 85.94 701 PHE B CA 1
ATOM 11886 C C . PHE B 1 701 ? 47.812 22.328 -5.891 1 85.94 701 PHE B C 1
ATOM 11888 O O . PHE B 1 701 ? 48.375 22.266 -6.98 1 85.94 701 PHE B O 1
ATOM 11895 N N . LEU B 1 702 ? 48.406 22.047 -4.77 1 84.19 702 LEU B N 1
ATOM 11896 C CA . LEU B 1 702 ? 49.844 21.797 -4.723 1 84.19 702 LEU B CA 1
ATOM 11897 C C . LEU B 1 702 ? 50.188 20.484 -5.406 1 84.19 702 LEU B C 1
ATOM 11899 O O . LEU B 1 702 ? 51.188 20.391 -6.113 1 84.19 702 LEU B O 1
ATOM 11903 N N . HIS B 1 703 ? 49.344 19.594 -5.242 1 78.94 703 HIS B N 1
ATOM 11904 C CA . HIS B 1 703 ? 49.562 18.297 -5.867 1 78.94 703 HIS B CA 1
ATOM 11905 C C . HIS B 1 703 ? 49.5 18.406 -7.387 1 78.94 703 HIS B C 1
ATOM 11907 O O . HIS B 1 703 ? 50.312 17.797 -8.094 1 78.94 703 HIS B O 1
ATOM 11913 N N . ARG B 1 704 ? 48.594 19.172 -7.77 1 79.62 704 ARG B N 1
ATOM 11914 C CA . ARG B 1 704 ? 48.438 19.328 -9.211 1 79.62 704 ARG B CA 1
ATOM 11915 C C . ARG B 1 704 ? 49.594 20.125 -9.82 1 79.62 704 ARG B C 1
ATOM 11917 O O . ARG B 1 704 ? 49.938 19.922 -10.984 1 79.62 704 ARG B O 1
ATOM 11924 N N . LYS B 1 705 ? 50.188 20.844 -8.992 1 80.81 705 LYS B N 1
ATOM 11925 C CA . LYS B 1 705 ? 51.312 21.625 -9.477 1 80.81 705 LYS B CA 1
ATOM 11926 C C . LYS B 1 705 ? 52.625 20.859 -9.312 1 80.81 705 LYS B C 1
ATOM 11928 O O . LYS B 1 705 ? 53.719 21.406 -9.562 1 80.81 705 LYS B O 1
ATOM 11933 N N . GLY B 1 706 ? 52.5 19.562 -8.906 1 76.44 706 GLY B N 1
ATOM 11934 C CA . GLY B 1 706 ? 53.656 18.688 -8.93 1 76.44 706 GLY B CA 1
ATOM 11935 C C . GLY B 1 706 ? 54.344 18.562 -7.582 1 76.44 706 GLY B C 1
ATOM 11936 O O . GLY B 1 706 ? 55.469 18.031 -7.488 1 76.44 706 GLY B O 1
ATOM 11937 N N . VAL B 1 707 ? 53.75 19.062 -6.566 1 79.88 707 VAL B N 1
ATOM 11938 C CA . VAL B 1 707 ? 54.344 18.953 -5.234 1 79.88 707 VAL B CA 1
ATOM 11939 C C . VAL B 1 707 ? 53.938 17.625 -4.598 1 79.88 707 VAL B C 1
ATOM 11941 O O . VAL B 1 707 ? 52.781 17.266 -4.574 1 79.88 707 VAL B O 1
ATOM 11944 N N . PRO B 1 708 ? 54.906 16.859 -4.344 1 76.75 708 PRO B N 1
ATOM 11945 C CA . PRO B 1 708 ? 54.562 15.594 -3.693 1 76.75 708 PRO B CA 1
ATOM 11946 C C . PRO B 1 708 ? 53.688 15.773 -2.451 1 76.75 708 PRO B C 1
ATOM 11948 O O . PRO B 1 708 ? 53.75 16.828 -1.808 1 76.75 708 PRO B O 1
ATOM 11951 N N . THR B 1 709 ? 52.844 14.898 -2.039 1 74.31 709 THR B N 1
ATOM 11952 C CA . THR B 1 709 ? 51.812 14.969 -0.999 1 74.31 709 THR B CA 1
ATOM 11953 C C . THR B 1 709 ? 52.438 15.328 0.347 1 74.31 709 THR B C 1
ATOM 11955 O O . THR B 1 709 ? 51.938 16.172 1.078 1 74.31 709 THR B O 1
ATOM 11958 N N . ALA B 1 710 ? 53.594 14.703 0.592 1 73.06 710 ALA B N 1
ATOM 11959 C CA . ALA B 1 710 ? 54.25 14.953 1.881 1 73.06 710 ALA B CA 1
ATOM 11960 C C . ALA B 1 710 ? 54.688 16.406 2.004 1 73.06 710 ALA B C 1
ATOM 11962 O O . ALA B 1 710 ? 54.438 17.047 3.029 1 73.06 710 ALA B O 1
ATOM 11963 N N . THR B 1 711 ? 55.188 16.891 0.945 1 76.75 711 THR B N 1
ATOM 11964 C CA . THR B 1 711 ? 55.656 18.281 0.936 1 76.75 711 THR B CA 1
ATOM 11965 C C . THR B 1 711 ? 54.469 19.234 0.907 1 76.75 711 THR B C 1
ATOM 11967 O O . THR B 1 711 ? 54.531 20.312 1.501 1 76.75 711 THR B O 1
ATOM 11970 N N . GLY B 1 712 ? 53.469 18.781 0.274 1 80.44 712 GLY B N 1
ATOM 11971 C CA . GLY B 1 712 ? 52.25 19.594 0.236 1 80.44 712 GLY B CA 1
ATOM 11972 C C . GLY B 1 712 ? 51.625 19.766 1.598 1 80.44 712 GLY B C 1
ATOM 11973 O O . GLY B 1 712 ? 51.25 20.875 1.979 1 80.44 712 GLY B O 1
ATOM 11974 N N . VAL B 1 713 ? 51.531 18.703 2.279 1 80 713 VAL B N 1
ATOM 11975 C CA . VAL B 1 713 ? 50.938 18.75 3.615 1 80 713 VAL B CA 1
ATOM 11976 C C . VAL B 1 713 ? 51.812 19.594 4.535 1 80 713 VAL B C 1
ATOM 11978 O O . VAL B 1 713 ? 51.281 20.375 5.34 1 80 713 VAL B O 1
ATOM 11981 N N . ALA B 1 714 ? 53.094 19.484 4.355 1 76.88 714 ALA B N 1
ATOM 11982 C CA . ALA B 1 714 ? 54.031 20.266 5.164 1 76.88 714 ALA B CA 1
ATOM 11983 C C . ALA B 1 714 ? 53.875 21.75 4.863 1 76.88 714 ALA B C 1
ATOM 11985 O O . ALA B 1 714 ? 53.938 22.594 5.77 1 76.88 714 ALA B O 1
ATOM 11986 N N . THR B 1 715 ? 53.688 22.047 3.643 1 81.06 715 THR B N 1
ATOM 11987 C CA . THR B 1 715 ? 53.562 23.438 3.238 1 81.06 715 THR B CA 1
ATOM 11988 C C . THR B 1 715 ? 52.281 24.031 3.807 1 81.06 715 THR B C 1
ATOM 11990 O O . THR B 1 715 ? 52.281 25.141 4.344 1 81.06 715 THR B O 1
ATOM 11993 N N . VAL B 1 716 ? 51.219 23.297 3.672 1 81.69 716 VAL B N 1
ATOM 11994 C CA . VAL B 1 716 ? 49.969 23.781 4.176 1 81.69 716 VAL B CA 1
ATOM 11995 C C . VAL B 1 716 ? 50.031 23.922 5.695 1 81.69 716 VAL B C 1
ATOM 11997 O O . VAL B 1 716 ? 49.5 24.891 6.262 1 81.69 716 VAL B O 1
ATOM 12000 N N . ALA B 1 717 ? 50.656 23.016 6.316 1 79.06 717 ALA B N 1
ATOM 12001 C CA . ALA B 1 717 ? 50.844 23.094 7.766 1 79.06 717 ALA B CA 1
ATOM 12002 C C . ALA B 1 717 ? 51.656 24.312 8.156 1 79.06 717 ALA B C 1
ATOM 12004 O O . ALA B 1 717 ? 51.344 25 9.125 1 79.06 717 ALA B O 1
ATOM 12005 N N . LEU B 1 718 ? 52.688 24.516 7.414 1 79.88 718 LEU B N 1
ATOM 12006 C CA . LEU B 1 718 ? 53.562 25.672 7.676 1 79.88 718 LEU B CA 1
ATOM 12007 C C . LEU B 1 718 ? 52.781 26.969 7.523 1 79.88 718 LEU B C 1
ATOM 12009 O O . LEU B 1 718 ? 52.938 27.891 8.328 1 79.88 718 LEU B O 1
ATOM 12013 N N . VAL B 1 719 ? 52 27.062 6.535 1 82.31 719 VAL B N 1
ATOM 12014 C CA . VAL B 1 719 ? 51.188 28.25 6.312 1 82.31 719 VAL B CA 1
ATOM 12015 C C . VAL B 1 719 ? 50.281 28.484 7.523 1 82.31 719 VAL B C 1
ATOM 12017 O O . VAL B 1 719 ? 50.125 29.609 7.984 1 82.31 719 VAL B O 1
ATOM 12020 N N . GLN B 1 720 ? 49.719 27.469 8.055 1 80.06 720 GLN B N 1
ATOM 12021 C CA . GLN B 1 720 ? 48.844 27.609 9.203 1 80.06 720 GLN B CA 1
ATOM 12022 C C . GLN B 1 720 ? 49.594 28.031 10.453 1 80.06 720 GLN B C 1
ATOM 12024 O O . GLN B 1 720 ? 49.125 28.844 11.234 1 80.06 720 GLN B O 1
ATOM 12029 N N . VAL B 1 721 ? 50.75 27.484 10.617 1 75.5 721 VAL B N 1
ATOM 12030 C CA . VAL B 1 721 ? 51.562 27.812 11.781 1 75.5 721 VAL B CA 1
ATOM 12031 C C . VAL B 1 721 ? 52 29.266 11.719 1 75.5 721 VAL B C 1
ATOM 12033 O O . VAL B 1 721 ? 51.938 30 12.711 1 75.5 721 VAL B O 1
ATOM 12036 N N . VAL B 1 722 ? 52.469 29.672 10.586 1 80.44 722 VAL B N 1
ATOM 12037 C CA . VAL B 1 722 ? 52.906 31.047 10.414 1 80.44 722 VAL B CA 1
ATOM 12038 C C . VAL B 1 722 ? 51.75 32 10.633 1 80.44 722 VAL B C 1
ATOM 12040 O O . VAL B 1 722 ? 51.875 33.031 11.273 1 80.44 722 VAL B O 1
ATOM 12043 N N . GLN B 1 723 ? 50.656 31.641 10.102 1 81.88 723 GLN B N 1
ATOM 12044 C CA . GLN B 1 723 ? 49.469 32.469 10.312 1 81.88 723 GLN B CA 1
ATOM 12045 C C . GLN B 1 723 ? 49.125 32.562 11.797 1 81.88 723 GLN B C 1
ATOM 12047 O O . GLN B 1 723 ? 48.781 33.656 12.273 1 81.88 723 GLN B O 1
ATOM 12052 N N . PHE B 1 724 ? 49.25 31.547 12.484 1 77.44 724 PHE B N 1
ATOM 12053 C CA . PHE B 1 724 ? 48.969 31.531 13.914 1 77.44 724 PHE B CA 1
ATOM 12054 C C . PHE B 1 724 ? 49.969 32.375 14.68 1 77.44 724 PHE B C 1
ATOM 12056 O O . PHE B 1 724 ? 49.594 33.188 15.523 1 77.44 724 PHE B O 1
ATOM 12063 N N . VAL B 1 725 ? 51.188 32.188 14.359 1 76.38 725 VAL B N 1
ATOM 12064 C CA . VAL B 1 725 ? 52.25 32.906 15.039 1 76.38 725 VAL B CA 1
ATOM 12065 C C . VAL B 1 725 ? 52.094 34.406 14.781 1 76.38 725 VAL B C 1
ATOM 12067 O O . VAL B 1 725 ? 52.219 35.219 15.703 1 76.38 725 VAL B O 1
ATOM 12070 N N . VAL B 1 726 ? 51.875 34.719 13.562 1 81.62 726 VAL B N 1
ATOM 12071 C CA . VAL B 1 726 ? 51.719 36.156 13.219 1 81.62 726 VAL B CA 1
ATOM 12072 C C . VAL B 1 726 ? 50.531 36.719 13.953 1 81.62 726 VAL B C 1
ATOM 12074 O O . VAL B 1 726 ? 50.594 37.844 14.469 1 81.62 726 VAL B O 1
ATOM 12077 N N . THR B 1 727 ? 49.469 36 14.016 1 78.44 727 THR B N 1
ATOM 12078 C CA . THR B 1 727 ? 48.281 36.469 14.719 1 78.44 727 THR B CA 1
ATOM 12079 C C . THR B 1 727 ? 48.562 36.688 16.203 1 78.44 727 THR B C 1
ATOM 12081 O O . THR B 1 727 ? 48.156 37.688 16.766 1 78.44 727 THR B O 1
ATOM 12084 N N . VAL B 1 728 ? 49.25 35.812 16.797 1 74.19 728 VAL B N 1
ATOM 12085 C CA . VAL B 1 728 ? 49.594 35.906 18.203 1 74.19 728 VAL B CA 1
ATOM 12086 C C . VAL B 1 728 ? 50.5 37.094 18.438 1 74.19 728 VAL B C 1
ATOM 12088 O O . VAL B 1 728 ? 50.312 37.875 19.391 1 74.19 728 VAL B O 1
ATOM 12091 N N . ILE B 1 729 ? 51.469 37.188 17.578 1 76.12 729 ILE B N 1
ATOM 12092 C CA . ILE B 1 729 ? 52.406 38.312 17.688 1 76.12 729 ILE B CA 1
ATOM 12093 C C . ILE B 1 729 ? 51.656 39.625 17.531 1 76.12 729 ILE B C 1
ATOM 12095 O O . ILE B 1 729 ? 51.875 40.594 18.297 1 76.12 729 ILE B O 1
ATOM 12099 N N . LEU B 1 730 ? 50.812 39.656 16.625 1 76.62 730 LEU B N 1
ATOM 12100 C CA . LEU B 1 730 ? 50.031 40.875 16.406 1 76.62 730 LEU B CA 1
ATOM 12101 C C . LEU B 1 730 ? 49.156 41.156 17.625 1 76.62 730 LEU B C 1
ATOM 12103 O O . LEU B 1 730 ? 49 42.312 18.016 1 76.62 730 LEU B O 1
ATOM 12107 N N . LEU B 1 731 ? 48.625 40.188 18.281 1 71.81 731 LEU B N 1
ATOM 12108 C CA . LEU B 1 731 ? 47.812 40.344 19.484 1 71.81 731 LEU B CA 1
ATOM 12109 C C . LEU B 1 731 ? 48.625 40.875 20.641 1 71.81 731 LEU B C 1
ATOM 12111 O O . LEU B 1 731 ? 48.188 41.75 21.391 1 71.81 731 LEU B O 1
ATOM 12115 N N . ILE B 1 732 ? 49.812 40.406 20.688 1 69.62 732 ILE B N 1
ATOM 12116 C CA . ILE B 1 732 ? 50.719 40.844 21.734 1 69.62 732 ILE B CA 1
ATOM 12117 C C . ILE B 1 732 ? 51.094 42.312 21.516 1 69.62 732 ILE B C 1
ATOM 12119 O O . ILE B 1 732 ? 51.094 43.094 22.453 1 69.62 732 ILE B O 1
ATOM 12123 N N . ILE B 1 733 ? 51.438 42.625 20.281 1 72 733 ILE B N 1
ATOM 12124 C CA . ILE B 1 733 ? 51.812 44 19.938 1 72 733 ILE B CA 1
ATOM 12125 C C . ILE B 1 733 ? 50.625 44.938 20.219 1 72 733 ILE B C 1
ATOM 12127 O O . ILE B 1 733 ? 50.812 46 20.797 1 72 733 ILE B O 1
ATOM 12131 N N . LEU B 1 734 ? 49.531 44.562 19.891 1 69.94 734 LEU B N 1
ATOM 12132 C CA . LEU B 1 734 ? 48.344 45.375 20.078 1 69.94 734 LEU B CA 1
ATOM 12133 C C . LEU B 1 734 ? 48 45.5 21.547 1 69.94 734 LEU B C 1
ATOM 12135 O O . LEU B 1 734 ? 47.625 46.594 22.016 1 69.94 734 LEU B O 1
ATOM 12139 N N . ALA B 1 735 ? 48.125 44.469 22.25 1 63.06 735 ALA B N 1
ATOM 12140 C CA . ALA B 1 735 ? 47.875 44.469 23.703 1 63.06 735 ALA B CA 1
ATOM 12141 C C . ALA B 1 735 ? 48.906 45.375 24.406 1 63.06 735 ALA B C 1
ATOM 12143 O O . ALA B 1 735 ? 48.562 46.094 25.344 1 63.06 735 ALA B O 1
ATOM 12144 N N . ALA B 1 736 ? 50.156 45.344 23.984 1 63.28 736 ALA B N 1
ATOM 12145 C CA . ALA B 1 736 ? 51.219 46.094 24.594 1 63.28 736 ALA B CA 1
ATOM 12146 C C . ALA B 1 736 ? 51.062 47.594 24.281 1 63.28 736 ALA B C 1
ATOM 12148 O O . ALA B 1 736 ? 51.438 48.438 25.109 1 63.28 736 ALA B O 1
ATOM 12149 N N . THR B 1 737 ? 50.812 47.938 23.156 1 61.03 737 THR B N 1
ATOM 12150 C CA . THR B 1 737 ? 50.719 49.344 22.781 1 61.03 737 THR B CA 1
ATOM 12151 C C . THR B 1 737 ? 49.469 50 23.391 1 61.03 737 THR B C 1
ATOM 12153 O O . THR B 1 737 ? 49.406 51.219 23.531 1 61.03 737 THR B O 1
ATOM 12156 N N . THR B 1 738 ? 48.5 49.406 23.406 1 53.88 738 THR B N 1
ATOM 12157 C CA . THR B 1 738 ? 47.281 50.031 23.953 1 53.88 738 THR B CA 1
ATOM 12158 C C . THR B 1 738 ? 47.344 50.062 25.469 1 53.88 738 THR B C 1
ATOM 12160 O O . THR B 1 738 ? 46.5 50.688 26.109 1 53.88 738 THR B O 1
ATOM 12163 N N . GLY B 1 739 ? 48.625 50.312 26.234 1 48.03 739 GLY B N 1
ATOM 12164 C CA . GLY B 1 739 ? 48.75 50.438 27.688 1 48.03 739 GLY B CA 1
ATOM 12165 C C . GLY B 1 739 ? 47.562 49.875 28.438 1 48.03 739 GLY B C 1
ATOM 12166 O O . GLY B 1 739 ? 47.469 50 29.656 1 48.03 739 GLY B O 1
ATOM 12167 N N . GLN B 1 740 ? 46.375 50.344 28.078 1 41.44 740 GLN B N 1
ATOM 12168 C CA . GLN B 1 740 ? 45.188 49.906 28.812 1 41.44 740 GLN B CA 1
ATOM 12169 C C . GLN B 1 740 ? 45.25 48.438 29.125 1 41.44 740 GLN B C 1
ATOM 12171 O O . GLN B 1 740 ? 45.562 47.594 28.266 1 41.44 740 GLN B O 1
ATOM 12176 N N . SER B 1 741 ? 45.781 48.125 30.359 1 38.59 741 SER B N 1
ATOM 12177 C CA . SER B 1 741 ? 45.438 46.781 30.891 1 38.59 741 SER B CA 1
ATOM 12178 C C . SER B 1 741 ? 44.188 46.219 30.234 1 38.59 741 SER B C 1
ATOM 12180 O O . SER B 1 741 ? 43.25 46.969 29.938 1 38.59 741 SER B O 1
ATOM 12182 N N . THR B 1 742 ? 44.406 45.281 29.422 1 37.66 742 THR B N 1
ATOM 12183 C CA . THR B 1 742 ? 43.312 44.656 28.703 1 37.66 742 THR B CA 1
ATOM 12184 C C . THR B 1 742 ? 42 44.781 29.484 1 37.66 742 THR B C 1
ATOM 12186 O O . THR B 1 742 ? 41.844 44.188 30.547 1 37.66 742 THR B O 1
ATOM 12189 N N . GLY B 1 743 ? 41.656 45.906 30.031 1 34.66 743 GLY B N 1
ATOM 12190 C CA . GLY B 1 743 ? 40.25 45.875 30.359 1 34.66 743 GLY B CA 1
ATOM 12191 C C . GLY B 1 743 ? 39.469 44.875 29.516 1 34.66 743 GLY B C 1
ATOM 12192 O O . GLY B 1 743 ? 38.469 45.25 28.859 1 34.66 743 GLY B O 1
ATOM 12193 N N . LEU B 1 744 ? 40.156 44.188 28.703 1 34.38 744 LEU B N 1
ATOM 12194 C CA . LEU B 1 744 ? 39.438 43.031 28.188 1 34.38 744 LEU B CA 1
ATOM 12195 C C . LEU B 1 744 ? 38.469 42.5 29.25 1 34.38 744 LEU B C 1
ATOM 12197 O O . LEU B 1 744 ? 38.906 41.938 30.266 1 34.38 744 LEU B O 1
ATOM 12201 N N . THR B 1 745 ? 37.625 43.281 29.781 1 34.41 745 THR B N 1
ATOM 12202 C CA . THR B 1 745 ? 36.562 42.531 30.391 1 34.41 745 THR B CA 1
ATOM 12203 C C . THR B 1 745 ? 36.406 41.156 29.703 1 34.41 745 THR B C 1
ATOM 12205 O O . THR B 1 745 ? 35.875 41.094 28.594 1 34.41 745 THR B O 1
ATOM 12208 N N . LEU B 1 746 ? 37.531 40.438 29.484 1 34.91 746 LEU B N 1
ATOM 12209 C CA . LEU B 1 746 ? 37.344 39.031 29.078 1 34.91 746 LEU B CA 1
ATOM 12210 C C . LEU B 1 746 ? 35.938 38.562 29.422 1 34.91 746 LEU B C 1
ATOM 12212 O O . LEU B 1 746 ? 35.375 38.969 30.438 1 34.91 746 LEU B O 1
ATOM 12216 N N . PRO B 1 747 ? 35.125 38.219 28.391 1 38.19 747 PRO B N 1
ATOM 12217 C CA . PRO B 1 747 ? 33.844 37.812 28.938 1 38.19 747 PRO B CA 1
ATOM 12218 C C . PRO B 1 747 ? 33.906 37.375 30.391 1 38.19 747 PRO B C 1
ATOM 12220 O O . PRO B 1 747 ? 35.031 37.281 30.953 1 38.19 747 PRO B O 1
ATOM 12223 N N . SER B 1 748 ? 32.969 36.562 30.828 1 39.03 748 SER B N 1
ATOM 12224 C CA . SER B 1 748 ? 32.812 36.094 32.188 1 39.03 748 SER B CA 1
ATOM 12225 C C . SER B 1 748 ? 34.094 35.438 32.688 1 39.03 748 SER B C 1
ATOM 12227 O O . SER B 1 748 ? 34.938 35.031 31.906 1 39.03 748 SER B O 1
ATOM 12229 N N . GLY B 1 749 ? 34.812 35.875 33.844 1 40.12 749 GLY B N 1
ATOM 12230 C CA . GLY B 1 749 ? 35.75 35.094 34.625 1 40.12 749 GLY B CA 1
ATOM 12231 C C . GLY B 1 749 ? 35.812 33.625 34.188 1 40.12 749 GLY B C 1
ATOM 12232 O O . GLY B 1 749 ? 36.875 33.031 34.188 1 40.12 749 GLY B O 1
ATOM 12233 N N . TRP B 1 750 ? 34.781 33.281 33.5 1 44.06 750 TRP B N 1
ATOM 12234 C CA . TRP B 1 750 ? 34.656 31.875 33.156 1 44.06 750 TRP B CA 1
ATOM 12235 C C . TRP B 1 750 ? 35.438 31.562 31.859 1 44.06 750 TRP B C 1
ATOM 12237 O O . TRP B 1 750 ? 36 30.484 31.719 1 44.06 750 TRP B O 1
ATOM 12247 N N . VAL B 1 751 ? 35.5 32.438 30.984 1 46.53 751 VAL B N 1
ATOM 12248 C CA . VAL B 1 751 ? 36.25 32.188 29.766 1 46.53 751 VAL B CA 1
ATOM 12249 C C . VAL B 1 751 ? 37.75 32.156 30.062 1 46.53 751 VAL B C 1
ATOM 12251 O O . VAL B 1 751 ? 38.469 31.312 29.547 1 46.53 751 VAL B O 1
ATOM 12254 N N . LEU B 1 752 ? 38.188 33.062 30.797 1 45.94 752 LEU B N 1
ATOM 12255 C CA . LEU B 1 752 ? 39.594 33.031 31.234 1 45.94 752 LEU B CA 1
ATOM 12256 C C . LEU B 1 752 ? 39.875 31.781 32.062 1 45.94 752 LEU B C 1
ATOM 12258 O O . LEU B 1 752 ? 40.938 31.172 31.906 1 45.94 752 LEU B O 1
ATOM 12262 N N . VAL B 1 753 ? 38.875 31.469 32.906 1 49.97 753 VAL B N 1
ATOM 12263 C CA . VAL B 1 753 ? 39 30.219 33.625 1 49.97 753 VAL B CA 1
ATOM 12264 C C . VAL B 1 753 ? 39 29.047 32.656 1 49.97 753 VAL B C 1
ATOM 12266 O O . VAL B 1 753 ? 39.781 28.109 32.812 1 49.97 753 VAL B O 1
ATOM 12269 N N . ALA B 1 754 ? 38.156 29.125 31.609 1 52.16 754 ALA B N 1
ATOM 12270 C CA . ALA B 1 754 ? 38.125 28.031 30.656 1 52.16 754 ALA B CA 1
ATOM 12271 C C . ALA B 1 754 ? 39.375 27.969 29.828 1 52.16 754 ALA B C 1
ATOM 12273 O O . ALA B 1 754 ? 39.938 26.891 29.594 1 52.16 754 ALA B O 1
ATOM 12274 N N . ALA B 1 755 ? 39.875 29.094 29.328 1 54.38 755 ALA B N 1
ATOM 12275 C CA . ALA B 1 755 ? 41.156 29.141 28.609 1 54.38 755 ALA B CA 1
ATOM 12276 C C . ALA B 1 755 ? 42.312 28.688 29.5 1 54.38 755 ALA B C 1
ATOM 12278 O O . ALA B 1 755 ? 43.188 27.938 29.078 1 54.38 755 ALA B O 1
ATOM 12279 N N . GLY B 1 756 ? 42.344 29.312 30.703 1 56.12 756 GLY B N 1
ATOM 12280 C CA . GLY B 1 756 ? 43.312 28.844 31.688 1 56.12 756 GLY B CA 1
ATOM 12281 C C . GLY B 1 756 ? 43.219 27.359 31.953 1 56.12 756 GLY B C 1
ATOM 12282 O O . GLY B 1 756 ? 44.25 26.672 32.062 1 56.12 756 GLY B O 1
ATOM 12283 N N . LEU B 1 757 ? 41.938 26.875 31.953 1 59.19 757 LEU B N 1
ATOM 12284 C CA . LEU B 1 757 ? 41.719 25.453 32.156 1 59.19 757 LEU B CA 1
ATOM 12285 C C . LEU B 1 757 ? 42.219 24.641 30.969 1 59.19 757 LEU B C 1
ATOM 12287 O O . LEU B 1 757 ? 42.844 23.578 31.156 1 59.19 757 LEU B O 1
ATOM 12291 N N . ILE B 1 758 ? 42.062 25.109 29.828 1 61.25 758 ILE B N 1
ATOM 12292 C CA . ILE B 1 758 ? 42.562 24.422 28.641 1 61.25 758 ILE B CA 1
ATOM 12293 C C . ILE B 1 758 ? 44.094 24.406 28.656 1 61.25 758 ILE B C 1
ATOM 12295 O O . ILE B 1 758 ? 44.719 23.391 28.375 1 61.25 758 ILE B O 1
ATOM 12299 N N . VAL B 1 759 ? 44.656 25.562 29.016 1 61.31 759 VAL B N 1
ATOM 12300 C CA . VAL B 1 759 ? 46.125 25.672 29.125 1 61.31 759 VAL B CA 1
ATOM 12301 C C . VAL B 1 759 ? 46.625 24.719 30.203 1 61.31 759 VAL B C 1
ATOM 12303 O O . VAL B 1 759 ? 47.625 24.016 30.016 1 61.31 759 VAL B O 1
ATOM 12306 N N . ILE B 1 760 ? 45.875 24.734 31.328 1 61.25 760 ILE B N 1
ATOM 12307 C CA . ILE B 1 760 ? 46.25 23.828 32.438 1 61.25 760 ILE B CA 1
ATOM 12308 C C . ILE B 1 760 ? 46.062 22.375 31.984 1 61.25 760 ILE B C 1
ATOM 12310 O O . ILE B 1 760 ? 46.906 21.531 32.281 1 61.25 760 ILE B O 1
ATOM 12314 N N . LEU B 1 761 ? 45 22.125 31.203 1 64.44 761 LEU B N 1
ATOM 12315 C CA . LEU B 1 761 ? 44.75 20.75 30.75 1 64.44 761 LEU B CA 1
ATOM 12316 C C . LEU B 1 761 ? 45.812 20.328 29.719 1 64.44 761 LEU B C 1
ATOM 12318 O O . LEU B 1 761 ? 46.281 19.188 29.766 1 64.44 761 LEU B O 1
ATOM 12322 N N . VAL B 1 762 ? 46.125 21.203 28.922 1 64 762 VAL B N 1
ATOM 12323 C CA . VAL B 1 762 ? 47.156 20.891 27.953 1 64 762 VAL B CA 1
ATOM 12324 C C . VAL B 1 762 ? 48.5 20.766 28.656 1 64 762 VAL B C 1
ATOM 12326 O O . VAL B 1 762 ? 49.281 19.828 28.391 1 64 762 VAL B O 1
ATOM 12329 N N . ALA B 1 763 ? 48.75 21.766 29.547 1 63.34 763 ALA B N 1
ATOM 12330 C CA . ALA B 1 763 ? 49.969 21.703 30.344 1 63.34 763 ALA B CA 1
ATOM 12331 C C . ALA B 1 763 ? 50.031 20.453 31.203 1 63.34 763 ALA B C 1
ATOM 12333 O O . ALA B 1 763 ? 51.062 19.797 31.312 1 63.34 763 ALA B O 1
ATOM 12334 N N . GLY B 1 764 ? 48.875 20.172 31.875 1 65.62 764 GLY B N 1
ATOM 12335 C CA . GLY B 1 764 ? 48.781 18.938 32.656 1 65.62 764 GLY B CA 1
ATOM 12336 C C . GLY B 1 764 ? 48.938 17.688 31.797 1 65.62 764 GLY B C 1
ATOM 12337 O O . GLY B 1 764 ? 49.625 16.75 32.188 1 65.62 764 GLY B O 1
ATOM 12338 N N . ALA B 1 765 ? 48.312 17.656 30.656 1 66.56 765 ALA B N 1
ATOM 12339 C CA . ALA B 1 765 ? 48.438 16.516 29.766 1 66.56 765 ALA B CA 1
ATOM 12340 C C . ALA B 1 765 ? 49.875 16.344 29.297 1 66.56 765 ALA B C 1
ATOM 12342 O O . ALA B 1 765 ? 50.344 15.211 29.141 1 66.56 765 ALA B O 1
ATOM 12343 N N . LEU B 1 766 ? 50.562 17.516 29.25 1 64.5 766 LEU B N 1
ATOM 12344 C CA . LEU B 1 766 ? 51.969 17.469 28.859 1 64.5 766 LEU B CA 1
ATOM 12345 C C . LEU B 1 766 ? 52.844 17.047 30.031 1 64.5 766 LEU B C 1
ATOM 12347 O O . LEU B 1 766 ? 53.969 16.562 29.828 1 64.5 766 LEU B O 1
ATOM 12351 N N . LEU B 1 767 ? 52.344 17.219 31.219 1 67.38 767 LEU B N 1
ATOM 12352 C CA . LEU B 1 767 ? 53.094 16.766 32.375 1 67.38 767 LEU B CA 1
ATOM 12353 C C . LEU B 1 767 ? 52.969 15.258 32.562 1 67.38 767 LEU B C 1
ATOM 12355 O O . LEU B 1 767 ? 53.75 14.648 33.281 1 67.38 767 LEU B O 1
ATOM 12359 N N . VAL B 1 768 ? 51.844 14.68 32.031 1 66.56 768 VAL B N 1
ATOM 12360 C CA . VAL B 1 768 ? 51.719 13.227 32.125 1 66.56 768 VAL B CA 1
ATOM 12361 C C . VAL B 1 768 ? 52.562 12.57 31.031 1 66.56 768 VAL B C 1
ATOM 12363 O O . VAL B 1 768 ? 52.406 12.852 29.844 1 66.56 768 VAL B O 1
ATOM 12366 N N . PRO B 1 769 ? 53.562 11.859 31.422 1 66.12 769 PRO B N 1
ATOM 12367 C CA . PRO B 1 769 ? 54.5 11.289 30.453 1 66.12 769 PRO B CA 1
ATOM 12368 C C . PRO B 1 769 ? 53.812 10.453 29.375 1 66.12 769 PRO B C 1
ATOM 12370 O O . PRO B 1 769 ? 54.219 10.484 28.219 1 66.12 769 PRO B O 1
ATOM 12373 N N . ARG B 1 770 ? 52.812 9.773 29.688 1 64.12 770 ARG B N 1
ATOM 12374 C CA . ARG B 1 770 ? 52.125 8.961 28.688 1 64.12 770 ARG B CA 1
ATOM 12375 C C . ARG B 1 770 ? 51.406 9.844 27.656 1 64.12 770 ARG B C 1
ATOM 12377 O O . ARG B 1 770 ? 51.406 9.539 26.469 1 64.12 770 ARG B O 1
ATOM 12384 N N . ALA B 1 771 ? 50.812 10.773 28.047 1 67 771 ALA B N 1
ATOM 12385 C CA . ALA B 1 771 ? 50.125 11.727 27.172 1 67 771 ALA B CA 1
ATOM 12386 C C . ALA B 1 771 ? 51.125 12.555 26.375 1 67 771 ALA B C 1
ATOM 12388 O O . ALA B 1 771 ? 50.906 12.844 25.203 1 67 771 ALA B O 1
ATOM 12389 N N . ARG B 1 772 ? 52.125 12.852 26.906 1 66.06 772 ARG B N 1
ATOM 12390 C CA . ARG B 1 772 ? 53.188 13.57 26.234 1 66.06 772 ARG B CA 1
ATOM 12391 C C . ARG B 1 772 ? 53.812 12.734 25.109 1 66.06 772 ARG B C 1
ATOM 12393 O O . ARG B 1 772 ? 54.062 13.25 24.016 1 66.06 772 ARG B O 1
ATOM 12400 N N . THR B 1 773 ? 54 11.5 25.531 1 66.06 773 THR B N 1
ATOM 12401 C CA . THR B 1 773 ? 54.562 10.633 24.5 1 66.06 773 THR B CA 1
ATOM 12402 C C . THR B 1 773 ? 53.531 10.375 23.391 1 66.06 773 THR B C 1
ATOM 12404 O O . THR B 1 773 ? 53.906 10.312 22.219 1 66.06 773 THR B O 1
ATOM 12407 N N . TRP B 1 774 ? 52.344 10.289 23.781 1 63.88 774 TRP B N 1
ATOM 12408 C CA . TRP B 1 774 ? 51.281 10.109 22.797 1 63.88 774 TRP B CA 1
ATOM 12409 C C . TRP B 1 774 ? 51.125 11.359 21.922 1 63.88 774 TRP B C 1
ATOM 12411 O O . TRP B 1 774 ? 51.031 11.258 20.703 1 63.88 774 TRP B O 1
ATOM 12421 N N . ALA B 1 775 ? 51.125 12.469 22.516 1 64.06 775 ALA B N 1
ATOM 12422 C CA . ALA B 1 775 ? 51.031 13.734 21.797 1 64.06 775 ALA B CA 1
ATOM 12423 C C . ALA B 1 775 ? 52.25 13.945 20.891 1 64.06 775 ALA B C 1
ATOM 12425 O O . ALA B 1 775 ? 52.125 14.391 19.75 1 64.06 775 ALA B O 1
ATOM 12426 N N . TRP B 1 776 ? 53.375 13.656 21.438 1 63.84 776 TRP B N 1
ATOM 12427 C CA . TRP B 1 776 ? 54.594 13.766 20.641 1 63.84 776 TRP B CA 1
ATOM 12428 C C . TRP B 1 776 ? 54.594 12.742 19.516 1 63.84 776 TRP B C 1
ATOM 12430 O O . TRP B 1 776 ? 55.062 13.031 18.406 1 63.84 776 TRP B O 1
ATOM 12440 N N . ALA B 1 777 ? 54.062 11.641 19.766 1 65.38 777 ALA B N 1
ATOM 12441 C CA . ALA B 1 777 ? 54.031 10.617 18.719 1 65.38 777 ALA B CA 1
ATOM 12442 C C . ALA B 1 777 ? 53.125 11.039 17.578 1 65.38 777 ALA B C 1
ATOM 12444 O O . ALA B 1 777 ? 53.375 10.719 16.422 1 65.38 777 ALA B O 1
ATOM 12445 N N . LYS B 1 778 ? 52.125 11.812 17.906 1 61.47 778 LYS B N 1
ATOM 12446 C CA . LYS B 1 778 ? 51.188 12.258 16.875 1 61.47 778 LYS B CA 1
ATOM 12447 C C . LYS B 1 778 ? 51.688 13.523 16.188 1 61.47 778 LYS B C 1
ATOM 12449 O O . LYS B 1 778 ? 51.469 13.711 14.984 1 61.47 778 LYS B O 1
ATOM 12454 N N . VAL B 1 779 ? 52.406 14.312 16.938 1 63.47 779 VAL B N 1
ATOM 12455 C CA . VAL B 1 779 ? 52.875 15.602 16.438 1 63.47 779 VAL B CA 1
ATOM 12456 C C . VAL B 1 779 ? 54.25 15.43 15.773 1 63.47 779 VAL B C 1
ATOM 12458 O O . VAL B 1 779 ? 54.594 16.172 14.852 1 63.47 779 VAL B O 1
ATOM 12461 N N . GLU B 1 780 ? 54.969 14.477 16.25 1 64.69 780 GLU B N 1
ATOM 12462 C CA . GLU B 1 780 ? 56.344 14.273 15.812 1 64.69 780 GLU B CA 1
ATOM 12463 C C . GLU B 1 780 ? 56.438 14.086 14.305 1 64.69 780 GLU B C 1
ATOM 12465 O O . GLU B 1 780 ? 57.281 14.688 13.648 1 64.69 780 GLU B O 1
ATOM 12470 N N . PRO B 1 781 ? 55.562 13.242 13.781 1 61.66 781 PRO B N 1
ATOM 12471 C CA . PRO B 1 781 ? 55.75 13.109 12.336 1 61.66 781 PRO B CA 1
ATOM 12472 C C . PRO B 1 781 ? 55.5 14.414 11.586 1 61.66 781 PRO B C 1
ATOM 12474 O O . PRO B 1 781 ? 56.219 14.727 10.633 1 61.66 781 PRO B O 1
ATOM 12477 N N . THR B 1 782 ? 54.594 15.141 12.078 1 61.47 782 THR B N 1
ATOM 12478 C CA . THR B 1 782 ? 54.312 16.438 11.461 1 61.47 782 THR B CA 1
ATOM 12479 C C . THR B 1 782 ? 55.469 17.406 11.695 1 61.47 782 THR B C 1
ATOM 12481 O O . THR B 1 782 ? 55.875 18.125 10.789 1 61.47 782 THR B O 1
ATOM 12484 N N . TYR B 1 783 ? 56 17.375 12.883 1 65.19 783 TYR B N 1
ATOM 12485 C CA . TYR B 1 783 ? 57.125 18.219 13.25 1 65.19 783 TYR B CA 1
ATOM 12486 C C . TYR B 1 783 ? 58.344 17.891 12.398 1 65.19 783 TYR B C 1
ATOM 12488 O O . TYR B 1 783 ? 59.031 18.797 11.898 1 65.19 783 TYR B O 1
ATOM 12496 N N . ARG B 1 784 ? 58.625 16.641 12.25 1 64.75 784 ARG B N 1
ATOM 12497 C CA . ARG B 1 784 ? 59.781 16.234 11.484 1 64.75 784 ARG B CA 1
ATOM 12498 C C . ARG B 1 784 ? 59.625 16.594 10.008 1 64.75 784 ARG B C 1
ATOM 12500 O O . ARG B 1 784 ? 60.594 16.875 9.32 1 64.75 784 ARG B O 1
ATOM 12507 N N . GLN B 1 785 ? 58.375 16.609 9.695 1 63.34 785 GLN B N 1
ATOM 12508 C CA . GLN B 1 785 ? 58.156 16.922 8.289 1 63.34 785 GLN B CA 1
ATOM 12509 C C . GLN B 1 785 ? 58.156 18.422 8.047 1 63.34 785 GLN B C 1
ATOM 12511 O O . GLN B 1 785 ? 58.656 18.891 7.008 1 63.34 785 GLN B O 1
ATOM 12516 N N . VAL B 1 786 ? 57.75 19.172 9.047 1 68.94 786 VAL B N 1
ATOM 12517 C CA . VAL B 1 786 ? 57.594 20.609 8.891 1 68.94 786 VAL B CA 1
ATOM 12518 C C . VAL B 1 786 ? 58.906 21.312 9.234 1 68.94 786 VAL B C 1
ATOM 12520 O O . VAL B 1 786 ? 59.25 22.344 8.648 1 68.94 786 VAL B O 1
ATOM 12523 N N . TRP B 1 787 ? 59.719 20.734 10.07 1 71.56 787 TRP B N 1
ATOM 12524 C CA . TRP B 1 787 ? 60.906 21.375 10.609 1 71.56 787 TRP B CA 1
ATOM 12525 C C . TRP B 1 787 ? 61.906 21.688 9.5 1 71.56 787 TRP B C 1
ATOM 12527 O O . TRP B 1 787 ? 62.438 22.797 9.43 1 71.56 787 TRP B O 1
ATOM 12537 N N . PRO B 1 788 ? 62.219 20.672 8.656 1 69.12 788 PRO B N 1
ATOM 12538 C CA . PRO B 1 788 ? 63.188 21.031 7.598 1 69.12 788 PRO B CA 1
ATOM 12539 C C . PRO B 1 788 ? 62.656 22.141 6.688 1 69.12 788 PRO B C 1
ATOM 12541 O O . PRO B 1 788 ? 63.438 22.969 6.223 1 69.12 788 PRO B O 1
ATOM 12544 N N . ARG B 1 789 ? 61.438 22.156 6.586 1 70.25 789 ARG B N 1
ATOM 12545 C CA . ARG B 1 789 ? 60.844 23.188 5.746 1 70.25 789 ARG B CA 1
ATOM 12546 C C . ARG B 1 789 ? 60.844 24.547 6.445 1 70.25 789 ARG B C 1
ATOM 12548 O O . ARG B 1 789 ? 61.094 25.578 5.812 1 70.25 789 ARG B O 1
ATOM 12555 N N . LEU B 1 790 ? 60.594 24.469 7.723 1 72.5 790 LEU B N 1
ATOM 12556 C CA . LEU B 1 790 ? 60.656 25.703 8.516 1 72.5 790 LEU B CA 1
ATOM 12557 C C . LEU B 1 790 ? 62.031 26.297 8.484 1 72.5 790 LEU B C 1
ATOM 12559 O O . LEU B 1 790 ? 62.188 27.516 8.344 1 72.5 790 LEU B O 1
ATOM 12563 N N . VAL B 1 791 ? 62.969 25.438 8.539 1 73.69 791 VAL B N 1
ATOM 12564 C CA . VAL B 1 791 ? 64.375 25.875 8.516 1 73.69 791 VAL B CA 1
ATOM 12565 C C . VAL B 1 791 ? 64.688 26.438 7.137 1 73.69 791 VAL B C 1
ATOM 12567 O O . VAL B 1 791 ? 65.438 27.438 7.023 1 73.69 791 VAL B O 1
ATOM 12570 N N . TRP B 1 792 ? 64.188 25.797 6.152 1 72.88 792 TRP B N 1
ATOM 12571 C CA . TRP B 1 792 ? 64.375 26.266 4.793 1 72.88 792 TRP B CA 1
ATOM 12572 C C . TRP B 1 792 ? 63.781 27.656 4.594 1 72.88 792 TRP B C 1
ATOM 12574 O O . TRP B 1 792 ? 64.438 28.547 4.027 1 72.88 792 TRP B O 1
ATOM 12584 N N . VAL B 1 793 ? 62.688 27.859 5.086 1 74.75 793 VAL B N 1
ATOM 12585 C CA . VAL B 1 793 ? 62 29.141 4.918 1 74.75 793 VAL B CA 1
ATOM 12586 C C . VAL B 1 793 ? 62.719 30.219 5.742 1 74.75 793 VAL B C 1
ATOM 12588 O O . VAL B 1 793 ? 62.844 31.359 5.293 1 74.75 793 VAL B O 1
ATOM 12591 N N . MET B 1 794 ? 63.25 29.781 6.871 1 75.62 794 MET B N 1
ATOM 12592 C CA . MET B 1 794 ? 63.938 30.734 7.738 1 75.62 794 MET B CA 1
ATOM 12593 C C . MET B 1 794 ? 65.25 31.141 7.137 1 75.62 794 MET B C 1
ATOM 12595 O O . MET B 1 794 ? 65.812 32.219 7.445 1 75.62 794 MET B O 1
ATOM 12599 N N . SER B 1 795 ? 65.812 30.328 6.23 1 76.75 795 SER B N 1
ATOM 12600 C CA . SER B 1 795 ? 67.125 30.625 5.598 1 76.75 795 SER B CA 1
ATOM 12601 C C . SER B 1 795 ? 66.938 31.562 4.402 1 76.75 795 SER B C 1
ATOM 12603 O O . SER B 1 795 ? 67.875 32.094 3.879 1 76.75 795 SER B O 1
ATOM 12605 N N . ASN B 1 796 ? 65.812 31.719 3.838 1 79.12 796 ASN B N 1
ATOM 12606 C CA . ASN B 1 796 ? 65.5 32.656 2.75 1 79.12 796 ASN B CA 1
ATOM 12607 C C . ASN B 1 796 ? 64.688 33.844 3.242 1 79.12 796 ASN B C 1
ATOM 12609 O O . ASN B 1 796 ? 63.469 33.781 3.35 1 79.12 796 ASN B O 1
ATOM 12613 N N . PRO B 1 797 ? 65.375 34.875 3.535 1 81.44 797 PRO B N 1
ATOM 12614 C CA . PRO B 1 797 ? 64.688 36 4.176 1 81.44 797 PRO B CA 1
ATOM 12615 C C . PRO B 1 797 ? 63.656 36.656 3.281 1 81.44 797 PRO B C 1
ATOM 12617 O O . PRO B 1 797 ? 62.656 37.219 3.781 1 81.44 797 PRO B O 1
ATOM 12620 N N . VAL B 1 798 ? 63.812 36.594 1.941 1 82.81 798 VAL B N 1
ATOM 12621 C CA . VAL B 1 798 ? 62.844 37.219 1.052 1 82.81 798 VAL B CA 1
ATOM 12622 C C . VAL B 1 798 ? 61.5 36.438 1.084 1 82.81 798 VAL B C 1
ATOM 12624 O O . VAL B 1 798 ? 60.438 37.031 1.131 1 82.81 798 VAL B O 1
ATOM 12627 N N . ARG B 1 799 ? 61.656 35.156 1.138 1 82.62 799 ARG B N 1
ATOM 12628 C CA . ARG B 1 799 ? 60.438 34.312 1.183 1 82.62 799 ARG B CA 1
ATOM 12629 C C . ARG B 1 799 ? 59.781 34.406 2.543 1 82.62 799 ARG B C 1
ATOM 12631 O O . ARG B 1 799 ? 58.531 34.438 2.627 1 82.62 799 ARG B O 1
ATOM 12638 N N . LEU B 1 800 ? 60.562 34.469 3.51 1 84.94 800 LEU B N 1
ATOM 12639 C CA . LEU B 1 800 ? 60 34.625 4.852 1 84.94 800 LEU B CA 1
ATOM 12640 C C . LEU B 1 800 ? 59.25 35.938 5.008 1 84.94 800 LEU B C 1
ATOM 12642 O O . LEU B 1 800 ? 58.156 36 5.578 1 84.94 800 LEU B O 1
ATOM 12646 N N . ALA B 1 801 ? 59.844 36.969 4.473 1 87.81 801 ALA B N 1
ATOM 12647 C CA . ALA B 1 801 ? 59.219 38.281 4.539 1 87.81 801 ALA B CA 1
ATOM 12648 C C . ALA B 1 801 ? 57.938 38.312 3.744 1 87.81 801 ALA B C 1
ATOM 12650 O O . ALA B 1 801 ? 56.938 38.906 4.184 1 87.81 801 ALA B O 1
ATOM 12651 N N . ALA B 1 802 ? 57.938 37.656 2.646 1 87.75 802 ALA B N 1
ATOM 12652 C CA . ALA B 1 802 ? 56.719 37.594 1.82 1 87.75 802 ALA B CA 1
ATOM 12653 C C . ALA B 1 802 ? 55.625 36.781 2.492 1 87.75 802 ALA B C 1
ATOM 12655 O O . ALA B 1 802 ? 54.469 37.156 2.455 1 87.75 802 ALA B O 1
ATOM 12656 N N . GLY B 1 803 ? 56.062 35.719 3.047 1 89.06 803 GLY B N 1
ATOM 12657 C CA . GLY B 1 803 ? 55.094 34.906 3.754 1 89.06 803 GLY B CA 1
ATOM 12658 C C . GLY B 1 803 ? 54.531 35.562 4.98 1 89.06 803 GLY B C 1
ATOM 12659 O O . GLY B 1 803 ? 53.312 35.562 5.18 1 89.06 803 GLY B O 1
ATOM 12660 N N . ILE B 1 804 ? 55.344 36.125 5.742 1 87.94 804 ILE B N 1
ATOM 12661 C CA . ILE B 1 804 ? 54.875 36.875 6.926 1 87.94 804 ILE B CA 1
ATOM 12662 C C . ILE B 1 804 ? 54.062 38.062 6.508 1 87.94 804 ILE B C 1
ATOM 12664 O O . ILE B 1 804 ? 53.031 38.375 7.121 1 87.94 804 ILE B O 1
ATOM 12668 N N . GLY B 1 805 ? 54.594 38.781 5.477 1 90.31 805 GLY B N 1
ATOM 12669 C CA . GLY B 1 805 ? 53.812 39.906 4.941 1 90.31 805 GLY B CA 1
ATOM 12670 C C . GLY B 1 805 ? 52.438 39.5 4.492 1 90.31 805 GLY B C 1
ATOM 12671 O O . GLY B 1 805 ? 51.469 40.219 4.727 1 90.31 805 GLY B O 1
ATOM 12672 N N . GLY B 1 806 ? 52.344 38.375 3.824 1 92.19 806 GLY B N 1
ATOM 12673 C CA . GLY B 1 806 ? 51.031 37.875 3.43 1 92.19 806 GLY B CA 1
ATOM 12674 C C . GLY B 1 806 ? 50.156 37.531 4.609 1 92.19 806 GLY B C 1
ATOM 12675 O O . GLY B 1 806 ? 48.938 37.844 4.598 1 92.19 806 GLY B O 1
ATOM 12676 N N . ALA B 1 807 ? 50.688 36.938 5.609 1 90.19 807 ALA B N 1
ATOM 12677 C CA . ALA B 1 807 ? 49.938 36.562 6.809 1 90.19 807 ALA B CA 1
ATOM 12678 C C . ALA B 1 807 ? 49.469 37.812 7.547 1 90.19 807 ALA B C 1
ATOM 12680 O O . ALA B 1 807 ? 48.344 37.844 8.055 1 90.19 807 ALA B O 1
ATOM 12681 N N . VAL B 1 808 ? 50.312 38.781 7.613 1 90.25 808 VAL B N 1
ATOM 12682 C CA . VAL B 1 808 ? 49.938 40.031 8.242 1 90.25 808 VAL B CA 1
ATOM 12683 C C . VAL B 1 808 ? 48.812 40.719 7.445 1 90.25 808 VAL B C 1
ATOM 12685 O O . VAL B 1 808 ? 47.844 41.219 8.023 1 90.25 808 VAL B O 1
ATOM 12688 N N . LEU B 1 809 ? 49 40.688 6.18 1 91.88 809 LEU B N 1
ATOM 12689 C CA . LEU B 1 809 ? 47.969 41.281 5.32 1 91.88 809 LEU B CA 1
ATOM 12690 C C . LEU B 1 809 ? 46.656 40.562 5.531 1 91.88 809 LEU B C 1
ATOM 12692 O O . LEU B 1 809 ? 45.594 41.219 5.578 1 91.88 809 LEU B O 1
ATOM 12696 N N . LEU B 1 810 ? 46.688 39.312 5.602 1 90.69 810 LEU B N 1
ATOM 12697 C CA . LEU B 1 810 ? 45.5 38.531 5.812 1 90.69 810 LEU B CA 1
ATOM 12698 C C . LEU B 1 810 ? 44.812 38.906 7.113 1 90.69 810 LEU B C 1
ATOM 12700 O O . LEU B 1 810 ? 43.625 39.219 7.117 1 90.69 810 LEU B O 1
ATOM 12704 N N . THR B 1 811 ? 45.5 38.969 8.172 1 87.75 811 THR B N 1
ATOM 12705 C CA . THR B 1 811 ? 44.938 39.281 9.484 1 87.75 811 THR B CA 1
ATOM 12706 C C . THR B 1 811 ? 44.469 40.719 9.555 1 87.75 811 THR B C 1
ATOM 12708 O O . THR B 1 811 ? 43.375 41.031 10.047 1 87.75 811 THR B O 1
ATOM 12711 N N . LEU B 1 812 ? 45.312 41.531 9.07 1 88.75 812 LEU B N 1
ATOM 12712 C CA . LEU B 1 812 ? 44.969 42.969 9.078 1 88.75 812 LEU B CA 1
ATOM 12713 C C . LEU B 1 812 ? 43.719 43.25 8.234 1 88.75 812 LEU B C 1
ATOM 12715 O O . LEU B 1 812 ? 42.875 44.062 8.609 1 88.75 812 LEU B O 1
ATOM 12719 N N . SER B 1 813 ? 43.656 42.594 7.137 1 92.88 813 SER B N 1
ATOM 12720 C CA . SER B 1 813 ? 42.5 42.781 6.258 1 92.88 813 SER B CA 1
ATOM 12721 C C . SER B 1 813 ? 41.219 42.312 6.922 1 92.88 813 SER B C 1
ATOM 12723 O O . SER B 1 813 ? 40.156 42.938 6.762 1 92.88 813 SER B O 1
ATOM 12725 N N . TYR B 1 814 ? 41.281 41.188 7.648 1 90.94 814 TYR B N 1
ATOM 12726 C CA . TYR B 1 814 ? 40.094 40.719 8.375 1 90.94 814 TYR B CA 1
ATOM 12727 C C . TYR B 1 814 ? 39.656 41.75 9.43 1 90.94 814 TYR B C 1
ATOM 12729 O O . TYR B 1 814 ? 38.469 42.031 9.562 1 90.94 814 TYR B O 1
ATOM 12737 N N . ILE B 1 815 ? 40.594 42.281 10.102 1 88.12 815 ILE B N 1
ATOM 12738 C CA . ILE B 1 815 ? 40.344 43.25 11.148 1 88.12 815 ILE B CA 1
ATOM 12739 C C . ILE B 1 815 ? 39.781 44.531 10.523 1 88.12 815 ILE B C 1
ATOM 12741 O O . ILE B 1 815 ? 38.812 45.094 11.039 1 88.12 815 ILE B O 1
ATOM 12745 N N . LEU B 1 816 ? 40.375 44.938 9.438 1 91.94 816 LEU B N 1
ATOM 12746 C CA . LEU B 1 816 ? 39.906 46.125 8.766 1 91.94 816 LEU B CA 1
ATOM 12747 C C . LEU B 1 816 ? 38.531 45.938 8.188 1 91.94 816 LEU B C 1
ATOM 12749 O O . LEU B 1 816 ? 37.719 46.875 8.172 1 91.94 816 LEU B O 1
ATOM 12753 N N . SER B 1 817 ? 38.312 44.75 7.723 1 93.75 817 SER B N 1
ATOM 12754 C CA . SER B 1 817 ? 36.969 44.438 7.223 1 93.75 817 SER B CA 1
ATOM 12755 C C . SER B 1 817 ? 35.938 44.5 8.344 1 93.75 817 SER B C 1
ATOM 12757 O O . SER B 1 817 ? 34.844 45.031 8.156 1 93.75 817 SER B O 1
ATOM 12759 N N . PHE B 1 818 ? 36.312 44 9.453 1 91.69 818 PHE B N 1
ATOM 12760 C CA . PHE B 1 818 ? 35.438 44.031 10.633 1 91.69 818 PHE B CA 1
ATOM 12761 C C . PHE B 1 818 ? 35.219 45.469 11.102 1 91.69 818 PHE B C 1
ATOM 12763 O O . PHE B 1 818 ? 34.094 45.844 11.422 1 91.69 818 PHE B O 1
ATOM 12770 N N . SER B 1 819 ? 36.25 46.25 11.039 1 91.62 819 SER B N 1
ATOM 12771 C CA . SER B 1 819 ? 36.156 47.656 11.414 1 91.62 819 SER B CA 1
ATOM 12772 C C . SER B 1 819 ? 35.281 48.438 10.453 1 91.62 819 SER B C 1
ATOM 12774 O O . SER B 1 819 ? 34.438 49.25 10.883 1 91.62 819 SER B O 1
ATOM 12776 N N . ALA B 1 820 ? 35.531 48.156 9.219 1 93.19 820 ALA B N 1
ATOM 12777 C CA . ALA B 1 820 ? 34.719 48.875 8.211 1 93.19 820 ALA B CA 1
ATOM 12778 C C . ALA B 1 820 ? 33.25 48.531 8.352 1 93.19 820 ALA B C 1
ATOM 12780 O O . ALA B 1 820 ? 32.375 49.344 8.109 1 93.19 820 ALA B O 1
ATOM 12781 N N . SER B 1 821 ? 33 47.344 8.766 1 92.31 821 SER B N 1
ATOM 12782 C CA . SER B 1 821 ? 31.609 46.938 8.977 1 92.31 821 SER B CA 1
ATOM 12783 C C . SER B 1 821 ? 30.984 47.656 10.156 1 92.31 821 SER B C 1
ATOM 12785 O O . SER B 1 821 ? 29.797 48.031 10.117 1 92.31 821 SER B O 1
ATOM 12787 N N . LEU B 1 822 ? 31.766 47.906 11.188 1 90.69 822 LEU B N 1
ATOM 12788 C CA . LEU B 1 822 ? 31.281 48.656 12.336 1 90.69 822 LEU B CA 1
ATOM 12789 C C . LEU B 1 822 ? 31.109 50.125 11.977 1 90.69 822 LEU B C 1
ATOM 12791 O O . LEU B 1 822 ? 30.125 50.75 12.383 1 90.69 822 LEU B O 1
ATOM 12795 N N . TRP B 1 823 ? 32.094 50.625 11.156 1 90.88 823 TRP B N 1
ATOM 12796 C CA . TRP B 1 823 ? 32.031 52.031 10.734 1 90.88 823 TRP B CA 1
ATOM 12797 C C . TRP B 1 823 ? 30.812 52.281 9.852 1 90.88 823 TRP B C 1
ATOM 12799 O O . TRP B 1 823 ? 30.328 53.406 9.766 1 90.88 823 TRP B O 1
ATOM 12809 N N . ALA B 1 824 ? 30.422 51.281 9.25 1 89.88 824 ALA B N 1
ATOM 12810 C CA . ALA B 1 824 ? 29.25 51.406 8.383 1 89.88 824 ALA B CA 1
ATOM 12811 C C . ALA B 1 824 ? 28.016 51.812 9.188 1 89.88 824 ALA B C 1
ATOM 12813 O O . ALA B 1 824 ? 27.094 52.438 8.656 1 89.88 824 ALA B O 1
ATOM 12814 N N . PHE B 1 825 ? 28 51.562 10.477 1 88.19 825 PHE B N 1
ATOM 12815 C CA . PHE B 1 825 ? 26.859 51.875 11.32 1 88.19 825 PHE B CA 1
ATOM 12816 C C . PHE B 1 825 ? 27.141 53.094 12.188 1 88.19 825 PHE B C 1
ATOM 12818 O O . PHE B 1 825 ? 26.359 53.438 13.078 1 88.19 825 PHE B O 1
ATOM 12825 N N . GLY B 1 826 ? 28.297 53.75 11.969 1 85.56 826 GLY B N 1
ATOM 12826 C CA . GLY B 1 826 ? 28.609 55 12.594 1 85.56 826 GLY B CA 1
ATOM 12827 C C . GLY B 1 826 ? 29.25 54.875 13.961 1 85.56 826 GLY B C 1
ATOM 12828 O O . GLY B 1 826 ? 29.375 55.844 14.711 1 85.56 826 GLY B O 1
ATOM 12829 N N . TYR B 1 827 ? 29.594 53.688 14.266 1 86.62 827 TYR B N 1
ATOM 12830 C CA . TYR B 1 827 ? 30.25 53.469 15.547 1 86.62 827 TYR B CA 1
ATOM 12831 C C . TYR B 1 827 ? 31.75 53.25 15.359 1 86.62 827 TYR B C 1
ATOM 12833 O O . TYR B 1 827 ? 32.188 52.719 14.328 1 86.62 827 TYR B O 1
ATOM 12841 N N . THR B 1 828 ? 32.469 53.812 16.203 1 84.88 828 THR B N 1
ATOM 12842 C CA . THR B 1 828 ? 33.906 53.688 16.078 1 84.88 828 THR B CA 1
ATOM 12843 C C . THR B 1 828 ? 34.531 53.156 17.375 1 84.88 828 THR B C 1
ATOM 12845 O O . THR B 1 828 ? 34.031 53.469 18.469 1 84.88 828 THR B O 1
ATOM 12848 N N . LEU B 1 829 ? 35.281 52.188 17.297 1 83.06 829 LEU B N 1
ATOM 12849 C CA . LEU B 1 829 ? 36.125 51.688 18.391 1 83.06 829 LEU B CA 1
ATOM 12850 C C . LEU B 1 829 ? 37.594 51.812 18.062 1 83.06 829 LEU B C 1
ATOM 12852 O O . LEU B 1 829 ? 37.969 51.969 16.891 1 83.06 829 LEU B O 1
ATOM 12856 N N . SER B 1 830 ? 38.344 51.969 19.078 1 82.62 830 SER B N 1
ATOM 12857 C CA . SER B 1 830 ? 39.781 52 18.844 1 82.62 830 SER B CA 1
ATOM 12858 C C . SER B 1 830 ? 40.25 50.75 18.078 1 82.62 830 SER B C 1
ATOM 12860 O O . SER B 1 830 ? 39.625 49.688 18.188 1 82.62 830 SER B O 1
ATOM 12862 N N . PHE B 1 831 ? 41.156 50.938 17.188 1 80.38 831 PHE B N 1
ATOM 12863 C CA . PHE B 1 831 ? 41.625 49.844 16.328 1 80.38 831 PHE B CA 1
ATOM 12864 C C . PHE B 1 831 ? 42.125 48.656 17.172 1 80.38 831 PHE B C 1
ATOM 12866 O O . PHE B 1 831 ? 41.906 47.5 16.797 1 80.38 831 PHE B O 1
ATOM 12873 N N . SER B 1 832 ? 42.656 48.938 18.281 1 77.25 832 SER B N 1
ATOM 12874 C CA . SER B 1 832 ? 43.156 47.875 19.141 1 77.25 832 SER B CA 1
ATOM 12875 C C . SER B 1 832 ? 42 47.062 19.734 1 77.25 832 SER B C 1
ATOM 12877 O O . SER B 1 832 ? 42.062 45.812 19.781 1 77.25 832 SER B O 1
ATOM 12879 N N . VAL B 1 833 ? 40.938 47.719 20.156 1 77.44 833 VAL B N 1
ATOM 12880 C CA . VAL B 1 833 ? 39.781 47.031 20.75 1 77.44 833 VAL B CA 1
ATOM 12881 C C . VAL B 1 833 ? 39.094 46.188 19.672 1 77.44 833 VAL B C 1
ATOM 12883 O O . VAL B 1 833 ? 38.688 45.062 19.922 1 77.44 833 VAL B O 1
ATOM 12886 N N . LEU B 1 834 ? 39.094 46.781 18.562 1 83.25 834 LEU B N 1
ATOM 12887 C CA . LEU B 1 834 ? 38.438 46.062 17.453 1 83.25 834 LEU B CA 1
ATOM 12888 C C . LEU B 1 834 ? 39.25 44.812 17.078 1 83.25 834 LEU B C 1
ATOM 12890 O O . LEU B 1 834 ? 38.688 43.75 16.797 1 83.25 834 LEU B O 1
ATOM 12894 N N . ALA B 1 835 ? 40.531 44.969 16.969 1 81.44 835 ALA B N 1
ATOM 12895 C CA . ALA B 1 835 ? 41.406 43.875 16.609 1 81.44 835 ALA B CA 1
ATOM 12896 C C . ALA B 1 835 ? 41.312 42.75 17.641 1 81.44 835 ALA B C 1
ATOM 12898 O O . ALA B 1 835 ? 41.188 41.562 17.281 1 81.44 835 ALA B O 1
ATOM 12899 N N . ILE B 1 836 ? 41.312 43.094 18.859 1 74.69 836 ILE B N 1
ATOM 12900 C CA . ILE B 1 836 ? 41.219 42.094 19.922 1 74.69 836 ILE B CA 1
ATOM 12901 C C . ILE B 1 836 ? 39.844 41.438 19.922 1 74.69 836 ILE B C 1
ATOM 12903 O O . ILE B 1 836 ? 39.75 40.219 20.062 1 74.69 836 ILE B O 1
ATOM 12907 N N . THR B 1 837 ? 38.844 42.281 19.781 1 78.5 837 THR B N 1
ATOM 12908 C CA . THR B 1 837 ? 37.5 41.75 19.734 1 78.5 837 THR B CA 1
ATOM 12909 C C . THR B 1 837 ? 37.344 40.75 18.578 1 78.5 837 THR B C 1
ATOM 12911 O O . THR B 1 837 ? 36.75 39.688 18.75 1 78.5 837 THR B O 1
ATOM 12914 N N . TYR B 1 838 ? 37.844 41.031 17.438 1 84.88 838 TYR B N 1
ATOM 12915 C CA . TYR B 1 838 ? 37.75 40.156 16.281 1 84.88 838 TYR B CA 1
ATOM 12916 C C . TYR B 1 838 ? 38.5 38.844 16.516 1 84.88 838 TYR B C 1
ATOM 12918 O O . TYR B 1 838 ? 37.969 37.75 16.281 1 84.88 838 TYR B O 1
ATOM 12926 N N . LEU B 1 839 ? 39.781 39 16.859 1 75.31 839 LEU B N 1
ATOM 12927 C CA . LEU B 1 839 ? 40.625 37.844 16.984 1 75.31 839 LEU B CA 1
ATOM 12928 C C . LEU B 1 839 ? 40.125 36.906 18.094 1 75.31 839 LEU B C 1
ATOM 12930 O O . LEU B 1 839 ? 40.125 35.688 17.938 1 75.31 839 LEU B O 1
ATOM 12934 N N . ALA B 1 840 ? 39.656 37.469 19.109 1 68.44 840 ALA B N 1
ATOM 12935 C CA . ALA B 1 840 ? 39.094 36.688 20.203 1 68.44 840 ALA B CA 1
ATOM 12936 C C . ALA B 1 840 ? 37.781 36 19.797 1 68.44 840 ALA B C 1
ATOM 12938 O O . ALA B 1 840 ? 37.594 34.812 20.031 1 68.44 840 ALA B O 1
ATOM 12939 N N . SER B 1 841 ? 36.938 36.781 19.234 1 72.25 841 SER B N 1
ATOM 12940 C CA . SER B 1 841 ? 35.625 36.25 18.859 1 72.25 841 SER B CA 1
ATOM 12941 C C . SER B 1 841 ? 35.75 35.219 17.75 1 72.25 841 SER B C 1
ATOM 12943 O O . SER B 1 841 ? 35.062 34.188 17.781 1 72.25 841 SER B O 1
ATOM 12945 N N . ASN B 1 842 ? 36.625 35.469 16.797 1 69.5 842 ASN B N 1
ATOM 12946 C CA . ASN B 1 842 ? 36.812 34.531 15.688 1 69.5 842 ASN B CA 1
ATOM 12947 C C . ASN B 1 842 ? 37.406 33.219 16.156 1 69.5 842 ASN B C 1
ATOM 12949 O O . ASN B 1 842 ? 37.062 32.156 15.656 1 69.5 842 ASN B O 1
ATOM 12953 N N . THR B 1 843 ? 38.25 33.312 17.031 1 63.97 843 THR B N 1
ATOM 12954 C CA . THR B 1 843 ? 38.875 32.125 17.594 1 63.97 843 THR B CA 1
ATOM 12955 C C . THR B 1 843 ? 37.844 31.266 18.344 1 63.97 843 THR B C 1
ATOM 12957 O O . THR B 1 843 ? 37.781 30.047 18.172 1 63.97 843 THR B O 1
ATOM 12960 N N . VAL B 1 844 ? 37.031 31.938 19.047 1 59.5 844 VAL B N 1
ATOM 12961 C CA . VAL B 1 844 ? 36 31.25 19.828 1 59.5 844 VAL B CA 1
ATOM 12962 C C . VAL B 1 844 ? 34.969 30.641 18.891 1 59.5 844 VAL B C 1
ATOM 12964 O O . VAL B 1 844 ? 34.531 29.5 19.078 1 59.5 844 VAL B O 1
ATOM 12967 N N . GLY B 1 845 ? 34.594 31.391 18 1 59.62 845 GLY B N 1
ATOM 12968 C CA . GLY B 1 845 ? 33.594 30.922 17.062 1 59.62 845 GLY B CA 1
ATOM 12969 C C . GLY B 1 845 ? 34.062 29.766 16.203 1 59.62 845 GLY B C 1
ATOM 12970 O O . GLY B 1 845 ? 33.281 28.891 15.836 1 59.62 845 GLY B O 1
ATOM 12971 N N . SER B 1 846 ? 35.344 29.75 15.922 1 58.34 846 SER B N 1
ATOM 12972 C CA . SER B 1 846 ? 35.906 28.75 15.016 1 58.34 846 SER B CA 1
ATOM 12973 C C . SER B 1 846 ? 36.094 27.422 15.734 1 58.34 846 SER B C 1
ATOM 12975 O O . SER B 1 846 ? 36.281 26.391 15.086 1 58.34 846 SER B O 1
ATOM 12977 N N . VAL B 1 847 ? 36.094 27.484 16.953 1 56.53 847 VAL B N 1
ATOM 12978 C CA . VAL B 1 847 ? 36.281 26.266 17.734 1 56.53 847 VAL B CA 1
ATOM 12979 C C . VAL B 1 847 ? 35.031 25.406 17.625 1 56.53 847 VAL B C 1
ATOM 12981 O O . VAL B 1 847 ? 35.094 24.172 17.703 1 56.53 847 VAL B O 1
ATOM 12984 N N . VAL B 1 848 ? 33.969 26.016 17.406 1 53.66 848 VAL B N 1
ATOM 12985 C CA . VAL B 1 848 ? 32.719 25.281 17.25 1 53.66 848 VAL B CA 1
ATOM 12986 C C . VAL B 1 848 ? 32.656 24.688 15.844 1 53.66 848 VAL B C 1
ATOM 12988 O O . VAL B 1 848 ? 32.719 25.406 14.852 1 53.66 848 VAL B O 1
ATOM 12991 N N . PRO B 1 849 ? 32.781 23.406 15.797 1 50.75 849 PRO B N 1
ATOM 12992 C CA . PRO B 1 849 ? 32.812 22.75 14.492 1 50.75 849 PRO B CA 1
ATOM 12993 C C . PRO B 1 849 ? 31.5 22.922 13.711 1 50.75 849 PRO B C 1
ATOM 12995 O O . PRO B 1 849 ? 30.719 21.984 13.609 1 50.75 849 PRO B O 1
ATOM 12998 N N . SER B 1 850 ? 31.094 23.984 13.406 1 54.94 850 SER B N 1
ATOM 12999 C CA . SER B 1 850 ? 29.938 24.266 12.562 1 54.94 850 SER B CA 1
ATOM 13000 C C . SER B 1 850 ? 30.359 24.531 11.125 1 54.94 850 SER B C 1
ATOM 13002 O O . SER B 1 850 ? 31.453 25.031 10.867 1 54.94 850 SER B O 1
ATOM 13004 N N . PRO B 1 851 ? 29.641 23.938 10.234 1 55.91 851 PRO B N 1
ATOM 13005 C CA . PRO B 1 851 ? 29.953 24.234 8.836 1 55.91 851 PRO B CA 1
ATOM 13006 C C . PRO B 1 851 ? 30.016 25.734 8.547 1 55.91 851 PRO B C 1
ATOM 13008 O O . PRO B 1 851 ? 29.062 26.453 8.852 1 55.91 851 PRO B O 1
ATOM 13011 N N . GLY B 1 852 ? 31.156 26.188 8.055 1 59.31 852 GLY B N 1
ATOM 13012 C CA . GLY B 1 852 ? 31.344 27.578 7.684 1 59.31 852 GLY B CA 1
ATOM 13013 C C . GLY B 1 852 ? 31.328 28.531 8.867 1 59.31 852 GLY B C 1
ATOM 13014 O O . GLY B 1 852 ? 31.453 29.734 8.703 1 59.31 852 GLY B O 1
ATOM 13015 N N . GLY B 1 853 ? 31.25 27.969 10.141 1 62.31 853 GLY B N 1
ATOM 13016 C CA . GLY B 1 853 ? 31.203 28.781 11.344 1 62.31 853 GLY B CA 1
ATOM 13017 C C . GLY B 1 853 ? 29.906 29.547 11.492 1 62.31 853 GLY B C 1
ATOM 13018 O O . GLY B 1 853 ? 29.844 30.562 12.203 1 62.31 853 GLY B O 1
ATOM 13019 N N . ILE B 1 854 ? 28.953 29.109 10.758 1 62.47 854 ILE B N 1
ATOM 13020 C CA . ILE B 1 854 ? 27.688 29.844 10.758 1 62.47 854 ILE B CA 1
ATOM 13021 C C . ILE B 1 854 ? 27.031 29.766 12.141 1 62.47 854 ILE B C 1
ATOM 13023 O O . ILE B 1 854 ? 26.875 28.672 12.688 1 62.47 854 ILE B O 1
ATOM 13027 N N . GLY B 1 855 ? 26.703 30.828 12.742 1 66.81 855 GLY B N 1
ATOM 13028 C CA . GLY B 1 855 ? 26.094 30.891 14.062 1 66.81 855 GLY B CA 1
ATOM 13029 C C . GLY B 1 855 ? 27.078 31.281 15.148 1 66.81 855 GLY B C 1
ATOM 13030 O O . GLY B 1 855 ? 27.031 32.375 15.672 1 66.81 855 GLY B O 1
ATOM 13031 N N . PRO B 1 856 ? 28.078 30.297 15.328 1 65.69 856 PRO B N 1
ATOM 13032 C CA . PRO B 1 856 ? 29.016 30.547 16.422 1 65.69 856 PRO B CA 1
ATOM 13033 C C . PRO B 1 856 ? 29.875 31.781 16.188 1 65.69 856 PRO B C 1
ATOM 13035 O O . PRO B 1 856 ? 30.141 32.531 17.109 1 65.69 856 PRO B O 1
ATOM 13038 N N . VAL B 1 857 ? 30.266 31.984 15.008 1 73.12 857 VAL B N 1
ATOM 13039 C CA . VAL B 1 857 ? 31.156 33.094 14.727 1 73.12 857 VAL B CA 1
ATOM 13040 C C . VAL B 1 857 ? 30.375 34.406 14.852 1 73.12 857 VAL B C 1
ATOM 13042 O O . VAL B 1 857 ? 30.859 35.375 15.453 1 73.12 857 VAL B O 1
ATOM 13045 N N . GLU B 1 858 ? 29.297 34.469 14.352 1 77.75 858 GLU B N 1
ATOM 13046 C CA . GLU B 1 858 ? 28.469 35.688 14.461 1 77.75 858 GLU B CA 1
ATOM 13047 C C . GLU B 1 858 ? 28.156 36 15.922 1 77.75 858 GLU B C 1
ATOM 13049 O O . GLU B 1 858 ? 28.203 37.156 16.328 1 77.75 858 GLU B O 1
ATOM 13054 N N . LEU B 1 859 ? 27.859 34.969 16.625 1 72.19 859 LEU B N 1
ATOM 13055 C CA . LEU B 1 859 ? 27.547 35.156 18.047 1 72.19 859 LEU B CA 1
ATOM 13056 C C . LEU B 1 859 ? 28.766 35.656 18.812 1 72.19 859 LEU B C 1
ATOM 13058 O O . LEU B 1 859 ? 28.641 36.531 19.656 1 72.19 859 LEU B O 1
ATOM 13062 N N . ALA B 1 860 ? 29.844 35.062 18.422 1 76.25 860 ALA B N 1
ATOM 13063 C CA . ALA B 1 860 ? 31.078 35.438 19.109 1 76.25 860 ALA B CA 1
ATOM 13064 C C . ALA B 1 860 ? 31.453 36.875 18.75 1 76.25 860 ALA B C 1
ATOM 13066 O O . ALA B 1 860 ? 31.859 37.656 19.625 1 76.25 860 ALA B O 1
ATOM 13067 N N . LEU B 1 861 ? 31.25 37.219 17.531 1 83.12 861 LEU B N 1
ATOM 13068 C CA . LEU B 1 861 ? 31.578 38.594 17.094 1 83.12 861 LEU B CA 1
ATOM 13069 C C . LEU B 1 861 ? 30.609 39.594 17.719 1 83.12 861 LEU B C 1
ATOM 13071 O O . LEU B 1 861 ? 31.031 40.656 18.141 1 83.12 861 LEU B O 1
ATOM 13075 N N . THR B 1 862 ? 29.359 39.281 17.75 1 81.25 862 THR B N 1
ATOM 13076 C CA . THR B 1 862 ? 28.359 40.156 18.359 1 81.25 862 THR B CA 1
ATOM 13077 C C . THR B 1 862 ? 28.641 40.312 19.859 1 81.25 862 THR B C 1
ATOM 13079 O O . THR B 1 862 ? 28.625 41.438 20.359 1 81.25 862 THR B O 1
ATOM 13082 N N . ALA B 1 863 ? 28.906 39.188 20.438 1 77.31 863 ALA B N 1
ATOM 13083 C CA . ALA B 1 863 ? 29.203 39.219 21.859 1 77.31 863 ALA B CA 1
ATOM 13084 C C . ALA B 1 863 ? 30.453 40.062 22.141 1 77.31 863 ALA B C 1
ATOM 13086 O O . ALA B 1 863 ? 30.516 40.781 23.141 1 77.31 863 ALA B O 1
ATOM 13087 N N . GLY B 1 864 ? 31.391 39.938 21.312 1 78.88 864 GLY B N 1
ATOM 13088 C CA . GLY B 1 864 ? 32.594 40.719 21.469 1 78.88 864 GLY B CA 1
ATOM 13089 C C . GLY B 1 864 ? 32.375 42.219 21.312 1 78.88 864 GLY B C 1
ATOM 13090 O O . GLY B 1 864 ? 32.906 43 22.094 1 78.88 864 GLY B O 1
ATOM 13091 N N . LEU B 1 865 ? 31.562 42.562 20.438 1 85.44 865 LEU B N 1
ATOM 13092 C CA . LEU B 1 865 ? 31.281 43.969 20.203 1 85.44 865 LEU B CA 1
ATOM 13093 C C . LEU B 1 865 ? 30.422 44.562 21.328 1 85.44 865 LEU B C 1
ATOM 13095 O O . LEU B 1 865 ? 30.641 45.688 21.734 1 85.44 865 LEU B O 1
ATOM 13099 N N . VAL B 1 866 ? 29.484 43.812 21.766 1 81.19 866 VAL B N 1
ATOM 13100 C CA . VAL B 1 866 ? 28.641 44.25 22.875 1 81.19 866 VAL B CA 1
ATOM 13101 C C . VAL B 1 866 ? 29.5 44.438 24.125 1 81.19 866 VAL B C 1
ATOM 13103 O O . VAL B 1 866 ? 29.344 45.438 24.844 1 81.19 866 VAL B O 1
ATOM 13106 N N . ALA B 1 867 ? 30.438 43.5 24.203 1 75.81 867 ALA B N 1
ATOM 13107 C CA . ALA B 1 867 ? 31.359 43.625 25.328 1 75.81 867 ALA B CA 1
ATOM 13108 C C . ALA B 1 867 ? 32.25 44.844 25.219 1 75.81 867 ALA B C 1
ATOM 13110 O O . ALA B 1 867 ? 32.656 45.406 26.234 1 75.81 867 ALA B O 1
ATOM 13111 N N . ALA B 1 868 ? 32.406 45.312 24.016 1 77.69 868 ALA B N 1
ATOM 13112 C CA . ALA B 1 868 ? 33.25 46.5 23.766 1 77.69 868 ALA B CA 1
ATOM 13113 C C . ALA B 1 868 ? 32.438 47.781 23.875 1 77.69 868 ALA B C 1
ATOM 13115 O O . ALA B 1 868 ? 32.969 48.875 23.734 1 77.69 868 ALA B O 1
ATOM 13116 N N . GLY B 1 869 ? 31.078 47.656 24.078 1 78.94 869 GLY B N 1
ATOM 13117 C CA . GLY B 1 869 ? 30.266 48.812 24.344 1 78.94 869 GLY B CA 1
ATOM 13118 C C . GLY B 1 869 ? 29.328 49.188 23.203 1 78.94 869 GLY B C 1
ATOM 13119 O O . GLY B 1 869 ? 28.703 50.25 23.219 1 78.94 869 GLY B O 1
ATOM 13120 N N . ILE B 1 870 ? 29.234 48.375 22.328 1 85.56 870 ILE B N 1
ATOM 13121 C CA . ILE B 1 870 ? 28.359 48.656 21.188 1 85.56 870 ILE B CA 1
ATOM 13122 C C . ILE B 1 870 ? 26.969 48.094 21.453 1 85.56 870 ILE B C 1
ATOM 13124 O O . ILE B 1 870 ? 26.828 47 22 1 85.56 870 ILE B O 1
ATOM 13128 N N . PRO B 1 871 ? 26.062 48.906 21.172 1 81.94 871 PRO B N 1
ATOM 13129 C CA . PRO B 1 871 ? 24.688 48.406 21.359 1 81.94 871 PRO B CA 1
ATOM 13130 C C . PRO B 1 871 ? 24.438 47.094 20.625 1 81.94 871 PRO B C 1
ATOM 13132 O O . PRO B 1 871 ? 24.953 46.906 19.516 1 81.94 871 PRO B O 1
ATOM 13135 N N . SER B 1 872 ? 23.688 46.219 21.266 1 78 872 SER B N 1
ATOM 13136 C CA . SER B 1 872 ? 23.484 44.875 20.797 1 78 872 SER B CA 1
ATOM 13137 C C . SER B 1 872 ? 22.953 44.844 19.359 1 78 872 SER B C 1
ATOM 13139 O O . SER B 1 872 ? 23.344 44.031 18.547 1 78 872 SER B O 1
ATOM 13141 N N . GLY B 1 873 ? 22.078 45.812 19.094 1 72.94 873 GLY B N 1
ATOM 13142 C CA . GLY B 1 873 ? 21.531 45.844 17.75 1 72.94 873 GLY B CA 1
ATOM 13143 C C . GLY B 1 873 ? 22.578 46.156 16.688 1 72.94 873 GLY B C 1
ATOM 13144 O O . GLY B 1 873 ? 22.609 45.5 15.633 1 72.94 873 GLY B O 1
ATOM 13145 N N . VAL B 1 874 ? 23.422 47.125 17.016 1 79.88 874 VAL B N 1
ATOM 13146 C CA . VAL B 1 874 ? 24.469 47.5 16.078 1 79.88 874 VAL B CA 1
ATOM 13147 C C . VAL B 1 874 ? 25.547 46.438 16 1 79.88 874 VAL B C 1
ATOM 13149 O O . VAL B 1 874 ? 26.078 46.125 14.93 1 79.88 874 VAL B O 1
ATOM 13152 N N . ALA B 1 875 ? 25.734 45.75 17.125 1 82.88 875 ALA B N 1
ATOM 13153 C CA . ALA B 1 875 ? 26.734 44.688 17.188 1 82.88 875 ALA B CA 1
ATOM 13154 C C . ALA B 1 875 ? 26.328 43.5 16.297 1 82.88 875 ALA B C 1
ATOM 13156 O O . ALA B 1 875 ? 27.156 43 15.539 1 82.88 875 ALA B O 1
ATOM 13157 N N . LEU B 1 876 ? 25.219 43.219 16.391 1 79.38 876 LEU B N 1
ATOM 13158 C CA . LEU B 1 876 ? 24.734 42.094 15.57 1 79.38 876 LEU B CA 1
ATOM 13159 C C . LEU B 1 876 ? 24.734 42.469 14.094 1 79.38 876 LEU B C 1
ATOM 13161 O O . LEU B 1 876 ? 25.125 41.688 13.25 1 79.38 876 LEU B O 1
ATOM 13165 N N . SER B 1 877 ? 24.234 43.719 13.828 1 79.38 877 SER B N 1
ATOM 13166 C CA . SER B 1 877 ? 24.219 44.156 12.445 1 79.38 877 SER B CA 1
ATOM 13167 C C . SER B 1 877 ? 25.641 44.219 11.859 1 79.38 877 SER B C 1
ATOM 13169 O O . SER B 1 877 ? 25.844 43.875 10.695 1 79.38 877 SER B O 1
ATOM 13171 N N . THR B 1 878 ? 26.531 44.531 12.641 1 86.75 878 THR B N 1
ATOM 13172 C CA . THR B 1 878 ? 27.922 44.562 12.211 1 86.75 878 THR B CA 1
ATOM 13173 C C . THR B 1 878 ? 28.438 43.188 11.906 1 86.75 878 THR B C 1
ATOM 13175 O O . THR B 1 878 ? 29.094 42.969 10.883 1 86.75 878 THR B O 1
ATOM 13178 N N . ALA B 1 879 ? 28.094 42.25 12.812 1 84.06 879 ALA B N 1
ATOM 13179 C CA . ALA B 1 879 ? 28.516 40.875 12.609 1 84.06 879 ALA B CA 1
ATOM 13180 C C . ALA B 1 879 ? 27.906 40.312 11.336 1 84.06 879 ALA B C 1
ATOM 13182 O O . ALA B 1 879 ? 28.578 39.594 10.578 1 84.06 879 ALA B O 1
ATOM 13183 N N . ILE B 1 880 ? 26.781 40.656 11.055 1 79.19 880 ILE B N 1
ATOM 13184 C CA . ILE B 1 880 ? 26.094 40.125 9.883 1 79.19 880 ILE B CA 1
ATOM 13185 C C . ILE B 1 880 ? 26.719 40.719 8.617 1 79.19 880 ILE B C 1
ATOM 13187 O O . ILE B 1 880 ? 26.938 40 7.633 1 79.19 880 ILE B O 1
ATOM 13191 N N . VAL B 1 881 ? 26.953 42.031 8.664 1 81.94 881 VAL B N 1
ATOM 13192 C CA . VAL B 1 881 ? 27.562 42.656 7.504 1 81.94 881 VAL B CA 1
ATOM 13193 C C . VAL B 1 881 ? 28.969 42.094 7.277 1 81.94 881 VAL B C 1
ATOM 13195 O O . VAL B 1 881 ? 29.359 41.812 6.137 1 81.94 881 VAL B O 1
ATOM 13198 N N . TYR B 1 882 ? 29.641 41.875 8.305 1 88.31 882 TYR B N 1
ATOM 13199 C CA . TYR B 1 882 ? 30.969 41.281 8.219 1 88.31 882 TYR B CA 1
ATOM 13200 C C . TYR B 1 882 ? 30.906 39.906 7.566 1 88.31 882 TYR B C 1
ATOM 13202 O O . TYR B 1 882 ? 31.672 39.594 6.66 1 88.31 882 TYR B O 1
ATOM 13210 N N . ARG B 1 883 ? 29.969 39.156 8.023 1 81.62 883 ARG B N 1
ATOM 13211 C CA . ARG B 1 883 ? 29.859 37.812 7.488 1 81.62 883 ARG B CA 1
ATOM 13212 C C . ARG B 1 883 ? 29.328 37.812 6.059 1 81.62 883 ARG B C 1
ATOM 13214 O O . ARG B 1 883 ? 29.656 36.938 5.254 1 81.62 883 ARG B O 1
ATOM 13221 N N . LEU B 1 884 ? 28.5 38.75 5.805 1 79.88 884 LEU B N 1
ATOM 13222 C CA . LEU B 1 884 ? 28.016 38.906 4.438 1 79.88 884 LEU B CA 1
ATOM 13223 C C . LEU B 1 884 ? 29.172 39.094 3.467 1 79.88 884 LEU B C 1
ATOM 13225 O O . LEU B 1 884 ? 29.219 38.438 2.416 1 79.88 884 LEU B O 1
ATOM 13229 N N . VAL B 1 885 ? 30.094 39.938 3.879 1 86.12 885 VAL B N 1
ATOM 13230 C CA . VAL B 1 885 ? 31.188 40.312 2.973 1 86.12 885 VAL B CA 1
ATOM 13231 C C . VAL B 1 885 ? 32.281 39.219 3.02 1 86.12 885 VAL B C 1
ATOM 13233 O O . VAL B 1 885 ? 32.969 39 2.027 1 86.12 885 VAL B O 1
ATOM 13236 N N . THR B 1 886 ? 32.344 38.5 4.082 1 86 886 THR B N 1
ATOM 13237 C CA . THR B 1 886 ? 33.469 37.594 4.223 1 86 886 THR B CA 1
ATOM 13238 C C . THR B 1 886 ? 33.031 36.156 3.949 1 86 886 THR B C 1
ATOM 13240 O O . THR B 1 886 ? 33.875 35.312 3.611 1 86 886 THR B O 1
ATOM 13243 N N . PHE B 1 887 ? 31.875 35.875 4.16 1 77.38 887 PHE B N 1
ATOM 13244 C CA . PHE B 1 887 ? 31.469 34.469 4.039 1 77.38 887 PHE B CA 1
ATOM 13245 C C . PHE B 1 887 ? 30.469 34.312 2.896 1 77.38 887 PHE B C 1
ATOM 13247 O O . PHE B 1 887 ? 30.688 33.469 2.004 1 77.38 887 PHE B O 1
ATOM 13254 N N . TRP B 1 888 ? 29.406 35.062 2.771 1 75.12 888 TRP B N 1
ATOM 13255 C CA . TRP B 1 888 ? 28.312 34.812 1.854 1 75.12 888 TRP B CA 1
ATOM 13256 C C . TRP B 1 888 ? 28.656 35.281 0.446 1 75.12 888 TRP B C 1
ATOM 13258 O O . TRP B 1 888 ? 28.391 34.594 -0.533 1 75.12 888 TRP B O 1
ATOM 13268 N N . ILE B 1 889 ? 29.266 36.438 0.312 1 78.31 889 ILE B N 1
ATOM 13269 C CA . ILE B 1 889 ? 29.562 37 -1.003 1 78.31 889 ILE B CA 1
ATOM 13270 C C . ILE B 1 889 ? 30.688 36.188 -1.663 1 78.31 889 ILE B C 1
ATOM 13272 O O . ILE B 1 889 ? 30.625 35.875 -2.855 1 78.31 889 ILE B O 1
ATOM 13276 N N . PRO B 1 890 ? 31.609 35.812 -0.926 1 80.88 890 PRO B N 1
ATOM 13277 C CA . PRO B 1 890 ? 32.688 35.062 -1.563 1 80.88 890 PRO B CA 1
ATOM 13278 C C . PRO B 1 890 ? 32.25 33.688 -2.053 1 80.88 890 PRO B C 1
ATOM 13280 O O . PRO B 1 890 ? 32.875 33.125 -2.947 1 80.88 890 PRO B O 1
ATOM 13283 N N . ILE B 1 891 ? 31.219 33.156 -1.562 1 76.56 891 ILE B N 1
ATOM 13284 C CA . ILE B 1 891 ? 30.797 31.781 -1.894 1 76.56 891 ILE B CA 1
ATOM 13285 C C . ILE B 1 891 ? 30.453 31.703 -3.377 1 76.56 891 ILE B C 1
ATOM 13287 O O . ILE B 1 891 ? 30.984 30.844 -4.098 1 76.56 891 ILE B O 1
ATOM 13291 N N . PRO B 1 892 ? 29.594 32.562 -3.928 1 73.88 892 PRO B N 1
ATOM 13292 C CA . PRO B 1 892 ? 29.328 32.469 -5.367 1 73.88 892 PRO B CA 1
ATOM 13293 C C . PRO B 1 892 ? 30.578 32.75 -6.211 1 73.88 892 PRO B C 1
ATOM 13295 O O . PRO B 1 892 ? 30.781 32.125 -7.246 1 73.88 892 PRO B O 1
ATOM 13298 N N . VAL B 1 893 ? 31.438 33.625 -5.738 1 78.44 893 VAL B N 1
ATOM 13299 C CA . VAL B 1 893 ? 32.656 33.938 -6.465 1 78.44 893 VAL B CA 1
ATOM 13300 C C . VAL B 1 893 ? 33.625 32.781 -6.379 1 78.44 893 VAL B C 1
ATOM 13302 O O . VAL B 1 893 ? 34.312 32.438 -7.355 1 78.44 893 VAL B O 1
ATOM 13305 N N . GLY B 1 894 ? 33.656 32.219 -5.25 1 80.19 894 GLY B N 1
ATOM 13306 C CA . GLY B 1 894 ? 34.5 31.047 -5.066 1 80.19 894 GLY B CA 1
ATOM 13307 C C . GLY B 1 894 ? 34.062 29.859 -5.906 1 80.19 894 GLY B C 1
ATOM 13308 O O . GLY B 1 894 ? 34.875 29.125 -6.438 1 80.19 894 GLY B O 1
ATOM 13309 N N . TRP B 1 895 ? 32.812 29.719 -6.02 1 77.31 895 TRP B N 1
ATOM 13310 C CA . TRP B 1 895 ? 32.281 28.656 -6.863 1 77.31 895 TRP B CA 1
ATOM 13311 C C . TRP B 1 895 ? 32.688 28.859 -8.32 1 77.31 895 TRP B C 1
ATOM 13313 O O . TRP B 1 895 ? 33.062 27.891 -9 1 77.31 895 TRP B O 1
ATOM 13323 N N . LEU B 1 896 ? 32.625 30.094 -8.758 1 77.56 896 LEU B N 1
ATOM 13324 C CA . LEU B 1 896 ? 33.062 30.406 -10.109 1 77.56 896 LEU B CA 1
ATOM 13325 C C . LEU B 1 896 ? 34.562 30.109 -10.289 1 77.56 896 LEU B C 1
ATOM 13327 O O . LEU B 1 896 ? 34.969 29.594 -11.328 1 77.56 896 LEU B O 1
ATOM 13331 N N . SER B 1 897 ? 35.25 30.406 -9.312 1 82.19 897 SER B N 1
ATOM 13332 C CA . SER B 1 897 ? 36.688 30.141 -9.359 1 82.19 897 SER B CA 1
ATOM 13333 C C . SER B 1 897 ? 36.969 28.641 -9.344 1 82.19 897 SER B C 1
ATOM 13335 O O . SER B 1 897 ? 37.875 28.172 -10.031 1 82.19 897 SER B O 1
ATOM 13337 N N . LEU B 1 898 ? 36.219 27.984 -8.547 1 78.88 898 LEU B N 1
ATOM 13338 C CA . LEU B 1 898 ? 36.375 26.547 -8.469 1 78.88 898 LEU B CA 1
ATOM 13339 C C . LEU B 1 898 ? 36.125 25.891 -9.828 1 78.88 898 LEU B C 1
ATOM 13341 O O . LEU B 1 898 ? 36.875 25.016 -10.258 1 78.88 898 LEU B O 1
ATOM 13345 N N . GLN B 1 899 ? 35.156 26.344 -10.531 1 76.19 899 GLN B N 1
ATOM 13346 C CA . GLN B 1 899 ? 34.844 25.828 -11.852 1 76.19 899 GLN B CA 1
ATOM 13347 C C . GLN B 1 899 ? 35.938 26.156 -12.859 1 76.19 899 GLN B C 1
ATOM 13349 O O . GLN B 1 899 ? 36.344 25.297 -13.648 1 76.19 899 GLN B O 1
ATOM 13354 N N . ARG B 1 900 ? 36.375 27.359 -12.719 1 79.25 900 ARG B N 1
ATOM 13355 C CA . ARG B 1 900 ? 37.406 27.797 -13.633 1 79.25 900 ARG B CA 1
ATOM 13356 C C . ARG B 1 900 ? 38.719 27.031 -13.406 1 79.25 900 ARG B C 1
ATOM 13358 O O . ARG B 1 900 ? 39.375 26.609 -14.359 1 79.25 900 ARG B O 1
ATOM 13365 N N . LEU B 1 901 ? 39.031 26.797 -12.25 1 82.06 901 LEU B N 1
ATOM 13366 C CA . LEU B 1 901 ? 40.281 26.094 -11.906 1 82.06 901 LEU B CA 1
ATOM 13367 C C . LEU B 1 901 ? 40.188 24.609 -12.266 1 82.06 901 LEU B C 1
ATOM 13369 O O . LEU B 1 901 ? 41.188 24 -12.656 1 82.06 901 LEU B O 1
ATOM 13373 N N . GLN B 1 902 ? 39.094 24.172 -12.141 1 75.44 902 GLN B N 1
ATOM 13374 C CA . GLN B 1 902 ? 38.875 22.781 -12.523 1 75.44 902 GLN B CA 1
ATOM 13375 C C . GLN B 1 902 ? 38.969 22.609 -14.039 1 75.44 902 GLN B C 1
ATOM 13377 O O . GLN B 1 902 ? 39.562 21.641 -14.531 1 75.44 902 GLN B O 1
ATOM 13382 N N . LYS B 1 903 ? 38.5 23.547 -14.688 1 70.31 903 LYS B N 1
ATOM 13383 C CA . LYS B 1 903 ? 38.531 23.531 -16.141 1 70.31 903 LYS B CA 1
ATOM 13384 C C . LYS B 1 903 ? 39.969 23.734 -16.656 1 70.31 903 LYS B C 1
ATOM 13386 O O . LYS B 1 903 ? 40.375 23.094 -17.625 1 70.31 903 LYS B O 1
ATOM 13391 N N . SER B 1 904 ? 40.625 24.594 -15.938 1 76.19 904 SER B N 1
ATOM 13392 C CA . SER B 1 904 ? 41.969 24.875 -16.359 1 76.19 904 SER B CA 1
ATOM 13393 C C . SER B 1 904 ? 42.938 23.781 -15.914 1 76.19 904 SER B C 1
ATOM 13395 O O . SER B 1 904 ? 44.094 23.75 -16.328 1 76.19 904 SER B O 1
ATOM 13397 N N . GLY B 1 905 ? 42.438 22.797 -15.195 1 72.19 905 GLY B N 1
ATOM 13398 C CA . GLY B 1 905 ? 43.219 21.656 -14.773 1 72.19 905 GLY B CA 1
ATOM 13399 C C . GLY B 1 905 ? 44.094 21.938 -13.562 1 72.19 905 GLY B C 1
ATOM 13400 O O . GLY B 1 905 ? 45.031 21.203 -13.266 1 72.19 905 GLY B O 1
ATOM 13401 N N . ASP B 1 906 ? 43.844 23 -12.938 1 78.25 906 ASP B N 1
ATOM 13402 C CA . ASP B 1 906 ? 44.656 23.391 -11.797 1 78.25 906 ASP B CA 1
ATOM 13403 C C . ASP B 1 906 ? 44.125 22.766 -10.508 1 78.25 906 ASP B C 1
ATOM 13405 O O . ASP B 1 906 ? 44.812 22.797 -9.477 1 78.25 906 ASP B O 1
ATOM 13409 N N . LEU B 1 907 ? 42.875 22.406 -10.516 1 76.38 907 LEU B N 1
ATOM 13410 C CA . LEU B 1 907 ? 42.281 21.688 -9.398 1 76.38 907 LEU B CA 1
ATOM 13411 C C . LEU B 1 907 ? 41.625 20.375 -9.859 1 76.38 907 LEU B C 1
ATOM 13413 O O . LEU B 1 907 ? 41.156 20.297 -10.992 1 76.38 907 LEU B O 1
#

Solvent-accessible surface area (backbone atoms only — not comparable to full-atom values): 92238 Å² total; per-residue (Å²): 140,83,80,80,81,79,73,81,78,80,79,77,75,82,77,78,76,72,76,82,68,59,85,70,75,65,72,75,70,77,69,66,79,70,68,70,70,66,73,66,72,76,70,66,61,69,71,44,64,24,42,37,34,40,56,63,89,54,66,39,64,52,63,61,40,52,51,50,34,52,51,36,52,50,47,45,54,51,40,54,50,36,23,48,52,34,41,43,22,48,53,12,43,42,48,18,50,25,57,64,33,30,73,55,39,74,49,46,44,56,63,63,45,47,48,51,40,53,48,48,65,54,46,43,61,49,52,52,41,47,55,29,48,73,70,68,32,57,66,53,33,50,48,10,50,47,15,14,53,48,8,27,53,52,40,50,49,49,52,51,45,42,73,72,70,46,54,68,52,42,47,61,37,24,40,26,66,63,87,80,53,78,38,72,14,58,43,35,65,53,4,17,50,31,0,24,46,46,31,63,44,64,56,86,80,32,70,62,48,39,50,41,50,53,49,48,52,52,42,50,54,49,36,31,56,68,40,65,23,28,62,54,15,49,52,43,16,36,35,50,1,34,38,36,1,30,49,43,37,45,72,70,28,41,82,67,60,52,53,49,74,65,50,36,54,49,28,38,15,32,26,60,40,58,51,37,35,40,36,56,49,52,96,57,76,68,67,43,45,29,36,35,36,34,38,61,62,76,18,42,61,67,63,76,64,70,61,75,67,55,55,77,53,86,74,61,73,74,57,76,70,64,81,65,66,75,70,57,60,69,49,78,41,80,34,82,86,58,64,61,69,61,54,48,57,69,54,55,40,71,32,77,50,51,81,56,79,66,58,45,50,38,31,35,32,27,32,79,87,66,52,63,30,32,34,43,36,44,40,48,63,42,38,50,57,51,43,54,54,47,50,52,45,42,62,36,34,56,89,67,61,68,85,74,60,75,46,58,64,58,40,52,51,46,29,49,33,40,44,53,50,36,45,72,38,69,24,53,48,64,52,79,70,32,48,26,69,29,86,47,24,38,40,40,33,26,49,56,71,64,64,44,35,28,52,52,78,44,24,77,69,55,47,71,64,43,53,42,40,49,53,50,39,50,48,34,30,31,37,62,20,34,22,48,69,52,55,37,56,63,21,31,29,27,32,74,89,56,48,58,32,55,47,74,39,65,62,36,38,73,65,42,53,53,60,45,44,38,43,36,52,25,24,47,48,53,48,39,22,74,29,58,31,57,69,58,30,51,54,46,47,58,73,75,42,53,71,69,49,52,27,57,25,33,24,46,59,45,73,85,70,38,44,67,69,52,42,59,69,29,40,97,72,65,78,43,52,47,47,52,54,50,43,37,52,51,40,34,69,74,27,76,80,27,61,65,61,66,58,72,42,59,63,63,51,70,65,54,51,52,49,50,49,51,49,49,50,43,49,47,55,46,57,66,66,50,62,25,62,43,24,51,61,33,55,74,64,38,42,67,68,28,46,49,50,13,35,54,23,34,55,41,23,33,48,11,51,10,33,22,50,37,38,61,39,91,56,94,54,57,54,67,59,36,20,39,50,50,34,23,20,46,42,40,20,54,76,22,45,62,71,52,25,45,48,51,48,51,35,46,34,34,42,62,73,68,37,54,68,70,59,24,52,30,35,53,49,48,48,53,49,50,39,50,50,50,51,51,50,50,48,49,53,40,53,60,68,55,67,54,66,70,74,58,70,57,66,60,76,54,53,58,48,46,52,50,44,47,50,48,49,51,51,50,40,54,66,37,63,68,49,32,52,49,49,42,63,65,43,40,62,55,46,66,56,31,46,62,50,50,52,51,42,67,72,36,63,68,38,40,49,40,21,50,50,10,38,49,39,22,54,49,18,50,39,48,12,48,47,23,22,35,44,12,59,73,46,82,70,57,68,55,58,48,41,51,30,46,57,52,13,46,54,58,8,53,66,45,78,29,49,57,24,64,50,45,27,44,48,27,36,18,49,31,34,34,72,72,68,37,54,62,30,51,17,42,35,23,28,48,49,33,40,41,42,59,52,58,54,38,26,66,55,4,46,52,35,40,53,50,32,40,71,71,58,48,82,138,79,76,78,77,76,73,80,74,83,76,77,76,77,76,79,74,74,76,79,67,56,85,70,74,64,72,73,72,77,69,67,78,70,69,70,72,67,72,65,72,77,70,68,61,67,72,44,62,22,41,35,34,41,55,64,91,54,67,38,63,51,60,62,42,54,52,49,34,52,51,34,51,48,47,46,54,51,41,55,50,37,24,47,50,34,40,43,22,48,51,13,43,43,49,18,50,25,58,66,31,31,75,53,39,75,48,43,44,56,62,63,47,46,48,51,40,52,48,47,66,52,46,44,60,49,54,53,42,46,54,28,47,75,69,68,32,59,67,54,32,51,48,11,51,47,14,13,52,49,9,27,53,50,39,49,48,48,52,52,46,43,73,72,70,45,54,68,52,42,48,61,37,24,39,23,69,46,97,80,50,78,39,71,14,57,44,37,66,53,4,17,50,31,0,22,46,46,30,64,45,65,54,87,79,32,70,62,48,40,51,39,50,53,51,48,52,51,41,51,53,49,35,30,55,69,41,62,22,30,60,53,16,49,51,43,17,37,35,51,1,35,36,35,2,31,50,44,36,45,74,69,29,39,81,66,59,51,53,48,74,65,49,36,55,49,27,38,15,32,26,59,41,58,50,37,35,37,35,56,49,53,96,56,75,68,67,44,47,28,35,35,36,34,37,62,62,75,18,40,63,68,64,76,62,69,60,74,68,55,55,78,50,83,72,62,73,74,52,75,70,63,81,67,64,75,71,58,60,69,49,78,42,80,35,83,85,59,65,62,68,63,54,48,58,69,54,57,40,71,33,76,50,49,80,55,70,78,56,51,50,38,31,36,31,28,30,78,86,66,52,62,30,32,34,43,35,45,38,49,63,42,38,49,57,50,42,55,52,45,50,53,46,43,62,36,34,55,88,65,61,68,85,73,58,76,46,58,65,57,39,52,50,46,28,48,33,40,45,53,50,36,46,73,40,70,25,52,47,64,52,80,70,32,48,27,70,28,84,46,24,37,40,39,34,27,50,57,72,64,64,45,34,25,51,52,79,43,25,78,71,55,47,69,65,43,53,42,41,49,54,50,40,50,48,33,29,31,37,63,20,34,22,48,68,53,55,37,55,60,21,31,29,27,32,77,88,58,46,59,32,55,49,74,37,66,62,35,37,71,64,41,52,54,62,46,45,38,42,36,53,25,24,47,47,51,48,39,22,74,28,59,31,57,68,58,29,50,53,44,48,58,73,74,42,53,70,67,50,53,26,57,24,34,24,46,58,46,73,85,70,37,43,68,71,51,43,59,68,29,39,98,72,67,77,41,50,47,48,52,54,50,44,37,52,52,40,34,70,72,27,75,80,25,60,65,60,65,59,73,43,60,64,62,49,71,65,55,51,50,48,50,50,51,49,49,50,42,50,47,53,47,57,70,66,51,61,27,62,42,24,52,61,34,55,74,64,37,42,65,67,29,46,51,48,14,36,54,25,36,56,40,24,34,47,11,50,11,34,22,52,37,36,62,37,92,56,92,56,57,52,67,60,37,19,39,51,51,35,22,17,47,41,41,21,55,76,23,47,62,71,54,24,43,47,51,49,50,35,46,32,33,41,61,72,67,38,53,66,72,58,23,52,29,36,54,48,47,48,51,49,51,42,50,51,50,50,50,51,50,49,50,53,43,54,59,70,55,68,54,69,70,72,59,70,56,65,60,76,54,53,58,47,47,51,50,44,48,50,46,48,51,50,48,41,53,67,35,64,68,49,31,51,51,50,41,63,65,42,41,61,55,46,65,54,31,45,64,50,51,52,51,41,68,71,35,62,69,39,39,49,41,21,49,49,11,37,47,40,22,53,50,18,51,40,47,12,45,47,23,23,35,44,12,59,74,46,83,70,56,69,55,58,48,41,48,30,46,57,52,14,47,54,56,8,54,66,44,80,29,50,57,25,64,48,44,26,43,49,27,35,17,51,31,34,35,71,72,68,37,55,63,30,53,17,42,36,21,29,49,48,32,40,41,44,59,51,58,54,39,26,66,54,5,45,52,36,40,52,51,32,41,71,72,60,48,82

Secondary structure (DSSP, 8-state):
----------------------SS-S---------------------EEEEEEEE----B--HHHHHHHHHHHHHHHHHHHHHHH-HHHHHHHHHHHHHHHHHHHTTT-HHHHHHHHHHHHHHHHHHHHHHHHHTT-HHHHHHHHHHHHHHHHHHHHHHHHHHHH--HHHHHHHEEESSSSEEE---HHHHHHHHHHHHH--TTT-HHHHHHHHHHHHHHHHHHHTTSS-HHHHHHHHHHHHHHHHHHHHHH-B---SS-HHHHHHHHHHTT--EEEEEE-S--SSEEEEEEEE-PPSS----TT--TT-S--GGGGSS----------EEEEE-TTS-HHHHHHHH--HHHHTT---SSEEEEEEETTS-EEEEEEEEHHHHHHHHHHHHHHHHHBSS------SSHHHHHHHHHHHHHHHHHTT---PPEEEEEEETTEEEEEEE--TT-EEHHHHGGG--HHHHHHHHHHHHHHHHTT-B-S--STTTEEE-TTS-EEE--GGG-BSS--HHHHHHHHHHHHHHHHHHH-HHHHHHHHHHHS-HHHHHHHGGG-SGGGS-HHHHHHH-SSSTTHHHHHHHHHHHHHH-TTS--SPP--BS--HHHHHHHHHHHHHHHHHHHH--HHHHHHHHHT--HHHHHHHHHHHHHHHHHHHHHHHHH-SS---HHHHHHHHHHHHHHTTTSBTTHHHHHHHHHHHHHTT--HHHHHHHHHHHHHHHHHHHHHHHHHHHHHT-S------SSHHHHHHHHHHHHHHHHHHHSHHHHHHHHHHHHHHHHHHHHHHHHHHH-HHHHHHHHHHHHHHHHHHHHHHHHHHHTTT----HHHHHHHHHHHHHHHHHS--BTTTTHHHHHHHHHHHHTT--HHHHHHHHHHHHIIIIITHHHHHHHHHHHHHHHT--/----------------------SS-S---------------------EEEEEEEE----B--HHHHHHHHHHHHHHHHHHHHHHH-HHHHHHHHHHHHHHHHTTHHHH-HHHHHHHHHHHHHHHHHHHHHHHHHTT-HHHHHHHHHHHHHHHHHHHHHHHHHHHH--HHHHHHHEEEETTEEEE---HHHHHHHHHHHHH--TTT-HHHHHHHHHHHHHHHHHHHTTSS-HHHHHHHHHHHHHHHHHHHHHH-B---SS-HHHHHHHHHHTT--EEEEEE-S--SSEEEEEEEE-PPSS----TT--TT-S--GGGGSS----------EEEEE-TTS-HHHHHHHH--HHHHTT--TTSEEEEEEETTS-EEEEEEEEHHHHHHHHHHHHHHHHHBSS------SSHHHHHHHHHHHHHHHHHTT---PPEEEEEEETTEEEEEEE--TT-EEHHHHGGG--HHHHHHHHHHHHHHHHTT-B-S--STTTEEE-TTS-EEE--GGG-BSS--HHHHHHHHHHHHHHHHHHH-HHHHHHHHHHHS-HHHHHHHGGG-SGGGS-HHHHHHH-SSSTTHHHHHHHHHHHHHH-TTS--SPP--BS--HHHHHHHHHHHHHHHHHHHH--HHHHHHHHHT--HHHHHHHHHHHHHHHHHHHHHHHHH-SS---HHHHHHHHHHHHHHTTTSBTTHHHHHHHHHHHHHTT--HHHHHHHHHHHHHHHHHHHHHHHHHHHHHT-S------SSHHHHHHHHHHHHHHHHHHHSHHHHHHHHHHHHHHHHHHHHHHHHHHH-HHHHHHHHHHHHHHHHHHHHHHHHHHHTTT----HHHHHHHHHHHHHHHHHS--BTTTTHHHHHHHHHHHHTT--HHHHHHHHHHHHIIIIITHHHHHHHHHHHHHHHT--

pLDDT: mean 75.61, std 18.47, range [22.73, 97.31]

Organism: NCBI:txid131109

InterPro domains:
  IPR011009 Protein kinase-like domain superfamily [SSF56112] (400-514)
  IPR022791 Lysylphosphatidylglycerol synthetase/glycosyltransferase AglD [PF03706] (612-894)

Radius of gyration: 44.87 Å; Cα contacts (8 Å, |Δi|>4): 2805; chains: 2; bounding box: 184×141×87 Å

Foldseek 3Di:
DDPDPPPPDPDPDPDDPPPPCPPPNPRPPPPPPPPPPPPPPPPQLDKFKAKEKFADFDFDQFVVLVVVLVVLVVVLVVLLVCLLVVLVVLVVVLVVLCVVCVVPPVPDPQVVLVVLLVVLLVVLLVLLLVVCVVVVNNVLSVLLQVLLVCLLVVQVVVQVCCVVPNDPSSLSSQWFCLPNDTGRQADSSLLSLLLSLLSNDDCVPDVSSVVSVVSSVVSLVSCSNSSSTTPSRSSSSNSSSNSSNSVSCNVRGDGDQFQDDQLVCLQCQQFQFSFHYKHWAEDDPHIFIKMKIWSRHGHDDPPVQCPVPPPVPVPPPPDDPPPNPPHIDMDMGGDPVDPNVVVNVVFYDCLQHPPPPPLWIKMWTAGPVGFIKIKTKHFLSSLQVVVVVLVVLPQWFPPLRQPQDSAQVVLVVLQLVQQVLLVVLVAAAWHWRGWGDGGRMIMTITHDFAAKAFLQVCFQVQDLVLLLLVLVNLVSQVVQQKAQQADARSQWIAGPVRHIHGYDSSSMDHNHDPVRSLLRVLQSLLRVCSRHHQVSSVVSCPVRDPLVSLLSNLLNLDLSSHDPNSNVSLPPDDDSVVRSVVNSVVSCVSPVVRPNHRDPRTPDDVVNVVQVVVQVVLVVVLVVPAPVVLQVVLLVQFAVVLLVVLLVLLLLLLLLLLLLLCLLAPDRDDSVLSSLLQLLLLQQLQVFWPPPSSLVSQLLLNVLVPHPSLSSNLSSVVLVVLLVVLLVVVLVVLCVVVPPPCCVVVPDVVVVVVVVVVVVVVVVLCVPVVSVVVVCVVCVVSCVSNVVSVVVSVVDVVSVCSNNVSSNSNLVSLLSSLQSLLVSSVDHDDSSLSSCQQSQLQVQLSVPRHRQSPNSSLVSQLVSVVSVPDPSNSSSSSSVSSCCSNRVVSNVVSNVSNVVCVVVSSD/DCPPDPDPDDPPDPPPPPPPCPPVNPRPPPPPPPPPPPPPPPPQLDKFKAKEKDADFDFDQFVVLVVVLVVLVVVLVVLLVCLLVVLVVLVVVLVVLCVVCVVPPVPDPQVVLVVLLVVLLVVLLVLLLVVCVVVVNNVLSVLLQVLLVCLLVVQVVVQVCCVVPNDPSSLSSQWFCDPNDTGRQADSSLLSLLLSLLSNDDCVPDVSSVVSVVSSVVSLVSCSNSSSTTPSRSSSSNSSSNSSNSVSCNVRGDGDQFQDDQLVCLQCQQFQFSFHYKHWAEDDPHIFMKMKIWSRHGHDDPPVQCPVPPPVPVPVPPDDPPPNPPPIDMDMGGDPVDPNVVVNVVFYDCLQHPPPPPLWIKMWTAGPVGFIKIKTKHFLSSLQVVVVVLVVLPQWFPPLRQPQDSAQVVLVVLQLVQQVLLVVLVAAAWHWRGWGDGGRMIMTITHDFAAKAFLQVCFQVQDLVLLLLVLVNLVSQVVQQKAQQADARSQWIAGPVRHIHGHDSSSMDHNHDPVRSLLSVLQSLLRVCSRHHQVSSVVSCPVRDPLVSLLSNLLNLDLSSHDPVSNVSLPPDDDSVVRSVVNSVVSCVSPVVRPNHRDPRTPDDVVNVVQVVVQVVLVVVLVVPAPVVLQVVLVVQFAVVLLVVLLVLLLLLLLLLLLLLCLLDPDRDDSVLSSLLQLLLLQQLQVFWPPPSSLVSQLLLNVLVPHPSLLSNLSSVVLVVLLVVLLVVVLVVLCVVVPPPCCVVVDDVVVCVVVVVVVVVVVVLCVPVVSVVVVCVVCVVSCVSNVVSVVVSVVDVVSVCSNNVSSCSNLVSLLSSLQSLLVSSVDHDDSSLSSCQQVQLQVQLSVPRHRLSPNSSLVSQLVSVVSVPDDSNSSSSSSVSSCCSNRVVSNVVSNVSVVVCVVVSSD